Protein AF-0000000068684033 (afdb_homodimer)

Foldseek 3Di:
DEEECEEEEEEEEAADAEDEDHYECYEYEYHYEYHYAEYEYHYENYEYEYDDEYHYAEYHYHYECYEYEDEEEYEYAEYAAAYECYEYEYEYEYHYAEYHHHYECYEYEAYEEYEYAEYEAAYECYEYEYAYEYEYAEYEAHYECYEYEEHEEYEYAEYHEDYENYEYEYDYEYEYAEYEYAYECYEYEEEYEYHYAAYEYHYENYEYEYEYEYHYAEYEYHYENYEYEYAYEYHYAEYEAHYENYEYEYEEEYAYAEYEHHYECYEYEYEEEYHYAEYEHHYENYEYEYEYEYEYAEYEAHYENYEYEYYEEYEYAEYEHAYECYEYEAAEEYEYAEYEAAYECYEYEYAYEYAYAEYEAHYECYEYEYHDEYHYAEYEAHYENYEYEAEEEYEYAEYEHHYENYEYEYEYEYHYAEYEAAYECYEYEHYYEYEYAEYAHHYENYEYEYYEEYEYAEYAAHYECYEYEYYEEYEYAEYAHAYECYEYEYAYEYEYAEAHADYECYEYEYHEEYEYAYYEYAYECYEYEYEYEYEYAEYEYHYENYEYEYEYEYHYAEYEDHYECYEYEYEEEYHYAEYHHAYENYEYEYEEEYEYAEYEHQYECYEYEYEEEYEYEEYAARYECYEYEYAYEAEYEEYHHAYEQYEYEYYEEYEYEEYHEDYENYHYHDHYHYHYNHYHYDYDDDDDDQPPVLLVVLVVCVVVPDQLVRSCVVSVNDSVVSVVSNVCCVVVVDSDDDDDDDDDDDDDVVLLVVLQVVCVVPVADDQVVSCVVSVDPDDRVCCPVPSCVVVVWFWWFAAEDADDDPVNVVVVVVVVVCVPPDPLQQQQEKEKDKDWAADDDDPDGGTGTDHPPCRPPPSRYHHDDPDDDDIWIKMWIAGPLGTFDIDTDPDDDDPVNVVVCCVPTVVVRCVVSVRPVVRHHYD/DEEECEEEEEEEEAEEAEDEAHYECYEYEYEYEYHYAEYEYHYECYEYEYDDEYHYAEYEYHYECYEYEDEEEYEYAEYHAAYECYEYEYEYEYEYAEYAHAYENYEYEAYEEYEYAEYEAHYENYEYEYYYEYEYAEYAAAYECYEYEEHEEYEYAEYHEAYENYEYEEDYEYEYAEYEYAYENYEYEEEYEYAYAAYEYHYENYEYEYEYEYHYAEYEYHYENYEYEYAYEYHYAEYEAHYENYEYHYHEEYHYAEYEHHYECYEYEYEEEYHYAEYEAHYENYEYEYEYEYEYAEYHHHYENYEYEYYEEYEYAEYEAAYENYEYEAAEEYEYAEYEHHYECYEYEYAYEYAYAEYEAHYENYEYEYHDEYAYAEYEHAYECYEYEAEEEYEYAEYHHHYENYEYEYEYEYAYAEYEAAYECYEYEHYYEYEYAEYAAHYENYEYEYAEEYEYAEYHHAYECYEYEYYEEYEYAEYAAAYECYEYEYAYEYEYAEYHHHYECYEYEYHEEYEYAEYEEAYENYEYEEEYEYEYAEYEYHYENYEYEYEYEYHYAEYAHHYECYEYEYAEEYAYAEYHAAYENYEYHYAEEYEYAEYEHRYECYEYEAEEEAEYAEYHHQYECYEYEYAYEHEYEEYAANYENYEYEYHEEYEYEEYHAHYENYHYHDHYHYHYNHYHYDYDDDPDDQPVVLLVVLLVCVVVPDQLVRSCVVSVNDSVVSVVSNVCCVVVVDSDDDDDDDDDDDDDVVLLVVLQVVCVVPVPDDQVVSCVVSPDPDDRVCCPVPRCVVVPFFWWFAAADADDDPVNVVVVVVVVVCPPPDPLQQQQEKEKDKDWAADDDDDDGTTGGDDPPCRPPPVRHHHDDPDDDPTWIKMWIAGPQGTFDIDTDPDDDDPVNVVVCCVPGVVRRCVVSVRPVVDHHYD

Sequence (1846 aa):
MDQSKVVTVLFGIIVCTTLNMDQSKVVTVLFGIIVCTTLNMDQSKVVTVLFGVIVVTTLNMDQSKVVTGLFGIIVVTTLNMDQSKVVTVLFGIIVCTTLNMDQSKVVTGLFGIIVVTTLNMDQSKVVTVLFGIIVCTTLNMDQSKVVTVLFGIIVVTTLNMDQSKVVTVLFGIIVCTKRNMDQSKVVTVLFGIIVCTKRNMDQSKVVTVLFGIIVCTTLNMDQSKVVTVLFGIIVVTTLNMDQSKVVTGLFGIIVVTTLNMDQSKVVTGLFGIIVVTTLNMDQSKVVTVLFGVIVVTTLNMDQSKVVTGLFGIIVVTTLNMDQSKVVTGLFGIIVCTTLNMDQSKVVTVLFGIIVCTTLNMDQSKVVTVLFGIIVVTTLNMDQSKVVTGLFGIIVVTTLNMDQSKVVTVLFGIIVCTTLNMDQSKVVTGLFGIIVVTTLNMDQSKVVTGLFGIIVVTTLNMDQSKVVTGLFGIIVCTTLNMDQSKVVTVLFGIIVCTTLNMDQSKVVTVLFGIIVCTKRNMDQSKVVTVLFGIIVCTKRNMDQSKVVTVLFGIIVCTTLNMDQSKVVTVLFGIIVVTTLNMDQSKVVTGLFGIIVVTTLNMDQSKVVTGLFGIIVVTTLNMDQSKVVTVLFGIIVVTTLNMDQSKVVTVLFGIIVVTTLNMDQSKVVTVLFGIIVVTTLNMDQRKQRREMSEGIRKTIIDKHGKGKGYKTISKQLDVPVTTVANIIKKFKVHGTVANLPGHGHTRKINPRLNRRIVRMVEKKPKDNCQKYKLNSKVKVRQFLIARCFLSESGLHGRRPRRTPLVKEKHKKDGLEFGKHIDKPQSFWENVLWTAESKLELFGKSHQLYVHRGKKGAFKEKNTIPTVKHGGDSVLFWGCFAVPGTGCLESVLGTMKSQDYQGILEQNVLPSVRKLCLCLRSWVLQMDQSKVVTVLFGIIVCTTLNMDQSKVVTVLFGIIVCTTLNMDQSKVVTVLFGVIVVTTLNMDQSKVVTGLFGIIVVTTLNMDQSKVVTVLFGIIVCTTLNMDQSKVVTGLFGIIVVTTLNMDQSKVVTVLFGIIVCTTLNMDQSKVVTVLFGIIVVTTLNMDQSKVVTVLFGIIVCTKRNMDQSKVVTVLFGIIVCTKRNMDQSKVVTVLFGIIVCTTLNMDQSKVVTVLFGIIVVTTLNMDQSKVVTGLFGIIVVTTLNMDQSKVVTGLFGIIVVTTLNMDQSKVVTVLFGVIVVTTLNMDQSKVVTGLFGIIVVTTLNMDQSKVVTGLFGIIVCTTLNMDQSKVVTVLFGIIVCTTLNMDQSKVVTVLFGIIVVTTLNMDQSKVVTGLFGIIVVTTLNMDQSKVVTVLFGIIVCTTLNMDQSKVVTGLFGIIVVTTLNMDQSKVVTGLFGIIVVTTLNMDQSKVVTGLFGIIVCTTLNMDQSKVVTVLFGIIVCTTLNMDQSKVVTVLFGIIVCTKRNMDQSKVVTVLFGIIVCTKRNMDQSKVVTVLFGIIVCTTLNMDQSKVVTVLFGIIVVTTLNMDQSKVVTGLFGIIVVTTLNMDQSKVVTGLFGIIVVTTLNMDQSKVVTVLFGIIVVTTLNMDQSKVVTVLFGIIVVTTLNMDQSKVVTVLFGIIVVTTLNMDQRKQRREMSEGIRKTIIDKHGKGKGYKTISKQLDVPVTTVANIIKKFKVHGTVANLPGHGHTRKINPRLNRRIVRMVEKKPKDNCQKYKLNSKVKVRQFLIARCFLSESGLHGRRPRRTPLVKEKHKKDGLEFGKHIDKPQSFWENVLWTAESKLELFGKSHQLYVHRGKKGAFKEKNTIPTVKHGGDSVLFWGCFAVPGTGCLESVLGTMKSQDYQGILEQNVLPSVRKLCLCLRSWVLQ

Organism: Oncorhynchus mykiss (NCBI:txid8022)

Solvent-accessible surface area (backbone atoms only — not comparable to full-atom values): 83542 Å² total; per-residue (Å²): 91,80,46,66,72,43,80,46,79,47,82,50,77,48,80,49,56,70,48,57,40,41,36,36,48,25,43,39,41,39,41,40,39,40,41,32,46,35,39,40,40,41,37,36,48,26,43,38,42,39,39,39,41,39,42,30,42,35,39,41,38,42,35,35,47,24,43,38,37,45,38,37,43,38,41,33,41,36,37,40,38,43,37,35,47,26,42,40,40,39,39,36,42,38,41,32,45,35,38,40,38,43,37,34,47,25,43,39,38,43,37,37,43,38,41,30,42,35,36,39,38,41,36,34,46,26,41,38,39,38,41,38,42,38,41,32,43,35,38,40,38,41,35,34,45,26,41,39,39,40,39,38,41,37,40,32,40,34,38,40,38,41,37,33,45,28,41,37,41,38,40,38,40,38,40,34,42,35,35,41,37,40,38,34,46,28,41,38,40,38,41,38,39,38,39,33,42,36,36,41,38,39,38,33,45,27,41,38,40,39,39,38,39,39,38,31,42,35,38,40,38,40,36,34,46,26,41,38,41,39,39,37,40,38,40,32,41,36,37,40,39,42,36,34,46,27,42,40,38,42,38,37,40,38,40,32,43,36,36,40,38,42,37,35,48,26,42,40,37,42,37,36,42,38,40,30,44,36,36,40,37,42,36,36,47,27,42,40,39,39,39,36,44,37,40,33,42,36,36,40,39,41,37,35,47,26,42,38,39,41,38,38,42,36,39,32,42,36,37,40,3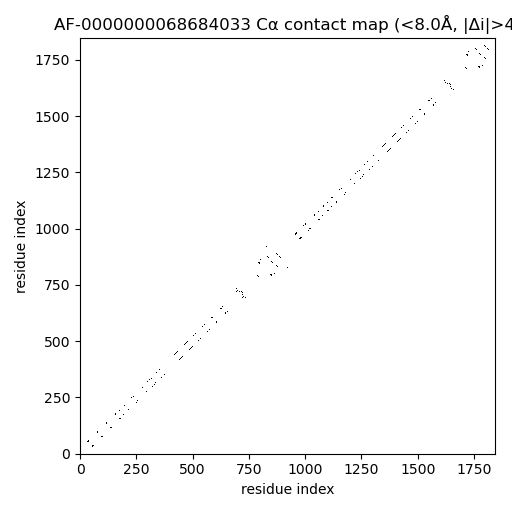8,42,36,36,48,26,43,39,38,41,40,36,40,39,40,34,43,35,39,40,37,42,35,34,47,26,43,39,42,37,42,36,39,39,40,32,43,34,38,39,38,42,36,35,46,26,41,38,40,39,37,37,41,37,39,31,43,35,37,40,38,44,34,35,47,25,42,39,37,44,36,38,42,36,39,32,42,36,37,40,37,44,36,34,48,25,42,38,40,38,40,34,41,38,39,33,44,34,37,40,38,44,36,35,48,25,42,39,39,41,36,37,41,37,40,31,42,34,38,41,37,42,35,35,48,26,42,40,37,41,37,36,43,36,41,31,43,36,38,39,38,42,36,36,48,26,41,40,36,42,36,36,40,37,40,33,43,35,39,40,39,41,36,35,47,26,41,39,40,39,40,37,38,39,40,32,43,34,39,40,38,42,35,35,47,27,40,38,39,38,40,37,39,40,39,32,43,34,36,42,35,41,36,35,45,27,39,37,40,39,39,38,39,39,40,35,43,36,34,42,37,41,37,35,46,28,41,38,41,39,40,38,39,40,38,32,42,36,38,40,39,41,36,36,47,27,40,39,40,39,37,38,41,37,40,33,43,36,37,40,39,42,37,37,48,28,42,39,38,40,38,36,42,38,40,34,42,36,37,40,39,42,36,37,47,27,41,39,36,42,37,35,43,36,40,34,42,37,36,40,39,41,35,36,47,28,42,39,40,38,37,36,41,37,40,34,41,37,36,38,40,42,35,37,46,27,40,36,40,40,38,38,41,36,39,33,39,36,38,40,38,40,40,38,70,62,51,75,48,80,47,73,50,73,47,70,75,43,80,49,79,57,78,73,84,86,85,74,77,80,50,70,66,52,54,48,48,49,50,51,41,42,72,73,67,45,50,54,63,56,49,14,66,74,66,75,37,61,41,68,57,51,49,49,54,50,49,41,34,73,72,66,72,44,100,84,100,105,109,112,115,124,127,112,106,106,91,55,80,65,59,56,57,47,54,56,49,47,40,72,72,44,55,83,59,57,53,64,56,53,38,64,70,63,71,49,97,62,72,50,69,54,48,49,66,48,53,33,44,70,72,63,55,51,86,29,58,37,38,78,42,75,72,64,51,72,67,56,53,50,52,51,52,60,57,58,64,57,67,79,53,56,67,75,53,55,52,23,30,39,39,55,52,73,50,68,57,69,82,88,86,86,78,85,88,70,79,28,43,47,53,93,85,38,45,78,39,71,89,27,30,45,65,50,66,87,78,75,74,82,50,57,39,35,36,36,31,37,34,69,78,41,73,43,52,72,46,78,43,85,73,85,80,43,72,66,56,49,50,48,49,45,70,62,36,46,59,56,26,38,62,72,54,62,37,55,82,88,69,54,42,86,77,91,81,46,67,73,43,83,45,79,45,80,49,76,48,79,50,58,71,48,55,40,42,34,36,45,26,43,38,41,40,42,37,40,40,40,33,45,34,39,40,40,42,35,36,48,27,42,40,40,40,39,40,42,39,41,31,43,35,37,40,38,43,35,35,48,26,42,39,37,44,38,38,43,37,41,31,42,35,37,41,38,42,35,34,46,24,42,38,39,38,39,37,42,38,40,33,44,35,39,40,38,41,34,35,46,25,42,40,37,42,36,38,44,37,41,32,41,35,38,39,38,40,35,36,46,26,41,38,39,38,40,36,40,38,39,31,43,34,38,38,38,40,35,35,45,26,43,37,40,38,40,39,40,38,41,32,40,34,36,40,38,40,37,35,44,28,41,38,41,38,40,38,39,38,39,34,42,33,35,42,37,40,38,34,43,30,41,38,40,39,40,37,38,38,38,33,41,36,36,40,37,40,37,34,45,28,41,38,40,39,40,36,39,40,39,31,42,33,38,38,39,40,36,35,46,28,42,38,40,38,38,38,40,37,40,31,40,35,37,39,38,42,36,36,48,27,42,40,38,40,37,38,40,38,40,31,42,36,36,40,38,42,35,36,47,26,41,39,36,43,38,37,42,36,40,31,42,36,37,41,38,42,35,35,47,26,42,39,40,39,39,35,44,37,40,32,42,37,37,40,38,42,36,36,49,26,42,39,39,42,37,37,41,38,39,32,42,35,37,40,38,42,37,36,49,27,43,38,39,40,40,37,41,38,40,34,42,36,38,40,38,42,34,34,47,26,41,38,43,36,42,35,38,39,39,32,42,35,39,40,37,42,35,35,48,25,40,39,40,38,38,37,41,39,39,32,42,35,37,40,37,42,36,35,48,25,41,39,37,44,36,37,41,37,39,30,43,35,36,40,37,42,36,35,47,25,42,39,41,38,40,36,41,37,39,32,44,35,37,40,38,42,36,34,47,26,42,38,39,42,38,36,41,36,39,32,41,36,37,39,37,43,36,36,48,24,41,38,36,41,36,37,43,35,41,32,43,35,37,39,39,42,37,36,48,25,43,39,36,44,37,36,40,36,40,34,43,35,38,39,39,40,36,35,48,27,41,39,39,38,39,36,40,37,39,32,42,34,39,40,38,40,36,36,47,28,41,38,41,39,40,37,39,39,39,33,43,35,37,42,36,42,36,35,47,28,41,37,41,38,39,37,39,40,38,34,43,37,36,41,37,41,36,36,47,29,41,39,41,40,40,37,38,40,39,33,42,35,39,40,40,42,36,36,46,27,40,39,40,39,38,37,40,38,40,31,41,35,36,40,40,42,36,37,47,27,41,41,38,41,38,38,40,36,40,35,42,37,37,41,38,43,35,37,47,27,42,40,36,43,39,37,44,36,40,34,41,37,37,39,37,43,36,37,46,27,41,38,39,39,38,36,44,36,39,34,40,36,37,39,38,42,35,37,45,27,42,38,40,39,38,37,42,36,40,33,40,35,38,39,38,39,38,33,71,62,51,76,48,81,50,72,49,72,48,69,74,42,79,48,80,56,76,68,84,84,83,72,75,77,48,72,65,50,52,47,47,48,50,51,43,43,71,70,66,45,51,53,63,56,51,14,66,73,68,74,39,60,42,67,56,50,46,46,53,50,49,42,32,72,70,68,71,44,99,82,97,96,102,103,106,112,120,106,106,105,92,56,80,68,56,57,59,49,52,55,51,47,42,74,71,44,61,83,60,57,57,65,55,53,42,65,70,60,69,50,96,64,71,53,67,54,49,49,66,50,53,33,46,70,70,70,60,63,88,27,60,36,34,72,42,72,74,66,52,72,66,55,53,50,52,50,51,60,56,59,62,57,67,78,53,55,68,74,53,58,49,24,30,39,40,54,50,73,50,67,56,65,81,89,88,85,80,87,90,75,78,25,49,53,62,90,84,38,47,80,38,69,91,25,32,46,62,54,69,89,78,75,67,82,43,57,39,33,36,37,32,38,35,68,81,40,73,43,51,71,43,75,45,86,71,84,79,42,72,66,55,48,49,47,49,44,68,61,38,45,59,55,23,34,62,73,58,63,38,57,85,89,68,54,42,85,75

Radius of gyration: 60.5 Å; Cα contacts (8 Å, |Δi|>4): 5310; chains: 2; bounding box: 88×209×149 Å

Structure (mmCIF, N/CA/C/O backbone):
data_AF-0000000068684033-model_v1
#
loop_
_entity.id
_entity.type
_entity.pdbx_description
1 polymer 'Transposase Tc1-like domain-containing protein'
#
loop_
_atom_site.group_PDB
_atom_site.id
_atom_site.type_symbol
_atom_site.label_atom_id
_atom_site.label_alt_id
_atom_site.label_comp_id
_atom_site.label_asym_id
_atom_site.label_entity_id
_atom_site.label_seq_id
_atom_site.pdbx_PDB_ins_code
_atom_site.Cartn_x
_atom_site.Cartn_y
_atom_site.Cartn_z
_atom_site.occupancy
_atom_site.B_iso_or_equiv
_atom_site.auth_seq_id
_atom_site.auth_comp_id
_atom_site.auth_asym_id
_atom_site.auth_atom_id
_atom_site.pdbx_PDB_model_num
ATOM 1 N N . MET A 1 1 ? 23.469 -57.688 -43.406 1 86.62 1 MET A N 1
ATOM 2 C CA . MET A 1 1 ? 22.297 -58.469 -43 1 86.62 1 MET A CA 1
ATOM 3 C C . MET A 1 1 ? 21.016 -57.75 -43.406 1 86.62 1 MET A C 1
ATOM 5 O O . MET A 1 1 ? 20.672 -56.719 -42.875 1 86.62 1 MET A O 1
ATOM 9 N N . ASP A 1 2 ? 20.297 -58.062 -44.438 1 87.44 2 ASP A N 1
ATOM 10 C CA . ASP A 1 2 ? 18.984 -57.594 -44.875 1 87.44 2 ASP A CA 1
ATOM 11 C C . ASP A 1 2 ? 17.906 -58.625 -44.5 1 87.44 2 ASP A C 1
ATOM 13 O O . ASP A 1 2 ? 17.875 -59.719 -45.031 1 87.44 2 ASP A O 1
ATOM 17 N N . GLN A 1 3 ? 17.125 -58.281 -43.562 1 90.94 3 GLN A N 1
ATOM 18 C CA . GLN A 1 3 ? 16.141 -59.219 -43.062 1 90.94 3 GLN A CA 1
ATOM 19 C C . GLN A 1 3 ? 14.742 -58.625 -43.094 1 90.94 3 GLN A C 1
ATOM 21 O O . GLN A 1 3 ? 14.555 -57.438 -42.781 1 90.94 3 GLN A O 1
ATOM 26 N N . SER A 1 4 ? 13.688 -59.375 -43.594 1 89.31 4 SER A N 1
ATOM 27 C CA . SER A 1 4 ? 12.273 -59 -43.531 1 89.31 4 SER A CA 1
ATOM 28 C C . SER A 1 4 ? 11.422 -60.156 -43.062 1 89.31 4 SER A C 1
ATOM 30 O O . SER A 1 4 ? 11.523 -61.281 -43.562 1 89.31 4 SER A O 1
ATOM 32 N N . LYS A 1 5 ? 10.664 -60.062 -42.031 1 86.31 5 LYS A N 1
ATOM 33 C CA . LYS A 1 5 ? 9.75 -61.031 -41.469 1 86.31 5 LYS A CA 1
ATOM 34 C C . LYS A 1 5 ? 10.508 -62.25 -40.906 1 86.31 5 LYS A C 1
ATOM 36 O O . LYS A 1 5 ? 10.18 -63.406 -41.219 1 86.31 5 LYS A O 1
ATOM 41 N N . VAL A 1 6 ? 11.609 -61.938 -40.156 1 86.5 6 VAL A N 1
ATOM 42 C CA . VAL A 1 6 ? 12.461 -62.969 -39.562 1 86.5 6 VAL A CA 1
ATOM 43 C C . VAL A 1 6 ? 12.547 -62.75 -38.031 1 86.5 6 VAL A C 1
ATOM 45 O O . VAL A 1 6 ? 12.375 -61.625 -37.562 1 86.5 6 VAL A O 1
ATOM 48 N N . VAL A 1 7 ? 12.516 -63.781 -37.219 1 86.06 7 VAL A N 1
ATOM 49 C CA . VAL A 1 7 ? 12.891 -63.719 -35.812 1 86.06 7 VAL A CA 1
ATOM 50 C C . VAL A 1 7 ? 14.352 -64.125 -35.656 1 86.06 7 VAL A C 1
ATOM 52 O O . VAL A 1 7 ? 14.727 -65.25 -36.031 1 86.06 7 VAL A O 1
ATOM 55 N N . THR A 1 8 ? 15.203 -63.188 -35.125 1 84.06 8 THR A N 1
ATOM 56 C CA . THR A 1 8 ? 16.625 -63.469 -34.969 1 84.06 8 THR A CA 1
ATOM 57 C C . THR A 1 8 ? 17.031 -63.5 -33.5 1 84.06 8 THR A C 1
ATOM 59 O O . THR A 1 8 ? 16.828 -62.5 -32.781 1 84.06 8 THR A O 1
ATOM 62 N N . VAL A 1 9 ? 17.547 -64.625 -33 1 82.69 9 VAL A N 1
ATOM 63 C CA . VAL A 1 9 ? 18.109 -64.75 -31.672 1 82.69 9 VAL A CA 1
ATOM 64 C C . VAL A 1 9 ? 19.594 -65.125 -31.766 1 82.69 9 VAL A C 1
ATOM 66 O O . VAL A 1 9 ? 19.938 -66.125 -32.344 1 82.69 9 VAL A O 1
ATOM 69 N N . LEU A 1 10 ? 20.453 -64.25 -31.188 1 79.44 10 LEU A N 1
ATOM 70 C CA . LEU A 1 10 ? 21.891 -64.5 -31.266 1 79.44 10 LEU A CA 1
ATOM 71 C C . LEU A 1 10 ? 22.5 -64.625 -29.875 1 79.44 10 LEU A C 1
ATOM 73 O O . LEU A 1 10 ? 22.312 -63.75 -29.047 1 79.44 10 LEU A O 1
ATOM 77 N N . PHE A 1 11 ? 23.297 -65.688 -29.656 1 81.19 11 PHE A N 1
ATOM 78 C CA . PHE A 1 11 ? 24.078 -65.875 -28.422 1 81.19 11 PHE A CA 1
ATOM 79 C C . PHE A 1 11 ? 25.547 -66.062 -28.75 1 81.19 11 PHE A C 1
ATOM 81 O O . PHE A 1 11 ? 25.953 -66.938 -29.484 1 81.19 11 PHE A O 1
ATOM 88 N N . GLY A 1 12 ? 26.344 -65.062 -28.406 1 81.25 12 GLY A N 1
ATOM 89 C CA . GLY A 1 12 ? 27.781 -65.188 -28.578 1 81.25 12 GLY A CA 1
ATOM 90 C C . GLY A 1 12 ? 28.516 -63.906 -28.812 1 81.25 12 GLY A C 1
ATOM 91 O O . GLY A 1 12 ? 28.062 -62.844 -28.344 1 81.25 12 GLY A O 1
ATOM 92 N N . ILE A 1 13 ? 29.875 -63.938 -29.234 1 89.38 13 ILE A N 1
ATOM 93 C CA . ILE A 1 13 ? 30.766 -62.812 -29.5 1 89.38 13 ILE A CA 1
ATOM 94 C C . ILE A 1 13 ? 30.812 -62.531 -31 1 89.38 13 ILE A C 1
ATOM 96 O O . ILE A 1 13 ? 31.047 -63.438 -31.812 1 89.38 13 ILE A O 1
ATOM 100 N N . ILE A 1 14 ? 30.484 -61.375 -31.359 1 89.62 14 ILE A N 1
ATOM 101 C CA . ILE A 1 14 ? 30.562 -60.938 -32.75 1 89.62 14 ILE A CA 1
ATOM 102 C C . ILE A 1 14 ? 31.703 -59.938 -32.906 1 89.62 14 ILE A C 1
ATOM 104 O O . ILE A 1 14 ? 31.703 -58.875 -32.281 1 89.62 14 ILE A O 1
ATOM 108 N N . VAL A 1 15 ? 32.719 -60.219 -33.625 1 90 15 VAL A N 1
ATOM 109 C CA . VAL A 1 15 ? 33.844 -59.312 -33.938 1 90 15 VAL A CA 1
ATOM 110 C C . VAL A 1 15 ? 33.844 -59.062 -35.438 1 90 15 VAL A C 1
ATOM 112 O O . VAL A 1 15 ? 33.969 -59.969 -36.25 1 90 15 VAL A O 1
ATOM 115 N N . CYS A 1 16 ? 33.562 -57.781 -35.812 1 89.75 16 CYS A N 1
ATOM 116 C CA . CYS A 1 16 ? 33.625 -57.406 -37.219 1 89.75 16 CYS A CA 1
ATOM 117 C C . CYS A 1 16 ? 34.094 -55.969 -37.375 1 89.75 16 CYS A C 1
ATOM 119 O O . CYS A 1 16 ? 34.25 -55.25 -36.406 1 89.75 16 CYS A O 1
ATOM 121 N N . THR A 1 17 ? 34.469 -55.531 -38.594 1 90 17 THR A N 1
ATOM 122 C CA . THR A 1 17 ? 34.844 -54.156 -38.875 1 90 17 THR A CA 1
ATOM 123 C C . THR A 1 17 ? 33.594 -53.281 -39.125 1 90 17 THR A C 1
ATOM 125 O O . THR A 1 17 ? 33.438 -52.219 -38.5 1 90 17 THR A O 1
ATOM 128 N N . THR A 1 18 ? 32.844 -53.719 -40.125 1 91.06 18 THR A N 1
ATOM 129 C CA . THR A 1 18 ? 31.594 -53.062 -40.406 1 91.06 18 THR A CA 1
ATOM 130 C C . THR A 1 18 ? 30.422 -54.031 -40.344 1 91.06 18 THR A C 1
ATOM 132 O O . THR A 1 18 ? 30.469 -55.094 -40.969 1 91.06 18 THR A O 1
ATOM 135 N N . LEU A 1 19 ? 29.531 -53.75 -39.562 1 91.06 19 LEU A N 1
ATOM 136 C CA . LEU A 1 19 ? 28.281 -54.531 -39.5 1 91.06 19 LEU A CA 1
ATOM 137 C C . LEU A 1 19 ? 27.094 -53.656 -39.844 1 91.06 19 LEU A C 1
ATOM 139 O O . LEU A 1 19 ? 26.75 -52.719 -39.125 1 91.06 19 LEU A O 1
ATOM 143 N N . ASN A 1 20 ? 26.469 -53.875 -41.094 1 91.31 20 ASN A N 1
ATOM 144 C CA . ASN A 1 20 ? 25.25 -53.219 -41.5 1 91.31 20 ASN A CA 1
ATOM 145 C C . ASN A 1 20 ? 24.016 -54.094 -41.344 1 91.31 20 ASN A C 1
ATOM 147 O O . ASN A 1 20 ? 23.922 -55.156 -41.938 1 91.31 20 ASN A O 1
ATOM 151 N N . MET A 1 21 ? 23.078 -53.594 -40.5 1 91.06 21 MET A N 1
ATOM 152 C CA . MET A 1 21 ? 21.828 -54.312 -40.281 1 91.06 21 MET A CA 1
ATOM 153 C C . MET A 1 21 ? 20.641 -53.562 -40.875 1 91.06 21 MET A C 1
ATOM 155 O O . MET A 1 21 ? 20.172 -52.562 -40.312 1 91.06 21 MET A O 1
ATOM 159 N N . ASP A 1 22 ? 20.062 -53.875 -41.969 1 92.06 22 ASP A N 1
ATOM 160 C CA . ASP A 1 22 ? 18.828 -53.375 -42.562 1 92.06 22 ASP A CA 1
ATOM 161 C C . ASP A 1 22 ? 17.656 -54.344 -42.312 1 92.06 22 ASP A C 1
ATOM 163 O O . ASP A 1 22 ? 17.562 -55.375 -42.969 1 92.06 22 ASP A O 1
ATOM 167 N N . GLN A 1 23 ? 16.812 -53.875 -41.406 1 92.56 23 GLN A N 1
ATOM 168 C CA . GLN A 1 23 ? 15.781 -54.812 -40.969 1 92.56 23 GLN A CA 1
ATOM 169 C C . GLN A 1 23 ? 14.398 -54.156 -41.031 1 92.56 23 GLN A C 1
ATOM 171 O O . GLN A 1 23 ? 14.234 -53 -40.719 1 92.56 23 GLN A O 1
ATOM 176 N N . SER A 1 24 ? 13.344 -54.906 -41.531 1 91.44 24 SER A N 1
ATOM 177 C CA . SER A 1 24 ? 11.938 -54.5 -41.562 1 91.44 24 SER A CA 1
ATOM 178 C C . SER A 1 24 ? 11.039 -55.625 -41.062 1 91.44 24 SER A C 1
ATOM 180 O O . SER A 1 24 ? 11.086 -56.75 -41.562 1 91.44 24 SER A O 1
ATOM 182 N N . LYS A 1 25 ? 10.266 -55.5 -40.094 1 89.62 25 LYS A N 1
ATOM 183 C CA . LYS A 1 25 ? 9.352 -56.469 -39.5 1 89.62 25 LYS A CA 1
ATOM 184 C C . LYS A 1 25 ? 10.117 -57.656 -38.906 1 89.62 25 LYS A C 1
ATOM 186 O O . LYS A 1 25 ? 9.82 -58.812 -39.219 1 89.62 25 LYS A O 1
ATOM 191 N N . VAL A 1 26 ? 11.109 -57.281 -38.094 1 91.69 26 VAL A N 1
ATOM 192 C CA . VAL A 1 26 ? 11.992 -58.312 -37.531 1 91.69 26 VAL A CA 1
ATOM 193 C C . VAL A 1 26 ? 11.992 -58.156 -36 1 91.69 26 VAL A C 1
ATOM 195 O O . VAL A 1 26 ? 11.781 -57.094 -35.469 1 91.69 26 VAL A O 1
ATOM 198 N N . VAL A 1 27 ? 11.992 -59.281 -35.25 1 90.06 27 VAL A N 1
ATOM 199 C CA . VAL A 1 27 ? 12.297 -59.312 -33.844 1 90.06 27 VAL A CA 1
ATOM 200 C C . VAL A 1 27 ? 13.734 -59.781 -33.625 1 90.06 27 VAL A C 1
ATOM 202 O O . VAL A 1 27 ? 14.094 -60.875 -34.031 1 90.06 27 VAL A O 1
ATOM 205 N N . THR A 1 28 ? 14.539 -58.875 -33.031 1 88.31 28 THR A N 1
ATOM 206 C CA . THR A 1 28 ? 15.945 -59.188 -32.844 1 88.31 28 THR A CA 1
ATOM 207 C C . THR A 1 28 ? 16.281 -59.188 -31.344 1 88.31 28 THR A C 1
ATOM 209 O O . THR A 1 28 ? 16.078 -58.188 -30.656 1 88.31 28 THR A O 1
ATOM 212 N N . VAL A 1 29 ? 16.766 -60.312 -30.812 1 86.5 29 VAL A N 1
ATOM 213 C CA . VAL A 1 29 ? 17.297 -60.406 -29.453 1 86.5 29 VAL A CA 1
ATOM 214 C C . VAL A 1 29 ? 18.75 -60.875 -29.5 1 86.5 29 VAL A C 1
ATOM 216 O O . VAL A 1 29 ? 19.062 -61.906 -30.062 1 86.5 29 VAL A O 1
ATOM 219 N N . LEU A 1 30 ? 19.641 -60.031 -28.891 1 83.44 30 LEU A N 1
ATOM 220 C CA . LEU A 1 30 ? 21.078 -60.344 -28.891 1 83.44 30 LEU A CA 1
ATOM 221 C C . LEU A 1 30 ? 21.609 -60.438 -27.469 1 83.44 30 LEU A C 1
ATOM 223 O O . LEU A 1 30 ? 21.438 -59.5 -26.672 1 83.44 30 LEU A O 1
ATOM 227 N N . PHE A 1 31 ? 22.359 -61.531 -27.188 1 83.75 31 PHE A N 1
ATOM 228 C CA . PHE A 1 31 ? 23.062 -61.75 -25.922 1 83.75 31 PHE A CA 1
ATOM 229 C C . PHE A 1 31 ? 24.547 -61.969 -26.156 1 83.75 31 PHE A C 1
ATOM 231 O O . PHE A 1 31 ? 24.953 -62.938 -26.797 1 83.75 31 PHE A O 1
ATOM 238 N N . GLY A 1 32 ? 25.344 -61 -25.797 1 86.31 32 GLY A N 1
ATOM 239 C CA . GLY A 1 32 ? 26.766 -61.219 -25.922 1 86.31 32 GLY A CA 1
ATOM 240 C C . GLY A 1 32 ? 27.547 -59.938 -26.109 1 86.31 32 GLY A C 1
ATOM 241 O O . GLY A 1 32 ? 27.188 -58.875 -25.547 1 86.31 32 GLY A O 1
ATOM 242 N N . ILE A 1 33 ? 28.875 -60.031 -26.625 1 91.81 33 ILE A N 1
ATOM 243 C CA . ILE A 1 33 ? 29.812 -58.969 -26.859 1 91.81 33 ILE A CA 1
ATOM 244 C C . ILE A 1 33 ? 29.875 -58.625 -28.344 1 91.81 33 ILE A C 1
ATOM 246 O O . ILE A 1 33 ? 30 -59.531 -29.172 1 91.81 33 ILE A O 1
ATOM 250 N N . ILE A 1 34 ? 29.719 -57.344 -28.625 1 91.25 34 ILE A N 1
ATOM 251 C CA . ILE A 1 34 ? 29.844 -56.875 -30 1 91.25 34 ILE A CA 1
ATOM 252 C C . ILE A 1 34 ? 31.031 -55.938 -30.109 1 91.25 34 ILE A C 1
ATOM 254 O O . ILE A 1 34 ? 31.078 -54.906 -29.438 1 91.25 34 ILE A O 1
ATOM 258 N N . VAL A 1 35 ? 32.031 -56.25 -30.828 1 92.31 35 VAL A N 1
ATOM 259 C CA . VAL A 1 35 ? 33.188 -55.406 -31.094 1 92.31 35 VAL A CA 1
ATOM 260 C C . VAL A 1 35 ? 33.25 -55.094 -32.594 1 92.31 35 VAL A C 1
ATOM 262 O O . VAL A 1 35 ? 33.469 -56 -33.406 1 92.31 35 VAL A O 1
ATOM 265 N N . CYS A 1 36 ? 32.938 -53.781 -32.938 1 91.88 36 CYS A N 1
ATOM 266 C CA . CYS A 1 36 ? 33 -53.344 -34.344 1 91.88 36 CYS A CA 1
ATOM 267 C C . CYS A 1 36 ? 33.594 -51.969 -34.469 1 91.88 36 CYS A C 1
ATOM 269 O O . CYS A 1 36 ? 33.688 -51.25 -33.469 1 91.88 36 CYS A O 1
ATOM 271 N N . THR A 1 37 ? 34.062 -51.531 -35.688 1 92.19 37 THR A N 1
ATOM 272 C CA . THR A 1 37 ? 34.438 -50.156 -35.938 1 92.19 37 THR A CA 1
ATOM 273 C C . THR A 1 37 ? 33.188 -49.281 -36.219 1 92.19 37 THR A C 1
ATOM 275 O O . THR A 1 37 ? 33.031 -48.219 -35.656 1 92.19 37 THR A O 1
ATOM 278 N N . THR A 1 38 ? 32.469 -49.844 -37.219 1 92.81 38 THR A N 1
ATOM 279 C CA . THR A 1 38 ? 31.219 -49.156 -37.562 1 92.81 38 THR A CA 1
ATOM 280 C C . THR A 1 38 ? 30.031 -50.094 -37.5 1 92.81 38 THR A C 1
ATOM 282 O O . THR A 1 38 ? 30.062 -51.188 -38.094 1 92.81 38 THR A O 1
ATOM 285 N N . LEU A 1 39 ? 29.125 -49.75 -36.75 1 92.75 39 LEU A N 1
ATOM 286 C CA . LEU A 1 39 ? 27.859 -50.469 -36.656 1 92.75 39 LEU A CA 1
ATOM 287 C C . LEU A 1 39 ? 26.688 -49.594 -37.062 1 92.75 39 LEU A C 1
ATOM 289 O O . LEU A 1 39 ? 26.391 -48.594 -36.406 1 92.75 39 LEU A O 1
ATOM 293 N N . ASN A 1 40 ? 26.047 -49.938 -38.219 1 92.69 40 ASN A N 1
ATOM 294 C CA . ASN A 1 40 ? 24.875 -49.219 -38.719 1 92.69 40 ASN A CA 1
ATOM 295 C C . ASN A 1 40 ? 23.609 -50.062 -38.562 1 92.69 40 ASN A C 1
ATOM 297 O O . ASN A 1 40 ? 23.516 -51.156 -39.094 1 92.69 40 ASN A O 1
ATOM 301 N N . MET A 1 41 ? 22.625 -49.438 -37.844 1 92.94 41 MET A N 1
ATOM 302 C CA . MET A 1 41 ? 21.328 -50.094 -37.656 1 92.94 41 MET A CA 1
ATOM 303 C C . MET A 1 41 ? 20.219 -49.312 -38.344 1 92.94 41 MET A C 1
ATOM 305 O O . MET A 1 41 ? 19.719 -48.312 -37.781 1 92.94 41 MET A O 1
ATOM 309 N N . ASP A 1 42 ? 19.75 -49.625 -39.469 1 93.12 42 ASP A N 1
ATOM 310 C CA . ASP A 1 42 ? 18.578 -49.094 -40.156 1 93.12 42 ASP A CA 1
ATOM 311 C C . ASP A 1 42 ? 17.375 -50 -40 1 93.12 42 ASP A C 1
ATOM 313 O O . ASP A 1 42 ? 17.25 -51 -40.719 1 93.12 42 ASP A O 1
ATOM 317 N N . GLN A 1 43 ? 16.484 -49.531 -39.156 1 93.81 43 GLN A N 1
ATOM 318 C CA . GLN A 1 43 ? 15.406 -50.438 -38.781 1 93.81 43 GLN A CA 1
ATOM 319 C C . GLN A 1 43 ? 14.047 -49.75 -38.875 1 93.81 43 GLN A C 1
ATOM 321 O O . GLN A 1 43 ? 13.906 -48.594 -38.531 1 93.81 43 GLN A O 1
ATOM 326 N N . SER A 1 44 ? 12.992 -50.469 -39.406 1 92.62 44 SER A N 1
ATOM 327 C CA . SER A 1 44 ? 11.602 -50.031 -39.469 1 92.62 44 SER A CA 1
ATOM 328 C C . SER A 1 44 ? 10.656 -51.156 -39 1 92.62 44 SER A C 1
ATOM 330 O O . SER A 1 44 ? 10.688 -52.25 -39.531 1 92.62 44 SER A O 1
ATOM 332 N N . LYS A 1 45 ? 9.859 -51 -38.031 1 90.75 45 LYS A N 1
ATOM 333 C CA . LYS A 1 45 ? 8.914 -51.969 -37.5 1 90.75 45 LYS A CA 1
ATOM 334 C C . LYS A 1 45 ? 9.648 -53.156 -36.906 1 90.75 45 LYS A C 1
ATOM 336 O O . LYS A 1 45 ? 9.32 -54.312 -37.219 1 90.75 45 LYS A O 1
ATOM 341 N N . VAL A 1 46 ? 10.617 -52.812 -36.031 1 93.06 46 VAL A N 1
ATOM 342 C CA . VAL A 1 46 ? 11.477 -53.844 -35.469 1 93.06 46 VAL A CA 1
ATOM 343 C C . VAL A 1 46 ? 11.438 -53.75 -33.938 1 93.06 46 VAL A C 1
ATOM 345 O O . VAL A 1 46 ? 11.211 -52.688 -33.375 1 93.06 46 VAL A O 1
ATOM 348 N N . VAL A 1 47 ? 11.43 -54.875 -33.219 1 91.38 47 VAL A N 1
ATOM 349 C CA . VAL A 1 47 ? 11.711 -54.938 -31.797 1 91.38 47 VAL A CA 1
ATOM 350 C C . VAL A 1 47 ? 13.125 -55.438 -31.562 1 91.38 47 VAL A C 1
ATOM 352 O O . VAL A 1 47 ? 13.469 -56.562 -31.984 1 91.38 47 VAL A O 1
ATOM 355 N N . THR A 1 48 ? 13.969 -54.5 -30.969 1 90.56 48 THR A N 1
ATOM 356 C CA . THR A 1 48 ? 15.359 -54.875 -30.75 1 90.56 48 THR A CA 1
ATOM 357 C C . THR A 1 48 ? 15.703 -54.844 -29.25 1 90.56 48 THR A C 1
ATOM 359 O O . THR A 1 48 ? 15.508 -53.812 -28.609 1 90.56 48 THR A O 1
ATOM 362 N N . VAL A 1 49 ? 16.172 -55.875 -28.703 1 87.62 49 VAL A N 1
ATOM 363 C CA . VAL A 1 49 ? 16.672 -55.969 -27.328 1 87.62 49 VAL A CA 1
ATOM 364 C C . VAL A 1 49 ? 18.094 -56.5 -27.312 1 87.62 49 VAL A C 1
ATOM 366 O O . VAL A 1 49 ? 18.359 -57.594 -27.766 1 87.62 49 VAL A O 1
ATOM 369 N N . LEU A 1 50 ? 19.062 -55.688 -26.766 1 87 50 LEU A N 1
ATOM 370 C CA . LEU A 1 50 ? 20.469 -56.031 -26.703 1 87 50 LEU A CA 1
ATOM 371 C C . LEU A 1 50 ? 20.953 -56.125 -25.266 1 87 50 LEU A C 1
ATOM 373 O O . LEU A 1 50 ? 20.828 -55.156 -24.5 1 87 50 LEU A O 1
ATOM 377 N N . PHE A 1 51 ? 21.594 -57.25 -24.969 1 86.81 51 PHE A N 1
ATOM 378 C CA . PHE A 1 51 ? 22.172 -57.469 -23.641 1 86.81 51 PHE A CA 1
ATOM 379 C C . PHE A 1 51 ? 23.656 -57.75 -23.75 1 86.81 51 PHE A C 1
ATOM 381 O O . PHE A 1 51 ? 24.062 -58.688 -24.469 1 86.81 51 PHE A O 1
ATOM 388 N N . GLY A 1 52 ? 24.438 -56.906 -23.109 1 88.31 52 GLY A N 1
ATOM 389 C CA . GLY A 1 52 ? 25.859 -57.219 -23.062 1 88.31 52 GLY A CA 1
ATOM 390 C C . GLY A 1 52 ? 26.734 -56 -23.234 1 88.31 52 GLY A C 1
ATOM 391 O O . GLY A 1 52 ? 26.438 -54.938 -22.688 1 88.31 52 GLY A O 1
ATOM 392 N N . VAL A 1 53 ? 28.031 -56.25 -23.719 1 92.25 53 VAL A N 1
ATOM 393 C CA . VAL A 1 53 ? 29.031 -55.219 -23.922 1 92.25 53 VAL A CA 1
ATOM 394 C C . VAL A 1 53 ? 29.141 -54.875 -25.406 1 92.25 53 VAL A C 1
ATOM 396 O O . VAL A 1 53 ? 29.297 -55.75 -26.25 1 92.25 53 VAL A O 1
ATOM 399 N N . ILE A 1 54 ? 28.969 -53.594 -25.625 1 91.44 54 ILE A N 1
ATOM 400 C CA . ILE A 1 54 ? 29.078 -53.094 -27 1 91.44 54 ILE A CA 1
ATOM 401 C C . ILE A 1 54 ? 30.266 -52.125 -27.094 1 91.44 54 ILE A C 1
ATOM 403 O O . ILE A 1 54 ? 30.266 -51.062 -26.484 1 91.44 54 ILE A O 1
ATOM 407 N N . VAL A 1 55 ? 31.297 -52.438 -27.781 1 93.69 55 VAL A N 1
ATOM 408 C CA . VAL A 1 55 ? 32.469 -51.594 -28.016 1 93.69 55 VAL A CA 1
ATOM 409 C C . VAL A 1 55 ? 32.562 -51.281 -29.5 1 93.69 55 VAL A C 1
ATOM 411 O O . VAL A 1 55 ? 32.938 -52.125 -30.297 1 93.69 55 VAL A O 1
ATOM 414 N N . VAL A 1 56 ? 32.188 -50.031 -29.844 1 92.31 56 VAL A N 1
ATOM 415 C CA . VAL A 1 56 ? 32.188 -49.625 -31.25 1 92.31 56 VAL A CA 1
ATOM 416 C C . VAL A 1 56 ? 32.75 -48.188 -31.359 1 92.31 56 VAL A C 1
ATOM 418 O O . VAL A 1 56 ? 32.656 -47.406 -30.406 1 92.31 56 VAL A O 1
ATOM 421 N N . THR A 1 57 ? 33.344 -47.781 -32.5 1 93.31 57 THR A N 1
ATOM 422 C CA . THR A 1 57 ? 33.781 -46.406 -32.719 1 93.31 57 THR A CA 1
ATOM 423 C C . THR A 1 57 ? 32.625 -45.5 -33.125 1 93.31 57 THR A C 1
ATOM 425 O O . THR A 1 57 ? 32.438 -44.438 -32.531 1 93.31 57 THR A O 1
ATOM 428 N N . THR A 1 58 ? 31.969 -45.969 -34.219 1 93.44 58 THR A N 1
ATOM 429 C CA . THR A 1 58 ? 30.797 -45.219 -34.656 1 93.44 58 THR A CA 1
ATOM 430 C C . THR A 1 58 ? 29.562 -46.125 -34.656 1 93.44 58 THR A C 1
ATOM 432 O O . THR A 1 58 ? 29.547 -47.156 -35.312 1 93.44 58 THR A O 1
ATOM 435 N N . LEU A 1 59 ? 28.656 -45.75 -33.906 1 93.44 59 LEU A N 1
ATOM 436 C CA . LEU A 1 59 ? 27.359 -46.406 -33.875 1 93.44 59 LEU A CA 1
ATOM 437 C C . LEU A 1 59 ? 26.25 -45.5 -34.375 1 93.44 59 LEU A C 1
ATOM 439 O O . LEU A 1 59 ? 25.969 -44.469 -33.75 1 93.44 59 LEU A O 1
ATOM 443 N N . ASN A 1 60 ? 25.656 -45.812 -35.531 1 93.19 60 ASN A N 1
ATOM 444 C CA . ASN A 1 60 ? 24.516 -45.094 -36.094 1 93.19 60 ASN A CA 1
ATOM 445 C C . ASN A 1 60 ? 23.219 -45.875 -35.969 1 93.19 60 ASN A C 1
ATOM 447 O O . ASN A 1 60 ? 23.109 -46.969 -36.531 1 93.19 60 ASN A O 1
ATOM 451 N N . MET A 1 61 ? 22.234 -45.25 -35.312 1 94.06 61 MET A N 1
ATOM 452 C CA . MET A 1 61 ? 20.922 -45.844 -35.188 1 94.06 61 MET A CA 1
ATOM 453 C C . MET A 1 61 ? 19.859 -45.031 -35.906 1 94.06 61 MET A C 1
ATOM 455 O O . MET A 1 61 ? 19.391 -44.031 -35.375 1 94.06 61 MET A O 1
ATOM 459 N N . ASP A 1 62 ? 19.438 -45.344 -37.062 1 93.94 62 ASP A N 1
ATOM 460 C CA . ASP A 1 62 ? 18.312 -44.781 -37.812 1 93.94 62 ASP A CA 1
ATOM 461 C C . ASP A 1 62 ? 17.078 -45.656 -37.688 1 93.94 62 ASP A C 1
ATOM 463 O O . ASP A 1 62 ? 16.953 -46.656 -38.406 1 93.94 62 ASP A O 1
ATOM 467 N N . GLN A 1 63 ? 16.188 -45.219 -36.875 1 94.75 63 GLN A N 1
ATOM 468 C CA . GLN A 1 63 ? 15.094 -46.094 -36.531 1 94.75 63 GLN A CA 1
ATOM 469 C C . GLN A 1 63 ? 13.75 -45.375 -36.656 1 94.75 63 GLN A C 1
ATOM 471 O O . GLN A 1 63 ? 13.625 -44.219 -36.312 1 94.75 63 GLN A O 1
ATOM 476 N N . SER A 1 64 ? 12.703 -46.062 -37.219 1 93.5 64 SER A N 1
ATOM 477 C CA . SER A 1 64 ? 11.32 -45.594 -37.281 1 93.5 64 SER A CA 1
ATOM 478 C C . SER A 1 64 ? 10.344 -46.688 -36.875 1 93.5 64 SER A C 1
ATOM 480 O O . SER A 1 64 ? 10.367 -47.812 -37.438 1 93.5 64 SER A O 1
ATOM 482 N N . LYS A 1 65 ? 9.523 -46.531 -35.969 1 91.5 65 LYS A N 1
ATOM 483 C CA . LYS A 1 65 ? 8.539 -47.5 -35.438 1 91.5 65 LYS A CA 1
ATOM 484 C C . LYS A 1 65 ? 9.234 -48.719 -34.812 1 91.5 65 LYS A C 1
ATOM 486 O O . LYS A 1 65 ? 8.898 -49.844 -35.156 1 91.5 65 LYS A O 1
ATOM 491 N N . VAL A 1 66 ? 10.18 -48.406 -33.938 1 93.62 66 VAL A N 1
ATOM 492 C CA . VAL A 1 66 ? 11 -49.438 -33.344 1 93.62 66 VAL A CA 1
ATOM 493 C C . VAL A 1 66 ? 10.914 -49.375 -31.828 1 93.62 66 VAL A C 1
ATOM 495 O O . VAL A 1 66 ? 10.688 -48.312 -31.25 1 93.62 66 VAL A O 1
ATOM 498 N N . VAL A 1 67 ? 10.875 -50.469 -31.141 1 91.88 67 VAL A N 1
ATOM 499 C CA . VAL A 1 67 ? 11.125 -50.562 -29.703 1 91.88 67 VAL A CA 1
ATOM 500 C C . VAL A 1 67 ? 12.547 -51.094 -29.469 1 91.88 67 VAL A C 1
ATOM 502 O O . VAL A 1 67 ? 12.883 -52.188 -29.875 1 91.88 67 VAL A O 1
ATOM 505 N N . THR A 1 68 ? 13.359 -50.188 -28.812 1 91.44 68 THR A N 1
ATOM 506 C CA . THR A 1 68 ? 14.758 -50.531 -28.625 1 91.44 68 THR A CA 1
ATOM 507 C C . THR A 1 68 ? 15.125 -50.531 -27.141 1 91.44 68 THR A C 1
ATOM 509 O O . THR A 1 68 ? 14.828 -49.562 -26.422 1 91.44 68 THR A O 1
ATOM 512 N N . GLY A 1 69 ? 15.688 -51.562 -26.656 1 88.5 69 GLY A N 1
ATOM 513 C CA . GLY A 1 69 ? 16.266 -51.688 -25.328 1 88.5 69 GLY A CA 1
ATOM 514 C C . GLY A 1 69 ? 17.719 -52.094 -25.344 1 88.5 69 GLY A C 1
ATOM 515 O O . GLY A 1 69 ? 18.078 -53.125 -25.906 1 88.5 69 GLY A O 1
ATOM 516 N N . LEU A 1 70 ? 18.609 -51.188 -24.734 1 89.19 70 LEU A N 1
ATOM 517 C CA . LEU A 1 70 ? 20.031 -51.5 -24.578 1 89.19 70 LEU A CA 1
ATOM 518 C C . LEU A 1 70 ? 20.391 -51.656 -23.109 1 89.19 70 LEU A C 1
ATOM 520 O O . LEU A 1 70 ? 20.344 -50.688 -22.344 1 89.19 70 LEU A O 1
ATOM 524 N N . PHE A 1 71 ? 20.859 -52.781 -22.781 1 87.62 71 PHE A N 1
ATOM 525 C CA . PHE A 1 71 ? 21.172 -53.062 -21.391 1 87.62 71 PHE A CA 1
ATOM 526 C C . PHE A 1 71 ? 22.625 -53.562 -21.25 1 87.62 71 PHE A C 1
ATOM 528 O O . PHE A 1 71 ? 23.031 -54.531 -21.891 1 87.62 71 PHE A O 1
ATOM 535 N N . GLY A 1 72 ? 23.438 -52.781 -20.578 1 90.31 72 GLY A N 1
ATOM 536 C CA . GLY A 1 72 ? 24.812 -53.188 -20.344 1 90.31 72 GLY A CA 1
ATOM 537 C C . GLY A 1 72 ? 25.797 -52.031 -20.438 1 90.31 72 GLY A C 1
ATOM 538 O O . GLY A 1 72 ? 25.5 -50.906 -19.984 1 90.31 72 GLY A O 1
ATOM 539 N N . ILE A 1 73 ? 27.094 -52.344 -20.828 1 93.44 73 ILE A N 1
ATOM 540 C CA . ILE A 1 73 ? 28.156 -51.375 -20.984 1 93.44 73 ILE A CA 1
ATOM 541 C C . ILE A 1 73 ? 28.328 -51.031 -22.453 1 93.44 73 ILE A C 1
ATOM 543 O O . ILE A 1 73 ? 28.562 -51.906 -23.297 1 93.44 73 ILE A O 1
ATOM 547 N N . ILE A 1 74 ? 28.188 -49.75 -22.672 1 92.12 74 ILE A N 1
ATOM 548 C CA . ILE A 1 74 ? 28.312 -49.281 -24.031 1 92.12 74 ILE A CA 1
ATOM 549 C C . ILE A 1 74 ? 29.469 -48.281 -24.141 1 92.12 74 ILE A C 1
ATOM 551 O O . ILE A 1 74 ? 29.438 -47.219 -23.531 1 92.12 74 ILE A O 1
ATOM 555 N N . VAL A 1 75 ? 30.5 -48.594 -24.812 1 93.56 75 VAL A N 1
ATOM 556 C CA . VAL A 1 75 ? 31.656 -47.719 -25.047 1 93.56 75 VAL A CA 1
ATOM 557 C C . VAL A 1 75 ? 31.75 -47.375 -26.531 1 93.56 75 VAL A C 1
ATOM 559 O O . VAL A 1 75 ? 32 -48.25 -27.359 1 93.56 75 VAL A O 1
ATOM 562 N N . VAL A 1 76 ? 31.438 -46.094 -26.812 1 90.81 76 VAL A N 1
ATOM 563 C CA . VAL A 1 76 ? 31.406 -45.656 -28.203 1 90.81 76 VAL A CA 1
ATOM 564 C C . VAL A 1 76 ? 32.094 -44.281 -28.312 1 90.81 76 VAL A C 1
ATOM 566 O O . VAL A 1 76 ? 32.062 -43.5 -27.375 1 90.81 76 VAL A O 1
ATOM 569 N N . THR A 1 77 ? 32.719 -43.938 -29.453 1 93.06 77 THR A N 1
ATOM 570 C CA . THR A 1 77 ? 33.25 -42.594 -29.672 1 93.06 77 THR A CA 1
ATOM 571 C C . THR A 1 77 ? 32.156 -41.656 -30.125 1 93.06 77 THR A C 1
ATOM 573 O O . THR A 1 77 ? 31.969 -40.562 -29.531 1 93.06 77 THR A O 1
ATOM 576 N N . THR A 1 78 ? 31.531 -42.094 -31.234 1 93.44 78 THR A N 1
ATOM 577 C CA . THR A 1 78 ? 30.406 -41.281 -31.703 1 93.44 78 THR A CA 1
ATOM 578 C C . THR A 1 78 ? 29.141 -42.125 -31.781 1 93.44 78 THR A C 1
ATOM 580 O O . THR A 1 78 ? 29.109 -43.188 -32.438 1 93.44 78 THR A O 1
ATOM 583 N N . LEU A 1 79 ? 28.234 -41.719 -31.047 1 93.56 79 LEU A N 1
ATOM 584 C CA . LEU A 1 79 ? 26.922 -42.375 -31.062 1 93.56 79 LEU A CA 1
ATOM 585 C C . LEU A 1 79 ? 25.859 -41.406 -31.625 1 93.56 79 LEU A C 1
ATOM 587 O O . LEU A 1 79 ? 25.578 -40.375 -31.016 1 93.56 79 LEU A O 1
ATOM 591 N N . ASN A 1 80 ? 25.297 -41.75 -32.812 1 93.62 80 ASN A N 1
ATOM 592 C CA . ASN A 1 80 ? 24.219 -40.969 -33.406 1 93.62 80 ASN A CA 1
ATOM 593 C C . ASN A 1 80 ? 22.891 -41.719 -33.344 1 93.62 80 ASN A C 1
ATOM 595 O O . ASN A 1 80 ? 22.766 -42.812 -33.906 1 93.62 80 ASN A O 1
ATOM 599 N N . MET A 1 81 ? 21.922 -41.094 -32.75 1 94.5 81 MET A N 1
ATOM 600 C CA . MET A 1 81 ? 20.578 -41.656 -32.656 1 94.5 81 MET A CA 1
ATOM 601 C C . MET A 1 81 ? 19.578 -40.812 -33.438 1 94.5 81 MET A C 1
ATOM 603 O O . MET A 1 81 ? 19.125 -39.781 -32.938 1 94.5 81 MET A O 1
ATOM 607 N N . ASP A 1 82 ? 19.172 -41.125 -34.594 1 94.5 82 ASP A N 1
ATOM 608 C CA . ASP A 1 82 ? 18.094 -40.531 -35.344 1 94.5 82 ASP A CA 1
ATOM 609 C C . ASP A 1 82 ? 16.828 -41.375 -35.281 1 94.5 82 ASP A C 1
ATOM 611 O O . ASP A 1 82 ? 16.719 -42.375 -36.031 1 94.5 82 ASP A O 1
ATOM 615 N N . GLN A 1 83 ? 15.945 -40.938 -34.531 1 95.31 83 GLN A N 1
ATOM 616 C CA . GLN A 1 83 ? 14.805 -41.812 -34.219 1 95.31 83 GLN A CA 1
ATOM 617 C C . GLN A 1 83 ? 13.484 -41.062 -34.406 1 95.31 83 GLN A C 1
ATOM 619 O O . GLN A 1 83 ? 13.367 -39.875 -34.031 1 95.31 83 GLN A O 1
ATOM 624 N N . SER A 1 84 ? 12.461 -41.719 -34.969 1 94.12 84 SER A N 1
ATOM 625 C CA . SER A 1 84 ? 11.102 -41.219 -35.094 1 94.12 84 SER A CA 1
ATOM 626 C C . SER A 1 84 ? 10.078 -42.312 -34.75 1 94.12 84 SER A C 1
ATOM 628 O O . SER A 1 84 ? 10.102 -43.406 -35.281 1 94.12 84 SER A O 1
ATOM 630 N N . LYS A 1 85 ? 9.234 -42.125 -33.844 1 92.25 85 LYS A N 1
ATOM 631 C CA . LYS A 1 85 ? 8.219 -43.062 -33.344 1 92.25 85 LYS A CA 1
ATOM 632 C C . LYS A 1 85 ? 8.867 -44.312 -32.719 1 92.25 85 LYS A C 1
ATOM 634 O O . LYS A 1 85 ? 8.531 -45.438 -33.094 1 92.25 85 LYS A O 1
ATOM 639 N N . VAL A 1 86 ? 9.781 -44.031 -31.812 1 94.19 86 VAL A N 1
ATOM 640 C CA . VAL A 1 86 ? 10.562 -45.094 -31.203 1 94.19 86 VAL A CA 1
ATOM 641 C C . VAL A 1 86 ? 10.422 -45.031 -29.672 1 94.19 86 VAL A C 1
ATOM 643 O O . VAL A 1 86 ? 10.195 -43.969 -29.109 1 94.19 86 VAL A O 1
ATOM 646 N N . VAL A 1 87 ? 10.32 -46.156 -29.031 1 92.75 87 VAL A N 1
ATOM 647 C CA . VAL A 1 87 ? 10.516 -46.25 -27.578 1 92.75 87 VAL A CA 1
ATOM 648 C C . VAL A 1 87 ? 11.914 -46.781 -27.297 1 92.75 87 VAL A C 1
ATOM 650 O O . VAL A 1 87 ? 12.258 -47.906 -27.703 1 92.75 87 VAL A O 1
ATOM 653 N N . THR A 1 88 ? 12.727 -45.906 -26.609 1 92.69 88 THR A N 1
ATOM 654 C CA . THR A 1 88 ? 14.109 -46.281 -26.344 1 92.69 88 THR A CA 1
ATOM 655 C C . THR A 1 88 ? 14.367 -46.312 -24.844 1 92.69 88 THR A C 1
ATOM 657 O O . THR A 1 88 ? 14.078 -45.375 -24.125 1 92.69 88 THR A O 1
ATOM 660 N N . VAL A 1 89 ? 14.914 -47.375 -24.375 1 90 89 VAL A N 1
ATOM 661 C CA . VAL A 1 89 ? 15.336 -47.531 -22.984 1 90 89 VAL A CA 1
ATOM 662 C C . VAL A 1 89 ? 16.812 -47.906 -22.922 1 90 89 VAL A C 1
ATOM 664 O O . VAL A 1 89 ? 17.203 -48.969 -23.453 1 90 89 VAL A O 1
ATOM 667 N N . LEU A 1 90 ? 17.609 -47.062 -22.281 1 89.12 90 LEU A N 1
ATOM 668 C CA . LEU A 1 90 ? 19.031 -47.344 -22.047 1 89.12 90 LEU A CA 1
ATOM 669 C C . LEU A 1 90 ? 19.297 -47.562 -20.562 1 89.12 90 LEU A C 1
ATOM 671 O O . LEU A 1 90 ? 19.047 -46.688 -19.75 1 89.12 90 LEU A O 1
ATOM 675 N N . PHE A 1 91 ? 19.922 -48.688 -20.281 1 88.12 91 PHE A N 1
ATOM 676 C CA . PHE A 1 91 ? 20.219 -49 -18.891 1 88.12 91 PHE A CA 1
ATOM 677 C C . PHE A 1 91 ? 21.625 -49.531 -18.75 1 88.12 91 PHE A C 1
ATOM 679 O O . PHE A 1 91 ? 21.969 -50.562 -19.344 1 88.12 91 PHE A O 1
ATOM 686 N N . GLY A 1 92 ? 22.438 -48.75 -18.062 1 89.88 92 GLY A N 1
ATOM 687 C CA . GLY A 1 92 ? 23.812 -49.156 -17.812 1 89.88 92 GLY A CA 1
ATOM 688 C C . GLY A 1 92 ? 24.797 -48.031 -17.859 1 89.88 92 GLY A C 1
ATOM 689 O O . GLY A 1 92 ? 24.5 -46.906 -17.391 1 89.88 92 GLY A O 1
ATOM 690 N N . ILE A 1 93 ? 26.109 -48.375 -18.141 1 93.56 93 ILE A N 1
ATOM 691 C CA . ILE A 1 93 ? 27.188 -47.375 -18.25 1 93.56 93 ILE A CA 1
ATOM 692 C C . ILE A 1 93 ? 27.422 -47.062 -19.719 1 93.56 93 ILE A C 1
ATOM 694 O O . ILE A 1 93 ? 27.688 -47.938 -20.531 1 93.56 93 ILE A O 1
ATOM 698 N N . ILE A 1 94 ? 27.297 -45.812 -19.953 1 92.25 94 ILE A N 1
ATOM 699 C CA . ILE A 1 94 ? 27.531 -45.344 -21.312 1 92.25 94 ILE A CA 1
ATOM 700 C C . ILE A 1 94 ? 28.719 -44.406 -21.344 1 92.25 94 ILE A C 1
ATOM 702 O O . ILE A 1 94 ? 28.688 -43.344 -20.688 1 92.25 94 ILE A O 1
ATOM 706 N N . VAL A 1 95 ? 29.719 -44.656 -22 1 93.31 95 VAL A N 1
ATOM 707 C CA . VAL A 1 95 ? 30.891 -43.812 -22.188 1 93.31 95 VAL A CA 1
ATOM 708 C C . VAL A 1 95 ? 31.062 -43.469 -23.656 1 93.31 95 VAL A C 1
ATOM 710 O O . VAL A 1 95 ? 31.188 -44.344 -24.5 1 93.31 95 VAL A O 1
ATOM 713 N N . CYS A 1 96 ? 30.891 -42.125 -23.906 1 91.56 96 CYS A N 1
ATOM 714 C CA . CYS A 1 96 ? 31.016 -41.625 -25.281 1 91.56 96 CYS A CA 1
ATOM 715 C C . CYS A 1 96 ? 31.719 -40.281 -25.328 1 91.56 96 CYS A C 1
ATOM 717 O O . CYS A 1 96 ? 31.781 -39.594 -24.328 1 91.56 96 CYS A O 1
ATOM 719 N N . THR A 1 97 ? 32.312 -39.938 -26.531 1 92.88 97 THR A N 1
ATOM 720 C CA . THR A 1 97 ? 32.844 -38.594 -26.719 1 92.88 97 THR A CA 1
ATOM 721 C C . THR A 1 97 ? 31.75 -37.656 -27.203 1 92.88 97 THR A C 1
ATOM 723 O O . THR A 1 97 ? 31.578 -36.562 -26.656 1 92.88 97 THR A O 1
ATOM 726 N N . THR A 1 98 ? 31.125 -38.156 -28.297 1 93.94 98 THR A N 1
ATOM 727 C CA . THR A 1 98 ? 30.016 -37.344 -28.797 1 93.94 98 THR A CA 1
ATOM 728 C C . THR A 1 98 ? 28.734 -38.188 -28.891 1 93.94 98 THR A C 1
ATOM 730 O O . THR A 1 98 ? 28.734 -39.281 -29.484 1 93.94 98 THR A O 1
ATOM 733 N N . LEU A 1 99 ? 27.797 -37.75 -28.25 1 93.75 99 LEU A N 1
ATOM 734 C CA . LEU A 1 99 ? 26.469 -38.375 -28.297 1 93.75 99 LEU A CA 1
ATOM 735 C C . LEU A 1 99 ? 25.453 -37.406 -28.875 1 93.75 99 LEU A C 1
ATOM 737 O O . LEU A 1 99 ? 25.156 -36.375 -28.266 1 93.75 99 LEU A O 1
ATOM 741 N N . ASN A 1 100 ? 24.922 -37.688 -30.062 1 93.94 100 ASN A N 1
ATOM 742 C CA . ASN A 1 100 ? 23.875 -36.906 -30.703 1 93.94 100 ASN A CA 1
ATOM 743 C C . ASN A 1 100 ? 22.531 -37.625 -30.672 1 93.94 100 ASN A C 1
ATOM 745 O O . ASN A 1 100 ? 22.391 -38.719 -31.266 1 93.94 100 ASN A O 1
ATOM 749 N N . MET A 1 101 ? 21.562 -37 -30.109 1 94.75 101 MET A N 1
ATOM 750 C CA . MET A 1 101 ? 20.203 -37.531 -30.078 1 94.75 101 MET A CA 1
ATOM 751 C C . MET A 1 101 ? 19.25 -36.656 -30.875 1 94.75 101 MET A C 1
ATOM 753 O O . MET A 1 101 ? 18.781 -35.625 -30.375 1 94.75 101 MET A O 1
ATOM 757 N N . ASP A 1 102 ? 18.906 -36.969 -32.031 1 94.81 102 ASP A N 1
ATOM 758 C CA . ASP A 1 102 ? 17.859 -36.344 -32.844 1 94.81 102 ASP A CA 1
ATOM 759 C C . ASP A 1 102 ? 16.578 -37.156 -32.844 1 94.81 102 ASP A C 1
ATOM 761 O O . ASP A 1 102 ? 16.469 -38.156 -33.562 1 94.81 102 ASP A O 1
ATOM 765 N N . GLN A 1 103 ? 15.688 -36.688 -32.094 1 95.81 103 GLN A N 1
ATOM 766 C CA . GLN A 1 103 ? 14.523 -37.531 -31.828 1 95.81 103 GLN A CA 1
ATOM 767 C C . GLN A 1 103 ? 13.227 -36.781 -32.062 1 95.81 103 GLN A C 1
ATOM 769 O O . GLN A 1 103 ? 13.117 -35.594 -31.719 1 95.81 103 GLN A O 1
ATOM 774 N N . SER A 1 104 ? 12.219 -37.438 -32.688 1 94.69 104 SER A N 1
ATOM 775 C CA . SER A 1 104 ? 10.875 -36.906 -32.906 1 94.69 104 SER A CA 1
ATOM 776 C C . SER A 1 104 ? 9.812 -37.938 -32.562 1 94.69 104 SER A C 1
ATOM 778 O O . SER A 1 104 ? 9.82 -39.062 -33.125 1 94.69 104 SER A O 1
ATOM 780 N N . LYS A 1 105 ? 8.922 -37.75 -31.703 1 92.81 105 LYS A N 1
ATOM 781 C CA . LYS A 1 105 ? 7.867 -38.656 -31.25 1 92.81 105 LYS A CA 1
ATOM 782 C C . LYS A 1 105 ? 8.461 -39.938 -30.609 1 92.81 105 LYS A C 1
ATOM 784 O O . LYS A 1 105 ? 8.117 -41.031 -31 1 92.81 105 LYS A O 1
ATOM 789 N N . VAL A 1 106 ? 9.336 -39.656 -29.641 1 94.69 106 VAL A N 1
ATOM 790 C CA . VAL A 1 106 ? 10.07 -40.75 -29.016 1 94.69 106 VAL A CA 1
ATOM 791 C C . VAL A 1 106 ? 9.867 -40.719 -27.5 1 94.69 106 VAL A C 1
ATOM 793 O O . VAL A 1 106 ? 9.633 -39.656 -26.938 1 94.69 106 VAL A O 1
ATOM 796 N N . VAL A 1 107 ? 9.727 -41.844 -26.875 1 93.19 107 VAL A N 1
ATOM 797 C CA . VAL A 1 107 ? 9.859 -41.969 -25.422 1 93.19 107 VAL A CA 1
ATOM 798 C C . VAL A 1 107 ? 11.242 -42.531 -25.078 1 93.19 107 VAL A C 1
ATOM 800 O O . VAL A 1 107 ? 11.586 -43.625 -25.484 1 93.19 107 VAL A O 1
ATOM 803 N N . THR A 1 108 ? 12.031 -41.656 -24.359 1 92.62 108 THR A N 1
ATOM 804 C CA . THR A 1 108 ? 13.414 -42.062 -24.062 1 92.62 108 THR A CA 1
ATOM 805 C C . THR A 1 108 ? 13.641 -42.156 -22.562 1 92.62 108 THR A C 1
ATOM 807 O O . THR A 1 108 ? 13.32 -41.25 -21.812 1 92.62 108 THR A O 1
ATOM 810 N N . GLY A 1 109 ? 14.109 -43.281 -22.141 1 88.69 109 GLY A N 1
ATOM 811 C CA . GLY A 1 109 ? 14.562 -43.5 -20.766 1 88.69 109 GLY A CA 1
ATOM 812 C C . GLY A 1 109 ? 16.047 -43.781 -20.672 1 88.69 109 GLY A C 1
ATOM 813 O O . GLY A 1 109 ? 16.531 -44.719 -21.297 1 88.69 109 GLY A O 1
ATOM 814 N N . LEU A 1 110 ? 16.781 -42.906 -19.875 1 89.38 110 LEU A N 1
ATOM 815 C CA . LEU A 1 110 ? 18.203 -43.094 -19.609 1 89.38 110 LEU A CA 1
ATOM 816 C C . LEU A 1 110 ? 18.438 -43.406 -18.141 1 89.38 110 LEU A C 1
ATOM 818 O O . LEU A 1 110 ? 18.297 -42.531 -17.281 1 89.38 110 LEU A O 1
ATOM 822 N N . PHE A 1 111 ? 18.953 -44.594 -17.922 1 88 111 PHE A N 1
ATOM 823 C CA . PHE A 1 111 ? 19.141 -45.031 -16.547 1 88 111 PHE A CA 1
ATOM 824 C C . PHE A 1 111 ? 20.578 -45.5 -16.328 1 88 111 PHE A C 1
ATOM 826 O O . PHE A 1 111 ? 21.109 -46.281 -17.125 1 88 111 PHE A O 1
ATOM 833 N N . GLY A 1 112 ? 21.297 -44.844 -15.43 1 90.44 112 GLY A N 1
ATOM 834 C CA . GLY A 1 112 ? 22.656 -45.25 -15.109 1 90.44 112 GLY A CA 1
ATOM 835 C C . GLY A 1 112 ? 23.625 -44.094 -15.117 1 90.44 112 GLY A C 1
ATOM 836 O O . GLY A 1 112 ? 23.312 -43 -14.68 1 90.44 112 GLY A O 1
ATOM 837 N N . ILE A 1 113 ? 24.953 -44.438 -15.375 1 93.69 113 ILE A N 1
ATOM 838 C CA . ILE A 1 113 ? 26.031 -43.469 -15.438 1 93.69 113 ILE A CA 1
ATOM 839 C C . ILE A 1 113 ? 26.359 -43.156 -16.891 1 93.69 113 ILE A C 1
ATOM 841 O O . ILE A 1 113 ? 26.672 -44.062 -17.672 1 93.69 113 ILE A O 1
ATOM 845 N N . ILE A 1 114 ? 26.281 -41.906 -17.156 1 92.56 114 ILE A N 1
ATOM 846 C CA . ILE A 1 114 ? 26.562 -41.469 -18.516 1 92.56 114 ILE A CA 1
ATOM 847 C C . ILE A 1 114 ? 27.75 -40.5 -18.5 1 92.56 114 ILE A C 1
ATOM 849 O O . ILE A 1 114 ? 27.656 -39.438 -17.906 1 92.56 114 ILE A O 1
ATOM 853 N N . VAL A 1 115 ? 28.797 -40.812 -19.031 1 94.12 115 VAL A N 1
ATOM 854 C CA . VAL A 1 115 ? 29.984 -39.969 -19.156 1 94.12 115 VAL A CA 1
ATOM 855 C C . VAL A 1 115 ? 30.234 -39.625 -20.609 1 94.12 115 VAL A C 1
ATOM 857 O O . VAL A 1 115 ? 30.531 -40.5 -21.422 1 94.12 115 VAL A O 1
ATOM 860 N N . VAL A 1 116 ? 29.984 -38.344 -20.922 1 92.06 116 VAL A N 1
ATOM 861 C CA . VAL A 1 116 ? 30.109 -37.906 -22.297 1 92.06 116 VAL A CA 1
ATOM 862 C C . VAL A 1 116 ? 30.844 -36.562 -22.359 1 92.06 116 VAL A C 1
ATOM 864 O O . VAL A 1 116 ? 30.719 -35.75 -21.422 1 92.06 116 VAL A O 1
ATOM 867 N N . THR A 1 117 ? 31.594 -36.25 -23.422 1 93.81 117 THR A N 1
ATOM 868 C CA . THR A 1 117 ? 32.219 -34.938 -23.578 1 93.81 117 THR A CA 1
ATOM 869 C C . THR A 1 117 ? 31.203 -33.906 -24.125 1 93.81 117 THR A C 1
ATOM 871 O O . THR A 1 117 ? 31 -32.844 -23.531 1 93.81 117 THR A O 1
ATOM 874 N N . THR A 1 118 ? 30.656 -34.312 -25.297 1 94.44 118 THR A N 1
ATOM 875 C CA . THR A 1 118 ? 29.625 -33.438 -25.859 1 94.44 118 THR A CA 1
ATOM 876 C C . THR A 1 118 ? 28.328 -34.219 -26.031 1 94.44 118 THR A C 1
ATOM 878 O O . THR A 1 118 ? 28.297 -35.25 -26.703 1 94.44 118 THR A O 1
ATOM 881 N N . LEU A 1 119 ? 27.375 -33.781 -25.391 1 94.12 119 LEU A N 1
ATOM 882 C CA . LEU A 1 119 ? 26.031 -34.344 -25.516 1 94.12 119 LEU A CA 1
ATOM 883 C C . LEU A 1 119 ? 25.078 -33.344 -26.156 1 94.12 119 LEU A C 1
ATOM 885 O O . LEU A 1 119 ? 24.812 -32.281 -25.594 1 94.12 119 LEU A O 1
ATOM 889 N N . ASN A 1 120 ? 24.578 -33.656 -27.328 1 94.19 120 ASN A N 1
ATOM 890 C CA . ASN A 1 120 ? 23.578 -32.844 -28.016 1 94.19 120 ASN A CA 1
ATOM 891 C C . ASN A 1 120 ? 22.219 -33.531 -28.047 1 94.19 120 ASN A C 1
ATOM 893 O O . ASN A 1 120 ? 22.078 -34.625 -28.625 1 94.19 120 ASN A O 1
ATOM 897 N N . MET A 1 121 ? 21.234 -32.875 -27.516 1 94.69 121 MET A N 1
ATOM 898 C CA . MET A 1 121 ? 19.875 -33.375 -27.516 1 94.69 121 MET A CA 1
ATOM 899 C C . MET A 1 121 ? 18.953 -32.469 -28.344 1 94.69 121 MET A C 1
ATOM 901 O O . MET A 1 121 ? 18.547 -31.422 -27.891 1 94.69 121 MET A O 1
ATOM 905 N N . ASP A 1 122 ? 18.609 -32.812 -29.5 1 94.94 122 ASP A N 1
ATOM 906 C CA . ASP A 1 122 ? 17.594 -32.156 -30.328 1 94.94 122 ASP A CA 1
ATOM 907 C C . ASP A 1 122 ? 16.297 -32.969 -30.359 1 94.94 122 ASP A C 1
ATOM 909 O O . ASP A 1 122 ? 16.203 -33.938 -31.094 1 94.94 122 ASP A O 1
ATOM 913 N N . GLN A 1 123 ? 15.391 -32.5 -29.656 1 96 123 GLN A N 1
ATOM 914 C CA . GLN A 1 123 ? 14.203 -33.281 -29.422 1 96 123 GLN A CA 1
ATOM 915 C C . GLN A 1 123 ? 12.93 -32.5 -29.734 1 96 123 GLN A C 1
ATOM 917 O O . GLN A 1 123 ? 12.82 -31.328 -29.375 1 96 123 GLN A O 1
ATOM 922 N N . SER A 1 124 ? 11.945 -33.156 -30.422 1 95.19 124 SER A N 1
ATOM 923 C CA . SER A 1 124 ? 10.625 -32.594 -30.672 1 95.19 124 SER A CA 1
ATOM 924 C C . SER A 1 124 ? 9.531 -33.625 -30.375 1 95.19 124 SER A C 1
ATOM 926 O O . SER A 1 124 ? 9.531 -34.719 -30.938 1 95.19 124 SER A O 1
ATOM 928 N N . LYS A 1 125 ? 8.609 -33.406 -29.531 1 93.69 125 LYS A N 1
ATOM 929 C CA . LYS A 1 125 ? 7.527 -34.312 -29.109 1 93.69 125 LYS A CA 1
ATOM 930 C C . LYS A 1 125 ? 8.078 -35.562 -28.453 1 93.69 125 LYS A C 1
ATOM 932 O O . LYS A 1 125 ? 7.758 -36.688 -28.875 1 93.69 125 LYS A O 1
ATOM 937 N N . VAL A 1 126 ? 8.922 -35.312 -27.438 1 95.44 126 VAL A N 1
ATOM 938 C CA . VAL A 1 126 ? 9.609 -36.406 -26.781 1 95.44 126 VAL A CA 1
ATOM 939 C C . VAL A 1 126 ? 9.328 -36.406 -25.281 1 95.44 126 VAL A C 1
ATOM 941 O O . VAL A 1 126 ? 9.086 -35.344 -24.703 1 95.44 126 VAL A O 1
ATOM 944 N N . VAL A 1 127 ? 9.156 -37.562 -24.688 1 94 127 VAL A N 1
ATOM 945 C CA . VAL A 1 127 ? 9.188 -37.688 -23.234 1 94 127 VAL A CA 1
ATOM 946 C C . VAL A 1 127 ? 10.531 -38.281 -22.797 1 94 127 VAL A C 1
ATOM 948 O O . VAL A 1 127 ? 10.891 -39.406 -23.219 1 94 127 VAL A O 1
ATOM 951 N N . THR A 1 128 ? 11.25 -37.469 -22.016 1 93.5 128 THR A N 1
ATOM 952 C CA . THR A 1 128 ? 12.578 -37.906 -21.594 1 93.5 128 THR A CA 1
ATOM 953 C C . THR A 1 128 ? 12.625 -38.125 -20.078 1 93.5 128 THR A C 1
ATOM 955 O O . THR A 1 128 ? 12.289 -37.219 -19.312 1 93.5 128 THR A O 1
ATOM 958 N N . VAL A 1 129 ? 13.016 -39.25 -19.719 1 90.56 129 VAL A N 1
ATOM 959 C CA . VAL A 1 129 ? 13.219 -39.562 -18.312 1 90.56 129 VAL A CA 1
ATOM 960 C C . VAL A 1 129 ? 14.688 -39.938 -18.062 1 90.56 129 VAL A C 1
ATOM 962 O O . VAL A 1 129 ? 15.219 -40.844 -18.672 1 90.56 129 VAL A O 1
ATOM 965 N N . LEU A 1 130 ? 15.328 -39.156 -17.141 1 88.94 130 LEU A N 1
ATOM 966 C CA . LEU A 1 130 ? 16.719 -39.406 -16.797 1 88.94 130 LEU A CA 1
ATOM 967 C C . LEU A 1 130 ? 16.859 -39.75 -15.32 1 88.94 130 LEU A C 1
ATOM 969 O O . LEU A 1 130 ? 16.422 -39 -14.445 1 88.94 130 LEU A O 1
ATOM 973 N N . PHE A 1 131 ? 17.547 -40.906 -15.086 1 87.75 131 PHE A N 1
ATOM 974 C CA . PHE A 1 131 ? 17.781 -41.344 -13.719 1 87.75 131 PHE A CA 1
ATOM 975 C C . PHE A 1 131 ? 19.219 -41.812 -13.555 1 87.75 131 PHE A C 1
ATOM 977 O O . PHE A 1 131 ? 19.594 -42.875 -14.094 1 87.75 131 PHE A O 1
ATOM 984 N N . GLY A 1 132 ? 19.984 -40.969 -12.875 1 90.31 132 GLY A N 1
ATOM 985 C CA . GLY A 1 132 ? 21.375 -41.344 -12.633 1 90.31 132 GLY A CA 1
ATOM 986 C C . GLY A 1 132 ? 22.312 -40.156 -12.648 1 90.31 132 GLY A C 1
ATOM 987 O O . GLY A 1 132 ? 21.969 -39.062 -12.195 1 90.31 132 GLY A O 1
ATOM 988 N N . ILE A 1 133 ? 23.656 -40.438 -12.891 1 93.75 133 ILE A N 1
ATOM 989 C CA . ILE A 1 133 ? 24.719 -39.438 -12.898 1 93.75 133 ILE A CA 1
ATOM 990 C C . ILE A 1 133 ? 25.125 -39.125 -14.344 1 93.75 133 ILE A C 1
ATOM 992 O O . ILE A 1 133 ? 25.406 -40.031 -15.117 1 93.75 133 ILE A O 1
ATOM 996 N N . ILE A 1 134 ? 25.109 -37.906 -14.625 1 92.62 134 ILE A N 1
ATOM 997 C CA . ILE A 1 134 ? 25.547 -37.469 -15.938 1 92.62 134 ILE A CA 1
ATOM 998 C C . ILE A 1 134 ? 26.766 -36.531 -15.797 1 92.62 134 ILE A C 1
ATOM 1000 O O . ILE A 1 134 ? 26.688 -35.5 -15.109 1 92.62 134 ILE A O 1
ATOM 1004 N N . VAL A 1 135 ? 27.812 -36.844 -16.359 1 93.75 135 VAL A N 1
ATOM 1005 C CA . VAL A 1 135 ? 29.016 -36.031 -16.375 1 93.75 135 VAL A CA 1
ATOM 1006 C C . VAL A 1 135 ? 29.375 -35.656 -17.812 1 93.75 135 VAL A C 1
ATOM 1008 O O . VAL A 1 135 ? 29.578 -36.562 -18.656 1 93.75 135 VAL A O 1
ATOM 1011 N N . CYS A 1 136 ? 29.281 -34.344 -18.078 1 92.5 136 CYS A N 1
ATOM 1012 C CA . CYS A 1 136 ? 29.578 -33.875 -19.438 1 92.5 136 CYS A CA 1
ATOM 1013 C C . CYS A 1 136 ? 30.359 -32.562 -19.406 1 92.5 136 CYS A C 1
ATOM 1015 O O . CYS A 1 136 ? 30.312 -31.844 -18.406 1 92.5 136 CYS A O 1
ATOM 1017 N N . THR A 1 137 ? 31.094 -32.25 -20.531 1 93.38 137 THR A N 1
ATOM 1018 C CA . THR A 1 137 ? 31.734 -30.922 -20.641 1 93.38 137 THR A CA 1
ATOM 1019 C C . THR A 1 137 ? 30.75 -29.906 -21.234 1 93.38 137 THR A C 1
ATOM 1021 O O . THR A 1 137 ? 30.594 -28.812 -20.688 1 93.38 137 THR A O 1
ATOM 1024 N N . THR A 1 138 ? 30.219 -30.375 -22.406 1 94.56 138 THR A N 1
ATOM 1025 C CA . THR A 1 138 ? 29.203 -29.516 -23.016 1 94.56 138 THR A CA 1
ATOM 1026 C C . THR A 1 138 ? 27.891 -30.266 -23.203 1 94.56 138 THR A C 1
ATOM 1028 O O . THR A 1 138 ? 27.875 -31.344 -23.781 1 94.56 138 THR A O 1
ATOM 1031 N N . LEU A 1 139 ? 26.922 -29.766 -22.672 1 94.25 139 LEU A N 1
ATOM 1032 C CA . LEU A 1 139 ? 25.578 -30.297 -22.844 1 94.25 139 LEU A CA 1
ATOM 1033 C C . LEU A 1 139 ? 24.672 -29.281 -23.531 1 94.25 139 LEU A C 1
ATOM 1035 O O . LEU A 1 139 ? 24.406 -28.219 -22.969 1 94.25 139 LEU A O 1
ATOM 1039 N N . ASN A 1 140 ? 24.234 -29.562 -24.734 1 94.31 140 ASN A N 1
ATOM 1040 C CA . ASN A 1 140 ? 23.281 -28.734 -25.469 1 94.31 140 ASN A CA 1
ATOM 1041 C C . ASN A 1 140 ? 21.906 -29.391 -25.547 1 94.31 140 ASN A C 1
ATOM 1043 O O . ASN A 1 140 ? 21.766 -30.484 -26.109 1 94.31 140 ASN A O 1
ATOM 1047 N N . MET A 1 141 ? 20.922 -28.703 -25.078 1 94.62 141 MET A N 1
ATOM 1048 C CA . MET A 1 141 ? 19.547 -29.188 -25.109 1 94.62 141 MET A CA 1
ATOM 1049 C C . MET A 1 141 ? 18.672 -28.266 -25.953 1 94.62 141 MET A C 1
ATOM 1051 O O . MET A 1 141 ? 18.344 -27.156 -25.531 1 94.62 141 MET A O 1
ATOM 1055 N N . ASP A 1 142 ? 18.266 -28.625 -27.078 1 94.88 142 ASP A N 1
ATOM 1056 C CA . ASP A 1 142 ? 17.266 -27.969 -27.922 1 94.88 142 ASP A CA 1
ATOM 1057 C C . ASP A 1 142 ? 15.969 -28.766 -27.938 1 94.88 142 ASP A C 1
ATOM 1059 O O . ASP A 1 142 ? 15.859 -29.75 -28.656 1 94.88 142 ASP A O 1
ATOM 1063 N N . GLN A 1 143 ? 15.062 -28.281 -27.25 1 96.12 143 GLN A N 1
ATOM 1064 C CA . GLN A 1 143 ? 13.852 -29.062 -27.047 1 96.12 143 GLN A CA 1
ATOM 1065 C C . GLN A 1 143 ? 12.602 -28.25 -27.406 1 96.12 143 GLN A C 1
ATOM 1067 O O . GLN A 1 143 ? 12.484 -27.078 -27.047 1 96.12 143 GLN A O 1
ATOM 1072 N N . SER A 1 144 ? 11.648 -28.906 -28.141 1 95.44 144 SER A N 1
ATOM 1073 C CA . SER A 1 144 ? 10.336 -28.344 -28.453 1 95.44 144 SER A CA 1
ATOM 1074 C C . SER A 1 144 ? 9.219 -29.344 -28.172 1 95.44 144 SER A C 1
ATOM 1076 O O . SER A 1 144 ? 9.227 -30.453 -28.719 1 95.44 144 SER A O 1
ATOM 1078 N N . LYS A 1 145 ? 8.289 -29.125 -27.359 1 94.31 145 LYS A N 1
ATOM 1079 C CA . LYS A 1 145 ? 7.18 -30 -26.969 1 94.31 145 LYS A CA 1
ATOM 1080 C C . LYS A 1 145 ? 7.688 -31.266 -26.297 1 94.31 145 LYS A C 1
ATOM 1082 O O . LYS A 1 145 ? 7.379 -32.375 -26.734 1 94.31 145 LYS A O 1
ATOM 1087 N N . VAL A 1 146 ? 8.477 -31.016 -25.234 1 95.81 146 VAL A N 1
ATOM 1088 C CA . VAL A 1 146 ? 9.125 -32.125 -24.547 1 95.81 146 VAL A CA 1
ATOM 1089 C C . VAL A 1 146 ? 8.758 -32.094 -23.062 1 95.81 146 VAL A C 1
ATOM 1091 O O . VAL A 1 146 ? 8.531 -31.047 -22.484 1 95.81 146 VAL A O 1
ATOM 1094 N N . VAL A 1 147 ? 8.516 -33.281 -22.516 1 94.38 147 VAL A N 1
ATOM 1095 C CA . VAL A 1 147 ? 8.43 -33.438 -21.062 1 94.38 147 VAL A CA 1
ATOM 1096 C C . VAL A 1 147 ? 9.703 -34.094 -20.531 1 94.38 147 VAL A C 1
ATOM 1098 O O . VAL A 1 147 ? 10.055 -35.188 -20.953 1 94.38 147 VAL A O 1
ATOM 1101 N N . THR A 1 148 ? 10.391 -33.344 -19.672 1 93.62 148 THR A N 1
ATOM 1102 C CA . THR A 1 148 ? 11.656 -33.844 -19.141 1 93.62 148 THR A CA 1
ATOM 1103 C C . THR A 1 148 ? 11.57 -34.062 -17.641 1 93.62 148 THR A C 1
ATOM 1105 O O . THR A 1 148 ? 11.242 -33.156 -16.891 1 93.62 148 THR A O 1
ATOM 1108 N N . VAL A 1 149 ? 11.836 -35.25 -17.234 1 90.81 149 VAL A N 1
ATOM 1109 C CA . VAL A 1 149 ? 11.922 -35.594 -15.82 1 90.81 149 VAL A CA 1
ATOM 1110 C C . VAL A 1 149 ? 13.336 -36.031 -15.484 1 90.81 149 VAL A C 1
ATOM 1112 O O . VAL A 1 149 ? 13.828 -37.031 -16.047 1 90.81 149 VAL A O 1
ATOM 1115 N N . LEU A 1 150 ? 13.984 -35.344 -14.531 1 89.19 150 LEU A N 1
ATOM 1116 C CA . LEU A 1 150 ? 15.367 -35.625 -14.172 1 89.19 150 LEU A CA 1
ATOM 1117 C C . LEU A 1 150 ? 15.484 -35.969 -12.695 1 89.19 150 LEU A C 1
ATOM 1119 O O . LEU A 1 150 ? 15.086 -35.188 -11.836 1 89.19 150 LEU A O 1
ATOM 1123 N N . PHE A 1 151 ? 16.125 -37.125 -12.453 1 88.25 151 PHE A N 1
ATOM 1124 C CA . PHE A 1 151 ? 16.438 -37.562 -11.102 1 88.25 151 PHE A CA 1
ATOM 1125 C C . PHE A 1 151 ? 17.906 -37.906 -10.961 1 88.25 151 PHE A C 1
ATOM 1127 O O . PHE A 1 151 ? 18.391 -38.875 -11.578 1 88.25 151 PHE A O 1
ATOM 1134 N N . GLY A 1 152 ? 18.688 -37.031 -10.305 1 90.5 152 GLY A N 1
ATOM 1135 C CA . GLY A 1 152 ? 20.078 -37.375 -10.078 1 90.5 152 GLY A CA 1
ATOM 1136 C C . GLY A 1 152 ? 21 -36.188 -10.078 1 90.5 152 GLY A C 1
ATOM 1137 O O . GLY A 1 152 ? 20.609 -35.094 -9.648 1 90.5 152 GLY A O 1
ATOM 1138 N N . ILE A 1 153 ? 22.375 -36.5 -10.312 1 93.75 153 ILE A N 1
ATOM 1139 C CA . ILE A 1 153 ? 23.438 -35.5 -10.273 1 93.75 153 ILE A CA 1
ATOM 1140 C C . ILE A 1 153 ? 23.922 -35.188 -11.695 1 93.75 153 ILE A C 1
ATOM 1142 O O . ILE A 1 153 ? 24.203 -36.125 -12.461 1 93.75 153 ILE A O 1
ATOM 1146 N N . ILE A 1 154 ? 23.953 -33.969 -11.977 1 93.06 154 ILE A N 1
ATOM 1147 C CA . ILE A 1 154 ? 24.453 -33.531 -13.273 1 93.06 154 ILE A CA 1
ATOM 1148 C C . ILE A 1 154 ? 25.672 -32.625 -13.086 1 93.06 154 ILE A C 1
ATOM 1150 O O . ILE A 1 154 ? 25.578 -31.562 -12.438 1 93.06 154 ILE A O 1
ATOM 1154 N N . VAL A 1 155 ? 26.75 -32.969 -13.531 1 94.56 155 VAL A N 1
ATOM 1155 C CA . VAL A 1 155 ? 27.984 -32.188 -13.5 1 94.56 155 VAL A CA 1
ATOM 1156 C C . VAL A 1 155 ? 28.391 -31.797 -14.922 1 94.56 155 VAL A C 1
ATOM 1158 O O . VAL A 1 155 ? 28.734 -32.688 -15.727 1 94.56 155 VAL A O 1
ATOM 1161 N N . VAL A 1 156 ? 28.281 -30.531 -15.211 1 93.44 156 VAL A N 1
ATOM 1162 C CA . VAL A 1 156 ? 28.562 -30.062 -16.562 1 93.44 156 VAL A CA 1
ATOM 1163 C C . VAL A 1 156 ? 29.375 -28.766 -16.516 1 93.44 156 VAL A C 1
ATOM 1165 O O . VAL A 1 156 ? 29.203 -27.969 -15.594 1 93.44 156 VAL A O 1
ATOM 1168 N N . THR A 1 157 ? 30.266 -28.5 -17.5 1 94.19 157 THR A N 1
ATOM 1169 C CA . THR A 1 157 ? 30.984 -27.234 -17.562 1 94.19 157 THR A CA 1
ATOM 1170 C C . THR A 1 157 ? 30.141 -26.156 -18.234 1 94.19 157 THR A C 1
ATOM 1172 O O . THR A 1 157 ? 29.922 -25.078 -17.656 1 94.19 157 THR A O 1
ATOM 1175 N N . THR A 1 158 ? 29.719 -26.516 -19.5 1 94.5 158 THR A N 1
ATOM 1176 C CA . THR A 1 158 ? 28.828 -25.594 -20.188 1 94.5 158 THR A CA 1
ATOM 1177 C C . THR A 1 158 ? 27.484 -26.234 -20.484 1 94.5 158 THR A C 1
ATOM 1179 O O . THR A 1 158 ? 27.422 -27.281 -21.141 1 94.5 158 THR A O 1
ATOM 1182 N N . LEU A 1 159 ? 26.484 -25.688 -19.969 1 94.31 159 LEU A N 1
ATOM 1183 C CA . LEU A 1 159 ? 25.125 -26.156 -20.203 1 94.31 159 LEU A CA 1
ATOM 1184 C C . LEU A 1 159 ? 24.328 -25.109 -20.984 1 94.31 159 LEU A C 1
ATOM 1186 O O . LEU A 1 159 ? 24.062 -24.016 -20.469 1 94.31 159 LEU A O 1
ATOM 1190 N N . ASN A 1 160 ? 23.953 -25.438 -22.203 1 93.75 160 ASN A N 1
ATOM 1191 C CA . ASN A 1 160 ? 23.078 -24.594 -23.016 1 93.75 160 ASN A CA 1
ATOM 1192 C C . ASN A 1 160 ? 21.703 -25.219 -23.172 1 93.75 160 ASN A C 1
ATOM 1194 O O . ASN A 1 160 ? 21.562 -26.312 -23.734 1 93.75 160 ASN A O 1
ATOM 1198 N N . MET A 1 161 ? 20.688 -24.469 -22.781 1 94.5 161 MET A N 1
ATOM 1199 C CA . MET A 1 161 ? 19.312 -24.953 -22.875 1 94.5 161 MET A CA 1
ATOM 1200 C C . MET A 1 161 ? 18.469 -24 -23.719 1 94.5 161 MET A C 1
ATOM 1202 O O . MET A 1 161 ? 18.281 -22.844 -23.344 1 94.5 161 MET A O 1
ATOM 1206 N N . ASP A 1 162 ? 17.984 -24.406 -24.812 1 94.62 162 ASP A N 1
ATOM 1207 C CA . ASP A 1 162 ? 16.969 -23.734 -25.609 1 94.62 162 ASP A CA 1
ATOM 1208 C C . ASP A 1 162 ? 15.664 -24.531 -25.625 1 94.62 162 ASP A C 1
ATOM 1210 O O . ASP A 1 162 ? 15.555 -25.531 -26.328 1 94.62 162 ASP A O 1
ATOM 1214 N N . GLN A 1 163 ? 14.75 -24.031 -24.953 1 96.12 163 GLN A N 1
ATOM 1215 C CA . GLN A 1 163 ? 13.531 -24.812 -24.75 1 96.12 163 GLN A CA 1
ATOM 1216 C C . GLN A 1 163 ? 12.297 -24 -25.141 1 96.12 163 GLN A C 1
ATOM 1218 O O . GLN A 1 163 ? 12.18 -22.828 -24.781 1 96.12 163 GLN A O 1
ATOM 1223 N N . SER A 1 164 ? 11.359 -24.688 -25.891 1 95.5 164 SER A N 1
ATOM 1224 C CA . SER A 1 164 ? 10.062 -24.109 -26.234 1 95.5 164 SER A CA 1
ATOM 1225 C C . SER A 1 164 ? 8.93 -25.094 -25.984 1 95.5 164 SER A C 1
ATOM 1227 O O . SER A 1 164 ? 8.938 -26.203 -26.516 1 95.5 164 SER A O 1
ATOM 1229 N N . LYS A 1 165 ? 7.965 -24.859 -25.203 1 94.69 165 LYS A N 1
ATOM 1230 C CA . LYS A 1 165 ? 6.836 -25.719 -24.844 1 94.69 165 LYS A CA 1
ATOM 1231 C C . LYS A 1 165 ? 7.305 -26.984 -24.141 1 94.69 165 LYS A C 1
ATOM 1233 O O . LYS A 1 165 ? 7.027 -28.094 -24.609 1 94.69 165 LYS A O 1
ATOM 1238 N N . VAL A 1 166 ? 8.039 -26.734 -23.047 1 96.12 166 VAL A N 1
ATOM 1239 C CA . VAL A 1 166 ? 8.648 -27.844 -22.328 1 96.12 166 VAL A CA 1
ATOM 1240 C C . VAL A 1 166 ? 8.188 -27.844 -20.875 1 96.12 166 VAL A C 1
ATOM 1242 O O . VAL A 1 166 ? 7.945 -26.766 -20.297 1 96.12 166 VAL A O 1
ATOM 1245 N N . VAL A 1 167 ? 7.898 -29.016 -20.328 1 94.75 167 VAL A N 1
ATOM 1246 C CA . VAL A 1 167 ? 7.699 -29.188 -18.891 1 94.75 167 VAL A CA 1
ATOM 1247 C C . VAL A 1 167 ? 8.898 -29.922 -18.297 1 94.75 167 VAL A C 1
ATOM 1249 O O . VAL A 1 167 ? 9.25 -31.016 -18.734 1 94.75 167 VAL A O 1
ATOM 1252 N N . THR A 1 168 ? 9.547 -29.219 -17.328 1 93.75 168 THR A N 1
ATOM 1253 C CA . THR A 1 168 ? 10.742 -29.812 -16.734 1 93.75 168 THR A CA 1
ATOM 1254 C C . THR A 1 168 ? 10.555 -29.984 -15.227 1 93.75 168 THR A C 1
ATOM 1256 O O . THR A 1 168 ? 10.211 -29.047 -14.516 1 93.75 168 THR A O 1
ATOM 1259 N N . VAL A 1 169 ? 10.734 -31.188 -14.797 1 91.19 169 VAL A N 1
ATOM 1260 C CA . VAL A 1 169 ? 10.766 -31.5 -13.375 1 91.19 169 VAL A CA 1
ATOM 1261 C C . VAL A 1 169 ? 12.141 -32.031 -12.992 1 91.19 169 VAL A C 1
ATOM 1263 O O . VAL A 1 169 ? 12.602 -33.031 -13.562 1 91.19 169 VAL A O 1
ATOM 1266 N N . LEU A 1 170 ? 12.82 -31.375 -12.023 1 89.62 170 LEU A N 1
ATOM 1267 C CA . LEU A 1 170 ? 14.172 -31.766 -11.641 1 89.62 170 LEU A CA 1
ATOM 1268 C C . LEU A 1 170 ? 14.25 -32.062 -10.148 1 89.62 170 LEU A C 1
ATOM 1270 O O . LEU A 1 170 ? 13.859 -31.25 -9.32 1 89.62 170 LEU A O 1
ATOM 1274 N N . PHE A 1 171 ? 14.82 -33.25 -9.883 1 90.06 171 PHE A N 1
ATOM 1275 C CA . PHE A 1 171 ? 15.148 -33.656 -8.516 1 90.06 171 PHE A CA 1
ATOM 1276 C C . PHE A 1 171 ? 16.625 -34 -8.391 1 90.06 171 PHE A C 1
ATOM 1278 O O . PHE A 1 171 ? 17.094 -35 -8.953 1 90.06 171 PHE A O 1
ATOM 1285 N N . GLY A 1 172 ? 17.422 -33.094 -7.82 1 91.31 172 GLY A N 1
ATOM 1286 C CA . GLY A 1 172 ? 18.812 -33.438 -7.617 1 91.31 172 GLY A CA 1
ATOM 1287 C C . GLY A 1 172 ? 19.75 -32.25 -7.598 1 91.31 172 GLY A C 1
ATOM 1288 O O . GLY A 1 172 ? 19.359 -31.172 -7.141 1 91.31 172 GLY A O 1
ATOM 1289 N N . ILE A 1 173 ? 21.094 -32.531 -7.879 1 93.75 173 ILE A N 1
ATOM 1290 C CA . ILE A 1 173 ? 22.156 -31.547 -7.805 1 93.75 173 ILE A CA 1
ATOM 1291 C C . ILE A 1 173 ? 22.688 -31.25 -9.211 1 93.75 173 ILE A C 1
ATOM 1293 O O . ILE A 1 173 ? 22.938 -32.156 -9.992 1 93.75 173 ILE A O 1
ATOM 1297 N N . ILE A 1 174 ? 22.781 -30.016 -9.484 1 93.25 174 ILE A N 1
ATOM 1298 C CA . ILE A 1 174 ? 23.375 -29.578 -10.742 1 93.25 174 ILE A CA 1
ATOM 1299 C C . ILE A 1 174 ? 24.609 -28.719 -10.469 1 93.25 174 ILE A C 1
ATOM 1301 O O . ILE A 1 174 ? 24.516 -27.703 -9.773 1 93.25 174 ILE A O 1
ATOM 1305 N N . VAL A 1 175 ? 25.688 -29.094 -10.953 1 93.81 175 VAL A N 1
ATOM 1306 C CA . VAL A 1 175 ? 26.922 -28.328 -10.852 1 93.81 175 VAL A CA 1
ATOM 1307 C C . VAL A 1 175 ? 27.391 -27.922 -12.242 1 93.81 175 VAL A C 1
ATOM 1309 O O . VAL A 1 175 ? 27.609 -28.781 -13.109 1 93.81 175 VAL A O 1
ATOM 1312 N N . CYS A 1 176 ? 27.406 -26.578 -12.438 1 93.12 176 CYS A N 1
ATOM 1313 C CA . CYS A 1 176 ? 27.828 -26.078 -13.734 1 93.12 176 CYS A CA 1
ATOM 1314 C C . CYS A 1 176 ? 28.734 -24.859 -13.586 1 93.12 176 CYS A C 1
ATOM 1316 O O . CYS A 1 176 ? 28.688 -24.156 -12.57 1 93.12 176 CYS A O 1
ATOM 1318 N N . THR A 1 177 ? 29.641 -24.594 -14.648 1 92.56 177 THR A N 1
ATOM 1319 C CA . THR A 1 177 ? 30.422 -23.375 -14.672 1 92.56 177 THR A CA 1
ATOM 1320 C C . THR A 1 177 ? 29.656 -22.266 -15.398 1 92.56 177 THR A C 1
ATOM 1322 O O . THR A 1 177 ? 29.484 -21.172 -14.852 1 92.56 177 THR A O 1
ATOM 1325 N N . LYS A 1 178 ? 29.328 -22.672 -16.609 1 93.69 178 LYS A N 1
ATOM 1326 C CA . LYS A 1 178 ? 28.516 -21.734 -17.375 1 93.69 178 LYS A CA 1
ATOM 1327 C C . LYS A 1 178 ? 27.172 -22.359 -17.75 1 93.69 178 LYS A C 1
ATOM 1329 O O . LYS A 1 178 ? 27.125 -23.469 -18.297 1 93.69 178 LYS A O 1
ATOM 1334 N N . ARG A 1 179 ? 26.156 -21.672 -17.453 1 92.56 179 ARG A N 1
ATOM 1335 C CA . ARG A 1 179 ? 24.797 -22.125 -17.75 1 92.56 179 ARG A CA 1
ATOM 1336 C C . ARG A 1 179 ? 24 -21.031 -18.484 1 92.56 179 ARG A C 1
ATOM 1338 O O . ARG A 1 179 ? 23.734 -19.969 -17.906 1 92.56 179 ARG A O 1
ATOM 1345 N N . ASN A 1 180 ? 23.641 -21.344 -19.734 1 92.31 180 ASN A N 1
ATOM 1346 C CA . ASN A 1 180 ? 22.812 -20.453 -20.531 1 92.31 180 ASN A CA 1
ATOM 1347 C C . ASN A 1 180 ? 21.438 -21.047 -20.797 1 92.31 180 ASN A C 1
ATOM 1349 O O . ASN A 1 180 ? 21.328 -22.125 -21.406 1 92.31 180 ASN A O 1
ATOM 1353 N N . MET A 1 181 ? 20.391 -20.312 -20.469 1 93.31 181 MET A N 1
ATOM 1354 C CA . MET A 1 181 ? 19.031 -20.812 -20.625 1 93.31 181 MET A CA 1
ATOM 1355 C C . MET A 1 181 ? 18.188 -19.828 -21.422 1 93.31 181 MET A C 1
ATOM 1357 O O . MET A 1 181 ? 18.047 -18.672 -21.047 1 93.31 181 MET A O 1
ATOM 1361 N N . ASP A 1 182 ? 17.672 -20.234 -22.516 1 94.25 182 ASP A N 1
ATOM 1362 C CA . ASP A 1 182 ? 16.656 -19.531 -23.281 1 94.25 182 ASP A CA 1
ATOM 1363 C C . ASP A 1 182 ? 15.344 -20.328 -23.297 1 94.25 182 ASP A C 1
ATOM 1365 O O . ASP A 1 182 ? 15.25 -21.359 -23.969 1 94.25 182 ASP A O 1
ATOM 1369 N N . GLN A 1 183 ? 14.43 -19.828 -22.641 1 95.81 183 GLN A N 1
ATOM 1370 C CA . GLN A 1 183 ? 13.203 -20.594 -22.469 1 95.81 183 GLN A CA 1
ATOM 1371 C C . GLN A 1 183 ? 11.984 -19.766 -22.875 1 95.81 183 GLN A C 1
ATOM 1373 O O . GLN A 1 183 ? 11.867 -18.594 -22.531 1 95.81 183 GLN A O 1
ATOM 1378 N N . SER A 1 184 ? 11.055 -20.453 -23.656 1 95.25 184 SER A N 1
ATOM 1379 C CA . SER A 1 184 ? 9.781 -19.844 -24.031 1 95.25 184 SER A CA 1
ATOM 1380 C C . SER A 1 184 ? 8.633 -20.828 -23.797 1 95.25 184 SER A C 1
ATOM 1382 O O . SER A 1 184 ? 8.648 -21.938 -24.328 1 95.25 184 SER A O 1
ATOM 1384 N N . LYS A 1 185 ? 7.648 -20.594 -23.062 1 94.56 185 LYS A N 1
ATOM 1385 C CA . LYS A 1 185 ? 6.492 -21.422 -22.734 1 94.56 185 LYS A CA 1
ATOM 1386 C C . LYS A 1 185 ? 6.918 -22.703 -22.016 1 94.56 185 LYS A C 1
ATOM 1388 O O . LYS A 1 185 ? 6.641 -23.812 -22.5 1 94.56 185 LYS A O 1
ATOM 1393 N N . VAL A 1 186 ? 7.621 -22.453 -20.891 1 96.12 186 VAL A N 1
ATOM 1394 C CA . VAL A 1 186 ? 8.18 -23.578 -20.156 1 96.12 186 VAL A CA 1
ATOM 1395 C C . VAL A 1 186 ? 7.656 -23.562 -18.719 1 96.12 186 VAL A C 1
ATOM 1397 O O . VAL A 1 186 ? 7.418 -22.5 -18.156 1 96.12 186 VAL A O 1
ATOM 1400 N N . VAL A 1 187 ? 7.32 -24.75 -18.219 1 94.75 187 VAL A N 1
ATOM 1401 C CA . VAL A 1 187 ? 7.031 -24.938 -16.797 1 94.75 187 VAL A CA 1
ATOM 1402 C C . VAL A 1 187 ? 8.164 -25.703 -16.141 1 94.75 187 VAL A C 1
ATOM 1404 O O . VAL A 1 187 ? 8.5 -26.812 -16.562 1 94.75 187 VAL A O 1
ATOM 1407 N N . THR A 1 188 ? 8.789 -25.047 -15.117 1 93.81 188 THR A N 1
ATOM 1408 C CA . THR A 1 188 ? 9.93 -25.672 -14.461 1 93.81 188 THR A CA 1
ATOM 1409 C C . THR A 1 188 ? 9.672 -25.828 -12.961 1 93.81 188 THR A C 1
ATOM 1411 O O . THR A 1 188 ? 9.336 -24.859 -12.281 1 93.81 188 THR A O 1
ATOM 1414 N N . VAL A 1 189 ? 9.781 -27.031 -12.5 1 91.44 189 VAL A N 1
ATOM 1415 C CA . VAL A 1 189 ? 9.75 -27.312 -11.07 1 91.44 189 VAL A CA 1
ATOM 1416 C C . VAL A 1 189 ? 11.07 -27.953 -10.641 1 91.44 189 VAL A C 1
ATOM 1418 O O . VAL A 1 189 ? 11.477 -28.984 -11.172 1 91.44 189 VAL A O 1
ATOM 1421 N N . LEU A 1 190 ? 11.773 -27.312 -9.656 1 90.62 190 LEU A N 1
ATOM 1422 C CA . LEU A 1 190 ? 13.094 -27.781 -9.25 1 90.62 190 LEU A CA 1
ATOM 1423 C C . LEU A 1 190 ? 13.125 -28.062 -7.754 1 90.62 190 LEU A C 1
ATOM 1425 O O . LEU A 1 190 ? 12.742 -27.219 -6.945 1 90.62 190 LEU A O 1
ATOM 1429 N N . PHE A 1 191 ? 13.656 -29.25 -7.465 1 90.56 191 PHE A N 1
ATOM 1430 C CA . PHE A 1 191 ? 13.945 -29.641 -6.09 1 90.56 191 PHE A CA 1
ATOM 1431 C C . PHE A 1 191 ? 15.414 -30.016 -5.93 1 90.56 191 PHE A C 1
ATOM 1433 O O . PHE A 1 191 ? 15.867 -31.016 -6.477 1 90.56 191 PHE A O 1
ATOM 1440 N N . GLY A 1 192 ? 16.203 -29.141 -5.336 1 91.81 192 GLY A N 1
ATOM 1441 C CA . GLY A 1 192 ? 17.594 -29.531 -5.102 1 91.81 192 GLY A CA 1
ATOM 1442 C C . GLY A 1 192 ? 18.547 -28.344 -5.051 1 91.81 192 GLY A C 1
ATOM 1443 O O . GLY A 1 192 ? 18.188 -27.266 -4.562 1 91.81 192 GLY A O 1
ATOM 1444 N N . ILE A 1 193 ? 19.875 -28.688 -5.352 1 93.56 193 ILE A N 1
ATOM 1445 C CA . ILE A 1 193 ? 20.969 -27.719 -5.219 1 93.56 193 ILE A CA 1
ATOM 1446 C C . ILE A 1 193 ? 21.531 -27.391 -6.598 1 93.56 193 ILE A C 1
ATOM 1448 O O . ILE A 1 193 ? 21.781 -28.281 -7.406 1 93.56 193 ILE A O 1
ATOM 1452 N N . ILE A 1 194 ? 21.688 -26.141 -6.828 1 93.06 194 ILE A N 1
ATOM 1453 C CA . ILE A 1 194 ? 22.312 -25.672 -8.062 1 93.06 194 ILE A CA 1
ATOM 1454 C C . ILE A 1 194 ? 23.578 -24.859 -7.73 1 93.06 194 ILE A C 1
ATOM 1456 O O . ILE A 1 194 ? 23.516 -23.875 -6.996 1 93.06 194 ILE A O 1
ATOM 1460 N N . VAL A 1 195 ? 24.656 -25.266 -8.219 1 93.69 195 VAL A N 1
ATOM 1461 C CA . VAL A 1 195 ? 25.922 -24.562 -8.07 1 93.69 195 VAL A CA 1
ATOM 1462 C C . VAL A 1 195 ? 26.453 -24.156 -9.438 1 93.69 195 VAL A C 1
ATOM 1464 O O . VAL A 1 195 ? 26.641 -25.016 -10.312 1 93.69 195 VAL A O 1
ATOM 1467 N N . CYS A 1 196 ? 26.547 -22.797 -9.594 1 92.62 196 CYS A N 1
ATOM 1468 C CA . CYS A 1 196 ? 27.031 -22.297 -10.875 1 92.62 196 CYS A CA 1
ATOM 1469 C C . CYS A 1 196 ? 27.938 -21.094 -10.695 1 92.62 196 CYS A C 1
ATOM 1471 O O . CYS A 1 196 ? 27.859 -20.406 -9.68 1 92.62 196 CYS A O 1
ATOM 1473 N N . THR A 1 197 ? 28.875 -20.844 -11.695 1 92.81 197 THR A N 1
ATOM 1474 C CA . THR A 1 197 ? 29.672 -19.625 -11.672 1 92.81 197 THR A CA 1
ATOM 1475 C C . THR A 1 197 ? 28.953 -18.5 -12.398 1 92.81 197 THR A C 1
ATOM 1477 O O . THR A 1 197 ? 28.75 -17.422 -11.828 1 92.81 197 THR A O 1
ATOM 1480 N N . LYS A 1 198 ? 28.672 -18.797 -13.641 1 93.56 198 LYS A N 1
ATOM 1481 C CA . LYS A 1 198 ? 27.906 -17.828 -14.398 1 93.56 198 LYS A CA 1
ATOM 1482 C C . LYS A 1 198 ? 26.609 -18.438 -14.945 1 93.56 198 LYS A C 1
ATOM 1484 O O . LYS A 1 198 ? 26.656 -19.453 -15.656 1 93.56 198 LYS A O 1
ATOM 1489 N N . ARG A 1 199 ? 25.594 -17.859 -14.633 1 91.38 199 ARG A N 1
ATOM 1490 C CA . ARG A 1 199 ? 24.281 -18.312 -15.062 1 91.38 199 ARG A CA 1
ATOM 1491 C C . ARG A 1 199 ? 23.5 -17.172 -15.727 1 91.38 199 ARG A C 1
ATOM 1493 O O . ARG A 1 199 ? 23.266 -16.125 -15.117 1 91.38 199 ARG A O 1
ATOM 1500 N N . ASN A 1 200 ? 23.141 -17.406 -17.031 1 92.19 200 ASN A N 1
ATOM 1501 C CA . ASN A 1 200 ? 22.312 -16.469 -17.781 1 92.19 200 ASN A CA 1
ATOM 1502 C C . ASN A 1 200 ? 20.938 -17.062 -18.109 1 92.19 200 ASN A C 1
ATOM 1504 O O . ASN A 1 200 ? 20.859 -18.125 -18.75 1 92.19 200 ASN A O 1
ATOM 1508 N N . MET A 1 201 ? 19.875 -16.359 -17.781 1 93 201 MET A N 1
ATOM 1509 C CA . MET A 1 201 ? 18.516 -16.828 -18.016 1 93 201 MET A CA 1
ATOM 1510 C C . MET A 1 201 ? 17.719 -15.82 -18.844 1 93 201 MET A C 1
ATOM 1512 O O . MET A 1 201 ? 17.5 -14.688 -18.391 1 93 201 MET A O 1
ATOM 1516 N N . ASP A 1 202 ? 17.344 -16.188 -19.984 1 94.25 202 ASP A N 1
ATOM 1517 C CA . ASP A 1 202 ? 16.359 -15.445 -20.797 1 94.25 202 ASP A CA 1
ATOM 1518 C C . ASP A 1 202 ? 15.047 -16.203 -20.891 1 94.25 202 ASP A C 1
ATOM 1520 O O . ASP A 1 202 ? 14.953 -17.219 -21.578 1 94.25 202 ASP A O 1
ATOM 1524 N N . GLN A 1 203 ? 14.117 -15.672 -20.266 1 95.62 203 GLN A N 1
ATOM 1525 C CA . GLN A 1 203 ? 12.859 -16.406 -20.141 1 95.62 203 GLN A CA 1
ATOM 1526 C C . GLN A 1 203 ? 11.68 -15.562 -20.609 1 95.62 203 GLN A C 1
ATOM 1528 O O . GLN A 1 203 ? 11.586 -14.383 -20.25 1 95.62 203 GLN A O 1
ATOM 1533 N N . SER A 1 204 ? 10.766 -16.203 -21.406 1 95.19 204 SER A N 1
ATOM 1534 C CA . SER A 1 204 ? 9.508 -15.586 -21.812 1 95.19 204 SER A CA 1
ATOM 1535 C C . SER A 1 204 ? 8.336 -16.547 -21.641 1 95.19 204 SER A C 1
ATOM 1537 O O . SER A 1 204 ? 8.352 -17.656 -22.172 1 95.19 204 SER A O 1
ATOM 1539 N N . LYS A 1 205 ? 7.312 -16.312 -20.953 1 94.62 205 LYS A N 1
ATOM 1540 C CA . LYS A 1 205 ? 6.129 -17.125 -20.672 1 94.62 205 LYS A CA 1
ATOM 1541 C C . LYS A 1 205 ? 6.504 -18.422 -19.953 1 94.62 205 LYS A C 1
ATOM 1543 O O . LYS A 1 205 ? 6.195 -19.516 -20.422 1 94.62 205 LYS A O 1
ATOM 1548 N N . VAL A 1 206 ? 7.199 -18.156 -18.812 1 96 206 VAL A N 1
ATOM 1549 C CA . VAL A 1 206 ? 7.715 -19.281 -18.062 1 96 206 VAL A CA 1
ATOM 1550 C C . VAL A 1 206 ? 7.16 -19.266 -16.641 1 96 206 VAL A C 1
ATOM 1552 O O . VAL A 1 206 ? 6.926 -18.188 -16.078 1 96 206 VAL A O 1
ATOM 1555 N N . VAL A 1 207 ? 6.793 -20.453 -16.141 1 94.5 207 VAL A N 1
ATOM 1556 C CA . VAL A 1 207 ? 6.461 -20.625 -14.727 1 94.5 207 VAL A CA 1
ATOM 1557 C C . VAL A 1 207 ? 7.555 -21.438 -14.039 1 94.5 207 VAL A C 1
ATOM 1559 O O . VAL A 1 207 ? 7.855 -22.562 -14.445 1 94.5 207 VAL A O 1
ATOM 1562 N N . THR A 1 208 ? 8.172 -20.781 -13.016 1 93.81 208 THR A N 1
ATOM 1563 C CA . THR A 1 208 ? 9.266 -21.453 -12.312 1 93.81 208 THR A CA 1
ATOM 1564 C C . THR A 1 208 ? 8.961 -21.562 -10.82 1 93.81 208 THR A C 1
ATOM 1566 O O . THR A 1 208 ? 8.672 -20.562 -10.172 1 93.81 208 THR A O 1
ATOM 1569 N N . VAL A 1 209 ? 8.977 -22.766 -10.344 1 91.56 209 VAL A N 1
ATOM 1570 C CA . VAL A 1 209 ? 8.883 -23.031 -8.906 1 91.56 209 VAL A CA 1
ATOM 1571 C C . VAL A 1 209 ? 10.133 -23.766 -8.43 1 91.56 209 VAL A C 1
ATOM 1573 O O . VAL A 1 209 ? 10.445 -24.844 -8.93 1 91.56 209 VAL A O 1
ATOM 1576 N N . LEU A 1 210 ? 10.883 -23.156 -7.461 1 91 210 LEU A N 1
ATOM 1577 C CA . LEU A 1 210 ? 12.148 -23.734 -7.004 1 91 210 LEU A CA 1
ATOM 1578 C C . LEU A 1 210 ? 12.125 -23.984 -5.5 1 91 210 LEU A C 1
ATOM 1580 O O . LEU A 1 210 ? 11.742 -23.094 -4.73 1 91 210 LEU A O 1
ATOM 1584 N N . PHE A 1 211 ? 12.602 -25.172 -5.172 1 90.31 211 PHE A N 1
ATOM 1585 C CA . PHE A 1 211 ? 12.805 -25.531 -3.777 1 90.31 211 PHE A CA 1
ATOM 1586 C C . PHE A 1 211 ? 14.242 -25.984 -3.543 1 90.31 211 PHE A C 1
ATOM 1588 O O . PHE A 1 211 ? 14.68 -27 -4.082 1 90.31 211 PHE A O 1
ATOM 1595 N N . GLY A 1 212 ? 15.031 -25.156 -2.91 1 92.19 212 GLY A N 1
ATOM 1596 C CA . GLY A 1 212 ? 16.375 -25.609 -2.602 1 92.19 212 GLY A CA 1
ATOM 1597 C C . GLY A 1 212 ? 17.375 -24.469 -2.488 1 92.19 212 GLY A C 1
ATOM 1598 O O . GLY A 1 212 ? 17.062 -23.406 -1.963 1 92.19 212 GLY A O 1
ATOM 1599 N N . ILE A 1 213 ? 18.703 -24.859 -2.789 1 93.94 213 ILE A N 1
ATOM 1600 C CA . ILE A 1 213 ? 19.812 -23.938 -2.598 1 93.94 213 ILE A CA 1
ATOM 1601 C C . ILE A 1 213 ? 20.422 -23.578 -3.951 1 93.94 213 ILE A C 1
ATOM 1603 O O . ILE A 1 213 ? 20.656 -24.438 -4.793 1 93.94 213 ILE A O 1
ATOM 1607 N N . ILE A 1 214 ? 20.641 -22.297 -4.121 1 93.5 214 ILE A N 1
ATOM 1608 C CA . ILE A 1 214 ? 21.297 -21.812 -5.324 1 93.5 214 ILE A CA 1
ATOM 1609 C C . ILE A 1 214 ? 22.578 -21.062 -4.938 1 93.5 214 ILE A C 1
ATOM 1611 O O . ILE A 1 214 ? 22.531 -20.094 -4.172 1 93.5 214 ILE A O 1
ATOM 1615 N N . VAL A 1 215 ? 23.672 -21.5 -5.406 1 94.31 215 VAL A N 1
ATOM 1616 C CA . VAL A 1 215 ? 24.953 -20.844 -5.199 1 94.31 215 VAL A CA 1
ATOM 1617 C C . VAL A 1 215 ? 25.562 -20.469 -6.547 1 94.31 215 VAL A C 1
ATOM 1619 O O . VAL A 1 215 ? 25.859 -21.344 -7.367 1 94.31 215 VAL A O 1
ATOM 1622 N N . CYS A 1 216 ? 25.641 -19.141 -6.75 1 94.19 216 CYS A N 1
ATOM 1623 C CA . CYS A 1 216 ? 26.188 -18.672 -8.016 1 94.19 216 CYS A CA 1
ATOM 1624 C C . CYS A 1 216 ? 27.062 -17.438 -7.801 1 94.19 216 CYS A C 1
ATOM 1626 O O . CYS A 1 216 ? 26.891 -16.719 -6.82 1 94.19 216 CYS A O 1
ATOM 1628 N N . THR A 1 217 ? 28.031 -17.172 -8.75 1 94.5 217 THR A N 1
ATOM 1629 C CA . THR A 1 217 ? 28.797 -15.93 -8.688 1 94.5 217 THR A CA 1
ATOM 1630 C C . THR A 1 217 ? 28.062 -14.805 -9.406 1 94.5 217 THR A C 1
ATOM 1632 O O . THR A 1 217 ? 27.828 -13.734 -8.836 1 94.5 217 THR A O 1
ATOM 1635 N N . THR A 1 218 ? 27.781 -15.148 -10.703 1 95 218 THR A N 1
ATOM 1636 C CA . THR A 1 218 ? 27 -14.172 -11.461 1 95 218 THR A CA 1
ATOM 1637 C C . THR A 1 218 ? 25.719 -14.797 -11.984 1 95 218 THR A C 1
ATOM 1639 O O . THR A 1 218 ? 25.734 -15.836 -12.641 1 95 218 THR A O 1
ATOM 1642 N N . LEU A 1 219 ? 24.656 -14.25 -11.625 1 94.56 219 LEU A N 1
ATOM 1643 C CA . LEU A 1 219 ? 23.344 -14.68 -12.102 1 94.56 219 LEU A CA 1
ATOM 1644 C C . LEU A 1 219 ? 22.609 -13.531 -12.789 1 94.56 219 LEU A C 1
ATOM 1646 O O . LEU A 1 219 ? 22.281 -12.523 -12.156 1 94.56 219 LEU A O 1
ATOM 1650 N N . ASN A 1 220 ? 22.422 -13.68 -14.109 1 94.44 220 ASN A N 1
ATOM 1651 C CA . ASN A 1 220 ? 21.656 -12.711 -14.891 1 94.44 220 ASN A CA 1
ATOM 1652 C C . ASN A 1 220 ? 20.281 -13.25 -15.281 1 94.44 220 ASN A C 1
ATOM 1654 O O . ASN A 1 220 ? 20.188 -14.266 -15.969 1 94.44 220 ASN A O 1
ATOM 1658 N N . MET A 1 221 ? 19.219 -12.523 -14.922 1 94.38 221 MET A N 1
ATOM 1659 C CA . MET A 1 221 ? 17.844 -12.93 -15.242 1 94.38 221 MET A CA 1
ATOM 1660 C C . MET A 1 221 ? 17.156 -11.883 -16.109 1 94.38 221 MET A C 1
ATOM 1662 O O . MET A 1 221 ? 16.875 -10.773 -15.648 1 94.38 221 MET A O 1
ATOM 1666 N N . ASP A 1 222 ? 16.922 -12.18 -17.312 1 95 222 ASP A N 1
ATOM 1667 C CA . ASP A 1 222 ? 16.062 -11.398 -18.203 1 95 222 ASP A CA 1
ATOM 1668 C C . ASP A 1 222 ? 14.719 -12.086 -18.406 1 95 222 ASP A C 1
ATOM 1670 O O . ASP A 1 222 ? 14.625 -13.07 -19.141 1 95 222 ASP A O 1
ATOM 1674 N N . GLN A 1 223 ? 13.773 -11.531 -17.828 1 96.12 223 GLN A N 1
ATOM 1675 C CA . GLN A 1 223 ? 12.492 -12.242 -17.797 1 96.12 223 GLN A CA 1
ATOM 1676 C C . GLN A 1 223 ? 11.359 -11.344 -18.281 1 96.12 223 GLN A C 1
ATOM 1678 O O . GLN A 1 223 ? 11.289 -10.172 -17.922 1 96.12 223 GLN A O 1
ATOM 1683 N N . SER A 1 224 ? 10.469 -11.945 -19.156 1 95.19 224 SER A N 1
ATOM 1684 C CA . SER A 1 224 ? 9.242 -11.281 -19.594 1 95.19 224 SER A CA 1
ATOM 1685 C C . SER A 1 224 ? 8.039 -12.211 -19.484 1 95.19 224 SER A C 1
ATOM 1687 O O . SER A 1 224 ? 8.062 -13.32 -20.031 1 95.19 224 SER A O 1
ATOM 1689 N N . LYS A 1 225 ? 6.996 -11.938 -18.812 1 94.19 225 LYS A N 1
ATOM 1690 C CA . LYS A 1 225 ? 5.789 -12.734 -18.609 1 94.19 225 LYS A CA 1
ATOM 1691 C C . LYS A 1 225 ? 6.109 -14.039 -17.891 1 94.19 225 LYS A C 1
ATOM 1693 O O . LYS A 1 225 ? 5.777 -15.125 -18.375 1 94.19 225 LYS A O 1
ATOM 1698 N N . VAL A 1 226 ? 6.777 -13.828 -16.734 1 95.94 226 VAL A N 1
ATOM 1699 C CA . VAL A 1 226 ? 7.254 -14.984 -15.977 1 95.94 226 VAL A CA 1
ATOM 1700 C C . VAL A 1 226 ? 6.68 -14.953 -14.562 1 95.94 226 VAL A C 1
ATOM 1702 O O . VAL A 1 226 ? 6.445 -13.875 -14.008 1 95.94 226 VAL A O 1
ATOM 1705 N N . VAL A 1 227 ? 6.289 -16.141 -14.07 1 94.12 227 VAL A N 1
ATOM 1706 C CA . VAL A 1 227 ? 5.949 -16.328 -12.664 1 94.12 227 VAL A CA 1
ATOM 1707 C C . VAL A 1 227 ? 7.035 -17.141 -11.969 1 94.12 227 VAL A C 1
ATOM 1709 O O . VAL A 1 227 ? 7.32 -18.266 -12.367 1 94.12 227 VAL A O 1
ATOM 1712 N N . THR A 1 228 ? 7.684 -16.484 -10.961 1 93.5 228 THR A N 1
ATOM 1713 C CA . THR A 1 228 ? 8.766 -17.156 -10.258 1 93.5 228 THR A CA 1
ATOM 1714 C C . THR A 1 228 ? 8.477 -17.234 -8.758 1 93.5 228 THR A C 1
ATOM 1716 O O . THR A 1 228 ? 8.25 -16.203 -8.117 1 93.5 228 THR A O 1
ATOM 1719 N N . VAL A 1 229 ? 8.445 -18.422 -8.258 1 91.19 229 VAL A N 1
ATOM 1720 C CA . VAL A 1 229 ? 8.32 -18.656 -6.824 1 91.19 229 VAL A CA 1
ATOM 1721 C C . VAL A 1 229 ? 9.516 -19.453 -6.32 1 91.19 229 VAL A C 1
ATOM 1723 O O . VAL A 1 229 ? 9.766 -20.562 -6.785 1 91.19 229 VAL A O 1
ATOM 1726 N N . LEU A 1 230 ? 10.312 -18.922 -5.348 1 91.44 230 LEU A N 1
ATOM 1727 C CA . LEU A 1 230 ? 11.516 -19.578 -4.844 1 91.44 230 LEU A CA 1
ATOM 1728 C C . LEU A 1 230 ? 11.43 -19.766 -3.334 1 91.44 230 LEU A C 1
ATOM 1730 O O . LEU A 1 230 ? 11.172 -18.812 -2.594 1 91.44 230 LEU A O 1
ATOM 1734 N N . PHE A 1 231 ? 11.742 -20.984 -2.969 1 90 231 PHE A N 1
ATOM 1735 C CA . PHE A 1 231 ? 11.836 -21.328 -1.556 1 90 231 PHE A CA 1
ATOM 1736 C C . PHE A 1 231 ? 13.234 -21.828 -1.214 1 90 231 PHE A C 1
ATOM 1738 O O . PHE A 1 231 ? 13.711 -22.797 -1.814 1 90 231 PHE A O 1
ATOM 1745 N N . GLY A 1 232 ? 13.969 -21.141 -0.429 1 92.38 232 GLY A N 1
ATOM 1746 C CA . GLY A 1 232 ? 15.25 -21.672 0.008 1 92.38 232 GLY A CA 1
ATOM 1747 C C . GLY A 1 232 ? 16.312 -20.609 0.194 1 92.38 232 GLY A C 1
ATOM 1748 O O . GLY A 1 232 ? 16.031 -19.547 0.751 1 92.38 232 GLY A O 1
ATOM 1749 N N . ILE A 1 233 ? 17.562 -21.094 -0.055 1 93.88 233 ILE A N 1
ATOM 1750 C CA . ILE A 1 233 ? 18.719 -20.234 0.177 1 93.88 233 ILE A CA 1
ATOM 1751 C C . ILE A 1 233 ? 19.344 -19.844 -1.159 1 93.88 233 ILE A C 1
ATOM 1753 O O . ILE A 1 233 ? 19.594 -20.688 -2.014 1 93.88 233 ILE A O 1
ATOM 1757 N N . ILE A 1 234 ? 19.547 -18.578 -1.279 1 93 234 ILE A N 1
ATOM 1758 C CA . ILE A 1 234 ? 20.203 -18.062 -2.479 1 93 234 ILE A CA 1
ATOM 1759 C C . ILE A 1 234 ? 21.469 -17.312 -2.092 1 93 234 ILE A C 1
ATOM 1761 O O . ILE A 1 234 ? 21.422 -16.328 -1.358 1 93 234 ILE A O 1
ATOM 1765 N N . VAL A 1 235 ? 22.562 -17.781 -2.521 1 95.19 235 VAL A N 1
ATOM 1766 C CA . VAL A 1 235 ? 23.859 -17.141 -2.293 1 95.19 235 VAL A CA 1
ATOM 1767 C C . VAL A 1 235 ? 24.5 -16.781 -3.631 1 95.19 235 VAL A C 1
ATOM 1769 O O . VAL A 1 235 ? 24.922 -17.656 -4.379 1 95.19 235 VAL A O 1
ATOM 1772 N N . VAL A 1 236 ? 24.469 -15.477 -3.902 1 94.06 236 VAL A N 1
ATOM 1773 C CA . VAL A 1 236 ? 25 -15.008 -5.18 1 94.06 236 VAL A CA 1
ATOM 1774 C C . VAL A 1 236 ? 25.859 -13.773 -4.957 1 94.06 236 VAL A C 1
ATOM 1776 O O . VAL A 1 236 ? 25.562 -12.953 -4.086 1 94.06 236 VAL A O 1
ATOM 1779 N N . THR A 1 237 ? 26.922 -13.531 -5.762 1 94.81 237 THR A N 1
ATOM 1780 C CA . THR A 1 237 ? 27.75 -12.328 -5.645 1 94.81 237 THR A CA 1
ATOM 1781 C C . THR A 1 237 ? 27.109 -11.164 -6.395 1 94.81 237 THR A C 1
ATOM 1783 O O . THR A 1 237 ? 26.891 -10.094 -5.82 1 94.81 237 THR A O 1
ATOM 1786 N N . THR A 1 238 ? 26.891 -11.469 -7.727 1 95.31 238 THR A N 1
ATOM 1787 C CA . THR A 1 238 ? 26.219 -10.453 -8.508 1 95.31 238 THR A CA 1
ATOM 1788 C C . THR A 1 238 ? 24.922 -11 -9.102 1 95.31 238 THR A C 1
ATOM 1790 O O . THR A 1 238 ? 24.938 -11.984 -9.836 1 95.31 238 THR A O 1
ATOM 1793 N N . LEU A 1 239 ? 23.875 -10.438 -8.711 1 94.75 239 LEU A N 1
ATOM 1794 C CA . LEU A 1 239 ? 22.562 -10.805 -9.227 1 94.75 239 LEU A CA 1
ATOM 1795 C C . LEU A 1 239 ? 21.938 -9.633 -9.977 1 94.75 239 LEU A C 1
ATOM 1797 O O . LEU A 1 239 ? 21.656 -8.594 -9.383 1 94.75 239 LEU A O 1
ATOM 1801 N N . ASN A 1 240 ? 21.75 -9.805 -11.289 1 94.69 240 ASN A N 1
ATOM 1802 C CA . ASN A 1 240 ? 21.062 -8.82 -12.109 1 94.69 240 ASN A CA 1
ATOM 1803 C C . ASN A 1 240 ? 19.688 -9.312 -12.547 1 94.69 240 ASN A C 1
ATOM 1805 O O . ASN A 1 240 ? 19.578 -10.32 -13.25 1 94.69 240 ASN A O 1
ATOM 1809 N N . MET A 1 241 ? 18.641 -8.547 -12.227 1 94.12 241 MET A N 1
ATOM 1810 C CA . MET A 1 241 ? 17.266 -8.898 -12.602 1 94.12 241 MET A CA 1
ATOM 1811 C C . MET A 1 241 ? 16.656 -7.828 -13.5 1 94.12 241 MET A C 1
ATOM 1813 O O . MET A 1 241 ? 16.375 -6.719 -13.055 1 94.12 241 MET A O 1
ATOM 1817 N N . ASP A 1 242 ? 16.516 -8.094 -14.734 1 95.06 242 ASP A N 1
ATOM 1818 C CA . ASP A 1 242 ? 15.75 -7.285 -15.672 1 95.06 242 ASP A CA 1
ATOM 1819 C C . ASP A 1 242 ? 14.391 -7.926 -15.961 1 95.06 242 ASP A C 1
ATOM 1821 O O . ASP A 1 242 ? 14.305 -8.883 -16.734 1 95.06 242 ASP A O 1
ATOM 1825 N N . GLN A 1 243 ? 13.414 -7.355 -15.406 1 95.94 243 GLN A N 1
ATOM 1826 C CA . GLN A 1 243 ? 12.117 -8.031 -15.438 1 95.94 243 GLN A CA 1
ATOM 1827 C C . GLN A 1 243 ? 11.023 -7.105 -15.953 1 95.94 243 GLN A C 1
ATOM 1829 O O . GLN A 1 243 ? 10.977 -5.93 -15.586 1 95.94 243 GLN A O 1
ATOM 1834 N N . SER A 1 244 ? 10.141 -7.664 -16.859 1 95.12 244 SER A N 1
ATOM 1835 C CA . SER A 1 244 ? 8.953 -6.965 -17.328 1 95.12 244 SER A CA 1
ATOM 1836 C C . SER A 1 244 ? 7.727 -7.871 -17.281 1 95.12 244 SER A C 1
ATOM 1838 O O . SER A 1 244 ? 7.738 -8.969 -17.844 1 95.12 244 SER A O 1
ATOM 1840 N N . LYS A 1 245 ? 6.672 -7.59 -16.641 1 93.94 245 LYS A N 1
ATOM 1841 C CA . LYS A 1 245 ? 5.441 -8.359 -16.5 1 93.94 245 LYS A CA 1
ATOM 1842 C C . LYS A 1 245 ? 5.703 -9.68 -15.773 1 93.94 245 LYS A C 1
ATOM 1844 O O . LYS A 1 245 ? 5.359 -10.75 -16.281 1 93.94 245 LYS A O 1
ATOM 1849 N N . VAL A 1 246 ? 6.348 -9.5 -14.602 1 95.62 246 VAL A N 1
ATOM 1850 C CA . VAL A 1 246 ? 6.777 -10.672 -13.852 1 95.62 246 VAL A CA 1
ATOM 1851 C C . VAL A 1 246 ? 6.172 -10.641 -12.453 1 95.62 246 VAL A C 1
ATOM 1853 O O . VAL A 1 246 ? 5.941 -9.562 -11.891 1 95.62 246 VAL A O 1
ATOM 1856 N N . VAL A 1 247 ? 5.754 -11.828 -11.977 1 93.56 247 VAL A N 1
ATOM 1857 C CA . VAL A 1 247 ? 5.398 -12.016 -10.578 1 93.56 247 VAL A CA 1
ATOM 1858 C C . VAL A 1 247 ? 6.469 -12.852 -9.875 1 93.56 247 VAL A C 1
ATOM 1860 O O . VAL A 1 247 ? 6.734 -13.992 -10.266 1 93.56 247 VAL A O 1
ATOM 1863 N N . THR A 1 248 ? 7.129 -12.195 -8.836 1 92.62 248 THR A N 1
ATOM 1864 C CA . THR A 1 248 ? 8.227 -12.891 -8.164 1 92.62 248 THR A CA 1
ATOM 1865 C C . THR A 1 248 ? 7.961 -12.984 -6.664 1 92.62 248 THR A C 1
ATOM 1867 O O . THR A 1 248 ? 7.637 -11.984 -6.02 1 92.62 248 THR A O 1
ATOM 1870 N N . GLY A 1 249 ? 8.016 -14.164 -6.164 1 88.69 249 GLY A N 1
ATOM 1871 C CA . GLY A 1 249 ? 7.992 -14.422 -4.734 1 88.69 249 GLY A CA 1
ATOM 1872 C C . GLY A 1 249 ? 9.211 -15.188 -4.238 1 88.69 249 GLY A C 1
ATOM 1873 O O . GLY A 1 249 ? 9.453 -16.312 -4.66 1 88.69 249 GLY A O 1
ATOM 1874 N N . LEU A 1 250 ? 10.023 -14.555 -3.338 1 90.31 250 LEU A N 1
ATOM 1875 C CA . LEU A 1 250 ? 11.195 -15.195 -2.752 1 90.31 250 LEU A CA 1
ATOM 1876 C C . LEU A 1 250 ? 10.992 -15.43 -1.258 1 90.31 250 LEU A C 1
ATOM 1878 O O . LEU A 1 250 ? 10.758 -14.484 -0.502 1 90.31 250 LEU A O 1
ATOM 1882 N N . PHE A 1 251 ? 11.195 -16.641 -0.911 1 88.06 251 PHE A N 1
ATOM 1883 C CA . PHE A 1 251 ? 11.016 -17.016 0.484 1 88.06 251 PHE A CA 1
ATOM 1884 C C . PHE A 1 251 ? 12.273 -17.672 1.036 1 88.06 251 PHE A C 1
ATOM 1886 O O . PHE A 1 251 ? 12.734 -18.688 0.496 1 88.06 251 PHE A O 1
ATOM 1893 N N . GLY A 1 252 ? 12.938 -17.047 1.908 1 92.25 252 GLY A N 1
ATOM 1894 C CA . GLY A 1 252 ? 14.086 -17.672 2.539 1 92.25 252 GLY A CA 1
ATOM 1895 C C . GLY A 1 252 ? 15.219 -16.688 2.803 1 92.25 252 GLY A C 1
ATOM 1896 O O . GLY A 1 252 ? 14.992 -15.586 3.297 1 92.25 252 GLY A O 1
ATOM 1897 N N . ILE A 1 253 ? 16.438 -17.281 2.689 1 93.75 253 ILE A N 1
ATOM 1898 C CA . ILE A 1 253 ? 17.641 -16.484 2.961 1 93.75 253 ILE A CA 1
ATOM 1899 C C . ILE A 1 253 ? 18.297 -16.078 1.644 1 93.75 253 ILE A C 1
ATOM 1901 O O . ILE A 1 253 ? 18.609 -16.938 0.809 1 93.75 253 ILE A O 1
ATOM 1905 N N . ILE A 1 254 ? 18.438 -14.844 1.545 1 92.44 254 ILE A N 1
ATOM 1906 C CA . ILE A 1 254 ? 19.062 -14.312 0.336 1 92.44 254 ILE A CA 1
ATOM 1907 C C . ILE A 1 254 ? 20.328 -13.547 0.7 1 92.44 254 ILE A C 1
ATOM 1909 O O . ILE A 1 254 ? 20.281 -12.531 1.397 1 92.44 254 ILE A O 1
ATOM 1913 N N . VAL A 1 255 ? 21.453 -14.016 0.272 1 94.62 255 VAL A N 1
ATOM 1914 C CA . VAL A 1 255 ? 22.734 -13.375 0.509 1 94.62 255 VAL A CA 1
ATOM 1915 C C . VAL A 1 255 ? 23.375 -12.984 -0.823 1 94.62 255 VAL A C 1
ATOM 1917 O O . VAL A 1 255 ? 23.75 -13.852 -1.618 1 94.62 255 VAL A O 1
ATOM 1920 N N . VAL A 1 256 ? 23.391 -11.68 -1.048 1 92.75 256 VAL A N 1
ATOM 1921 C CA . VAL A 1 256 ? 23.922 -11.172 -2.309 1 92.75 256 VAL A CA 1
ATOM 1922 C C . VAL A 1 256 ? 24.844 -10 -2.039 1 92.75 256 VAL A C 1
ATOM 1924 O O . VAL A 1 256 ? 24.594 -9.188 -1.143 1 92.75 256 VAL A O 1
ATOM 1927 N N . THR A 1 257 ? 25.938 -9.789 -2.811 1 94.19 257 THR A N 1
ATOM 1928 C CA . THR A 1 257 ? 26.812 -8.633 -2.662 1 94.19 257 THR A CA 1
ATOM 1929 C C . THR A 1 257 ? 26.25 -7.43 -3.422 1 94.19 257 THR A C 1
ATOM 1931 O O . THR A 1 257 ? 26.047 -6.359 -2.842 1 94.19 257 THR A O 1
ATOM 1934 N N . THR A 1 258 ? 26.062 -7.723 -4.758 1 94.88 258 THR A N 1
ATOM 1935 C CA . THR A 1 258 ? 25.453 -6.672 -5.555 1 94.88 258 THR A CA 1
ATOM 1936 C C . THR A 1 258 ? 24.156 -7.164 -6.191 1 94.88 258 THR A C 1
ATOM 1938 O O . THR A 1 258 ? 24.156 -8.148 -6.934 1 94.88 258 THR A O 1
ATOM 1941 N N . LEU A 1 259 ? 23.109 -6.566 -5.824 1 94.12 259 LEU A N 1
ATOM 1942 C CA . LEU A 1 259 ? 21.797 -6.883 -6.391 1 94.12 259 LEU A CA 1
ATOM 1943 C C . LEU A 1 259 ? 21.25 -5.695 -7.164 1 94.12 259 LEU A C 1
ATOM 1945 O O . LEU A 1 259 ? 20.969 -4.641 -6.586 1 94.12 259 LEU A O 1
ATOM 1949 N N . ASN A 1 260 ? 21.109 -5.875 -8.477 1 94.56 260 ASN A N 1
ATOM 1950 C CA . ASN A 1 260 ? 20.484 -4.867 -9.328 1 94.56 260 ASN A CA 1
ATOM 1951 C C . ASN A 1 260 ? 19.109 -5.316 -9.82 1 94.56 260 ASN A C 1
ATOM 1953 O O . ASN A 1 260 ? 19 -6.32 -10.523 1 94.56 260 ASN A O 1
ATOM 1957 N N . MET A 1 261 ? 18.078 -4.531 -9.516 1 93.5 261 MET A N 1
ATOM 1958 C CA . MET A 1 261 ? 16.719 -4.836 -9.953 1 93.5 261 MET A CA 1
ATOM 1959 C C . MET A 1 261 ? 16.188 -3.752 -10.883 1 93.5 261 MET A C 1
ATOM 1961 O O . MET A 1 261 ? 15.914 -2.635 -10.438 1 93.5 261 MET A O 1
ATOM 1965 N N . ASP A 1 262 ? 16.109 -3.994 -12.125 1 95.06 262 ASP A N 1
ATOM 1966 C CA . ASP A 1 262 ? 15.414 -3.158 -13.102 1 95.06 262 ASP A CA 1
ATOM 1967 C C . ASP A 1 262 ? 14.055 -3.758 -13.461 1 95.06 262 ASP A C 1
ATOM 1969 O O . ASP A 1 262 ? 13.977 -4.695 -14.258 1 95.06 262 ASP A O 1
ATOM 1973 N N . GLN A 1 263 ? 13.055 -3.182 -12.938 1 95.56 263 GLN A N 1
ATOM 1974 C CA . GLN A 1 263 ? 11.75 -3.83 -13.031 1 95.56 263 GLN A CA 1
ATOM 1975 C C . GLN A 1 263 ? 10.703 -2.863 -13.57 1 95.56 263 GLN A C 1
ATOM 1977 O O . GLN A 1 263 ? 10.672 -1.692 -13.188 1 95.56 263 GLN A O 1
ATOM 1982 N N . SER A 1 264 ? 9.852 -3.398 -14.516 1 94.94 264 SER A N 1
ATOM 1983 C CA . SER A 1 264 ? 8.703 -2.662 -15.023 1 94.94 264 SER A CA 1
ATOM 1984 C C . SER A 1 264 ? 7.449 -3.533 -15.047 1 94.94 264 SER A C 1
ATOM 1986 O O . SER A 1 264 ? 7.457 -4.625 -15.617 1 94.94 264 SER A O 1
ATOM 1988 N N . LYS A 1 265 ? 6.383 -3.213 -14.43 1 93.75 265 LYS A N 1
ATOM 1989 C CA . LYS A 1 265 ? 5.129 -3.957 -14.336 1 93.75 265 LYS A CA 1
ATOM 1990 C C . LYS A 1 265 ? 5.332 -5.293 -13.625 1 93.75 265 LYS A C 1
ATOM 1992 O O . LYS A 1 265 ? 4.992 -6.348 -14.172 1 93.75 265 LYS A O 1
ATOM 1997 N N . VAL A 1 266 ? 5.934 -5.16 -12.445 1 95.31 266 VAL A N 1
ATOM 1998 C CA . VAL A 1 266 ? 6.312 -6.359 -11.703 1 95.31 266 VAL A CA 1
ATOM 1999 C C . VAL A 1 266 ? 5.676 -6.332 -10.312 1 95.31 266 VAL A C 1
ATOM 2001 O O . VAL A 1 266 ? 5.449 -5.258 -9.75 1 95.31 266 VAL A O 1
ATOM 2004 N N . VAL A 1 267 ? 5.23 -7.516 -9.875 1 93 267 VAL A N 1
ATOM 2005 C CA . VAL A 1 267 ? 4.859 -7.715 -8.477 1 93 267 VAL A CA 1
ATOM 2006 C C . VAL A 1 267 ? 5.93 -8.547 -7.773 1 93 267 VAL A C 1
ATOM 2008 O O . VAL A 1 267 ? 6.188 -9.695 -8.164 1 93 267 VAL A O 1
ATOM 2011 N N . THR A 1 268 ? 6.586 -7.902 -6.746 1 92.56 268 THR A N 1
ATOM 2012 C CA . THR A 1 268 ? 7.691 -8.586 -6.082 1 92.56 268 THR A CA 1
ATOM 2013 C C . THR A 1 268 ? 7.434 -8.703 -4.582 1 92.56 268 THR A C 1
ATOM 2015 O O . THR A 1 268 ? 7.055 -7.727 -3.934 1 92.56 268 THR A O 1
ATOM 2018 N N . GLY A 1 269 ? 7.586 -9.883 -4.098 1 88.25 269 GLY A N 1
ATOM 2019 C CA . GLY A 1 269 ? 7.547 -10.148 -2.668 1 88.25 269 GLY A CA 1
ATOM 2020 C C . GLY A 1 269 ? 8.797 -10.852 -2.158 1 88.25 269 GLY A C 1
ATOM 2021 O O . GLY A 1 269 ? 9.172 -11.906 -2.672 1 88.25 269 GLY A O 1
ATOM 2022 N N . LEU A 1 270 ? 9.484 -10.242 -1.174 1 89.69 270 LEU A N 1
ATOM 2023 C CA . LEU A 1 270 ? 10.633 -10.844 -0.514 1 89.69 270 LEU A CA 1
ATOM 2024 C C . LEU A 1 270 ? 10.336 -11.125 0.955 1 89.69 270 LEU A C 1
ATOM 2026 O O . LEU A 1 270 ? 10.102 -10.203 1.734 1 89.69 270 LEU A O 1
ATOM 2030 N N . PHE A 1 271 ? 10.461 -12.328 1.299 1 86.44 271 PHE A N 1
ATOM 2031 C CA . PHE A 1 271 ? 10.117 -12.734 2.654 1 86.44 271 PHE A CA 1
ATOM 2032 C C . PHE A 1 271 ? 11.273 -13.484 3.303 1 86.44 271 PHE A C 1
ATOM 2034 O O . PHE A 1 271 ? 11.773 -14.469 2.746 1 86.44 271 PHE A O 1
ATOM 2041 N N . GLY A 1 272 ? 11.859 -12.961 4.25 1 91.38 272 GLY A N 1
ATOM 2042 C CA . GLY A 1 272 ? 12.922 -13.641 4.98 1 91.38 272 GLY A CA 1
ATOM 2043 C C . GLY A 1 272 ? 14.078 -12.727 5.34 1 91.38 272 GLY A C 1
ATOM 2044 O O . GLY A 1 272 ? 13.867 -11.594 5.777 1 91.38 272 GLY A O 1
ATOM 2045 N N . ILE A 1 273 ? 15.266 -13.383 5.348 1 93.44 273 ILE A N 1
ATOM 2046 C CA . ILE A 1 273 ? 16.484 -12.656 5.676 1 93.44 273 ILE A CA 1
ATOM 2047 C C . ILE A 1 273 ? 17.219 -12.266 4.391 1 93.44 273 ILE A C 1
ATOM 2049 O O . ILE A 1 273 ? 17.578 -13.125 3.594 1 93.44 273 ILE A O 1
ATOM 2053 N N . ILE A 1 274 ? 17.359 -11.039 4.281 1 91.62 274 ILE A N 1
ATOM 2054 C CA . ILE A 1 274 ? 18 -10.523 3.078 1 91.62 274 ILE A CA 1
ATOM 2055 C C . ILE A 1 274 ? 19.266 -9.766 3.461 1 91.62 274 ILE A C 1
ATOM 2057 O O . ILE A 1 274 ? 19.203 -8.742 4.148 1 91.62 274 ILE A O 1
ATOM 2061 N N . VAL A 1 275 ? 20.391 -10.242 3.068 1 94.19 275 VAL A N 1
ATOM 2062 C CA . VAL A 1 275 ? 21.672 -9.609 3.334 1 94.19 275 VAL A CA 1
ATOM 2063 C C . VAL A 1 275 ? 22.328 -9.195 2.018 1 94.19 275 VAL A C 1
ATOM 2065 O O . VAL A 1 275 ? 22.688 -10.055 1.204 1 94.19 275 VAL A O 1
ATOM 2068 N N . VAL A 1 276 ? 22.375 -7.898 1.828 1 91.56 276 VAL A N 1
ATOM 2069 C CA . VAL A 1 276 ? 22.938 -7.375 0.587 1 91.56 276 VAL A CA 1
ATOM 2070 C C . VAL A 1 276 ? 23.906 -6.23 0.897 1 91.56 276 VAL A C 1
ATOM 2072 O O . VAL A 1 276 ? 23.656 -5.434 1.808 1 91.56 276 VAL A O 1
ATOM 2075 N N . THR A 1 277 ? 25 -6.047 0.154 1 93.5 277 THR A N 1
ATOM 2076 C CA . THR A 1 277 ? 25.891 -4.914 0.339 1 93.5 277 THR A CA 1
ATOM 2077 C C . THR A 1 277 ? 25.391 -3.693 -0.425 1 93.5 277 THR A C 1
ATOM 2079 O O . THR A 1 277 ? 25.203 -2.623 0.159 1 93.5 277 THR A O 1
ATOM 2082 N N . THR A 1 278 ? 25.234 -3.965 -1.76 1 94.38 278 THR A N 1
ATOM 2083 C CA . THR A 1 278 ? 24.672 -2.887 -2.566 1 94.38 278 THR A CA 1
ATOM 2084 C C . THR A 1 278 ? 23.391 -3.338 -3.254 1 94.38 278 THR A C 1
ATOM 2086 O O . THR A 1 278 ? 23.375 -4.328 -3.986 1 94.38 278 THR A O 1
ATOM 2089 N N . LEU A 1 279 ? 22.344 -2.701 -2.918 1 93.5 279 LEU A N 1
ATOM 2090 C CA . LEU A 1 279 ? 21.062 -2.975 -3.531 1 93.5 279 LEU A CA 1
ATOM 2091 C C . LEU A 1 279 ? 20.562 -1.767 -4.32 1 93.5 279 LEU A C 1
ATOM 2093 O O . LEU A 1 279 ? 20.297 -0.707 -3.744 1 93.5 279 LEU A O 1
ATOM 2097 N N . ASN A 1 280 ? 20.469 -1.947 -5.629 1 94.38 280 ASN A N 1
ATOM 2098 C CA . ASN A 1 280 ? 19.906 -0.92 -6.5 1 94.38 280 ASN A CA 1
ATOM 2099 C C . ASN A 1 280 ? 18.547 -1.329 -7.047 1 94.38 280 ASN A C 1
ATOM 2101 O O . ASN A 1 280 ? 18.438 -2.314 -7.781 1 94.38 280 ASN A O 1
ATOM 2105 N N . MET A 1 281 ? 17.531 -0.511 -6.773 1 92.75 281 MET A N 1
ATOM 2106 C CA . MET A 1 281 ? 16.188 -0.778 -7.27 1 92.75 281 MET A CA 1
ATOM 2107 C C . MET A 1 281 ? 15.719 0.325 -8.211 1 92.75 281 MET A C 1
ATOM 2109 O O . MET A 1 281 ? 15.461 1.451 -7.781 1 92.75 281 MET A O 1
ATOM 2113 N N . ASP A 1 282 ? 15.688 0.09 -9.453 1 95.06 282 ASP A N 1
ATOM 2114 C CA . ASP A 1 282 ? 15.055 0.949 -10.445 1 95.06 282 ASP A CA 1
ATOM 2115 C C . ASP A 1 282 ? 13.695 0.387 -10.875 1 95.06 282 ASP A C 1
ATOM 2117 O O . ASP A 1 282 ? 13.633 -0.532 -11.695 1 95.06 282 ASP A O 1
ATOM 2121 N N . GLN A 1 283 ? 12.695 0.965 -10.375 1 95.19 283 GLN A N 1
ATOM 2122 C CA . GLN A 1 283 ? 11.383 0.349 -10.539 1 95.19 283 GLN A CA 1
ATOM 2123 C C . GLN A 1 283 ? 10.367 1.347 -11.102 1 95.19 283 GLN A C 1
ATOM 2125 O O . GLN A 1 283 ? 10.352 2.51 -10.695 1 95.19 283 GLN A O 1
ATOM 2130 N N . SER A 1 284 ? 9.555 0.839 -12.102 1 94.75 284 SER A N 1
ATOM 2131 C CA . SER A 1 284 ? 8.445 1.611 -12.648 1 94.75 284 SER A CA 1
ATOM 2132 C C . SER A 1 284 ? 7.176 0.773 -12.727 1 94.75 284 SER A C 1
ATOM 2134 O O . SER A 1 284 ? 7.172 -0.309 -13.312 1 94.75 284 SER A O 1
ATOM 2136 N N . LYS A 1 285 ? 6.07 1.096 -12.156 1 93.25 285 LYS A N 1
ATOM 2137 C CA . LYS A 1 285 ? 4.805 0.371 -12.125 1 93.25 285 LYS A CA 1
ATOM 2138 C C . LYS A 1 285 ? 4.961 -0.979 -11.43 1 93.25 285 LYS A C 1
ATOM 2140 O O . LYS A 1 285 ? 4.625 -2.02 -12 1 93.25 285 LYS A O 1
ATOM 2145 N N . VAL A 1 286 ? 5.535 -0.846 -10.219 1 95.06 286 VAL A N 1
ATOM 2146 C CA . VAL A 1 286 ? 5.855 -2.061 -9.477 1 95.06 286 VAL A CA 1
ATOM 2147 C C . VAL A 1 286 ? 5.168 -2.033 -8.117 1 95.06 286 VAL A C 1
ATOM 2149 O O . VAL A 1 286 ? 4.957 -0.961 -7.543 1 95.06 286 VAL A O 1
ATOM 2152 N N . VAL A 1 287 ? 4.688 -3.23 -7.703 1 93.25 287 VAL A N 1
ATOM 2153 C CA . VAL A 1 287 ? 4.258 -3.43 -6.32 1 93.25 287 VAL A CA 1
ATOM 2154 C C . VAL A 1 287 ? 5.285 -4.281 -5.578 1 93.25 287 VAL A C 1
ATOM 2156 O O . VAL A 1 287 ? 5.57 -5.414 -5.984 1 93.25 287 VAL A O 1
ATOM 2159 N N . THR A 1 288 ? 5.891 -3.654 -4.527 1 93.12 288 THR A N 1
ATOM 2160 C CA . THR A 1 288 ? 6.934 -4.355 -3.789 1 93.12 288 THR A CA 1
ATOM 2161 C C . THR A 1 288 ? 6.543 -4.516 -2.322 1 93.12 288 THR A C 1
ATOM 2163 O O . THR A 1 288 ? 6.168 -3.543 -1.664 1 93.12 288 THR A O 1
ATOM 2166 N N . VAL A 1 289 ? 6.66 -5.742 -1.862 1 89.31 289 VAL A N 1
ATOM 2167 C CA . VAL A 1 289 ? 6.449 -6.031 -0.447 1 89.31 289 VAL A CA 1
ATOM 2168 C C . VAL A 1 289 ? 7.684 -6.719 0.129 1 89.31 289 VAL A C 1
ATOM 2170 O O . VAL A 1 289 ? 8.117 -7.758 -0.372 1 89.31 289 VAL A O 1
ATOM 2173 N N . LEU A 1 290 ? 8.273 -6.148 1.128 1 88.62 290 LEU A N 1
ATOM 2174 C CA . LEU A 1 290 ? 9.406 -6.73 1.84 1 88.62 290 LEU A CA 1
ATOM 2175 C C . LEU A 1 290 ? 9.031 -7.059 3.281 1 88.62 290 LEU A C 1
ATOM 2177 O O . LEU A 1 290 ? 8.57 -6.188 4.02 1 88.62 290 LEU A O 1
ATOM 2181 N N . PHE A 1 291 ? 9.328 -8.32 3.727 1 84.81 291 PHE A N 1
ATOM 2182 C CA . PHE A 1 291 ? 9.008 -8.742 5.086 1 84.81 291 PHE A CA 1
ATOM 2183 C C . PHE A 1 291 ? 10.156 -9.539 5.691 1 84.81 291 PHE A C 1
ATOM 2185 O O . PHE A 1 291 ? 10.555 -10.57 5.148 1 84.81 291 PHE A O 1
ATOM 2192 N N . GLY A 1 292 ? 10.688 -8.938 6.668 1 90.12 292 GLY A N 1
ATOM 2193 C CA . GLY A 1 292 ? 11.734 -9.641 7.391 1 90.12 292 GLY A CA 1
ATOM 2194 C C . GLY A 1 292 ? 12.883 -8.742 7.809 1 90.12 292 GLY A C 1
ATOM 2195 O O . GLY A 1 292 ? 12.664 -7.598 8.219 1 90.12 292 GLY A O 1
ATOM 2196 N N . VAL A 1 293 ? 14.094 -9.43 7.938 1 92.69 293 VAL A N 1
ATOM 2197 C CA . VAL A 1 293 ? 15.305 -8.711 8.32 1 92.69 293 VAL A CA 1
ATOM 2198 C C . VAL A 1 293 ? 16.109 -8.367 7.066 1 92.69 293 VAL A C 1
ATOM 2200 O O . VAL A 1 293 ? 16.531 -9.258 6.328 1 92.69 293 VAL A O 1
ATOM 2203 N N . ILE A 1 294 ? 16.219 -7.121 6.91 1 90.38 294 ILE A N 1
ATOM 2204 C CA . ILE A 1 294 ? 16.938 -6.652 5.734 1 90.38 294 ILE A CA 1
ATOM 2205 C C . ILE A 1 294 ? 18.203 -5.914 6.16 1 90.38 294 ILE A C 1
ATOM 2207 O O . ILE A 1 294 ? 18.125 -4.883 6.832 1 90.38 294 ILE A O 1
ATOM 2211 N N . VAL A 1 295 ? 19.297 -6.422 5.824 1 93.44 295 VAL A N 1
ATOM 2212 C CA . VAL A 1 295 ? 20.578 -5.816 6.145 1 93.44 295 VAL A CA 1
ATOM 2213 C C . VAL A 1 295 ? 21.297 -5.406 4.855 1 93.44 295 VAL A C 1
ATOM 2215 O O . VAL A 1 295 ? 21.641 -6.258 4.035 1 93.44 295 VAL A O 1
ATOM 2218 N N . VAL A 1 296 ? 21.391 -4.105 4.695 1 90.44 296 VAL A N 1
ATOM 2219 C CA . VAL A 1 296 ? 22 -3.578 3.48 1 90.44 296 VAL A CA 1
ATOM 2220 C C . VAL A 1 296 ? 22.969 -2.459 3.836 1 90.44 296 VAL A C 1
ATOM 2222 O O . VAL A 1 296 ? 22.734 -1.687 4.766 1 90.44 296 VAL A O 1
ATOM 2225 N N . THR A 1 297 ? 24.094 -2.291 3.107 1 92.81 297 THR A N 1
ATOM 2226 C CA . THR A 1 297 ? 25 -1.173 3.328 1 92.81 297 THR A CA 1
ATOM 2227 C C . THR A 1 297 ? 24.531 0.065 2.568 1 92.81 297 THR A C 1
ATOM 2229 O O . THR A 1 297 ? 24.344 1.131 3.16 1 92.81 297 THR A O 1
ATOM 2232 N N . THR A 1 298 ? 24.391 -0.19 1.241 1 93.88 298 THR A N 1
ATOM 2233 C CA . THR A 1 298 ? 23.875 0.909 0.436 1 93.88 298 THR A CA 1
ATOM 2234 C C . THR A 1 298 ? 22.609 0.485 -0.298 1 93.88 298 THR A C 1
ATOM 2236 O O . THR A 1 298 ? 22.609 -0.505 -1.031 1 93.88 298 THR A O 1
ATOM 2239 N N . LEU A 1 299 ? 21.578 1.16 0.014 1 92.94 299 LEU A N 1
ATOM 2240 C CA . LEU A 1 299 ? 20.312 0.919 -0.647 1 92.94 299 LEU A CA 1
ATOM 2241 C C . LEU A 1 299 ? 19.859 2.145 -1.439 1 92.94 299 LEU A C 1
ATOM 2243 O O . LEU A 1 299 ? 19.609 3.205 -0.863 1 92.94 299 LEU A O 1
ATOM 2247 N N . ASN A 1 300 ? 19.797 1.975 -2.748 1 94 300 ASN A N 1
ATOM 2248 C CA . ASN A 1 300 ? 19.297 3.021 -3.629 1 94 300 ASN A CA 1
ATOM 2249 C C . ASN A 1 300 ? 17.938 2.641 -4.23 1 94 300 ASN A C 1
ATOM 2251 O O . ASN A 1 300 ? 17.844 1.658 -4.969 1 94 300 ASN A O 1
ATOM 2255 N N . MET A 1 301 ? 16.953 3.467 -3.988 1 92.12 301 MET A N 1
ATOM 2256 C CA . MET A 1 301 ? 15.609 3.234 -4.535 1 92.12 301 MET A CA 1
ATOM 2257 C C . MET A 1 301 ? 15.203 4.359 -5.48 1 92.12 301 MET A C 1
ATOM 2259 O O . MET A 1 301 ? 14.945 5.48 -5.043 1 92.12 301 MET A O 1
ATOM 2263 N N . ASP A 1 302 ? 15.227 4.129 -6.727 1 94.88 302 ASP A N 1
ATOM 2264 C CA . ASP A 1 302 ? 14.648 5.016 -7.734 1 94.88 302 ASP A CA 1
ATOM 2265 C C . ASP A 1 302 ? 13.305 4.484 -8.227 1 94.88 302 ASP A C 1
ATOM 2267 O O . ASP A 1 302 ? 13.258 3.584 -9.07 1 94.88 302 ASP A O 1
ATOM 2271 N N . GLN A 1 303 ? 12.289 5.086 -7.762 1 94.75 303 GLN A N 1
ATOM 2272 C CA . GLN A 1 303 ? 10.969 4.504 -7.988 1 94.75 303 GLN A CA 1
ATOM 2273 C C . GLN A 1 303 ? 10.008 5.531 -8.578 1 94.75 303 GLN A C 1
ATOM 2275 O O . GLN A 1 303 ? 10 6.691 -8.164 1 94.75 303 GLN A O 1
ATOM 2280 N N . SER A 1 304 ? 9.234 5.047 -9.617 1 94.81 304 SER A N 1
ATOM 2281 C CA . SER A 1 304 ? 8.172 5.855 -10.203 1 94.81 304 SER A CA 1
ATOM 2282 C C . SER A 1 304 ? 6.883 5.051 -10.344 1 94.81 304 SER A C 1
ATOM 2284 O O . SER A 1 304 ? 6.879 3.973 -10.945 1 94.81 304 SER A O 1
ATOM 2286 N N . LYS A 1 305 ? 5.754 5.426 -9.828 1 93.5 305 LYS A N 1
ATOM 2287 C CA . LYS A 1 305 ? 4.469 4.734 -9.867 1 93.5 305 LYS A CA 1
ATOM 2288 C C . LYS A 1 305 ? 4.559 3.373 -9.18 1 93.5 305 LYS A C 1
ATOM 2290 O O . LYS A 1 305 ? 4.207 2.35 -9.773 1 93.5 305 LYS A O 1
ATOM 2295 N N . VAL A 1 306 ? 5.09 3.475 -7.957 1 94.44 306 VAL A N 1
ATOM 2296 C CA . VAL A 1 306 ? 5.348 2.246 -7.215 1 94.44 306 VAL A CA 1
ATOM 2297 C C . VAL A 1 306 ? 4.598 2.277 -5.887 1 94.44 306 VAL A C 1
ATOM 2299 O O . VAL A 1 306 ? 4.371 3.348 -5.316 1 94.44 306 VAL A O 1
ATOM 2302 N N . VAL A 1 307 ? 4.078 1.08 -5.496 1 93 307 VAL A N 1
ATOM 2303 C CA . VAL A 1 307 ? 3.58 0.877 -4.137 1 93 307 VAL A CA 1
ATOM 2304 C C . VAL A 1 307 ? 4.543 -0.018 -3.363 1 93 307 VAL A C 1
ATOM 2306 O O . VAL A 1 307 ? 4.812 -1.151 -3.771 1 93 307 VAL A O 1
ATOM 2309 N N . THR A 1 308 ? 5.109 0.591 -2.252 1 91.81 308 THR A N 1
ATOM 2310 C CA . THR A 1 308 ? 6.109 -0.154 -1.498 1 91.81 308 THR A CA 1
ATOM 2311 C C . THR A 1 308 ? 5.672 -0.327 -0.045 1 91.81 308 THR A C 1
ATOM 2313 O O . THR A 1 308 ? 5.277 0.641 0.609 1 91.81 308 THR A O 1
ATOM 2316 N N . GLY A 1 309 ? 5.691 -1.585 0.374 1 87.38 309 GLY A N 1
ATOM 2317 C CA . GLY A 1 309 ? 5.492 -1.906 1.778 1 87.38 309 GLY A CA 1
ATOM 2318 C C . GLY A 1 309 ? 6.691 -2.592 2.406 1 87.38 309 GLY A C 1
ATOM 2319 O O . GLY A 1 309 ? 7.129 -3.645 1.936 1 87.38 309 GLY A O 1
ATOM 2320 N N . LEU A 1 310 ? 7.277 -1.962 3.459 1 88.38 310 LEU A N 1
ATOM 2321 C CA . LEU A 1 310 ? 8.398 -2.531 4.199 1 88.38 310 LEU A CA 1
ATOM 2322 C C . LEU A 1 310 ? 7.977 -2.904 5.617 1 88.38 310 LEU A C 1
ATOM 2324 O O . LEU A 1 310 ? 7.555 -2.043 6.391 1 88.38 310 LEU A O 1
ATOM 2328 N N . PHE A 1 311 ? 8.211 -4.176 5.883 1 85.69 311 PHE A N 1
ATOM 2329 C CA . PHE A 1 311 ? 7.82 -4.684 7.195 1 85.69 311 PHE A CA 1
ATOM 2330 C C . PHE A 1 311 ? 8.992 -5.383 7.871 1 85.69 311 PHE A C 1
ATOM 2332 O O . PHE A 1 311 ? 9.688 -6.188 7.25 1 85.69 311 PHE A O 1
ATOM 2339 N N . GLY A 1 312 ? 9.398 -4.957 8.992 1 89.44 312 GLY A N 1
ATOM 2340 C CA . GLY A 1 312 ? 10.43 -5.645 9.75 1 89.44 312 GLY A CA 1
ATOM 2341 C C . GLY A 1 312 ? 11.555 -4.727 10.188 1 89.44 312 GLY A C 1
ATOM 2342 O O . GLY A 1 312 ? 11.32 -3.578 10.57 1 89.44 312 GLY A O 1
ATOM 2343 N N . ILE A 1 313 ? 12.766 -5.406 10.305 1 92.81 313 ILE A N 1
ATOM 2344 C CA . ILE A 1 313 ? 13.961 -4.688 10.742 1 92.81 313 ILE A CA 1
ATOM 2345 C C . ILE A 1 313 ? 14.844 -4.383 9.531 1 92.81 313 ILE A C 1
ATOM 2347 O O . ILE A 1 313 ? 15.25 -5.293 8.812 1 92.81 313 ILE A O 1
ATOM 2351 N N . ILE A 1 314 ? 15.062 -3.15 9.398 1 90.5 314 ILE A N 1
ATOM 2352 C CA . ILE A 1 314 ? 15.883 -2.719 8.281 1 90.5 314 ILE A CA 1
ATOM 2353 C C . ILE A 1 314 ? 17.141 -2.029 8.805 1 90.5 314 ILE A C 1
ATOM 2355 O O . ILE A 1 314 ? 17.062 -1.001 9.477 1 90.5 314 ILE A O 1
ATOM 2359 N N . VAL A 1 315 ? 18.219 -2.592 8.539 1 93.62 315 VAL A N 1
ATOM 2360 C CA . VAL A 1 315 ? 19.516 -2.025 8.93 1 93.62 315 VAL A CA 1
ATOM 2361 C C . VAL A 1 315 ? 20.297 -1.613 7.684 1 93.62 315 VAL A C 1
ATOM 2363 O O . VAL A 1 315 ? 20.656 -2.459 6.859 1 93.62 315 VAL A O 1
ATOM 2366 N N . VAL A 1 316 ? 20.422 -0.315 7.566 1 90.56 316 VAL A N 1
ATOM 2367 C CA . VAL A 1 316 ? 21.094 0.209 6.375 1 90.56 316 VAL A CA 1
ATOM 2368 C C . VAL A 1 316 ? 22.062 1.313 6.773 1 90.56 316 VAL A C 1
ATOM 2370 O O . VAL A 1 316 ? 21.812 2.072 7.711 1 90.56 316 VAL A O 1
ATOM 2373 N N . THR A 1 317 ? 23.219 1.472 6.082 1 93 317 THR A N 1
ATOM 2374 C CA . THR A 1 317 ? 24.125 2.58 6.336 1 93 317 THR A CA 1
ATOM 2375 C C . THR A 1 317 ? 23.672 3.834 5.59 1 93 317 THR A C 1
ATOM 2377 O O . THR A 1 317 ? 23.484 4.891 6.195 1 93 317 THR A O 1
ATOM 2380 N N . THR A 1 318 ? 23.562 3.609 4.27 1 94.06 318 THR A N 1
ATOM 2381 C CA . THR A 1 318 ? 23.062 4.719 3.465 1 94.06 318 THR A CA 1
ATOM 2382 C C . THR A 1 318 ? 21.812 4.309 2.695 1 94.06 318 THR A C 1
ATOM 2384 O O . THR A 1 318 ? 21.828 3.322 1.957 1 94.06 318 THR A O 1
ATOM 2387 N N . LEU A 1 319 ? 20.797 4.992 2.975 1 92.75 319 LEU A N 1
ATOM 2388 C CA . LEU A 1 319 ? 19.531 4.777 2.277 1 92.75 319 LEU A CA 1
ATOM 2389 C C . LEU A 1 319 ? 19.125 6.016 1.479 1 92.75 319 LEU A C 1
ATOM 2391 O O . LEU A 1 319 ? 18.875 7.07 2.055 1 92.75 319 LEU A O 1
ATOM 2395 N N . ASN A 1 320 ? 19.094 5.859 0.167 1 93.94 320 ASN A N 1
ATOM 2396 C CA . ASN A 1 320 ? 18.641 6.926 -0.72 1 93.94 320 ASN A CA 1
ATOM 2397 C C . ASN A 1 320 ? 17.297 6.578 -1.371 1 93.94 320 ASN A C 1
ATOM 2399 O O . ASN A 1 320 ? 17.203 5.609 -2.125 1 93.94 320 ASN A O 1
ATOM 2403 N N . MET A 1 321 ? 16.312 7.406 -1.139 1 92.25 321 MET A N 1
ATOM 2404 C CA . MET A 1 321 ? 15 7.211 -1.737 1 92.25 321 MET A CA 1
ATOM 2405 C C . MET A 1 321 ? 14.664 8.352 -2.691 1 92.25 321 MET A C 1
ATOM 2407 O O . MET A 1 321 ? 14.383 9.469 -2.254 1 92.25 321 MET A O 1
ATOM 2411 N N . ASP A 1 322 ? 14.734 8.133 -3.922 1 94.94 322 ASP A N 1
ATOM 2412 C CA . ASP A 1 322 ? 14.227 9.047 -4.945 1 94.94 322 ASP A CA 1
ATOM 2413 C C . ASP A 1 322 ? 12.898 8.555 -5.508 1 94.94 322 ASP A C 1
ATOM 2415 O O . ASP A 1 322 ? 12.867 7.66 -6.359 1 94.94 322 ASP A O 1
ATOM 2419 N N . GLN A 1 323 ? 11.875 9.195 -5.07 1 94.94 323 GLN A N 1
ATOM 2420 C CA . GLN A 1 323 ? 10.555 8.648 -5.371 1 94.94 323 GLN A CA 1
ATOM 2421 C C . GLN A 1 323 ? 9.656 9.711 -6 1 94.94 323 GLN A C 1
ATOM 2423 O O . GLN A 1 323 ? 9.656 10.867 -5.57 1 94.94 323 GLN A O 1
ATOM 2428 N N . SER A 1 324 ? 8.93 9.258 -7.07 1 95 324 SER A N 1
ATOM 2429 C CA . SER A 1 324 ? 7.918 10.102 -7.695 1 95 324 SER A CA 1
ATOM 2430 C C . SER A 1 324 ? 6.613 9.336 -7.906 1 95 324 SER A C 1
ATOM 2432 O O . SER A 1 324 ? 6.605 8.266 -8.523 1 95 324 SER A O 1
ATOM 2434 N N . LYS A 1 325 ? 5.473 9.773 -7.418 1 93.5 325 LYS A N 1
ATOM 2435 C CA . LYS A 1 325 ? 4.172 9.125 -7.52 1 93.5 325 LYS A CA 1
ATOM 2436 C C . LYS A 1 325 ? 4.188 7.75 -6.855 1 93.5 325 LYS A C 1
ATOM 2438 O O . LYS A 1 325 ? 3.855 6.746 -7.488 1 93.5 325 LYS A O 1
ATOM 2443 N N . VAL A 1 326 ? 4.668 7.793 -5.633 1 94.56 326 VAL A N 1
ATOM 2444 C CA . VAL A 1 326 ? 4.855 6.543 -4.898 1 94.56 326 VAL A CA 1
ATOM 2445 C C . VAL A 1 326 ? 4.047 6.578 -3.602 1 94.56 326 VAL A C 1
ATOM 2447 O O . VAL A 1 326 ? 3.82 7.648 -3.033 1 94.56 326 VAL A O 1
ATOM 2450 N N . VAL A 1 327 ? 3.484 5.379 -3.252 1 93 327 VAL A N 1
ATOM 2451 C CA . VAL A 1 327 ? 2.934 5.176 -1.916 1 93 327 VAL A CA 1
ATOM 2452 C C . VAL A 1 327 ? 3.848 4.254 -1.113 1 93 327 VAL A C 1
ATOM 2454 O O . VAL A 1 327 ? 4.117 3.123 -1.524 1 93 327 VAL A O 1
ATOM 2457 N N . THR A 1 328 ? 4.359 4.852 0.029 1 91.81 328 THR A N 1
ATOM 2458 C CA . THR A 1 328 ? 5.316 4.078 0.812 1 91.81 328 THR A CA 1
ATOM 2459 C C . THR A 1 328 ? 4.812 3.873 2.236 1 91.81 328 THR A C 1
ATOM 2461 O O . THR A 1 328 ? 4.398 4.828 2.896 1 91.81 328 THR A O 1
ATOM 2464 N N . GLY A 1 329 ? 4.793 2.592 2.613 1 87.12 329 GLY A N 1
ATOM 2465 C CA . GLY A 1 329 ? 4.52 2.236 3.998 1 87.12 329 GLY A CA 1
ATOM 2466 C C . GLY A 1 329 ? 5.691 1.562 4.684 1 87.12 329 GLY A C 1
ATOM 2467 O O . GLY A 1 329 ? 6.25 0.593 4.164 1 87.12 329 GLY A O 1
ATOM 2468 N N . LEU A 1 330 ? 6.176 2.152 5.84 1 87.94 330 LEU A N 1
ATOM 2469 C CA . LEU A 1 330 ? 7.262 1.579 6.633 1 87.94 330 LEU A CA 1
ATOM 2470 C C . LEU A 1 330 ? 6.773 1.195 8.023 1 87.94 330 LEU A C 1
ATOM 2472 O O . LEU A 1 330 ? 6.375 2.061 8.805 1 87.94 330 LEU A O 1
ATOM 2476 N N . PHE A 1 331 ? 6.879 -0.082 8.305 1 85.12 331 PHE A N 1
ATOM 2477 C CA . PHE A 1 331 ? 6.418 -0.591 9.594 1 85.12 331 PHE A CA 1
ATOM 2478 C C . PHE A 1 331 ? 7.512 -1.397 10.281 1 85.12 331 PHE A C 1
ATOM 2480 O O . PHE A 1 331 ? 7.906 -2.461 9.797 1 85.12 331 PHE A O 1
ATOM 2487 N N . GLY A 1 332 ? 8.133 -0.828 11.203 1 88.88 332 GLY A N 1
ATOM 2488 C CA . GLY A 1 332 ? 9.164 -1.533 11.938 1 88.88 332 GLY A CA 1
ATOM 2489 C C . GLY A 1 332 ? 10.273 -0.621 12.43 1 88.88 332 GLY A C 1
ATOM 2490 O O . GLY A 1 332 ? 10.008 0.501 12.875 1 88.88 332 GLY A O 1
ATOM 2491 N N . ILE A 1 333 ? 11.477 -1.315 12.516 1 92.56 333 ILE A N 1
ATOM 2492 C CA . ILE A 1 333 ? 12.648 -0.602 13.016 1 92.56 333 ILE A CA 1
ATOM 2493 C C . ILE A 1 333 ? 13.609 -0.307 11.867 1 92.56 333 ILE A C 1
ATOM 2495 O O . ILE A 1 333 ? 13.969 -1.209 11.109 1 92.56 333 ILE A O 1
ATOM 2499 N N . ILE A 1 334 ? 13.93 0.916 11.781 1 90.69 334 ILE A N 1
ATOM 2500 C CA . ILE A 1 334 ? 14.891 1.32 10.766 1 90.69 334 ILE A CA 1
ATOM 2501 C C . ILE A 1 334 ? 16.125 1.916 11.43 1 90.69 334 ILE A C 1
ATOM 2503 O O . ILE A 1 334 ? 16.031 2.883 12.195 1 90.69 334 ILE A O 1
ATOM 2507 N N . VAL A 1 335 ? 17.188 1.326 11.195 1 93.69 335 VAL A N 1
ATOM 2508 C CA . VAL A 1 335 ? 18.469 1.829 11.688 1 93.69 335 VAL A CA 1
ATOM 2509 C C . VAL A 1 335 ? 19.359 2.209 10.516 1 93.69 335 VAL A C 1
ATOM 2511 O O . VAL A 1 335 ? 19.672 1.372 9.664 1 93.69 335 VAL A O 1
ATOM 2514 N N . CYS A 1 336 ? 19.609 3.547 10.477 1 91.31 336 CYS A N 1
ATOM 2515 C CA . CYS A 1 336 ? 20.453 4.004 9.375 1 91.31 336 CYS A CA 1
ATOM 2516 C C . CYS A 1 336 ? 21.406 5.102 9.844 1 91.31 336 CYS A C 1
ATOM 2518 O O . CYS A 1 336 ? 21.219 5.684 10.914 1 91.31 336 CYS A O 1
ATOM 2520 N N . THR A 1 337 ? 22.516 5.359 9.047 1 93.5 337 THR A N 1
ATOM 2521 C CA . THR A 1 337 ? 23.391 6.5 9.305 1 93.5 337 THR A CA 1
ATOM 2522 C C . THR A 1 337 ? 22.891 7.734 8.555 1 93.5 337 THR A C 1
ATOM 2524 O O . THR A 1 337 ? 22.703 8.789 9.156 1 93.5 337 THR A O 1
ATOM 2527 N N . THR A 1 338 ? 22.734 7.441 7.262 1 94.44 338 THR A N 1
ATOM 2528 C CA . THR A 1 338 ? 22.219 8.539 6.457 1 94.44 338 THR A CA 1
ATOM 2529 C C . THR A 1 338 ? 20.969 8.102 5.695 1 94.44 338 THR A C 1
ATOM 2531 O O . THR A 1 338 ? 20.969 7.07 5.023 1 94.44 338 THR A O 1
ATOM 2534 N N . LEU A 1 339 ? 19.938 8.797 5.922 1 93.44 339 LEU A N 1
ATOM 2535 C CA . LEU A 1 339 ? 18.688 8.594 5.195 1 93.44 339 LEU A CA 1
ATOM 2536 C C . LEU A 1 339 ? 18.312 9.844 4.406 1 93.44 339 LEU A C 1
ATOM 2538 O O . LEU A 1 339 ? 18.031 10.891 4.996 1 93.44 339 LEU A O 1
ATOM 2542 N N . ASN A 1 340 ? 18.328 9.719 3.09 1 94.69 340 ASN A N 1
ATOM 2543 C CA . ASN A 1 340 ? 17.906 10.805 2.207 1 94.69 340 ASN A CA 1
ATOM 2544 C C . ASN A 1 340 ? 16.578 10.484 1.521 1 94.69 340 ASN A C 1
ATOM 2546 O O . ASN A 1 340 ? 16.484 9.516 0.766 1 94.69 340 ASN A O 1
ATOM 2550 N N . MET A 1 341 ? 15.602 11.336 1.713 1 93.19 341 MET A N 1
ATOM 2551 C CA . MET A 1 341 ? 14.305 11.18 1.069 1 93.19 341 MET A CA 1
ATOM 2552 C C . MET A 1 341 ? 14.031 12.336 0.108 1 93.19 341 MET A C 1
ATOM 2554 O O . MET A 1 341 ? 13.711 13.445 0.537 1 93.19 341 MET A O 1
ATOM 2558 N N . ASP A 1 342 ? 14.195 12.141 -1.113 1 95.31 342 ASP A N 1
ATOM 2559 C CA . ASP A 1 342 ? 13.773 13.07 -2.156 1 95.31 342 ASP A CA 1
ATOM 2560 C C . ASP A 1 342 ? 12.453 12.617 -2.787 1 95.31 342 ASP A C 1
ATOM 2562 O O . ASP A 1 342 ? 12.445 11.734 -3.648 1 95.31 342 ASP A O 1
ATOM 2566 N N . GLN A 1 343 ? 11.438 13.273 -2.398 1 95.19 343 GLN A N 1
ATOM 2567 C CA . GLN A 1 343 ? 10.125 12.766 -2.762 1 95.19 343 GLN A CA 1
ATOM 2568 C C . GLN A 1 343 ? 9.273 13.852 -3.42 1 95.19 343 GLN A C 1
ATOM 2570 O O . GLN A 1 343 ? 9.289 15.008 -2.98 1 95.19 343 GLN A O 1
ATOM 2575 N N . SER A 1 344 ? 8.594 13.43 -4.527 1 95.31 344 SER A N 1
ATOM 2576 C CA . SER A 1 344 ? 7.629 14.297 -5.191 1 95.31 344 SER A CA 1
ATOM 2577 C C . SER A 1 344 ? 6.316 13.562 -5.457 1 95.31 344 SER A C 1
ATOM 2579 O O . SER A 1 344 ? 6.312 12.5 -6.086 1 95.31 344 SER A O 1
ATOM 2581 N N . LYS A 1 345 ? 5.176 14.031 -4.988 1 93.88 345 LYS A N 1
ATOM 2582 C CA . LYS A 1 345 ? 3.863 13.406 -5.141 1 93.88 345 LYS A CA 1
ATOM 2583 C C . LYS A 1 345 ? 3.83 12.031 -4.484 1 93.88 345 LYS A C 1
ATOM 2585 O O . LYS A 1 345 ? 3.502 11.031 -5.133 1 93.88 345 LYS A O 1
ATOM 2590 N N . VAL A 1 346 ? 4.27 12.047 -3.258 1 94.88 346 VAL A N 1
ATOM 2591 C CA . VAL A 1 346 ? 4.398 10.789 -2.527 1 94.88 346 VAL A CA 1
ATOM 2592 C C . VAL A 1 346 ? 3.543 10.836 -1.264 1 94.88 346 VAL A C 1
ATOM 2594 O O . VAL A 1 346 ? 3.342 11.898 -0.68 1 94.88 346 VAL A O 1
ATOM 2597 N N . VAL A 1 347 ? 2.938 9.648 -0.931 1 93.5 347 VAL A N 1
ATOM 2598 C CA . VAL A 1 347 ? 2.314 9.453 0.375 1 93.5 347 VAL A CA 1
ATOM 2599 C C . VAL A 1 347 ? 3.156 8.5 1.215 1 93.5 347 VAL A C 1
ATOM 2601 O O . VAL A 1 347 ? 3.408 7.359 0.808 1 93.5 347 VAL A O 1
ATOM 2604 N N . THR A 1 348 ? 3.635 9.047 2.332 1 92.94 348 THR A N 1
ATOM 2605 C CA . THR A 1 348 ? 4.488 8.234 3.195 1 92.94 348 THR A CA 1
ATOM 2606 C C . THR A 1 348 ? 3.84 8.039 4.562 1 92.94 348 THR A C 1
ATOM 2608 O O . THR A 1 348 ? 3.508 9.016 5.246 1 92.94 348 THR A O 1
ATOM 2611 N N . VAL A 1 349 ? 3.676 6.773 4.883 1 88.62 349 VAL A N 1
ATOM 2612 C CA . VAL A 1 349 ? 3.188 6.426 6.211 1 88.62 349 VAL A CA 1
ATOM 2613 C C . VAL A 1 349 ? 4.238 5.602 6.949 1 88.62 349 VAL A C 1
ATOM 2615 O O . VAL A 1 349 ? 4.652 4.539 6.477 1 88.62 349 VAL A O 1
ATOM 2618 N N . LEU A 1 350 ? 4.734 6.117 8.125 1 88.25 350 LEU A N 1
ATOM 2619 C CA . LEU A 1 350 ? 5.75 5.434 8.914 1 88.25 350 LEU A CA 1
ATOM 2620 C C . LEU A 1 350 ? 5.234 5.117 10.312 1 88.25 350 LEU A C 1
ATOM 2622 O O . LEU A 1 350 ? 4.75 6.008 11.016 1 88.25 350 LEU A O 1
ATOM 2626 N N . PHE A 1 351 ? 5.398 3.822 10.703 1 85.88 351 PHE A N 1
ATOM 2627 C CA . PHE A 1 351 ? 5.062 3.369 12.047 1 85.88 351 PHE A CA 1
ATOM 2628 C C . PHE A 1 351 ? 6.215 2.576 12.656 1 85.88 351 PHE A C 1
ATOM 2630 O O . PHE A 1 351 ? 6.543 1.486 12.188 1 85.88 351 PHE A O 1
ATOM 2637 N N . GLY A 1 352 ? 6.883 3.18 13.562 1 88.56 352 GLY A N 1
ATOM 2638 C CA . GLY A 1 352 ? 7.949 2.439 14.219 1 88.56 352 GLY A CA 1
ATOM 2639 C C . GLY A 1 352 ? 9.031 3.334 14.789 1 88.56 352 GLY A C 1
ATOM 2640 O O . GLY A 1 352 ? 8.75 4.418 15.305 1 88.56 352 GLY A O 1
ATOM 2641 N N . ILE A 1 353 ? 10.242 2.654 14.875 1 92.75 353 ILE A N 1
ATOM 2642 C CA . ILE A 1 353 ? 11.398 3.326 15.445 1 92.75 353 ILE A CA 1
ATOM 2643 C C . ILE A 1 353 ? 12.406 3.654 14.344 1 92.75 353 ILE A C 1
ATOM 2645 O O . ILE A 1 353 ? 12.758 2.787 13.547 1 92.75 353 ILE A O 1
ATOM 2649 N N . ILE A 1 354 ? 12.766 4.871 14.32 1 91.62 354 ILE A N 1
ATOM 2650 C CA . ILE A 1 354 ? 13.781 5.305 13.367 1 91.62 354 ILE A CA 1
ATOM 2651 C C . ILE A 1 354 ? 15 5.84 14.109 1 91.62 354 ILE A C 1
ATOM 2653 O O . ILE A 1 354 ? 14.891 6.785 14.898 1 91.62 354 ILE A O 1
ATOM 2657 N N . VAL A 1 355 ? 16.047 5.227 13.922 1 94.12 355 VAL A N 1
ATOM 2658 C CA . VAL A 1 355 ? 17.312 5.668 14.5 1 94.12 355 VAL A CA 1
ATOM 2659 C C . VAL A 1 355 ? 18.312 5.988 13.383 1 94.12 355 VAL A C 1
ATOM 2661 O O . VAL A 1 355 ? 18.703 5.102 12.617 1 94.12 355 VAL A O 1
ATOM 2664 N N . CYS A 1 356 ? 18.547 7.316 13.289 1 93.44 356 CYS A N 1
ATOM 2665 C CA . CYS A 1 356 ? 19.469 7.762 12.242 1 93.44 356 CYS A CA 1
ATOM 2666 C C . CYS A 1 356 ? 20.375 8.867 12.742 1 93.44 356 CYS A C 1
ATOM 2668 O O . CYS A 1 356 ? 20.078 9.523 13.75 1 93.44 356 CYS A O 1
ATOM 2670 N N . THR A 1 357 ? 21.562 9.07 12.016 1 94.12 357 THR A N 1
ATOM 2671 C CA . THR A 1 357 ? 22.422 10.211 12.328 1 94.12 357 THR A CA 1
ATOM 2672 C C . THR A 1 357 ? 21.953 11.453 11.57 1 94.12 357 THR A C 1
ATOM 2674 O O . THR A 1 357 ? 21.75 12.508 12.172 1 94.12 357 THR A O 1
ATOM 2677 N N . THR A 1 358 ? 21.844 11.18 10.266 1 95.31 358 THR A N 1
ATOM 2678 C CA . THR A 1 358 ? 21.375 12.289 9.453 1 95.31 358 THR A CA 1
ATOM 2679 C C . THR A 1 358 ? 20.141 11.883 8.656 1 95.31 358 THR A C 1
ATOM 2681 O O . THR A 1 358 ? 20.141 10.859 7.973 1 95.31 358 THR A O 1
ATOM 2684 N N . LEU A 1 359 ? 19.125 12.594 8.859 1 94.56 359 LEU A N 1
ATOM 2685 C CA . LEU A 1 359 ? 17.891 12.414 8.102 1 94.56 359 LEU A CA 1
ATOM 2686 C C . LEU A 1 359 ? 17.547 13.68 7.316 1 94.56 359 LEU A C 1
ATOM 2688 O O . LEU A 1 359 ? 17.266 14.727 7.906 1 94.56 359 LEU A O 1
ATOM 2692 N N . ASN A 1 360 ? 17.562 13.562 6 1 95.31 360 ASN A N 1
ATOM 2693 C CA . ASN A 1 360 ? 17.203 14.664 5.117 1 95.31 360 ASN A CA 1
ATOM 2694 C C . ASN A 1 360 ? 15.883 14.383 4.391 1 95.31 360 ASN A C 1
ATOM 2696 O O . ASN A 1 360 ? 15.773 13.406 3.65 1 95.31 360 ASN A O 1
ATOM 2700 N N . MET A 1 361 ? 14.945 15.273 4.527 1 94.25 361 MET A N 1
ATOM 2701 C CA . MET A 1 361 ? 13.664 15.164 3.842 1 94.25 361 MET A CA 1
ATOM 2702 C C . MET A 1 361 ? 13.461 16.328 2.877 1 94.25 361 MET A C 1
ATOM 2704 O O . MET A 1 361 ? 13.133 17.438 3.299 1 94.25 361 MET A O 1
ATOM 2708 N N . ASP A 1 362 ? 13.68 16.156 1.663 1 95.69 362 ASP A N 1
ATOM 2709 C CA . ASP A 1 362 ? 13.336 17.094 0.607 1 95.69 362 ASP A CA 1
ATOM 2710 C C . ASP A 1 362 ? 12.039 16.688 -0.092 1 95.69 362 ASP A C 1
ATOM 2712 O O . ASP A 1 362 ? 12.047 15.812 -0.962 1 95.69 362 ASP A O 1
ATOM 2716 N N . GLN A 1 363 ? 11.008 17.375 0.242 1 95.56 363 GLN A N 1
ATOM 2717 C CA . GLN A 1 363 ? 9.703 16.891 -0.183 1 95.56 363 GLN A CA 1
ATOM 2718 C C . GLN A 1 363 ? 8.898 18 -0.852 1 95.56 363 GLN A C 1
ATOM 2720 O O . GLN A 1 363 ? 8.914 19.141 -0.397 1 95.56 363 GLN A O 1
ATOM 2725 N N . SER A 1 364 ? 8.242 17.609 -1.989 1 95.62 364 SER A N 1
ATOM 2726 C CA . SER A 1 364 ? 7.316 18.5 -2.676 1 95.62 364 SER A CA 1
ATOM 2727 C C . SER A 1 364 ? 6.004 17.781 -3.002 1 95.62 364 SER A C 1
ATOM 2729 O O . SER A 1 364 ? 6.004 16.734 -3.645 1 95.62 364 SER A O 1
ATOM 2731 N N . LYS A 1 365 ? 4.848 18.281 -2.586 1 94.19 365 LYS A N 1
ATOM 2732 C CA . LYS A 1 365 ? 3.529 17.688 -2.803 1 94.19 365 LYS A CA 1
ATOM 2733 C C . LYS A 1 365 ? 3.441 16.312 -2.162 1 94.19 365 LYS A C 1
ATOM 2735 O O . LYS A 1 365 ? 3.115 15.328 -2.834 1 94.19 365 LYS A O 1
ATOM 2740 N N . VAL A 1 366 ? 3.836 16.297 -0.921 1 95.06 366 VAL A N 1
ATOM 2741 C CA . VAL A 1 366 ? 3.924 15.023 -0.203 1 95.06 366 VAL A CA 1
ATOM 2742 C C . VAL A 1 366 ? 3.037 15.07 1.039 1 95.06 366 VAL A C 1
ATOM 2744 O O . VAL A 1 366 ? 2.826 16.141 1.618 1 95.06 366 VAL A O 1
ATOM 2747 N N . VAL A 1 367 ? 2.418 13.867 1.364 1 94 367 VAL A N 1
ATOM 2748 C CA . VAL A 1 367 ? 1.764 13.672 2.652 1 94 367 VAL A CA 1
ATOM 2749 C C . VAL A 1 367 ? 2.574 12.688 3.498 1 94 367 VAL A C 1
ATOM 2751 O O . VAL A 1 367 ? 2.807 11.547 3.088 1 94 367 VAL A O 1
ATOM 2754 N N . THR A 1 368 ? 3.066 13.242 4.613 1 93.31 368 THR A N 1
ATOM 2755 C CA . THR A 1 368 ? 3.883 12.406 5.484 1 93.31 368 THR A CA 1
ATOM 2756 C C . THR A 1 368 ? 3.248 12.281 6.863 1 93.31 368 THR A C 1
ATOM 2758 O O . THR A 1 368 ? 2.984 13.289 7.527 1 93.31 368 THR A O 1
ATOM 2761 N N . VAL A 1 369 ? 3.01 11.031 7.234 1 89.62 369 VAL A N 1
ATOM 2762 C CA . VAL A 1 369 ? 2.521 10.75 8.578 1 89.62 369 VAL A CA 1
ATOM 2763 C C . VAL A 1 369 ? 3.492 9.812 9.297 1 89.62 369 VAL A C 1
ATOM 2765 O O . VAL A 1 369 ? 3.754 8.703 8.82 1 89.62 369 VAL A O 1
ATOM 2768 N N . LEU A 1 370 ? 4.082 10.266 10.445 1 89.5 370 LEU A N 1
ATOM 2769 C CA . LEU A 1 370 ? 5.043 9.477 11.211 1 89.5 370 LEU A CA 1
ATOM 2770 C C . LEU A 1 370 ? 4.523 9.211 12.625 1 89.5 370 LEU A C 1
ATOM 2772 O O . LEU A 1 370 ? 4.203 10.148 13.359 1 89.5 370 LEU A O 1
ATOM 2776 N N . PHE A 1 371 ? 4.574 7.898 12.984 1 86.94 371 PHE A N 1
ATOM 2777 C CA . PHE A 1 371 ? 4.18 7.477 14.32 1 86.94 371 PHE A CA 1
ATOM 2778 C C . PHE A 1 371 ? 5.293 6.688 14.992 1 86.94 371 PHE A C 1
ATOM 2780 O O . PHE A 1 371 ? 5.773 5.695 14.445 1 86.94 371 PHE A O 1
ATOM 2787 N N . GLY A 1 372 ? 5.766 7.18 16.062 1 89.25 372 GLY A N 1
ATOM 2788 C CA . GLY A 1 372 ? 6.723 6.383 16.812 1 89.25 372 GLY A CA 1
ATOM 2789 C C . GLY A 1 372 ? 7.836 7.211 17.422 1 89.25 372 GLY A C 1
ATOM 2790 O O . GLY A 1 372 ? 7.59 8.297 17.953 1 89.25 372 GLY A O 1
ATOM 2791 N N . ILE A 1 373 ? 8.984 6.461 17.531 1 93.06 373 ILE A N 1
ATOM 2792 C CA . ILE A 1 373 ? 10.156 7.066 18.141 1 93.06 373 ILE A CA 1
ATOM 2793 C C . ILE A 1 373 ? 11.18 7.418 17.062 1 93.06 373 ILE A C 1
ATOM 2795 O O . ILE A 1 373 ? 11.57 6.562 16.266 1 93.06 373 ILE A O 1
ATOM 2799 N N . ILE A 1 374 ? 11.508 8.641 17.078 1 91.94 374 ILE A N 1
ATOM 2800 C CA . ILE A 1 374 ? 12.5 9.109 16.125 1 91.94 374 ILE A CA 1
ATOM 2801 C C . ILE A 1 374 ? 13.727 9.641 16.875 1 91.94 374 ILE A C 1
ATOM 2803 O O . ILE A 1 374 ? 13.625 10.617 17.625 1 91.94 374 ILE A O 1
ATOM 2807 N N . VAL A 1 375 ? 14.781 9 16.719 1 94.62 375 VAL A N 1
ATOM 2808 C CA . VAL A 1 375 ? 16.047 9.422 17.312 1 94.62 375 VAL A CA 1
ATOM 2809 C C . VAL A 1 375 ? 17.062 9.75 16.219 1 94.62 375 VAL A C 1
ATOM 2811 O O . VAL A 1 375 ? 17.547 8.852 15.531 1 94.62 375 VAL A O 1
ATOM 2814 N N . VAL A 1 376 ? 17.25 11.039 16.062 1 92.88 376 VAL A N 1
ATOM 2815 C CA . VAL A 1 376 ? 18.141 11.484 15 1 92.88 376 VAL A CA 1
ATOM 2816 C C . VAL A 1 376 ? 19.062 12.594 15.523 1 92.88 376 VAL A C 1
ATOM 2818 O O . VAL A 1 376 ? 18.672 13.359 16.406 1 92.88 376 VAL A O 1
ATOM 2821 N N . THR A 1 377 ? 20.281 12.742 14.977 1 94.38 377 THR A N 1
ATOM 2822 C CA . THR A 1 377 ? 21.172 13.828 15.367 1 94.38 377 THR A CA 1
ATOM 2823 C C . THR A 1 377 ? 20.828 15.109 14.602 1 94.38 377 THR A C 1
ATOM 2825 O O . THR A 1 377 ? 20.594 16.156 15.211 1 94.38 377 THR A O 1
ATOM 2828 N N . THR A 1 378 ? 20.812 14.891 13.273 1 95.31 378 THR A N 1
ATOM 2829 C CA . THR A 1 378 ? 20.438 16.031 12.461 1 95.31 378 THR A CA 1
ATOM 2830 C C . THR A 1 378 ? 19.234 15.703 11.578 1 95.31 378 THR A C 1
ATOM 2832 O O . THR A 1 378 ? 19.266 14.727 10.82 1 95.31 378 THR A O 1
ATOM 2835 N N . LEU A 1 379 ? 18.219 16.422 11.781 1 94.81 379 LEU A N 1
ATOM 2836 C CA . LEU A 1 379 ? 17.016 16.297 10.961 1 94.81 379 LEU A CA 1
ATOM 2837 C C . LEU A 1 379 ? 16.766 17.562 10.172 1 94.81 379 LEU A C 1
ATOM 2839 O O . LEU A 1 379 ? 16.5 18.625 10.758 1 94.81 379 LEU A O 1
ATOM 2843 N N . ASN A 1 380 ? 16.844 17.453 8.859 1 95.44 380 ASN A N 1
ATOM 2844 C CA . ASN A 1 380 ? 16.547 18.578 7.969 1 95.44 380 ASN A CA 1
ATOM 2845 C C . ASN A 1 380 ? 15.25 18.328 7.188 1 95.44 380 ASN A C 1
ATOM 2847 O O . ASN A 1 380 ? 15.156 17.375 6.426 1 95.44 380 ASN A O 1
ATOM 2851 N N . MET A 1 381 ? 14.312 19.25 7.32 1 94.94 381 MET A N 1
ATOM 2852 C CA . MET A 1 381 ? 13.055 19.172 6.582 1 94.94 381 MET A CA 1
ATOM 2853 C C . MET A 1 381 ? 12.914 20.344 5.625 1 94.94 381 MET A C 1
ATOM 2855 O O . MET A 1 381 ? 12.617 21.469 6.047 1 94.94 381 MET A O 1
ATOM 2859 N N . ASP A 1 382 ? 13.172 20.188 4.402 1 95.88 382 ASP A N 1
ATOM 2860 C CA . ASP A 1 382 ? 12.883 21.141 3.34 1 95.88 382 ASP A CA 1
ATOM 2861 C C . ASP A 1 382 ? 11.602 20.766 2.592 1 95.88 382 ASP A C 1
ATOM 2863 O O . ASP A 1 382 ? 11.633 19.922 1.702 1 95.88 382 ASP A O 1
ATOM 2867 N N . GLN A 1 383 ? 10.57 21.469 2.893 1 95.75 383 GLN A N 1
ATOM 2868 C CA . GLN A 1 383 ? 9.266 21.016 2.416 1 95.75 383 GLN A CA 1
ATOM 2869 C C . GLN A 1 383 ? 8.508 22.141 1.739 1 95.75 383 GLN A C 1
ATOM 2871 O O . GLN A 1 383 ? 8.539 23.297 2.205 1 95.75 383 GLN A O 1
ATOM 2876 N N . SER A 1 384 ? 7.879 21.781 0.585 1 95.75 384 SER A N 1
ATOM 2877 C CA . SER A 1 384 ? 6.992 22.703 -0.118 1 95.75 384 SER A CA 1
ATOM 2878 C C . SER A 1 384 ? 5.68 22.016 -0.5 1 95.75 384 SER A C 1
ATOM 2880 O O . SER A 1 384 ? 5.688 20.969 -1.156 1 95.75 384 SER A O 1
ATOM 2882 N N . LYS A 1 385 ? 4.508 22.531 -0.127 1 94.31 385 LYS A N 1
ATOM 2883 C CA . LYS A 1 385 ? 3.191 21.953 -0.4 1 94.31 385 LYS A CA 1
ATOM 2884 C C . LYS A 1 385 ? 3.053 20.562 0.22 1 94.31 385 LYS A C 1
ATOM 2886 O O . LYS A 1 385 ? 2.723 19.609 -0.472 1 94.31 385 LYS A O 1
ATOM 2891 N N . VAL A 1 386 ? 3.424 20.531 1.484 1 95.19 386 VAL A N 1
ATOM 2892 C CA . VAL A 1 386 ? 3.467 19.25 2.186 1 95.19 386 VAL A CA 1
ATOM 2893 C C . VAL A 1 386 ? 2.539 19.297 3.398 1 95.19 386 VAL A C 1
ATOM 2895 O O . VAL A 1 386 ? 2.324 20.359 3.984 1 95.19 386 VAL A O 1
ATOM 2898 N N . VAL A 1 387 ? 1.893 18.109 3.68 1 94.19 387 VAL A N 1
ATOM 2899 C CA . VAL A 1 387 ? 1.201 17.906 4.949 1 94.19 387 VAL A CA 1
ATOM 2900 C C . VAL A 1 387 ? 1.987 16.906 5.801 1 94.19 387 VAL A C 1
ATOM 2902 O O . VAL A 1 387 ? 2.209 15.766 5.395 1 94.19 387 VAL A O 1
ATOM 2905 N N . THR A 1 388 ? 2.449 17.469 6.977 1 93.25 388 THR A N 1
ATOM 2906 C CA . THR A 1 388 ? 3.287 16.625 7.816 1 93.25 388 THR A CA 1
ATOM 2907 C C . THR A 1 388 ? 2.666 16.453 9.203 1 93.25 388 THR A C 1
ATOM 2909 O O . THR A 1 388 ? 2.291 17.438 9.844 1 93.25 388 THR A O 1
ATOM 2912 N N . GLY A 1 389 ? 2.5 15.18 9.602 1 89.5 389 GLY A N 1
ATOM 2913 C CA . GLY A 1 389 ? 2.105 14.828 10.953 1 89.5 389 GLY A CA 1
ATOM 2914 C C . GLY A 1 389 ? 3.121 13.961 11.672 1 89.5 389 GLY A C 1
ATOM 2915 O O . GLY A 1 389 ? 3.455 12.867 11.195 1 89.5 389 GLY A O 1
ATOM 2916 N N . LEU A 1 390 ? 3.701 14.484 12.805 1 90.81 390 LEU A N 1
ATOM 2917 C CA . LEU A 1 390 ? 4.633 13.719 13.633 1 90.81 390 LEU A CA 1
ATOM 2918 C C . LEU A 1 390 ? 4.023 13.43 15 1 90.81 390 LEU A C 1
ATOM 2920 O O . LEU A 1 390 ? 3.771 14.344 15.789 1 90.81 390 LEU A O 1
ATOM 2924 N N . PHE A 1 391 ? 3.93 12.148 15.305 1 88.31 391 PHE A N 1
ATOM 2925 C CA . PHE A 1 391 ? 3.299 11.742 16.547 1 88.31 391 PHE A CA 1
ATOM 2926 C C . PHE A 1 391 ? 4.215 10.82 17.344 1 88.31 391 PHE A C 1
ATOM 2928 O O . PHE A 1 391 ? 4.707 9.82 16.812 1 88.31 391 PHE A O 1
ATOM 2935 N N . GLY A 1 392 ? 4.625 11.227 18.469 1 90.94 392 GLY A N 1
ATOM 2936 C CA . GLY A 1 392 ? 5.438 10.375 19.328 1 90.94 392 GLY A CA 1
ATOM 2937 C C . GLY A 1 392 ? 6.566 11.117 20.016 1 90.94 392 GLY A C 1
ATOM 2938 O O . GLY A 1 392 ? 6.375 12.234 20.5 1 90.94 392 GLY A O 1
ATOM 2939 N N . ILE A 1 393 ? 7.664 10.289 20.172 1 93.81 393 ILE A N 1
ATOM 2940 C CA . ILE A 1 393 ? 8.844 10.836 20.828 1 93.81 393 ILE A CA 1
ATOM 2941 C C . ILE A 1 393 ? 9.906 11.18 19.781 1 93.81 393 ILE A C 1
ATOM 2943 O O . ILE A 1 393 ? 10.336 10.32 19.016 1 93.81 393 ILE A O 1
ATOM 2947 N N . ILE A 1 394 ? 10.234 12.383 19.812 1 92.81 394 ILE A N 1
ATOM 2948 C CA . ILE A 1 394 ? 11.234 12.859 18.859 1 92.81 394 ILE A CA 1
ATOM 2949 C C . ILE A 1 394 ? 12.445 13.398 19.609 1 92.81 394 ILE A C 1
ATOM 2951 O O . ILE A 1 394 ? 12.352 14.398 20.328 1 92.81 394 ILE A O 1
ATOM 2955 N N . VAL A 1 395 ? 13.516 12.75 19.453 1 94.56 395 VAL A N 1
ATOM 2956 C CA . VAL A 1 395 ? 14.766 13.172 20.078 1 94.56 395 VAL A CA 1
ATOM 2957 C C . VAL A 1 395 ? 15.781 13.539 18.984 1 94.56 395 VAL A C 1
ATOM 2959 O O . VAL A 1 395 ? 16.234 12.672 18.234 1 94.56 395 VAL A O 1
ATOM 2962 N N . VAL A 1 396 ? 16.031 14.836 18.906 1 92.31 396 VAL A N 1
ATOM 2963 C CA . VAL A 1 396 ? 16.922 15.328 17.859 1 92.31 396 VAL A CA 1
ATOM 2964 C C . VAL A 1 396 ? 17.891 16.344 18.453 1 92.31 396 VAL A C 1
ATOM 2966 O O . VAL A 1 396 ? 17.531 17.094 19.359 1 92.31 396 VAL A O 1
ATOM 2969 N N . THR A 1 397 ? 19.125 16.469 17.938 1 93.94 397 THR A N 1
ATOM 2970 C CA . THR A 1 397 ? 20.047 17.516 18.359 1 93.94 397 THR A CA 1
ATOM 2971 C C . THR A 1 397 ? 19.781 18.812 17.625 1 93.94 397 THR A C 1
ATOM 2973 O O . THR A 1 397 ? 19.578 19.859 18.25 1 93.94 397 THR A O 1
ATOM 2976 N N . THR A 1 398 ? 19.797 18.625 16.281 1 95.06 398 THR A N 1
ATOM 2977 C CA . THR A 1 398 ? 19.484 19.797 15.477 1 95.06 398 THR A CA 1
ATOM 2978 C C . THR A 1 398 ? 18.312 19.5 14.539 1 95.06 398 THR A C 1
ATOM 2980 O O . THR A 1 398 ? 18.344 18.547 13.773 1 95.06 398 THR A O 1
ATOM 2983 N N . LEU A 1 399 ? 17.312 20.25 14.734 1 94.81 399 LEU A N 1
ATOM 2984 C CA . LEU A 1 399 ? 16.141 20.156 13.875 1 94.81 399 LEU A CA 1
ATOM 2985 C C . LEU A 1 399 ? 15.953 21.453 13.078 1 94.81 399 LEU A C 1
ATOM 2987 O O . LEU A 1 399 ? 15.695 22.5 13.656 1 94.81 399 LEU A O 1
ATOM 2991 N N . ASN A 1 400 ? 16.078 21.344 11.766 1 95.44 400 ASN A N 1
ATOM 2992 C CA . ASN A 1 400 ? 15.836 22.469 10.875 1 95.44 400 ASN A CA 1
ATOM 2993 C C . ASN A 1 400 ? 14.57 22.266 10.039 1 95.44 400 ASN A C 1
ATOM 2995 O O . ASN A 1 400 ? 14.484 21.312 9.258 1 95.44 400 ASN A O 1
ATOM 2999 N N . MET A 1 401 ? 13.648 23.188 10.148 1 95.44 401 MET A N 1
ATOM 3000 C CA . MET A 1 401 ? 12.422 23.141 9.359 1 95.44 401 MET A CA 1
ATOM 3001 C C . MET A 1 401 ? 12.344 24.344 8.414 1 95.44 401 MET A C 1
ATOM 3003 O O . MET A 1 401 ? 12.062 25.453 8.836 1 95.44 401 MET A O 1
ATOM 3007 N N . ASP A 1 402 ? 12.633 24.203 7.195 1 96 402 ASP A N 1
ATOM 3008 C CA . ASP A 1 402 ? 12.398 25.172 6.137 1 96 402 ASP A CA 1
ATOM 3009 C C . ASP A 1 402 ? 11.148 24.828 5.332 1 96 402 ASP A C 1
ATOM 3011 O O . ASP A 1 402 ? 11.195 23.984 4.434 1 96 402 ASP A O 1
ATOM 3015 N N . GLN A 1 403 ? 10.109 25.531 5.613 1 95.88 403 GLN A N 1
ATOM 3016 C CA . GLN A 1 403 ? 8.82 25.109 5.078 1 95.88 403 GLN A CA 1
ATOM 3017 C C . GLN A 1 403 ? 8.102 26.266 4.391 1 95.88 403 GLN A C 1
ATOM 3019 O O . GLN A 1 403 ? 8.141 27.391 4.879 1 95.88 403 GLN A O 1
ATOM 3024 N N . SER A 1 404 ? 7.52 25.938 3.209 1 95.88 404 SER A N 1
ATOM 3025 C CA . SER A 1 404 ? 6.668 26.875 2.488 1 95.88 404 SER A CA 1
ATOM 3026 C C . SER A 1 404 ? 5.367 26.219 2.045 1 95.88 404 SER A C 1
ATOM 3028 O O . SER A 1 404 ? 5.387 25.188 1.37 1 95.88 404 SER A O 1
ATOM 3030 N N . LYS A 1 405 ? 4.176 26.719 2.393 1 94.25 405 LYS A N 1
ATOM 3031 C CA . LYS A 1 405 ? 2.863 26.172 2.061 1 94.25 405 LYS A CA 1
ATOM 3032 C C . LYS A 1 405 ? 2.684 24.781 2.658 1 94.25 405 LYS A C 1
ATOM 3034 O O . LYS A 1 405 ? 2.359 23.828 1.941 1 94.25 405 LYS A O 1
ATOM 3039 N N . VAL A 1 406 ? 3.025 24.734 3.939 1 95.38 406 VAL A N 1
ATOM 3040 C CA . VAL A 1 406 ? 3.018 23.438 4.625 1 95.38 406 VAL A CA 1
ATOM 3041 C C . VAL A 1 406 ? 2.053 23.5 5.809 1 95.38 406 VAL A C 1
ATOM 3043 O O . VAL A 1 406 ? 1.848 24.547 6.406 1 95.38 406 VAL A O 1
ATOM 3046 N N . VAL A 1 407 ? 1.38 22.312 6.035 1 94.56 407 VAL A N 1
ATOM 3047 C CA . VAL A 1 407 ? 0.642 22.109 7.277 1 94.56 407 VAL A CA 1
ATOM 3048 C C . VAL A 1 407 ? 1.379 21.094 8.148 1 94.56 407 VAL A C 1
ATOM 3050 O O . VAL A 1 407 ? 1.615 19.953 7.73 1 94.56 407 VAL A O 1
ATOM 3053 N N . THR A 1 408 ? 1.819 21.609 9.328 1 94.38 408 THR A N 1
ATOM 3054 C CA . THR A 1 408 ? 2.58 20.734 10.219 1 94.38 408 THR A CA 1
ATOM 3055 C C . THR A 1 408 ? 1.879 20.594 11.562 1 94.38 408 THR A C 1
ATOM 3057 O O . THR A 1 408 ? 1.563 21.594 12.211 1 94.38 408 THR A O 1
ATOM 3060 N N . VAL A 1 409 ? 1.677 19.344 11.922 1 91.69 409 VAL A N 1
ATOM 3061 C CA . VAL A 1 409 ? 1.143 19.047 13.242 1 91.69 409 VAL A CA 1
ATOM 3062 C C . VAL A 1 409 ? 2.104 18.125 13.992 1 91.69 409 VAL A C 1
ATOM 3064 O O . VAL A 1 409 ? 2.398 17.016 13.531 1 91.69 409 VAL A O 1
ATOM 3067 N N . LEU A 1 410 ? 2.621 18.609 15.133 1 91.56 410 LEU A N 1
ATOM 3068 C CA . LEU A 1 410 ? 3.49 17.812 15.992 1 91.56 410 LEU A CA 1
ATOM 3069 C C . LEU A 1 410 ? 2.805 17.5 17.328 1 91.56 410 LEU A C 1
ATOM 3071 O O . LEU A 1 410 ? 2.357 18.422 18.016 1 91.56 410 LEU A O 1
ATOM 3075 N N . PHE A 1 411 ? 2.803 16.219 17.703 1 87.62 411 PHE A N 1
ATOM 3076 C CA . PHE A 1 411 ? 2.178 15.805 18.969 1 87.62 411 PHE A CA 1
ATOM 3077 C C . PHE A 1 411 ? 3.061 14.812 19.703 1 87.62 411 PHE A C 1
ATOM 3079 O O . PHE A 1 411 ? 3.346 13.727 19.203 1 87.62 411 PHE A O 1
ATOM 3086 N N . GLY A 1 412 ? 3.498 15.227 20.859 1 90.62 412 GLY A N 1
ATOM 3087 C CA . GLY A 1 412 ? 4.281 14.336 21.703 1 90.62 412 GLY A CA 1
ATOM 3088 C C . GLY A 1 412 ? 5.379 15.047 22.469 1 90.62 412 GLY A C 1
ATOM 3089 O O . GLY A 1 412 ? 5.18 16.156 22.953 1 90.62 412 GLY A O 1
ATOM 3090 N N . ILE A 1 413 ? 6.453 14.195 22.688 1 94 413 ILE A N 1
ATOM 3091 C CA . ILE A 1 413 ? 7.613 14.727 23.391 1 94 413 ILE A CA 1
ATOM 3092 C C . ILE A 1 413 ? 8.719 15.055 22.406 1 94 413 ILE A C 1
ATOM 3094 O O . ILE A 1 413 ? 9.172 14.188 21.656 1 94 413 ILE A O 1
ATOM 3098 N N . ILE A 1 414 ? 9.055 16.266 22.438 1 93.12 414 ILE A N 1
ATOM 3099 C CA . ILE A 1 414 ? 10.109 16.703 21.531 1 93.12 414 ILE A CA 1
ATOM 3100 C C . ILE A 1 414 ? 11.305 17.219 22.344 1 93.12 414 ILE A C 1
ATOM 3102 O O . ILE A 1 414 ? 11.18 18.156 23.125 1 93.12 414 ILE A O 1
ATOM 3106 N N . VAL A 1 415 ? 12.383 16.609 22.188 1 94.44 415 VAL A N 1
ATOM 3107 C CA . VAL A 1 415 ? 13.617 17 22.844 1 94.44 415 VAL A CA 1
ATOM 3108 C C . VAL A 1 415 ? 14.672 17.375 21.812 1 94.44 415 VAL A C 1
ATOM 3110 O O . VAL A 1 415 ? 15.023 16.547 20.953 1 94.44 415 VAL A O 1
ATOM 3113 N N . CYS A 1 416 ? 15.016 18.656 21.859 1 93.56 416 CYS A N 1
ATOM 3114 C CA . CYS A 1 416 ? 15.992 19.156 20.891 1 93.56 416 CYS A CA 1
ATOM 3115 C C . CYS A 1 416 ? 16.953 20.141 21.547 1 93.56 416 CYS A C 1
ATOM 3117 O O . CYS A 1 416 ? 16.609 20.781 22.547 1 93.56 416 CYS A O 1
ATOM 3119 N N . THR A 1 417 ? 18.188 20.297 20.953 1 93.62 417 THR A N 1
ATOM 3120 C CA . THR A 1 417 ? 19.094 21.344 21.391 1 93.62 417 THR A CA 1
ATOM 3121 C C . THR A 1 417 ? 18.828 22.641 20.641 1 93.62 417 THR A C 1
ATOM 3123 O O . THR A 1 417 ? 18.672 23.703 21.266 1 93.62 417 THR A O 1
ATOM 3126 N N . THR A 1 418 ? 18.828 22.422 19.297 1 95.06 418 THR A N 1
ATOM 3127 C CA . THR A 1 418 ? 18.531 23.578 18.484 1 95.06 418 THR A CA 1
ATOM 3128 C C . THR A 1 418 ? 17.359 23.297 17.547 1 95.06 418 THR A C 1
ATOM 3130 O O . THR A 1 418 ? 17.375 22.297 16.812 1 95.06 418 THR A O 1
ATOM 3133 N N . LEU A 1 419 ? 16.391 24.047 17.672 1 95.12 419 LEU A N 1
ATOM 3134 C CA . LEU A 1 419 ? 15.234 23.969 16.781 1 95.12 419 LEU A CA 1
ATOM 3135 C C . LEU A 1 419 ? 15.062 25.266 16.016 1 95.12 419 LEU A C 1
ATOM 3137 O O . LEU A 1 419 ? 14.773 26.312 16.594 1 95.12 419 LEU A O 1
ATOM 3141 N N . ASN A 1 420 ? 15.234 25.203 14.703 1 95.62 420 ASN A N 1
ATOM 3142 C CA . ASN A 1 420 ? 15.039 26.344 13.812 1 95.62 420 ASN A CA 1
ATOM 3143 C C . ASN A 1 420 ? 13.797 26.172 12.945 1 95.62 420 ASN A C 1
ATOM 3145 O O . ASN A 1 420 ? 13.719 25.234 12.148 1 95.62 420 ASN A O 1
ATOM 3149 N N . MET A 1 421 ? 12.883 27.078 13.031 1 95.81 421 MET A N 1
ATOM 3150 C CA . MET A 1 421 ? 11.68 27.078 12.203 1 95.81 421 MET A CA 1
ATOM 3151 C C . MET A 1 421 ? 11.664 28.281 11.266 1 95.81 421 MET A C 1
ATOM 3153 O O . MET A 1 421 ? 11.367 29.391 11.688 1 95.81 421 MET A O 1
ATOM 3157 N N . ASP A 1 422 ? 12.023 28.156 10.055 1 96 422 ASP A N 1
ATOM 3158 C CA . ASP A 1 422 ? 11.852 29.156 9 1 96 422 ASP A CA 1
ATOM 3159 C C . ASP A 1 422 ? 10.633 28.844 8.141 1 96 422 ASP A C 1
ATOM 3161 O O . ASP A 1 422 ? 10.703 28.016 7.227 1 96 422 ASP A O 1
ATOM 3165 N N . GLN A 1 423 ? 9.594 29.562 8.383 1 96.06 423 GLN A N 1
ATOM 3166 C CA . GLN A 1 423 ? 8.312 29.172 7.789 1 96.06 423 GLN A CA 1
ATOM 3167 C C . GLN A 1 423 ? 7.652 30.359 7.094 1 96.06 423 GLN A C 1
ATOM 3169 O O . GLN A 1 423 ? 7.691 31.484 7.602 1 96.06 423 GLN A O 1
ATOM 3174 N N . SER A 1 424 ? 7.113 30.078 5.883 1 95.88 424 SER A N 1
ATOM 3175 C CA . SER A 1 424 ? 6.32 31.047 5.141 1 95.88 424 SER A CA 1
ATOM 3176 C C . SER A 1 424 ? 5.023 30.438 4.629 1 95.88 424 SER A C 1
ATOM 3178 O O . SER A 1 424 ? 5.047 29.406 3.939 1 95.88 424 SER A O 1
ATOM 3180 N N . LYS A 1 425 ? 3.83 30.938 4.938 1 94.12 425 LYS A N 1
ATOM 3181 C CA . LYS A 1 425 ? 2.521 30.438 4.539 1 94.12 425 LYS A CA 1
ATOM 3182 C C . LYS A 1 425 ? 2.281 29.031 5.109 1 94.12 425 LYS A C 1
ATOM 3184 O O . LYS A 1 425 ? 1.949 28.109 4.371 1 94.12 425 LYS A O 1
ATOM 3189 N N . VAL A 1 426 ? 2.564 28.938 6.414 1 95.44 426 VAL A N 1
ATOM 3190 C CA . VAL A 1 426 ? 2.51 27.641 7.078 1 95.44 426 VAL A CA 1
ATOM 3191 C C . VAL A 1 426 ? 1.51 27.688 8.227 1 95.44 426 VAL A C 1
ATOM 3193 O O . VAL A 1 426 ? 1.291 28.734 8.828 1 95.44 426 VAL A O 1
ATOM 3196 N N . VAL A 1 427 ? 0.821 26.531 8.43 1 94.69 427 VAL A N 1
ATOM 3197 C CA . VAL A 1 427 ? 0.052 26.297 9.648 1 94.69 427 VAL A CA 1
ATOM 3198 C C . VAL A 1 427 ? 0.76 25.266 10.516 1 94.69 427 VAL A C 1
ATOM 3200 O O . VAL A 1 427 ? 0.961 24.125 10.094 1 94.69 427 VAL A O 1
ATOM 3203 N N . THR A 1 428 ? 1.218 25.75 11.719 1 94.38 428 THR A N 1
ATOM 3204 C CA . THR A 1 428 ? 1.979 24.859 12.578 1 94.38 428 THR A CA 1
ATOM 3205 C C . THR A 1 428 ? 1.329 24.75 13.953 1 94.38 428 THR A C 1
ATOM 3207 O O . THR A 1 428 ? 0.979 25.766 14.562 1 94.38 428 THR A O 1
ATOM 3210 N N . GLY A 1 429 ? 1.098 23.484 14.391 1 90.94 429 GLY A N 1
ATOM 3211 C CA . GLY A 1 429 ? 0.639 23.188 15.734 1 90.94 429 GLY A CA 1
ATOM 3212 C C . GLY A 1 429 ? 1.56 22.25 16.484 1 90.94 429 GLY A C 1
ATOM 3213 O O . GLY A 1 429 ? 1.864 21.156 16.016 1 90.94 429 GLY A O 1
ATOM 3214 N N . LEU A 1 430 ? 2.082 22.688 17.656 1 92.38 430 LEU A N 1
ATOM 3215 C CA . LEU A 1 430 ? 2.895 21.859 18.547 1 92.38 430 LEU A CA 1
ATOM 3216 C C . LEU A 1 430 ? 2.129 21.516 19.812 1 92.38 430 LEU A C 1
ATOM 3218 O O . LEU A 1 430 ? 1.762 22.391 20.594 1 92.38 430 LEU A O 1
ATOM 3222 N N . PHE A 1 431 ? 2 20.234 20 1 90.06 431 PHE A N 1
ATOM 3223 C CA . PHE A 1 431 ? 1.242 19.766 21.141 1 90.06 431 PHE A CA 1
ATOM 3224 C C . PHE A 1 431 ? 2.092 18.828 22.016 1 90.06 431 PHE A C 1
ATOM 3226 O O . PHE A 1 431 ? 2.766 17.938 21.5 1 90.06 431 PHE A O 1
ATOM 3233 N N . GLY A 1 432 ? 2.24 19.094 23.266 1 90.88 432 GLY A N 1
ATOM 3234 C CA . GLY A 1 432 ? 2.934 18.188 24.172 1 90.88 432 GLY A CA 1
ATOM 3235 C C . GLY A 1 432 ? 4.012 18.875 24.984 1 90.88 432 GLY A C 1
ATOM 3236 O O . GLY A 1 432 ? 3.826 20.016 25.438 1 90.88 432 GLY A O 1
ATOM 3237 N N . ILE A 1 433 ? 5.078 18.031 25.266 1 94 433 ILE A N 1
ATOM 3238 C CA . ILE A 1 433 ? 6.211 18.531 26.031 1 94 433 ILE A CA 1
ATOM 3239 C C . ILE A 1 433 ? 7.375 18.844 25.094 1 94 433 ILE A C 1
ATOM 3241 O O . ILE A 1 433 ? 7.859 17.953 24.391 1 94 433 ILE A O 1
ATOM 3245 N N . ILE A 1 434 ? 7.715 20.031 25.141 1 93.38 434 ILE A N 1
ATOM 3246 C CA . ILE A 1 434 ? 8.797 20.469 24.266 1 93.38 434 ILE A CA 1
ATOM 3247 C C . ILE A 1 434 ? 9.969 20.969 25.109 1 93.38 434 ILE A C 1
ATOM 3249 O O . ILE A 1 434 ? 9.844 21.938 25.844 1 93.38 434 ILE A O 1
ATOM 3253 N N . VAL A 1 435 ? 11.023 20.312 25 1 94.75 435 VAL A N 1
ATOM 3254 C CA . VAL A 1 435 ? 12.242 20.703 25.719 1 94.75 435 VAL A CA 1
ATOM 3255 C C . VAL A 1 435 ? 13.344 21.047 24.719 1 94.75 435 VAL A C 1
ATOM 3257 O O . VAL A 1 435 ? 13.82 20.172 23.984 1 94.75 435 VAL A O 1
ATOM 3260 N N . VAL A 1 436 ? 13.641 22.312 24.641 1 93.5 436 VAL A N 1
ATOM 3261 C CA . VAL A 1 436 ? 14.641 22.781 23.688 1 93.5 436 VAL A CA 1
ATOM 3262 C C . VAL A 1 436 ? 15.578 23.781 24.344 1 93.5 436 VAL A C 1
ATOM 3264 O O . VAL A 1 436 ? 15.164 24.531 25.25 1 93.5 436 VAL A O 1
ATOM 3267 N N . THR A 1 437 ? 16.828 23.891 23.906 1 94.12 437 THR A N 1
ATOM 3268 C CA . THR A 1 437 ? 17.75 24.906 24.422 1 94.12 437 THR A CA 1
ATOM 3269 C C . THR A 1 437 ? 17.578 26.219 23.688 1 94.12 437 THR A C 1
ATOM 3271 O O . THR A 1 437 ? 17.391 27.266 24.312 1 94.12 437 THR A O 1
ATOM 3274 N N . THR A 1 438 ? 17.703 26.078 22.344 1 94.94 438 THR A N 1
ATOM 3275 C CA . THR A 1 438 ? 17.484 27.281 21.547 1 94.94 438 THR A CA 1
ATOM 3276 C C . THR A 1 438 ? 16.375 27.047 20.516 1 94.94 438 THR A C 1
ATOM 3278 O O . THR A 1 438 ? 16.438 26.109 19.719 1 94.94 438 THR A O 1
ATOM 3281 N N . LEU A 1 439 ? 15.383 27.812 20.688 1 95.12 439 LEU A N 1
ATOM 3282 C CA . LEU A 1 439 ? 14.273 27.781 19.734 1 95.12 439 LEU A CA 1
ATOM 3283 C C . LEU A 1 439 ? 14.188 29.094 18.969 1 95.12 439 LEU A C 1
ATOM 3285 O O . LEU A 1 439 ? 13.93 30.141 19.547 1 95.12 439 LEU A O 1
ATOM 3289 N N . ASN A 1 440 ? 14.391 29.016 17.656 1 95.38 440 ASN A N 1
ATOM 3290 C CA . ASN A 1 440 ? 14.258 30.172 16.766 1 95.38 440 ASN A CA 1
ATOM 3291 C C . ASN A 1 440 ? 13.047 30.031 15.844 1 95.38 440 ASN A C 1
ATOM 3293 O O . ASN A 1 440 ? 12.984 29.094 15.047 1 95.38 440 ASN A O 1
ATOM 3297 N N . MET A 1 441 ? 12.148 30.938 15.922 1 95.88 441 MET A N 1
ATOM 3298 C CA . MET A 1 441 ? 10.977 30.969 15.055 1 95.88 441 MET A CA 1
ATOM 3299 C C . MET A 1 441 ? 11.008 32.188 14.133 1 95.88 441 MET A C 1
ATOM 3301 O O . MET A 1 441 ? 10.75 33.312 14.578 1 95.88 441 MET A O 1
ATOM 3305 N N . ASP A 1 442 ? 11.383 32.094 12.914 1 95.88 442 ASP A N 1
ATOM 3306 C CA . ASP A 1 442 ? 11.266 33.094 11.875 1 95.88 442 ASP A CA 1
ATOM 3307 C C . ASP A 1 442 ? 10.062 32.844 10.977 1 95.88 442 ASP A C 1
ATOM 3309 O O . ASP A 1 442 ? 10.141 32 10.055 1 95.88 442 ASP A O 1
ATOM 3313 N N . GLN A 1 443 ? 9.023 33.531 11.188 1 96.06 443 GLN A N 1
ATOM 3314 C CA . GLN A 1 443 ? 7.762 33.188 10.547 1 96.06 443 GLN A CA 1
ATOM 3315 C C . GLN A 1 443 ? 7.152 34.406 9.844 1 96.06 443 GLN A C 1
ATOM 3317 O O . GLN A 1 443 ? 7.184 35.531 10.367 1 96.06 443 GLN A O 1
ATOM 3322 N N . SER A 1 444 ? 6.672 34.156 8.594 1 95.88 444 SER A N 1
ATOM 3323 C CA . SER A 1 444 ? 5.934 35.156 7.836 1 95.88 444 SER A CA 1
ATOM 3324 C C . SER A 1 444 ? 4.648 34.594 7.258 1 95.88 444 SER A C 1
ATOM 3326 O O . SER A 1 444 ? 4.676 33.594 6.547 1 95.88 444 SER A O 1
ATOM 3328 N N . LYS A 1 445 ? 3.459 35.125 7.512 1 94.12 445 LYS A N 1
ATOM 3329 C CA . LYS A 1 445 ? 2.156 34.656 7.051 1 94.12 445 LYS A CA 1
ATOM 3330 C C . LYS A 1 445 ? 1.86 33.25 7.586 1 94.12 445 LYS A C 1
ATOM 3332 O O . LYS A 1 445 ? 1.535 32.344 6.816 1 94.12 445 LYS A O 1
ATOM 3337 N N . VAL A 1 446 ? 2.08 33.125 8.906 1 95.5 446 VAL A N 1
ATOM 3338 C CA . VAL A 1 446 ? 1.973 31.812 9.547 1 95.5 446 VAL A CA 1
ATOM 3339 C C . VAL A 1 446 ? 0.927 31.859 10.656 1 95.5 446 VAL A C 1
ATOM 3341 O O . VAL A 1 446 ? 0.69 32.906 11.25 1 95.5 446 VAL A O 1
ATOM 3344 N N . VAL A 1 447 ? 0.208 30.703 10.828 1 94.81 447 VAL A N 1
ATOM 3345 C CA . VAL A 1 447 ? -0.592 30.469 12.023 1 94.81 447 VAL A CA 1
ATOM 3346 C C . VAL A 1 447 ? 0.09 29.406 12.891 1 94.81 447 VAL A C 1
ATOM 3348 O O . VAL A 1 447 ? 0.279 28.266 12.469 1 94.81 447 VAL A O 1
ATOM 3351 N N . THR A 1 448 ? 0.551 29.891 14.086 1 94.44 448 THR A N 1
ATOM 3352 C CA . THR A 1 448 ? 1.288 28.984 14.953 1 94.44 448 THR A CA 1
ATOM 3353 C C . THR A 1 448 ? 0.623 28.875 16.312 1 94.44 448 THR A C 1
ATOM 3355 O O . THR A 1 448 ? 0.174 29.875 16.875 1 94.44 448 THR A O 1
ATOM 3358 N N . GLY A 1 449 ? 0.451 27.609 16.766 1 90.94 449 GLY A N 1
ATOM 3359 C CA . GLY A 1 449 ? -0.054 27.328 18.094 1 90.94 449 GLY A CA 1
ATOM 3360 C C . GLY A 1 449 ? 0.844 26.406 18.891 1 90.94 449 GLY A C 1
ATOM 3361 O O . GLY A 1 449 ? 1.271 25.359 18.391 1 90.94 449 GLY A O 1
ATOM 3362 N N . LEU A 1 450 ? 1.243 26.812 20.141 1 92.25 450 LEU A N 1
ATOM 3363 C CA . LEU A 1 450 ? 1.985 25.969 21.094 1 92.25 450 LEU A CA 1
ATOM 3364 C C . LEU A 1 450 ? 1.107 25.578 22.266 1 92.25 450 LEU A C 1
ATOM 3366 O O . LEU A 1 450 ? 0.638 26.422 23.016 1 92.25 450 LEU A O 1
ATOM 3370 N N . PHE A 1 451 ? 0.986 24.266 22.375 1 89.88 451 PHE A N 1
ATOM 3371 C CA . PHE A 1 451 ? 0.116 23.75 23.422 1 89.88 451 PHE A CA 1
ATOM 3372 C C . PHE A 1 451 ? 0.879 22.797 24.344 1 89.88 451 PHE A C 1
ATOM 3374 O O . PHE A 1 451 ? 1.485 21.828 23.859 1 89.88 451 PHE A O 1
ATOM 3381 N N . GLY A 1 452 ? 1.021 23.094 25.578 1 90.88 452 GLY A N 1
ATOM 3382 C CA . GLY A 1 452 ? 1.651 22.203 26.531 1 90.88 452 GLY A CA 1
ATOM 3383 C C . GLY A 1 452 ? 2.717 22.859 27.375 1 90.88 452 GLY A C 1
ATOM 3384 O O . GLY A 1 452 ? 2.561 24.016 27.781 1 90.88 452 GLY A O 1
ATOM 3385 N N . ILE A 1 453 ? 3.715 21.969 27.719 1 94 453 ILE A N 1
ATOM 3386 C CA . ILE A 1 453 ? 4.824 22.453 28.547 1 94 453 ILE A CA 1
ATOM 3387 C C . ILE A 1 453 ? 6.043 22.719 27.656 1 94 453 ILE A C 1
ATOM 3389 O O . ILE A 1 453 ? 6.539 21.797 27 1 94 453 ILE A O 1
ATOM 3393 N N . ILE A 1 454 ? 6.418 23.922 27.688 1 93.62 454 ILE A N 1
ATOM 3394 C CA . ILE A 1 454 ? 7.562 24.297 26.875 1 93.62 454 ILE A CA 1
ATOM 3395 C C . ILE A 1 454 ? 8.703 24.766 27.766 1 93.62 454 ILE A C 1
ATOM 3397 O O . ILE A 1 454 ? 8.562 25.75 28.484 1 93.62 454 ILE A O 1
ATOM 3401 N N . VAL A 1 455 ? 9.742 24.094 27.719 1 94.75 455 VAL A N 1
ATOM 3402 C CA . VAL A 1 455 ? 10.938 24.453 28.469 1 94.75 455 VAL A CA 1
ATOM 3403 C C . VAL A 1 455 ? 12.07 24.812 27.516 1 94.75 455 VAL A C 1
ATOM 3405 O O . VAL A 1 455 ? 12.531 23.953 26.75 1 94.75 455 VAL A O 1
ATOM 3408 N N . VAL A 1 456 ? 12.398 26.062 27.516 1 93.25 456 VAL A N 1
ATOM 3409 C CA . VAL A 1 456 ? 13.422 26.531 26.594 1 93.25 456 VAL A CA 1
ATOM 3410 C C . VAL A 1 456 ? 14.375 27.484 27.312 1 93.25 456 VAL A C 1
ATOM 3412 O O . VAL A 1 456 ? 13.977 28.188 28.234 1 93.25 456 VAL A O 1
ATOM 3415 N N . THR A 1 457 ? 15.656 27.562 26.891 1 94.12 457 THR A N 1
ATOM 3416 C CA . THR A 1 457 ? 16.594 28.531 27.453 1 94.12 457 THR A CA 1
ATOM 3417 C C . THR A 1 457 ? 16.453 29.875 26.734 1 94.12 457 THR A C 1
ATOM 3419 O O . THR A 1 457 ? 16.266 30.922 27.375 1 94.12 457 THR A O 1
ATOM 3422 N N . THR A 1 458 ? 16.625 29.781 25.391 1 94.75 458 THR A N 1
ATOM 3423 C CA . THR A 1 458 ? 16.438 30.984 24.594 1 94.75 458 THR A CA 1
ATOM 3424 C C . THR A 1 458 ? 15.359 30.781 23.547 1 94.75 458 THR A C 1
ATOM 3426 O O . THR A 1 458 ? 15.422 29.844 22.75 1 94.75 458 THR A O 1
ATOM 3429 N N . LEU A 1 459 ? 14.375 31.562 23.688 1 94.81 459 LEU A N 1
ATOM 3430 C CA . LEU A 1 459 ? 13.297 31.578 22.703 1 94.81 459 LEU A CA 1
ATOM 3431 C C . LEU A 1 459 ? 13.273 32.875 21.938 1 94.81 459 LEU A C 1
ATOM 3433 O O . LEU A 1 459 ? 13.023 33.938 22.5 1 94.81 459 LEU A O 1
ATOM 3437 N N . ASN A 1 460 ? 13.523 32.812 20.625 1 95.12 460 ASN A N 1
ATOM 3438 C CA . ASN A 1 460 ? 13.445 33.969 19.734 1 95.12 460 ASN A CA 1
ATOM 3439 C C . ASN A 1 460 ? 12.258 33.875 18.766 1 95.12 460 ASN A C 1
ATOM 3441 O O . ASN A 1 460 ? 12.195 32.938 17.953 1 95.12 460 ASN A O 1
ATOM 3445 N N . MET A 1 461 ? 11.367 34.781 18.828 1 95.56 461 MET A N 1
ATOM 3446 C CA . MET A 1 461 ? 10.227 34.844 17.922 1 95.56 461 MET A CA 1
ATOM 3447 C C . MET A 1 461 ? 10.297 36.062 17.031 1 95.56 461 MET A C 1
ATOM 3449 O O . MET A 1 461 ? 10.062 37.188 17.484 1 95.56 461 MET A O 1
ATOM 3453 N N . ASP A 1 462 ? 10.68 35.969 15.812 1 95.5 462 ASP A N 1
ATOM 3454 C CA . ASP A 1 462 ? 10.594 37 14.781 1 95.5 462 ASP A CA 1
ATOM 3455 C C . ASP A 1 462 ? 9.406 36.75 13.852 1 95.5 462 ASP A C 1
ATOM 3457 O O . ASP A 1 462 ? 9.5 35.938 12.938 1 95.5 462 ASP A O 1
ATOM 3461 N N . GLN A 1 463 ? 8.398 37.5 14.039 1 96 463 GLN A N 1
ATOM 3462 C CA . GLN A 1 463 ? 7.145 37.188 13.352 1 96 463 GLN A CA 1
ATOM 3463 C C . GLN A 1 463 ? 6.602 38.406 12.625 1 96 463 GLN A C 1
ATOM 3465 O O . GLN A 1 463 ? 6.633 39.531 13.164 1 96 463 GLN A O 1
ATOM 3470 N N . SER A 1 464 ? 6.168 38.219 11.352 1 95.75 464 SER A N 1
ATOM 3471 C CA . SER A 1 464 ? 5.496 39.25 10.562 1 95.75 464 SER A CA 1
ATOM 3472 C C . SER A 1 464 ? 4.211 38.719 9.938 1 95.75 464 SER A C 1
ATOM 3474 O O . SER A 1 464 ? 4.242 37.719 9.203 1 95.75 464 SER A O 1
ATOM 3476 N N . LYS A 1 465 ? 3.002 39.25 10.172 1 94.12 465 LYS A N 1
ATOM 3477 C CA . LYS A 1 465 ? 1.705 38.812 9.664 1 94.12 465 LYS A CA 1
ATOM 3478 C C . LYS A 1 465 ? 1.36 37.406 10.156 1 94.12 465 LYS A C 1
ATOM 3480 O O . LYS A 1 465 ? 1.065 36.531 9.359 1 94.12 465 LYS A O 1
ATOM 3485 N N . VAL A 1 466 ? 1.51 37.25 11.5 1 95.38 466 VAL A N 1
ATOM 3486 C CA . VAL A 1 466 ? 1.354 35.938 12.109 1 95.38 466 VAL A CA 1
ATOM 3487 C C . VAL A 1 466 ? 0.257 36 13.172 1 95.38 466 VAL A C 1
ATOM 3489 O O . VAL A 1 466 ? 0 37.062 13.758 1 95.38 466 VAL A O 1
ATOM 3492 N N . VAL A 1 467 ? -0.46 34.844 13.273 1 94.5 467 VAL A N 1
ATOM 3493 C CA . VAL A 1 467 ? -1.312 34.625 14.438 1 94.5 467 VAL A CA 1
ATOM 3494 C C . VAL A 1 467 ? -0.669 33.562 15.344 1 94.5 467 VAL A C 1
ATOM 3496 O O . VAL A 1 467 ? -0.456 32.438 14.93 1 94.5 467 VAL A O 1
ATOM 3499 N N . THR A 1 468 ? -0.31 34.031 16.578 1 94.19 468 THR A N 1
ATOM 3500 C CA . THR A 1 468 ? 0.399 33.125 17.484 1 94.19 468 THR A CA 1
ATOM 3501 C C . THR A 1 468 ? -0.417 32.875 18.75 1 94.19 468 THR A C 1
ATOM 3503 O O . THR A 1 468 ? -0.93 33.812 19.359 1 94.19 468 THR A O 1
ATOM 3506 N N . GLY A 1 469 ? -0.575 31.562 19.031 1 89.94 469 GLY A N 1
ATOM 3507 C CA . GLY A 1 469 ? -1.204 31.156 20.281 1 89.94 469 GLY A CA 1
ATOM 3508 C C . GLY A 1 469 ? -0.283 30.359 21.172 1 89.94 469 GLY A C 1
ATOM 3509 O O . GLY A 1 469 ? 0.353 29.406 20.734 1 89.94 469 GLY A O 1
ATOM 3510 N N . LEU A 1 470 ? -0.095 30.766 22.484 1 91.88 470 LEU A N 1
ATOM 3511 C CA . LEU A 1 470 ? 0.663 30.047 23.5 1 91.88 470 LEU A CA 1
ATOM 3512 C C . LEU A 1 470 ? -0.248 29.578 24.625 1 91.88 470 LEU A C 1
ATOM 3514 O O . LEU A 1 470 ? -0.718 30.391 25.422 1 91.88 470 LEU A O 1
ATOM 3518 N N . PHE A 1 471 ? -0.389 28.281 24.688 1 89.25 471 PHE A N 1
ATOM 3519 C CA . PHE A 1 471 ? -1.309 27.719 25.656 1 89.25 471 PHE A CA 1
ATOM 3520 C C . PHE A 1 471 ? -0.591 26.734 26.578 1 89.25 471 PHE A C 1
ATOM 3522 O O . PHE A 1 471 ? -0.107 25.688 26.109 1 89.25 471 PHE A O 1
ATOM 3529 N N . GLY A 1 472 ? -0.36 27.078 27.781 1 90.44 472 GLY A N 1
ATOM 3530 C CA . GLY A 1 472 ? 0.283 26.188 28.734 1 90.44 472 GLY A CA 1
ATOM 3531 C C . GLY A 1 472 ? 1.312 26.891 29.594 1 90.44 472 GLY A C 1
ATOM 3532 O O . GLY A 1 472 ? 1.091 28.031 30.047 1 90.44 472 GLY A O 1
ATOM 3533 N N . ILE A 1 473 ? 2.377 26.031 29.922 1 94.19 473 ILE A N 1
ATOM 3534 C CA . ILE A 1 473 ? 3.441 26.531 30.766 1 94.19 473 ILE A CA 1
ATOM 3535 C C . ILE A 1 473 ? 4.711 26.75 29.938 1 94.19 473 ILE A C 1
ATOM 3537 O O . ILE A 1 473 ? 5.18 25.828 29.281 1 94.19 473 ILE A O 1
ATOM 3541 N N . ILE A 1 474 ? 5.145 27.953 30 1 93.94 474 ILE A N 1
ATOM 3542 C CA . ILE A 1 474 ? 6.391 28.266 29.297 1 93.94 474 ILE A CA 1
ATOM 3543 C C . ILE A 1 474 ? 7.453 28.688 30.312 1 93.94 474 ILE A C 1
ATOM 3545 O O . ILE A 1 474 ? 7.258 29.656 31.047 1 93.94 474 ILE A O 1
ATOM 3549 N N . VAL A 1 475 ? 8.484 28 30.328 1 94.88 475 VAL A N 1
ATOM 3550 C CA . VAL A 1 475 ? 9.609 28.328 31.188 1 94.88 475 VAL A CA 1
ATOM 3551 C C . VAL A 1 475 ? 10.844 28.625 30.328 1 94.88 475 VAL A C 1
ATOM 3553 O O . VAL A 1 475 ? 11.273 27.797 29.531 1 94.88 475 VAL A O 1
ATOM 3556 N N . CYS A 1 476 ? 11.273 29.891 30.422 1 93.5 476 CYS A N 1
ATOM 3557 C CA . CYS A 1 476 ? 12.453 30.25 29.641 1 93.5 476 CYS A CA 1
ATOM 3558 C C . CYS A 1 476 ? 13.352 31.219 30.422 1 93.5 476 CYS A C 1
ATOM 3560 O O . CYS A 1 476 ? 12.922 31.812 31.406 1 93.5 476 CYS A O 1
ATOM 3562 N N . THR A 1 477 ? 14.68 31.328 29.953 1 94.06 477 THR A N 1
ATOM 3563 C CA . THR A 1 477 ? 15.586 32.312 30.531 1 94.06 477 THR A CA 1
ATOM 3564 C C . THR A 1 477 ? 15.445 33.656 29.797 1 94.06 477 THR A C 1
ATOM 3566 O O . THR A 1 477 ? 15.266 34.688 30.438 1 94.06 477 THR A O 1
ATOM 3569 N N . THR A 1 478 ? 15.578 33.531 28.453 1 94.62 478 THR A N 1
ATOM 3570 C CA . THR A 1 478 ? 15.414 34.719 27.641 1 94.62 478 THR A CA 1
ATOM 3571 C C . THR A 1 478 ? 14.328 34.531 26.594 1 94.62 478 THR A C 1
ATOM 3573 O O . THR A 1 478 ? 14.344 33.531 25.859 1 94.62 478 THR A O 1
ATOM 3576 N N . LEU A 1 479 ? 13.391 35.344 26.672 1 94.75 479 LEU A N 1
ATOM 3577 C CA . LEU A 1 479 ? 12.336 35.375 25.672 1 94.75 479 LEU A CA 1
ATOM 3578 C C . LEU A 1 479 ? 12.352 36.688 24.891 1 94.75 479 LEU A C 1
ATOM 3580 O O . LEU A 1 479 ? 12.109 37.75 25.469 1 94.75 479 LEU A O 1
ATOM 3584 N N . ASN A 1 480 ? 12.648 36.625 23.594 1 94.81 480 ASN A N 1
ATOM 3585 C CA . ASN A 1 480 ? 12.617 37.75 22.703 1 94.81 480 ASN A CA 1
ATOM 3586 C C . ASN A 1 480 ? 11.453 37.688 21.703 1 94.81 480 ASN A C 1
ATOM 3588 O O . ASN A 1 480 ? 11.383 36.75 20.906 1 94.81 480 ASN A O 1
ATOM 3592 N N . MET A 1 481 ? 10.578 38.625 21.734 1 94.94 481 MET A N 1
ATOM 3593 C CA . MET A 1 481 ? 9.453 38.688 20.797 1 94.94 481 MET A CA 1
ATOM 3594 C C . MET A 1 481 ? 9.555 39.938 19.922 1 94.94 481 MET A C 1
ATOM 3596 O O . MET A 1 481 ? 9.336 41.031 20.406 1 94.94 481 MET A O 1
ATOM 3600 N N . ASP A 1 482 ? 9.945 39.812 18.719 1 94.94 482 ASP A N 1
ATOM 3601 C CA . ASP A 1 482 ? 9.883 40.875 17.703 1 94.94 482 ASP A CA 1
ATOM 3602 C C . ASP A 1 482 ? 8.711 40.656 16.75 1 94.94 482 ASP A C 1
ATOM 3604 O O . ASP A 1 482 ? 8.797 39.812 15.844 1 94.94 482 ASP A O 1
ATOM 3608 N N . GLN A 1 483 ? 7.703 41.375 16.906 1 95.69 483 GLN A N 1
ATOM 3609 C CA . GLN A 1 483 ? 6.465 41.125 16.188 1 95.69 483 GLN A CA 1
ATOM 3610 C C . GLN A 1 483 ? 5.992 42.375 15.445 1 95.69 483 GLN A C 1
ATOM 3612 O O . GLN A 1 483 ? 6.016 43.469 15.992 1 95.69 483 GLN A O 1
ATOM 3617 N N . SER A 1 484 ? 5.625 42.188 14.148 1 95.62 484 SER A N 1
ATOM 3618 C CA . SER A 1 484 ? 5.012 43.219 13.344 1 95.62 484 SER A CA 1
ATOM 3619 C C . SER A 1 484 ? 3.734 42.719 12.672 1 95.62 484 SER A C 1
ATOM 3621 O O . SER A 1 484 ? 3.762 41.75 11.914 1 95.62 484 SER A O 1
ATOM 3623 N N . LYS A 1 485 ? 2.557 43.312 12.883 1 93.69 485 LYS A N 1
ATOM 3624 C CA . LYS A 1 485 ? 1.263 42.906 12.336 1 93.69 485 LYS A CA 1
ATOM 3625 C C . LYS A 1 485 ? 0.872 41.5 12.805 1 93.69 485 LYS A C 1
ATOM 3627 O O . LYS A 1 485 ? 0.618 40.625 11.992 1 93.69 485 LYS A O 1
ATOM 3632 N N . VAL A 1 486 ? 0.932 41.312 14.141 1 95.38 486 VAL A N 1
ATOM 3633 C CA . VAL A 1 486 ? 0.717 40 14.742 1 95.38 486 VAL A CA 1
ATOM 3634 C C . VAL A 1 486 ? -0.438 40.062 15.734 1 95.38 486 VAL A C 1
ATOM 3636 O O . VAL A 1 486 ? -0.688 41.125 16.328 1 95.38 486 VAL A O 1
ATOM 3639 N N . VAL A 1 487 ? -1.181 38.938 15.781 1 94.12 487 VAL A N 1
ATOM 3640 C CA . VAL A 1 487 ? -2.133 38.719 16.875 1 94.12 487 VAL A CA 1
ATOM 3641 C C . VAL A 1 487 ? -1.614 37.656 17.812 1 94.12 487 VAL A C 1
ATOM 3643 O O . VAL A 1 487 ? -1.377 36.5 17.391 1 94.12 487 VAL A O 1
ATOM 3646 N N . THR A 1 488 ? -1.372 38.031 19.062 1 93.94 488 THR A N 1
ATOM 3647 C CA . THR A 1 488 ? -0.831 37.094 20.031 1 93.94 488 THR A CA 1
ATOM 3648 C C . THR A 1 488 ? -1.855 36.781 21.125 1 93.94 488 THR A C 1
ATOM 3650 O O . THR A 1 488 ? -2.352 37.719 21.781 1 93.94 488 THR A O 1
ATOM 3653 N N . VAL A 1 489 ? -2.082 35.531 21.219 1 90.44 489 VAL A N 1
ATOM 3654 C CA . VAL A 1 489 ? -2.959 35.062 22.297 1 90.44 489 VAL A CA 1
ATOM 3655 C C . VAL A 1 489 ? -2.178 34.188 23.266 1 90.44 489 VAL A C 1
ATOM 3657 O O . VAL A 1 489 ? -1.63 33.156 22.875 1 90.44 489 VAL A O 1
ATOM 3660 N N . LEU A 1 490 ? -2.086 34.594 24.578 1 90.94 490 LEU A N 1
ATOM 3661 C CA . LEU A 1 490 ? -1.38 33.844 25.609 1 90.94 490 LEU A CA 1
ATOM 3662 C C . LEU A 1 490 ? -2.342 33.375 26.703 1 90.94 490 LEU A C 1
ATOM 3664 O O . LEU A 1 490 ? -3.027 34.188 27.312 1 90.94 490 LEU A O 1
ATOM 3668 N N . PHE A 1 491 ? -2.324 32.094 26.953 1 88.69 491 PHE A N 1
ATOM 3669 C CA . PHE A 1 491 ? -3.127 31.5 28.016 1 88.69 491 PHE A CA 1
ATOM 3670 C C . PHE A 1 491 ? -2.297 30.531 28.844 1 88.69 491 PHE A C 1
ATOM 3672 O O . PHE A 1 491 ? -2.043 29.406 28.422 1 88.69 491 PHE A O 1
ATOM 3679 N N . GLY A 1 492 ? -1.92 30.938 29.984 1 89.88 492 GLY A N 1
ATOM 3680 C CA . GLY A 1 492 ? -1.134 30.078 30.859 1 89.88 492 GLY A CA 1
ATOM 3681 C C . GLY A 1 492 ? -0.153 30.844 31.719 1 89.88 492 GLY A C 1
ATOM 3682 O O . GLY A 1 492 ? -0.448 31.953 32.188 1 89.88 492 GLY A O 1
ATOM 3683 N N . ILE A 1 493 ? 0.972 30.031 32.062 1 94.06 493 ILE A N 1
ATOM 3684 C CA . ILE A 1 493 ? 1.989 30.578 32.969 1 94.06 493 ILE A CA 1
ATOM 3685 C C . ILE A 1 493 ? 3.299 30.766 32.188 1 94.06 493 ILE A C 1
ATOM 3687 O O . ILE A 1 493 ? 3.758 29.859 31.5 1 94.06 493 ILE A O 1
ATOM 3691 N N . ILE A 1 494 ? 3.777 31.953 32.281 1 94 494 ILE A N 1
ATOM 3692 C CA . ILE A 1 494 ? 5.078 32.25 31.672 1 94 494 ILE A CA 1
ATOM 3693 C C . ILE A 1 494 ? 6.074 32.625 32.781 1 94 494 ILE A C 1
ATOM 3695 O O . ILE A 1 494 ? 5.836 33.562 33.531 1 94 494 ILE A O 1
ATOM 3699 N N . VAL A 1 495 ? 7.086 31.906 32.875 1 94.81 495 VAL A N 1
ATOM 3700 C CA . VAL A 1 495 ? 8.164 32.188 33.812 1 94.81 495 VAL A CA 1
ATOM 3701 C C . VAL A 1 495 ? 9.469 32.406 33.031 1 94.81 495 VAL A C 1
ATOM 3703 O O . VAL A 1 495 ? 9.945 31.531 32.344 1 94.81 495 VAL A O 1
ATOM 3706 N N . CYS A 1 496 ? 9.922 33.656 33.125 1 94 496 CYS A N 1
ATOM 3707 C CA . CYS A 1 496 ? 11.18 33.969 32.438 1 94 496 CYS A CA 1
ATOM 3708 C C . CYS A 1 496 ? 12.031 34.938 33.25 1 94 496 CYS A C 1
ATOM 3710 O O . CYS A 1 496 ? 11.531 35.594 34.156 1 94 496 CYS A O 1
ATOM 3712 N N . THR A 1 497 ? 13.43 35 32.906 1 94.12 497 THR A N 1
ATOM 3713 C CA . THR A 1 497 ? 14.312 35.969 33.562 1 94.12 497 THR A CA 1
ATOM 3714 C C . THR A 1 497 ? 14.266 37.312 32.844 1 94.12 497 THR A C 1
ATOM 3716 O O . THR A 1 497 ? 14.055 38.344 33.469 1 94.12 497 THR A O 1
ATOM 3719 N N . THR A 1 498 ? 14.492 37.188 31.5 1 94.25 498 THR A N 1
ATOM 3720 C CA . THR A 1 498 ? 14.43 38.406 30.688 1 94.25 498 THR A CA 1
ATOM 3721 C C . THR A 1 498 ? 13.383 38.25 29.594 1 94.25 498 THR A C 1
ATOM 3723 O O . THR A 1 498 ? 13.391 37.281 28.828 1 94.25 498 THR A O 1
ATOM 3726 N N . LEU A 1 499 ? 12.453 39.156 29.625 1 94.69 499 LEU A N 1
ATOM 3727 C CA . LEU A 1 499 ? 11.422 39.25 28.594 1 94.69 499 LEU A CA 1
ATOM 3728 C C . LEU A 1 499 ? 11.531 40.531 27.812 1 94.69 499 LEU A C 1
ATOM 3730 O O . LEU A 1 499 ? 11.305 41.625 28.359 1 94.69 499 LEU A O 1
ATOM 3734 N N . ASN A 1 500 ? 11.883 40.438 26.531 1 93.88 500 ASN A N 1
ATOM 3735 C CA . ASN A 1 500 ? 11.938 41.562 25.625 1 93.88 500 ASN A CA 1
ATOM 3736 C C . ASN A 1 500 ? 10.828 41.531 24.594 1 93.88 500 ASN A C 1
ATOM 3738 O O . ASN A 1 500 ? 10.734 40.562 23.812 1 93.88 500 ASN A O 1
ATOM 3742 N N . MET A 1 501 ? 9.984 42.5 24.562 1 94.56 501 MET A N 1
ATOM 3743 C CA . MET A 1 501 ? 8.898 42.594 23.594 1 94.56 501 MET A CA 1
ATOM 3744 C C . MET A 1 501 ? 9.016 43.844 22.734 1 94.56 501 MET A C 1
ATOM 3746 O O . MET A 1 501 ? 8.93 44.969 23.266 1 94.56 501 MET A O 1
ATOM 3750 N N . ASP A 1 502 ? 9.328 43.719 21.5 1 93.94 502 ASP A N 1
ATOM 3751 C CA . ASP A 1 502 ? 9.25 44.781 20.516 1 93.94 502 ASP A CA 1
ATOM 3752 C C . ASP A 1 502 ? 8.07 44.562 19.562 1 93.94 502 ASP A C 1
ATOM 3754 O O . ASP A 1 502 ? 8.141 43.719 18.672 1 93.94 502 ASP A O 1
ATOM 3758 N N . GLN A 1 503 ? 7.062 45.312 19.734 1 95.12 503 GLN A N 1
ATOM 3759 C CA . GLN A 1 503 ? 5.824 45.062 19 1 95.12 503 GLN A CA 1
ATOM 3760 C C . GLN A 1 503 ? 5.387 46.312 18.25 1 95.12 503 GLN A C 1
ATOM 3762 O O . GLN A 1 503 ? 5.406 47.438 18.797 1 95.12 503 GLN A O 1
ATOM 3767 N N . SER A 1 504 ? 5.074 46.125 16.938 1 95.06 504 SER A N 1
ATOM 3768 C CA . SER A 1 504 ? 4.492 47.188 16.125 1 95.06 504 SER A CA 1
ATOM 3769 C C . SER A 1 504 ? 3.221 46.719 15.43 1 95.06 504 SER A C 1
ATOM 3771 O O . SER A 1 504 ? 3.242 45.719 14.688 1 95.06 504 SER A O 1
ATOM 3773 N N . LYS A 1 505 ? 2.041 47.312 15.617 1 93.38 505 LYS A N 1
ATOM 3774 C CA . LYS A 1 505 ? 0.755 46.938 15.031 1 93.38 505 LYS A CA 1
ATOM 3775 C C . LYS A 1 505 ? 0.325 45.531 15.492 1 93.38 505 LYS A C 1
ATOM 3777 O O . LYS A 1 505 ? 0.1 44.656 14.672 1 93.38 505 LYS A O 1
ATOM 3782 N N . VAL A 1 506 ? 0.322 45.344 16.828 1 95.12 506 VAL A N 1
ATOM 3783 C CA . VAL A 1 506 ? 0.048 44.031 17.422 1 95.12 506 VAL A CA 1
ATOM 3784 C C . VAL A 1 506 ? -1.166 44.125 18.344 1 95.12 506 VAL A C 1
ATOM 3786 O O . VAL A 1 506 ? -1.421 45.188 18.938 1 95.12 506 VAL A O 1
ATOM 3789 N N . VAL A 1 507 ? -1.938 43.031 18.328 1 93.5 507 VAL A N 1
ATOM 3790 C CA . VAL A 1 507 ? -2.982 42.844 19.328 1 93.5 507 VAL A CA 1
ATOM 3791 C C . VAL A 1 507 ? -2.598 41.719 20.281 1 93.5 507 VAL A C 1
ATOM 3793 O O . VAL A 1 507 ? -2.355 40.562 19.844 1 93.5 507 VAL A O 1
ATOM 3796 N N . THR A 1 508 ? -2.453 42 21.531 1 92.88 508 THR A N 1
ATOM 3797 C CA . THR A 1 508 ? -2.057 41 22.516 1 92.88 508 THR A CA 1
ATOM 3798 C C . THR A 1 508 ? -3.17 40.781 23.531 1 92.88 508 THR A C 1
ATOM 3800 O O . THR A 1 508 ? -3.629 41.719 24.188 1 92.88 508 THR A O 1
ATOM 3803 N N . VAL A 1 509 ? -3.525 39.531 23.578 1 88.81 509 VAL A N 1
ATOM 3804 C CA . VAL A 1 509 ? -4.484 39.125 24.594 1 88.81 509 VAL A CA 1
ATOM 3805 C C . VAL A 1 509 ? -3.828 38.125 25.547 1 88.81 509 VAL A C 1
ATOM 3807 O O . VAL A 1 509 ? -3.365 37.062 25.125 1 88.81 509 VAL A O 1
ATOM 3810 N N . LEU A 1 510 ? -3.771 38.438 26.875 1 89.44 510 LEU A N 1
ATOM 3811 C CA . LEU A 1 510 ? -3.098 37.594 27.844 1 89.44 510 LEU A CA 1
ATOM 3812 C C . LEU A 1 510 ? -4.059 37.156 28.953 1 89.44 510 LEU A C 1
ATOM 3814 O O . LEU A 1 510 ? -4.707 38 29.578 1 89.44 510 LEU A O 1
ATOM 3818 N N . PHE A 1 511 ? -4.059 35.812 29.188 1 87.62 511 PHE A N 1
ATOM 3819 C CA . PHE A 1 511 ? -4.773 35.219 30.297 1 87.62 511 PHE A CA 1
ATOM 3820 C C . PHE A 1 511 ? -3.834 34.375 31.141 1 87.62 511 PHE A C 1
ATOM 3822 O O . PHE A 1 511 ? -3.426 33.281 30.734 1 87.62 511 PHE A O 1
ATOM 3829 N N . GLY A 1 512 ? -3.443 34.875 32.312 1 89.62 512 GLY A N 1
ATOM 3830 C CA . GLY A 1 512 ? -2.617 34 33.156 1 89.62 512 GLY A CA 1
ATOM 3831 C C . GLY A 1 512 ? -1.646 34.781 34.031 1 89.62 512 GLY A C 1
ATOM 3832 O O . GLY A 1 512 ? -1.955 35.875 34.469 1 89.62 512 GLY A O 1
ATOM 3833 N N . ILE A 1 513 ? -0.505 33.969 34.344 1 93.38 513 ILE A N 1
ATOM 3834 C CA . ILE A 1 513 ? 0.488 34.5 35.25 1 93.38 513 ILE A CA 1
ATOM 3835 C C . ILE A 1 513 ? 1.818 34.719 34.531 1 93.38 513 ILE A C 1
ATOM 3837 O O . ILE A 1 513 ? 2.275 33.812 33.812 1 93.38 513 ILE A O 1
ATOM 3841 N N . ILE A 1 514 ? 2.336 35.875 34.656 1 93.75 514 ILE A N 1
ATOM 3842 C CA . ILE A 1 514 ? 3.668 36.156 34.125 1 93.75 514 ILE A CA 1
ATOM 3843 C C . ILE A 1 514 ? 4.617 36.5 35.281 1 93.75 514 ILE A C 1
ATOM 3845 O O . ILE A 1 514 ? 4.359 37.438 36.031 1 93.75 514 ILE A O 1
ATOM 3849 N N . VAL A 1 515 ? 5.641 35.75 35.375 1 94.12 515 VAL A N 1
ATOM 3850 C CA . VAL A 1 515 ? 6.684 36.031 36.375 1 94.12 515 VAL A CA 1
ATOM 3851 C C . VAL A 1 515 ? 8.016 36.25 35.656 1 94.12 515 VAL A C 1
ATOM 3853 O O . VAL A 1 515 ? 8.5 35.375 34.938 1 94.12 515 VAL A O 1
ATOM 3856 N N . CYS A 1 516 ? 8.508 37.438 35.781 1 93.69 516 CYS A N 1
ATOM 3857 C CA . CYS A 1 516 ? 9.797 37.75 35.156 1 93.69 516 CYS A CA 1
ATOM 3858 C C . CYS A 1 516 ? 10.641 38.656 36.031 1 93.69 516 CYS A C 1
ATOM 3860 O O . CYS A 1 516 ? 10.117 39.281 36.938 1 93.69 516 CYS A O 1
ATOM 3862 N N . THR A 1 517 ? 12.07 38.656 35.812 1 93.19 517 THR A N 1
ATOM 3863 C CA . THR A 1 517 ? 12.961 39.562 36.531 1 93.19 517 THR A CA 1
ATOM 3864 C C . THR A 1 517 ? 13.062 40.906 35.812 1 93.19 517 THR A C 1
ATOM 3866 O O . THR A 1 517 ? 12.852 41.969 36.438 1 93.19 517 THR A O 1
ATOM 3869 N N . LYS A 1 518 ? 13.391 40.75 34.594 1 93 518 LYS A N 1
ATOM 3870 C CA . LYS A 1 518 ? 13.469 41.969 33.75 1 93 518 LYS A CA 1
ATOM 3871 C C . LYS A 1 518 ? 12.5 41.875 32.562 1 93 518 LYS A C 1
ATOM 3873 O O . LYS A 1 518 ? 12.484 40.875 31.844 1 93 518 LYS A O 1
ATOM 3878 N N . ARG A 1 519 ? 11.664 42.875 32.5 1 94 519 ARG A N 1
ATOM 3879 C CA . ARG A 1 519 ? 10.695 42.969 31.406 1 94 519 ARG A CA 1
ATOM 3880 C C . ARG A 1 519 ? 10.812 44.312 30.672 1 94 519 ARG A C 1
ATOM 3882 O O . ARG A 1 519 ? 10.547 45.344 31.25 1 94 519 ARG A O 1
ATOM 3889 N N . ASN A 1 520 ? 11.227 44.25 29.375 1 92.06 520 ASN A N 1
ATOM 3890 C CA . ASN A 1 520 ? 11.32 45.406 28.516 1 92.06 520 ASN A CA 1
ATOM 3891 C C . ASN A 1 520 ? 10.273 45.375 27.406 1 92.06 520 ASN A C 1
ATOM 3893 O O . ASN A 1 520 ? 10.234 44.438 26.609 1 92.06 520 ASN A O 1
ATOM 3897 N N . MET A 1 521 ? 9.43 46.375 27.344 1 93.62 521 MET A N 1
ATOM 3898 C CA . MET A 1 521 ? 8.383 46.438 26.328 1 93.62 521 MET A CA 1
ATOM 3899 C C . MET A 1 521 ? 8.492 47.719 25.5 1 93.62 521 MET A C 1
ATOM 3901 O O . MET A 1 521 ? 8.469 48.812 26.062 1 93.62 521 MET A O 1
ATOM 3905 N N . ASP A 1 522 ? 8.75 47.594 24.266 1 92.75 522 ASP A N 1
ATOM 3906 C CA . ASP A 1 522 ? 8.648 48.688 23.297 1 92.75 522 ASP A CA 1
ATOM 3907 C C . ASP A 1 522 ? 7.465 48.469 22.359 1 92.75 522 ASP A C 1
ATOM 3909 O O . ASP A 1 522 ? 7.512 47.594 21.484 1 92.75 522 ASP A O 1
ATOM 3913 N N . GLN A 1 523 ? 6.449 49.219 22.531 1 94.62 523 GLN A N 1
ATOM 3914 C CA . GLN A 1 523 ? 5.215 49 21.781 1 94.62 523 GLN A CA 1
ATOM 3915 C C . GLN A 1 523 ? 4.797 50.25 21.031 1 94.62 523 GLN A C 1
ATOM 3917 O O . GLN A 1 523 ? 4.824 51.375 21.578 1 94.62 523 GLN A O 1
ATOM 3922 N N . SER A 1 524 ? 4.512 50.062 19.719 1 94.31 524 SER A N 1
ATOM 3923 C CA . SER A 1 524 ? 3.949 51.125 18.891 1 94.31 524 SER A CA 1
ATOM 3924 C C . SER A 1 524 ? 2.684 50.656 18.188 1 94.31 524 SER A C 1
ATOM 3926 O O . SER A 1 524 ? 2.707 49.656 17.438 1 94.31 524 SER A O 1
ATOM 3928 N N . LYS A 1 525 ? 1.503 51.25 18.359 1 92.75 525 LYS A N 1
ATOM 3929 C CA . LYS A 1 525 ? 0.225 50.906 17.75 1 92.75 525 LYS A CA 1
ATOM 3930 C C . LYS A 1 525 ? -0.239 49.531 18.188 1 92.75 525 LYS A C 1
ATOM 3932 O O . LYS A 1 525 ? -0.447 48.625 17.359 1 92.75 525 LYS A O 1
ATOM 3937 N N . VAL A 1 526 ? -0.293 49.312 19.5 1 94.62 526 VAL A N 1
ATOM 3938 C CA . VAL A 1 526 ? -0.617 48.031 20.078 1 94.62 526 VAL A CA 1
ATOM 3939 C C . VAL A 1 526 ? -1.87 48.125 20.953 1 94.62 526 VAL A C 1
ATOM 3941 O O . VAL A 1 526 ? -2.129 49.188 21.531 1 94.62 526 VAL A O 1
ATOM 3944 N N . VAL A 1 527 ? -2.652 47.062 20.891 1 92.94 527 VAL A N 1
ATOM 3945 C CA . VAL A 1 527 ? -3.766 46.906 21.828 1 92.94 527 VAL A CA 1
ATOM 3946 C C . VAL A 1 527 ? -3.498 45.719 22.75 1 92.94 527 VAL A C 1
ATOM 3948 O O . VAL A 1 527 ? -3.258 44.625 22.297 1 92.94 527 VAL A O 1
ATOM 3951 N N . THR A 1 528 ? -3.455 45.969 24.016 1 91.75 528 THR A N 1
ATOM 3952 C CA . THR A 1 528 ? -3.178 44.938 25 1 91.75 528 THR A CA 1
ATOM 3953 C C . THR A 1 528 ? -4.34 44.781 25.969 1 91.75 528 THR A C 1
ATOM 3955 O O . THR A 1 528 ? -4.746 45.719 26.625 1 91.75 528 THR A O 1
ATOM 3958 N N . VAL A 1 529 ? -4.801 43.594 25.984 1 86.88 529 VAL A N 1
ATOM 3959 C CA . VAL A 1 529 ? -5.797 43.219 26.984 1 86.88 529 VAL A CA 1
ATOM 3960 C C . VAL A 1 529 ? -5.246 42.125 27.906 1 86.88 529 VAL A C 1
ATOM 3962 O O . VAL A 1 529 ? -4.902 41.031 27.438 1 86.88 529 VAL A O 1
ATOM 3965 N N . LEU A 1 530 ? -5.137 42.375 29.266 1 88.44 530 LEU A N 1
ATOM 3966 C CA . LEU A 1 530 ? -4.512 41.438 30.188 1 88.44 530 LEU A CA 1
ATOM 3967 C C . LEU A 1 530 ? -5.48 41.062 31.312 1 88.44 530 LEU A C 1
ATOM 3969 O O . LEU A 1 530 ? -6.094 41.938 31.922 1 88.44 530 LEU A O 1
ATOM 3973 N N . PHE A 1 531 ? -5.523 39.719 31.531 1 86.5 531 PHE A N 1
ATOM 3974 C CA . PHE A 1 531 ? -6.242 39.156 32.656 1 86.5 531 PHE A CA 1
ATOM 3975 C C . PHE A 1 531 ? -5.324 38.281 33.5 1 86.5 531 PHE A C 1
ATOM 3977 O O . PHE A 1 531 ? -4.934 37.188 33.094 1 86.5 531 PHE A O 1
ATOM 3984 N N . GLY A 1 532 ? -4.934 38.781 34.656 1 88.94 532 GLY A N 1
ATOM 3985 C CA . GLY A 1 532 ? -4.129 37.875 35.469 1 88.94 532 GLY A CA 1
ATOM 3986 C C . GLY A 1 532 ? -3.174 38.625 36.406 1 88.94 532 GLY A C 1
ATOM 3987 O O . GLY A 1 532 ? -3.486 39.719 36.875 1 88.94 532 GLY A O 1
ATOM 3988 N N . ILE A 1 533 ? -2.01 37.812 36.719 1 93 533 ILE A N 1
ATOM 3989 C CA . ILE A 1 533 ? -1.044 38.281 37.688 1 93 533 ILE A CA 1
ATOM 3990 C C . ILE A 1 533 ? 0.306 38.531 37.031 1 93 533 ILE A C 1
ATOM 3992 O O . ILE A 1 533 ? 0.781 37.656 36.25 1 93 533 ILE A O 1
ATOM 3996 N N . ILE A 1 534 ? 0.847 39.688 37.188 1 93.19 534 ILE A N 1
ATOM 3997 C CA . ILE A 1 534 ? 2.186 40 36.719 1 93.19 534 ILE A CA 1
ATOM 3998 C C . ILE A 1 534 ? 3.113 40.281 37.875 1 93.19 534 ILE A C 1
ATOM 4000 O O . ILE A 1 534 ? 2.846 41.188 38.688 1 93.19 534 ILE A O 1
ATOM 4004 N N . VAL A 1 535 ? 4.156 39.531 37.969 1 93.5 535 VAL A N 1
ATOM 4005 C CA . VAL A 1 535 ? 5.18 39.75 39 1 93.5 535 VAL A CA 1
ATOM 4006 C C . VAL A 1 535 ? 6.527 40 38.344 1 93.5 535 VAL A C 1
ATOM 4008 O O . VAL A 1 535 ? 7.004 39.188 37.531 1 93.5 535 VAL A O 1
ATOM 4011 N N . CYS A 1 536 ? 7.055 41.188 38.531 1 93.06 536 CYS A N 1
ATOM 4012 C CA . CYS A 1 536 ? 8.352 41.531 37.969 1 93.06 536 CYS A CA 1
ATOM 4013 C C . CYS A 1 536 ? 9.188 42.344 38.906 1 93.06 536 CYS A C 1
ATOM 4015 O O . CYS A 1 536 ? 8.656 42.938 39.875 1 93.06 536 CYS A O 1
ATOM 4017 N N . THR A 1 537 ? 10.617 42.312 38.719 1 92.62 537 THR A N 1
ATOM 4018 C CA . THR A 1 537 ? 11.5 43.188 39.5 1 92.62 537 THR A CA 1
ATOM 4019 C C . THR A 1 537 ? 11.664 44.531 38.844 1 92.62 537 THR A C 1
ATOM 4021 O O . THR A 1 537 ? 11.438 45.562 39.469 1 92.62 537 THR A O 1
ATOM 4024 N N . LYS A 1 538 ? 12.078 44.438 37.594 1 92.31 538 LYS A N 1
ATOM 4025 C CA . LYS A 1 538 ? 12.211 45.656 36.812 1 92.31 538 LYS A CA 1
ATOM 4026 C C . LYS A 1 538 ? 11.391 45.562 35.531 1 92.31 538 LYS A C 1
ATOM 4028 O O . LYS A 1 538 ? 11.555 44.656 34.75 1 92.31 538 LYS A O 1
ATOM 4033 N N . ARG A 1 539 ? 10.492 46.531 35.438 1 92.75 539 ARG A N 1
ATOM 4034 C CA . ARG A 1 539 ? 9.641 46.625 34.25 1 92.75 539 ARG A CA 1
ATOM 4035 C C . ARG A 1 539 ? 9.758 47.969 33.594 1 92.75 539 ARG A C 1
ATOM 4037 O O . ARG A 1 539 ? 9.5 49 34.219 1 92.75 539 ARG A O 1
ATOM 4044 N N . ASN A 1 540 ? 10.227 47.969 32.281 1 90.75 540 ASN A N 1
ATOM 4045 C CA . ASN A 1 540 ? 10.297 49.188 31.469 1 90.75 540 ASN A CA 1
ATOM 4046 C C . ASN A 1 540 ? 9.289 49.156 30.328 1 90.75 540 ASN A C 1
ATOM 4048 O O . ASN A 1 540 ? 9.289 48.219 29.516 1 90.75 540 ASN A O 1
ATOM 4052 N N . MET A 1 541 ? 8.43 50.125 30.266 1 93 541 MET A N 1
ATOM 4053 C CA . MET A 1 541 ? 7.418 50.219 29.219 1 93 541 MET A CA 1
ATOM 4054 C C . MET A 1 541 ? 7.574 51.5 28.422 1 93 541 MET A C 1
ATOM 4056 O O . MET A 1 541 ? 7.445 52.594 28.969 1 93 541 MET A O 1
ATOM 4060 N N . ASP A 1 542 ? 7.965 51.375 27.203 1 91.88 542 ASP A N 1
ATOM 4061 C CA . ASP A 1 542 ? 7.926 52.469 26.234 1 91.88 542 ASP A CA 1
ATOM 4062 C C . ASP A 1 542 ? 6.777 52.312 25.25 1 91.88 542 ASP A C 1
ATOM 4064 O O . ASP A 1 542 ? 6.844 51.438 24.359 1 91.88 542 ASP A O 1
ATOM 4068 N N . GLN A 1 543 ? 5.766 53.094 25.391 1 94.12 543 GLN A N 1
ATOM 4069 C CA . GLN A 1 543 ? 4.559 52.906 24.594 1 94.12 543 GLN A CA 1
ATOM 4070 C C . GLN A 1 543 ? 4.188 54.188 23.828 1 94.12 543 GLN A C 1
ATOM 4072 O O . GLN A 1 543 ? 4.238 55.281 24.391 1 94.12 543 GLN A O 1
ATOM 4077 N N . SER A 1 544 ? 3.92 53.969 22.516 1 93.5 544 SER A N 1
ATOM 4078 C CA . SER A 1 544 ? 3.391 55.062 21.688 1 93.5 544 SER A CA 1
ATOM 4079 C C . SER A 1 544 ? 2.139 54.594 20.938 1 93.5 544 SER A C 1
ATOM 4081 O O . SER A 1 544 ? 2.168 53.625 20.203 1 93.5 544 SER A O 1
ATOM 4083 N N . LYS A 1 545 ? 0.955 55.25 21.078 1 91.94 545 LYS A N 1
ATOM 4084 C CA . LYS A 1 545 ? -0.308 54.906 20.422 1 91.94 545 LYS A CA 1
ATOM 4085 C C . LYS A 1 545 ? -0.805 53.531 20.844 1 91.94 545 LYS A C 1
ATOM 4087 O O . LYS A 1 545 ? -1.021 52.656 20 1 91.94 545 LYS A O 1
ATOM 4092 N N . VAL A 1 546 ? -0.888 53.312 22.156 1 94.25 546 VAL A N 1
ATOM 4093 C CA . VAL A 1 546 ? -1.245 52 22.719 1 94.25 546 VAL A CA 1
ATOM 4094 C C . VAL A 1 546 ? -2.516 52.125 23.562 1 94.25 546 VAL A C 1
ATOM 4096 O O . VAL A 1 546 ? -2.773 53.188 24.141 1 94.25 546 VAL A O 1
ATOM 4099 N N . VAL A 1 547 ? -3.312 51.062 23.484 1 92.5 547 VAL A N 1
ATOM 4100 C CA . VAL A 1 547 ? -4.453 50.938 24.375 1 92.5 547 VAL A CA 1
ATOM 4101 C C . VAL A 1 547 ? -4.246 49.75 25.297 1 92.5 547 VAL A C 1
ATOM 4103 O O . VAL A 1 547 ? -4.031 48.625 24.828 1 92.5 547 VAL A O 1
ATOM 4106 N N . THR A 1 548 ? -4.219 49.969 26.562 1 91.44 548 THR A N 1
ATOM 4107 C CA . THR A 1 548 ? -4 48.875 27.531 1 91.44 548 THR A CA 1
ATOM 4108 C C . THR A 1 548 ? -5.172 48.781 28.5 1 91.44 548 THR A C 1
ATOM 4110 O O . THR A 1 548 ? -5.52 49.75 29.172 1 91.44 548 THR A O 1
ATOM 4113 N N . VAL A 1 549 ? -5.723 47.625 28.5 1 87.5 549 VAL A N 1
ATOM 4114 C CA . VAL A 1 549 ? -6.746 47.312 29.5 1 87.5 549 VAL A CA 1
ATOM 4115 C C . VAL A 1 549 ? -6.289 46.156 30.359 1 87.5 549 VAL A C 1
ATOM 4117 O O . VAL A 1 549 ? -6.027 45.062 29.859 1 87.5 549 VAL A O 1
ATOM 4120 N N . LEU A 1 550 ? -6.168 46.344 31.703 1 88.75 550 LEU A N 1
ATOM 4121 C CA . LEU A 1 550 ? -5.648 45.312 32.594 1 88.75 550 LEU A CA 1
ATOM 4122 C C . LEU A 1 550 ? -6.641 45 33.719 1 88.75 550 LEU A C 1
ATOM 4124 O O . LEU A 1 550 ? -7.168 45.906 34.344 1 88.75 550 LEU A O 1
ATOM 4128 N N . PHE A 1 551 ? -6.805 43.656 33.906 1 86.81 551 PHE A N 1
ATOM 4129 C CA . PHE A 1 551 ? -7.582 43.125 35.031 1 86.81 551 PHE A CA 1
ATOM 4130 C C . PHE A 1 551 ? -6.73 42.219 35.875 1 86.81 551 PHE A C 1
ATOM 4132 O O . PHE A 1 551 ? -6.336 41.125 35.438 1 86.81 551 PHE A O 1
ATOM 4139 N N . GLY A 1 552 ? -6.352 42.656 37.094 1 89.62 552 GLY A N 1
ATOM 4140 C CA . GLY A 1 552 ? -5.625 41.719 37.938 1 89.62 552 GLY A CA 1
ATOM 4141 C C . GLY A 1 552 ? -4.684 42.406 38.906 1 89.62 552 GLY A C 1
ATOM 4142 O O . GLY A 1 552 ? -5 43.469 39.438 1 89.62 552 GLY A O 1
ATOM 4143 N N . ILE A 1 553 ? -3.527 41.562 39.219 1 93.06 553 ILE A N 1
ATOM 4144 C CA . ILE A 1 553 ? -2.584 42 40.219 1 93.06 553 ILE A CA 1
ATOM 4145 C C . ILE A 1 553 ? -1.222 42.25 39.594 1 93.06 553 ILE A C 1
ATOM 4147 O O . ILE A 1 553 ? -0.731 41.469 38.812 1 93.06 553 ILE A O 1
ATOM 4151 N N . ILE A 1 554 ? -0.664 43.406 39.844 1 92.94 554 ILE A N 1
ATOM 4152 C CA . ILE A 1 554 ? 0.69 43.75 39.406 1 92.94 554 ILE A CA 1
ATOM 4153 C C . ILE A 1 554 ? 1.583 43.969 40.625 1 92.94 554 ILE A C 1
ATOM 4155 O O . ILE A 1 554 ? 1.297 44.844 41.469 1 92.94 554 ILE A O 1
ATOM 4159 N N . VAL A 1 555 ? 2.598 43.219 40.75 1 93.69 555 VAL A N 1
ATOM 4160 C CA . VAL A 1 555 ? 3.594 43.375 41.781 1 93.69 555 VAL A CA 1
ATOM 4161 C C . VAL A 1 555 ? 4.973 43.594 41.188 1 93.69 555 VAL A C 1
ATOM 4163 O O . VAL A 1 555 ? 5.484 42.719 40.469 1 93.69 555 VAL A O 1
ATOM 4166 N N . CYS A 1 556 ? 5.504 44.75 41.344 1 93.62 556 CYS A N 1
ATOM 4167 C CA . CYS A 1 556 ? 6.812 45.094 40.812 1 93.62 556 CYS A CA 1
ATOM 4168 C C . CYS A 1 556 ? 7.625 45.938 41.781 1 93.62 556 CYS A C 1
ATOM 4170 O O . CYS A 1 556 ? 7.062 46.594 42.656 1 93.62 556 CYS A O 1
ATOM 4172 N N . THR A 1 557 ? 9.055 45.875 41.625 1 93.44 557 THR A N 1
ATOM 4173 C CA . THR A 1 557 ? 9.898 46.75 42.438 1 93.44 557 THR A CA 1
ATOM 4174 C C . THR A 1 557 ? 10.047 48.125 41.75 1 93.44 557 THR A C 1
ATOM 4176 O O . THR A 1 557 ? 9.805 49.156 42.375 1 93.44 557 THR A O 1
ATOM 4179 N N . THR A 1 558 ? 10.539 48.031 40.469 1 92.56 558 THR A N 1
ATOM 4180 C CA . THR A 1 558 ? 10.656 49.25 39.688 1 92.56 558 THR A CA 1
ATOM 4181 C C . THR A 1 558 ? 9.82 49.156 38.406 1 92.56 558 THR A C 1
ATOM 4183 O O . THR A 1 558 ? 9.953 48.219 37.656 1 92.56 558 THR A O 1
ATOM 4186 N N . LEU A 1 559 ? 8.898 50.062 38.312 1 93.56 559 LEU A N 1
ATOM 4187 C CA . LEU A 1 559 ? 8.078 50.188 37.125 1 93.56 559 LEU A CA 1
ATOM 4188 C C . LEU A 1 559 ? 8.258 51.562 36.469 1 93.56 559 LEU A C 1
ATOM 4190 O O . LEU A 1 559 ? 7.902 52.594 37.062 1 93.56 559 LEU A O 1
ATOM 4194 N N . ASN A 1 560 ? 8.852 51.562 35.25 1 91.44 560 ASN A N 1
ATOM 4195 C CA . ASN A 1 560 ? 9.016 52.781 34.469 1 91.44 560 ASN A CA 1
ATOM 4196 C C . ASN A 1 560 ? 8.047 52.812 33.281 1 91.44 560 ASN A C 1
ATOM 4198 O O . ASN A 1 560 ? 8.07 51.938 32.406 1 91.44 560 ASN A O 1
ATOM 4202 N N . MET A 1 561 ? 7.152 53.781 33.219 1 93.12 561 MET A N 1
ATOM 4203 C CA . MET A 1 561 ? 6.195 53.969 32.125 1 93.12 561 MET A CA 1
ATOM 4204 C C . MET A 1 561 ? 6.473 55.25 31.359 1 93.12 561 MET A C 1
ATOM 4206 O O . MET A 1 561 ? 6.289 56.344 31.891 1 93.12 561 MET A O 1
ATOM 4210 N N . ASP A 1 562 ? 7.016 55.125 30.188 1 91.38 562 ASP A N 1
ATOM 4211 C CA . ASP A 1 562 ? 7.109 56.219 29.234 1 91.38 562 ASP A CA 1
ATOM 4212 C C . ASP A 1 562 ? 6.027 56.125 28.172 1 91.38 562 ASP A C 1
ATOM 4214 O O . ASP A 1 562 ? 6.137 55.281 27.25 1 91.38 562 ASP A O 1
ATOM 4218 N N . GLN A 1 563 ? 5.035 56.969 28.297 1 93.62 563 GLN A N 1
ATOM 4219 C CA . GLN A 1 563 ? 3.865 56.812 27.438 1 93.62 563 GLN A CA 1
ATOM 4220 C C . GLN A 1 563 ? 3.551 58.094 26.688 1 93.62 563 GLN A C 1
ATOM 4222 O O . GLN A 1 563 ? 3.611 59.188 27.266 1 93.62 563 GLN A O 1
ATOM 4227 N N . SER A 1 564 ? 3.324 57.906 25.359 1 92.69 564 SER A N 1
ATOM 4228 C CA . SER A 1 564 ? 2.844 59.031 24.531 1 92.69 564 SER A CA 1
ATOM 4229 C C . SER A 1 564 ? 1.613 58.594 23.719 1 92.69 564 SER A C 1
ATOM 4231 O O . SER A 1 564 ? 1.651 57.625 22.984 1 92.69 564 SER A O 1
ATOM 4233 N N . LYS A 1 565 ? 0.417 59.25 23.828 1 90.94 565 LYS A N 1
ATOM 4234 C CA . LYS A 1 565 ? -0.827 58.969 23.125 1 90.94 565 LYS A CA 1
ATOM 4235 C C . LYS A 1 565 ? -1.361 57.594 23.5 1 90.94 565 LYS A C 1
ATOM 4237 O O . LYS A 1 565 ? -1.593 56.75 22.641 1 90.94 565 LYS A O 1
ATOM 4242 N N . VAL A 1 566 ? -1.479 57.344 24.812 1 93.5 566 VAL A N 1
ATOM 4243 C CA . VAL A 1 566 ? -1.861 56.031 25.344 1 93.5 566 VAL A CA 1
ATOM 4244 C C . VAL A 1 566 ? -3.139 56.156 26.172 1 93.5 566 VAL A C 1
ATOM 4246 O O . VAL A 1 566 ? -3.4 57.219 26.75 1 93.5 566 VAL A O 1
ATOM 4249 N N . VAL A 1 567 ? -3.934 55.125 26.062 1 91.62 567 VAL A N 1
ATOM 4250 C CA . VAL A 1 567 ? -5.074 54.969 26.953 1 91.62 567 VAL A CA 1
ATOM 4251 C C . VAL A 1 567 ? -4.863 53.781 27.875 1 91.62 567 VAL A C 1
ATOM 4253 O O . VAL A 1 567 ? -4.676 52.656 27.391 1 91.62 567 VAL A O 1
ATOM 4256 N N . THR A 1 568 ? -4.797 53.969 29.141 1 90.88 568 THR A N 1
ATOM 4257 C CA . THR A 1 568 ? -4.578 52.875 30.094 1 90.88 568 THR A CA 1
ATOM 4258 C C . THR A 1 568 ? -5.723 52.812 31.109 1 90.88 568 THR A C 1
ATOM 4260 O O . THR A 1 568 ? -6.008 53.812 31.797 1 90.88 568 THR A O 1
ATOM 4263 N N . VAL A 1 569 ? -6.34 51.719 31.141 1 87.44 569 VAL A N 1
ATOM 4264 C CA . VAL A 1 569 ? -7.359 51.438 32.156 1 87.44 569 VAL A CA 1
ATOM 4265 C C . VAL A 1 569 ? -6.977 50.219 32.969 1 87.44 569 VAL A C 1
ATOM 4267 O O . VAL A 1 569 ? -6.828 49.125 32.406 1 87.44 569 VAL A O 1
ATOM 4270 N N . LEU A 1 570 ? -6.797 50.281 34.312 1 88.94 570 LEU A N 1
ATOM 4271 C CA . LEU A 1 570 ? -6.371 49.188 35.188 1 88.94 570 LEU A CA 1
ATOM 4272 C C . LEU A 1 570 ? -7.406 48.938 36.281 1 88.94 570 LEU A C 1
ATOM 4274 O O . LEU A 1 570 ? -7.832 49.844 36.969 1 88.94 570 LEU A O 1
ATOM 4278 N N . PHE A 1 571 ? -7.676 47.625 36.375 1 86.25 571 PHE A N 1
ATOM 4279 C CA . PHE A 1 571 ? -8.57 47.156 37.438 1 86.25 571 PHE A CA 1
ATOM 4280 C C . PHE A 1 571 ? -7.871 46.156 38.344 1 86.25 571 PHE A C 1
ATOM 4282 O O . PHE A 1 571 ? -7.383 45.125 37.875 1 86.25 571 PHE A O 1
ATOM 4289 N N . GLY A 1 572 ? -7.73 46.5 39.625 1 89.69 572 GLY A N 1
ATOM 4290 C CA . GLY A 1 572 ? -7.195 45.531 40.531 1 89.69 572 GLY A CA 1
ATOM 4291 C C . GLY A 1 572 ? -6.254 46.125 41.562 1 89.69 572 GLY A C 1
ATOM 4292 O O . GLY A 1 572 ? -6.527 47.188 42.125 1 89.69 572 GLY A O 1
ATOM 4293 N N . ILE A 1 573 ? -5.18 45.156 41.906 1 92.94 573 ILE A N 1
ATOM 4294 C CA . ILE A 1 573 ? -4.238 45.531 42.938 1 92.94 573 ILE A CA 1
ATOM 4295 C C . ILE A 1 573 ? -2.871 45.844 42.344 1 92.94 573 ILE A C 1
ATOM 4297 O O . ILE A 1 573 ? -2.348 45.031 41.562 1 92.94 573 ILE A O 1
ATOM 4301 N N . ILE A 1 574 ? -2.371 46.969 42.594 1 92.25 574 ILE A N 1
ATOM 4302 C CA . ILE A 1 574 ? -1.037 47.344 42.125 1 92.25 574 ILE A CA 1
ATOM 4303 C C . ILE A 1 574 ? -0.135 47.594 43.344 1 92.25 574 ILE A C 1
ATOM 4305 O O . ILE A 1 574 ? -0.405 48.5 44.125 1 92.25 574 ILE A O 1
ATOM 4309 N N . VAL A 1 575 ? 0.865 46.844 43.469 1 94.25 575 VAL A N 1
ATOM 4310 C CA . VAL A 1 575 ? 1.855 47 44.531 1 94.25 575 VAL A CA 1
ATOM 4311 C C . VAL A 1 575 ? 3.234 47.219 43.938 1 94.25 575 VAL A C 1
ATOM 4313 O O . VAL A 1 575 ? 3.811 46.312 43.312 1 94.25 575 VAL A O 1
ATOM 4316 N N . VAL A 1 576 ? 3.742 48.438 44 1 93.38 576 VAL A N 1
ATOM 4317 C CA . VAL A 1 576 ? 5.031 48.781 43.406 1 93.38 576 VAL A CA 1
ATOM 4318 C C . VAL A 1 576 ? 5.844 49.625 44.406 1 93.38 576 VAL A C 1
ATOM 4320 O O . VAL A 1 576 ? 5.281 50.406 45.156 1 93.38 576 VAL A O 1
ATOM 4323 N N . THR A 1 577 ? 7.234 49.5 44.375 1 93.38 577 THR A N 1
ATOM 4324 C CA . THR A 1 577 ? 8.07 50.312 45.25 1 93.38 577 THR A CA 1
ATOM 4325 C C . THR A 1 577 ? 8.336 51.688 44.625 1 93.38 577 THR A C 1
ATOM 4327 O O . THR A 1 577 ? 8.094 52.719 45.25 1 93.38 577 THR A O 1
ATOM 4330 N N . THR A 1 578 ? 8.945 51.594 43.375 1 92.12 578 THR A N 1
ATOM 4331 C CA . THR A 1 578 ? 9.164 52.812 42.656 1 92.12 578 THR A CA 1
ATOM 4332 C C . THR A 1 578 ? 8.406 52.812 41.312 1 92.12 578 THR A C 1
ATOM 4334 O O . THR A 1 578 ? 8.586 51.906 40.5 1 92.12 578 THR A O 1
ATOM 4337 N N . LEU A 1 579 ? 7.496 53.75 41.25 1 93.06 579 LEU A N 1
ATOM 4338 C CA . LEU A 1 579 ? 6.727 53.906 40.031 1 93.06 579 LEU A CA 1
ATOM 4339 C C . LEU A 1 579 ? 7.02 55.25 39.375 1 93.06 579 LEU A C 1
ATOM 4341 O O . LEU A 1 579 ? 6.734 56.312 39.969 1 93.06 579 LEU A O 1
ATOM 4345 N N . ASN A 1 580 ? 7.609 55.25 38.188 1 90.38 580 ASN A N 1
ATOM 4346 C CA . ASN A 1 580 ? 7.863 56.438 37.406 1 90.38 580 ASN A CA 1
ATOM 4347 C C . ASN A 1 580 ? 6.934 56.531 36.188 1 90.38 580 ASN A C 1
ATOM 4349 O O . ASN A 1 580 ? 6.961 55.688 35.312 1 90.38 580 ASN A O 1
ATOM 4353 N N . MET A 1 581 ? 6.086 57.562 36.156 1 92.19 581 MET A N 1
ATOM 4354 C CA . MET A 1 581 ? 5.176 57.781 35.031 1 92.19 581 MET A CA 1
ATOM 4355 C C . MET A 1 581 ? 5.539 59.062 34.281 1 92.19 581 MET A C 1
ATOM 4357 O O . MET A 1 581 ? 5.367 60.156 34.812 1 92.19 581 MET A O 1
ATOM 4361 N N . ASP A 1 582 ? 6.145 58.938 33.156 1 90.12 582 ASP A N 1
ATOM 4362 C CA . ASP A 1 582 ? 6.328 60.031 32.219 1 90.12 582 ASP A CA 1
ATOM 4363 C C . ASP A 1 582 ? 5.293 59.969 31.078 1 90.12 582 ASP A C 1
ATOM 4365 O O . ASP A 1 582 ? 5.43 59.156 30.156 1 90.12 582 ASP A O 1
ATOM 4369 N N . GLN A 1 583 ? 4.301 60.812 31.172 1 92.69 583 GLN A N 1
ATOM 4370 C CA . GLN A 1 583 ? 3.16 60.688 30.266 1 92.69 583 GLN A CA 1
ATOM 4371 C C . GLN A 1 583 ? 2.891 62 29.531 1 92.69 583 GLN A C 1
ATOM 4373 O O . GLN A 1 583 ? 2.961 63.094 30.125 1 92.69 583 GLN A O 1
ATOM 4378 N N . SER A 1 584 ? 2.707 61.844 28.188 1 91.69 584 SER A N 1
ATOM 4379 C CA . SER A 1 584 ? 2.268 62.969 27.359 1 91.69 584 SER A CA 1
ATOM 4380 C C . SER A 1 584 ? 1.059 62.594 26.516 1 91.69 584 SER A C 1
ATOM 4382 O O . SER A 1 584 ? 1.108 61.625 25.75 1 91.69 584 SER A O 1
ATOM 4384 N N . LYS A 1 585 ? -0.146 63.25 26.594 1 89.94 585 LYS A N 1
ATOM 4385 C CA . LYS A 1 585 ? -1.372 63 25.844 1 89.94 585 LYS A CA 1
ATOM 4386 C C . LYS A 1 585 ? -1.94 61.625 26.188 1 89.94 585 LYS A C 1
ATOM 4388 O O . LYS A 1 585 ? -2.178 60.781 25.297 1 89.94 585 LYS A O 1
ATOM 4393 N N . VAL A 1 586 ? -2.098 61.344 27.516 1 92.81 586 VAL A N 1
ATOM 4394 C CA . VAL A 1 586 ? -2.508 60.031 28 1 92.81 586 VAL A CA 1
ATOM 4395 C C . VAL A 1 586 ? -3.799 60.188 28.812 1 92.81 586 VAL A C 1
ATOM 4397 O O . VAL A 1 586 ? -4.062 61.219 29.406 1 92.81 586 VAL A O 1
ATOM 4400 N N . VAL A 1 587 ? -4.609 59.156 28.672 1 90.44 587 VAL A N 1
ATOM 4401 C CA . VAL A 1 587 ? -5.758 59 29.547 1 90.44 587 VAL A CA 1
ATOM 4402 C C . VAL A 1 587 ? -5.551 57.781 30.453 1 90.44 587 VAL A C 1
ATOM 4404 O O . VAL A 1 587 ? -5.391 56.656 29.969 1 90.44 587 VAL A O 1
ATOM 4407 N N . THR A 1 588 ? -5.48 57.969 31.734 1 90.38 588 THR A N 1
ATOM 4408 C CA . THR A 1 588 ? -5.227 56.875 32.688 1 90.38 588 THR A CA 1
ATOM 4409 C C . THR A 1 588 ? -6.359 56.781 33.688 1 90.38 588 THR A C 1
ATOM 4411 O O . THR A 1 588 ? -6.754 57.781 34.312 1 90.38 588 THR A O 1
ATOM 4414 N N . GLY A 1 589 ? -6.934 55.562 33.781 1 85.69 589 GLY A N 1
ATOM 4415 C CA . GLY A 1 589 ? -7.898 55.219 34.812 1 85.69 589 GLY A CA 1
ATOM 4416 C C . GLY A 1 589 ? -7.457 54.031 35.688 1 85.69 589 GLY A C 1
ATOM 4417 O O . GLY A 1 589 ? -7.262 52.938 35.188 1 85.69 589 GLY A O 1
ATOM 4418 N N . LEU A 1 590 ? -7.27 54.219 37 1 88.75 590 LEU A N 1
ATOM 4419 C CA . LEU A 1 590 ? -6.906 53.156 37.938 1 88.75 590 LEU A CA 1
ATOM 4420 C C . LEU A 1 590 ? -8.039 52.906 38.938 1 88.75 590 LEU A C 1
ATOM 4422 O O . LEU A 1 590 ? -8.453 53.812 39.656 1 88.75 590 LEU A O 1
ATOM 4426 N N . PHE A 1 591 ? -8.406 51.656 38.906 1 84.06 591 PHE A N 1
ATOM 4427 C CA . PHE A 1 591 ? -9.508 51.25 39.781 1 84.06 591 PHE A CA 1
ATOM 4428 C C . PHE A 1 591 ? -9.07 50.156 40.75 1 84.06 591 PHE A C 1
ATOM 4430 O O . PHE A 1 591 ? -8.625 49.094 40.312 1 84.06 591 PHE A O 1
ATOM 4437 N N . GLY A 1 592 ? -9.039 50.406 42.031 1 89.56 592 GLY A N 1
ATOM 4438 C CA . GLY A 1 592 ? -8.719 49.375 43 1 89.56 592 GLY A CA 1
ATOM 4439 C C . GLY A 1 592 ? -7.812 49.875 44.125 1 89.56 592 GLY A C 1
ATOM 4440 O O . GLY A 1 592 ? -8.039 50.938 44.688 1 89.56 592 GLY A O 1
ATOM 4441 N N . ILE A 1 593 ? -6.863 48.844 44.5 1 92.75 593 ILE A N 1
ATOM 4442 C CA . ILE A 1 593 ? -5.934 49.156 45.594 1 92.75 593 ILE A CA 1
ATOM 4443 C C . ILE A 1 593 ? -4.547 49.438 45.031 1 92.75 593 ILE A C 1
ATOM 4445 O O . ILE A 1 593 ? -3.984 48.594 44.312 1 92.75 593 ILE A O 1
ATOM 4449 N N . ILE A 1 594 ? -4.074 50.562 45.281 1 91.88 594 ILE A N 1
ATOM 4450 C CA . ILE A 1 594 ? -2.75 50.969 44.812 1 91.88 594 ILE A CA 1
ATOM 4451 C C . ILE A 1 594 ? -1.84 51.25 45.969 1 91.88 594 ILE A C 1
ATOM 4453 O O . ILE A 1 594 ? -2.107 52.188 46.75 1 91.88 594 ILE A O 1
ATOM 4457 N N . VAL A 1 595 ? -0.808 50.5 46.125 1 93.56 595 VAL A N 1
ATOM 4458 C CA . VAL A 1 595 ? 0.179 50.688 47.188 1 93.56 595 VAL A CA 1
ATOM 4459 C C . VAL A 1 595 ? 1.549 50.969 46.562 1 93.56 595 VAL A C 1
ATOM 4461 O O . VAL A 1 595 ? 2.115 50.094 45.906 1 93.56 595 VAL A O 1
ATOM 4464 N N . VAL A 1 596 ? 2.072 52.156 46.719 1 92.44 596 VAL A N 1
ATOM 4465 C CA . VAL A 1 596 ? 3.361 52.531 46.125 1 92.44 596 VAL A CA 1
ATOM 4466 C C . VAL A 1 596 ? 4.184 53.281 47.188 1 92.44 596 VAL A C 1
ATOM 4468 O O . VAL A 1 596 ? 3.639 54.062 47.969 1 92.44 596 VAL A O 1
ATOM 4471 N N . THR A 1 597 ? 5.547 53.156 47.188 1 92.44 597 THR A N 1
ATOM 4472 C CA . THR A 1 597 ? 6.391 53.906 48.125 1 92.44 597 THR A CA 1
ATOM 4473 C C . THR A 1 597 ? 6.742 55.281 47.531 1 92.44 597 THR A C 1
ATOM 4475 O O . THR A 1 597 ? 6.512 56.312 48.156 1 92.44 597 THR A O 1
ATOM 4478 N N . THR A 1 598 ? 7.414 55.156 46.312 1 91.12 598 THR A N 1
ATOM 4479 C CA . THR A 1 598 ? 7.723 56.406 45.625 1 91.12 598 THR A CA 1
ATOM 4480 C C . THR A 1 598 ? 7.012 56.469 44.281 1 91.12 598 THR A C 1
ATOM 4482 O O . THR A 1 598 ? 7.188 55.594 43.438 1 91.12 598 THR A O 1
ATOM 4485 N N . LEU A 1 599 ? 6.148 57.438 44.188 1 92.12 599 LEU A N 1
ATOM 4486 C CA . LEU A 1 599 ? 5.43 57.656 42.938 1 92.12 599 LEU A CA 1
ATOM 4487 C C . LEU A 1 599 ? 5.816 59 42.312 1 92.12 599 LEU A C 1
ATOM 4489 O O . LEU A 1 599 ? 5.551 60.062 42.906 1 92.12 599 LEU A O 1
ATOM 4493 N N . ASN A 1 600 ? 6.445 58.938 41.156 1 89.19 600 ASN A N 1
ATOM 4494 C CA . ASN A 1 600 ? 6.777 60.156 40.375 1 89.19 600 ASN A CA 1
ATOM 4495 C C . ASN A 1 600 ? 5.891 60.312 39.156 1 89.19 600 ASN A C 1
ATOM 4497 O O . ASN A 1 600 ? 5.922 59.469 38.25 1 89.19 600 ASN A O 1
ATOM 4501 N N . MET A 1 601 ? 5.074 61.344 39.125 1 91.19 601 MET A N 1
ATOM 4502 C CA . MET A 1 601 ? 4.207 61.594 37.969 1 91.19 601 MET A CA 1
ATOM 4503 C C . MET A 1 601 ? 4.645 62.844 37.25 1 91.19 601 MET A C 1
ATOM 4505 O O . MET A 1 601 ? 4.5 63.969 37.75 1 91.19 601 MET A O 1
ATOM 4509 N N . ASP A 1 602 ? 5.277 62.719 36.125 1 88.69 602 ASP A N 1
ATOM 4510 C CA . ASP A 1 602 ? 5.535 63.812 35.188 1 88.69 602 ASP A CA 1
ATOM 4511 C C . ASP A 1 602 ? 4.543 63.781 34.031 1 88.69 602 ASP A C 1
ATOM 4513 O O . ASP A 1 602 ? 4.707 63 33.062 1 88.69 602 ASP A O 1
ATOM 4517 N N . GLN A 1 603 ? 3.543 64.688 34.094 1 91.75 603 GLN A N 1
ATOM 4518 C CA . GLN A 1 603 ? 2.434 64.562 33.156 1 91.75 603 GLN A CA 1
ATOM 4519 C C . GLN A 1 603 ? 2.207 65.875 32.438 1 91.75 603 GLN A C 1
ATOM 4521 O O . GLN A 1 603 ? 2.275 66.938 33.031 1 91.75 603 GLN A O 1
ATOM 4526 N N . SER A 1 604 ? 2.047 65.75 31.078 1 90.44 604 SER A N 1
ATOM 4527 C CA . SER A 1 604 ? 1.652 66.938 30.266 1 90.44 604 SER A CA 1
ATOM 4528 C C . SER A 1 604 ? 0.46 66.562 29.375 1 90.44 604 SER A C 1
ATOM 4530 O O . SER A 1 604 ? 0.513 65.625 28.594 1 90.44 604 SER A O 1
ATOM 4532 N N . LYS A 1 605 ? -0.746 67.188 29.422 1 89.06 605 LYS A N 1
ATOM 4533 C CA . LYS A 1 605 ? -1.958 67 28.625 1 89.06 605 LYS A CA 1
ATOM 4534 C C . LYS A 1 605 ? -2.553 65.625 28.922 1 89.06 605 LYS A C 1
ATOM 4536 O O . LYS A 1 605 ? -2.76 64.812 28 1 89.06 605 LYS A O 1
ATOM 4541 N N . VAL A 1 606 ? -2.74 65.375 30.234 1 92 606 VAL A N 1
ATOM 4542 C CA . VAL A 1 606 ? -3.176 64.062 30.688 1 92 606 VAL A CA 1
ATOM 4543 C C . VAL A 1 606 ? -4.484 64.188 31.469 1 92 606 VAL A C 1
ATOM 4545 O O . VAL A 1 606 ? -4.754 65.188 32.062 1 92 606 VAL A O 1
ATOM 4548 N N . VAL A 1 607 ? -5.305 63.156 31.297 1 89.25 607 VAL A N 1
ATOM 4549 C CA . VAL A 1 607 ? -6.473 63 32.156 1 89.25 607 VAL A CA 1
ATOM 4550 C C . VAL A 1 607 ? -6.277 61.781 33.062 1 89.25 607 VAL A C 1
ATOM 4552 O O . VAL A 1 607 ? -6.117 60.656 32.562 1 89.25 607 VAL A O 1
ATOM 4555 N N . THR A 1 608 ? -6.238 61.969 34.375 1 89.56 608 THR A N 1
ATOM 4556 C CA . THR A 1 608 ? -5.984 60.875 35.281 1 89.56 608 THR A CA 1
ATOM 4557 C C . THR A 1 608 ? -7.148 60.719 36.281 1 89.56 608 THR A C 1
ATOM 4559 O O . THR A 1 608 ? -7.602 61.688 36.875 1 89.56 608 THR A O 1
ATOM 4562 N N . GLY A 1 609 ? -7.641 59.469 36.344 1 84 609 GLY A N 1
ATOM 4563 C CA . GLY A 1 609 ? -8.633 59.125 37.344 1 84 609 GLY A CA 1
ATOM 4564 C C . GLY A 1 609 ? -8.164 58.031 38.281 1 84 609 GLY A C 1
ATOM 4565 O O . GLY A 1 609 ? -7.746 56.938 37.844 1 84 609 GLY A O 1
ATOM 4566 N N . LEU A 1 610 ? -8.156 58.219 39.625 1 87.5 610 LEU A N 1
ATOM 4567 C CA . LEU A 1 610 ? -7.84 57.219 40.656 1 87.5 610 LEU A CA 1
ATOM 4568 C C . LEU A 1 610 ? -9.055 56.938 41.5 1 87.5 610 LEU A C 1
ATOM 4570 O O . LEU A 1 610 ? -9.539 57.812 42.219 1 87.5 610 LEU A O 1
ATOM 4574 N N . PHE A 1 611 ? -9.422 55.688 41.438 1 83.44 611 PHE A N 1
ATOM 4575 C CA . PHE A 1 611 ? -10.633 55.312 42.156 1 83.44 611 PHE A CA 1
ATOM 4576 C C . PHE A 1 611 ? -10.344 54.156 43.094 1 83.44 611 PHE A C 1
ATOM 4578 O O . PHE A 1 611 ? -9.867 53.094 42.688 1 83.44 611 PHE A O 1
ATOM 4585 N N . GLY A 1 612 ? -10.445 54.344 44.406 1 88.69 612 GLY A N 1
ATOM 4586 C CA . GLY A 1 612 ? -10.25 53.281 45.375 1 88.69 612 GLY A CA 1
ATOM 4587 C C . GLY A 1 612 ? -9.398 53.719 46.562 1 88.69 612 GLY A C 1
ATOM 4588 O O . GLY A 1 612 ? -9.586 54.812 47.094 1 88.69 612 GLY A O 1
ATOM 4589 N N . ILE A 1 613 ? -8.555 52.625 47.031 1 92 613 ILE A N 1
ATOM 4590 C CA . ILE A 1 613 ? -7.656 52.906 48.156 1 92 613 ILE A CA 1
ATOM 4591 C C . ILE A 1 613 ? -6.238 53.125 47.625 1 92 613 ILE A C 1
ATOM 4593 O O . ILE A 1 613 ? -5.652 52.25 47 1 92 613 ILE A O 1
ATOM 4597 N N . ILE A 1 614 ? -5.742 54.25 47.875 1 91.25 614 ILE A N 1
ATOM 4598 C CA . ILE A 1 614 ? -4.406 54.594 47.406 1 91.25 614 ILE A CA 1
ATOM 4599 C C . ILE A 1 614 ? -3.512 54.938 48.594 1 91.25 614 ILE A C 1
ATOM 4601 O O . ILE A 1 614 ? -3.795 55.875 49.344 1 91.25 614 ILE A O 1
ATOM 4605 N N . VAL A 1 615 ? -2.463 54.188 48.75 1 92.94 615 VAL A N 1
ATOM 4606 C CA . VAL A 1 615 ? -1.496 54.406 49.812 1 92.94 615 VAL A CA 1
ATOM 4607 C C . VAL A 1 615 ? -0.12 54.688 49.219 1 92.94 615 VAL A C 1
ATOM 4609 O O . VAL A 1 615 ? 0.452 53.844 48.531 1 92.94 615 VAL A O 1
ATOM 4612 N N . VAL A 1 616 ? 0.411 55.906 49.375 1 91.62 616 VAL A N 1
ATOM 4613 C CA . VAL A 1 616 ? 1.713 56.281 48.844 1 91.62 616 VAL A CA 1
ATOM 4614 C C . VAL A 1 616 ? 2.527 56.969 49.938 1 91.62 616 VAL A C 1
ATOM 4616 O O . VAL A 1 616 ? 1.984 57.75 50.719 1 91.62 616 VAL A O 1
ATOM 4619 N N . THR A 1 617 ? 3.865 56.781 50 1 91.75 617 THR A N 1
ATOM 4620 C CA . THR A 1 617 ? 4.703 57.5 50.969 1 91.75 617 THR A CA 1
ATOM 4621 C C . THR A 1 617 ? 5.137 58.844 50.406 1 91.75 617 THR A C 1
ATOM 4623 O O . THR A 1 617 ? 4.918 59.875 51.062 1 91.75 617 THR A O 1
ATOM 4626 N N . THR A 1 618 ? 5.871 58.719 49.25 1 90.25 618 THR A N 1
ATOM 4627 C CA . THR A 1 618 ? 6.262 59.969 48.594 1 90.25 618 THR A CA 1
ATOM 4628 C C . THR A 1 618 ? 5.617 60.094 47.219 1 90.25 618 THR A C 1
ATOM 4630 O O . THR A 1 618 ? 5.781 59.219 46.375 1 90.25 618 THR A O 1
ATOM 4633 N N . LEU A 1 619 ? 4.805 61.094 47.094 1 90.88 619 LEU A N 1
ATOM 4634 C CA . LEU A 1 619 ? 4.148 61.375 45.844 1 90.88 619 LEU A CA 1
ATOM 4635 C C . LEU A 1 619 ? 4.625 62.719 45.25 1 90.88 619 LEU A C 1
ATOM 4637 O O . LEU A 1 619 ? 4.395 63.75 45.844 1 90.88 619 LEU A O 1
ATOM 4641 N N . ASN A 1 620 ? 5.281 62.625 44.094 1 87.44 620 ASN A N 1
ATOM 4642 C CA . ASN A 1 620 ? 5.703 63.812 43.375 1 87.44 620 ASN A CA 1
ATOM 4643 C C . ASN A 1 620 ? 4.863 64.062 42.125 1 87.44 620 ASN A C 1
ATOM 4645 O O . ASN A 1 620 ? 4.891 63.219 41.219 1 87.44 620 ASN A O 1
ATOM 4649 N N . MET A 1 621 ? 4.086 65.125 42.062 1 90.12 621 MET A N 1
ATOM 4650 C CA . MET A 1 621 ? 3.254 65.438 40.906 1 90.12 621 MET A CA 1
ATOM 4651 C C . MET A 1 621 ? 3.758 66.625 40.188 1 90.12 621 MET A C 1
ATOM 4653 O O . MET A 1 621 ? 3.648 67.75 40.719 1 90.12 621 MET A O 1
ATOM 4657 N N . ASP A 1 622 ? 4.41 66.5 39.094 1 86.56 622 ASP A N 1
ATOM 4658 C CA . ASP A 1 622 ? 4.723 67.562 38.156 1 86.56 622 ASP A CA 1
ATOM 4659 C C . ASP A 1 622 ? 3.766 67.562 36.969 1 86.56 622 ASP A C 1
ATOM 4661 O O . ASP A 1 622 ? 3.947 66.812 36 1 86.56 622 ASP A O 1
ATOM 4665 N N . GLN A 1 623 ? 2.773 68.438 37 1 90.06 623 GLN A N 1
ATOM 4666 C CA . GLN A 1 623 ? 1.69 68.375 36.031 1 90.06 623 GLN A CA 1
ATOM 4667 C C . GLN A 1 623 ? 1.51 69.75 35.312 1 90.06 623 GLN A C 1
ATOM 4669 O O . GLN A 1 623 ? 1.577 70.812 35.938 1 90.06 623 GLN A O 1
ATOM 4674 N N . SER A 1 624 ? 1.4 69.625 33.969 1 88.31 624 SER A N 1
ATOM 4675 C CA . SER A 1 624 ? 1.044 70.75 33.156 1 88.31 624 SER A CA 1
ATOM 4676 C C . SER A 1 624 ? -0.139 70.438 32.25 1 88.31 624 SER A C 1
ATOM 4678 O O . SER A 1 624 ? -0.084 69.5 31.438 1 88.31 624 SER A O 1
ATOM 4680 N N . LYS A 1 625 ? -1.344 71.125 32.281 1 88.06 625 LYS A N 1
ATOM 4681 C CA . LYS A 1 625 ? -2.551 70.938 31.484 1 88.06 625 LYS A CA 1
ATOM 4682 C C . LYS A 1 625 ? -3.17 69.562 31.734 1 88.06 625 LYS A C 1
ATOM 4684 O O . LYS A 1 625 ? -3.354 68.75 30.812 1 88.06 625 LYS A O 1
ATOM 4689 N N . VAL A 1 626 ? -3.443 69.25 33.062 1 90.88 626 VAL A N 1
ATOM 4690 C CA . VAL A 1 626 ? -3.914 67.938 33.5 1 90.88 626 VAL A CA 1
ATOM 4691 C C . VAL A 1 626 ? -5.25 68.062 34.219 1 90.88 626 VAL A C 1
ATOM 4693 O O . VAL A 1 626 ? -5.512 69.125 34.875 1 90.88 626 VAL A O 1
ATOM 4696 N N . VAL A 1 627 ? -6.098 67.125 33.969 1 88.31 627 VAL A N 1
ATOM 4697 C CA . VAL A 1 627 ? -7.312 67 34.781 1 88.31 627 VAL A CA 1
ATOM 4698 C C . VAL A 1 627 ? -7.199 65.75 35.656 1 88.31 627 VAL A C 1
ATOM 4700 O O . VAL A 1 627 ? -6.996 64.625 35.156 1 88.31 627 VAL A O 1
ATOM 4703 N N . THR A 1 628 ? -7.262 65.812 36.969 1 88.62 628 THR A N 1
ATOM 4704 C CA . THR A 1 628 ? -7.141 64.75 37.906 1 88.62 628 THR A CA 1
ATOM 4705 C C . THR A 1 628 ? -8.422 64.562 38.75 1 88.62 628 THR A C 1
ATOM 4707 O O . THR A 1 628 ? -8.883 65.562 39.375 1 88.62 628 THR A O 1
ATOM 4710 N N . VAL A 1 629 ? -8.883 63.406 38.656 1 84.38 629 VAL A N 1
ATOM 4711 C CA . VAL A 1 629 ? -10.055 63.062 39.469 1 84.38 629 VAL A CA 1
ATOM 4712 C C . VAL A 1 629 ? -9.688 62 40.469 1 84.38 629 VAL A C 1
ATOM 4714 O O . VAL A 1 629 ? -9.266 60.875 40.094 1 84.38 629 VAL A O 1
ATOM 4717 N N . LEU A 1 630 ? -9.82 62.188 41.812 1 86.56 630 LEU A N 1
ATOM 4718 C CA . LEU A 1 630 ? -9.555 61.25 42.906 1 86.56 630 LEU A CA 1
ATOM 4719 C C . LEU A 1 630 ? -10.836 60.906 43.656 1 86.56 630 LEU A C 1
ATOM 4721 O O . LEU A 1 630 ? -11.5 61.812 44.188 1 86.56 630 LEU A O 1
ATOM 4725 N N . PHE A 1 631 ? -11.07 59.625 43.719 1 83.12 631 PHE A N 1
ATOM 4726 C CA . PHE A 1 631 ? -12.266 59.188 44.438 1 83.12 631 PHE A CA 1
ATOM 4727 C C . PHE A 1 631 ? -11.938 58 45.344 1 83.12 631 PHE A C 1
ATOM 4729 O O . PHE A 1 631 ? -11.539 56.938 44.875 1 83.12 631 PHE A O 1
ATOM 4736 N N . GLY A 1 632 ? -12.023 58.188 46.688 1 87.12 632 GLY A N 1
ATOM 4737 C CA . GLY A 1 632 ? -11.82 57.125 47.656 1 87.12 632 GLY A CA 1
ATOM 4738 C C . GLY A 1 632 ? -10.992 57.562 48.844 1 87.12 632 GLY A C 1
ATOM 4739 O O . GLY A 1 632 ? -11.172 58.656 49.375 1 87.12 632 GLY A O 1
ATOM 4740 N N . ILE A 1 633 ? -10.195 56.469 49.406 1 90.81 633 ILE A N 1
ATOM 4741 C CA . ILE A 1 633 ? -9.328 56.75 50.531 1 90.81 633 ILE A CA 1
ATOM 4742 C C . ILE A 1 633 ? -7.887 56.938 50.062 1 90.81 633 ILE A C 1
ATOM 4744 O O . ILE A 1 633 ? -7.301 56 49.469 1 90.81 633 ILE A O 1
ATOM 4748 N N . ILE A 1 634 ? -7.371 58.062 50.25 1 89.62 634 ILE A N 1
ATOM 4749 C CA . ILE A 1 634 ? -6.012 58.375 49.812 1 89.62 634 ILE A CA 1
ATOM 4750 C C . ILE A 1 634 ? -5.148 58.719 51.031 1 89.62 634 ILE A C 1
ATOM 4752 O O . ILE A 1 634 ? -5.438 59.688 51.75 1 89.62 634 ILE A O 1
ATOM 4756 N N . VAL A 1 635 ? -4.133 57.938 51.25 1 91.88 635 VAL A N 1
ATOM 4757 C CA . VAL A 1 635 ? -3.205 58.156 52.344 1 91.88 635 VAL A CA 1
ATOM 4758 C C . VAL A 1 635 ? -1.809 58.438 51.781 1 91.88 635 VAL A C 1
ATOM 4760 O O . VAL A 1 635 ? -1.221 57.594 51.125 1 91.88 635 VAL A O 1
ATOM 4763 N N . VAL A 1 636 ? -1.255 59.656 51.969 1 90.81 636 VAL A N 1
ATOM 4764 C CA . VAL A 1 636 ? 0.069 60.031 51.5 1 90.81 636 VAL A CA 1
ATOM 4765 C C . VAL A 1 636 ? 0.865 60.688 52.625 1 90.81 636 VAL A C 1
ATOM 4767 O O . VAL A 1 636 ? 0.327 61.469 53.406 1 90.81 636 VAL A O 1
ATOM 4770 N N . THR A 1 637 ? 2.172 60.406 52.719 1 90.81 637 THR A N 1
ATOM 4771 C CA . THR A 1 637 ? 2.988 61.031 53.75 1 90.81 637 THR A CA 1
ATOM 4772 C C . THR A 1 637 ? 3.516 62.406 53.281 1 90.81 637 THR A C 1
ATOM 4774 O O . THR A 1 637 ? 3.311 63.406 53.938 1 90.81 637 THR A O 1
ATOM 4777 N N . THR A 1 638 ? 4.316 62.25 52.156 1 88.75 638 THR A N 1
ATOM 4778 C CA . THR A 1 638 ? 4.793 63.5 51.562 1 88.75 638 THR A CA 1
ATOM 4779 C C . THR A 1 638 ? 4.219 63.688 50.188 1 88.75 638 THR A C 1
ATOM 4781 O O . THR A 1 638 ? 4.375 62.844 49.312 1 88.75 638 THR A O 1
ATOM 4784 N N . LEU A 1 639 ? 3.482 64.688 50.031 1 89.38 639 LEU A N 1
ATOM 4785 C CA . LEU A 1 639 ? 2.891 65.062 48.75 1 89.38 639 LEU A CA 1
ATOM 4786 C C . LEU A 1 639 ? 3.48 66.375 48.188 1 89.38 639 LEU A C 1
ATOM 4788 O O . LEU A 1 639 ? 3.309 67.438 48.812 1 89.38 639 LEU A O 1
ATOM 4792 N N . ASN A 1 640 ? 4.18 66.312 47.094 1 85.19 640 ASN A N 1
ATOM 4793 C CA . ASN A 1 640 ? 4.699 67.438 46.406 1 85.19 640 ASN A CA 1
ATOM 4794 C C . ASN A 1 640 ? 3.932 67.75 45.125 1 85.19 640 ASN A C 1
ATOM 4796 O O . ASN A 1 640 ? 3.955 66.938 44.188 1 85.19 640 ASN A O 1
ATOM 4800 N N . MET A 1 641 ? 3.215 68.875 45.031 1 88 641 MET A N 1
ATOM 4801 C CA . MET A 1 641 ? 2.428 69.188 43.844 1 88 641 MET A CA 1
ATOM 4802 C C . MET A 1 641 ? 3.006 70.438 43.156 1 88 641 MET A C 1
ATOM 4804 O O . MET A 1 641 ? 3.004 71.5 43.719 1 88 641 MET A O 1
ATOM 4808 N N . ASP A 1 642 ? 3.629 70.25 42.031 1 82.81 642 ASP A N 1
ATOM 4809 C CA . ASP A 1 642 ? 3.982 71.312 41.125 1 82.81 642 ASP A CA 1
ATOM 4810 C C . ASP A 1 642 ? 3.051 71.375 39.906 1 82.81 642 ASP A C 1
ATOM 4812 O O . ASP A 1 642 ? 3.227 70.562 38.969 1 82.81 642 ASP A O 1
ATOM 4816 N N . GLN A 1 643 ? 2.059 72.25 39.906 1 87.56 643 GLN A N 1
ATOM 4817 C CA . GLN A 1 643 ? 0.998 72.188 38.906 1 87.56 643 GLN A CA 1
ATOM 4818 C C . GLN A 1 643 ? 0.843 73.5 38.188 1 87.56 643 GLN A C 1
ATOM 4820 O O . GLN A 1 643 ? 0.923 74.562 38.812 1 87.56 643 GLN A O 1
ATOM 4825 N N . SER A 1 644 ? 0.759 73.375 36.844 1 83.44 644 SER A N 1
ATOM 4826 C CA . SER A 1 644 ? 0.42 74.562 36.031 1 83.44 644 SER A CA 1
ATOM 4827 C C . SER A 1 644 ? -0.767 74.25 35.125 1 83.44 644 SER A C 1
ATOM 4829 O O . SER A 1 644 ? -0.725 73.312 34.312 1 83.44 644 SER A O 1
ATOM 4831 N N . LYS A 1 645 ? -2.006 74.938 35.156 1 86.75 645 LYS A N 1
ATOM 4832 C CA . LYS A 1 645 ? -3.215 74.75 34.375 1 86.75 645 LYS A CA 1
ATOM 4833 C C . LYS A 1 645 ? -3.85 73.375 34.625 1 86.75 645 LYS A C 1
ATOM 4835 O O . LYS A 1 645 ? -4.023 72.625 33.688 1 86.75 645 LYS A O 1
ATOM 4840 N N . VAL A 1 646 ? -4.133 73.125 35.938 1 89 646 VAL A N 1
ATOM 4841 C CA . VAL A 1 646 ? -4.621 71.812 36.344 1 89 646 VAL A CA 1
ATOM 4842 C C . VAL A 1 646 ? -5.98 71.938 37.031 1 89 646 VAL A C 1
ATOM 4844 O O . VAL A 1 646 ? -6.238 72.938 37.688 1 89 646 VAL A O 1
ATOM 4847 N N . VAL A 1 647 ? -6.867 71.062 36.75 1 86.69 647 VAL A N 1
ATOM 4848 C CA . VAL A 1 647 ? -8.125 70.938 37.469 1 86.69 647 VAL A CA 1
ATOM 4849 C C . VAL A 1 647 ? -8.109 69.625 38.312 1 86.69 647 VAL A C 1
ATOM 4851 O O . VAL A 1 647 ? -7.922 68.562 37.781 1 86.69 647 VAL A O 1
ATOM 4854 N N . THR A 1 648 ? -8.242 69.625 39.625 1 86.75 648 THR A N 1
ATOM 4855 C CA . THR A 1 648 ? -8.25 68.5 40.5 1 86.75 648 THR A CA 1
ATOM 4856 C C . THR A 1 648 ? -9.578 68.438 41.25 1 86.75 648 THR A C 1
ATOM 4858 O O . THR A 1 648 ? -9.984 69.375 41.938 1 86.75 648 THR A O 1
ATOM 4861 N N . VAL A 1 649 ? -10.188 67.312 41.094 1 82.81 649 VAL A N 1
ATOM 4862 C CA . VAL A 1 649 ? -11.414 67.062 41.844 1 82.81 649 VAL A CA 1
ATOM 4863 C C . VAL A 1 649 ? -11.188 65.938 42.844 1 82.81 649 VAL A C 1
ATOM 4865 O O . VAL A 1 649 ? -10.812 64.812 42.438 1 82.81 649 VAL A O 1
ATOM 4868 N N . LEU A 1 650 ? -11.414 66.125 44.156 1 83.81 650 LEU A N 1
ATOM 4869 C CA . LEU A 1 650 ? -11.211 65.125 45.219 1 83.81 650 LEU A CA 1
ATOM 4870 C C . LEU A 1 650 ? -12.531 64.812 45.906 1 83.81 650 LEU A C 1
ATOM 4872 O O . LEU A 1 650 ? -13.195 65.688 46.438 1 83.81 650 LEU A O 1
ATOM 4876 N N . PHE A 1 651 ? -12.789 63.531 45.875 1 81.19 651 PHE A N 1
ATOM 4877 C CA . PHE A 1 651 ? -13.969 63.031 46.562 1 81.19 651 PHE A CA 1
ATOM 4878 C C . PHE A 1 651 ? -13.602 61.906 47.531 1 81.19 651 PHE A C 1
ATOM 4880 O O . PHE A 1 651 ? -13.078 60.875 47.125 1 81.19 651 PHE A O 1
ATOM 4887 N N . GLY A 1 652 ? -13.734 62.125 48.906 1 84.81 652 GLY A N 1
ATOM 4888 C CA . GLY A 1 652 ? -13.516 61.094 49.875 1 84.81 652 GLY A CA 1
ATOM 4889 C C . GLY A 1 652 ? -12.656 61.562 51.062 1 84.81 652 GLY A C 1
ATOM 4890 O O . GLY A 1 652 ? -12.828 62.656 51.562 1 84.81 652 GLY A O 1
ATOM 4891 N N . ILE A 1 653 ? -11.852 60.438 51.594 1 89.25 653 ILE A N 1
ATOM 4892 C CA . ILE A 1 653 ? -11 60.719 52.75 1 89.25 653 ILE A CA 1
ATOM 4893 C C . ILE A 1 653 ? -9.547 60.844 52.312 1 89.25 653 ILE A C 1
ATOM 4895 O O . ILE A 1 653 ? -8.992 59.906 51.719 1 89.25 653 ILE A O 1
ATOM 4899 N N . ILE A 1 654 ? -8.977 61.938 52.5 1 87.69 654 ILE A N 1
ATOM 4900 C CA . ILE A 1 654 ? -7.586 62.188 52.125 1 87.69 654 ILE A CA 1
ATOM 4901 C C . ILE A 1 654 ? -6.77 62.5 53.375 1 87.69 654 ILE A C 1
ATOM 4903 O O . ILE A 1 654 ? -7.062 63.469 54.062 1 87.69 654 ILE A O 1
ATOM 4907 N N . VAL A 1 655 ? -5.797 61.688 53.625 1 90.19 655 VAL A N 1
ATOM 4908 C CA . VAL A 1 655 ? -4.91 61.906 54.75 1 90.19 655 VAL A CA 1
ATOM 4909 C C . VAL A 1 655 ? -3.494 62.188 54.281 1 90.19 655 VAL A C 1
ATOM 4911 O O . VAL A 1 655 ? -2.883 61.344 53.594 1 90.19 655 VAL A O 1
ATOM 4914 N N . VAL A 1 656 ? -2.945 63.375 54.469 1 89.38 656 VAL A N 1
ATOM 4915 C CA . VAL A 1 656 ? -1.601 63.781 54.062 1 89.38 656 VAL A CA 1
ATOM 4916 C C . VAL A 1 656 ? -0.834 64.312 55.25 1 89.38 656 VAL A C 1
ATOM 4918 O O . VAL A 1 656 ? -1.36 65.125 56.031 1 89.38 656 VAL A O 1
ATOM 4921 N N . THR A 1 657 ? 0.435 63.969 55.438 1 89.31 657 THR A N 1
ATOM 4922 C CA . THR A 1 657 ? 1.219 64.5 56.531 1 89.31 657 THR A CA 1
ATOM 4923 C C . THR A 1 657 ? 1.855 65.812 56.125 1 89.31 657 THR A C 1
ATOM 4925 O O . THR A 1 657 ? 1.673 66.875 56.812 1 89.31 657 THR A O 1
ATOM 4928 N N . THR A 1 658 ? 2.713 65.688 55.031 1 86.81 658 THR A N 1
ATOM 4929 C CA . THR A 1 658 ? 3.305 66.938 54.531 1 86.81 658 THR A CA 1
ATOM 4930 C C . THR A 1 658 ? 2.82 67.25 53.125 1 86.81 658 THR A C 1
ATOM 4932 O O . THR A 1 658 ? 2.961 66.438 52.219 1 86.81 658 THR A O 1
ATOM 4935 N N . LEU A 1 659 ? 2.229 68.312 52.969 1 87.88 659 LEU A N 1
ATOM 4936 C CA . LEU A 1 659 ? 1.72 68.75 51.688 1 87.88 659 LEU A CA 1
ATOM 4937 C C . LEU A 1 659 ? 2.434 70 51.188 1 87.88 659 LEU A C 1
ATOM 4939 O O . LEU A 1 659 ? 2.346 71.062 51.844 1 87.88 659 LEU A O 1
ATOM 4943 N N . ASN A 1 660 ? 3.158 69.938 50.125 1 81.94 660 ASN A N 1
ATOM 4944 C CA . ASN A 1 660 ? 3.783 71.062 49.469 1 81.94 660 ASN A CA 1
ATOM 4945 C C . ASN A 1 660 ? 3.092 71.438 48.156 1 81.94 660 ASN A C 1
ATOM 4947 O O . ASN A 1 660 ? 3.057 70.562 47.25 1 81.94 660 ASN A O 1
ATOM 4951 N N . MET A 1 661 ? 2.502 72.562 48 1 85 661 MET A N 1
ATOM 4952 C CA . MET A 1 661 ? 1.758 72.938 46.812 1 85 661 MET A CA 1
ATOM 4953 C C . MET A 1 661 ? 2.381 74.125 46.125 1 85 661 MET A C 1
ATOM 4955 O O . MET A 1 661 ? 2.533 75.188 46.781 1 85 661 MET A O 1
ATOM 4959 N N . ASP A 1 662 ? 2.898 74 44.969 1 78.81 662 ASP A N 1
ATOM 4960 C CA . ASP A 1 662 ? 3.266 75.062 44.062 1 78.81 662 ASP A CA 1
ATOM 4961 C C . ASP A 1 662 ? 2.334 75.125 42.844 1 78.81 662 ASP A C 1
ATOM 4963 O O . ASP A 1 662 ? 2.436 74.312 41.938 1 78.81 662 ASP A O 1
ATOM 4967 N N . GLN A 1 663 ? 1.354 76 42.781 1 80.38 663 GLN A N 1
ATOM 4968 C CA . GLN A 1 663 ? 0.293 76 41.781 1 80.38 663 GLN A CA 1
ATOM 4969 C C . GLN A 1 663 ? 0.188 77.312 41.031 1 80.38 663 GLN A C 1
ATOM 4971 O O . GLN A 1 663 ? 0.358 78.375 41.625 1 80.38 663 GLN A O 1
ATOM 4976 N N . SER A 1 664 ? 0.128 77.25 39.688 1 78.12 664 SER A N 1
ATOM 4977 C CA . SER A 1 664 ? -0.212 78.375 38.875 1 78.12 664 SER A CA 1
ATOM 4978 C C . SER A 1 664 ? -1.43 78.062 38 1 78.12 664 SER A C 1
ATOM 4980 O O . SER A 1 664 ? -1.421 77.125 37.188 1 78.12 664 SER A O 1
ATOM 4982 N N . LYS A 1 665 ? -2.734 78.688 37.969 1 82.44 665 LYS A N 1
ATOM 4983 C CA . LYS A 1 665 ? -3.975 78.5 37.219 1 82.44 665 LYS A CA 1
ATOM 4984 C C . LYS A 1 665 ? -4.609 77.188 37.5 1 82.44 665 LYS A C 1
ATOM 4986 O O . LYS A 1 665 ? -4.801 76.375 36.562 1 82.44 665 LYS A O 1
ATOM 4991 N N . VAL A 1 666 ? -4.852 76.875 38.781 1 85.38 666 VAL A N 1
ATOM 4992 C CA . VAL A 1 666 ? -5.348 75.562 39.219 1 85.38 666 VAL A CA 1
ATOM 4993 C C . VAL A 1 666 ? -6.723 75.688 39.875 1 85.38 666 VAL A C 1
ATOM 4995 O O . VAL A 1 666 ? -6.984 76.688 40.562 1 85.38 666 VAL A O 1
ATOM 4998 N N . VAL A 1 667 ? -7.664 74.875 39.531 1 81.75 667 VAL A N 1
ATOM 4999 C CA . VAL A 1 667 ? -8.953 74.75 40.219 1 81.75 667 VAL A CA 1
ATOM 5000 C C . VAL A 1 667 ? -9 73.438 41 1 81.75 667 VAL A C 1
ATOM 5002 O O . VAL A 1 667 ? -8.805 72.375 40.438 1 81.75 667 VAL A O 1
ATOM 5005 N N . THR A 1 668 ? -9.148 73.375 42.312 1 82.56 668 THR A N 1
ATOM 5006 C CA . THR A 1 668 ? -9.273 72.188 43.156 1 82.56 668 THR A CA 1
ATOM 5007 C C . THR A 1 668 ? -10.625 72.188 43.875 1 82.56 668 THR A C 1
ATOM 5009 O O . THR A 1 668 ? -10.969 73.125 44.594 1 82.56 668 THR A O 1
ATOM 5012 N N . VAL A 1 669 ? -11.352 71.25 43.594 1 80.12 669 VAL A N 1
ATOM 5013 C CA . VAL A 1 669 ? -12.633 71.062 44.25 1 80.12 669 VAL A CA 1
ATOM 5014 C C . VAL A 1 669 ? -12.516 69.875 45.281 1 80.12 669 VAL A C 1
ATOM 5016 O O . VAL A 1 669 ? -12.125 68.75 44.906 1 80.12 669 VAL A O 1
ATOM 5019 N N . LEU A 1 670 ? -12.852 70 46.562 1 79.31 670 LEU A N 1
ATOM 5020 C CA . LEU A 1 670 ? -12.742 69 47.625 1 79.31 670 LEU A CA 1
ATOM 5021 C C . LEU A 1 670 ? -14.109 68.688 48.219 1 79.31 670 LEU A C 1
ATOM 5023 O O . LEU A 1 670 ? -14.797 69.625 48.688 1 79.31 670 LEU A O 1
ATOM 5027 N N . PHE A 1 671 ? -14.453 67.5 48 1 79.88 671 PHE A N 1
ATOM 5028 C CA . PHE A 1 671 ? -15.656 67 48.656 1 79.88 671 PHE A CA 1
ATOM 5029 C C . PHE A 1 671 ? -15.328 65.812 49.594 1 79.88 671 PHE A C 1
ATOM 5031 O O . PHE A 1 671 ? -15.023 64.75 49.125 1 79.88 671 PHE A O 1
ATOM 5038 N N . GLY A 1 672 ? -15.188 66.062 50.938 1 81.44 672 GLY A N 1
ATOM 5039 C CA . GLY A 1 672 ? -14.953 65 51.906 1 81.44 672 GLY A CA 1
ATOM 5040 C C . GLY A 1 672 ? -14.117 65.438 53.094 1 81.44 672 GLY A C 1
ATOM 5041 O O . GLY A 1 672 ? -14.219 66.562 53.531 1 81.44 672 GLY A O 1
ATOM 5042 N N . ILE A 1 673 ? -13.383 64.375 53.719 1 85.44 673 ILE A N 1
ATOM 5043 C CA . ILE A 1 673 ? -12.578 64.625 54.906 1 85.44 673 ILE A CA 1
ATOM 5044 C C . ILE A 1 673 ? -11.102 64.688 54.531 1 85.44 673 ILE A C 1
ATOM 5046 O O . ILE A 1 673 ? -10.57 63.75 53.938 1 85.44 673 ILE A O 1
ATOM 5050 N N . ILE A 1 674 ? -10.547 65.812 54.688 1 84.12 674 ILE A N 1
ATOM 5051 C CA . ILE A 1 674 ? -9.125 66 54.406 1 84.12 674 ILE A CA 1
ATOM 5052 C C . ILE A 1 674 ? -8.375 66.25 55.719 1 84.12 674 ILE A C 1
ATOM 5054 O O . ILE A 1 674 ? -8.688 67.188 56.438 1 84.12 674 ILE A O 1
ATOM 5058 N N . VAL A 1 675 ? -7.465 65.438 56 1 86.5 675 VAL A N 1
ATOM 5059 C CA . VAL A 1 675 ? -6.629 65.562 57.188 1 86.5 675 VAL A CA 1
ATOM 5060 C C . VAL A 1 675 ? -5.191 65.875 56.781 1 86.5 675 VAL A C 1
ATOM 5062 O O . VAL A 1 675 ? -4.562 65.125 56.062 1 86.5 675 VAL A O 1
ATOM 5065 N N . VAL A 1 676 ? -4.605 67.062 57 1 86.44 676 VAL A N 1
ATOM 5066 C CA . VAL A 1 676 ? -3.242 67.5 56.688 1 86.44 676 VAL A CA 1
ATOM 5067 C C . VAL A 1 676 ? -2.514 67.938 57.969 1 86.44 676 VAL A C 1
ATOM 5069 O O . VAL A 1 676 ? -3.043 68.688 58.75 1 86.44 676 VAL A O 1
ATOM 5072 N N . THR A 1 677 ? -1.308 67.5 58.188 1 84.19 677 THR A N 1
ATOM 5073 C CA . THR A 1 677 ? -0.565 67.938 59.344 1 84.19 677 THR A CA 1
ATOM 5074 C C . THR A 1 677 ? 0.229 69.25 59.062 1 84.19 677 THR A C 1
ATOM 5076 O O . THR A 1 677 ? 0.168 70.188 59.812 1 84.19 677 THR A O 1
ATOM 5079 N N . THR A 1 678 ? 1.165 69.188 58 1 81.38 678 THR A N 1
ATOM 5080 C CA . THR A 1 678 ? 1.911 70.375 57.594 1 81.38 678 THR A CA 1
ATOM 5081 C C . THR A 1 678 ? 1.535 70.812 56.188 1 81.38 678 THR A C 1
ATOM 5083 O O . THR A 1 678 ? 1.575 70 55.25 1 81.38 678 THR A O 1
ATOM 5086 N N . LEU A 1 679 ? 1.136 72 55.938 1 80 679 LEU A N 1
ATOM 5087 C CA . LEU A 1 679 ? 0.728 72.5 54.625 1 80 679 LEU A CA 1
ATOM 5088 C C . LEU A 1 679 ? 1.606 73.688 54.219 1 80 679 LEU A C 1
ATOM 5090 O O . LEU A 1 679 ? 1.688 74.688 54.906 1 80 679 LEU A O 1
ATOM 5094 N N . ASN A 1 680 ? 2.328 73.625 53.219 1 71.44 680 ASN A N 1
ATOM 5095 C CA . ASN A 1 680 ? 3.084 74.75 52.625 1 71.44 680 ASN A CA 1
ATOM 5096 C C . ASN A 1 680 ? 2.516 75.125 51.281 1 71.44 680 ASN A C 1
ATOM 5098 O O . ASN A 1 680 ? 2.496 74.375 50.344 1 71.44 680 ASN A O 1
ATOM 5102 N N . MET A 1 681 ? 1.903 76.25 50.812 1 70.25 681 MET A N 1
ATOM 5103 C CA . MET A 1 681 ? 1.264 76.688 49.594 1 70.25 681 MET A CA 1
ATOM 5104 C C . MET A 1 681 ? 1.988 77.875 48.969 1 70.25 681 MET A C 1
ATOM 5106 O O . MET A 1 681 ? 2.199 78.875 49.656 1 70.25 681 MET A O 1
ATOM 5110 N N . ASP A 1 682 ? 2.732 77.938 47.812 1 58.31 682 ASP A N 1
ATOM 5111 C CA . ASP A 1 682 ? 3.26 79.125 47.094 1 58.31 682 ASP A CA 1
ATOM 5112 C C . ASP A 1 682 ? 2.432 79.375 45.844 1 58.31 682 ASP A C 1
ATOM 5114 O O . ASP A 1 682 ? 2.32 78.562 44.969 1 58.31 682 ASP A O 1
ATOM 5118 N N . GLN A 1 683 ? 1.354 80.312 45.375 1 50.69 683 GLN A N 1
ATOM 5119 C CA . GLN A 1 683 ? 0.502 80.688 44.25 1 50.69 683 GLN A CA 1
ATOM 5120 C C . GLN A 1 683 ? 1.125 81.812 43.438 1 50.69 683 GLN A C 1
ATOM 5122 O O . GLN A 1 683 ? 1.474 82.812 43.969 1 50.69 683 GLN A O 1
ATOM 5127 N N . ARG A 1 684 ? 1.739 81.812 42.031 1 45.59 684 ARG A N 1
ATOM 5128 C CA . ARG A 1 684 ? 2.449 82.75 41.25 1 45.59 684 ARG A CA 1
ATOM 5129 C C . ARG A 1 684 ? 1.473 83.75 40.562 1 45.59 684 ARG A C 1
ATOM 5131 O O . ARG A 1 684 ? 0.425 83.312 40.062 1 45.59 684 ARG A O 1
ATOM 5138 N N . LYS A 1 685 ? 1.414 85.125 40.531 1 41.38 685 LYS A N 1
ATOM 5139 C CA . LYS A 1 685 ? 0.796 86.312 39.938 1 41.38 685 LYS A CA 1
ATOM 5140 C C . LYS A 1 685 ? 1.112 86.375 38.438 1 41.38 685 LYS A C 1
ATOM 5142 O O . LYS A 1 685 ? 2.131 85.875 38 1 41.38 685 LYS A O 1
ATOM 5147 N N . GLN A 1 686 ? 0.146 86.812 37.406 1 38.03 686 GLN A N 1
ATOM 5148 C CA . GLN A 1 686 ? 0.045 87.188 36 1 38.03 686 GLN A CA 1
ATOM 5149 C C . GLN A 1 686 ? 1.244 88 35.531 1 38.03 686 GLN A C 1
ATOM 5151 O O . GLN A 1 686 ? 1.624 88.938 36.219 1 38.03 686 GLN A O 1
ATOM 5156 N N . ARG A 1 687 ? 1.874 87.5 34.406 1 41.69 687 ARG A N 1
ATOM 5157 C CA . ARG A 1 687 ? 3.023 88.125 33.75 1 41.69 687 ARG A CA 1
ATOM 5158 C C . ARG A 1 687 ? 2.596 89.312 32.875 1 41.69 687 ARG A C 1
ATOM 5160 O O . ARG A 1 687 ? 1.821 89.125 31.938 1 41.69 687 ARG A O 1
ATOM 5167 N N . ARG A 1 688 ? 2.184 90.438 33.219 1 45.72 688 ARG A N 1
ATOM 5168 C CA . ARG A 1 688 ? 1.82 91.688 32.5 1 45.72 688 ARG A CA 1
ATOM 5169 C C . ARG A 1 688 ? 2.859 92 31.438 1 45.72 688 ARG A C 1
ATOM 5171 O O . ARG A 1 688 ? 4.062 92 31.703 1 45.72 688 ARG A O 1
ATOM 5178 N N . GLU A 1 689 ? 2.477 91.812 30.141 1 48.97 689 GLU A N 1
ATOM 5179 C CA . GLU A 1 689 ? 3.248 92.375 29.031 1 48.97 689 GLU A CA 1
ATOM 5180 C C . GLU A 1 689 ? 3.625 93.812 29.312 1 48.97 689 GLU A C 1
ATOM 5182 O O . GLU A 1 689 ? 2.861 94.562 29.938 1 48.97 689 GLU A O 1
ATOM 5187 N N . MET A 1 690 ? 4.848 94.188 28.953 1 55.38 690 MET A N 1
ATOM 5188 C CA . MET A 1 690 ? 5.309 95.5 29.375 1 55.38 690 MET A CA 1
ATOM 5189 C C . MET A 1 690 ? 4.664 96.625 28.531 1 55.38 690 MET A C 1
ATOM 5191 O O . MET A 1 690 ? 4.594 96.5 27.312 1 55.38 690 MET A O 1
ATOM 5195 N N . SER A 1 691 ? 3.676 97.438 28.859 1 62 691 SER A N 1
ATOM 5196 C CA . SER A 1 691 ? 2.98 98.562 28.219 1 62 691 SER A CA 1
ATOM 5197 C C . SER A 1 691 ? 3.941 99.438 27.391 1 62 691 SER A C 1
ATOM 5199 O O . SER A 1 691 ? 5.145 99.438 27.656 1 62 691 SER A O 1
ATOM 5201 N N . GLU A 1 692 ? 3.477 100 26.234 1 71.38 692 GLU A N 1
ATOM 5202 C CA . GLU A 1 692 ? 4.258 100.875 25.391 1 71.38 692 GLU A CA 1
ATOM 5203 C C . GLU A 1 692 ? 4.945 101.938 26.219 1 71.38 692 GLU A C 1
ATOM 5205 O O . GLU A 1 692 ? 6.055 102.375 25.891 1 71.38 692 GLU A O 1
ATOM 5210 N N . GLY A 1 693 ? 4.191 102.312 27.266 1 73.56 693 GLY A N 1
ATOM 5211 C CA . GLY A 1 693 ? 4.754 103.312 28.203 1 73.56 693 GLY A CA 1
ATOM 5212 C C . GLY A 1 693 ? 6.027 102.812 28.875 1 73.56 693 GLY A C 1
ATOM 5213 O O . GLY A 1 693 ? 7.012 103.562 28.953 1 73.56 693 GLY A O 1
ATOM 5214 N N . ILE A 1 694 ? 5.988 101.5 29.125 1 75.62 694 ILE A N 1
ATOM 5215 C CA . ILE A 1 694 ? 7.172 100.938 29.797 1 75.62 694 ILE A CA 1
ATOM 5216 C C . ILE A 1 694 ? 8.312 100.812 28.781 1 75.62 694 ILE A C 1
ATOM 5218 O O . ILE A 1 694 ? 9.477 101.125 29.125 1 75.62 694 ILE A O 1
ATOM 5222 N N . ARG A 1 695 ? 8.039 100.625 27.5 1 79.38 695 ARG A N 1
ATOM 5223 C CA . ARG A 1 695 ? 9.062 100.5 26.453 1 79.38 695 ARG A CA 1
ATOM 5224 C C . ARG A 1 695 ? 9.656 101.875 26.156 1 79.38 695 ARG A C 1
ATOM 5226 O O . ARG A 1 695 ? 10.867 102 26 1 79.38 695 ARG A O 1
ATOM 5233 N N . LYS A 1 696 ? 8.719 102.875 26.219 1 79.69 696 LYS A N 1
ATOM 5234 C CA . LYS A 1 696 ? 9.18 104.25 26.078 1 79.69 696 LYS A CA 1
ATOM 5235 C C . LYS A 1 696 ? 10.039 104.688 27.266 1 79.69 696 LYS A C 1
ATOM 5237 O O . LYS A 1 696 ? 11.039 105.375 27.094 1 79.69 696 LYS A O 1
ATOM 5242 N N . THR A 1 697 ? 9.586 104.188 28.406 1 81.69 697 THR A N 1
ATOM 5243 C CA . THR A 1 697 ? 10.328 104.5 29.609 1 81.69 697 THR A CA 1
ATOM 5244 C C . THR A 1 697 ? 11.703 103.812 29.594 1 81.69 697 THR A C 1
ATOM 5246 O O . THR A 1 697 ? 12.695 104.438 30.031 1 81.69 697 THR A O 1
ATOM 5249 N N . ILE A 1 698 ? 11.773 102.688 28.938 1 82.25 698 ILE A N 1
ATOM 5250 C CA . ILE A 1 698 ? 13.062 102 28.797 1 82.25 698 ILE A CA 1
ATOM 5251 C C . ILE A 1 698 ? 13.961 102.812 27.859 1 82.25 698 ILE A C 1
ATOM 5253 O O . ILE A 1 698 ? 15.141 103 28.141 1 82.25 698 ILE A O 1
ATOM 5257 N N . ILE A 1 699 ? 13.438 103.312 26.781 1 84.44 699 ILE A N 1
ATOM 5258 C CA . ILE A 1 699 ? 14.195 104.125 25.828 1 84.44 699 ILE A CA 1
ATOM 5259 C C . ILE A 1 699 ? 14.602 105.438 26.438 1 84.44 699 ILE A C 1
ATOM 5261 O O . ILE A 1 699 ? 15.734 105.875 26.266 1 84.44 699 ILE A O 1
ATOM 5265 N N . ASP A 1 700 ? 13.664 106 27.266 1 82.94 700 ASP A N 1
ATOM 5266 C CA . ASP A 1 700 ? 13.969 107.25 27.938 1 82.94 700 ASP A CA 1
ATOM 5267 C C . ASP A 1 700 ? 15.062 107.062 28.984 1 82.94 700 ASP A C 1
ATOM 5269 O O . ASP A 1 700 ? 15.977 107.875 29.094 1 82.94 700 ASP A O 1
ATOM 5273 N N . LYS A 1 701 ? 15.055 105.938 29.672 1 82.44 701 LYS A N 1
ATOM 5274 C CA . LYS A 1 701 ? 16.062 105.688 30.688 1 82.44 701 LYS A CA 1
ATOM 5275 C C . LYS A 1 701 ? 17.406 105.312 30.047 1 82.44 701 LYS A C 1
ATOM 5277 O O . LYS A 1 701 ? 18.469 105.688 30.547 1 82.44 701 LYS A O 1
ATOM 5282 N N . HIS A 1 702 ? 17.328 104.688 28.922 1 84.44 702 HIS A N 1
ATOM 5283 C CA . HIS A 1 702 ? 18.562 104.438 28.188 1 84.44 702 HIS A CA 1
ATOM 5284 C C . HIS A 1 702 ? 19.125 105.688 27.562 1 84.44 702 HIS A C 1
ATOM 5286 O O . HIS A 1 702 ? 20.344 105.875 27.562 1 84.44 702 HIS A O 1
ATOM 5292 N N . GLY A 1 703 ? 18.312 106.5 27.141 1 82.38 703 GLY A N 1
ATOM 5293 C CA . GLY A 1 703 ? 18.75 107.75 26.625 1 82.38 703 GLY A CA 1
ATOM 5294 C C . GLY A 1 703 ? 19.391 108.625 27.688 1 82.38 703 GLY A C 1
ATOM 5295 O O . GLY A 1 703 ? 20.25 109.438 27.391 1 82.38 703 GLY A O 1
ATOM 5296 N N . LYS A 1 704 ? 19.016 108.438 29 1 80.25 704 LYS A N 1
ATOM 5297 C CA . LYS A 1 704 ? 19.594 109.188 30.109 1 80.25 704 LYS A CA 1
ATOM 5298 C C . LYS A 1 704 ? 20.844 108.562 30.656 1 80.25 704 LYS A C 1
ATOM 5300 O O . LYS A 1 704 ? 21.391 108.938 31.672 1 80.25 704 LYS A O 1
ATOM 5305 N N . GLY A 1 705 ? 21.297 107.5 30 1 80.94 705 GLY A N 1
ATOM 5306 C CA . GLY A 1 705 ? 22.609 106.938 30.281 1 80.94 705 GLY A CA 1
ATOM 5307 C C . GLY A 1 705 ? 22.562 105.75 31.219 1 80.94 705 GLY A C 1
ATOM 5308 O O . GLY A 1 705 ? 23.594 105.25 31.703 1 80.94 705 GLY A O 1
ATOM 5309 N N . LYS A 1 706 ? 21.359 105.375 31.469 1 79.31 706 LYS A N 1
ATOM 5310 C CA . LYS A 1 706 ? 21.297 104.25 32.375 1 79.31 706 LYS A CA 1
ATOM 5311 C C . LYS A 1 706 ? 21.625 102.938 31.656 1 79.31 706 LYS A C 1
ATOM 5313 O O . LYS A 1 706 ? 21.266 102.75 30.5 1 79.31 706 LYS A O 1
ATOM 5318 N N . GLY A 1 707 ? 22.516 102 32.25 1 81.19 707 GLY A N 1
ATOM 5319 C CA . GLY A 1 707 ? 22.922 100.75 31.672 1 81.19 707 GLY A CA 1
ATOM 5320 C C . GLY A 1 707 ? 21.781 99.75 31.594 1 81.19 707 GLY A C 1
ATOM 5321 O O . GLY A 1 707 ? 20.734 99.938 32.219 1 81.19 707 GLY A O 1
ATOM 5322 N N . TYR A 1 708 ? 21.828 98.812 30.766 1 80.38 708 TYR A N 1
ATOM 5323 C CA . TYR A 1 708 ? 20.797 97.812 30.5 1 80.38 708 TYR A CA 1
ATOM 5324 C C . TYR A 1 708 ? 20.375 97.125 31.781 1 80.38 708 TYR A C 1
ATOM 5326 O O . TYR A 1 708 ? 19.172 96.938 32 1 80.38 708 TYR A O 1
ATOM 5334 N N . LYS A 1 709 ? 21.266 96.812 32.656 1 79.44 709 LYS A N 1
ATOM 5335 C CA . LYS A 1 709 ? 21.016 96.125 33.906 1 79.44 709 LYS A CA 1
ATOM 5336 C C . LYS A 1 709 ? 20.266 97 34.906 1 79.44 709 LYS A C 1
ATOM 5338 O O . LYS A 1 709 ? 19.359 96.562 35.594 1 79.44 709 LYS A O 1
ATOM 5343 N N . THR A 1 710 ? 20.688 98.312 34.906 1 80.88 710 THR A N 1
ATOM 5344 C CA . THR A 1 710 ? 20.047 99.25 35.781 1 80.88 710 THR A CA 1
ATOM 5345 C C . THR A 1 710 ? 18.594 99.5 35.375 1 80.88 710 THR A C 1
ATOM 5347 O O . THR A 1 710 ? 17.703 99.625 36.219 1 80.88 710 THR A O 1
ATOM 5350 N N . ILE A 1 711 ? 18.359 99.688 34.125 1 82.06 711 ILE A N 1
ATOM 5351 C CA . ILE A 1 711 ? 17.016 99.875 33.594 1 82.06 711 ILE A CA 1
ATOM 5352 C C . ILE A 1 711 ? 16.172 98.625 33.844 1 82.06 711 ILE A C 1
ATOM 5354 O O . ILE A 1 711 ? 15.008 98.75 34.219 1 82.06 711 ILE A O 1
ATOM 5358 N N . SER A 1 712 ? 16.859 97.5 33.75 1 76.62 712 SER A N 1
ATOM 5359 C CA . SER A 1 712 ? 16.219 96.25 34 1 76.62 712 SER A CA 1
ATOM 5360 C C . SER A 1 712 ? 15.781 96.125 35.469 1 76.62 712 SER A C 1
ATOM 5362 O O . SER A 1 712 ? 14.648 95.688 35.75 1 76.62 712 SER A O 1
ATOM 5364 N N . LYS A 1 713 ? 16.516 96.5 36.344 1 78.25 713 LYS A N 1
ATOM 5365 C CA . LYS A 1 713 ? 16.203 96.438 37.781 1 78.25 713 LYS A CA 1
ATOM 5366 C C . LYS A 1 713 ? 15.109 97.438 38.156 1 78.25 713 LYS A C 1
ATOM 5368 O O . LYS A 1 713 ? 14.219 97.125 38.938 1 78.25 713 LYS A O 1
ATOM 5373 N N . GLN A 1 714 ? 15.203 98.625 37.5 1 80.19 714 GLN A N 1
ATOM 5374 C CA . GLN A 1 714 ? 14.266 99.688 37.844 1 80.19 714 GLN A CA 1
ATOM 5375 C C . GLN A 1 714 ? 12.875 99.375 37.312 1 80.19 714 GLN A C 1
ATOM 5377 O O . GLN A 1 714 ? 11.867 99.688 37.938 1 80.19 714 GLN A O 1
ATOM 5382 N N . LEU A 1 715 ? 12.852 98.875 36.156 1 78.19 715 LEU A N 1
ATOM 5383 C CA . LEU A 1 715 ? 11.562 98.688 35.5 1 78.19 715 LEU A CA 1
ATOM 5384 C C . LEU A 1 715 ? 11.102 97.25 35.594 1 78.19 715 LEU A C 1
ATOM 5386 O O . LEU A 1 715 ? 10 96.875 35.156 1 78.19 715 LEU A O 1
ATOM 5390 N N . ASP A 1 716 ? 11.781 96.375 36.312 1 77.44 716 ASP A N 1
ATOM 5391 C CA . ASP A 1 716 ? 11.547 94.938 36.531 1 77.44 716 ASP A CA 1
ATOM 5392 C C . ASP A 1 716 ? 11.289 94.25 35.188 1 77.44 716 ASP A C 1
ATOM 5394 O O . ASP A 1 716 ? 10.289 93.5 35.062 1 77.44 716 ASP A O 1
ATOM 5398 N N . VAL A 1 717 ? 12.156 94.688 34.281 1 75.56 717 VAL A N 1
ATOM 5399 C CA . VAL A 1 717 ? 12.141 94.125 32.969 1 75.56 717 VAL A CA 1
ATOM 5400 C C . VAL A 1 717 ? 13.461 93.375 32.719 1 75.56 717 VAL A C 1
ATOM 5402 O O . VAL A 1 717 ? 14.523 93.875 33.125 1 75.56 717 VAL A O 1
ATOM 5405 N N . PRO A 1 718 ? 13.43 92.125 32.281 1 77.69 718 PRO A N 1
ATOM 5406 C CA . PRO A 1 718 ? 14.695 91.438 32.031 1 77.69 718 PRO A CA 1
ATOM 5407 C C . PRO A 1 718 ? 15.617 92.188 31.094 1 77.69 718 PRO A C 1
ATOM 5409 O O . PRO A 1 718 ? 15.148 92.875 30.172 1 77.69 718 PRO A O 1
ATOM 5412 N N . VAL A 1 719 ? 16.891 92.062 31.281 1 81.75 719 VAL A N 1
ATOM 5413 C CA . VAL A 1 719 ? 17.938 92.812 30.609 1 81.75 719 VAL A CA 1
ATOM 5414 C C . VAL A 1 719 ? 17.906 92.562 29.109 1 81.75 719 VAL A C 1
ATOM 5416 O O . VAL A 1 719 ? 18.141 93.438 28.297 1 81.75 719 VAL A O 1
ATOM 5419 N N . THR A 1 720 ? 17.578 91.312 28.781 1 79.06 720 THR A N 1
ATOM 5420 C CA . THR A 1 720 ? 17.562 90.938 27.359 1 79.06 720 THR A CA 1
ATOM 5421 C C . THR A 1 720 ? 16.453 91.688 26.625 1 79.06 720 THR A C 1
ATOM 5423 O O . THR A 1 720 ? 16.641 92.125 25.5 1 79.06 720 THR A O 1
ATOM 5426 N N . THR A 1 721 ? 15.258 92 27.328 1 78.94 721 THR A N 1
ATOM 5427 C CA . THR A 1 721 ? 14.141 92.688 26.734 1 78.94 721 THR A CA 1
ATOM 5428 C C . THR A 1 721 ? 14.477 94.188 26.578 1 78.94 721 THR A C 1
ATOM 5430 O O . THR A 1 721 ? 14.133 94.812 25.578 1 78.94 721 THR A O 1
ATOM 5433 N N . VAL A 1 722 ? 15.156 94.75 27.578 1 82.62 722 VAL A N 1
ATOM 5434 C CA . VAL A 1 722 ? 15.609 96.125 27.5 1 82.62 722 VAL A CA 1
ATOM 5435 C C . VAL A 1 722 ? 16.562 96.312 26.312 1 82.62 722 VAL A C 1
ATOM 5437 O O . VAL A 1 722 ? 16.406 97.25 25.516 1 82.62 722 VAL A O 1
ATOM 5440 N N . ALA A 1 723 ? 17.438 95.188 26.047 1 82.62 723 ALA A N 1
ATOM 5441 C CA . ALA A 1 723 ? 18.422 95.25 24.953 1 82.62 723 ALA A CA 1
ATOM 5442 C C . ALA A 1 723 ? 17.719 95.188 23.594 1 82.62 723 ALA A C 1
ATOM 5444 O O . ALA A 1 723 ? 18.078 95.875 22.672 1 82.62 723 ALA A O 1
ATOM 5445 N N . ASN A 1 724 ? 16.766 94.375 23.609 1 78.69 724 ASN A N 1
ATOM 5446 C CA . ASN A 1 724 ? 16.078 94.125 22.328 1 78.69 724 ASN A CA 1
ATOM 5447 C C . ASN A 1 724 ? 15.242 95.375 21.938 1 78.69 724 ASN A C 1
ATOM 5449 O O . ASN A 1 724 ? 15.195 95.75 20.766 1 78.69 724 ASN A O 1
ATOM 5453 N N . ILE A 1 725 ? 14.562 96 22.938 1 80.31 725 ILE A N 1
ATOM 5454 C CA . ILE A 1 725 ? 13.758 97.188 22.672 1 80.31 725 ILE A CA 1
ATOM 5455 C C . ILE A 1 725 ? 14.656 98.312 22.203 1 80.31 725 ILE A C 1
ATOM 5457 O O . ILE A 1 725 ? 14.32 99.062 21.266 1 80.31 725 ILE A O 1
ATOM 5461 N N . ILE A 1 726 ? 15.898 98.438 22.812 1 83.88 726 ILE A N 1
ATOM 5462 C CA . ILE A 1 726 ? 16.844 99.438 22.453 1 83.88 726 ILE A CA 1
ATOM 5463 C C . ILE A 1 726 ? 17.438 99.188 21.078 1 83.88 726 ILE A C 1
ATOM 5465 O O . ILE A 1 726 ? 17.547 100.062 20.25 1 83.88 726 ILE A O 1
ATOM 5469 N N . LYS A 1 727 ? 17.672 97.875 20.734 1 84.25 727 LYS A N 1
ATOM 5470 C CA . LYS A 1 727 ? 18.172 97.5 19.422 1 84.25 727 LYS A CA 1
ATOM 5471 C C . LYS A 1 727 ? 17.125 97.75 18.344 1 84.25 727 LYS A C 1
ATOM 5473 O O . LYS A 1 727 ? 17.453 98.312 17.281 1 84.25 727 LYS A O 1
ATOM 5478 N N . LYS A 1 728 ? 15.969 97.375 18.703 1 76.5 728 LYS A N 1
ATOM 5479 C CA . LYS A 1 728 ? 14.875 97.625 17.766 1 76.5 728 LYS A CA 1
ATOM 5480 C C . LYS A 1 728 ? 14.703 99.125 17.516 1 76.5 728 LYS A C 1
ATOM 5482 O O . LYS A 1 728 ? 14.516 99.562 16.359 1 76.5 728 LYS A O 1
ATOM 5487 N N . PHE A 1 729 ? 14.781 99.938 18.453 1 78.69 729 PHE A N 1
ATOM 5488 C CA . PHE A 1 729 ? 14.641 101.375 18.328 1 78.69 729 PHE A CA 1
ATOM 5489 C C . PHE A 1 729 ? 15.805 101.938 17.531 1 78.69 729 PHE A C 1
ATOM 5491 O O . PHE A 1 729 ? 15.625 102.875 16.734 1 78.69 729 PHE A O 1
ATOM 5498 N N . LYS A 1 730 ? 16.984 101.375 17.734 1 78.88 730 LYS A N 1
ATOM 5499 C CA . LYS A 1 730 ? 18.156 101.875 17.016 1 78.88 730 LYS A CA 1
ATOM 5500 C C . LYS A 1 730 ? 18.047 101.562 15.523 1 78.88 730 LYS A C 1
ATOM 5502 O O . LYS A 1 730 ? 18.438 102.438 14.695 1 78.88 730 LYS A O 1
ATOM 5507 N N . VAL A 1 731 ? 17.312 100.438 15.234 1 77.25 731 VAL A N 1
ATOM 5508 C CA . VAL A 1 731 ? 17.297 100.062 13.836 1 77.25 731 VAL A CA 1
ATOM 5509 C C . VAL A 1 731 ? 16.047 100.625 13.156 1 77.25 731 VAL A C 1
ATOM 5511 O O . VAL A 1 731 ? 16.125 101.125 12.039 1 77.25 731 VAL A O 1
ATOM 5514 N N . HIS A 1 732 ? 14.914 100.562 13.766 1 74.81 732 HIS A N 1
ATOM 5515 C CA . HIS A 1 732 ? 13.672 100.875 13.062 1 74.81 732 HIS A CA 1
ATOM 5516 C C . HIS A 1 732 ? 13.047 102.188 13.562 1 74.81 732 HIS A C 1
ATOM 5518 O O . HIS A 1 732 ? 12.102 102.688 12.969 1 74.81 732 HIS A O 1
ATOM 5524 N N . GLY A 1 733 ? 13.633 102.812 14.461 1 75.94 733 GLY A N 1
ATOM 5525 C CA . GLY A 1 733 ? 13.203 104.062 15.016 1 75.94 733 GLY A CA 1
ATOM 5526 C C . GLY A 1 733 ? 11.797 104 15.594 1 75.94 733 GLY A C 1
ATOM 5527 O O . GLY A 1 733 ? 11.156 105.062 15.766 1 75.94 733 GLY A O 1
ATOM 5528 N N . THR A 1 734 ? 11.211 102.875 15.461 1 71.06 734 THR A N 1
ATOM 5529 C CA . THR A 1 734 ? 9.859 102.812 15.992 1 71.06 734 THR A CA 1
ATOM 5530 C C . THR A 1 734 ? 9.742 101.562 16.938 1 71.06 734 THR A C 1
ATOM 5532 O O . THR A 1 734 ? 10.516 100.625 16.812 1 71.06 734 THR A O 1
ATOM 5535 N N . VAL A 1 735 ? 8.82 101.625 17.938 1 72.12 735 VAL A N 1
ATOM 5536 C CA . VAL A 1 735 ? 8.539 100.562 18.859 1 72.12 735 VAL A CA 1
ATOM 5537 C C . VAL A 1 735 ? 7.336 99.75 18.375 1 72.12 735 VAL A C 1
ATOM 5539 O O . VAL A 1 735 ? 7.004 98.688 18.938 1 72.12 735 VAL A O 1
ATOM 5542 N N . ALA A 1 736 ? 6.574 100 16.828 1 72.62 736 ALA A N 1
ATOM 5543 C CA . ALA A 1 736 ? 5.352 99.375 16.328 1 72.62 736 ALA A CA 1
ATOM 5544 C C . ALA A 1 736 ? 5.676 98.188 15.398 1 72.62 736 ALA A C 1
ATOM 5546 O O . ALA A 1 736 ? 6.789 98.125 14.883 1 72.62 736 ALA A O 1
ATOM 5547 N N . ASN A 1 737 ? 4.574 97.188 14.453 1 62.19 737 ASN A N 1
ATOM 5548 C CA . ASN A 1 737 ? 4.711 96 13.617 1 62.19 737 ASN A CA 1
ATOM 5549 C C . ASN A 1 737 ? 4.754 96.375 12.133 1 62.19 737 ASN A C 1
ATOM 5551 O O . ASN A 1 737 ? 4.059 97.25 11.695 1 62.19 737 ASN A O 1
ATOM 5555 N N . LEU A 1 738 ? 5.227 95.438 10.445 1 66.31 738 LEU A N 1
ATOM 5556 C CA . LEU A 1 738 ? 5.461 95.688 9.023 1 66.31 738 LEU A CA 1
ATOM 5557 C C . LEU A 1 738 ? 4.422 94.938 8.172 1 66.31 738 LEU A C 1
ATOM 5559 O O . LEU A 1 738 ? 3.924 93.875 8.57 1 66.31 738 LEU A O 1
ATOM 5563 N N . PRO A 1 739 ? 3.709 95.125 6.066 1 54.09 739 PRO A N 1
ATOM 5564 C CA . PRO A 1 739 ? 2.623 94.688 5.188 1 54.09 739 PRO A CA 1
ATOM 5565 C C . PRO A 1 739 ? 3.02 93.5 4.309 1 54.09 739 PRO A C 1
ATOM 5567 O O . PRO A 1 739 ? 4.199 93.375 3.975 1 54.09 739 PRO A O 1
ATOM 5570 N N . GLY A 1 740 ? 1.784 92.25 2.734 1 39.84 740 GLY A N 1
ATOM 5571 C CA . GLY A 1 740 ? 1.975 91 2.021 1 39.84 740 GLY A CA 1
ATOM 5572 C C . GLY A 1 740 ? 1.691 91.125 0.535 1 39.84 740 GLY A C 1
ATOM 5573 O O . GLY A 1 740 ? 1.071 92.062 0.086 1 39.84 740 GLY A O 1
ATOM 5574 N N . HIS A 1 741 ? 1.753 89.812 -1.675 1 39.47 741 HIS A N 1
ATOM 5575 C CA . HIS A 1 741 ? 1.91 89.875 -3.125 1 39.47 741 HIS A CA 1
ATOM 5576 C C . HIS A 1 741 ? 0.718 89.188 -3.812 1 39.47 741 HIS A C 1
ATOM 5578 O O . HIS A 1 741 ? 0.133 88.25 -3.283 1 39.47 741 HIS A O 1
ATOM 5584 N N . GLY A 1 742 ? -0.259 89.062 -6.172 1 35.28 742 GLY A N 1
ATOM 5585 C CA . GLY A 1 742 ? -1.495 88.75 -6.883 1 35.28 742 GLY A CA 1
ATOM 5586 C C . GLY A 1 742 ? -1.378 87.562 -7.836 1 35.28 742 GLY A C 1
ATOM 5587 O O . GLY A 1 742 ? -0.292 87 -8.016 1 35.28 742 GLY A O 1
ATOM 5588 N N . HIS A 1 743 ? -2.881 86.688 -10.625 1 38.47 743 HIS A N 1
ATOM 5589 C CA . HIS A 1 743 ? -3.297 85.438 -11.188 1 38.47 743 HIS A CA 1
ATOM 5590 C C . HIS A 1 743 ? -2.926 85.312 -12.664 1 38.47 743 HIS A C 1
ATOM 5592 O O . HIS A 1 743 ? -3.217 86.25 -13.445 1 38.47 743 HIS A O 1
ATOM 5598 N N . THR A 1 744 ? -2.717 83.875 -15 1 49.66 744 THR A N 1
ATOM 5599 C CA . THR A 1 744 ? -2.01 83.625 -16.25 1 49.66 744 THR A CA 1
ATOM 5600 C C . THR A 1 744 ? -2.879 82.875 -17.234 1 49.66 744 THR A C 1
ATOM 5602 O O . THR A 1 744 ? -3.725 82.062 -16.812 1 49.66 744 THR A O 1
ATOM 5605 N N . ARG A 1 745 ? -3.027 82.562 -19.406 1 55.62 745 ARG A N 1
ATOM 5606 C CA . ARG A 1 745 ? -3.869 82.062 -20.5 1 55.62 745 ARG A CA 1
ATOM 5607 C C . ARG A 1 745 ? -3.705 80.562 -20.719 1 55.62 745 ARG A C 1
ATOM 5609 O O . ARG A 1 745 ? -2.629 80 -20.469 1 55.62 745 ARG A O 1
ATOM 5616 N N . LYS A 1 746 ? -4.953 79.688 -22.578 1 54.41 746 LYS A N 1
ATOM 5617 C CA . LYS A 1 746 ? -5.043 78.188 -22.391 1 54.41 746 LYS A CA 1
ATOM 5618 C C . LYS A 1 746 ? -4.414 77.438 -23.562 1 54.41 746 LYS A C 1
ATOM 5620 O O . LYS A 1 746 ? -3.824 76.375 -23.375 1 54.41 746 LYS A O 1
ATOM 5625 N N . ILE A 1 747 ? -4.711 77.75 -25.375 1 54.56 747 ILE A N 1
ATOM 5626 C CA . ILE A 1 747 ? -4.199 76.875 -26.422 1 54.56 747 ILE A CA 1
ATOM 5627 C C . ILE A 1 747 ? -3.014 77.562 -27.125 1 54.56 747 ILE A C 1
ATOM 5629 O O . ILE A 1 747 ? -3.162 78.625 -27.75 1 54.56 747 ILE A O 1
ATOM 5633 N N . ASN A 1 748 ? -1.992 77 -27.641 1 63.38 748 ASN A N 1
ATOM 5634 C CA . ASN A 1 748 ? -0.694 77.562 -28 1 63.38 748 ASN A CA 1
ATOM 5635 C C . ASN A 1 748 ? -0.233 77.062 -29.375 1 63.38 748 ASN A C 1
ATOM 5637 O O . ASN A 1 748 ? -0.68 76 -29.859 1 63.38 748 ASN A O 1
ATOM 5641 N N . PRO A 1 749 ? 0.166 77.812 -30.438 1 67.75 749 PRO A N 1
ATOM 5642 C CA . PRO A 1 749 ? 0.74 77.5 -31.734 1 67.75 749 PRO A CA 1
ATOM 5643 C C . PRO A 1 749 ? 1.444 76.125 -31.734 1 67.75 749 PRO A C 1
ATOM 5645 O O . PRO A 1 749 ? 1.448 75.438 -32.75 1 67.75 749 PRO A O 1
ATOM 5648 N N . ARG A 1 750 ? 1.721 75.688 -30.609 1 67.94 750 ARG A N 1
ATOM 5649 C CA . ARG A 1 750 ? 2.377 74.375 -30.516 1 67.94 750 ARG A CA 1
ATOM 5650 C C . ARG A 1 750 ? 1.384 73.25 -30.734 1 67.94 750 ARG A C 1
ATOM 5652 O O . ARG A 1 750 ? 1.689 72.312 -31.438 1 67.94 750 ARG A O 1
ATOM 5659 N N . LEU A 1 751 ? 0.2 73.5 -30.328 1 68.62 751 LEU A N 1
ATOM 5660 C CA . LEU A 1 751 ? -0.8 72.438 -30.422 1 68.62 751 LEU A CA 1
ATOM 5661 C C . LEU A 1 751 ? -1.299 72.312 -31.844 1 68.62 751 LEU A C 1
ATOM 5663 O O . LEU A 1 751 ? -1.541 71.188 -32.312 1 68.62 751 LEU A O 1
ATOM 5667 N N . ASN A 1 752 ? -1.334 73.25 -32.688 1 69.44 752 ASN A N 1
ATOM 5668 C CA . ASN A 1 752 ? -1.728 73.25 -34.094 1 69.44 752 ASN A CA 1
ATOM 5669 C C . ASN A 1 752 ? -0.748 72.438 -34.938 1 69.44 752 ASN A C 1
ATOM 5671 O O . ASN A 1 752 ? -1.161 71.625 -35.781 1 69.44 752 ASN A O 1
ATOM 5675 N N . ARG A 1 753 ? 0.47 72.688 -34.688 1 72.62 753 ARG A N 1
ATOM 5676 C CA . ARG A 1 753 ? 1.481 71.875 -35.406 1 72.62 753 ARG A CA 1
ATOM 5677 C C . ARG A 1 753 ? 1.36 70.375 -35.094 1 72.62 753 ARG A C 1
ATOM 5679 O O . ARG A 1 753 ? 1.539 69.562 -35.969 1 72.62 753 ARG A O 1
ATOM 5686 N N . ARG A 1 754 ? 0.809 70.188 -34 1 73.38 754 ARG A N 1
ATOM 5687 C CA . ARG A 1 754 ? 0.675 68.812 -33.594 1 73.38 754 ARG A CA 1
ATOM 5688 C C . ARG A 1 754 ? -0.464 68.125 -34.344 1 73.38 754 ARG A C 1
ATOM 5690 O O . ARG A 1 754 ? -0.33 67 -34.781 1 73.38 754 ARG A O 1
ATOM 5697 N N . ILE A 1 755 ? -1.476 68.812 -34.5 1 71.56 755 ILE A N 1
ATOM 5698 C CA . ILE A 1 755 ? -2.637 68.25 -35.156 1 71.56 755 ILE A CA 1
ATOM 5699 C C . ILE A 1 755 ? -2.322 68 -36.625 1 71.56 755 ILE A C 1
ATOM 5701 O O . ILE A 1 755 ? -2.67 66.938 -37.188 1 71.56 755 ILE A O 1
ATOM 5705 N N . VAL A 1 756 ? -1.598 68.875 -37.344 1 73.12 756 VAL A N 1
ATOM 5706 C CA . VAL A 1 756 ? -1.19 68.75 -38.75 1 73.12 756 VAL A CA 1
ATOM 5707 C C . VAL A 1 756 ? -0.258 67.562 -38.906 1 73.12 756 VAL A C 1
ATOM 5709 O O . VAL A 1 756 ? -0.378 66.812 -39.844 1 73.12 756 VAL A O 1
ATOM 5712 N N . ARG A 1 757 ? 0.507 67.375 -37.844 1 76.12 757 ARG A N 1
ATOM 5713 C CA . ARG A 1 757 ? 1.406 66.188 -37.844 1 76.12 757 ARG A CA 1
ATOM 5714 C C . ARG A 1 757 ? 0.629 64.875 -37.719 1 76.12 757 ARG A C 1
ATOM 5716 O O . ARG A 1 757 ? 0.955 63.906 -38.375 1 76.12 757 ARG A O 1
ATOM 5723 N N . MET A 1 758 ? -0.387 64.938 -37.062 1 74.38 758 MET A N 1
ATOM 5724 C CA . MET A 1 758 ? -1.182 63.75 -36.844 1 74.38 758 MET A CA 1
ATOM 5725 C C . MET A 1 758 ? -1.906 63.344 -38.125 1 74.38 758 MET A C 1
ATOM 5727 O O . MET A 1 758 ? -1.982 62.156 -38.438 1 74.38 758 MET A O 1
ATOM 5731 N N . VAL A 1 759 ? -2.305 64.312 -38.844 1 69.69 759 VAL A N 1
ATOM 5732 C CA . VAL A 1 759 ? -3.035 64.062 -40.062 1 69.69 759 VAL A CA 1
ATOM 5733 C C . VAL A 1 759 ? -2.074 63.562 -41.125 1 69.69 759 VAL A C 1
ATOM 5735 O O . VAL A 1 759 ? -2.418 62.688 -41.906 1 69.69 759 VAL A O 1
ATOM 5738 N N . GLU A 1 760 ? -0.894 64.188 -41.094 1 74 760 GLU A N 1
ATOM 5739 C CA . GLU A 1 760 ? 0.124 63.719 -42.031 1 74 760 GLU A CA 1
ATOM 5740 C C . GLU A 1 760 ? 0.582 62.281 -41.719 1 74 760 GLU A C 1
ATOM 5742 O O . GLU A 1 760 ? 0.901 61.531 -42.656 1 74 760 GLU A O 1
ATOM 5747 N N . LYS A 1 761 ? 0.363 61.812 -40.469 1 74.19 761 LYS A N 1
ATOM 5748 C CA . LYS A 1 761 ? 0.765 60.469 -40.094 1 74.19 761 LYS A CA 1
ATOM 5749 C C . LYS A 1 761 ? -0.335 59.469 -40.406 1 74.19 761 LYS A C 1
ATOM 5751 O O . LYS A 1 761 ? -0.054 58.344 -40.844 1 74.19 761 LYS A O 1
ATOM 5756 N N . LYS A 1 762 ? -1.525 59.938 -40.094 1 71.5 762 LYS A N 1
ATOM 5757 C CA . LYS A 1 762 ? -2.641 59.031 -40.344 1 71.5 762 LYS A CA 1
ATOM 5758 C C . LYS A 1 762 ? -3.744 59.75 -41.125 1 71.5 762 LYS A C 1
ATOM 5760 O O . LYS A 1 762 ? -4.789 60.062 -40.562 1 71.5 762 LYS A O 1
ATOM 5765 N N . PRO A 1 763 ? -3.486 59.844 -42.469 1 70.75 763 PRO A N 1
ATOM 5766 C CA . PRO A 1 763 ? -4.398 60.656 -43.281 1 70.75 763 PRO A CA 1
ATOM 5767 C C . PRO A 1 763 ? -5.75 59.969 -43.5 1 70.75 763 PRO A C 1
ATOM 5769 O O . PRO A 1 763 ? -6.719 60.625 -43.875 1 70.75 763 PRO A O 1
ATOM 5772 N N . LYS A 1 764 ? -5.898 58.719 -43.031 1 65.75 764 LYS A N 1
ATOM 5773 C CA . LYS A 1 764 ? -7.137 57.969 -43.25 1 65.75 764 LYS A CA 1
ATOM 5774 C C . LYS A 1 764 ? -8.109 58.156 -42.094 1 65.75 764 LYS A C 1
ATOM 5776 O O . LYS A 1 764 ? -9.266 57.75 -42.156 1 65.75 764 LYS A O 1
ATOM 5781 N N . ASP A 1 765 ? -7.621 58.719 -41.156 1 66.94 765 ASP A N 1
ATOM 5782 C CA . ASP A 1 765 ? -8.453 58.812 -39.938 1 66.94 765 ASP A CA 1
ATOM 5783 C C . ASP A 1 765 ? -9.438 59.969 -40.031 1 66.94 765 ASP A C 1
ATOM 5785 O O . ASP A 1 765 ? -9.172 60.969 -40.719 1 66.94 765 ASP A O 1
ATOM 5789 N N . ASN A 1 766 ? -10.672 59.75 -39.438 1 65.81 766 ASN A N 1
ATOM 5790 C CA . ASN A 1 766 ? -11.719 60.75 -39.406 1 65.81 766 ASN A CA 1
ATOM 5791 C C . ASN A 1 766 ? -11.375 61.906 -38.469 1 65.81 766 ASN A C 1
ATOM 5793 O O . ASN A 1 766 ? -10.594 61.75 -37.562 1 65.81 766 ASN A O 1
ATOM 5797 N N . CYS A 1 767 ? -11.82 63.094 -38.719 1 64.19 767 CYS A N 1
ATOM 5798 C CA . CYS A 1 767 ? -11.586 64.312 -37.938 1 64.19 767 CYS A CA 1
ATOM 5799 C C . CYS A 1 767 ? -11.891 64.125 -36.469 1 64.19 767 CYS A C 1
ATOM 5801 O O . CYS A 1 767 ? -11.25 64.75 -35.594 1 64.19 767 CYS A O 1
ATOM 5803 N N . GLN A 1 768 ? -12.875 63.375 -36.219 1 67.44 768 GLN A N 1
ATOM 5804 C CA . GLN A 1 768 ? -13.234 63.094 -34.844 1 67.44 768 GLN A CA 1
ATOM 5805 C C . GLN A 1 768 ? -12.078 62.438 -34.094 1 67.44 768 GLN A C 1
ATOM 5807 O O . GLN A 1 768 ? -11.844 62.719 -32.906 1 67.44 768 GLN A O 1
ATOM 5812 N N . LYS A 1 769 ? -11.32 61.719 -34.719 1 67.31 769 LYS A N 1
ATOM 5813 C CA . LYS A 1 769 ? -10.195 61.031 -34.094 1 67.31 769 LYS A CA 1
ATOM 5814 C C . LYS A 1 769 ? -9.008 61.969 -33.906 1 67.31 769 LYS A C 1
ATOM 5816 O O . LYS A 1 769 ? -8.266 61.844 -32.938 1 67.31 769 LYS A O 1
ATOM 5821 N N . TYR A 1 770 ? -8.898 62.906 -34.75 1 67.25 770 TYR A N 1
ATOM 5822 C CA . TYR A 1 770 ? -7.855 63.906 -34.531 1 67.25 770 TYR A CA 1
ATOM 5823 C C . TYR A 1 770 ? -8.133 64.688 -33.25 1 67.25 770 TYR A C 1
ATOM 5825 O O . TYR A 1 770 ? -7.215 65 -32.5 1 67.25 770 TYR A O 1
ATOM 5833 N N . LYS A 1 771 ? -9.359 65.062 -33.125 1 64.62 771 LYS A N 1
ATOM 5834 C CA . LYS A 1 771 ? -9.812 65.812 -31.938 1 64.62 771 LYS A CA 1
ATOM 5835 C C . LYS A 1 771 ? -9.523 65 -30.656 1 64.62 771 LYS A C 1
ATOM 5837 O O . LYS A 1 771 ? -9.016 65.562 -29.688 1 64.62 771 LYS A O 1
ATOM 5842 N N . LEU A 1 772 ? -9.812 63.875 -30.578 1 64.06 772 LEU A N 1
ATOM 5843 C CA . LEU A 1 772 ? -9.664 63.062 -29.406 1 64.06 772 LEU A CA 1
ATOM 5844 C C . LEU A 1 772 ? -8.195 62.875 -29.047 1 64.06 772 LEU A C 1
ATOM 5846 O O . LEU A 1 772 ? -7.832 62.906 -27.859 1 64.06 772 LEU A O 1
ATOM 5850 N N . ASN A 1 773 ? -7.516 62.875 -29.953 1 64.62 773 ASN A N 1
ATOM 5851 C CA . ASN A 1 773 ? -6.102 62.625 -29.688 1 64.62 773 ASN A CA 1
ATOM 5852 C C . ASN A 1 773 ? -5.371 63.938 -29.359 1 64.62 773 ASN A C 1
ATOM 5854 O O . ASN A 1 773 ? -4.32 63.906 -28.719 1 64.62 773 ASN A O 1
ATOM 5858 N N . SER A 1 774 ? -5.902 64.938 -29.781 1 62.84 774 SER A N 1
ATOM 5859 C CA . SER A 1 774 ? -5.238 66.188 -29.484 1 62.84 774 SER A CA 1
ATOM 5860 C C . SER A 1 774 ? -5.688 66.75 -28.125 1 62.84 774 SER A C 1
ATOM 5862 O O . SER A 1 774 ? -5.078 67.688 -27.594 1 62.84 774 SER A O 1
ATOM 5864 N N . LYS A 1 775 ? -6.508 66.188 -27.344 1 54.59 775 LYS A N 1
ATOM 5865 C CA . LYS A 1 775 ? -7.051 66.5 -26.031 1 54.59 775 LYS A CA 1
ATOM 5866 C C . LYS A 1 775 ? -7.469 68 -25.969 1 54.59 775 LYS A C 1
ATOM 5868 O O . LYS A 1 775 ? -7.348 68.625 -24.922 1 54.59 775 LYS A O 1
ATOM 5873 N N . VAL A 1 776 ? -7.688 68.438 -26.969 1 60.34 776 VAL A N 1
ATOM 5874 C CA . VAL A 1 776 ? -8.125 69.812 -26.938 1 60.34 776 VAL A CA 1
ATOM 5875 C C . VAL A 1 776 ? -9.648 69.875 -26.906 1 60.34 776 VAL A C 1
ATOM 5877 O O . VAL A 1 776 ? -10.328 69.062 -27.578 1 60.34 776 VAL A O 1
ATOM 5880 N N . LYS A 1 777 ? -10.125 70.438 -25.906 1 58.69 777 LYS A N 1
ATOM 5881 C CA . LYS A 1 777 ? -11.562 70.562 -25.719 1 58.69 777 LYS A CA 1
ATOM 5882 C C . LYS A 1 777 ? -12.141 71.562 -26.703 1 58.69 777 LYS A C 1
ATOM 5884 O O . LYS A 1 777 ? -12.422 72.75 -26.328 1 58.69 777 LYS A O 1
ATOM 5889 N N . VAL A 1 778 ? -11.922 71.312 -28.078 1 61.78 778 VAL A N 1
ATOM 5890 C CA . VAL A 1 778 ? -12.57 72.188 -29.094 1 61.78 778 VAL A CA 1
ATOM 5891 C C . VAL A 1 778 ? -13.539 71.312 -29.922 1 61.78 778 VAL A C 1
ATOM 5893 O O . VAL A 1 778 ? -13.43 70.125 -29.953 1 61.78 778 VAL A O 1
ATOM 5896 N N . ARG A 1 779 ? -14.492 72.062 -30.281 1 60.19 779 ARG A N 1
ATOM 5897 C CA . ARG A 1 779 ? -15.531 71.375 -31.062 1 60.19 779 ARG A CA 1
ATOM 5898 C C . ARG A 1 779 ? -14.945 70.812 -32.344 1 60.19 779 ARG A C 1
ATOM 5900 O O . ARG A 1 779 ? -14.07 71.438 -32.969 1 60.19 779 ARG A O 1
ATOM 5907 N N . GLN A 1 780 ? -15.266 69.688 -33 1 63 780 GLN A N 1
ATOM 5908 C CA . GLN A 1 780 ? -14.789 68.812 -34.062 1 63 780 GLN A CA 1
ATOM 5909 C C . GLN A 1 780 ? -14.773 69.562 -35.406 1 63 780 GLN A C 1
ATOM 5911 O O . GLN A 1 780 ? -13.836 69.375 -36.188 1 63 780 GLN A O 1
ATOM 5916 N N . PHE A 1 781 ? -15.938 70.125 -35.812 1 57.09 781 PHE A N 1
ATOM 5917 C CA . PHE A 1 781 ? -16.125 70.75 -37.125 1 57.09 781 PHE A CA 1
ATOM 5918 C C . PHE A 1 781 ? -15.031 71.812 -37.375 1 57.09 781 PHE A C 1
ATOM 5920 O O . PHE A 1 781 ? -14.617 72 -38.5 1 57.09 781 PHE A O 1
ATOM 5927 N N . LEU A 1 782 ? -14.672 72.438 -36.344 1 55.31 782 LEU A N 1
ATOM 5928 C CA . LEU A 1 782 ? -13.688 73.5 -36.531 1 55.31 782 LEU A CA 1
ATOM 5929 C C . LEU A 1 782 ? -12.344 72.938 -36.938 1 55.31 782 LEU A C 1
ATOM 5931 O O . LEU A 1 782 ? -11.578 73.625 -37.656 1 55.31 782 LEU A O 1
ATOM 5935 N N . ILE A 1 783 ? -12.008 71.75 -36.5 1 59.97 783 ILE A N 1
ATOM 5936 C CA . ILE A 1 783 ? -10.742 71.125 -36.875 1 59.97 783 ILE A CA 1
ATOM 5937 C C . ILE A 1 783 ? -10.719 70.812 -38.375 1 59.97 783 ILE A C 1
ATOM 5939 O O . ILE A 1 783 ? -9.727 71.125 -39.062 1 59.97 783 ILE A O 1
ATOM 5943 N N . ALA A 1 784 ? -11.758 70.188 -38.844 1 57.25 784 ALA A N 1
ATOM 5944 C CA . ALA A 1 784 ? -11.812 69.812 -40.25 1 57.25 784 ALA A CA 1
ATOM 5945 C C . ALA A 1 784 ? -11.859 71 -41.188 1 57.25 784 ALA A C 1
ATOM 5947 O O . ALA A 1 784 ? -11.125 71.062 -42.156 1 57.25 784 ALA A O 1
ATOM 5948 N N . ARG A 1 785 ? -12.961 71.875 -41.094 1 57.34 785 ARG A N 1
ATOM 5949 C CA . ARG A 1 785 ? -13.234 72.875 -42.062 1 57.34 785 ARG A CA 1
ATOM 5950 C C . ARG A 1 785 ? -12.203 74 -41.938 1 57.34 785 ARG A C 1
ATOM 5952 O O . ARG A 1 785 ? -11.805 74.625 -42.969 1 57.34 785 ARG A O 1
ATOM 5959 N N . CYS A 1 786 ? -11.867 74.25 -40.781 1 56.97 786 CYS A N 1
ATOM 5960 C CA . CYS A 1 786 ? -11.07 75.438 -40.75 1 56.97 786 CYS A CA 1
ATOM 5961 C C . CYS A 1 786 ? -9.586 75.125 -40.656 1 56.97 786 CYS A C 1
ATOM 5963 O O . CYS A 1 786 ? -8.797 75.625 -41.469 1 56.97 786 CYS A O 1
ATOM 5965 N N . PHE A 1 787 ? -9.195 74.188 -39.812 1 61.53 787 PHE A N 1
ATOM 5966 C CA . PHE A 1 787 ? -7.758 74.062 -39.531 1 61.53 787 PHE A CA 1
ATOM 5967 C C . PHE A 1 787 ? -7.074 73.25 -40.594 1 61.53 787 PHE A C 1
ATOM 5969 O O . PHE A 1 787 ? -6.02 73.625 -41.125 1 61.53 787 PHE A O 1
ATOM 5976 N N . LEU A 1 788 ? -7.699 72.312 -41 1 66.56 788 LEU A N 1
ATOM 5977 C CA . LEU A 1 788 ? -7.047 71.438 -41.969 1 66.56 788 LEU A CA 1
ATOM 5978 C C . LEU A 1 788 ? -7.109 72 -43.375 1 66.56 788 LEU A C 1
ATOM 5980 O O . LEU A 1 788 ? -6.133 71.938 -44.125 1 66.56 788 LEU A O 1
ATOM 5984 N N . SER A 1 789 ? -8.211 72.625 -43.719 1 66.88 789 SER A N 1
ATOM 5985 C CA . SER A 1 789 ? -8.336 73.25 -45 1 66.88 789 SER A CA 1
ATOM 5986 C C . SER A 1 789 ? -7.359 74.438 -45.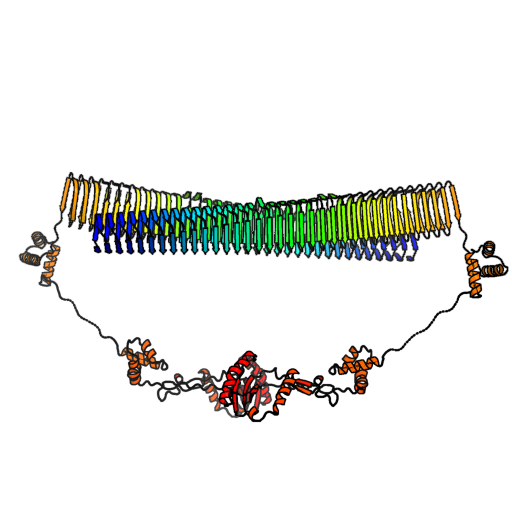125 1 66.88 789 SER A C 1
ATOM 5988 O O . SER A 1 789 ? -6.785 74.688 -46.188 1 66.88 789 SER A O 1
ATOM 5990 N N . GLU A 1 790 ? -7.223 75 -44.125 1 71.19 790 GLU A N 1
ATOM 5991 C CA . GLU A 1 790 ? -6.316 76.125 -44.156 1 71.19 790 GLU A CA 1
ATOM 5992 C C . GLU A 1 790 ? -4.863 75.688 -44.281 1 71.19 790 GLU A C 1
ATOM 5994 O O . GLU A 1 790 ? -4.039 76.438 -44.844 1 71.19 790 GLU A O 1
ATOM 5999 N N . SER A 1 791 ? -4.641 74.5 -43.844 1 70.94 791 SER A N 1
ATOM 6000 C CA . SER A 1 791 ? -3.281 73.938 -43.969 1 70.94 791 SER A CA 1
ATOM 6001 C C . SER A 1 791 ? -3.109 73.25 -45.312 1 70.94 791 SER A C 1
ATOM 6003 O O . SER A 1 791 ? -2.068 72.625 -45.531 1 70.94 791 SER A O 1
ATOM 6005 N N . GLY A 1 792 ? -4.23 73.188 -46.094 1 71.81 792 GLY A N 1
ATOM 6006 C CA . GLY A 1 792 ? -4.145 72.625 -47.469 1 71.81 792 GLY A CA 1
ATOM 6007 C C . GLY A 1 792 ? -4.41 71.125 -47.531 1 71.81 792 GLY A C 1
ATOM 6008 O O . GLY A 1 792 ? -4.059 70.5 -48.531 1 71.81 792 GLY A O 1
ATOM 6009 N N . LEU A 1 793 ? -4.891 70.625 -46.5 1 70 793 LEU A N 1
ATOM 6010 C CA . LEU A 1 793 ? -5.219 69.188 -46.5 1 70 793 LEU A CA 1
ATOM 6011 C C . LEU A 1 793 ? -6.711 69 -46.719 1 70 793 LEU A C 1
ATOM 6013 O O . LEU A 1 793 ? -7.547 69.5 -46.031 1 70 793 LEU A O 1
ATOM 6017 N N . HIS A 1 794 ? -7.082 68 -48.094 1 74.19 794 HIS A N 1
ATOM 6018 C CA . HIS A 1 794 ? -8.461 67.812 -48.5 1 74.19 794 HIS A CA 1
ATOM 6019 C C . HIS A 1 794 ? -8.758 66.312 -48.562 1 74.19 794 HIS A C 1
ATOM 6021 O O . HIS A 1 794 ? -7.859 65.5 -48.812 1 74.19 794 HIS A O 1
ATOM 6027 N N . GLY A 1 795 ? -9.891 65.75 -48.438 1 62.91 795 GLY A N 1
ATOM 6028 C CA . GLY A 1 795 ? -10.328 64.375 -48.562 1 62.91 795 GLY A CA 1
ATOM 6029 C C . GLY A 1 795 ? -10.438 63.906 -50.031 1 62.91 795 GLY A C 1
ATOM 6030 O O . GLY A 1 795 ? -11.164 64.5 -50.812 1 62.91 795 GLY A O 1
ATOM 6031 N N . ARG A 1 796 ? -9.5 62.844 -50.531 1 70.88 796 ARG A N 1
ATOM 6032 C CA . ARG A 1 796 ? -9.484 62.312 -51.906 1 70.88 796 ARG A CA 1
ATOM 6033 C C . ARG A 1 796 ? -9.453 60.781 -51.906 1 70.88 796 ARG A C 1
ATOM 6035 O O . ARG A 1 796 ? -9.031 60.156 -50.906 1 70.88 796 ARG A O 1
ATOM 6042 N N . ARG A 1 797 ? -9.945 60.156 -53 1 59.31 797 ARG A N 1
ATOM 6043 C CA . ARG A 1 797 ? -9.984 58.719 -53.156 1 59.31 797 ARG A CA 1
ATOM 6044 C C . ARG A 1 797 ? -8.578 58.156 -53.375 1 59.31 797 ARG A C 1
ATOM 6046 O O . ARG A 1 797 ? -7.816 58.688 -54.188 1 59.31 797 ARG A O 1
ATOM 6053 N N . PRO A 1 798 ? -8.203 56.938 -52.781 1 64.44 798 PRO A N 1
ATOM 6054 C CA . PRO A 1 798 ? -6.859 56.344 -52.906 1 64.44 798 PRO A CA 1
ATOM 6055 C C . PRO A 1 798 ? -6.676 55.562 -54.188 1 64.44 798 PRO A C 1
ATOM 6057 O O . PRO A 1 798 ? -7.613 54.906 -54.656 1 64.44 798 PRO A O 1
ATOM 6060 N N . ARG A 1 799 ? -5.551 55.531 -54.938 1 65.62 799 ARG A N 1
ATOM 6061 C CA . ARG A 1 799 ? -5.23 54.844 -56.188 1 65.62 799 ARG A CA 1
ATOM 6062 C C . ARG A 1 799 ? -4.828 53.375 -55.906 1 65.62 799 ARG A C 1
ATOM 6064 O O . ARG A 1 799 ? -4.094 53.125 -54.938 1 65.62 799 ARG A O 1
ATOM 6071 N N . ARG A 1 800 ? -5.312 52.281 -56.812 1 50.59 800 ARG A N 1
ATOM 6072 C CA . ARG A 1 800 ? -5.023 50.875 -56.688 1 50.59 800 ARG A CA 1
ATOM 6073 C C . ARG A 1 800 ? -3.732 50.5 -57.406 1 50.59 800 ARG A C 1
ATOM 6075 O O . ARG A 1 800 ? -3.578 50.781 -58.594 1 50.59 800 ARG A O 1
ATOM 6082 N N . THR A 1 801 ? -2.738 50.125 -56.688 1 64.62 801 THR A N 1
ATOM 6083 C CA . THR A 1 801 ? -1.459 49.719 -57.25 1 64.62 801 THR A CA 1
ATOM 6084 C C . THR A 1 801 ? -1.086 48.312 -56.812 1 64.62 801 THR A C 1
ATOM 6086 O O . THR A 1 801 ? -1.438 47.906 -55.688 1 64.62 801 THR A O 1
ATOM 6089 N N . PRO A 1 802 ? -0.555 47.344 -57.656 1 53.28 802 PRO A N 1
ATOM 6090 C CA . PRO A 1 802 ? -0.094 46.031 -57.219 1 53.28 802 PRO A CA 1
ATOM 6091 C C . PRO A 1 802 ? 0.827 46.094 -56 1 53.28 802 PRO A C 1
ATOM 6093 O O . PRO A 1 802 ? 1.595 47.062 -55.844 1 53.28 802 PRO A O 1
ATOM 6096 N N . LEU A 1 803 ? 0.569 44.906 -55.219 1 59.88 803 LEU A N 1
ATOM 6097 C CA . LEU A 1 803 ? 1.392 44.875 -54.031 1 59.88 803 LEU A CA 1
ATOM 6098 C C . LEU A 1 803 ? 2.828 44.469 -54.344 1 59.88 803 LEU A C 1
ATOM 6100 O O . LEU A 1 803 ? 3.088 43.344 -54.781 1 59.88 803 LEU A O 1
ATOM 6104 N N . VAL A 1 804 ? 3.723 45.188 -54.531 1 58.88 804 VAL A N 1
ATOM 6105 C CA . VAL A 1 804 ? 5.137 44.969 -54.812 1 58.88 804 VAL A CA 1
ATOM 6106 C C . VAL A 1 804 ? 5.977 45.406 -53.625 1 58.88 804 VAL A C 1
ATOM 6108 O O . VAL A 1 804 ? 5.91 46.531 -53.188 1 58.88 804 VAL A O 1
ATOM 6111 N N . LYS A 1 805 ? 6.559 44.344 -53.156 1 58.75 805 LYS A N 1
ATOM 6112 C CA . LYS A 1 805 ? 7.461 44.625 -52.031 1 58.75 805 LYS A CA 1
ATOM 6113 C C . LYS A 1 805 ? 8.719 45.344 -52.5 1 58.75 805 LYS A C 1
ATOM 6115 O O . LYS A 1 805 ? 9.031 45.344 -53.688 1 58.75 805 LYS A O 1
ATOM 6120 N N . GLU A 1 806 ? 9.211 45.969 -51.594 1 66.69 806 GLU A N 1
ATOM 6121 C CA . GLU A 1 806 ? 10.383 46.781 -51.906 1 66.69 806 GLU A CA 1
ATOM 6122 C C . GLU A 1 806 ? 11.461 45.938 -52.594 1 66.69 806 GLU A C 1
ATOM 6124 O O . GLU A 1 806 ? 12.125 46.438 -53.5 1 66.69 806 GLU A O 1
ATOM 6129 N N . LYS A 1 807 ? 11.602 44.688 -52.156 1 66.81 807 LYS A N 1
ATOM 6130 C CA . LYS A 1 807 ? 12.609 43.812 -52.75 1 66.81 807 LYS A CA 1
ATOM 6131 C C . LYS A 1 807 ? 12.266 43.531 -54.219 1 66.81 807 LYS A C 1
ATOM 6133 O O . LYS A 1 807 ? 13.148 43.5 -55.062 1 66.81 807 LYS A O 1
ATOM 6138 N N . HIS A 1 808 ? 11.094 43.312 -54.5 1 63.84 808 HIS A N 1
ATOM 6139 C CA . HIS A 1 808 ? 10.664 43.031 -55.844 1 63.84 808 HIS A CA 1
ATOM 6140 C C . HIS A 1 808 ? 10.844 44.25 -56.781 1 63.84 808 HIS A C 1
ATOM 6142 O O . HIS A 1 808 ? 11.164 44.094 -57.938 1 63.84 808 HIS A O 1
ATOM 6148 N N . LYS A 1 809 ? 10.672 45.344 -56.188 1 67.25 809 LYS A N 1
ATOM 6149 C CA . LYS A 1 809 ? 10.898 46.562 -56.969 1 67.25 809 LYS A CA 1
ATOM 6150 C C . LYS A 1 809 ? 12.375 46.688 -57.344 1 67.25 809 LYS A C 1
ATOM 6152 O O . LYS A 1 809 ? 12.695 47.062 -58.469 1 67.25 809 LYS A O 1
ATOM 6157 N N . LYS A 1 810 ? 13.211 46.344 -56.438 1 70.69 810 LYS A N 1
ATOM 6158 C CA . LYS A 1 810 ? 14.648 46.406 -56.688 1 70.69 810 LYS A CA 1
ATOM 6159 C C . LYS A 1 810 ? 15.062 45.344 -57.688 1 70.69 810 LYS A C 1
ATOM 6161 O O . LYS A 1 810 ? 15.867 45.625 -58.594 1 70.69 810 LYS A O 1
ATOM 6166 N N . ASP A 1 811 ? 14.594 44.188 -57.562 1 67.94 811 ASP A N 1
ATOM 6167 C CA . ASP A 1 811 ? 14.953 43.125 -58.469 1 67.94 811 ASP A CA 1
ATOM 6168 C C . ASP A 1 811 ? 14.461 43.438 -59.906 1 67.94 811 ASP A C 1
ATOM 6170 O O . ASP A 1 811 ? 15.156 43.156 -60.875 1 67.94 811 ASP A O 1
ATOM 6174 N N . GLY A 1 812 ? 13.445 44 -60.062 1 63.19 812 GLY A N 1
ATOM 6175 C CA . GLY A 1 812 ? 12.898 44.375 -61.344 1 63.19 812 GLY A CA 1
ATOM 6176 C C . GLY A 1 812 ? 13.711 45.5 -62.031 1 63.19 812 GLY A C 1
ATOM 6177 O O . GLY A 1 812 ? 13.961 45.438 -63.219 1 63.19 812 GLY A O 1
ATOM 6178 N N . LEU A 1 813 ? 14.07 46.312 -61.156 1 71.94 813 LEU A N 1
ATOM 6179 C CA . LEU A 1 813 ? 14.906 47.375 -61.719 1 71.94 813 LEU A CA 1
ATOM 6180 C C . LEU A 1 813 ? 16.266 46.844 -62.125 1 71.94 813 LEU A C 1
ATOM 6182 O O . LEU A 1 813 ? 16.828 47.25 -63.125 1 71.94 813 LEU A O 1
ATOM 6186 N N . GLU A 1 814 ? 16.844 45.906 -61.375 1 71.19 814 GLU A N 1
ATOM 6187 C CA . GLU A 1 814 ? 18.141 45.312 -61.719 1 71.19 814 GLU A CA 1
ATOM 6188 C C . GLU A 1 814 ? 18.047 44.531 -63.062 1 71.19 814 GLU A C 1
ATOM 6190 O O . GLU A 1 814 ? 18.969 44.562 -63.875 1 71.19 814 GLU A O 1
ATOM 6195 N N . PHE A 1 815 ? 16.922 43.938 -63.312 1 65.25 815 PHE A N 1
ATOM 6196 C CA . PHE A 1 815 ? 16.75 43.188 -64.562 1 65.25 815 PHE A CA 1
ATOM 6197 C C . PHE A 1 815 ? 16.531 44.156 -65.75 1 65.25 815 PHE A C 1
ATOM 6199 O O . PHE A 1 815 ? 16.969 43.906 -66.875 1 65.25 815 PHE A O 1
ATOM 6206 N N . GLY A 1 816 ? 16.016 45.125 -65.562 1 65.5 816 GLY A N 1
ATOM 6207 C CA . GLY A 1 816 ? 15.812 46.156 -66.562 1 65.5 816 GLY A CA 1
ATOM 6208 C C . GLY A 1 816 ? 17.125 46.75 -67.062 1 65.5 816 GLY A C 1
ATOM 6209 O O . GLY A 1 816 ? 17.172 47.281 -68.188 1 65.5 816 GLY A O 1
ATOM 6210 N N . LYS A 1 817 ? 18.156 46.594 -66.312 1 67.44 817 LYS A N 1
ATOM 6211 C CA . LYS A 1 817 ? 19.453 47.125 -66.688 1 67.44 817 LYS A CA 1
ATOM 6212 C C . LYS A 1 817 ? 20.062 46.281 -67.812 1 67.44 817 LYS A C 1
ATOM 6214 O O . LYS A 1 817 ? 20.969 46.75 -68.5 1 67.44 817 LYS A O 1
ATOM 6219 N N . HIS A 1 818 ? 19.672 45.125 -68 1 68.56 818 HIS A N 1
ATOM 6220 C CA . HIS A 1 818 ? 20.281 44.281 -69 1 68.56 818 HIS A CA 1
ATOM 6221 C C . HIS A 1 818 ? 19.688 44.594 -70.375 1 68.56 818 HIS A C 1
ATOM 6223 O O . HIS A 1 818 ? 19.875 43.812 -71.312 1 68.56 818 HIS A O 1
ATOM 6229 N N . ILE A 1 819 ? 19 45.562 -70.5 1 65.5 819 ILE A N 1
ATOM 6230 C CA . ILE A 1 819 ? 18.328 45.938 -71.688 1 65.5 819 ILE A CA 1
ATOM 6231 C C . ILE A 1 819 ? 19.359 46.188 -72.812 1 65.5 819 ILE A C 1
ATOM 6233 O O . ILE A 1 819 ? 19.078 45.938 -74 1 65.5 819 ILE A O 1
ATOM 6237 N N . ASP A 1 820 ? 20.5 46.625 -72.312 1 69.56 820 ASP A N 1
ATOM 6238 C CA . ASP A 1 820 ? 21.516 46.969 -73.312 1 69.56 820 ASP A CA 1
ATOM 6239 C C . ASP A 1 820 ? 22.203 45.719 -73.812 1 69.56 820 ASP A C 1
ATOM 6241 O O . ASP A 1 820 ? 23.141 45.781 -74.625 1 69.56 820 ASP A O 1
ATOM 6245 N N . LYS A 1 821 ? 21.891 44.562 -73.438 1 74.5 821 LYS A N 1
ATOM 6246 C CA . LYS A 1 821 ? 22.562 43.344 -73.938 1 74.5 821 LYS A CA 1
ATOM 6247 C C . LYS A 1 821 ? 22.172 43.062 -75.375 1 74.5 821 LYS A C 1
ATOM 6249 O O . LYS A 1 821 ? 21.078 43.406 -75.812 1 74.5 821 LYS A O 1
ATOM 6254 N N . PRO A 1 822 ? 23.141 42.75 -76.125 1 77.06 822 PRO A N 1
ATOM 6255 C CA . PRO A 1 822 ? 22.875 42.562 -77.562 1 77.06 822 PRO A CA 1
ATOM 6256 C C . PRO A 1 822 ? 21.781 41.531 -77.812 1 77.06 822 PRO A C 1
ATOM 6258 O O . PRO A 1 822 ? 21.422 40.75 -76.938 1 77.06 822 PRO A O 1
ATOM 6261 N N . GLN A 1 823 ? 21.203 41.594 -78.938 1 73.31 823 GLN A N 1
ATOM 6262 C CA . GLN A 1 823 ? 20.062 40.781 -79.312 1 73.31 823 GLN A CA 1
ATOM 6263 C C . GLN A 1 823 ? 20.375 39.281 -79.188 1 73.31 823 GLN A C 1
ATOM 6265 O O . GLN A 1 823 ? 19.5 38.5 -78.938 1 73.31 823 GLN A O 1
ATOM 6270 N N . SER A 1 824 ? 21.719 38.969 -79.5 1 73.75 824 SER A N 1
ATOM 6271 C CA . SER A 1 824 ? 22.094 37.562 -79.375 1 73.75 824 SER A CA 1
ATOM 6272 C C . SER A 1 824 ? 21.859 37.062 -77.938 1 73.75 824 SER A C 1
ATOM 6274 O O . SER A 1 824 ? 21.594 35.875 -77.75 1 73.75 824 SER A O 1
ATOM 6276 N N . PHE A 1 825 ? 21.891 37.844 -77 1 72.12 825 PHE A N 1
ATOM 6277 C CA . PHE A 1 825 ? 21.656 37.5 -75.625 1 72.12 825 PHE A CA 1
ATOM 6278 C C . PHE A 1 825 ? 20.172 37.188 -75.375 1 72.12 825 PHE A C 1
ATOM 6280 O O . PHE A 1 825 ? 19.844 36.188 -74.75 1 72.12 825 PHE A O 1
ATOM 6287 N N . TRP A 1 826 ? 19.422 38.062 -75.938 1 70.69 826 TRP A N 1
ATOM 6288 C CA . TRP A 1 826 ? 17.984 37.906 -75.688 1 70.69 826 TRP A CA 1
ATOM 6289 C C . TRP A 1 826 ? 17.469 36.656 -76.438 1 70.69 826 TRP A C 1
ATOM 6291 O O . TRP A 1 826 ? 16.484 36.062 -76 1 70.69 826 TRP A O 1
ATOM 6301 N N . GLU A 1 827 ? 18.125 36.344 -77.375 1 75.88 827 GLU A N 1
ATOM 6302 C CA . GLU A 1 827 ? 17.703 35.156 -78.188 1 75.88 827 GLU A CA 1
ATOM 6303 C C . GLU A 1 827 ? 18 33.875 -77.375 1 75.88 827 GLU A C 1
ATOM 6305 O O . GLU A 1 827 ? 17.391 32.844 -77.688 1 75.88 827 GLU A O 1
ATOM 6310 N N . ASN A 1 828 ? 18.953 34.031 -76.438 1 77.06 828 ASN A N 1
ATOM 6311 C CA . ASN A 1 828 ? 19.328 32.875 -75.625 1 77.06 828 ASN A CA 1
ATOM 6312 C C . ASN A 1 828 ? 18.734 32.938 -74.25 1 77.06 828 ASN A C 1
ATOM 6314 O O . ASN A 1 828 ? 19.25 32.281 -73.312 1 77.06 828 ASN A O 1
ATOM 6318 N N . VAL A 1 829 ? 17.734 33.625 -74 1 77.06 829 VAL A N 1
ATOM 6319 C CA . VAL A 1 829 ? 17.109 33.75 -72.688 1 77.06 829 VAL A CA 1
ATOM 6320 C C . VAL A 1 829 ? 15.781 32.969 -72.688 1 77.06 829 VAL A C 1
ATOM 6322 O O . VAL A 1 829 ? 14.945 33.188 -73.562 1 77.06 829 VAL A O 1
ATOM 6325 N N . LEU A 1 830 ? 15.711 32.188 -71.688 1 76.62 830 LEU A N 1
ATOM 6326 C CA . LEU A 1 830 ? 14.469 31.438 -71.438 1 76.62 830 LEU A CA 1
ATOM 6327 C C . LEU A 1 830 ? 13.617 32.125 -70.375 1 76.62 830 LEU A C 1
ATOM 6329 O O . LEU A 1 830 ? 14.008 32.188 -69.25 1 76.62 830 LEU A O 1
ATOM 6333 N N . TRP A 1 831 ? 12.422 32.656 -70.938 1 78.44 831 TRP A N 1
ATOM 6334 C CA . TRP A 1 831 ? 11.484 33.375 -70.062 1 78.44 831 TRP A CA 1
ATOM 6335 C C . TRP A 1 831 ? 10.445 32.406 -69.5 1 78.44 831 TRP A C 1
ATOM 6337 O O . TRP A 1 831 ? 9.82 31.641 -70.188 1 78.44 831 TRP A O 1
ATOM 6347 N N . THR A 1 832 ? 10.469 32.344 -68.062 1 74.44 832 THR A N 1
ATOM 6348 C CA . THR A 1 832 ? 9.484 31.484 -67.438 1 74.44 832 THR A CA 1
ATOM 6349 C C . THR A 1 832 ? 8.438 32.344 -66.688 1 74.44 832 THR A C 1
ATOM 6351 O O . THR A 1 832 ? 8.727 33.438 -66.25 1 74.44 832 THR A O 1
ATOM 6354 N N . ALA A 1 833 ? 7.066 32.125 -66.812 1 72.94 833 ALA A N 1
ATOM 6355 C CA . ALA A 1 833 ? 6.031 32.844 -66.062 1 72.94 833 ALA A CA 1
ATOM 6356 C C . ALA A 1 833 ? 4.953 31.875 -65.625 1 72.94 833 ALA A C 1
ATOM 6358 O O . ALA A 1 833 ? 4.773 30.797 -66.188 1 72.94 833 ALA A O 1
ATOM 6359 N N . GLU A 1 834 ? 4.449 32.281 -64.438 1 66.25 834 GLU A N 1
ATOM 6360 C CA . GLU A 1 834 ? 3.279 31.578 -63.906 1 66.25 834 GLU A CA 1
ATOM 6361 C C . GLU A 1 834 ? 2.016 32.406 -64.062 1 66.25 834 GLU A C 1
ATOM 6363 O O . GLU A 1 834 ? 2.059 33.656 -64 1 66.25 834 GLU A O 1
ATOM 6368 N N . SER A 1 835 ? 0.969 32 -64.688 1 61.78 835 SER A N 1
ATOM 6369 C CA . SER A 1 835 ? -0.281 32.75 -64.875 1 61.78 835 SER A CA 1
ATOM 6370 C C . SER A 1 835 ? -1.422 32.062 -64.125 1 61.78 835 SER A C 1
ATOM 6372 O O . SER A 1 835 ? -1.578 30.859 -64.188 1 61.78 835 SER A O 1
ATOM 6374 N N . LYS A 1 836 ? -2.029 32.875 -63.125 1 53.56 836 LYS A N 1
ATOM 6375 C CA . LYS A 1 836 ? -3.213 32.438 -62.406 1 53.56 836 LYS A CA 1
ATOM 6376 C C . LYS A 1 836 ? -4.488 32.938 -63.062 1 53.56 836 LYS A C 1
ATOM 6378 O O . LYS A 1 836 ? -4.602 34.125 -63.406 1 53.56 836 LYS A O 1
ATOM 6383 N N . LEU A 1 837 ? -5.531 32.219 -63.438 1 49.19 837 LEU A N 1
ATOM 6384 C CA . L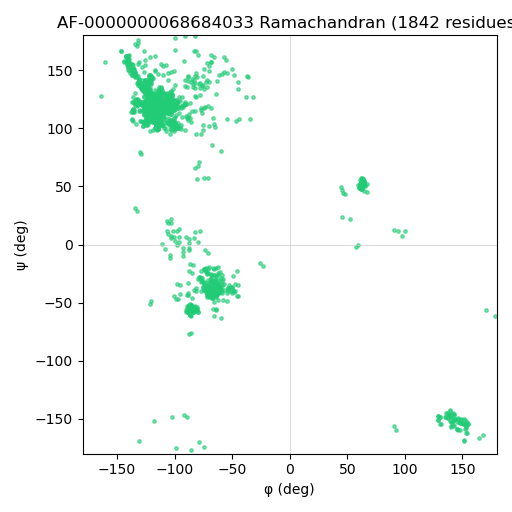EU A 1 837 ? -6.82 32.562 -64.062 1 49.19 837 LEU A CA 1
ATOM 6385 C C . LEU A 1 837 ? -7.91 32.594 -62.969 1 49.19 837 LEU A C 1
ATOM 6387 O O . LEU A 1 837 ? -8.18 31.562 -62.312 1 49.19 837 LEU A O 1
ATOM 6391 N N . GLU A 1 838 ? -8.297 33.906 -62.375 1 45 838 GLU A N 1
ATOM 6392 C CA . GLU A 1 838 ? -9.328 34.062 -61.344 1 45 838 GLU A CA 1
ATOM 6393 C C . GLU A 1 838 ? -10.703 34.25 -62 1 45 838 GLU A C 1
ATOM 6395 O O . GLU A 1 838 ? -10.852 34.969 -62.969 1 45 838 GLU A O 1
ATOM 6400 N N . LEU A 1 839 ? -11.875 33.719 -61.562 1 38.22 839 LEU A N 1
ATOM 6401 C CA . LEU A 1 839 ? -13.211 33.75 -62.125 1 38.22 839 LEU A CA 1
ATOM 6402 C C . LEU A 1 839 ? -13.969 35 -61.719 1 38.22 839 LEU A C 1
ATOM 6404 O O . LEU A 1 839 ? -14.664 35.625 -62.531 1 38.22 839 LEU A O 1
ATOM 6408 N N . PHE A 1 840 ? -14.664 35.438 -60.438 1 35.75 840 PHE A N 1
ATOM 6409 C CA . PHE A 1 840 ? -15.719 36.406 -60.125 1 35.75 840 PHE A CA 1
ATOM 6410 C C . PHE A 1 840 ? -15.133 37.625 -59.406 1 35.75 840 PHE A C 1
ATOM 6412 O O . PHE A 1 840 ? -14.422 37.5 -58.406 1 35.75 840 PHE A O 1
ATOM 6419 N N . GLY A 1 841 ? -14.758 38.844 -59.844 1 36.66 841 GLY A N 1
ATOM 6420 C CA . GLY A 1 841 ? -14.039 40 -59.344 1 36.66 841 GLY A CA 1
ATOM 6421 C C . GLY A 1 841 ? -14.938 41 -58.625 1 36.66 841 GLY A C 1
ATOM 6422 O O . GLY A 1 841 ? -16.047 41.281 -59.094 1 36.66 841 GLY A O 1
ATOM 6423 N N . LYS A 1 842 ? -14.961 41.281 -57.219 1 37.72 842 LYS A N 1
ATOM 6424 C CA . LYS A 1 842 ? -15.641 42.219 -56.312 1 37.72 842 LYS A CA 1
ATOM 6425 C C . LYS A 1 842 ? -15.227 43.656 -56.594 1 37.72 842 LYS A C 1
ATOM 6427 O O . LYS A 1 842 ? -14.039 43.969 -56.625 1 37.72 842 LYS A O 1
ATOM 6432 N N . SER A 1 843 ? -15.82 44.562 -57.219 1 35.09 843 SER A N 1
ATOM 6433 C CA . SER A 1 843 ? -15.508 45.938 -57.531 1 35.09 843 SER A CA 1
ATOM 6434 C C . SER A 1 843 ? -15.805 46.875 -56.344 1 35.09 843 SER A C 1
ATOM 6436 O O . SER A 1 843 ? -15.75 48.094 -56.469 1 35.09 843 SER A O 1
ATOM 6438 N N . HIS A 1 844 ? -15.367 46.844 -55.094 1 33.78 844 HIS A N 1
ATOM 6439 C CA . HIS A 1 844 ? -15.781 47.812 -54.094 1 33.78 844 HIS A CA 1
ATOM 6440 C C . HIS A 1 844 ? -15.047 49.156 -54.25 1 33.78 844 HIS A C 1
ATOM 6442 O O . HIS A 1 844 ? -13.852 49.156 -54.562 1 33.78 844 HIS A O 1
ATOM 6448 N N . GLN A 1 845 ? -15.625 50.375 -54.312 1 35.62 845 GLN A N 1
ATOM 6449 C CA . GLN A 1 845 ? -15.18 51.719 -54.594 1 35.62 845 GLN A CA 1
ATOM 6450 C C . GLN A 1 845 ? -14.758 52.406 -53.281 1 35.62 845 GLN A C 1
ATOM 6452 O O . GLN A 1 845 ? -15.516 52.469 -52.312 1 35.62 845 GLN A O 1
ATOM 6457 N N . LEU A 1 846 ? -13.547 52.562 -52.781 1 46.81 846 LEU A N 1
ATOM 6458 C CA . LEU A 1 846 ? -13 53.219 -51.625 1 46.81 846 LEU A CA 1
ATOM 6459 C C . LEU A 1 846 ? -12.406 54.594 -51.969 1 46.81 846 LEU A C 1
ATOM 6461 O O . LEU A 1 846 ? -11.906 54.781 -53.062 1 46.81 846 LEU A O 1
ATOM 6465 N N . TYR A 1 847 ? -12.672 55.75 -51.031 1 55.69 847 TYR A N 1
ATOM 6466 C CA . TYR A 1 847 ? -12.18 57.094 -51.281 1 55.69 847 TYR A CA 1
ATOM 6467 C C . TYR A 1 847 ? -11.078 57.438 -50.281 1 55.69 847 TYR A C 1
ATOM 6469 O O . TYR A 1 847 ? -11.078 56.969 -49.125 1 55.69 847 TYR A O 1
ATOM 6477 N N . VAL A 1 848 ? -9.82 58.312 -50.531 1 63.22 848 VAL A N 1
ATOM 6478 C CA . VAL A 1 848 ? -8.711 58.75 -49.688 1 63.22 848 VAL A CA 1
ATOM 6479 C C . VAL A 1 848 ? -8.547 60.25 -49.781 1 63.22 848 VAL A C 1
ATOM 6481 O O . VAL A 1 848 ? -8.82 60.844 -50.844 1 63.22 848 VAL A O 1
ATOM 6484 N N . HIS A 1 849 ? -8.219 61 -48.688 1 65.69 849 HIS A N 1
ATOM 6485 C CA . HIS A 1 849 ? -7.93 62.406 -48.656 1 65.69 849 HIS A CA 1
ATOM 6486 C C . HIS A 1 849 ? -6.461 62.688 -48.969 1 65.69 849 HIS A C 1
ATOM 6488 O O . HIS A 1 849 ? -5.578 62.281 -48.219 1 65.69 849 HIS A O 1
ATOM 6494 N N . ARG A 1 850 ? -6.125 63.219 -50.219 1 61.53 850 ARG A N 1
ATOM 6495 C CA . ARG A 1 850 ? -4.762 63.438 -50.656 1 61.53 850 ARG A CA 1
ATOM 6496 C C . ARG A 1 850 ? -4.652 64.75 -51.438 1 61.53 850 ARG A C 1
ATOM 6498 O O . ARG A 1 850 ? -5.66 65.312 -51.906 1 61.53 850 ARG A O 1
ATOM 6505 N N . GLY A 1 851 ? -3.467 65.438 -51.469 1 63.34 851 GLY A N 1
ATOM 6506 C CA . GLY A 1 851 ? -3.186 66.562 -52.281 1 63.34 851 GLY A CA 1
ATOM 6507 C C . GLY A 1 851 ? -3.168 66.25 -53.781 1 63.34 851 GLY A C 1
ATOM 6508 O O . GLY A 1 851 ? -3.209 65.062 -54.156 1 63.34 851 GLY A O 1
ATOM 6509 N N . LYS A 1 852 ? -3.268 67.062 -54.656 1 62.19 852 LYS A N 1
ATOM 6510 C CA . LYS A 1 852 ? -3.346 66.938 -56.125 1 62.19 852 LYS A CA 1
ATOM 6511 C C . LYS A 1 852 ? -2.254 66 -56.625 1 62.19 852 LYS A C 1
ATOM 6513 O O . LYS A 1 852 ? -2.5 65.188 -57.531 1 62.19 852 LYS A O 1
ATOM 6518 N N . LYS A 1 853 ? -1.139 66.062 -56.125 1 61.44 853 LYS A N 1
ATOM 6519 C CA . LYS A 1 853 ? -0.023 65.312 -56.688 1 61.44 853 LYS A CA 1
ATOM 6520 C C . LYS A 1 853 ? 0.285 64.062 -55.844 1 61.44 853 LYS A C 1
ATOM 6522 O O . LYS A 1 853 ? 1.271 63.406 -56.094 1 61.44 853 LYS A O 1
ATOM 6527 N N . GLY A 1 854 ? -0.562 63.844 -54.938 1 58.34 854 GLY A N 1
ATOM 6528 C CA . GLY A 1 854 ? -0.186 62.75 -54.031 1 58.34 854 GLY A CA 1
ATOM 6529 C C . GLY A 1 854 ? -0.947 61.469 -54.312 1 58.34 854 GLY A C 1
ATOM 6530 O O . GLY A 1 854 ? -1.029 60.594 -53.438 1 58.34 854 GLY A O 1
ATOM 6531 N N . ALA A 1 855 ? -1.533 61.25 -55.406 1 65.56 855 ALA A N 1
ATOM 6532 C CA . ALA A 1 855 ? -2.453 60.156 -55.719 1 65.56 855 ALA A CA 1
ATOM 6533 C C . ALA A 1 855 ? -1.748 58.812 -55.656 1 65.56 855 ALA A C 1
ATOM 6535 O O . ALA A 1 855 ? -2.355 57.781 -55.281 1 65.56 855 ALA A O 1
ATOM 6536 N N . PHE A 1 856 ? -0.445 58.781 -55.969 1 66.62 856 PHE A N 1
ATOM 6537 C CA . PHE A 1 856 ? 0.22 57.5 -56.125 1 66.62 856 PHE A CA 1
ATOM 6538 C C . PHE A 1 856 ? 1.125 57.188 -54.938 1 66.62 856 PHE A C 1
ATOM 6540 O O . PHE A 1 856 ? 1.891 56.219 -54.969 1 66.62 856 PHE A O 1
ATOM 6547 N N . LYS A 1 857 ? 0.965 58.031 -53.969 1 68 857 LYS A N 1
ATOM 6548 C CA . LYS A 1 857 ? 1.677 57.656 -52.75 1 68 857 LYS A CA 1
ATOM 6549 C C . LYS A 1 857 ? 1.054 56.438 -52.062 1 68 857 LYS A C 1
ATOM 6551 O O . LYS A 1 857 ? -0.166 56.25 -52.094 1 68 857 LYS A O 1
ATOM 6556 N N . GLU A 1 858 ? 1.863 55.562 -51.562 1 65.12 858 GLU A N 1
ATOM 6557 C CA . GLU A 1 858 ? 1.503 54.25 -51.062 1 65.12 858 GLU A CA 1
ATOM 6558 C C . GLU A 1 858 ? 0.325 54.344 -50.094 1 65.12 858 GLU A C 1
ATOM 6560 O O . GLU A 1 858 ? -0.587 53.5 -50.125 1 65.12 858 GLU A O 1
ATOM 6565 N N . LYS A 1 859 ? 0.439 55.406 -49.344 1 67.38 859 LYS A N 1
ATOM 6566 C CA . LYS A 1 859 ? -0.586 55.531 -48.312 1 67.38 859 LYS A CA 1
ATOM 6567 C C . LYS A 1 859 ? -1.932 55.906 -48.906 1 67.38 859 LYS A C 1
ATOM 6569 O O . LYS A 1 859 ? -2.98 55.688 -48.312 1 67.38 859 LYS A O 1
ATOM 6574 N N . ASN A 1 860 ? -1.823 56.438 -50.094 1 67.25 860 ASN A N 1
ATOM 6575 C CA . ASN A 1 860 ? -3.047 56.875 -50.781 1 67.25 860 ASN A CA 1
ATOM 6576 C C . ASN A 1 860 ? -3.535 55.812 -51.781 1 67.25 860 ASN A C 1
ATOM 6578 O O . ASN A 1 860 ? -4.473 56.062 -52.531 1 67.25 860 ASN A O 1
ATOM 6582 N N . THR A 1 861 ? -2.818 54.625 -51.938 1 66.56 861 THR A N 1
ATOM 6583 C CA . THR A 1 861 ? -3.195 53.594 -52.906 1 66.56 861 THR A CA 1
ATOM 6584 C C . THR A 1 861 ? -3.725 52.375 -52.188 1 66.56 861 THR A C 1
ATOM 6586 O O . THR A 1 861 ? -3.455 52.156 -51 1 66.56 861 THR A O 1
ATOM 6589 N N . ILE A 1 862 ? -4.637 51.5 -52.844 1 58.44 862 ILE A N 1
ATOM 6590 C CA . ILE A 1 862 ? -5.102 50.219 -52.375 1 58.44 862 ILE A CA 1
ATOM 6591 C C . ILE A 1 862 ? -4.32 49.094 -53.062 1 58.44 862 ILE A C 1
ATOM 6593 O O . ILE A 1 862 ? -4.426 48.938 -54.281 1 58.44 862 ILE A O 1
ATOM 6597 N N . PRO A 1 863 ? -3.514 48.438 -52.344 1 57.03 863 PRO A N 1
ATOM 6598 C CA . PRO A 1 863 ? -2.785 47.312 -52.938 1 57.03 863 PRO A CA 1
ATOM 6599 C C . PRO A 1 863 ? -3.697 46.125 -53.281 1 57.03 863 PRO A C 1
ATOM 6601 O O . PRO A 1 863 ? -4.594 45.781 -52.5 1 57.03 863 PRO A O 1
ATOM 6604 N N . THR A 1 864 ? -3.814 45.75 -54.5 1 49.16 864 THR A N 1
ATOM 6605 C CA . THR A 1 864 ? -4.609 44.594 -54.969 1 49.16 864 THR A CA 1
ATOM 6606 C C . THR A 1 864 ? -3.754 43.344 -55.031 1 49.16 864 THR A C 1
ATOM 6608 O O . THR A 1 864 ? -2.564 43.406 -55.344 1 49.16 864 THR A O 1
ATOM 6611 N N . VAL A 1 865 ? -4.051 42.219 -54.312 1 45.78 865 VAL A N 1
ATOM 6612 C CA . VAL A 1 865 ? -3.357 40.938 -54.375 1 45.78 865 VAL A CA 1
ATOM 6613 C C . VAL A 1 865 ? -4.059 40 -55.344 1 45.78 865 VAL A C 1
ATOM 6615 O O . VAL A 1 865 ? -5.281 40.062 -55.5 1 45.78 865 VAL A O 1
ATOM 6618 N N . LYS A 1 866 ? -3.412 39.812 -56.062 1 39.12 866 LYS A N 1
ATOM 6619 C CA . LYS A 1 866 ? -3.912 38.875 -57.031 1 39.12 866 LYS A CA 1
ATOM 6620 C C . LYS A 1 866 ? -4.508 37.625 -56.375 1 39.12 866 LYS A C 1
ATOM 6622 O O . LYS A 1 866 ? -5.203 36.844 -57 1 39.12 866 LYS A O 1
ATOM 6627 N N . HIS A 1 867 ? -4 37.312 -55.188 1 36.09 867 HIS A N 1
ATOM 6628 C CA . HIS A 1 867 ? -4.367 36.094 -54.5 1 36.09 867 HIS A CA 1
ATOM 6629 C C . HIS A 1 867 ? -5.578 36.312 -53.594 1 36.09 867 HIS A C 1
ATOM 6631 O O . HIS A 1 867 ? -5.754 37.406 -53.031 1 36.09 867 HIS A O 1
ATOM 6637 N N . GLY A 1 868 ? -6.637 35.5 -53.906 1 40.62 868 GLY A N 1
ATOM 6638 C CA . GLY A 1 868 ? -7.781 35.188 -53.062 1 40.62 868 GLY A CA 1
ATOM 6639 C C . GLY A 1 868 ? -8.789 34.281 -53.75 1 40.62 868 GLY A C 1
ATOM 6640 O O . GLY A 1 868 ? -9.461 33.469 -53.062 1 40.62 868 GLY A O 1
ATOM 6641 N N . GLY A 1 869 ? -9.422 34.656 -54.875 1 39.84 869 GLY A N 1
ATOM 6642 C CA . GLY A 1 869 ? -10.578 33.812 -55.125 1 39.84 869 GLY A CA 1
ATOM 6643 C C . GLY A 1 869 ? -10.203 32.469 -55.719 1 39.84 869 GLY A C 1
ATOM 6644 O O . GLY A 1 869 ? -9.023 32.156 -55.875 1 39.84 869 GLY A O 1
ATOM 6645 N N . ASP A 1 870 ? -10.828 31.391 -56.281 1 42.47 870 ASP A N 1
ATOM 6646 C CA . ASP A 1 870 ? -10.547 30.078 -56.875 1 42.47 870 ASP A CA 1
ATOM 6647 C C . ASP A 1 870 ? -9.82 30.219 -58.188 1 42.47 870 ASP A C 1
ATOM 6649 O O . ASP A 1 870 ? -10.398 30.672 -59.188 1 42.47 870 ASP A O 1
ATOM 6653 N N . SER A 1 871 ? -8.555 30.344 -58.406 1 48.91 871 SER A N 1
ATOM 6654 C CA . SER A 1 871 ? -7.754 30.578 -59.594 1 48.91 871 SER A CA 1
ATOM 6655 C C . SER A 1 871 ? -6.77 29.453 -59.844 1 48.91 871 SER A C 1
ATOM 6657 O O . SER A 1 871 ? -6.359 28.766 -58.906 1 48.91 871 SER A O 1
ATOM 6659 N N . VAL A 1 872 ? -6.531 28.734 -61.062 1 58 872 VAL A N 1
ATOM 6660 C CA . VAL A 1 872 ? -5.535 27.766 -61.531 1 58 872 VAL A CA 1
ATOM 6661 C C . VAL A 1 872 ? -4.293 28.5 -62.031 1 58 872 VAL A C 1
ATOM 6663 O O . VAL A 1 872 ? -4.398 29.438 -62.812 1 58 872 VAL A O 1
ATOM 6666 N N . LEU A 1 873 ? -3.115 27.703 -61.5 1 60.41 873 LEU A N 1
ATOM 6667 C CA . LEU A 1 873 ? -1.814 28.312 -61.812 1 60.41 873 LEU A CA 1
ATOM 6668 C C . LEU A 1 873 ? -1.09 27.531 -62.906 1 60.41 873 LEU A C 1
ATOM 6670 O O . LEU A 1 873 ? -1.015 26.312 -62.844 1 60.41 873 LEU A O 1
ATOM 6674 N N . PHE A 1 874 ? -0.821 28.062 -64 1 70.19 874 PHE A N 1
ATOM 6675 C CA . PHE A 1 874 ? -0.029 27.5 -65.125 1 70.19 874 PHE A CA 1
ATOM 6676 C C . PHE A 1 874 ? 1.383 28.078 -65.125 1 70.19 874 PHE A C 1
ATOM 6678 O O . PHE A 1 874 ? 1.572 29.266 -64.812 1 70.19 874 PHE A O 1
ATOM 6685 N N . TRP A 1 875 ? 2.355 27.016 -65.312 1 75.56 875 TRP A N 1
ATOM 6686 C CA . TRP A 1 875 ? 3.736 27.406 -65.562 1 75.56 875 TRP A CA 1
ATOM 6687 C C . TRP A 1 875 ? 4.082 27.25 -67 1 75.56 875 TRP A C 1
ATOM 6689 O O . TRP A 1 875 ? 3.729 26.25 -67.625 1 75.56 875 TRP A O 1
ATOM 6699 N N . GLY A 1 876 ? 4.645 28.234 -67.625 1 77.19 876 GLY A N 1
ATOM 6700 C CA . GLY A 1 876 ? 5.082 28.188 -69 1 77.19 876 GLY A CA 1
ATOM 6701 C C . GLY A 1 876 ? 6.359 28.969 -69.25 1 77.19 876 GLY A C 1
ATOM 6702 O O . GLY A 1 876 ? 6.836 29.688 -68.375 1 77.19 876 GLY A O 1
ATOM 6703 N N . CYS A 1 877 ? 7.027 28.531 -70.375 1 77.38 877 CYS A N 1
ATOM 6704 C CA . CYS A 1 877 ? 8.242 29.25 -70.75 1 77.38 877 CYS A CA 1
ATOM 6705 C C . CYS A 1 877 ? 8.266 29.547 -72.25 1 77.38 877 CYS A C 1
ATOM 6707 O O . CYS A 1 877 ? 7.602 28.875 -73 1 77.38 877 CYS A O 1
ATOM 6709 N N . PHE A 1 878 ? 8.867 30.688 -72.625 1 79.12 878 PHE A N 1
ATOM 6710 C CA . PHE A 1 878 ? 9.039 31.016 -74.062 1 79.12 878 PHE A CA 1
ATOM 6711 C C . PHE A 1 878 ? 10.398 31.656 -74.312 1 79.12 878 PHE A C 1
ATOM 6713 O O . PHE A 1 878 ? 11.023 32.188 -73.375 1 79.12 878 PHE A O 1
ATOM 6720 N N . ALA A 1 879 ? 10.914 31.469 -75.438 1 79.12 879 ALA A N 1
ATOM 6721 C CA . ALA A 1 879 ? 12.117 32.125 -75.938 1 79.12 879 ALA A CA 1
ATOM 6722 C C . ALA A 1 879 ? 11.906 32.656 -77.375 1 79.12 879 ALA A C 1
ATOM 6724 O O . ALA A 1 879 ? 10.852 32.438 -77.938 1 79.12 879 ALA A O 1
ATOM 6725 N N . VAL A 1 880 ? 12.852 33.375 -77.75 1 78.25 880 VAL A N 1
ATOM 6726 C CA . VAL A 1 880 ? 12.742 34 -79.062 1 78.25 880 VAL A CA 1
ATOM 6727 C C . VAL A 1 880 ? 12.367 32.969 -80.125 1 78.25 880 VAL A C 1
ATOM 6729 O O . VAL A 1 880 ? 11.5 33.188 -80.938 1 78.25 880 VAL A O 1
ATOM 6732 N N . PRO A 1 881 ? 13.008 31.797 -80 1 76.56 881 PRO A N 1
ATOM 6733 C CA . PRO A 1 881 ? 12.648 30.875 -81.062 1 76.56 881 PRO A CA 1
ATOM 6734 C C . PRO A 1 881 ? 11.234 30.328 -80.938 1 76.56 881 PRO A C 1
ATOM 6736 O O . PRO A 1 881 ? 10.672 29.812 -81.875 1 76.56 881 PRO A O 1
ATOM 6739 N N . GLY A 1 882 ? 10.688 30.297 -79.625 1 79.69 882 GLY A N 1
ATOM 6740 C CA . GLY A 1 882 ? 9.32 29.828 -79.5 1 79.69 882 GLY A CA 1
ATOM 6741 C C . GLY A 1 882 ? 8.945 29.547 -78.062 1 79.69 882 GLY A C 1
ATOM 6742 O O . GLY A 1 882 ? 9.57 30.078 -77.125 1 79.69 882 GLY A O 1
ATOM 6743 N N . THR A 1 883 ? 7.816 28.781 -77.875 1 78.75 883 THR A N 1
ATOM 6744 C CA . THR A 1 883 ? 7.312 28.406 -76.562 1 78.75 883 THR A CA 1
ATOM 6745 C C . THR A 1 883 ? 7.891 27.078 -76.125 1 78.75 883 THR A C 1
ATOM 6747 O O . THR A 1 883 ? 8.055 26.156 -76.938 1 78.75 883 THR A O 1
ATOM 6750 N N . GLY A 1 884 ? 8.281 27.078 -74.875 1 76.69 884 GLY A N 1
ATOM 6751 C CA . GLY A 1 884 ? 8.781 25.828 -74.312 1 76.69 884 GLY A CA 1
ATOM 6752 C C . GLY A 1 884 ? 7.703 24.969 -73.688 1 76.69 884 GLY A C 1
ATOM 6753 O O . GLY A 1 884 ? 6.543 25.016 -74.125 1 76.69 884 GLY A O 1
ATOM 6754 N N . CYS A 1 885 ? 8.148 24.234 -72.625 1 76.25 885 CYS A N 1
ATOM 6755 C CA . CYS A 1 885 ? 7.246 23.297 -72 1 76.25 885 CYS A CA 1
ATOM 6756 C C . CYS A 1 885 ? 6.242 24.031 -71.125 1 76.25 885 CYS A C 1
ATOM 6758 O O . CYS A 1 885 ? 6.547 25.109 -70.562 1 76.25 885 CYS A O 1
ATOM 6760 N N . LEU A 1 886 ? 4.832 23.75 -71.062 1 73.94 886 LEU A N 1
ATOM 6761 C CA . LEU A 1 886 ? 3.748 24.266 -70.25 1 73.94 886 LEU A CA 1
ATOM 6762 C C . LEU A 1 886 ? 3.338 23.234 -69.188 1 73.94 886 LEU A C 1
ATOM 6764 O O . LEU A 1 886 ? 3.139 22.062 -69.5 1 73.94 886 LEU A O 1
ATOM 6768 N N . GLU A 1 887 ? 3.471 23.656 -67.938 1 75.19 887 GLU A N 1
ATOM 6769 C CA . GLU A 1 887 ? 3.113 22.75 -66.875 1 75.19 887 GLU A CA 1
ATOM 6770 C C . GLU A 1 887 ? 2.008 23.344 -66 1 75.19 887 GLU A C 1
ATOM 6772 O O . GLU A 1 887 ? 2.09 24.5 -65.562 1 75.19 887 GLU A O 1
ATOM 6777 N N . SER A 1 888 ? 0.812 22.672 -65.812 1 71.06 888 SER A N 1
ATOM 6778 C CA . SER A 1 888 ? -0.28 23.047 -64.938 1 71.06 888 SER A CA 1
ATOM 6779 C C . SER A 1 888 ? 0.047 22.719 -63.469 1 71.06 888 SER A C 1
ATOM 6781 O O . SER A 1 888 ? 0.49 21.594 -63.188 1 71.06 888 SER A O 1
ATOM 6783 N N . VAL A 1 889 ? 0.1 23.672 -62.719 1 62.81 889 VAL A N 1
ATOM 6784 C CA . VAL A 1 889 ? 0.41 23.422 -61.312 1 62.81 889 VAL A CA 1
ATOM 6785 C C . VAL A 1 889 ? -0.883 23.312 -60.5 1 62.81 889 VAL A C 1
ATOM 6787 O O . VAL A 1 889 ? -1.682 24.25 -60.469 1 62.81 889 VAL A O 1
ATOM 6790 N N . LEU A 1 890 ? -1.193 22.094 -60.25 1 60.97 890 LEU A N 1
ATOM 6791 C CA . LEU A 1 890 ? -2.359 21.797 -59.406 1 60.97 890 LEU A CA 1
ATOM 6792 C C . LEU A 1 890 ? -2.072 22.109 -57.938 1 60.97 890 LEU A C 1
ATOM 6794 O O . LEU A 1 890 ? -1.121 21.578 -57.375 1 60.97 890 LEU A O 1
ATOM 6798 N N . GLY A 1 891 ? -2.768 22.984 -57.344 1 63.69 891 GLY A N 1
ATOM 6799 C CA . GLY A 1 891 ? -2.693 23.375 -55.938 1 63.69 891 GLY A CA 1
ATOM 6800 C C . GLY A 1 891 ? -1.723 24.516 -55.688 1 63.69 891 GLY A C 1
ATOM 6801 O O . GLY A 1 891 ? -1.401 25.266 -56.594 1 63.69 891 GLY A O 1
ATOM 6802 N N . THR A 1 892 ? -1.255 24.562 -54.438 1 61.31 892 THR A N 1
ATOM 6803 C CA . THR A 1 892 ? -0.381 25.656 -54.031 1 61.31 892 THR A CA 1
ATOM 6804 C C . THR A 1 892 ? 1.08 25.312 -54.312 1 61.31 892 THR A C 1
ATOM 6806 O O . THR A 1 892 ? 1.561 24.25 -53.875 1 61.31 892 THR A O 1
ATOM 6809 N N . MET A 1 893 ? 1.742 25.828 -55.219 1 59.56 893 MET A N 1
ATOM 6810 C CA . MET A 1 893 ? 3.115 25.562 -55.625 1 59.56 893 MET A CA 1
ATOM 6811 C C . MET A 1 893 ? 4.105 25.984 -54.562 1 59.56 893 MET A C 1
ATOM 6813 O O . MET A 1 893 ? 4.207 27.172 -54.219 1 59.56 893 MET A O 1
ATOM 6817 N N . LYS A 1 894 ? 4.574 25 -54.062 1 62.94 894 LYS A N 1
ATOM 6818 C CA . LYS A 1 894 ? 5.668 25.234 -53.125 1 62.94 894 LYS A CA 1
ATOM 6819 C C . LYS A 1 894 ? 7 25.391 -53.875 1 62.94 894 LYS A C 1
ATOM 6821 O O . LYS A 1 894 ? 7.105 25.047 -55.031 1 62.94 894 LYS A O 1
ATOM 6826 N N . SER A 1 895 ? 7.961 25.875 -53.156 1 70.88 895 SER A N 1
ATOM 6827 C CA . SER A 1 895 ? 9.273 26.156 -53.719 1 70.88 895 SER A CA 1
ATOM 6828 C C . SER A 1 895 ? 9.898 24.891 -54.312 1 70.88 895 SER A C 1
ATOM 6830 O O . SER A 1 895 ? 10.516 24.938 -55.375 1 70.88 895 SER A O 1
ATOM 6832 N N . GLN A 1 896 ? 9.766 23.797 -53.688 1 71.31 896 GLN A N 1
ATOM 6833 C CA . GLN A 1 896 ? 10.375 22.547 -54.156 1 71.31 896 GLN A CA 1
ATOM 6834 C C . GLN A 1 896 ? 9.711 22.062 -55.438 1 71.31 896 GLN A C 1
ATOM 6836 O O . GLN A 1 896 ? 10.375 21.5 -56.312 1 71.31 896 GLN A O 1
ATOM 6841 N N . ASP A 1 897 ? 8.273 22.25 -55.438 1 71.56 897 ASP A N 1
ATOM 6842 C CA . ASP A 1 897 ? 7.527 21.875 -56.625 1 71.56 897 ASP A CA 1
ATOM 6843 C C . ASP A 1 897 ? 7.938 22.734 -57.812 1 71.56 897 ASP A C 1
ATOM 6845 O O . ASP A 1 897 ? 8.062 22.219 -58.938 1 71.56 897 ASP A O 1
ATOM 6849 N N . TYR A 1 898 ? 8.102 23.906 -57.5 1 71.44 898 TYR A N 1
ATOM 6850 C CA . TYR A 1 898 ? 8.562 24.797 -58.562 1 71.44 898 TYR A CA 1
ATOM 6851 C C . TYR A 1 898 ? 9.961 24.391 -59.031 1 71.44 898 TYR A C 1
ATOM 6853 O O . TYR A 1 898 ? 10.242 24.391 -60.219 1 71.44 898 TYR A O 1
ATOM 6861 N N . GLN A 1 899 ? 10.883 24.078 -58.125 1 74.12 899 GLN A N 1
ATOM 6862 C CA . GLN A 1 899 ? 12.219 23.594 -58.5 1 74.12 899 GLN A CA 1
ATOM 6863 C C . GLN A 1 899 ? 12.141 22.312 -59.312 1 74.12 899 GLN A C 1
ATOM 6865 O O . GLN A 1 899 ? 12.898 22.141 -60.281 1 74.12 899 GLN A O 1
ATOM 6870 N N . GLY A 1 900 ? 11.289 21.469 -59 1 74.94 900 GLY A N 1
ATOM 6871 C CA . GLY A 1 900 ? 11.07 20.281 -59.781 1 74.94 900 GLY A CA 1
ATOM 6872 C C . GLY A 1 900 ? 10.539 20.562 -61.188 1 74.94 900 GLY A C 1
ATOM 6873 O O . GLY A 1 900 ? 10.938 19.922 -62.156 1 74.94 900 GLY A O 1
ATOM 6874 N N . ILE A 1 901 ? 9.617 21.438 -61.156 1 72.25 901 ILE A N 1
ATOM 6875 C CA . ILE A 1 901 ? 9.07 21.828 -62.469 1 72.25 901 ILE A CA 1
ATOM 6876 C C . ILE A 1 901 ? 10.18 22.422 -63.312 1 72.25 901 ILE A C 1
ATOM 6878 O O . ILE A 1 901 ? 10.273 22.109 -64.5 1 72.25 901 ILE A O 1
ATOM 6882 N N . LEU A 1 902 ? 11.094 23.188 -62.75 1 75.12 902 LEU A N 1
ATOM 6883 C CA . LEU A 1 902 ? 12.195 23.781 -63.5 1 75.12 902 LEU A CA 1
ATOM 6884 C C . LEU A 1 902 ? 13.211 22.719 -63.906 1 75.12 902 LEU A C 1
ATOM 6886 O O . LEU A 1 902 ? 13.711 22.75 -65.062 1 75.12 902 LEU A O 1
ATOM 6890 N N . GLU A 1 903 ? 13.508 21.797 -63.031 1 74.88 903 GLU A N 1
ATOM 6891 C CA . GLU A 1 903 ? 14.492 20.75 -63.281 1 74.88 903 GLU A CA 1
ATOM 6892 C C . GLU A 1 903 ? 14.039 19.844 -64.438 1 74.88 903 GLU A C 1
ATOM 6894 O O . GLU A 1 903 ? 14.859 19.406 -65.25 1 74.88 903 GLU A O 1
ATOM 6899 N N . GLN A 1 904 ? 12.672 19.75 -64.562 1 76.06 904 GLN A N 1
ATOM 6900 C CA . GLN A 1 904 ? 12.133 18.812 -65.562 1 76.06 904 GLN A CA 1
ATOM 6901 C C . GLN A 1 904 ? 11.828 19.516 -66.875 1 76.06 904 GLN A C 1
ATOM 6903 O O . GLN A 1 904 ? 11.852 18.906 -67.938 1 76.06 904 GLN A O 1
ATOM 6908 N N . ASN A 1 905 ? 11.422 20.672 -66.688 1 76.94 905 ASN A N 1
ATOM 6909 C CA . ASN A 1 905 ? 10.883 21.25 -67.875 1 76.94 905 ASN A CA 1
ATOM 6910 C C . ASN A 1 905 ? 11.844 22.266 -68.5 1 76.94 905 ASN A C 1
ATOM 6912 O O . ASN A 1 905 ? 11.766 22.562 -69.688 1 76.94 905 ASN A O 1
ATOM 6916 N N . VAL A 1 906 ? 13.016 22.719 -67.875 1 79.5 906 VAL A N 1
ATOM 6917 C CA . VAL A 1 906 ? 13.781 23.844 -68.375 1 79.5 906 VAL A CA 1
ATOM 6918 C C . VAL A 1 906 ? 14.812 23.344 -69.375 1 79.5 906 VAL A C 1
ATOM 6920 O O . VAL A 1 906 ? 14.898 23.875 -70.5 1 79.5 906 VAL A O 1
ATOM 6923 N N . LEU A 1 907 ? 15.5 22.234 -69.062 1 75.94 907 LEU A N 1
ATOM 6924 C CA . LEU A 1 907 ? 16.531 21.766 -70 1 75.94 907 LEU A CA 1
ATOM 6925 C C . LEU A 1 907 ? 15.914 21.188 -71.25 1 75.94 907 LEU A C 1
ATOM 6927 O O . LEU A 1 907 ? 16.391 21.453 -72.375 1 75.94 907 LEU A O 1
ATOM 6931 N N . PRO A 1 908 ? 14.883 20.469 -71.062 1 78.19 908 PRO A N 1
ATOM 6932 C CA . PRO A 1 908 ? 14.25 20.031 -72.312 1 78.19 908 PRO A CA 1
ATOM 6933 C C . PRO A 1 908 ? 13.75 21.203 -73.188 1 78.19 908 PRO A C 1
ATOM 6935 O O . PRO A 1 908 ? 13.773 21.125 -74.438 1 78.19 908 PRO A O 1
ATOM 6938 N N . SER A 1 909 ? 13.203 22.109 -72.5 1 76.25 909 SER A N 1
ATOM 6939 C CA . SER A 1 909 ? 12.766 23.25 -73.312 1 76.25 909 SER A CA 1
ATOM 6940 C C . SER A 1 909 ? 13.938 23.938 -73.938 1 76.25 909 SER A C 1
ATOM 6942 O O . SER A 1 909 ? 13.82 24.422 -75.125 1 76.25 909 SER A O 1
ATOM 6944 N N . VAL A 1 910 ? 15.164 23.938 -73.438 1 79.56 910 VAL A N 1
ATOM 6945 C CA . VAL A 1 910 ? 16.359 24.562 -74 1 79.56 910 VAL A CA 1
ATOM 6946 C C . VAL A 1 910 ? 16.812 23.766 -75.25 1 79.56 910 VAL A C 1
ATOM 6948 O O . VAL A 1 910 ? 17.188 24.359 -76.25 1 79.56 910 VAL A O 1
ATOM 6951 N N . ARG A 1 911 ? 16.828 22.469 -75.25 1 75.25 911 ARG A N 1
ATOM 6952 C CA . ARG A 1 911 ? 17.203 21.641 -76.375 1 75.25 911 ARG A CA 1
ATOM 6953 C C . ARG A 1 911 ? 16.188 21.766 -77.5 1 75.25 911 ARG A C 1
ATOM 6955 O O . ARG A 1 911 ? 16.562 21.859 -78.688 1 75.25 911 ARG A O 1
ATOM 6962 N N . LYS A 1 912 ? 14.789 21.781 -77 1 78.25 912 LYS A N 1
ATOM 6963 C CA . LYS A 1 912 ? 13.734 21.906 -78 1 78.25 912 LYS A CA 1
ATOM 6964 C C . LYS A 1 912 ? 13.836 23.219 -78.75 1 78.25 912 LYS A C 1
ATOM 6966 O O . LYS A 1 912 ? 13.641 23.266 -79.938 1 78.25 912 LYS A O 1
ATOM 6971 N N . LEU A 1 913 ? 14.227 24.234 -78.062 1 76.19 913 LEU A N 1
ATOM 6972 C CA . LEU A 1 913 ? 14.227 25.547 -78.688 1 76.19 913 LEU A CA 1
ATOM 6973 C C . LEU A 1 913 ? 15.625 25.906 -79.188 1 76.19 913 LEU A C 1
ATOM 6975 O O . LEU A 1 913 ? 15.828 27 -79.688 1 76.19 913 LEU A O 1
ATOM 6979 N N . CYS A 1 914 ? 16.594 24.75 -79.188 1 74.5 914 CYS A N 1
ATOM 6980 C CA . CYS A 1 914 ? 17.953 24.812 -79.688 1 74.5 914 CYS A CA 1
ATOM 6981 C C . CYS A 1 914 ? 18.656 26.078 -79.188 1 74.5 914 CYS A C 1
ATOM 6983 O O . CYS A 1 914 ? 19.25 26.812 -80 1 74.5 914 CYS A O 1
ATOM 6985 N N . LEU A 1 915 ? 18.531 26.297 -78.062 1 74.62 915 LEU A N 1
ATOM 6986 C CA . LEU A 1 915 ? 19.25 27.453 -77.5 1 74.62 915 LEU A CA 1
ATOM 6987 C C . LEU A 1 915 ? 20.719 27.125 -77.25 1 74.62 915 LEU A C 1
ATOM 6989 O O . LEU A 1 915 ? 21.062 25.969 -77.062 1 74.62 915 LEU A O 1
ATOM 6993 N N . CYS A 1 916 ? 21.609 28 -77.562 1 67.88 916 CYS A N 1
ATOM 6994 C CA . CYS A 1 916 ? 23.031 27.75 -77.438 1 67.88 916 CYS A CA 1
ATOM 6995 C C . CYS A 1 916 ? 23.422 27.141 -76.125 1 67.88 916 CYS A C 1
ATOM 6997 O O . CYS A 1 916 ? 23.078 27.703 -75.062 1 67.88 916 CYS A O 1
ATOM 6999 N N . LEU A 1 917 ? 23.781 25.812 -76.062 1 58.5 917 LEU A N 1
ATOM 7000 C CA . LEU A 1 917 ? 24 24.984 -74.938 1 58.5 917 LEU A CA 1
ATOM 7001 C C . LEU A 1 917 ? 24.875 25.703 -73.875 1 58.5 917 LEU A C 1
ATOM 7003 O O . LEU A 1 917 ? 24.703 25.516 -72.688 1 58.5 917 LEU A O 1
ATOM 7007 N N . ARG A 1 918 ? 25.797 26.266 -74.312 1 60.84 918 ARG A N 1
ATOM 7008 C CA . ARG A 1 918 ? 26.797 26.703 -73.375 1 60.84 918 ARG A CA 1
ATOM 7009 C C . ARG A 1 918 ? 26.422 28.031 -72.75 1 60.84 918 ARG A C 1
ATOM 7011 O O . ARG A 1 918 ? 26.984 28.438 -71.75 1 60.84 918 ARG A O 1
ATOM 7018 N N . SER A 1 919 ? 25.422 28.859 -73.375 1 74.12 919 SER A N 1
ATOM 7019 C CA . SER A 1 919 ? 25.25 30.203 -72.875 1 74.12 919 SER A CA 1
ATOM 7020 C C . SER A 1 919 ? 23.781 30.547 -72.688 1 74.12 919 SER A C 1
ATOM 7022 O O . SER A 1 919 ? 23.391 31.719 -72.812 1 74.12 919 SER A O 1
ATOM 7024 N N . TRP A 1 920 ? 22.812 29.766 -72.375 1 74.88 920 TRP A N 1
ATOM 7025 C CA . TRP A 1 920 ? 21.438 30.219 -72.25 1 74.88 920 TRP A CA 1
ATOM 7026 C C . TRP A 1 920 ? 21.141 30.656 -70.812 1 74.88 920 TRP A C 1
ATOM 7028 O O . TRP A 1 920 ? 21.797 30.203 -69.875 1 74.88 920 TRP A O 1
ATOM 7038 N N . VAL A 1 921 ? 20.422 31.656 -70.688 1 77.56 921 VAL A N 1
ATOM 7039 C CA . VAL A 1 921 ? 20.078 32.281 -69.375 1 77.56 921 VAL A CA 1
ATOM 7040 C C . VAL A 1 921 ? 18.594 32.062 -69.125 1 77.56 921 VAL A C 1
ATOM 7042 O O . VAL A 1 921 ? 17.75 32.219 -70 1 77.56 921 VAL A O 1
ATOM 7045 N N . LEU A 1 922 ? 18.281 31.625 -67.812 1 77.5 922 LEU A N 1
ATOM 7046 C CA . LEU A 1 922 ? 16.922 31.422 -67.312 1 77.5 922 LEU A CA 1
ATOM 7047 C C . LEU A 1 922 ? 16.422 32.656 -66.562 1 77.5 922 LEU A C 1
ATOM 7049 O O . LEU A 1 922 ? 17.078 33.125 -65.688 1 77.5 922 LEU A O 1
ATOM 7053 N N . GLN A 1 923 ? 15.195 33.156 -67.125 1 73.56 923 GLN A N 1
ATOM 7054 C CA . GLN A 1 923 ? 14.492 34.219 -66.438 1 73.56 923 GLN A CA 1
ATOM 7055 C C . GLN A 1 923 ? 13.117 33.781 -65.938 1 73.56 923 GLN A C 1
ATOM 7057 O O . GLN A 1 923 ? 12.32 33.25 -66.75 1 73.56 923 GLN A O 1
ATOM 7062 N N . MET B 1 1 ? -27.094 66.062 23.781 1 86.75 1 MET B N 1
ATOM 7063 C CA . MET B 1 1 ? -25.766 66.438 24.25 1 86.75 1 MET B CA 1
ATOM 7064 C C . MET B 1 1 ? -24.781 66.438 23.094 1 86.75 1 MET B C 1
ATOM 7066 O O . MET B 1 1 ? -24.453 65.375 22.516 1 86.75 1 MET B O 1
ATOM 7070 N N . ASP B 1 2 ? -24.328 67.5 22.531 1 87.75 2 ASP B N 1
ATOM 7071 C CA . ASP B 1 2 ? -23.266 67.75 21.562 1 87.75 2 ASP B CA 1
ATOM 7072 C C . ASP B 1 2 ? -22 68.312 22.234 1 87.75 2 ASP B C 1
ATOM 7074 O O . ASP B 1 2 ? -22 69.438 22.719 1 87.75 2 ASP B O 1
ATOM 7078 N N . GLN B 1 3 ? -21.047 67.438 22.312 1 91.19 3 GLN B N 1
ATOM 7079 C CA . GLN B 1 3 ? -19.844 67.812 23.047 1 91.19 3 GLN B CA 1
ATOM 7080 C C . GLN B 1 3 ? -18.594 67.688 22.188 1 91.19 3 GLN B C 1
ATOM 7082 O O . GLN B 1 3 ? -18.484 66.688 21.422 1 91.19 3 GLN B O 1
ATOM 7087 N N . SER B 1 4 ? -17.641 68.688 22.141 1 89.75 4 SER B N 1
ATOM 7088 C CA . SER B 1 4 ? -16.328 68.625 21.5 1 89.75 4 SER B CA 1
ATOM 7089 C C . SER B 1 4 ? -15.234 69.125 22.422 1 89.75 4 SER B C 1
ATOM 7091 O O . SER B 1 4 ? -15.344 70.25 22.969 1 89.75 4 SER B O 1
ATOM 7093 N N . LYS B 1 5 ? -14.242 68.438 22.734 1 86.31 5 LYS B N 1
ATOM 7094 C CA . LYS B 1 5 ? -13.094 68.75 23.547 1 86.31 5 LYS B CA 1
ATOM 7095 C C . LYS B 1 5 ? -13.508 69 25 1 86.31 5 LYS B C 1
ATOM 7097 O O . LYS B 1 5 ? -13.156 70.062 25.578 1 86.31 5 LYS B O 1
ATOM 7102 N N . VAL B 1 6 ? -14.359 68.125 25.531 1 86.44 6 VAL B N 1
ATOM 7103 C CA . VAL B 1 6 ? -14.867 68.188 26.891 1 86.44 6 VAL B CA 1
ATOM 7104 C C . VAL B 1 6 ? -14.539 66.875 27.641 1 86.44 6 VAL B C 1
ATOM 7106 O O . VAL B 1 6 ? -14.352 65.812 27.031 1 86.44 6 VAL B O 1
ATOM 7109 N N . VAL B 1 7 ? -14.156 67 28.938 1 86.12 7 VAL B N 1
ATOM 7110 C CA . VAL B 1 7 ? -14.109 65.812 29.828 1 86.12 7 VAL B CA 1
ATOM 7111 C C . VAL B 1 7 ? -15.398 65.75 30.656 1 86.12 7 VAL B C 1
ATOM 7113 O O . VAL B 1 7 ? -15.727 66.688 31.375 1 86.12 7 VAL B O 1
ATOM 7116 N N . THR B 1 8 ? -16.172 64.625 30.469 1 84 8 THR B N 1
ATOM 7117 C CA . THR B 1 8 ? -17.438 64.5 31.172 1 84 8 THR B CA 1
ATOM 7118 C C . THR B 1 8 ? -17.375 63.375 32.188 1 84 8 THR B C 1
ATOM 7120 O O . THR B 1 8 ? -17.109 62.219 31.812 1 84 8 THR B O 1
ATOM 7123 N N . VAL B 1 9 ? -17.594 63.625 33.469 1 82.62 9 VAL B N 1
ATOM 7124 C CA . VAL B 1 9 ? -17.719 62.656 34.5 1 82.62 9 VAL B CA 1
ATOM 7125 C C . VAL B 1 9 ? -19.094 62.719 35.156 1 82.62 9 VAL B C 1
ATOM 7127 O O . VAL B 1 9 ? -19.469 63.781 35.688 1 82.62 9 VAL B O 1
ATOM 7130 N N . LEU B 1 10 ? -19.828 61.625 35.125 1 79.12 10 LEU B N 1
ATOM 7131 C CA . LEU B 1 10 ? -21.188 61.625 35.656 1 79.12 10 LEU B CA 1
ATOM 7132 C C . LEU B 1 10 ? -21.328 60.562 36.75 1 79.12 10 LEU B C 1
ATOM 7134 O O . LEU B 1 10 ? -21.016 59.375 36.531 1 79.12 10 LEU B O 1
ATOM 7138 N N . PHE B 1 11 ? -21.891 61 37.938 1 81 11 PHE B N 1
ATOM 7139 C CA . PHE B 1 11 ? -22.234 60.094 39.031 1 81 11 PHE B CA 1
ATOM 7140 C C . PHE B 1 11 ? -23.703 60.188 39.375 1 81 11 PHE B C 1
ATOM 7142 O O . PHE B 1 11 ? -24.203 61.281 39.688 1 81 11 PHE B O 1
ATOM 7149 N N . GLY B 1 12 ? -24.484 59.156 39.094 1 80.94 12 GLY B N 1
ATOM 7150 C CA . GLY B 1 12 ? -25.859 59.188 39.531 1 80.94 12 GLY B CA 1
ATOM 7151 C C . GLY B 1 12 ? -26.781 58.375 38.594 1 80.94 12 GLY B C 1
ATOM 7152 O O . GLY B 1 12 ? -26.359 57.406 37.969 1 80.94 12 GLY B O 1
ATOM 7153 N N . ILE B 1 13 ? -28.188 58.531 38.781 1 89.56 13 ILE B N 1
ATOM 7154 C CA . ILE B 1 13 ? -29.25 57.875 38.031 1 89.56 13 ILE B CA 1
ATOM 7155 C C . ILE B 1 13 ? -29.766 58.812 36.938 1 89.56 13 ILE B C 1
ATOM 7157 O O . ILE B 1 13 ? -30.125 59.969 37.219 1 89.56 13 ILE B O 1
ATOM 7161 N N . ILE B 1 14 ? -29.688 58.375 35.75 1 89.81 14 ILE B N 1
ATOM 7162 C CA . ILE B 1 14 ? -30.234 59.125 34.625 1 89.81 14 ILE B CA 1
ATOM 7163 C C . ILE B 1 14 ? -31.484 58.438 34.094 1 89.81 14 ILE B C 1
ATOM 7165 O O . ILE B 1 14 ? -31.438 57.281 33.688 1 89.81 14 ILE B O 1
ATOM 7169 N N . VAL B 1 15 ? -32.625 58.969 34.188 1 90.12 15 VAL B N 1
ATOM 7170 C CA . VAL B 1 15 ? -33.875 58.469 33.656 1 90.12 15 VAL B CA 1
ATOM 7171 C C . VAL B 1 15 ? -34.375 59.438 32.562 1 90.12 15 VAL B C 1
ATOM 7173 O O . VAL B 1 15 ? -34.594 60.625 32.812 1 90.12 15 VAL B O 1
ATOM 7176 N N . CYS B 1 16 ? -34.375 58.906 31.281 1 89.75 16 CYS B N 1
ATOM 7177 C CA . CYS B 1 16 ? -34.875 59.719 30.172 1 89.75 16 CYS B CA 1
ATOM 7178 C C . CYS B 1 16 ? -35.562 58.844 29.125 1 89.75 16 CYS B C 1
ATOM 7180 O O . CYS B 1 16 ? -35.5 57.594 29.219 1 89.75 16 CYS B O 1
ATOM 7182 N N . THR B 1 17 ? -36.312 59.406 28.172 1 89.94 17 THR B N 1
ATOM 7183 C CA . THR B 1 17 ? -36.938 58.656 27.062 1 89.94 17 THR B CA 1
ATOM 7184 C C . THR B 1 17 ? -35.938 58.469 25.938 1 89.94 17 THR B C 1
ATOM 7186 O O . THR B 1 17 ? -35.719 57.344 25.469 1 89.94 17 THR B O 1
ATOM 7189 N N . THR B 1 18 ? -35.469 59.625 25.469 1 91.5 18 THR B N 1
ATOM 7190 C CA . THR B 1 18 ? -34.438 59.562 24.422 1 91.5 18 THR B CA 1
ATOM 7191 C C . THR B 1 18 ? -33.188 60.344 24.875 1 91.5 18 THR B C 1
ATOM 7193 O O . THR B 1 18 ? -33.281 61.469 25.312 1 91.5 18 THR B O 1
ATOM 7196 N N . LEU B 1 19 ? -32.156 59.688 24.859 1 91.31 19 LEU B N 1
ATOM 7197 C CA . LEU B 1 19 ? -30.859 60.312 25.125 1 91.31 19 LEU B CA 1
ATOM 7198 C C . LEU B 1 19 ? -29.938 60.219 23.922 1 91.31 19 LEU B C 1
ATOM 7200 O O . LEU B 1 19 ? -29.516 59.094 23.547 1 91.31 19 LEU B O 1
ATOM 7204 N N . ASN B 1 20 ? -29.703 61.375 23.188 1 91.56 20 ASN B N 1
ATOM 7205 C CA . ASN B 1 20 ? -28.766 61.438 22.078 1 91.56 20 ASN B CA 1
ATOM 7206 C C . ASN B 1 20 ? -27.438 62.062 22.484 1 91.56 20 ASN B C 1
ATOM 7208 O O . ASN B 1 20 ? -27.391 63.219 22.891 1 91.56 20 ASN B O 1
ATOM 7212 N N . MET B 1 21 ? -26.359 61.25 22.328 1 91.25 21 MET B N 1
ATOM 7213 C CA . MET B 1 21 ? -25.016 61.719 22.656 1 91.25 21 MET B CA 1
ATOM 7214 C C . MET B 1 21 ? -24.172 61.875 21.391 1 91.25 21 MET B C 1
ATOM 7216 O O . MET B 1 21 ? -23.688 60.875 20.859 1 91.25 21 MET B O 1
ATOM 7220 N N . ASP B 1 22 ? -23.891 62.969 20.812 1 92.06 22 ASP B N 1
ATOM 7221 C CA . ASP B 1 22 ? -22.969 63.281 19.719 1 92.06 22 ASP B CA 1
ATOM 7222 C C . ASP B 1 22 ? -21.672 63.875 20.25 1 92.06 22 ASP B C 1
ATOM 7224 O O . ASP B 1 22 ? -21.625 65.062 20.609 1 92.06 22 ASP B O 1
ATOM 7228 N N . GLN B 1 23 ? -20.672 63.031 20.219 1 92.62 23 GLN B N 1
ATOM 7229 C CA . GLN B 1 23 ? -19.438 63.469 20.891 1 92.62 23 GLN B CA 1
ATOM 7230 C C . GLN B 1 23 ? -18.234 63.312 19.969 1 92.62 23 GLN B C 1
ATOM 7232 O O . GLN B 1 23 ? -18.141 62.312 19.219 1 92.62 23 GLN B O 1
ATOM 7237 N N . SER B 1 24 ? -17.297 64.312 19.906 1 91.62 24 SER B N 1
ATOM 7238 C CA . SER B 1 24 ? -16.016 64.25 19.203 1 91.62 24 SER B CA 1
ATOM 7239 C C . SER B 1 24 ? -14.875 64.75 20.094 1 91.62 24 SER B C 1
ATOM 7241 O O . SER B 1 24 ? -14.938 65.875 20.625 1 91.62 24 SER B O 1
ATOM 7243 N N . LYS B 1 25 ? -13.859 64.062 20.359 1 89.75 25 LYS B N 1
ATOM 7244 C CA . LYS B 1 25 ? -12.711 64.375 21.188 1 89.75 25 LYS B CA 1
ATOM 7245 C C . LYS B 1 25 ? -13.117 64.625 22.641 1 89.75 25 LYS B C 1
ATOM 7247 O O . LYS B 1 25 ? -12.789 65.625 23.234 1 89.75 25 LYS B O 1
ATOM 7252 N N . VAL B 1 26 ? -13.859 63.625 23.125 1 91.81 26 VAL B N 1
ATOM 7253 C CA . VAL B 1 26 ? -14.398 63.719 24.484 1 91.81 26 VAL B CA 1
ATOM 7254 C C . VAL B 1 26 ? -13.969 62.5 25.297 1 91.81 26 VAL B C 1
ATOM 7256 O O . VAL B 1 26 ? -13.719 61.406 24.734 1 91.81 26 VAL B O 1
ATOM 7259 N N . VAL B 1 27 ? -13.633 62.656 26.562 1 90.25 27 VAL B N 1
ATOM 7260 C CA . VAL B 1 27 ? -13.5 61.562 27.531 1 90.25 27 VAL B CA 1
ATOM 7261 C C . VAL B 1 27 ? -14.742 61.5 28.406 1 90.25 27 VAL B C 1
ATOM 7263 O O . VAL B 1 27 ? -15.062 62.5 29.094 1 90.25 27 VAL B O 1
ATOM 7266 N N . THR B 1 28 ? -15.445 60.375 28.281 1 88.38 28 THR B N 1
ATOM 7267 C CA . THR B 1 28 ? -16.672 60.219 29.047 1 88.38 28 THR B CA 1
ATOM 7268 C C . THR B 1 28 ? -16.562 59.062 30.047 1 88.38 28 THR B C 1
ATOM 7270 O O . THR B 1 28 ? -16.297 57.938 29.656 1 88.38 28 THR B O 1
ATOM 7273 N N . VAL B 1 29 ? -16.734 59.312 31.328 1 86.31 29 VAL B N 1
ATOM 7274 C CA . VAL B 1 29 ? -16.812 58.312 32.375 1 86.31 29 VAL B CA 1
ATOM 7275 C C . VAL B 1 29 ? -18.156 58.406 33.094 1 86.31 29 VAL B C 1
ATOM 7277 O O . VAL B 1 29 ? -18.5 59.469 33.625 1 86.31 29 VAL B O 1
ATOM 7280 N N . LEU B 1 30 ? -18.906 57.281 33.094 1 83.25 30 LEU B N 1
ATOM 7281 C CA . LEU B 1 30 ? -20.219 57.281 33.719 1 83.25 30 LEU B CA 1
ATOM 7282 C C . LEU B 1 30 ? -20.281 56.188 34.812 1 83.25 30 LEU B C 1
ATOM 7284 O O . LEU B 1 30 ? -20.016 55.031 34.531 1 83.25 30 LEU B O 1
ATOM 7288 N N . PHE B 1 31 ? -20.781 56.594 36 1 83.38 31 PHE B N 1
ATOM 7289 C CA . PHE B 1 31 ? -21.031 55.688 37.125 1 83.38 31 PHE B CA 1
ATOM 7290 C C . PHE B 1 31 ? -22.484 55.781 37.594 1 83.38 31 PHE B C 1
ATOM 7292 O O . PHE B 1 31 ? -22.906 56.844 38.062 1 83.38 31 PHE B O 1
ATOM 7299 N N . GLY B 1 32 ? -23.234 54.75 37.281 1 85.88 32 GLY B N 1
ATOM 7300 C CA . GLY B 1 32 ? -24.594 54.781 37.781 1 85.88 32 GLY B CA 1
ATOM 7301 C C . GLY B 1 32 ? -25.562 53.969 36.938 1 85.88 32 GLY B C 1
ATOM 7302 O O . GLY B 1 32 ? -25.188 52.906 36.406 1 85.88 32 GLY B O 1
ATOM 7303 N N . ILE B 1 33 ? -26.922 54.25 37.125 1 91.75 33 ILE B N 1
ATOM 7304 C CA . ILE B 1 33 ? -28.016 53.562 36.438 1 91.75 33 ILE B CA 1
ATOM 7305 C C . ILE B 1 33 ? -28.562 54.438 35.312 1 91.75 33 ILE B C 1
ATOM 7307 O O . ILE B 1 33 ? -28.828 55.625 35.531 1 91.75 33 ILE B O 1
ATOM 7311 N N . ILE B 1 34 ? -28.656 53.844 34.156 1 91.31 34 ILE B N 1
ATOM 7312 C CA . ILE B 1 34 ? -29.25 54.562 33 1 91.31 34 ILE B CA 1
ATOM 7313 C C . ILE B 1 34 ? -30.516 53.844 32.562 1 91.31 34 ILE B C 1
ATOM 7315 O O . ILE B 1 34 ? -30.484 52.688 32.219 1 91.31 34 ILE B O 1
ATOM 7319 N N . VAL B 1 35 ? -31.625 54.438 32.656 1 92.44 35 VAL B N 1
ATOM 7320 C CA . VAL B 1 35 ? -32.906 53.906 32.188 1 92.44 35 VAL B CA 1
ATOM 7321 C C . VAL B 1 35 ? -33.469 54.844 31.109 1 92.44 35 VAL B C 1
ATOM 7323 O O . VAL B 1 35 ? -33.781 56 31.375 1 92.44 35 VAL B O 1
ATOM 7326 N N . CYS B 1 36 ? -33.438 54.281 29.812 1 91.94 36 CYS B N 1
ATOM 7327 C CA . CYS B 1 36 ? -33.938 55.031 28.688 1 91.94 36 CYS B CA 1
ATOM 7328 C C . CYS B 1 36 ? -34.719 54.125 27.719 1 91.94 36 CYS B C 1
ATOM 7330 O O . CYS B 1 36 ? -34.594 52.906 27.797 1 91.94 36 CYS B O 1
ATOM 7332 N N . THR B 1 37 ? -35.562 54.719 26.812 1 92.38 37 THR B N 1
ATOM 7333 C CA . THR B 1 37 ? -36.156 53.938 25.734 1 92.38 37 THR B CA 1
ATOM 7334 C C . THR B 1 37 ? -35.188 53.781 24.562 1 92.38 37 THR B C 1
ATOM 7336 O O . THR B 1 37 ? -35 52.688 24.047 1 92.38 37 THR B O 1
ATOM 7339 N N . THR B 1 38 ? -34.719 55 24.156 1 93.12 38 THR B N 1
ATOM 7340 C CA . THR B 1 38 ? -33.719 54.969 23.094 1 93.12 38 THR B CA 1
ATOM 7341 C C . THR B 1 38 ? -32.469 55.719 23.5 1 93.12 38 THR B C 1
ATOM 7343 O O . THR B 1 38 ? -32.531 56.875 23.969 1 93.12 38 THR B O 1
ATOM 7346 N N . LEU B 1 39 ? -31.438 55.062 23.453 1 93.06 39 LEU B N 1
ATOM 7347 C CA . LEU B 1 39 ? -30.125 55.656 23.688 1 93.06 39 LEU B CA 1
ATOM 7348 C C . LEU B 1 39 ? -29.25 55.562 22.438 1 93.06 39 LEU B C 1
ATOM 7350 O O . LEU B 1 39 ? -28.906 54.469 22 1 93.06 39 LEU B O 1
ATOM 7354 N N . ASN B 1 40 ? -28.953 56.719 21.812 1 92.94 40 ASN B N 1
ATOM 7355 C CA . ASN B 1 40 ? -28.062 56.812 20.656 1 92.94 40 ASN B CA 1
ATOM 7356 C C . ASN B 1 40 ? -26.719 57.406 21.016 1 92.94 40 ASN B C 1
ATOM 7358 O O . ASN B 1 40 ? -26.656 58.562 21.469 1 92.94 40 ASN B O 1
ATOM 7362 N N . MET B 1 41 ? -25.641 56.625 20.703 1 93.12 41 MET B N 1
ATOM 7363 C CA . MET B 1 41 ? -24.281 57.125 20.938 1 93.12 41 MET B CA 1
ATOM 7364 C C . MET B 1 41 ? -23.531 57.281 19.609 1 93.12 41 MET B C 1
ATOM 7366 O O . MET B 1 41 ? -23.016 56.281 19.078 1 93.12 41 MET B O 1
ATOM 7370 N N . ASP B 1 42 ? -23.406 58.406 19.031 1 93.19 42 ASP B N 1
ATOM 7371 C CA . ASP B 1 42 ? -22.578 58.75 17.875 1 93.19 42 ASP B CA 1
ATOM 7372 C C . ASP B 1 42 ? -21.266 59.375 18.312 1 93.19 42 ASP B C 1
ATOM 7374 O O . ASP B 1 42 ? -21.234 60.594 18.594 1 93.19 42 ASP B O 1
ATOM 7378 N N . GLN B 1 43 ? -20.234 58.594 18.219 1 93.94 43 GLN B N 1
ATOM 7379 C CA . GLN B 1 43 ? -18.984 59.031 18.828 1 93.94 43 GLN B CA 1
ATOM 7380 C C . GLN B 1 43 ? -17.812 58.875 17.859 1 93.94 43 GLN B C 1
ATOM 7382 O O . GLN B 1 43 ? -17.734 57.875 17.141 1 93.94 43 GLN B O 1
ATOM 7387 N N . SER B 1 44 ? -16.875 59.875 17.766 1 92.88 44 SER B N 1
ATOM 7388 C CA . SER B 1 44 ? -15.641 59.844 17.016 1 92.88 44 SER B CA 1
ATOM 7389 C C . SER B 1 44 ? -14.469 60.375 17.844 1 92.88 44 SER B C 1
ATOM 7391 O O . SER B 1 44 ? -14.508 61.5 18.344 1 92.88 44 SER B O 1
ATOM 7393 N N . LYS B 1 45 ? -13.453 59.688 18.078 1 91.12 45 LYS B N 1
ATOM 7394 C CA . LYS B 1 45 ? -12.273 60.031 18.875 1 91.12 45 LYS B CA 1
ATOM 7395 C C . LYS B 1 45 ? -12.641 60.25 20.328 1 91.12 45 LYS B C 1
ATOM 7397 O O . LYS B 1 45 ? -12.297 61.312 20.906 1 91.12 45 LYS B O 1
ATOM 7402 N N . VAL B 1 46 ? -13.352 59.25 20.859 1 93.12 46 VAL B N 1
ATOM 7403 C CA . VAL B 1 46 ? -13.867 59.375 22.219 1 93.12 46 VAL B CA 1
ATOM 7404 C C . VAL B 1 46 ? -13.391 58.156 23.047 1 93.12 46 VAL B C 1
ATOM 7406 O O . VAL B 1 46 ? -13.117 57.094 22.5 1 93.12 46 VAL B O 1
ATOM 7409 N N . VAL B 1 47 ? -13.047 58.375 24.312 1 91.56 47 VAL B N 1
ATOM 7410 C CA . VAL B 1 47 ? -12.883 57.312 25.281 1 91.56 47 VAL B CA 1
ATOM 7411 C C . VAL B 1 47 ? -14.102 57.25 26.203 1 91.56 47 VAL B C 1
ATOM 7413 O O . VAL B 1 47 ? -14.406 58.25 26.891 1 91.56 47 VAL B O 1
ATOM 7416 N N . THR B 1 48 ? -14.812 56.094 26.109 1 90.75 48 THR B N 1
ATOM 7417 C CA . THR B 1 48 ? -16.031 55.938 26.906 1 90.75 48 THR B CA 1
ATOM 7418 C C . THR B 1 48 ? -15.914 54.75 27.859 1 90.75 48 THR B C 1
ATOM 7420 O O . THR B 1 48 ? -15.664 53.625 27.438 1 90.75 48 THR B O 1
ATOM 7423 N N . VAL B 1 49 ? -16.078 54.969 29.125 1 87.62 49 VAL B N 1
ATOM 7424 C CA . VAL B 1 49 ? -16.125 53.938 30.141 1 87.62 49 VAL B CA 1
ATOM 7425 C C . VAL B 1 49 ? -17.422 54.062 30.953 1 87.62 49 VAL B C 1
ATOM 7427 O O . VAL B 1 49 ? -17.656 55.094 31.594 1 87.62 49 VAL B O 1
ATOM 7430 N N . LEU B 1 50 ? -18.234 52.969 30.922 1 86.88 50 LEU B N 1
ATOM 7431 C CA . LEU B 1 50 ? -19.516 52.969 31.641 1 86.88 50 LEU B CA 1
ATOM 7432 C C . LEU B 1 50 ? -19.531 51.875 32.688 1 86.88 50 LEU B C 1
ATOM 7434 O O . LEU B 1 50 ? -19.312 50.688 32.375 1 86.88 50 LEU B O 1
ATOM 7438 N N . PHE B 1 51 ? -19.906 52.281 33.906 1 86.56 51 PHE B N 1
ATOM 7439 C CA . PHE B 1 51 ? -20.031 51.344 35 1 86.56 51 PHE B CA 1
ATOM 7440 C C . PHE B 1 51 ? -21.438 51.406 35.625 1 86.56 51 PHE B C 1
ATOM 7442 O O . PHE B 1 51 ? -21.922 52.469 36 1 86.56 51 PHE B O 1
ATOM 7449 N N . GLY B 1 52 ? -22.078 50.25 35.594 1 88.19 52 GLY B N 1
ATOM 7450 C CA . GLY B 1 52 ? -23.375 50.219 36.25 1 88.19 52 GLY B CA 1
ATOM 7451 C C . GLY B 1 52 ? -24.406 49.406 35.469 1 88.19 52 GLY B C 1
ATOM 7452 O O . GLY B 1 52 ? -24.094 48.344 34.938 1 88.19 52 GLY B O 1
ATOM 7453 N N . VAL B 1 53 ? -25.75 49.75 35.75 1 92.25 53 VAL B N 1
ATOM 7454 C CA . VAL B 1 53 ? -26.891 49.094 35.156 1 92.25 53 VAL B CA 1
ATOM 7455 C C . VAL B 1 53 ? -27.469 49.938 34.031 1 92.25 53 VAL B C 1
ATOM 7457 O O . VAL B 1 53 ? -27.766 51.125 34.25 1 92.25 53 VAL B O 1
ATOM 7460 N N . ILE B 1 54 ? -27.516 49.312 32.875 1 91.5 54 ILE B N 1
ATOM 7461 C CA . ILE B 1 54 ? -28.094 50 31.734 1 91.5 54 ILE B CA 1
ATOM 7462 C C . ILE B 1 54 ? -29.359 49.281 31.281 1 91.5 54 ILE B C 1
ATOM 7464 O O . ILE B 1 54 ? -29.312 48.125 30.859 1 91.5 54 ILE B O 1
ATOM 7468 N N . VAL B 1 55 ? -30.484 49.812 31.406 1 93.81 55 VAL B N 1
ATOM 7469 C CA . VAL B 1 55 ? -31.766 49.281 30.969 1 93.81 55 VAL B CA 1
ATOM 7470 C C . VAL B 1 55 ? -32.344 50.156 29.875 1 93.81 55 VAL B C 1
ATOM 7472 O O . VAL B 1 55 ? -32.844 51.281 30.172 1 93.81 55 VAL B O 1
ATOM 7475 N N . VAL B 1 56 ? -32.219 49.688 2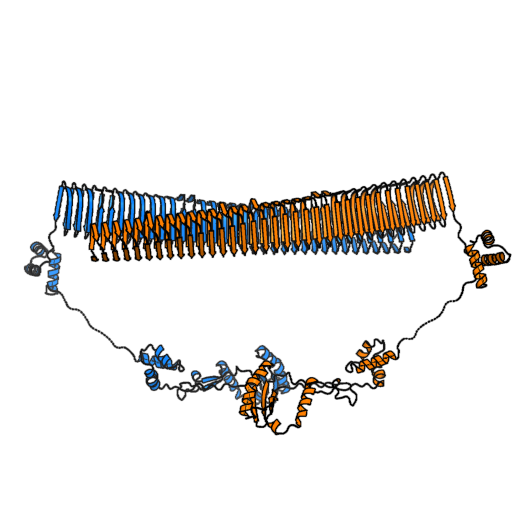8.625 1 92.38 56 VAL B N 1
ATOM 7476 C CA . VAL B 1 56 ? -32.719 50.438 27.484 1 92.38 56 VAL B CA 1
ATOM 7477 C C . VAL B 1 56 ? -33.438 49.531 26.516 1 92.38 56 VAL B C 1
ATOM 7479 O O . VAL B 1 56 ? -33.188 48.312 26.469 1 92.38 56 VAL B O 1
ATOM 7482 N N . THR B 1 57 ? -34.406 50.031 25.672 1 93.5 57 THR B N 1
ATOM 7483 C CA . THR B 1 57 ? -35.062 49.25 24.656 1 93.5 57 THR B CA 1
ATOM 7484 C C . THR B 1 57 ? -34.188 49.125 23.406 1 93.5 57 THR B C 1
ATOM 7486 O O . THR B 1 57 ? -33.969 48 22.906 1 93.5 57 THR B O 1
ATOM 7489 N N . THR B 1 58 ? -33.844 50.344 22.938 1 93.69 58 THR B N 1
ATOM 7490 C CA . THR B 1 58 ? -32.969 50.344 21.781 1 93.69 58 THR B CA 1
ATOM 7491 C C . THR B 1 58 ? -31.672 51.094 22.078 1 93.69 58 THR B C 1
ATOM 7493 O O . THR B 1 58 ? -31.719 52.281 22.484 1 93.69 58 THR B O 1
ATOM 7496 N N . LEU B 1 59 ? -30.656 50.438 22 1 93.69 59 LEU B N 1
ATOM 7497 C CA . LEU B 1 59 ? -29.328 51.031 22.156 1 93.69 59 LEU B CA 1
ATOM 7498 C C . LEU B 1 59 ? -28.547 50.969 20.859 1 93.69 59 LEU B C 1
ATOM 7500 O O . LEU B 1 59 ? -28.219 49.906 20.375 1 93.69 59 LEU B O 1
ATOM 7504 N N . ASN B 1 60 ? -28.281 52.156 20.234 1 93.31 60 ASN B N 1
ATOM 7505 C CA . ASN B 1 60 ? -27.469 52.25 19.031 1 93.31 60 ASN B CA 1
ATOM 7506 C C . ASN B 1 60 ? -26.109 52.875 19.312 1 93.31 60 ASN B C 1
ATOM 7508 O O . ASN B 1 60 ? -26.031 54 19.766 1 93.31 60 ASN B O 1
ATOM 7512 N N . MET B 1 61 ? -25.062 52.094 18.953 1 94.12 61 MET B N 1
ATOM 7513 C CA . MET B 1 61 ? -23.703 52.594 19.109 1 94.12 61 MET B CA 1
ATOM 7514 C C . MET B 1 61 ? -23.016 52.75 17.75 1 94.12 61 MET B C 1
ATOM 7516 O O . MET B 1 61 ? -22.547 51.781 17.172 1 94.12 61 MET B O 1
ATOM 7520 N N . ASP B 1 62 ? -22.938 53.906 17.172 1 94.06 62 ASP B N 1
ATOM 7521 C CA . ASP B 1 62 ? -22.172 54.25 15.984 1 94.06 62 ASP B CA 1
ATOM 7522 C C . ASP B 1 62 ? -20.844 54.906 16.344 1 94.06 62 ASP B C 1
ATOM 7524 O O . ASP B 1 62 ? -20.812 56.125 16.609 1 94.06 62 ASP B O 1
ATOM 7528 N N . GLN B 1 63 ? -19.828 54.125 16.25 1 94.94 63 GLN B N 1
ATOM 7529 C CA . GLN B 1 63 ? -18.578 54.594 16.812 1 94.94 63 GLN B CA 1
ATOM 7530 C C . GLN B 1 63 ? -17.438 54.438 15.805 1 94.94 63 GLN B C 1
ATOM 7532 O O . GLN B 1 63 ? -17.359 53.438 15.094 1 94.94 63 GLN B O 1
ATOM 7537 N N . SER B 1 64 ? -16.516 55.438 15.695 1 93.62 64 SER B N 1
ATOM 7538 C CA . SER B 1 64 ? -15.297 55.406 14.891 1 93.62 64 SER B CA 1
ATOM 7539 C C . SER B 1 64 ? -14.109 55.969 15.672 1 93.62 64 SER B C 1
ATOM 7541 O O . SER B 1 64 ? -14.156 57.062 16.188 1 93.62 64 SER B O 1
ATOM 7543 N N . LYS B 1 65 ? -13.07 55.281 15.867 1 91.62 65 LYS B N 1
ATOM 7544 C CA . LYS B 1 65 ? -11.875 55.656 16.609 1 91.62 65 LYS B CA 1
ATOM 7545 C C . LYS B 1 65 ? -12.195 55.875 18.078 1 91.62 65 LYS B C 1
ATOM 7547 O O . LYS B 1 65 ? -11.836 56.938 18.641 1 91.62 65 LYS B O 1
ATOM 7552 N N . VAL B 1 66 ? -12.867 54.875 18.656 1 93.81 66 VAL B N 1
ATOM 7553 C CA . VAL B 1 66 ? -13.336 55 20.031 1 93.81 66 VAL B CA 1
ATOM 7554 C C . VAL B 1 66 ? -12.812 53.812 20.859 1 93.81 66 VAL B C 1
ATOM 7556 O O . VAL B 1 66 ? -12.547 52.75 20.328 1 93.81 66 VAL B O 1
ATOM 7559 N N . VAL B 1 67 ? -12.438 54.062 22.094 1 92.06 67 VAL B N 1
ATOM 7560 C CA . VAL B 1 67 ? -12.234 53 23.078 1 92.06 67 VAL B CA 1
ATOM 7561 C C . VAL B 1 67 ? -13.438 52.938 24.031 1 92.06 67 VAL B C 1
ATOM 7563 O O . VAL B 1 67 ? -13.734 53.938 24.719 1 92.06 67 VAL B O 1
ATOM 7566 N N . THR B 1 68 ? -14.125 51.781 23.969 1 91.88 68 THR B N 1
ATOM 7567 C CA . THR B 1 68 ? -15.352 51.656 24.75 1 91.88 68 THR B CA 1
ATOM 7568 C C . THR B 1 68 ? -15.266 50.5 25.734 1 91.88 68 THR B C 1
ATOM 7570 O O . THR B 1 68 ? -14.891 49.375 25.344 1 91.88 68 THR B O 1
ATOM 7573 N N . GLY B 1 69 ? -15.516 50.719 26.969 1 88.75 69 GLY B N 1
ATOM 7574 C CA . GLY B 1 69 ? -15.656 49.719 28 1 88.75 69 GLY B CA 1
ATOM 7575 C C . GLY B 1 69 ? -16.984 49.781 28.719 1 88.75 69 GLY B C 1
ATOM 7576 O O . GLY B 1 69 ? -17.359 50.812 29.266 1 88.75 69 GLY B O 1
ATOM 7577 N N . LEU B 1 70 ? -17.75 48.625 28.672 1 89.19 70 LEU B N 1
ATOM 7578 C CA . LEU B 1 70 ? -19.016 48.5 29.391 1 89.19 70 LEU B CA 1
ATOM 7579 C C . LEU B 1 70 ? -18.891 47.438 30.484 1 89.19 70 LEU B C 1
ATOM 7581 O O . LEU B 1 70 ? -18.75 46.25 30.203 1 89.19 70 LEU B O 1
ATOM 7585 N N . PHE B 1 71 ? -19.109 47.875 31.641 1 87.75 71 PHE B N 1
ATOM 7586 C CA . PHE B 1 71 ? -18.953 46.969 32.781 1 87.75 71 PHE B CA 1
ATOM 7587 C C . PHE B 1 71 ? -20.219 46.969 33.625 1 87.75 71 PHE B C 1
ATOM 7589 O O . PHE B 1 71 ? -20.672 48.031 34.094 1 87.75 71 PHE B O 1
ATOM 7596 N N . GLY B 1 72 ? -20.875 45.844 33.719 1 90.38 72 GLY B N 1
ATOM 7597 C CA . GLY B 1 72 ? -22.062 45.719 34.531 1 90.38 72 GLY B CA 1
ATOM 7598 C C . GLY B 1 72 ? -23.156 44.906 33.906 1 90.38 72 GLY B C 1
ATOM 7599 O O . GLY B 1 72 ? -22.891 43.875 33.25 1 90.38 72 GLY B O 1
ATOM 7600 N N . ILE B 1 73 ? -24.469 45.219 34.281 1 93.38 73 ILE B N 1
ATOM 7601 C CA . ILE B 1 73 ? -25.641 44.562 33.75 1 93.38 73 ILE B CA 1
ATOM 7602 C C . ILE B 1 73 ? -26.281 45.406 32.656 1 93.38 73 ILE B C 1
ATOM 7604 O O . ILE B 1 73 ? -26.625 46.562 32.906 1 93.38 73 ILE B O 1
ATOM 7608 N N . ILE B 1 74 ? -26.359 44.75 31.562 1 92.25 74 ILE B N 1
ATOM 7609 C CA . ILE B 1 74 ? -26.938 45.438 30.406 1 92.25 74 ILE B CA 1
ATOM 7610 C C . ILE B 1 74 ? -28.203 44.719 29.953 1 92.25 74 ILE B C 1
ATOM 7612 O O . ILE B 1 74 ? -28.125 43.562 29.484 1 92.25 74 ILE B O 1
ATOM 7616 N N . VAL B 1 75 ? -29.312 45.25 30.062 1 93.75 75 VAL B N 1
ATOM 7617 C CA . VAL B 1 75 ? -30.594 44.688 29.609 1 93.75 75 VAL B CA 1
ATOM 7618 C C . VAL B 1 75 ? -31.172 45.562 28.5 1 93.75 75 VAL B C 1
ATOM 7620 O O . VAL B 1 75 ? -31.547 46.719 28.734 1 93.75 75 VAL B O 1
ATOM 7623 N N . VAL B 1 76 ? -31.125 45 27.266 1 91.19 76 VAL B N 1
ATOM 7624 C CA . VAL B 1 76 ? -31.562 45.719 26.109 1 91.19 76 VAL B CA 1
ATOM 7625 C C . VAL B 1 76 ? -32.406 44.844 25.203 1 91.19 76 VAL B C 1
ATOM 7627 O O . VAL B 1 76 ? -32.219 43.625 25.172 1 91.19 76 VAL B O 1
ATOM 7630 N N . THR B 1 77 ? -33.406 45.375 24.453 1 93.25 77 THR B N 1
ATOM 7631 C CA . THR B 1 77 ? -34.156 44.594 23.469 1 93.25 77 THR B CA 1
ATOM 7632 C C . THR B 1 77 ? -33.344 44.469 22.172 1 93.25 77 THR B C 1
ATOM 7634 O O . THR B 1 77 ? -33.156 43.375 21.656 1 93.25 77 THR B O 1
ATOM 7637 N N . THR B 1 78 ? -33.031 45.688 21.656 1 93.75 78 THR B N 1
ATOM 7638 C CA . THR B 1 78 ? -32.219 45.688 20.453 1 93.75 78 THR B CA 1
ATOM 7639 C C . THR B 1 78 ? -30.922 46.469 20.688 1 93.75 78 THR B C 1
ATOM 7641 O O . THR B 1 78 ? -30.969 47.625 21.078 1 93.75 78 THR B O 1
ATOM 7644 N N . LEU B 1 79 ? -29.906 45.812 20.578 1 93.81 79 LEU B N 1
ATOM 7645 C CA . LEU B 1 79 ? -28.578 46.406 20.656 1 93.81 79 LEU B CA 1
ATOM 7646 C C . LEU B 1 79 ? -27.875 46.375 19.312 1 93.81 79 LEU B C 1
ATOM 7648 O O . LEU B 1 79 ? -27.547 45.281 18.812 1 93.81 79 LEU B O 1
ATOM 7652 N N . ASN B 1 80 ? -27.656 47.531 18.688 1 93.81 80 ASN B N 1
ATOM 7653 C CA . ASN B 1 80 ? -26.906 47.656 17.438 1 93.81 80 ASN B CA 1
ATOM 7654 C C . ASN B 1 80 ? -25.531 48.281 17.656 1 93.81 80 ASN B C 1
ATOM 7656 O O . ASN B 1 80 ? -25.438 49.438 18.078 1 93.81 80 ASN B O 1
ATOM 7660 N N . MET B 1 81 ? -24.516 47.562 17.266 1 94.56 81 MET B N 1
ATOM 7661 C CA . MET B 1 81 ? -23.141 48.062 17.359 1 94.56 81 MET B CA 1
ATOM 7662 C C . MET B 1 81 ? -22.531 48.219 15.977 1 94.56 81 MET B C 1
ATOM 7664 O O . MET B 1 81 ? -22.078 47.25 15.367 1 94.56 81 MET B O 1
ATOM 7668 N N . ASP B 1 82 ? -22.484 49.344 15.398 1 94.56 82 ASP B N 1
ATOM 7669 C CA . ASP B 1 82 ? -21.766 49.688 14.18 1 94.56 82 ASP B CA 1
ATOM 7670 C C . ASP B 1 82 ? -20.438 50.406 14.492 1 94.56 82 ASP B C 1
ATOM 7672 O O . ASP B 1 82 ? -20.422 51.594 14.742 1 94.56 82 ASP B O 1
ATOM 7676 N N . GLN B 1 83 ? -19.438 49.656 14.383 1 95.38 83 GLN B N 1
ATOM 7677 C CA . GLN B 1 83 ? -18.156 50.156 14.891 1 95.38 83 GLN B CA 1
ATOM 7678 C C . GLN B 1 83 ? -17.062 50 13.844 1 95.38 83 GLN B C 1
ATOM 7680 O O . GLN B 1 83 ? -17 49 13.141 1 95.38 83 GLN B O 1
ATOM 7685 N N . SER B 1 84 ? -16.188 51 13.688 1 94.25 84 SER B N 1
ATOM 7686 C CA . SER B 1 84 ? -14.992 51 12.844 1 94.25 84 SER B CA 1
ATOM 7687 C C . SER B 1 84 ? -13.781 51.562 13.57 1 94.25 84 SER B C 1
ATOM 7689 O O . SER B 1 84 ? -13.828 52.688 14.078 1 94.25 84 SER B O 1
ATOM 7691 N N . LYS B 1 85 ? -12.727 50.906 13.734 1 92.25 85 LYS B N 1
ATOM 7692 C CA . LYS B 1 85 ? -11.508 51.281 14.43 1 92.25 85 LYS B CA 1
ATOM 7693 C C . LYS B 1 85 ? -11.781 51.531 15.914 1 92.25 85 LYS B C 1
ATOM 7695 O O . LYS B 1 85 ? -11.422 52.594 16.438 1 92.25 85 LYS B O 1
ATOM 7700 N N . VAL B 1 86 ? -12.422 50.531 16.516 1 94.25 86 VAL B N 1
ATOM 7701 C CA . VAL B 1 86 ? -12.844 50.656 17.906 1 94.25 86 VAL B CA 1
ATOM 7702 C C . VAL B 1 86 ? -12.266 49.5 18.734 1 94.25 86 VAL B C 1
ATOM 7704 O O . VAL B 1 86 ? -12.008 48.406 18.203 1 94.25 86 VAL B O 1
ATOM 7707 N N . VAL B 1 87 ? -11.836 49.75 19.922 1 92.75 87 VAL B N 1
ATOM 7708 C CA . VAL B 1 87 ? -11.578 48.719 20.922 1 92.75 87 VAL B CA 1
ATOM 7709 C C . VAL B 1 87 ? -12.75 48.656 21.906 1 92.75 87 VAL B C 1
ATOM 7711 O O . VAL B 1 87 ? -13.055 49.625 22.594 1 92.75 87 VAL B O 1
ATOM 7714 N N . THR B 1 88 ? -13.422 47.469 21.891 1 92.94 88 THR B N 1
ATOM 7715 C CA . THR B 1 88 ? -14.602 47.312 22.734 1 92.94 88 THR B CA 1
ATOM 7716 C C . THR B 1 88 ? -14.398 46.188 23.734 1 92.94 88 THR B C 1
ATOM 7718 O O . THR B 1 88 ? -14.047 45.062 23.344 1 92.94 88 THR B O 1
ATOM 7721 N N . VAL B 1 89 ? -14.633 46.438 24.953 1 90.12 89 VAL B N 1
ATOM 7722 C CA . VAL B 1 89 ? -14.602 45.438 26 1 90.12 89 VAL B CA 1
ATOM 7723 C C . VAL B 1 89 ? -15.93 45.438 26.766 1 90.12 89 VAL B C 1
ATOM 7725 O O . VAL B 1 89 ? -16.328 46.469 27.328 1 90.12 89 VAL B O 1
ATOM 7728 N N . LEU B 1 90 ? -16.594 44.281 26.734 1 89.25 90 LEU B N 1
ATOM 7729 C CA . LEU B 1 90 ? -17.828 44.094 27.484 1 89.25 90 LEU B CA 1
ATOM 7730 C C . LEU B 1 90 ? -17.625 43.094 28.609 1 89.25 90 LEU B C 1
ATOM 7732 O O . LEU B 1 90 ? -17.25 41.938 28.375 1 89.25 90 LEU B O 1
ATOM 7736 N N . PHE B 1 91 ? -17.969 43.531 29.781 1 88.25 91 PHE B N 1
ATOM 7737 C CA . PHE B 1 91 ? -17.812 42.656 30.922 1 88.25 91 PHE B CA 1
ATOM 7738 C C . PHE B 1 91 ? -19.031 42.688 31.828 1 88.25 91 PHE B C 1
ATOM 7740 O O . PHE B 1 91 ? -19.391 43.75 32.344 1 88.25 91 PHE B O 1
ATOM 7747 N N . GLY B 1 92 ? -19.672 41.531 31.891 1 90.19 92 GLY B N 1
ATOM 7748 C CA . GLY B 1 92 ? -20.844 41.406 32.75 1 90.19 92 GLY B CA 1
ATOM 7749 C C . GLY B 1 92 ? -21.938 40.562 32.156 1 90.19 92 GLY B C 1
ATOM 7750 O O . GLY B 1 92 ? -21.672 39.531 31.531 1 90.19 92 GLY B O 1
ATOM 7751 N N . ILE B 1 93 ? -23.219 40.812 32.625 1 93.69 93 ILE B N 1
ATOM 7752 C CA . ILE B 1 93 ? -24.406 40.094 32.125 1 93.69 93 ILE B CA 1
ATOM 7753 C C . ILE B 1 93 ? -25.109 40.938 31.078 1 93.69 93 ILE B C 1
ATOM 7755 O O . ILE B 1 93 ? -25.484 42.094 31.328 1 93.69 93 ILE B O 1
ATOM 7759 N N . ILE B 1 94 ? -25.203 40.312 29.969 1 92.44 94 ILE B N 1
ATOM 7760 C CA . ILE B 1 94 ? -25.891 41 28.875 1 92.44 94 ILE B CA 1
ATOM 7761 C C . ILE B 1 94 ? -27.141 40.219 28.484 1 92.44 94 ILE B C 1
ATOM 7763 O O . ILE B 1 94 ? -27.047 39.062 28.078 1 92.44 94 ILE B O 1
ATOM 7767 N N . VAL B 1 95 ? -28.25 40.75 28.578 1 93.5 95 VAL B N 1
ATOM 7768 C CA . VAL B 1 95 ? -29.516 40.156 28.172 1 93.5 95 VAL B CA 1
ATOM 7769 C C . VAL B 1 95 ? -30.156 41 27.078 1 93.5 95 VAL B C 1
ATOM 7771 O O . VAL B 1 95 ? -30.422 42.188 27.266 1 93.5 95 VAL B O 1
ATOM 7774 N N . CYS B 1 96 ? -30.234 40.344 25.875 1 91.88 96 CYS B N 1
ATOM 7775 C CA . CYS B 1 96 ? -30.812 41.031 24.719 1 91.88 96 CYS B CA 1
ATOM 7776 C C . CYS B 1 96 ? -31.672 40.094 23.891 1 91.88 96 CYS B C 1
ATOM 7778 O O . CYS B 1 96 ? -31.531 38.875 23.969 1 91.88 96 CYS B O 1
ATOM 7780 N N . THR B 1 97 ? -32.625 40.688 23.109 1 93 97 THR B N 1
ATOM 7781 C CA . THR B 1 97 ? -33.375 39.875 22.141 1 93 97 THR B CA 1
ATOM 7782 C C . THR B 1 97 ? -32.625 39.781 20.812 1 93 97 THR B C 1
ATOM 7784 O O . THR B 1 97 ? -32.438 38.688 20.281 1 93 97 THR B O 1
ATOM 7787 N N . THR B 1 98 ? -32.281 41.031 20.359 1 94.19 98 THR B N 1
ATOM 7788 C CA . THR B 1 98 ? -31.469 41.031 19.141 1 94.19 98 THR B CA 1
ATOM 7789 C C . THR B 1 98 ? -30.188 41.844 19.344 1 94.19 98 THR B C 1
ATOM 7791 O O . THR B 1 98 ? -30.219 42.969 19.797 1 94.19 98 THR B O 1
ATOM 7794 N N . LEU B 1 99 ? -29.156 41.219 19.141 1 94 99 LEU B N 1
ATOM 7795 C CA . LEU B 1 99 ? -27.844 41.844 19.188 1 94 99 LEU B CA 1
ATOM 7796 C C . LEU B 1 99 ? -27.172 41.812 17.828 1 94 99 LEU B C 1
ATOM 7798 O O . LEU B 1 99 ? -26.844 40.719 17.328 1 94 99 LEU B O 1
ATOM 7802 N N . ASN B 1 100 ? -27 42.938 17.188 1 94.19 100 ASN B N 1
ATOM 7803 C CA . ASN B 1 100 ? -26.312 43.062 15.906 1 94.19 100 ASN B CA 1
ATOM 7804 C C . ASN B 1 100 ? -24.938 43.719 16.078 1 94.19 100 ASN B C 1
ATOM 7806 O O . ASN B 1 100 ? -24.844 44.875 16.484 1 94.19 100 ASN B O 1
ATOM 7810 N N . MET B 1 101 ? -23.922 43 15.648 1 94.88 101 MET B N 1
ATOM 7811 C CA . MET B 1 101 ? -22.562 43.531 15.688 1 94.88 101 MET B CA 1
ATOM 7812 C C . MET B 1 101 ? -22.016 43.688 14.273 1 94.88 101 MET B C 1
ATOM 7814 O O . MET B 1 101 ? -21.562 42.719 13.664 1 94.88 101 MET B O 1
ATOM 7818 N N . ASP B 1 102 ? -22 44.812 13.711 1 94.88 102 ASP B N 1
ATOM 7819 C CA . ASP B 1 102 ? -21.344 45.156 12.453 1 94.88 102 ASP B CA 1
ATOM 7820 C C . ASP B 1 102 ? -20.016 45.875 12.719 1 94.88 102 ASP B C 1
ATOM 7822 O O . ASP B 1 102 ? -20 47.094 12.969 1 94.88 102 ASP B O 1
ATOM 7826 N N . GLN B 1 103 ? -19.016 45.156 12.562 1 95.81 103 GLN B N 1
ATOM 7827 C CA . GLN B 1 103 ? -17.734 45.688 13.008 1 95.81 103 GLN B CA 1
ATOM 7828 C C . GLN B 1 103 ? -16.672 45.562 11.914 1 95.81 103 GLN B C 1
ATOM 7830 O O . GLN B 1 103 ? -16.625 44.531 11.211 1 95.81 103 GLN B O 1
ATOM 7835 N N . SER B 1 104 ? -15.828 46.594 11.734 1 94.81 104 SER B N 1
ATOM 7836 C CA . SER B 1 104 ? -14.68 46.594 10.828 1 94.81 104 SER B CA 1
ATOM 7837 C C . SER B 1 104 ? -13.445 47.188 11.5 1 94.81 104 SER B C 1
ATOM 7839 O O . SER B 1 104 ? -13.477 48.312 11.992 1 94.81 104 SER B O 1
ATOM 7841 N N . LYS B 1 105 ? -12.367 46.562 11.633 1 92.94 105 LYS B N 1
ATOM 7842 C CA . LYS B 1 105 ? -11.125 46.969 12.281 1 92.94 105 LYS B CA 1
ATOM 7843 C C . LYS B 1 105 ? -11.344 47.219 13.766 1 92.94 105 LYS B C 1
ATOM 7845 O O . LYS B 1 105 ? -10.984 48.281 14.281 1 92.94 105 LYS B O 1
ATOM 7850 N N . VAL B 1 106 ? -11.906 46.188 14.398 1 94.69 106 VAL B N 1
ATOM 7851 C CA . VAL B 1 106 ? -12.281 46.312 15.805 1 94.69 106 VAL B CA 1
ATOM 7852 C C . VAL B 1 106 ? -11.648 45.188 16.609 1 94.69 106 VAL B C 1
ATOM 7854 O O . VAL B 1 106 ? -11.391 44.094 16.094 1 94.69 106 VAL B O 1
ATOM 7857 N N . VAL B 1 107 ? -11.188 45.469 17.781 1 93.19 107 VAL B N 1
ATOM 7858 C CA . VAL B 1 107 ? -10.867 44.438 18.797 1 93.19 107 VAL B CA 1
ATOM 7859 C C . VAL B 1 107 ? -12 44.344 19.812 1 93.19 107 VAL B C 1
ATOM 7861 O O . VAL B 1 107 ? -12.297 45.312 20.5 1 93.19 107 VAL B O 1
ATOM 7864 N N . THR B 1 108 ? -12.641 43.156 19.828 1 92.75 108 THR B N 1
ATOM 7865 C CA . THR B 1 108 ? -13.805 42.969 20.703 1 92.75 108 THR B CA 1
ATOM 7866 C C . THR B 1 108 ? -13.562 41.906 21.75 1 92.75 108 THR B C 1
ATOM 7868 O O . THR B 1 108 ? -13.164 40.781 21.406 1 92.75 108 THR B O 1
ATOM 7871 N N . GLY B 1 109 ? -13.734 42.25 22.953 1 88.94 109 GLY B N 1
ATOM 7872 C CA . GLY B 1 109 ? -13.727 41.312 24.062 1 88.94 109 GLY B CA 1
ATOM 7873 C C . GLY B 1 109 ? -15.062 41.219 24.766 1 88.94 109 GLY B C 1
ATOM 7874 O O . GLY B 1 109 ? -15.602 42.219 25.234 1 88.94 109 GLY B O 1
ATOM 7875 N N . LEU B 1 110 ? -15.625 39.906 24.797 1 89.5 110 LEU B N 1
ATOM 7876 C CA . LEU B 1 110 ? -16.859 39.625 25.516 1 89.5 110 LEU B CA 1
ATOM 7877 C C . LEU B 1 110 ? -16.609 38.719 26.703 1 89.5 110 LEU B C 1
ATOM 7879 O O . LEU B 1 110 ? -16.344 37.531 26.516 1 89.5 110 LEU B O 1
ATOM 7883 N N . PHE B 1 111 ? -16.875 39.25 27.828 1 88.12 111 PHE B N 1
ATOM 7884 C CA . PHE B 1 111 ? -16.594 38.469 29.031 1 88.12 111 PHE B CA 1
ATOM 7885 C C . PHE B 1 111 ? -17.812 38.406 29.938 1 88.12 111 PHE B C 1
ATOM 7887 O O . PHE B 1 111 ? -18.453 39.438 30.203 1 88.12 111 PHE B O 1
ATOM 7894 N N . GLY B 1 112 ? -18.297 37.219 30.203 1 90.44 112 GLY B N 1
ATOM 7895 C CA . GLY B 1 112 ? -19.438 37.031 31.094 1 90.44 112 GLY B CA 1
ATOM 7896 C C . GLY B 1 112 ? -20.516 36.156 30.5 1 90.44 112 GLY B C 1
ATOM 7897 O O . GLY B 1 112 ? -20.219 35.156 29.844 1 90.44 112 GLY B O 1
ATOM 7898 N N . ILE B 1 113 ? -21.781 36.375 31 1 93.75 113 ILE B N 1
ATOM 7899 C CA . ILE B 1 113 ? -22.953 35.625 30.547 1 93.75 113 ILE B CA 1
ATOM 7900 C C . ILE B 1 113 ? -23.75 36.469 29.531 1 93.75 113 ILE B C 1
ATOM 7902 O O . ILE B 1 113 ? -24.156 37.594 29.828 1 93.75 113 ILE B O 1
ATOM 7906 N N . ILE B 1 114 ? -23.891 35.875 28.438 1 92.62 114 ILE B N 1
ATOM 7907 C CA . ILE B 1 114 ? -24.625 36.562 27.359 1 92.62 114 ILE B CA 1
ATOM 7908 C C . ILE B 1 114 ? -25.859 35.75 26.984 1 92.62 114 ILE B C 1
ATOM 7910 O O . ILE B 1 114 ? -25.734 34.594 26.516 1 92.62 114 ILE B O 1
ATOM 7914 N N . VAL B 1 115 ? -26.969 36.188 27.188 1 94.25 115 VAL B N 1
ATOM 7915 C CA . VAL B 1 115 ? -28.234 35.562 26.828 1 94.25 115 VAL B CA 1
ATOM 7916 C C . VAL B 1 115 ? -28.953 36.375 25.766 1 94.25 115 VAL B C 1
ATOM 7918 O O . VAL B 1 115 ? -29.359 37.531 26.031 1 94.25 115 VAL B O 1
ATOM 7921 N N . VAL B 1 116 ? -28.969 35.844 24.562 1 92.38 116 VAL B N 1
ATOM 7922 C CA . VAL B 1 116 ? -29.547 36.562 23.438 1 92.38 116 VAL B CA 1
ATOM 7923 C C . VAL B 1 116 ? -30.422 35.625 22.625 1 92.38 116 VAL B C 1
ATOM 7925 O O . VAL B 1 116 ? -30.156 34.406 22.531 1 92.38 116 VAL B O 1
ATOM 7928 N N . THR B 1 117 ? -31.5 36.094 21.969 1 94.06 117 THR B N 1
ATOM 7929 C CA . THR B 1 117 ? -32.312 35.281 21.078 1 94.06 117 THR B CA 1
ATOM 7930 C C . THR B 1 117 ? -31.641 35.156 19.703 1 94.06 117 THR B C 1
ATOM 7932 O O . THR B 1 117 ? -31.422 34.062 19.188 1 94.06 117 THR B O 1
ATOM 7935 N N . THR B 1 118 ? -31.438 36.375 19.141 1 94.56 118 THR B N 1
ATOM 7936 C CA . THR B 1 118 ? -30.734 36.406 17.859 1 94.56 118 THR B CA 1
ATOM 7937 C C . THR B 1 118 ? -29.453 37.219 17.953 1 94.56 118 THR B C 1
ATOM 7939 O O . THR B 1 118 ? -29.484 38.406 18.312 1 94.56 118 THR B O 1
ATOM 7942 N N . LEU B 1 119 ? -28.422 36.594 17.75 1 94.31 119 LEU B N 1
ATOM 7943 C CA . LEU B 1 119 ? -27.109 37.25 17.719 1 94.31 119 LEU B CA 1
ATOM 7944 C C . LEU B 1 119 ? -26.531 37.219 16.312 1 94.31 119 LEU B C 1
ATOM 7946 O O . LEU B 1 119 ? -26.25 36.156 15.773 1 94.31 119 LEU B O 1
ATOM 7950 N N . ASN B 1 120 ? -26.391 38.375 15.68 1 94.38 120 ASN B N 1
ATOM 7951 C CA . ASN B 1 120 ? -25.75 38.5 14.367 1 94.38 120 ASN B CA 1
ATOM 7952 C C . ASN B 1 120 ? -24.375 39.156 14.477 1 94.38 120 ASN B C 1
ATOM 7954 O O . ASN B 1 120 ? -24.266 40.312 14.898 1 94.38 120 ASN B O 1
ATOM 7958 N N . MET B 1 121 ? -23.375 38.469 14.016 1 94.75 121 MET B N 1
ATOM 7959 C CA . MET B 1 121 ? -22.016 39 14 1 94.75 121 MET B CA 1
ATOM 7960 C C . MET B 1 121 ? -21.516 39.188 12.57 1 94.75 121 MET B C 1
ATOM 7962 O O . MET B 1 121 ? -21.125 38.219 11.922 1 94.75 121 MET B O 1
ATOM 7966 N N . ASP B 1 122 ? -21.5 40.281 12.016 1 95 122 ASP B N 1
ATOM 7967 C CA . ASP B 1 122 ? -20.875 40.656 10.742 1 95 122 ASP B CA 1
ATOM 7968 C C . ASP B 1 122 ? -19.547 41.375 10.961 1 95 122 ASP B C 1
ATOM 7970 O O . ASP B 1 122 ? -19.547 42.594 11.219 1 95 122 ASP B O 1
ATOM 7974 N N . GLN B 1 123 ? -18.547 40.656 10.766 1 96 123 GLN B N 1
ATOM 7975 C CA . GLN B 1 123 ? -17.25 41.188 11.164 1 96 123 GLN B CA 1
ATOM 7976 C C . GLN B 1 123 ? -16.25 41.094 10.023 1 96 123 GLN B C 1
ATOM 7978 O O . GLN B 1 123 ? -16.188 40.062 9.328 1 96 123 GLN B O 1
ATOM 7983 N N . SER B 1 124 ? -15.43 42.188 9.805 1 95.19 124 SER B N 1
ATOM 7984 C CA . SER B 1 124 ? -14.328 42.188 8.859 1 95.19 124 SER B CA 1
ATOM 7985 C C . SER B 1 124 ? -13.07 42.812 9.477 1 95.19 124 SER B C 1
ATOM 7987 O O . SER B 1 124 ? -13.102 43.938 9.969 1 95.19 124 SER B O 1
ATOM 7989 N N . LYS B 1 125 ? -11.984 42.156 9.586 1 93.69 125 LYS B N 1
ATOM 7990 C CA . LYS B 1 125 ? -10.727 42.594 10.188 1 93.69 125 LYS B CA 1
ATOM 7991 C C . LYS B 1 125 ? -10.891 42.844 11.688 1 93.69 125 LYS B C 1
ATOM 7993 O O . LYS B 1 125 ? -10.562 43.906 12.18 1 93.69 125 LYS B O 1
ATOM 7998 N N . VAL B 1 126 ? -11.414 41.781 12.344 1 95.44 126 VAL B N 1
ATOM 7999 C CA . VAL B 1 126 ? -11.734 41.906 13.758 1 95.44 126 VAL B CA 1
ATOM 8000 C C . VAL B 1 126 ? -11.031 40.812 14.555 1 95.44 126 VAL B C 1
ATOM 8002 O O . VAL B 1 126 ? -10.758 39.75 14.023 1 95.44 126 VAL B O 1
ATOM 8005 N N . VAL B 1 127 ? -10.547 41.156 15.711 1 93.88 127 VAL B N 1
ATOM 8006 C CA . VAL B 1 127 ? -10.125 40.156 16.703 1 93.88 127 VAL B CA 1
ATOM 8007 C C . VAL B 1 127 ? -11.195 40.031 17.781 1 93.88 127 VAL B C 1
ATOM 8009 O O . VAL B 1 127 ? -11.516 41 18.469 1 93.88 127 VAL B O 1
ATOM 8012 N N . THR B 1 128 ? -11.758 38.812 17.859 1 93.38 128 THR B N 1
ATOM 8013 C CA . THR B 1 128 ? -12.828 38.594 18.812 1 93.38 128 THR B CA 1
ATOM 8014 C C . THR B 1 128 ? -12.391 37.594 19.891 1 93.38 128 THR B C 1
ATOM 8016 O O . THR B 1 128 ? -11.969 36.469 19.578 1 93.38 128 THR B O 1
ATOM 8019 N N . VAL B 1 129 ? -12.5 38 21.062 1 90.5 129 VAL B N 1
ATOM 8020 C CA . VAL B 1 129 ? -12.234 37.125 22.203 1 90.5 129 VAL B CA 1
ATOM 8021 C C . VAL B 1 129 ? -13.5 36.969 23.047 1 90.5 129 VAL B C 1
ATOM 8023 O O . VAL B 1 129 ? -14.062 37.938 23.531 1 90.5 129 VAL B O 1
ATOM 8026 N N . LEU B 1 130 ? -13.93 35.688 23.188 1 88.94 130 LEU B N 1
ATOM 8027 C CA . LEU B 1 130 ? -15.109 35.375 23.984 1 88.94 130 LEU B CA 1
ATOM 8028 C C . LEU B 1 130 ? -14.75 34.5 25.172 1 88.94 130 LEU B C 1
ATOM 8030 O O . LEU B 1 130 ? -14.188 33.406 25.016 1 88.94 130 LEU B O 1
ATOM 8034 N N . PHE B 1 131 ? -15.195 35 26.359 1 87.31 131 PHE B N 1
ATOM 8035 C CA . PHE B 1 131 ? -14.961 34.219 27.562 1 87.31 131 PHE B CA 1
ATOM 8036 C C . PHE B 1 131 ? -16.203 34.219 28.453 1 87.31 131 PHE B C 1
ATOM 8038 O O . PHE B 1 131 ? -16.594 35.25 29.016 1 87.31 131 PHE B O 1
ATOM 8045 N N . GLY B 1 132 ? -16.812 33.031 28.438 1 90.38 132 GLY B N 1
ATOM 8046 C CA . GLY B 1 132 ? -18 32.875 29.266 1 90.38 132 GLY B CA 1
ATOM 8047 C C . GLY B 1 132 ? -19.047 31.969 28.641 1 90.38 132 GLY B C 1
ATOM 8048 O O . GLY B 1 132 ? -18.719 30.969 28 1 90.38 132 GLY B O 1
ATOM 8049 N N . ILE B 1 133 ? -20.344 32.125 29.109 1 93.81 133 ILE B N 1
ATOM 8050 C CA . ILE B 1 133 ? -21.484 31.344 28.656 1 93.81 133 ILE B CA 1
ATOM 8051 C C . ILE B 1 133 ? -22.328 32.156 27.688 1 93.81 133 ILE B C 1
ATOM 8053 O O . ILE B 1 133 ? -22.703 33.312 28 1 93.81 133 ILE B O 1
ATOM 8057 N N . ILE B 1 134 ? -22.547 31.578 26.594 1 92.69 134 ILE B N 1
ATOM 8058 C CA . ILE B 1 134 ? -23.422 32.219 25.609 1 92.69 134 ILE B CA 1
ATOM 8059 C C . ILE B 1 134 ? -24.641 31.344 25.344 1 92.69 134 ILE B C 1
ATOM 8061 O O . ILE B 1 134 ? -24.5 30.172 24.969 1 92.69 134 ILE B O 1
ATOM 8065 N N . VAL B 1 135 ? -25.766 31.797 25.547 1 93.81 135 VAL B N 1
ATOM 8066 C CA . VAL B 1 135 ? -27.016 31.109 25.266 1 93.81 135 VAL B CA 1
ATOM 8067 C C . VAL B 1 135 ? -27.812 31.906 24.25 1 93.81 135 VAL B C 1
ATOM 8069 O O . VAL B 1 135 ? -28.141 33.062 24.469 1 93.81 135 VAL B O 1
ATOM 8072 N N . CYS B 1 136 ? -27.969 31.266 23.078 1 92.75 136 CYS B N 1
ATOM 8073 C CA . CYS B 1 136 ? -28.719 31.922 22.016 1 92.75 136 CYS B CA 1
ATOM 8074 C C . CYS B 1 136 ? -29.594 30.938 21.266 1 92.75 136 CYS B C 1
ATOM 8076 O O . CYS B 1 136 ? -29.359 29.719 21.312 1 92.75 136 CYS B O 1
ATOM 8078 N N . THR B 1 137 ? -30.688 31.453 20.562 1 93.56 137 THR B N 1
ATOM 8079 C CA . THR B 1 137 ? -31.484 30.594 19.688 1 93.56 137 THR B CA 1
ATOM 8080 C C . THR B 1 137 ? -30.875 30.516 18.297 1 93.56 137 THR B C 1
ATOM 8082 O O . THR B 1 137 ? -30.688 29.422 17.766 1 93.56 137 THR B O 1
ATOM 8085 N N . THR B 1 138 ? -30.641 31.766 17.797 1 94.75 138 THR B N 1
ATOM 8086 C CA . THR B 1 138 ? -30 31.797 16.484 1 94.75 138 THR B CA 1
ATOM 8087 C C . THR B 1 138 ? -28.703 32.625 16.562 1 94.75 138 THR B C 1
ATOM 8089 O O . THR B 1 138 ? -28.719 33.781 17.016 1 94.75 138 THR B O 1
ATOM 8092 N N . LEU B 1 139 ? -27.688 32.062 16.25 1 94.44 139 LEU B N 1
ATOM 8093 C CA . LEU B 1 139 ? -26.406 32.719 16.156 1 94.44 139 LEU B CA 1
ATOM 8094 C C . LEU B 1 139 ? -25.891 32.688 14.719 1 94.44 139 LEU B C 1
ATOM 8096 O O . LEU B 1 139 ? -25.594 31.625 14.172 1 94.44 139 LEU B O 1
ATOM 8100 N N . ASN B 1 140 ? -25.797 33.844 14.078 1 94.5 140 ASN B N 1
ATOM 8101 C CA . ASN B 1 140 ? -25.234 34 12.742 1 94.5 140 ASN B CA 1
ATOM 8102 C C . ASN B 1 140 ? -23.875 34.656 12.781 1 94.5 140 ASN B C 1
ATOM 8104 O O . ASN B 1 140 ? -23.75 35.812 13.211 1 94.5 140 ASN B O 1
ATOM 8108 N N . MET B 1 141 ? -22.875 34 12.266 1 94.69 141 MET B N 1
ATOM 8109 C CA . MET B 1 141 ? -21.531 34.562 12.203 1 94.69 141 MET B CA 1
ATOM 8110 C C . MET B 1 141 ? -21.078 34.719 10.758 1 94.69 141 MET B C 1
ATOM 8112 O O . MET B 1 141 ? -20.781 33.719 10.078 1 94.69 141 MET B O 1
ATOM 8116 N N . ASP B 1 142 ? -21.016 35.844 10.234 1 95 142 ASP B N 1
ATOM 8117 C CA . ASP B 1 142 ? -20.406 36.188 8.953 1 95 142 ASP B CA 1
ATOM 8118 C C . ASP B 1 142 ? -19.078 36.906 9.156 1 95 142 ASP B C 1
ATOM 8120 O O . ASP B 1 142 ? -19.062 38.125 9.422 1 95 142 ASP B O 1
ATOM 8124 N N . GLN B 1 143 ? -18.078 36.219 8.938 1 96.12 143 GLN B N 1
ATOM 8125 C CA . GLN B 1 143 ? -16.781 36.75 9.297 1 96.12 143 GLN B CA 1
ATOM 8126 C C . GLN B 1 143 ? -15.805 36.688 8.125 1 96.12 143 GLN B C 1
ATOM 8128 O O . GLN B 1 143 ? -15.742 35.656 7.426 1 96.12 143 GLN B O 1
ATOM 8133 N N . SER B 1 144 ? -15.031 37.781 7.891 1 95.38 144 SER B N 1
ATOM 8134 C CA . SER B 1 144 ? -13.961 37.844 6.902 1 95.38 144 SER B CA 1
ATOM 8135 C C . SER B 1 144 ? -12.695 38.438 7.488 1 95.38 144 SER B C 1
ATOM 8137 O O . SER B 1 144 ? -12.719 39.562 7.988 1 95.38 144 SER B O 1
ATOM 8139 N N . LYS B 1 145 ? -11.594 37.812 7.551 1 94.19 145 LYS B N 1
ATOM 8140 C CA . LYS B 1 145 ? -10.32 38.25 8.117 1 94.19 145 LYS B CA 1
ATOM 8141 C C . LYS B 1 145 ? -10.438 38.5 9.617 1 94.19 145 LYS B C 1
ATOM 8143 O O . LYS B 1 145 ? -10.125 39.594 10.102 1 94.19 145 LYS B O 1
ATOM 8148 N N . VAL B 1 146 ? -10.891 37.438 10.289 1 95.75 146 VAL B N 1
ATOM 8149 C CA . VAL B 1 146 ? -11.164 37.531 11.719 1 95.75 146 VAL B CA 1
ATOM 8150 C C . VAL B 1 146 ? -10.375 36.469 12.484 1 95.75 146 VAL B C 1
ATOM 8152 O O . VAL B 1 146 ? -10.117 35.406 11.961 1 95.75 146 VAL B O 1
ATOM 8155 N N . VAL B 1 147 ? -9.836 36.844 13.609 1 94.19 147 VAL B N 1
ATOM 8156 C CA . VAL B 1 147 ? -9.312 35.906 14.578 1 94.19 147 VAL B CA 1
ATOM 8157 C C . VAL B 1 147 ? -10.281 35.75 15.742 1 94.19 147 VAL B C 1
ATOM 8159 O O . VAL B 1 147 ? -10.594 36.719 16.422 1 94.19 147 VAL B O 1
ATOM 8162 N N . THR B 1 148 ? -10.781 34.531 15.914 1 93.5 148 THR B N 1
ATOM 8163 C CA . THR B 1 148 ? -11.758 34.281 16.969 1 93.5 148 THR B CA 1
ATOM 8164 C C . THR B 1 148 ? -11.203 33.312 18 1 93.5 148 THR B C 1
ATOM 8166 O O . THR B 1 148 ? -10.797 32.188 17.672 1 93.5 148 THR B O 1
ATOM 8169 N N . VAL B 1 149 ? -11.18 33.75 19.203 1 90.38 149 VAL B N 1
ATOM 8170 C CA . VAL B 1 149 ? -10.789 32.906 20.312 1 90.38 149 VAL B CA 1
ATOM 8171 C C . VAL B 1 149 ? -11.969 32.75 21.281 1 90.38 149 VAL B C 1
ATOM 8173 O O . VAL B 1 149 ? -12.492 33.719 21.797 1 90.38 149 VAL B O 1
ATOM 8176 N N . LEU B 1 150 ? -12.383 31.469 21.5 1 88.88 150 LEU B N 1
ATOM 8177 C CA . LEU B 1 150 ? -13.547 31.188 22.328 1 88.88 150 LEU B CA 1
ATOM 8178 C C . LEU B 1 150 ? -13.164 30.297 23.516 1 88.88 150 LEU B C 1
ATOM 8180 O O . LEU B 1 150 ? -12.633 29.203 23.328 1 88.88 150 LEU B O 1
ATOM 8184 N N . PHE B 1 151 ? -13.547 30.797 24.703 1 88 151 PHE B N 1
ATOM 8185 C CA . PHE B 1 151 ? -13.375 30.031 25.938 1 88 151 PHE B CA 1
ATOM 8186 C C . PHE B 1 151 ? -14.68 29.938 26.703 1 88 151 PHE B C 1
ATOM 8188 O O . PHE B 1 151 ? -15.203 30.953 27.188 1 88 151 PHE B O 1
ATOM 8195 N N . GLY B 1 152 ? -15.312 28.766 26.672 1 90.38 152 GLY B N 1
ATOM 8196 C CA . GLY B 1 152 ? -16.516 28.609 27.469 1 90.38 152 GLY B CA 1
ATOM 8197 C C . GLY B 1 152 ? -17.547 27.703 26.844 1 90.38 152 GLY B C 1
ATOM 8198 O O . GLY B 1 152 ? -17.203 26.734 26.172 1 90.38 152 GLY B O 1
ATOM 8199 N N . ILE B 1 153 ? -18.875 27.875 27.328 1 93.81 153 ILE B N 1
ATOM 8200 C CA . ILE B 1 153 ? -20 27.047 26.891 1 93.81 153 ILE B CA 1
ATOM 8201 C C . ILE B 1 153 ? -20.906 27.844 25.969 1 93.81 153 ILE B C 1
ATOM 8203 O O . ILE B 1 153 ? -21.297 28.969 26.297 1 93.81 153 ILE B O 1
ATOM 8207 N N . ILE B 1 154 ? -21.188 27.25 24.891 1 93.25 154 ILE B N 1
ATOM 8208 C CA . ILE B 1 154 ? -22.109 27.875 23.938 1 93.25 154 ILE B CA 1
ATOM 8209 C C . ILE B 1 154 ? -23.312 26.969 23.719 1 93.25 154 ILE B C 1
ATOM 8211 O O . ILE B 1 154 ? -23.156 25.812 23.281 1 93.25 154 ILE B O 1
ATOM 8215 N N . VAL B 1 155 ? -24.422 27.375 24.031 1 94.62 155 VAL B N 1
ATOM 8216 C CA . VAL B 1 155 ? -25.672 26.656 23.812 1 94.62 155 VAL B CA 1
ATOM 8217 C C . VAL B 1 155 ? -26.547 27.406 22.797 1 94.62 155 VAL B C 1
ATOM 8219 O O . VAL B 1 155 ? -26.984 28.531 23.078 1 94.62 155 VAL B O 1
ATOM 8222 N N . VAL B 1 156 ? -26.672 26.812 21.641 1 93.69 156 VAL B N 1
ATOM 8223 C CA . VAL B 1 156 ? -27.391 27.469 20.562 1 93.69 156 VAL B CA 1
ATOM 8224 C C . VAL B 1 156 ? -28.312 26.484 19.859 1 93.69 156 VAL B C 1
ATOM 8226 O O . VAL B 1 156 ? -28 25.297 19.75 1 93.69 156 VAL B O 1
ATOM 8229 N N . THR B 1 157 ? -29.5 26.922 19.328 1 94.38 157 THR B N 1
ATOM 8230 C CA . THR B 1 157 ? -30.375 26.047 18.547 1 94.38 157 THR B CA 1
ATOM 8231 C C . THR B 1 157 ? -29.906 25.969 17.094 1 94.38 157 THR B C 1
ATOM 8233 O O . THR B 1 157 ? -29.688 24.859 16.578 1 94.38 157 THR B O 1
ATOM 8236 N N . THR B 1 158 ? -29.844 27.203 16.5 1 94.62 158 THR B N 1
ATOM 8237 C CA . THR B 1 158 ? -29.328 27.234 15.133 1 94.62 158 THR B CA 1
ATOM 8238 C C . THR B 1 158 ? -28.062 28.078 15.055 1 94.62 158 THR B C 1
ATOM 8240 O O . THR B 1 158 ? -28.062 29.25 15.414 1 94.62 158 THR B O 1
ATOM 8243 N N . LEU B 1 159 ? -27.031 27.469 14.672 1 94.5 159 LEU B N 1
ATOM 8244 C CA . LEU B 1 159 ? -25.75 28.141 14.492 1 94.5 159 LEU B CA 1
ATOM 8245 C C . LEU B 1 159 ? -25.359 28.172 13.016 1 94.5 159 LEU B C 1
ATOM 8247 O O . LEU B 1 159 ? -25.109 27.125 12.422 1 94.5 159 LEU B O 1
ATOM 8251 N N . ASN B 1 160 ? -25.328 29.344 12.414 1 93.81 160 ASN B N 1
ATOM 8252 C CA . ASN B 1 160 ? -24.859 29.531 11.047 1 93.81 160 ASN B CA 1
ATOM 8253 C C . ASN B 1 160 ? -23.516 30.25 11.008 1 93.81 160 ASN B C 1
ATOM 8255 O O . ASN B 1 160 ? -23.406 31.391 11.461 1 93.81 160 ASN B O 1
ATOM 8259 N N . MET B 1 161 ? -22.531 29.625 10.414 1 94.62 161 MET B N 1
ATOM 8260 C CA . MET B 1 161 ? -21.203 30.203 10.312 1 94.62 161 MET B CA 1
ATOM 8261 C C . MET B 1 161 ? -20.781 30.344 8.852 1 94.62 161 MET B C 1
ATOM 8263 O O . MET B 1 161 ? -20.641 29.328 8.148 1 94.62 161 MET B O 1
ATOM 8267 N N . ASP B 1 162 ? -20.609 31.469 8.344 1 94.69 162 ASP B N 1
ATOM 8268 C CA . ASP B 1 162 ? -19.984 31.781 7.062 1 94.69 162 ASP B CA 1
ATOM 8269 C C . ASP B 1 162 ? -18.641 32.5 7.27 1 94.69 162 ASP B C 1
ATOM 8271 O O . ASP B 1 162 ? -18.625 33.688 7.562 1 94.69 162 ASP B O 1
ATOM 8275 N N . GLN B 1 163 ? -17.656 31.812 7.055 1 96.06 163 GLN B N 1
ATOM 8276 C CA . GLN B 1 163 ? -16.344 32.344 7.398 1 96.06 163 GLN B CA 1
ATOM 8277 C C . GLN B 1 163 ? -15.398 32.281 6.203 1 96.06 163 GLN B C 1
ATOM 8279 O O . GLN B 1 163 ? -15.328 31.266 5.508 1 96.06 163 GLN B O 1
ATOM 8284 N N . SER B 1 164 ? -14.633 33.406 5.973 1 95.44 164 SER B N 1
ATOM 8285 C CA . SER B 1 164 ? -13.578 33.469 4.961 1 95.44 164 SER B CA 1
ATOM 8286 C C . SER B 1 164 ? -12.305 34.094 5.523 1 95.44 164 SER B C 1
ATOM 8288 O O . SER B 1 164 ? -12.328 35.219 6.027 1 95.44 164 SER B O 1
ATOM 8290 N N . LYS B 1 165 ? -11.195 33.5 5.543 1 94.69 165 LYS B N 1
ATOM 8291 C CA . LYS B 1 165 ? -9.914 33.969 6.07 1 94.69 165 LYS B CA 1
ATOM 8292 C C . LYS B 1 165 ? -9.992 34.188 7.574 1 94.69 165 LYS B C 1
ATOM 8294 O O . LYS B 1 165 ? -9.719 35.312 8.047 1 94.69 165 LYS B O 1
ATOM 8299 N N . VAL B 1 166 ? -10.383 33.094 8.258 1 96.06 166 VAL B N 1
ATOM 8300 C CA . VAL B 1 166 ? -10.602 33.188 9.703 1 96.06 166 VAL B CA 1
ATOM 8301 C C . VAL B 1 166 ? -9.734 32.156 10.43 1 96.06 166 VAL B C 1
ATOM 8303 O O . VAL B 1 166 ? -9.477 31.078 9.906 1 96.06 166 VAL B O 1
ATOM 8306 N N . VAL B 1 167 ? -9.156 32.562 11.539 1 94.5 167 VAL B N 1
ATOM 8307 C CA . VAL B 1 167 ? -8.523 31.641 12.469 1 94.5 167 VAL B CA 1
ATOM 8308 C C . VAL B 1 167 ? -9.391 31.5 13.719 1 94.5 167 VAL B C 1
ATOM 8310 O O . VAL B 1 167 ? -9.711 32.469 14.383 1 94.5 167 VAL B O 1
ATOM 8313 N N . THR B 1 168 ? -9.812 30.234 13.961 1 93.5 168 THR B N 1
ATOM 8314 C CA . THR B 1 168 ? -10.688 30 15.102 1 93.5 168 THR B CA 1
ATOM 8315 C C . THR B 1 168 ? -10.039 29.031 16.078 1 93.5 168 THR B C 1
ATOM 8317 O O . THR B 1 168 ? -9.633 27.922 15.703 1 93.5 168 THR B O 1
ATOM 8320 N N . VAL B 1 169 ? -9.922 29.469 17.281 1 90.56 169 VAL B N 1
ATOM 8321 C CA . VAL B 1 169 ? -9.484 28.609 18.375 1 90.56 169 VAL B CA 1
ATOM 8322 C C . VAL B 1 169 ? -10.594 28.484 19.422 1 90.56 169 VAL B C 1
ATOM 8324 O O . VAL B 1 169 ? -11.078 29.484 19.953 1 90.56 169 VAL B O 1
ATOM 8327 N N . LEU B 1 170 ? -11.031 27.219 19.688 1 89.06 170 LEU B N 1
ATOM 8328 C CA . LEU B 1 170 ? -12.148 26.984 20.594 1 89.06 170 LEU B CA 1
ATOM 8329 C C . LEU B 1 170 ? -11.727 26.062 21.75 1 89.06 170 LEU B C 1
ATOM 8331 O O . LEU B 1 170 ? -11.219 24.969 21.516 1 89.06 170 LEU B O 1
ATOM 8335 N N . PHE B 1 171 ? -12.062 26.547 22.938 1 89.38 171 PHE B N 1
ATOM 8336 C CA . PHE B 1 171 ? -11.906 25.75 24.156 1 89.38 171 PHE B CA 1
ATOM 8337 C C . PHE B 1 171 ? -13.227 25.656 24.922 1 89.38 171 PHE B C 1
ATOM 8339 O O . PHE B 1 171 ? -13.695 26.656 25.469 1 89.38 171 PHE B O 1
ATOM 8346 N N . GLY B 1 172 ? -13.898 24.531 24.812 1 90.94 172 GLY B N 1
ATOM 8347 C CA . GLY B 1 172 ? -15.109 24.406 25.609 1 90.94 172 GLY B CA 1
ATOM 8348 C C . GLY B 1 172 ? -16.141 23.484 24.984 1 90.94 172 GLY B C 1
ATOM 8349 O O . GLY B 1 172 ? -15.789 22.5 24.344 1 90.94 172 GLY B O 1
ATOM 8350 N N . ILE B 1 173 ? -17.453 23.703 25.438 1 93.75 173 ILE B N 1
ATOM 8351 C CA . ILE B 1 173 ? -18.578 22.844 25.047 1 93.75 173 ILE B CA 1
ATOM 8352 C C . ILE B 1 173 ? -19.516 23.625 24.141 1 93.75 173 ILE B C 1
ATOM 8354 O O . ILE B 1 173 ? -19.875 24.766 24.438 1 93.75 173 ILE B O 1
ATOM 8358 N N . ILE B 1 174 ? -19.859 23.031 23.078 1 93.38 174 ILE B N 1
ATOM 8359 C CA . ILE B 1 174 ? -20.844 23.609 22.172 1 93.38 174 ILE B CA 1
ATOM 8360 C C . ILE B 1 174 ? -22.047 22.656 22.047 1 93.38 174 ILE B C 1
ATOM 8362 O O . ILE B 1 174 ? -21.891 21.5 21.688 1 93.38 174 ILE B O 1
ATOM 8366 N N . VAL B 1 175 ? -23.156 23.109 22.359 1 93.94 175 VAL B N 1
ATOM 8367 C CA . VAL B 1 175 ? -24.406 22.359 22.203 1 93.94 175 VAL B CA 1
ATOM 8368 C C . VAL B 1 175 ? -25.312 23.062 21.203 1 93.94 175 VAL B C 1
ATOM 8370 O O . VAL B 1 175 ? -25.656 24.234 21.406 1 93.94 175 VAL B O 1
ATOM 8373 N N . CYS B 1 176 ? -25.547 22.344 20.094 1 93.31 176 CYS B N 1
ATOM 8374 C CA . CYS B 1 176 ? -26.406 22.922 19.062 1 93.31 176 CYS B CA 1
ATOM 8375 C C . CYS B 1 176 ? -27.375 21.891 18.516 1 93.31 176 CYS B C 1
ATOM 8377 O O . CYS B 1 176 ? -27.125 20.688 18.594 1 93.31 176 CYS B O 1
ATOM 8379 N N . THR B 1 177 ? -28.578 22.391 17.938 1 92.75 177 THR B N 1
ATOM 8380 C CA . THR B 1 177 ? -29.484 21.5 17.234 1 92.75 177 THR B CA 1
ATOM 8381 C C . THR B 1 177 ? -29.125 21.422 15.758 1 92.75 177 THR B C 1
ATOM 8383 O O . THR B 1 177 ? -28.922 20.328 15.219 1 92.75 177 THR B O 1
ATOM 8386 N N . LYS B 1 178 ? -29.125 22.641 15.234 1 93.69 178 LYS B N 1
ATOM 8387 C CA . LYS B 1 178 ? -28.703 22.719 13.844 1 93.69 178 LYS B CA 1
ATOM 8388 C C . LYS B 1 178 ? -27.453 23.594 13.695 1 93.69 178 LYS B C 1
ATOM 8390 O O . LYS B 1 178 ? -27.438 24.719 14.188 1 93.69 178 LYS B O 1
ATOM 8395 N N . ARG B 1 179 ? -26.5 23.062 13.055 1 92.69 179 ARG B N 1
ATOM 8396 C CA . ARG B 1 179 ? -25.25 23.781 12.82 1 92.69 179 ARG B CA 1
ATOM 8397 C C . ARG B 1 179 ? -24.859 23.719 11.352 1 92.69 179 ARG B C 1
ATOM 8399 O O . ARG B 1 179 ? -24.578 22.641 10.812 1 92.69 179 ARG B O 1
ATOM 8406 N N . ASN B 1 180 ? -24.844 24.906 10.727 1 92.44 180 ASN B N 1
ATOM 8407 C CA . ASN B 1 180 ? -24.406 25.047 9.344 1 92.44 180 ASN B CA 1
ATOM 8408 C C . ASN B 1 180 ? -23.109 25.828 9.227 1 92.44 180 ASN B C 1
ATOM 8410 O O . ASN B 1 180 ? -23.047 27 9.633 1 92.44 180 ASN B O 1
ATOM 8414 N N . MET B 1 181 ? -22.125 25.25 8.586 1 93.44 181 MET B N 1
ATOM 8415 C CA . MET B 1 181 ? -20.828 25.891 8.461 1 93.44 181 MET B CA 1
ATOM 8416 C C . MET B 1 181 ? -20.391 25.969 7 1 93.44 181 MET B C 1
ATOM 8418 O O . MET B 1 181 ? -20.312 24.953 6.316 1 93.44 181 MET B O 1
ATOM 8422 N N . ASP B 1 182 ? -20.188 27.109 6.504 1 94.31 182 ASP B N 1
ATOM 8423 C CA . ASP B 1 182 ? -19.547 27.375 5.227 1 94.31 182 ASP B CA 1
ATOM 8424 C C . ASP B 1 182 ? -18.203 28.094 5.43 1 94.31 182 ASP B C 1
ATOM 8426 O O . ASP B 1 182 ? -18.188 29.281 5.773 1 94.31 182 ASP B O 1
ATOM 8430 N N . GLN B 1 183 ? -17.219 27.406 5.191 1 95.75 183 GLN B N 1
ATOM 8431 C CA . GLN B 1 183 ? -15.898 27.953 5.508 1 95.75 183 GLN B CA 1
ATOM 8432 C C . GLN B 1 183 ? -14.977 27.906 4.293 1 95.75 183 GLN B C 1
ATOM 8434 O O . GLN B 1 183 ? -14.922 26.891 3.59 1 95.75 183 GLN B O 1
ATOM 8439 N N . SER B 1 184 ? -14.234 29.047 4.043 1 95.31 184 SER B N 1
ATOM 8440 C CA . SER B 1 184 ? -13.211 29.125 3.006 1 95.31 184 SER B CA 1
ATOM 8441 C C . SER B 1 184 ? -11.93 29.75 3.533 1 95.31 184 SER B C 1
ATOM 8443 O O . SER B 1 184 ? -11.961 30.875 4.051 1 95.31 184 SER B O 1
ATOM 8445 N N . LYS B 1 185 ? -10.812 29.203 3.537 1 94.69 185 LYS B N 1
ATOM 8446 C CA . LYS B 1 185 ? -9.516 29.672 4.02 1 94.69 185 LYS B CA 1
ATOM 8447 C C . LYS B 1 185 ? -9.547 29.906 5.527 1 94.69 185 LYS B C 1
ATOM 8449 O O . LYS B 1 185 ? -9.273 31.016 5.992 1 94.69 185 LYS B O 1
ATOM 8454 N N . VAL B 1 186 ? -9.906 28.781 6.211 1 96.06 186 VAL B N 1
ATOM 8455 C CA . VAL B 1 186 ? -10.07 28.875 7.656 1 96.06 186 VAL B CA 1
ATOM 8456 C C . VAL B 1 186 ? -9.156 27.875 8.352 1 96.06 186 VAL B C 1
ATOM 8458 O O . VAL B 1 186 ? -8.906 26.781 7.82 1 96.06 186 VAL B O 1
ATOM 8461 N N . VAL B 1 187 ? -8.531 28.312 9.438 1 94.5 187 VAL B N 1
ATOM 8462 C CA . VAL B 1 187 ? -7.82 27.406 10.336 1 94.5 187 VAL B CA 1
ATOM 8463 C C . VAL B 1 187 ? -8.602 27.266 11.641 1 94.5 187 VAL B C 1
ATOM 8465 O O . VAL B 1 187 ? -8.891 28.25 12.312 1 94.5 187 VAL B O 1
ATOM 8468 N N . THR B 1 188 ? -8.977 25.984 11.93 1 93.56 188 THR B N 1
ATOM 8469 C CA . THR B 1 188 ? -9.773 25.75 13.133 1 93.56 188 THR B CA 1
ATOM 8470 C C . THR B 1 188 ? -9.07 24.766 14.062 1 93.56 188 THR B C 1
ATOM 8472 O O . THR B 1 188 ? -8.68 23.672 13.648 1 93.56 188 THR B O 1
ATOM 8475 N N . VAL B 1 189 ? -8.875 25.203 15.258 1 90.94 189 VAL B N 1
ATOM 8476 C CA . VAL B 1 189 ? -8.375 24.328 16.312 1 90.94 189 VAL B CA 1
ATOM 8477 C C . VAL B 1 189 ? -9.414 24.219 17.438 1 90.94 189 VAL B C 1
ATOM 8479 O O . VAL B 1 189 ? -9.812 25.234 18 1 90.94 189 VAL B O 1
ATOM 8482 N N . LEU B 1 190 ? -9.859 22.969 17.75 1 90.06 190 LEU B N 1
ATOM 8483 C CA . LEU B 1 190 ? -10.93 22.781 18.719 1 90.06 190 LEU B CA 1
ATOM 8484 C C . LEU B 1 190 ? -10.484 21.844 19.844 1 90.06 190 LEU B C 1
ATOM 8486 O O . LEU B 1 190 ? -9.984 20.75 19.578 1 90.06 190 LEU B O 1
ATOM 8490 N N . PHE B 1 191 ? -10.758 22.328 21.047 1 89.94 191 PHE B N 1
ATOM 8491 C CA . PHE B 1 191 ? -10.57 21.516 22.234 1 89.94 191 PHE B CA 1
ATOM 8492 C C . PHE B 1 191 ? -11.859 21.438 23.047 1 89.94 191 PHE B C 1
ATOM 8494 O O . PHE B 1 191 ? -12.305 22.422 23.609 1 89.94 191 PHE B O 1
ATOM 8501 N N . GLY B 1 192 ? -12.539 20.312 22.969 1 91.38 192 GLY B N 1
ATOM 8502 C CA . GLY B 1 192 ? -13.727 20.188 23.797 1 91.38 192 GLY B CA 1
ATOM 8503 C C . GLY B 1 192 ? -14.766 19.25 23.234 1 91.38 192 GLY B C 1
ATOM 8504 O O . GLY B 1 192 ? -14.43 18.234 22.625 1 91.38 192 GLY B O 1
ATOM 8505 N N . ILE B 1 193 ? -16.062 19.516 23.688 1 93.62 193 ILE B N 1
ATOM 8506 C CA . ILE B 1 193 ? -17.188 18.641 23.359 1 93.62 193 ILE B CA 1
ATOM 8507 C C . ILE B 1 193 ? -18.172 19.375 22.453 1 93.62 193 ILE B C 1
ATOM 8509 O O . ILE B 1 193 ? -18.531 20.516 22.719 1 93.62 193 ILE B O 1
ATOM 8513 N N . ILE B 1 194 ? -18.562 18.703 21.438 1 93.06 194 ILE B N 1
ATOM 8514 C CA . ILE B 1 194 ? -19.578 19.234 20.547 1 93.06 194 ILE B CA 1
ATOM 8515 C C . ILE B 1 194 ? -20.766 18.297 20.5 1 93.06 194 ILE B C 1
ATOM 8517 O O . ILE B 1 194 ? -20.625 17.109 20.188 1 93.06 194 ILE B O 1
ATOM 8521 N N . VAL B 1 195 ? -21.891 18.766 20.812 1 93.75 195 VAL B N 1
ATOM 8522 C CA . VAL B 1 195 ? -23.125 18.016 20.75 1 93.75 195 VAL B CA 1
ATOM 8523 C C . VAL B 1 195 ? -24.094 18.688 19.781 1 93.75 195 VAL B C 1
ATOM 8525 O O . VAL B 1 195 ? -24.422 19.875 19.953 1 93.75 195 VAL B O 1
ATOM 8528 N N . CYS B 1 196 ? -24.406 17.922 18.703 1 92.75 196 CYS B N 1
ATOM 8529 C CA . CYS B 1 196 ? -25.297 18.484 17.703 1 92.75 196 CYS B CA 1
ATOM 8530 C C . CYS B 1 196 ? -26.266 17.438 17.188 1 92.75 196 CYS B C 1
ATOM 8532 O O . CYS B 1 196 ? -25.984 16.234 17.25 1 92.75 196 CYS B O 1
ATOM 8534 N N . THR B 1 197 ? -27.484 17.891 16.656 1 92.88 197 THR B N 1
ATOM 8535 C CA . THR B 1 197 ? -28.406 16.969 16 1 92.88 197 THR B CA 1
ATOM 8536 C C . THR B 1 197 ? -28.094 16.859 14.508 1 92.88 197 THR B C 1
ATOM 8538 O O . THR B 1 197 ? -27.859 15.773 13.984 1 92.88 197 THR B O 1
ATOM 8541 N N . LYS B 1 198 ? -28.141 18.031 13.922 1 93.38 198 LYS B N 1
ATOM 8542 C CA . LYS B 1 198 ? -27.766 18.078 12.516 1 93.38 198 LYS B CA 1
ATOM 8543 C C . LYS B 1 198 ? -26.625 19.062 12.273 1 93.38 198 LYS B C 1
ATOM 8545 O O . LYS B 1 198 ? -26.734 20.234 12.625 1 93.38 198 LYS B O 1
ATOM 8550 N N . ARG B 1 199 ? -25.641 18.594 11.734 1 91.38 199 ARG B N 1
ATOM 8551 C CA . ARG B 1 199 ? -24.453 19.391 11.43 1 91.38 199 ARG B CA 1
ATOM 8552 C C . ARG B 1 199 ? -24.062 19.266 9.961 1 91.38 199 ARG B C 1
ATOM 8554 O O . ARG B 1 199 ? -23.797 18.172 9.477 1 91.38 199 ARG B O 1
ATOM 8561 N N . ASN B 1 200 ? -24.109 20.438 9.25 1 92.25 200 ASN B N 1
ATOM 8562 C CA . ASN B 1 200 ? -23.656 20.516 7.867 1 92.25 200 ASN B CA 1
ATOM 8563 C C . ASN B 1 200 ? -22.391 21.344 7.723 1 92.25 200 ASN B C 1
ATOM 8565 O O . ASN B 1 200 ? -22.359 22.516 8.102 1 92.25 200 ASN B O 1
ATOM 8569 N N . MET B 1 201 ? -21.375 20.781 7.078 1 93 201 MET B N 1
ATOM 8570 C CA . MET B 1 201 ? -20.094 21.453 6.895 1 93 201 MET B CA 1
ATOM 8571 C C . MET B 1 201 ? -19.719 21.531 5.418 1 93 201 MET B C 1
ATOM 8573 O O . MET B 1 201 ? -19.547 20.5 4.773 1 93 201 MET B O 1
ATOM 8577 N N . ASP B 1 202 ? -19.656 22.672 4.887 1 94.31 202 ASP B N 1
ATOM 8578 C CA . ASP B 1 202 ? -19.062 22.938 3.572 1 94.31 202 ASP B CA 1
ATOM 8579 C C . ASP B 1 202 ? -17.75 23.688 3.697 1 94.31 202 ASP B C 1
ATOM 8581 O O . ASP B 1 202 ? -17.719 24.875 4.023 1 94.31 202 ASP B O 1
ATOM 8585 N N . GLN B 1 203 ? -16.75 23 3.398 1 95.62 203 GLN B N 1
ATOM 8586 C CA . GLN B 1 203 ? -15.438 23.578 3.65 1 95.62 203 GLN B CA 1
ATOM 8587 C C . GLN B 1 203 ? -14.57 23.531 2.396 1 95.62 203 GLN B C 1
ATOM 8589 O O . GLN B 1 203 ? -14.531 22.516 1.691 1 95.62 203 GLN B O 1
ATOM 8594 N N . SER B 1 204 ? -13.844 24.672 2.131 1 95.12 204 SER B N 1
ATOM 8595 C CA . SER B 1 204 ? -12.859 24.75 1.058 1 95.12 204 SER B CA 1
ATOM 8596 C C . SER B 1 204 ? -11.57 25.422 1.537 1 95.12 204 SER B C 1
ATOM 8598 O O . SER B 1 204 ? -11.602 26.531 2.061 1 95.12 204 SER B O 1
ATOM 8600 N N . LYS B 1 205 ? -10.445 24.859 1.473 1 94.44 205 LYS B N 1
ATOM 8601 C CA . LYS B 1 205 ? -9.141 25.359 1.9 1 94.44 205 LYS B CA 1
ATOM 8602 C C . LYS B 1 205 ? -9.117 25.594 3.406 1 94.44 205 LYS B C 1
ATOM 8604 O O . LYS B 1 205 ? -8.82 26.703 3.859 1 94.44 205 LYS B O 1
ATOM 8609 N N . VAL B 1 206 ? -9.469 24.484 4.113 1 96 206 VAL B N 1
ATOM 8610 C CA . VAL B 1 206 ? -9.578 24.594 5.562 1 96 206 VAL B CA 1
ATOM 8611 C C . VAL B 1 206 ? -8.641 23.594 6.23 1 96 206 VAL B C 1
ATOM 8613 O O . VAL B 1 206 ? -8.391 22.516 5.695 1 96 206 VAL B O 1
ATOM 8616 N N . VAL B 1 207 ? -7.992 24.062 7.297 1 94.38 207 VAL B N 1
ATOM 8617 C CA . VAL B 1 207 ? -7.242 23.172 8.172 1 94.38 207 VAL B CA 1
ATOM 8618 C C . VAL B 1 207 ? -7.965 23.031 9.508 1 94.38 207 VAL B C 1
ATOM 8620 O O . VAL B 1 207 ? -8.219 24.016 10.195 1 94.38 207 VAL B O 1
ATOM 8623 N N . THR B 1 208 ? -8.336 21.75 9.812 1 93.62 208 THR B N 1
ATOM 8624 C CA . THR B 1 208 ? -9.07 21.516 11.047 1 93.62 208 THR B CA 1
ATOM 8625 C C . THR B 1 208 ? -8.328 20.516 11.93 1 93.62 208 THR B C 1
ATOM 8627 O O . THR B 1 208 ? -8.008 19.406 11.492 1 93.62 208 THR B O 1
ATOM 8630 N N . VAL B 1 209 ? -8.039 20.953 13.117 1 91 209 VAL B N 1
ATOM 8631 C CA . VAL B 1 209 ? -7.492 20.062 14.133 1 91 209 VAL B CA 1
ATOM 8632 C C . VAL B 1 209 ? -8.438 20 15.336 1 91 209 VAL B C 1
ATOM 8634 O O . VAL B 1 209 ? -8.734 21.031 15.945 1 91 209 VAL B O 1
ATOM 8637 N N . LEU B 1 210 ? -8.93 18.766 15.68 1 90.69 210 LEU B N 1
ATOM 8638 C CA . LEU B 1 210 ? -9.906 18.625 16.75 1 90.69 210 LEU B CA 1
ATOM 8639 C C . LEU B 1 210 ? -9.406 17.656 17.812 1 90.69 210 LEU B C 1
ATOM 8641 O O . LEU B 1 210 ? -8.945 16.562 17.5 1 90.69 210 LEU B O 1
ATOM 8645 N N . PHE B 1 211 ? -9.609 18.125 19.047 1 89.81 211 PHE B N 1
ATOM 8646 C CA . PHE B 1 211 ? -9.344 17.281 20.203 1 89.81 211 PHE B CA 1
ATOM 8647 C C . PHE B 1 211 ? -10.57 17.203 21.109 1 89.81 211 PHE B C 1
ATOM 8649 O O . PHE B 1 211 ? -11.008 18.203 21.672 1 89.81 211 PHE B O 1
ATOM 8656 N N . GLY B 1 212 ? -11.234 16.094 21.078 1 91.88 212 GLY B N 1
ATOM 8657 C CA . GLY B 1 212 ? -12.359 15.969 22 1 91.88 212 GLY B CA 1
ATOM 8658 C C . GLY B 1 212 ? -13.422 15 21.516 1 91.88 212 GLY B C 1
ATOM 8659 O O . GLY B 1 212 ? -13.102 13.961 20.938 1 91.88 212 GLY B O 1
ATOM 8660 N N . ILE B 1 213 ? -14.703 15.305 22.016 1 94 213 ILE B N 1
ATOM 8661 C CA . ILE B 1 213 ? -15.828 14.406 21.766 1 94 213 ILE B CA 1
ATOM 8662 C C . ILE B 1 213 ? -16.844 15.086 20.859 1 94 213 ILE B C 1
ATOM 8664 O O . ILE B 1 213 ? -17.203 16.25 21.078 1 94 213 ILE B O 1
ATOM 8668 N N . ILE B 1 214 ? -17.281 14.367 19.859 1 93.62 214 ILE B N 1
ATOM 8669 C CA . ILE B 1 214 ? -18.328 14.852 18.969 1 93.62 214 ILE B CA 1
ATOM 8670 C C . ILE B 1 214 ? -19.516 13.898 19.016 1 93.62 214 ILE B C 1
ATOM 8672 O O . ILE B 1 214 ? -19.375 12.703 18.734 1 93.62 214 ILE B O 1
ATOM 8676 N N . VAL B 1 215 ? -20.625 14.375 19.391 1 94.38 215 VAL B N 1
ATOM 8677 C CA . VAL B 1 215 ? -21.875 13.617 19.391 1 94.38 215 VAL B CA 1
ATOM 8678 C C . VAL B 1 215 ? -22.906 14.289 18.5 1 94.38 215 VAL B C 1
ATOM 8680 O O . VAL B 1 215 ? -23.297 15.438 18.75 1 94.38 215 VAL B O 1
ATOM 8683 N N . CYS B 1 216 ? -23.203 13.586 17.406 1 94.31 216 CYS B N 1
ATOM 8684 C CA . CYS B 1 216 ? -24.156 14.141 16.453 1 94.31 216 CYS B CA 1
ATOM 8685 C C . CYS B 1 216 ? -25.094 13.055 15.914 1 94.31 216 CYS B C 1
ATOM 8687 O O . CYS B 1 216 ? -24.734 11.875 15.906 1 94.31 216 CYS B O 1
ATOM 8689 N N . THR B 1 217 ? -26.328 13.445 15.43 1 94.69 217 THR B N 1
ATOM 8690 C CA . THR B 1 217 ? -27.188 12.484 14.766 1 94.69 217 THR B CA 1
ATOM 8691 C C . THR B 1 217 ? -26.859 12.391 13.273 1 94.69 217 THR B C 1
ATOM 8693 O O . THR B 1 217 ? -26.625 11.297 12.758 1 94.69 217 THR B O 1
ATOM 8696 N N . THR B 1 218 ? -26.938 13.633 12.688 1 95.06 218 THR B N 1
ATOM 8697 C CA . THR B 1 218 ? -26.547 13.664 11.281 1 95.06 218 THR B CA 1
ATOM 8698 C C . THR B 1 218 ? -25.406 14.641 11.055 1 95.06 218 THR B C 1
ATOM 8700 O O . THR B 1 218 ? -25.484 15.805 11.445 1 95.06 218 THR B O 1
ATOM 8703 N N . LEU B 1 219 ? -24.359 14.164 10.562 1 94.69 219 LEU B N 1
ATOM 8704 C CA . LEU B 1 219 ? -23.203 14.984 10.219 1 94.69 219 LEU B CA 1
ATOM 8705 C C . LEU B 1 219 ? -22.875 14.859 8.734 1 94.69 219 LEU B C 1
ATOM 8707 O O . LEU B 1 219 ? -22.516 13.781 8.266 1 94.69 219 LEU B O 1
ATOM 8711 N N . ASN B 1 220 ? -23.062 15.969 7.996 1 94.5 220 ASN B N 1
ATOM 8712 C CA . ASN B 1 220 ? -22.703 16.031 6.582 1 94.5 220 ASN B CA 1
ATOM 8713 C C . ASN B 1 220 ? -21.453 16.859 6.355 1 94.5 220 ASN B C 1
ATOM 8715 O O . ASN B 1 220 ? -21.422 18.047 6.68 1 94.5 220 ASN B O 1
ATOM 8719 N N . MET B 1 221 ? -20.438 16.266 5.715 1 94.56 221 MET B N 1
ATOM 8720 C CA . MET B 1 221 ? -19.172 16.969 5.434 1 94.56 221 MET B CA 1
ATOM 8721 C C . MET B 1 221 ? -18.922 17.031 3.932 1 94.56 221 MET B C 1
ATOM 8723 O O . MET B 1 221 ? -18.672 16 3.293 1 94.56 221 MET B O 1
ATOM 8727 N N . ASP B 1 222 ? -19.031 18.156 3.355 1 95.12 222 ASP B N 1
ATOM 8728 C CA . ASP B 1 222 ? -18.578 18.438 1.993 1 95.12 222 ASP B CA 1
ATOM 8729 C C . ASP B 1 222 ? -17.266 19.219 1.993 1 95.12 222 ASP B C 1
ATOM 8731 O O . ASP B 1 222 ? -17.266 20.422 2.27 1 95.12 222 ASP B O 1
ATOM 8735 N N . GLN B 1 223 ? -16.281 18.562 1.646 1 96.19 223 GLN B N 1
ATOM 8736 C CA . GLN B 1 223 ? -14.961 19.172 1.824 1 96.19 223 GLN B CA 1
ATOM 8737 C C . GLN B 1 223 ? -14.148 19.125 0.533 1 96.19 223 GLN B C 1
ATOM 8739 O O . GLN B 1 223 ? -14.133 18.094 -0.153 1 96.19 223 GLN B O 1
ATOM 8744 N N . SER B 1 224 ? -13.469 20.281 0.2 1 95.25 224 SER B N 1
ATOM 8745 C CA . SER B 1 224 ? -12.539 20.359 -0.918 1 95.25 224 SER B CA 1
ATOM 8746 C C . SER B 1 224 ? -11.242 21.047 -0.509 1 95.25 224 SER B C 1
ATOM 8748 O O . SER B 1 224 ? -11.273 22.172 -0.002 1 95.25 224 SER B O 1
ATOM 8750 N N . LYS B 1 225 ? -10.094 20.516 -0.612 1 94.25 225 LYS B N 1
ATOM 8751 C CA . LYS B 1 225 ? -8.789 21.047 -0.245 1 94.25 225 LYS B CA 1
ATOM 8752 C C . LYS B 1 225 ? -8.703 21.297 1.257 1 94.25 225 LYS B C 1
ATOM 8754 O O . LYS B 1 225 ? -8.391 22.422 1.684 1 94.25 225 LYS B O 1
ATOM 8759 N N . VAL B 1 226 ? -9.023 20.203 1.989 1 95.88 226 VAL B N 1
ATOM 8760 C CA . VAL B 1 226 ? -9.102 20.328 3.441 1 95.88 226 VAL B CA 1
ATOM 8761 C C . VAL B 1 226 ? -8.141 19.328 4.094 1 95.88 226 VAL B C 1
ATOM 8763 O O . VAL B 1 226 ? -7.902 18.25 3.555 1 95.88 226 VAL B O 1
ATOM 8766 N N . VAL B 1 227 ? -7.473 19.812 5.164 1 94.06 227 VAL B N 1
ATOM 8767 C CA . VAL B 1 227 ? -6.715 18.922 6.035 1 94.06 227 VAL B CA 1
ATOM 8768 C C . VAL B 1 227 ? -7.434 18.766 7.375 1 94.06 227 VAL B C 1
ATOM 8770 O O . VAL B 1 227 ? -7.664 19.766 8.07 1 94.06 227 VAL B O 1
ATOM 8773 N N . THR B 1 228 ? -7.832 17.5 7.676 1 93.44 228 THR B N 1
ATOM 8774 C CA . THR B 1 228 ? -8.562 17.25 8.914 1 93.44 228 THR B CA 1
ATOM 8775 C C . THR B 1 228 ? -7.836 16.234 9.781 1 93.44 228 THR B C 1
ATOM 8777 O O . THR B 1 228 ? -7.57 15.109 9.328 1 93.44 228 THR B O 1
ATOM 8780 N N . VAL B 1 229 ? -7.508 16.641 10.953 1 91 229 VAL B N 1
ATOM 8781 C CA . VAL B 1 229 ? -6.93 15.742 11.945 1 91 229 VAL B CA 1
ATOM 8782 C C . VAL B 1 229 ? -7.809 15.719 13.195 1 91 229 VAL B C 1
ATOM 8784 O O . VAL B 1 229 ? -8.023 16.766 13.82 1 91 229 VAL B O 1
ATOM 8787 N N . LEU B 1 230 ? -8.344 14.531 13.602 1 91.31 230 LEU B N 1
ATOM 8788 C CA . LEU B 1 230 ? -9.242 14.414 14.75 1 91.31 230 LEU B CA 1
ATOM 8789 C C . LEU B 1 230 ? -8.695 13.422 15.766 1 91.31 230 LEU B C 1
ATOM 8791 O O . LEU B 1 230 ? -8.375 12.289 15.422 1 91.31 230 LEU B O 1
ATOM 8795 N N . PHE B 1 231 ? -8.719 13.906 16.984 1 89.75 231 PHE B N 1
ATOM 8796 C CA . PHE B 1 231 ? -8.344 13.055 18.109 1 89.75 231 PHE B CA 1
ATOM 8797 C C . PHE B 1 231 ? -9.492 12.938 19.094 1 89.75 231 PHE B C 1
ATOM 8799 O O . PHE B 1 231 ? -9.984 13.945 19.609 1 89.75 231 PHE B O 1
ATOM 8806 N N . GLY B 1 232 ? -10.047 11.781 19.25 1 92.25 232 GLY B N 1
ATOM 8807 C CA . GLY B 1 232 ? -11.047 11.625 20.297 1 92.25 232 GLY B CA 1
ATOM 8808 C C . GLY B 1 232 ? -12.148 10.648 19.906 1 92.25 232 GLY B C 1
ATOM 8809 O O . GLY B 1 232 ? -11.867 9.578 19.359 1 92.25 232 GLY B O 1
ATOM 8810 N N . ILE B 1 233 ? -13.336 10.977 20.5 1 93.88 233 ILE B N 1
ATOM 8811 C CA . ILE B 1 233 ? -14.477 10.086 20.328 1 93.88 233 ILE B CA 1
ATOM 8812 C C . ILE B 1 233 ? -15.516 10.742 19.422 1 93.88 233 ILE B C 1
ATOM 8814 O O . ILE B 1 233 ? -15.891 11.898 19.625 1 93.88 233 ILE B O 1
ATOM 8818 N N . ILE B 1 234 ? -15.914 9.992 18.469 1 93.06 234 ILE B N 1
ATOM 8819 C CA . ILE B 1 234 ? -16.953 10.453 17.562 1 93.06 234 ILE B CA 1
ATOM 8820 C C . ILE B 1 234 ? -18.141 9.508 17.609 1 93.06 234 ILE B C 1
ATOM 8822 O O . ILE B 1 234 ? -18.016 8.32 17.281 1 93.06 234 ILE B O 1
ATOM 8826 N N . VAL B 1 235 ? -19.234 9.977 18.016 1 95.25 235 VAL B N 1
ATOM 8827 C CA . VAL B 1 235 ? -20.484 9.211 18.047 1 95.25 235 VAL B CA 1
ATOM 8828 C C . VAL B 1 235 ? -21.531 9.883 17.172 1 95.25 235 VAL B C 1
ATOM 8830 O O . VAL B 1 235 ? -22.047 10.945 17.516 1 95.25 235 VAL B O 1
ATOM 8833 N N . VAL B 1 236 ? -21.75 9.258 16.031 1 94.19 236 VAL B N 1
ATOM 8834 C CA . VAL B 1 236 ? -22.688 9.828 15.07 1 94.19 236 VAL B CA 1
ATOM 8835 C C . VAL B 1 236 ? -23.609 8.734 14.531 1 94.19 236 VAL B C 1
ATOM 8837 O O . VAL B 1 236 ? -23.188 7.59 14.352 1 94.19 236 VAL B O 1
ATOM 8840 N N . THR B 1 237 ? -24.906 9.039 14.18 1 94.94 237 THR B N 1
ATOM 8841 C CA . THR B 1 237 ? -25.797 8.055 13.594 1 94.94 237 THR B CA 1
ATOM 8842 C C . THR B 1 237 ? -25.578 7.941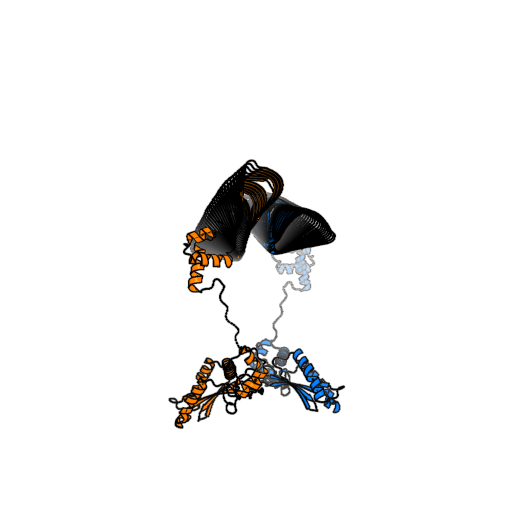 12.086 1 94.94 237 THR B C 1
ATOM 8844 O O . THR B 1 237 ? -25.344 6.848 11.57 1 94.94 237 THR B O 1
ATOM 8847 N N . THR B 1 238 ? -25.719 9.156 11.461 1 95.5 238 THR B N 1
ATOM 8848 C CA . THR B 1 238 ? -25.453 9.172 10.031 1 95.5 238 THR B CA 1
ATOM 8849 C C . THR B 1 238 ? -24.312 10.148 9.703 1 95.5 238 THR B C 1
ATOM 8851 O O . THR B 1 238 ? -24.406 11.336 10.008 1 95.5 238 THR B O 1
ATOM 8854 N N . LEU B 1 239 ? -23.297 9.641 9.211 1 94.88 239 LEU B N 1
ATOM 8855 C CA . LEU B 1 239 ? -22.156 10.453 8.789 1 94.88 239 LEU B CA 1
ATOM 8856 C C . LEU B 1 239 ? -21.938 10.344 7.289 1 94.88 239 LEU B C 1
ATOM 8858 O O . LEU B 1 239 ? -21.641 9.258 6.777 1 94.88 239 LEU B O 1
ATOM 8862 N N . ASN B 1 240 ? -22.125 11.445 6.582 1 94.75 240 ASN B N 1
ATOM 8863 C CA . ASN B 1 240 ? -21.859 11.516 5.152 1 94.75 240 ASN B CA 1
ATOM 8864 C C . ASN B 1 240 ? -20.609 12.359 4.859 1 94.75 240 ASN B C 1
ATOM 8866 O O . ASN B 1 240 ? -20.578 13.547 5.168 1 94.75 240 ASN B O 1
ATOM 8870 N N . MET B 1 241 ? -19.625 11.766 4.176 1 94.19 241 MET B N 1
ATOM 8871 C CA . MET B 1 241 ? -18.406 12.469 3.814 1 94.19 241 MET B CA 1
ATOM 8872 C C . MET B 1 241 ? -18.234 12.539 2.301 1 94.19 241 MET B C 1
ATOM 8874 O O . MET B 1 241 ? -17.984 11.523 1.651 1 94.19 241 MET B O 1
ATOM 8878 N N . ASP B 1 242 ? -18.438 13.656 1.724 1 95.19 242 ASP B N 1
ATOM 8879 C CA . ASP B 1 242 ? -18.078 13.938 0.334 1 95.19 242 ASP B CA 1
ATOM 8880 C C . ASP B 1 242 ? -16.797 14.758 0.246 1 95.19 242 ASP B C 1
ATOM 8882 O O . ASP B 1 242 ? -16.812 15.969 0.477 1 95.19 242 ASP B O 1
ATOM 8886 N N . GLN B 1 243 ? -15.781 14.109 -0.129 1 95.94 243 GLN B N 1
ATOM 8887 C CA . GLN B 1 243 ? -14.477 14.75 -0.016 1 95.94 243 GLN B CA 1
ATOM 8888 C C . GLN B 1 243 ? -13.711 14.68 -1.335 1 95.94 243 GLN B C 1
ATOM 8890 O O . GLN B 1 243 ? -13.711 13.648 -2.004 1 95.94 243 GLN B O 1
ATOM 8895 N N . SER B 1 244 ? -13.078 15.836 -1.719 1 95.19 244 SER B N 1
ATOM 8896 C CA . SER B 1 244 ? -12.188 15.906 -2.873 1 95.19 244 SER B CA 1
ATOM 8897 C C . SER B 1 244 ? -10.891 16.625 -2.527 1 95.19 244 SER B C 1
ATOM 8899 O O . SER B 1 244 ? -10.922 17.766 -2.041 1 95.19 244 SER B O 1
ATOM 8901 N N . LYS B 1 245 ? -9.734 16.109 -2.672 1 94 245 LYS B N 1
ATOM 8902 C CA . LYS B 1 245 ? -8.422 16.672 -2.365 1 94 245 LYS B CA 1
ATOM 8903 C C . LYS B 1 245 ? -8.281 16.953 -0.872 1 94 245 LYS B C 1
ATOM 8905 O O . LYS B 1 245 ? -7.961 18.078 -0.475 1 94 245 LYS B O 1
ATOM 8910 N N . VAL B 1 246 ? -8.57 15.867 -0.11 1 95.69 246 VAL B N 1
ATOM 8911 C CA . VAL B 1 246 ? -8.602 16.016 1.342 1 95.69 246 VAL B CA 1
ATOM 8912 C C . VAL B 1 246 ? -7.621 15.031 1.979 1 95.69 246 VAL B C 1
ATOM 8914 O O . VAL B 1 246 ? -7.387 13.945 1.445 1 95.69 246 VAL B O 1
ATOM 8917 N N . VAL B 1 247 ? -6.934 15.508 3.021 1 93.69 247 VAL B N 1
ATOM 8918 C CA . VAL B 1 247 ? -6.16 14.633 3.898 1 93.69 247 VAL B CA 1
ATOM 8919 C C . VAL B 1 247 ? -6.863 14.508 5.246 1 93.69 247 VAL B C 1
ATOM 8921 O O . VAL B 1 247 ? -7.082 15.5 5.938 1 93.69 247 VAL B O 1
ATOM 8924 N N . THR B 1 248 ? -7.266 13.219 5.57 1 92.69 248 THR B N 1
ATOM 8925 C CA . THR B 1 248 ? -8.016 13.008 6.805 1 92.69 248 THR B CA 1
ATOM 8926 C C . THR B 1 248 ? -7.312 11.992 7.699 1 92.69 248 THR B C 1
ATOM 8928 O O . THR B 1 248 ? -6.957 10.898 7.246 1 92.69 248 THR B O 1
ATOM 8931 N N . GLY B 1 249 ? -7.062 12.375 8.898 1 88.81 249 GLY B N 1
ATOM 8932 C CA . GLY B 1 249 ? -6.578 11.484 9.938 1 88.81 249 GLY B CA 1
ATOM 8933 C C . GLY B 1 249 ? -7.48 11.445 11.156 1 88.81 249 GLY B C 1
ATOM 8934 O O . GLY B 1 249 ? -7.684 12.461 11.828 1 88.81 249 GLY B O 1
ATOM 8935 N N . LEU B 1 250 ? -8.062 10.25 11.469 1 90.44 250 LEU B N 1
ATOM 8936 C CA . LEU B 1 250 ? -8.906 10.062 12.641 1 90.44 250 LEU B CA 1
ATOM 8937 C C . LEU B 1 250 ? -8.25 9.125 13.648 1 90.44 250 LEU B C 1
ATOM 8939 O O . LEU B 1 250 ? -7.941 7.977 13.32 1 90.44 250 LEU B O 1
ATOM 8943 N N . PHE B 1 251 ? -8.172 9.625 14.805 1 88.06 251 PHE B N 1
ATOM 8944 C CA . PHE B 1 251 ? -7.535 8.852 15.867 1 88.06 251 PHE B CA 1
ATOM 8945 C C . PHE B 1 251 ? -8.469 8.695 17.062 1 88.06 251 PHE B C 1
ATOM 8947 O O . PHE B 1 251 ? -8.945 9.688 17.609 1 88.06 251 PHE B O 1
ATOM 8954 N N . GLY B 1 252 ? -8.914 7.543 17.297 1 92.19 252 GLY B N 1
ATOM 8955 C CA . GLY B 1 252 ? -9.742 7.312 18.469 1 92.19 252 GLY B CA 1
ATOM 8956 C C . GLY B 1 252 ? -10.867 6.324 18.234 1 92.19 252 GLY B C 1
ATOM 8957 O O . GLY B 1 252 ? -10.648 5.27 17.625 1 92.19 252 GLY B O 1
ATOM 8958 N N . ILE B 1 253 ? -11.984 6.621 18.938 1 93.81 253 ILE B N 1
ATOM 8959 C CA . ILE B 1 253 ? -13.141 5.742 18.859 1 93.81 253 ILE B CA 1
ATOM 8960 C C . ILE B 1 253 ? -14.203 6.371 17.969 1 93.81 253 ILE B C 1
ATOM 8962 O O . ILE B 1 253 ? -14.633 7.504 18.203 1 93.81 253 ILE B O 1
ATOM 8966 N N . ILE B 1 254 ? -14.555 5.617 17.031 1 92.56 254 ILE B N 1
ATOM 8967 C CA . ILE B 1 254 ? -15.57 6.09 16.094 1 92.56 254 ILE B CA 1
ATOM 8968 C C . ILE B 1 254 ? -16.766 5.148 16.109 1 92.56 254 ILE B C 1
ATOM 8970 O O . ILE B 1 254 ? -16.656 3.973 15.758 1 92.56 254 ILE B O 1
ATOM 8974 N N . VAL B 1 255 ? -17.891 5.625 16.547 1 94.75 255 VAL B N 1
ATOM 8975 C CA . VAL B 1 255 ? -19.125 4.852 16.578 1 94.75 255 VAL B CA 1
ATOM 8976 C C . VAL B 1 255 ? -20.172 5.5 15.68 1 94.75 255 VAL B C 1
ATOM 8978 O O . VAL B 1 255 ? -20.641 6.602 15.961 1 94.75 255 VAL B O 1
ATOM 8981 N N . VAL B 1 256 ? -20.422 4.828 14.586 1 93 256 VAL B N 1
ATOM 8982 C CA . VAL B 1 256 ? -21.359 5.363 13.609 1 93 256 VAL B CA 1
ATOM 8983 C C . VAL B 1 256 ? -22.328 4.266 13.164 1 93 256 VAL B C 1
ATOM 8985 O O . VAL B 1 256 ? -21.922 3.107 13.016 1 93 256 VAL B O 1
ATOM 8988 N N . THR B 1 257 ? -23.609 4.555 12.867 1 94.38 257 THR B N 1
ATOM 8989 C CA . THR B 1 257 ? -24.547 3.568 12.344 1 94.38 257 THR B CA 1
ATOM 8990 C C . THR B 1 257 ? -24.406 3.438 10.828 1 94.38 257 THR B C 1
ATOM 8992 O O . THR B 1 257 ? -24.188 2.338 10.312 1 94.38 257 THR B O 1
ATOM 8995 N N . THR B 1 258 ? -24.578 4.648 10.195 1 95 258 THR B N 1
ATOM 8996 C CA . THR B 1 258 ? -24.375 4.648 8.75 1 95 258 THR B CA 1
ATOM 8997 C C . THR B 1 258 ? -23.266 5.621 8.359 1 95 258 THR B C 1
ATOM 8999 O O . THR B 1 258 ? -23.344 6.816 8.664 1 95 258 THR B O 1
ATOM 9002 N N . LEU B 1 259 ? -22.25 5.105 7.828 1 94.38 259 LEU B N 1
ATOM 9003 C CA . LEU B 1 259 ? -21.141 5.914 7.344 1 94.38 259 LEU B CA 1
ATOM 9004 C C . LEU B 1 259 ? -21 5.797 5.832 1 94.38 259 LEU B C 1
ATOM 9006 O O . LEU B 1 259 ? -20.719 4.719 5.309 1 94.38 259 LEU B O 1
ATOM 9010 N N . ASN B 1 260 ? -21.25 6.91 5.141 1 94.62 260 ASN B N 1
ATOM 9011 C CA . ASN B 1 260 ? -21.047 6.98 3.697 1 94.62 260 ASN B CA 1
ATOM 9012 C C . ASN B 1 260 ? -19.828 7.828 3.342 1 94.62 260 ASN B C 1
ATOM 9014 O O . ASN B 1 260 ? -19.797 9.023 3.633 1 94.62 260 ASN B O 1
ATOM 9018 N N . MET B 1 261 ? -18.875 7.234 2.625 1 93.62 261 MET B N 1
ATOM 9019 C CA . MET B 1 261 ? -17.672 7.945 2.201 1 93.62 261 MET B CA 1
ATOM 9020 C C . MET B 1 261 ? -17.594 8.008 0.679 1 93.62 261 MET B C 1
ATOM 9022 O O . MET B 1 261 ? -17.359 6.992 0.024 1 93.62 261 MET B O 1
ATOM 9026 N N . ASP B 1 262 ? -17.844 9.109 0.095 1 95.12 262 ASP B N 1
ATOM 9027 C CA . ASP B 1 262 ? -17.578 9.391 -1.312 1 95.12 262 ASP B CA 1
ATOM 9028 C C . ASP B 1 262 ? -16.312 10.242 -1.475 1 95.12 262 ASP B C 1
ATOM 9030 O O . ASP B 1 262 ? -16.344 11.453 -1.273 1 95.12 262 ASP B O 1
ATOM 9034 N N . GLN B 1 263 ? -15.297 9.602 -1.872 1 95.69 263 GLN B N 1
ATOM 9035 C CA . GLN B 1 263 ? -14 10.281 -1.826 1 95.69 263 GLN B CA 1
ATOM 9036 C C . GLN B 1 263 ? -13.289 10.195 -3.174 1 95.69 263 GLN B C 1
ATOM 9038 O O . GLN B 1 263 ? -13.305 9.148 -3.826 1 95.69 263 GLN B O 1
ATOM 9043 N N . SER B 1 264 ? -12.695 11.367 -3.592 1 95 264 SER B N 1
ATOM 9044 C CA . SER B 1 264 ? -11.852 11.43 -4.785 1 95 264 SER B CA 1
ATOM 9045 C C . SER B 1 264 ? -10.555 12.18 -4.504 1 95 264 SER B C 1
ATOM 9047 O O . SER B 1 264 ? -10.578 13.312 -4.031 1 95 264 SER B O 1
ATOM 9049 N N . LYS B 1 265 ? -9.391 11.656 -4.699 1 93.81 265 LYS B N 1
ATOM 9050 C CA . LYS B 1 265 ? -8.078 12.242 -4.453 1 93.81 265 LYS B CA 1
ATOM 9051 C C . LYS B 1 265 ? -7.887 12.555 -2.971 1 93.81 265 LYS B C 1
ATOM 9053 O O . LYS B 1 265 ? -7.582 13.695 -2.607 1 93.81 265 LYS B O 1
ATOM 9058 N N . VAL B 1 266 ? -8.125 11.492 -2.18 1 95.38 266 VAL B N 1
ATOM 9059 C CA . VAL B 1 266 ? -8.109 11.672 -0.73 1 95.38 266 VAL B CA 1
ATOM 9060 C C . VAL B 1 266 ? -7.102 10.703 -0.107 1 95.38 266 VAL B C 1
ATOM 9062 O O . VAL B 1 266 ? -6.867 9.617 -0.634 1 95.38 266 VAL B O 1
ATOM 9065 N N . VAL B 1 267 ? -6.391 11.219 0.897 1 93.25 267 VAL B N 1
ATOM 9066 C CA . VAL B 1 267 ? -5.605 10.359 1.776 1 93.25 267 VAL B CA 1
ATOM 9067 C C . VAL B 1 267 ? -6.305 10.227 3.129 1 93.25 267 VAL B C 1
ATOM 9069 O O . VAL B 1 267 ? -6.508 11.227 3.828 1 93.25 267 VAL B O 1
ATOM 9072 N N . THR B 1 268 ? -6.711 8.938 3.455 1 92.69 268 THR B N 1
ATOM 9073 C CA . THR B 1 268 ? -7.473 8.734 4.684 1 92.69 268 THR B CA 1
ATOM 9074 C C . THR B 1 268 ? -6.773 7.73 5.594 1 92.69 268 THR B C 1
ATOM 9076 O O . THR B 1 268 ? -6.355 6.66 5.141 1 92.69 268 THR B O 1
ATOM 9079 N N . GLY B 1 269 ? -6.617 8.117 6.809 1 88.44 269 GLY B N 1
ATOM 9080 C CA . GLY B 1 269 ? -6.125 7.234 7.852 1 88.44 269 GLY B CA 1
ATOM 9081 C C . GLY B 1 269 ? -7.062 7.133 9.039 1 88.44 269 GLY B C 1
ATOM 9082 O O . GLY B 1 269 ? -7.434 8.148 9.633 1 88.44 269 GLY B O 1
ATOM 9083 N N . LEU B 1 270 ? -7.5 5.898 9.383 1 89.88 270 LEU B N 1
ATOM 9084 C CA . LEU B 1 270 ? -8.305 5.637 10.562 1 89.88 270 LEU B CA 1
ATOM 9085 C C . LEU B 1 270 ? -7.551 4.766 11.562 1 89.88 270 LEU B C 1
ATOM 9087 O O . LEU B 1 270 ? -7.227 3.613 11.266 1 89.88 270 LEU B O 1
ATOM 9091 N N . PHE B 1 271 ? -7.402 5.273 12.695 1 86.56 271 PHE B N 1
ATOM 9092 C CA . PHE B 1 271 ? -6.621 4.57 13.703 1 86.56 271 PHE B CA 1
ATOM 9093 C C . PHE B 1 271 ? -7.418 4.414 14.992 1 86.56 271 PHE B C 1
ATOM 9095 O O . PHE B 1 271 ? -7.918 5.398 15.539 1 86.56 271 PHE B O 1
ATOM 9102 N N . GLY B 1 272 ? -7.781 3.289 15.328 1 91.44 272 GLY B N 1
ATOM 9103 C CA . GLY B 1 272 ? -8.477 3.039 16.578 1 91.44 272 GLY B CA 1
ATOM 9104 C C . GLY B 1 272 ? -9.594 2.018 16.438 1 91.44 272 GLY B C 1
ATOM 9105 O O . GLY B 1 272 ? -9.422 0.98 15.805 1 91.44 272 GLY B O 1
ATOM 9106 N N . ILE B 1 273 ? -10.633 2.277 17.297 1 93.38 273 ILE B N 1
ATOM 9107 C CA . ILE B 1 273 ? -11.789 1.388 17.297 1 93.38 273 ILE B CA 1
ATOM 9108 C C . ILE B 1 273 ? -12.906 1.992 16.453 1 93.38 273 ILE B C 1
ATOM 9110 O O . ILE B 1 273 ? -13.375 3.1 16.734 1 93.38 273 ILE B O 1
ATOM 9114 N N . ILE B 1 274 ? -13.234 1.262 15.508 1 91.69 274 ILE B N 1
ATOM 9115 C CA . ILE B 1 274 ? -14.273 1.738 14.602 1 91.69 274 ILE B CA 1
ATOM 9116 C C . ILE B 1 274 ? -15.469 0.785 14.633 1 91.69 274 ILE B C 1
ATOM 9118 O O . ILE B 1 274 ? -15.344 -0.385 14.258 1 91.69 274 ILE B O 1
ATOM 9122 N N . VAL B 1 275 ? -16.578 1.242 15.078 1 94.19 275 VAL B N 1
ATOM 9123 C CA . VAL B 1 275 ? -17.797 0.457 15.141 1 94.19 275 VAL B CA 1
ATOM 9124 C C . VAL B 1 275 ? -18.859 1.085 14.242 1 94.19 275 VAL B C 1
ATOM 9126 O O . VAL B 1 275 ? -19.328 2.199 14.5 1 94.19 275 VAL B O 1
ATOM 9129 N N . VAL B 1 276 ? -19.141 0.378 13.172 1 91.69 276 VAL B N 1
ATOM 9130 C CA . VAL B 1 276 ? -20.109 0.888 12.203 1 91.69 276 VAL B CA 1
ATOM 9131 C C . VAL B 1 276 ? -21.078 -0.22 11.812 1 91.69 276 VAL B C 1
ATOM 9133 O O . VAL B 1 276 ? -20.688 -1.383 11.688 1 91.69 276 VAL B O 1
ATOM 9136 N N . THR B 1 277 ? -22.375 0.069 11.562 1 93.62 277 THR B N 1
ATOM 9137 C CA . THR B 1 277 ? -23.328 -0.929 11.086 1 93.62 277 THR B CA 1
ATOM 9138 C C . THR B 1 277 ? -23.234 -1.084 9.578 1 93.62 277 THR B C 1
ATOM 9140 O O . THR B 1 277 ? -23.031 -2.191 9.07 1 93.62 277 THR B O 1
ATOM 9143 N N . THR B 1 278 ? -23.438 0.113 8.93 1 94.38 278 THR B N 1
ATOM 9144 C CA . THR B 1 278 ? -23.281 0.091 7.48 1 94.38 278 THR B CA 1
ATOM 9145 C C . THR B 1 278 ? -22.203 1.074 7.031 1 94.38 278 THR B C 1
ATOM 9147 O O . THR B 1 278 ? -22.281 2.266 7.336 1 94.38 278 THR B O 1
ATOM 9150 N N . LEU B 1 279 ? -21.219 0.543 6.449 1 93.56 279 LEU B N 1
ATOM 9151 C CA . LEU B 1 279 ? -20.141 1.357 5.91 1 93.56 279 LEU B CA 1
ATOM 9152 C C . LEU B 1 279 ? -20.062 1.229 4.395 1 93.56 279 LEU B C 1
ATOM 9154 O O . LEU B 1 279 ? -19.797 0.146 3.869 1 93.56 279 LEU B O 1
ATOM 9158 N N . ASN B 1 280 ? -20.344 2.338 3.715 1 94.38 280 ASN B N 1
ATOM 9159 C CA . ASN B 1 280 ? -20.219 2.4 2.264 1 94.38 280 ASN B CA 1
ATOM 9160 C C . ASN B 1 280 ? -19.016 3.26 1.847 1 94.38 280 ASN B C 1
ATOM 9162 O O . ASN B 1 280 ? -19 4.461 2.121 1 94.38 280 ASN B O 1
ATOM 9166 N N . MET B 1 281 ? -18.078 2.678 1.103 1 92.88 281 MET B N 1
ATOM 9167 C CA . MET B 1 281 ? -16.906 3.402 0.615 1 92.88 281 MET B CA 1
ATOM 9168 C C . MET B 1 281 ? -16.906 3.455 -0.909 1 92.88 281 MET B C 1
ATOM 9170 O O . MET B 1 281 ? -16.688 2.436 -1.567 1 92.88 281 MET B O 1
ATOM 9174 N N . ASP B 1 282 ? -17.203 4.543 -1.482 1 95.06 282 ASP B N 1
ATOM 9175 C CA . ASP B 1 282 ? -17.016 4.816 -2.904 1 95.06 282 ASP B CA 1
ATOM 9176 C C . ASP B 1 282 ? -15.781 5.691 -3.133 1 95.06 282 ASP B C 1
ATOM 9178 O O . ASP B 1 282 ? -15.836 6.906 -2.953 1 95.06 282 ASP B O 1
ATOM 9182 N N . GLN B 1 283 ? -14.758 5.07 -3.549 1 95.25 283 GLN B N 1
ATOM 9183 C CA . GLN B 1 283 ? -13.484 5.773 -3.568 1 95.25 283 GLN B CA 1
ATOM 9184 C C . GLN B 1 283 ? -12.828 5.688 -4.945 1 95.25 283 GLN B C 1
ATOM 9186 O O . GLN B 1 283 ? -12.852 4.633 -5.582 1 95.25 283 GLN B O 1
ATOM 9191 N N . SER B 1 284 ? -12.289 6.863 -5.402 1 94.81 284 SER B N 1
ATOM 9192 C CA . SER B 1 284 ? -11.5 6.926 -6.633 1 94.81 284 SER B CA 1
ATOM 9193 C C . SER B 1 284 ? -10.203 7.699 -6.418 1 94.81 284 SER B C 1
ATOM 9195 O O . SER B 1 284 ? -10.227 8.852 -5.965 1 94.81 284 SER B O 1
ATOM 9197 N N . LYS B 1 285 ? -9.031 7.203 -6.652 1 93.38 285 LYS B N 1
ATOM 9198 C CA . LYS B 1 285 ? -7.719 7.82 -6.461 1 93.38 285 LYS B CA 1
ATOM 9199 C C . LYS B 1 285 ? -7.48 8.156 -4.992 1 93.38 285 LYS B C 1
ATOM 9201 O O . LYS B 1 285 ? -7.188 9.305 -4.652 1 93.38 285 LYS B O 1
ATOM 9206 N N . VAL B 1 286 ? -7.695 7.094 -4.18 1 95.06 286 VAL B N 1
ATOM 9207 C CA . VAL B 1 286 ? -7.617 7.285 -2.736 1 95.06 286 VAL B CA 1
ATOM 9208 C C . VAL B 1 286 ? -6.57 6.344 -2.146 1 95.06 286 VAL B C 1
ATOM 9210 O O . VAL B 1 286 ? -6.352 5.246 -2.662 1 95.06 286 VAL B O 1
ATOM 9213 N N . VAL B 1 287 ? -5.828 6.891 -1.157 1 93.31 287 VAL B N 1
ATOM 9214 C CA . VAL B 1 287 ? -4.992 6.047 -0.309 1 93.31 287 VAL B CA 1
ATOM 9215 C C . VAL B 1 287 ? -5.633 5.906 1.069 1 93.31 287 VAL B C 1
ATOM 9217 O O . VAL B 1 287 ? -5.871 6.898 1.757 1 93.31 287 VAL B O 1
ATOM 9220 N N . THR B 1 288 ? -5.98 4.621 1.412 1 93.19 288 THR B N 1
ATOM 9221 C CA . THR B 1 288 ? -6.656 4.379 2.682 1 93.19 288 THR B CA 1
ATOM 9222 C C . THR B 1 288 ? -5.836 3.443 3.564 1 93.19 288 THR B C 1
ATOM 9224 O O . THR B 1 288 ? -5.422 2.369 3.123 1 93.19 288 THR B O 1
ATOM 9227 N N . VAL B 1 289 ? -5.645 3.896 4.777 1 89.5 289 VAL B N 1
ATOM 9228 C CA . VAL B 1 289 ? -4.988 3.059 5.777 1 89.5 289 VAL B CA 1
ATOM 9229 C C . VAL B 1 289 ? -5.895 2.9 6.996 1 89.5 289 VAL B C 1
ATOM 9231 O O . VAL B 1 289 ? -6.309 3.893 7.602 1 89.5 289 VAL B O 1
ATOM 9234 N N . LEU B 1 290 ? -6.234 1.695 7.348 1 88.88 290 LEU B N 1
ATOM 9235 C CA . LEU B 1 290 ? -7.016 1.386 8.539 1 88.88 290 LEU B CA 1
ATOM 9236 C C . LEU B 1 290 ? -6.191 0.571 9.531 1 88.88 290 LEU B C 1
ATOM 9238 O O . LEU B 1 290 ? -5.656 -0.483 9.188 1 88.88 290 LEU B O 1
ATOM 9242 N N . PHE B 1 291 ? -6.168 1.023 10.828 1 84.62 291 PHE B N 1
ATOM 9243 C CA . PHE B 1 291 ? -5.41 0.329 11.859 1 84.62 291 PHE B CA 1
ATOM 9244 C C . PHE B 1 291 ? -6.211 0.237 13.148 1 84.62 291 PHE B C 1
ATOM 9246 O O . PHE B 1 291 ? -6.605 1.26 13.719 1 84.62 291 PHE B O 1
ATOM 9253 N N . GLY B 1 292 ? -6.5 -0.956 13.43 1 90.12 292 GLY B N 1
ATOM 9254 C CA . GLY B 1 292 ? -7.184 -1.18 14.688 1 90.12 292 GLY B CA 1
ATOM 9255 C C . GLY B 1 292 ? -8.273 -2.234 14.602 1 90.12 292 GLY B C 1
ATOM 9256 O O . GLY B 1 292 ? -8.102 -3.254 13.93 1 90.12 292 GLY B O 1
ATOM 9257 N N . VAL B 1 293 ? -9.297 -2.049 15.555 1 92.75 293 VAL B N 1
ATOM 9258 C CA . VAL B 1 293 ? -10.438 -2.965 15.594 1 92.75 293 VAL B CA 1
ATOM 9259 C C . VAL B 1 293 ? -11.609 -2.363 14.828 1 92.75 293 VAL B C 1
ATOM 9261 O O . VAL B 1 293 ? -12.102 -1.286 15.18 1 92.75 293 VAL B O 1
ATOM 9264 N N . ILE B 1 294 ? -11.938 -3.076 13.836 1 90.62 294 ILE B N 1
ATOM 9265 C CA . ILE B 1 294 ? -13.031 -2.596 12.992 1 90.62 294 ILE B CA 1
ATOM 9266 C C . ILE B 1 294 ? -14.203 -3.572 13.055 1 90.62 294 ILE B C 1
ATOM 9268 O O . ILE B 1 294 ? -14.07 -4.734 12.672 1 90.62 294 ILE B O 1
ATOM 9272 N N . VAL B 1 295 ? -15.266 -3.135 13.555 1 93.56 295 VAL B N 1
ATOM 9273 C CA . VAL B 1 295 ? -16.469 -3.945 13.664 1 93.56 295 VAL B CA 1
ATOM 9274 C C . VAL B 1 295 ? -17.578 -3.348 12.797 1 93.56 295 VAL B C 1
ATOM 9276 O O . VAL B 1 295 ? -18.031 -2.23 13.047 1 93.56 295 VAL B O 1
ATOM 9279 N N . VAL B 1 296 ? -17.891 -4.086 11.758 1 90.62 296 VAL B N 1
ATOM 9280 C CA . VAL B 1 296 ? -18.906 -3.605 10.82 1 90.62 296 VAL B CA 1
ATOM 9281 C C . VAL B 1 296 ? -19.875 -4.734 10.484 1 90.62 296 VAL B C 1
ATOM 9283 O O . VAL B 1 296 ? -19.469 -5.895 10.391 1 90.62 296 VAL B O 1
ATOM 9286 N N . THR B 1 297 ? -21.172 -4.449 10.25 1 92.94 297 THR B N 1
ATOM 9287 C CA . THR B 1 297 ? -22.125 -5.465 9.812 1 92.94 297 THR B CA 1
ATOM 9288 C C . THR B 1 297 ? -22.078 -5.641 8.297 1 92.94 297 THR B C 1
ATOM 9290 O O . THR B 1 297 ? -21.875 -6.75 7.801 1 92.94 297 THR B O 1
ATOM 9293 N N . THR B 1 298 ? -22.297 -4.465 7.648 1 94 298 THR B N 1
ATOM 9294 C CA . THR B 1 298 ? -22.188 -4.508 6.195 1 94 298 THR B CA 1
ATOM 9295 C C . THR B 1 298 ? -21.141 -3.51 5.707 1 94 298 THR B C 1
ATOM 9297 O O . THR B 1 298 ? -21.219 -2.318 6.012 1 94 298 THR B O 1
ATOM 9300 N N . LEU B 1 299 ? -20.172 -4.043 5.086 1 93 299 LEU B N 1
ATOM 9301 C CA . LEU B 1 299 ? -19.125 -3.217 4.5 1 93 299 LEU B CA 1
ATOM 9302 C C . LEU B 1 299 ? -19.109 -3.361 2.98 1 93 299 LEU B C 1
ATOM 9304 O O . LEU B 1 299 ? -18.844 -4.449 2.459 1 93 299 LEU B O 1
ATOM 9308 N N . ASN B 1 300 ? -19.406 -2.258 2.311 1 94.06 300 ASN B N 1
ATOM 9309 C CA . ASN B 1 300 ? -19.328 -2.209 0.854 1 94.06 300 ASN B CA 1
ATOM 9310 C C . ASN B 1 300 ? -18.172 -1.329 0.386 1 94.06 300 ASN B C 1
ATOM 9312 O O . ASN B 1 300 ? -18.156 -0.126 0.652 1 94.06 300 ASN B O 1
ATOM 9316 N N . MET B 1 301 ? -17.266 -1.901 -0.375 1 92.19 301 MET B N 1
ATOM 9317 C CA . MET B 1 301 ? -16.141 -1.161 -0.915 1 92.19 301 MET B CA 1
ATOM 9318 C C . MET B 1 301 ? -16.188 -1.128 -2.439 1 92.19 301 MET B C 1
ATOM 9320 O O . MET B 1 301 ? -15.961 -2.148 -3.094 1 92.19 301 MET B O 1
ATOM 9324 N N . ASP B 1 302 ? -16.531 -0.053 -3.008 1 94.81 302 ASP B N 1
ATOM 9325 C CA . ASP B 1 302 ? -16.406 0.205 -4.438 1 94.81 302 ASP B CA 1
ATOM 9326 C C . ASP B 1 302 ? -15.203 1.099 -4.727 1 94.81 302 ASP B C 1
ATOM 9328 O O . ASP B 1 302 ? -15.273 2.318 -4.562 1 94.81 302 ASP B O 1
ATOM 9332 N N . GLN B 1 303 ? -14.188 0.495 -5.191 1 94.75 303 GLN B N 1
ATOM 9333 C CA . GLN B 1 303 ? -12.922 1.22 -5.273 1 94.75 303 GLN B CA 1
ATOM 9334 C C . GLN B 1 303 ? -12.328 1.124 -6.672 1 94.75 303 GLN B C 1
ATOM 9336 O O . GLN B 1 303 ? -12.352 0.061 -7.297 1 94.75 303 GLN B O 1
ATOM 9341 N N . SER B 1 304 ? -11.82 2.318 -7.164 1 94.81 304 SER B N 1
ATOM 9342 C CA . SER B 1 304 ? -11.086 2.375 -8.43 1 94.81 304 SER B CA 1
ATOM 9343 C C . SER B 1 304 ? -9.805 3.18 -8.281 1 94.81 304 SER B C 1
ATOM 9345 O O . SER B 1 304 ? -9.828 4.328 -7.836 1 94.81 304 SER B O 1
ATOM 9347 N N . LYS B 1 305 ? -8.617 2.703 -8.586 1 93.44 305 LYS B N 1
ATOM 9348 C CA . LYS B 1 305 ? -7.312 3.354 -8.461 1 93.44 305 LYS B CA 1
ATOM 9349 C C . LYS B 1 305 ? -7.016 3.717 -7.012 1 93.44 305 LYS B C 1
ATOM 9351 O O . LYS B 1 305 ? -6.711 4.871 -6.707 1 93.44 305 LYS B O 1
ATOM 9356 N N . VAL B 1 306 ? -7.195 2.666 -6.203 1 94.44 306 VAL B N 1
ATOM 9357 C CA . VAL B 1 306 ? -7.059 2.875 -4.766 1 94.44 306 VAL B CA 1
ATOM 9358 C C . VAL B 1 306 ? -5.965 1.964 -4.211 1 94.44 306 VAL B C 1
ATOM 9360 O O . VAL B 1 306 ? -5.734 0.874 -4.738 1 94.44 306 VAL B O 1
ATOM 9363 N N . VAL B 1 307 ? -5.203 2.527 -3.236 1 93.06 307 VAL B N 1
ATOM 9364 C CA . VAL B 1 307 ? -4.309 1.712 -2.42 1 93.06 307 VAL B CA 1
ATOM 9365 C C . VAL B 1 307 ? -4.875 1.581 -1.008 1 93.06 307 VAL B C 1
ATOM 9367 O O . VAL B 1 307 ? -5.098 2.584 -0.325 1 93.06 307 VAL B O 1
ATOM 9370 N N . THR B 1 308 ? -5.16 0.271 -0.628 1 91.88 308 THR B N 1
ATOM 9371 C CA . THR B 1 308 ? -5.781 0.055 0.673 1 91.88 308 THR B CA 1
ATOM 9372 C C . THR B 1 308 ? -4.922 -0.858 1.541 1 91.88 308 THR B C 1
ATOM 9374 O O . THR B 1 308 ? -4.488 -1.922 1.094 1 91.88 308 THR B O 1
ATOM 9377 N N . GLY B 1 309 ? -4.637 -0.35 2.736 1 87.31 309 GLY B N 1
ATOM 9378 C CA . GLY B 1 309 ? -3.994 -1.161 3.756 1 87.31 309 GLY B CA 1
ATOM 9379 C C . GLY B 1 309 ? -4.848 -1.349 4.996 1 87.31 309 GLY B C 1
ATOM 9380 O O . GLY B 1 309 ? -5.258 -0.372 5.629 1 87.31 309 GLY B O 1
ATOM 9381 N N . LEU B 1 310 ? -5.176 -2.629 5.324 1 88.25 310 LEU B N 1
ATOM 9382 C CA . LEU B 1 310 ? -5.941 -2.965 6.52 1 88.25 310 LEU B CA 1
ATOM 9383 C C . LEU B 1 310 ? -5.078 -3.725 7.52 1 88.25 310 LEU B C 1
ATOM 9385 O O . LEU B 1 310 ? -4.566 -4.805 7.215 1 88.25 310 LEU B O 1
ATOM 9389 N N . PHE B 1 311 ? -5.051 -3.123 8.688 1 85.81 311 PHE B N 1
ATOM 9390 C CA . PHE B 1 311 ? -4.23 -3.721 9.742 1 85.81 311 PHE B CA 1
ATOM 9391 C C . PHE B 1 311 ? -5.051 -3.934 11.008 1 85.81 311 PHE B C 1
ATOM 9393 O O . PHE B 1 311 ? -5.777 -3.039 11.438 1 85.81 311 PHE B O 1
ATOM 9400 N N . GLY B 1 312 ? -5.16 -5.102 11.469 1 89.38 312 GLY B N 1
ATOM 9401 C CA . GLY B 1 312 ? -5.824 -5.359 12.734 1 89.38 312 GLY B CA 1
ATOM 9402 C C . GLY B 1 312 ? -6.891 -6.438 12.641 1 89.38 312 GLY B C 1
ATOM 9403 O O . GLY B 1 312 ? -6.707 -7.441 11.945 1 89.38 312 GLY B O 1
ATOM 9404 N N . ILE B 1 313 ? -7.902 -6.242 13.562 1 92.81 313 ILE B N 1
ATOM 9405 C CA . ILE B 1 313 ? -9.008 -7.195 13.633 1 92.81 313 ILE B CA 1
ATOM 9406 C C . ILE B 1 313 ? -10.234 -6.617 12.938 1 92.81 313 ILE B C 1
ATOM 9408 O O . ILE B 1 313 ? -10.711 -5.539 13.305 1 92.81 313 ILE B O 1
ATOM 9412 N N . ILE B 1 314 ? -10.656 -7.348 12.016 1 90.56 314 ILE B N 1
ATOM 9413 C CA . ILE B 1 314 ? -11.828 -6.906 11.266 1 90.56 314 ILE B CA 1
ATOM 9414 C C . ILE B 1 314 ? -12.961 -7.918 11.43 1 90.56 314 ILE B C 1
ATOM 9416 O O . ILE B 1 314 ? -12.82 -9.078 11.039 1 90.56 314 ILE B O 1
ATOM 9420 N N . VAL B 1 315 ? -13.977 -7.504 12.008 1 93.69 315 VAL B N 1
ATOM 9421 C CA . VAL B 1 315 ? -15.156 -8.336 12.188 1 93.69 315 VAL B CA 1
ATOM 9422 C C . VAL B 1 315 ? -16.312 -7.781 11.367 1 93.69 315 VAL B C 1
ATOM 9424 O O . VAL B 1 315 ? -16.781 -6.668 11.617 1 93.69 315 VAL B O 1
ATOM 9427 N N . VAL B 1 316 ? -16.672 -8.562 10.367 1 90.81 316 VAL B N 1
ATOM 9428 C CA . VAL B 1 316 ? -17.719 -8.102 9.461 1 90.81 316 VAL B CA 1
ATOM 9429 C C . VAL B 1 316 ? -18.672 -9.25 9.156 1 90.81 316 VAL B C 1
ATOM 9431 O O . VAL B 1 316 ? -18.266 -10.406 9.07 1 90.81 316 VAL B O 1
ATOM 9434 N N . THR B 1 317 ? -19.984 -8.992 8.969 1 93.12 317 THR B N 1
ATOM 9435 C CA . THR B 1 317 ? -20.922 -10.031 8.555 1 93.12 317 THR B CA 1
ATOM 9436 C C . THR B 1 317 ? -20.891 -10.227 7.043 1 93.12 317 THR B C 1
ATOM 9438 O O . THR B 1 317 ? -20.688 -11.336 6.562 1 93.12 317 THR B O 1
ATOM 9441 N N . THR B 1 318 ? -21.141 -9.07 6.383 1 94.12 318 THR B N 1
ATOM 9442 C CA . THR B 1 318 ? -21.062 -9.125 4.93 1 94.12 318 THR B CA 1
ATOM 9443 C C . THR B 1 318 ? -20.031 -8.117 4.41 1 94.12 318 THR B C 1
ATOM 9445 O O . THR B 1 318 ? -20.125 -6.922 4.711 1 94.12 318 THR B O 1
ATOM 9448 N N . LEU B 1 319 ? -19.094 -8.633 3.779 1 92.88 319 LEU B N 1
ATOM 9449 C CA . LEU B 1 319 ? -18.062 -7.801 3.154 1 92.88 319 LEU B CA 1
ATOM 9450 C C . LEU B 1 319 ? -18.094 -7.953 1.638 1 92.88 319 LEU B C 1
ATOM 9452 O O . LEU B 1 319 ? -17.812 -9.039 1.114 1 92.88 319 LEU B O 1
ATOM 9456 N N . ASN B 1 320 ? -18.422 -6.859 0.955 1 94.06 320 ASN B N 1
ATOM 9457 C CA . ASN B 1 320 ? -18.391 -6.824 -0.504 1 94.06 320 ASN B CA 1
ATOM 9458 C C . ASN B 1 320 ? -17.266 -5.934 -1.021 1 94.06 320 ASN B C 1
ATOM 9460 O O . ASN B 1 320 ? -17.266 -4.727 -0.774 1 94.06 320 ASN B O 1
ATOM 9464 N N . MET B 1 321 ? -16.391 -6.508 -1.798 1 92.25 321 MET B N 1
ATOM 9465 C CA . MET B 1 321 ? -15.281 -5.754 -2.391 1 92.25 321 MET B CA 1
ATOM 9466 C C . MET B 1 321 ? -15.391 -5.734 -3.912 1 92.25 321 MET B C 1
ATOM 9468 O O . MET B 1 321 ? -15.148 -6.746 -4.57 1 92.25 321 MET B O 1
ATOM 9472 N N . ASP B 1 322 ? -15.812 -4.688 -4.461 1 94.94 322 ASP B N 1
ATOM 9473 C CA . ASP B 1 322 ? -15.758 -4.441 -5.898 1 94.94 322 ASP B CA 1
ATOM 9474 C C . ASP B 1 322 ? -14.586 -3.523 -6.254 1 94.94 322 ASP B C 1
ATOM 9476 O O . ASP B 1 322 ? -14.688 -2.305 -6.102 1 94.94 322 ASP B O 1
ATOM 9480 N N . GLN B 1 323 ? -13.578 -4.121 -6.766 1 94.88 323 GLN B N 1
ATOM 9481 C CA . GLN B 1 323 ? -12.344 -3.367 -6.922 1 94.88 323 GLN B CA 1
ATOM 9482 C C . GLN B 1 323 ? -11.812 -3.467 -8.352 1 94.88 323 GLN B C 1
ATOM 9484 O O . GLN B 1 323 ? -11.844 -4.543 -8.953 1 94.88 323 GLN B O 1
ATOM 9489 N N . SER B 1 324 ? -11.367 -2.268 -8.867 1 95.06 324 SER B N 1
ATOM 9490 C CA . SER B 1 324 ? -10.703 -2.207 -10.172 1 95.06 324 SER B CA 1
ATOM 9491 C C . SER B 1 324 ? -9.422 -1.383 -10.102 1 95.06 324 SER B C 1
ATOM 9493 O O . SER B 1 324 ? -9.445 -0.229 -9.664 1 95.06 324 SER B O 1
ATOM 9495 N N . LYS B 1 325 ? -8.234 -1.823 -10.469 1 93.56 325 LYS B N 1
ATOM 9496 C CA . LYS B 1 325 ? -6.938 -1.15 -10.414 1 93.56 325 LYS B CA 1
ATOM 9497 C C . LYS B 1 325 ? -6.582 -0.758 -8.984 1 93.56 325 LYS B C 1
ATOM 9499 O O . LYS B 1 325 ? -6.301 0.41 -8.711 1 93.56 325 LYS B O 1
ATOM 9504 N N . VAL B 1 326 ? -6.703 -1.803 -8.148 1 94.62 326 VAL B N 1
ATOM 9505 C CA . VAL B 1 326 ? -6.5 -1.566 -6.723 1 94.62 326 VAL B CA 1
ATOM 9506 C C . VAL B 1 326 ? -5.367 -2.451 -6.207 1 94.62 326 VAL B C 1
ATOM 9508 O O . VAL B 1 326 ? -5.141 -3.545 -6.73 1 94.62 326 VAL B O 1
ATOM 9511 N N . VAL B 1 327 ? -4.574 -1.856 -5.277 1 93.06 327 VAL B N 1
ATOM 9512 C CA . VAL B 1 327 ? -3.635 -2.648 -4.488 1 93.06 327 VAL B CA 1
ATOM 9513 C C . VAL B 1 327 ? -4.145 -2.779 -3.055 1 93.06 327 VAL B C 1
ATOM 9515 O O . VAL B 1 327 ? -4.359 -1.774 -2.373 1 93.06 327 VAL B O 1
ATOM 9518 N N . THR B 1 328 ? -4.375 -4.094 -2.672 1 91.94 328 THR B N 1
ATOM 9519 C CA . THR B 1 328 ? -4.949 -4.312 -1.348 1 91.94 328 THR B CA 1
ATOM 9520 C C . THR B 1 328 ? -4.023 -5.172 -0.492 1 91.94 328 THR B C 1
ATOM 9522 O O . THR B 1 328 ? -3.57 -6.23 -0.932 1 91.94 328 THR B O 1
ATOM 9525 N N . GLY B 1 329 ? -3.717 -4.617 0.677 1 87.31 329 GLY B N 1
ATOM 9526 C CA . GLY B 1 329 ? -3.004 -5.379 1.688 1 87.31 329 GLY B CA 1
ATOM 9527 C C . GLY B 1 329 ? -3.82 -5.613 2.945 1 87.31 329 GLY B C 1
ATOM 9528 O O . GLY B 1 329 ? -4.359 -4.672 3.527 1 87.31 329 GLY B O 1
ATOM 9529 N N . LEU B 1 330 ? -4.012 -6.938 3.332 1 88 330 LEU B N 1
ATOM 9530 C CA . LEU B 1 330 ? -4.727 -7.305 4.551 1 88 330 LEU B CA 1
ATOM 9531 C C . LEU B 1 330 ? -3.801 -8.023 5.523 1 88 330 LEU B C 1
ATOM 9533 O O . LEU B 1 330 ? -3.318 -9.125 5.234 1 88 330 LEU B O 1
ATOM 9537 N N . PHE B 1 331 ? -3.648 -7.402 6.668 1 85.25 331 PHE B N 1
ATOM 9538 C CA . PHE B 1 331 ? -2.764 -7.965 7.68 1 85.25 331 PHE B CA 1
ATOM 9539 C C . PHE B 1 331 ? -3.486 -8.102 9.016 1 85.25 331 PHE B C 1
ATOM 9541 O O . PHE B 1 331 ? -3.854 -7.102 9.633 1 85.25 331 PHE B O 1
ATOM 9548 N N . GLY B 1 332 ? -3.883 -9.258 9.32 1 88.81 332 GLY B N 1
ATOM 9549 C CA . GLY B 1 332 ? -4.551 -9.484 10.594 1 88.81 332 GLY B CA 1
ATOM 9550 C C . GLY B 1 332 ? -5.578 -10.602 10.531 1 88.81 332 GLY B C 1
ATOM 9551 O O . GLY B 1 332 ? -5.352 -11.625 9.883 1 88.81 332 GLY B O 1
ATOM 9552 N N . ILE B 1 333 ? -6.602 -10.375 11.438 1 92.62 333 ILE B N 1
ATOM 9553 C CA . ILE B 1 333 ? -7.66 -11.375 11.555 1 92.62 333 ILE B CA 1
ATOM 9554 C C . ILE B 1 333 ? -8.945 -10.836 10.93 1 92.62 333 ILE B C 1
ATOM 9556 O O . ILE B 1 333 ? -9.391 -9.734 11.258 1 92.62 333 ILE B O 1
ATOM 9560 N N . ILE B 1 334 ? -9.445 -11.609 10.062 1 90.88 334 ILE B N 1
ATOM 9561 C CA . ILE B 1 334 ? -10.719 -11.242 9.438 1 90.88 334 ILE B CA 1
ATOM 9562 C C . ILE B 1 334 ? -11.773 -12.305 9.758 1 90.88 334 ILE B C 1
ATOM 9564 O O . ILE B 1 334 ? -11.586 -13.484 9.453 1 90.88 334 ILE B O 1
ATOM 9568 N N . VAL B 1 335 ? -12.758 -11.883 10.359 1 93.75 335 VAL B N 1
ATOM 9569 C CA . VAL B 1 335 ? -13.891 -12.758 10.656 1 93.75 335 VAL B CA 1
ATOM 9570 C C . VAL B 1 335 ? -15.141 -12.25 9.938 1 93.75 335 VAL B C 1
ATOM 9572 O O . VAL B 1 335 ? -15.562 -11.109 10.141 1 93.75 335 VAL B O 1
ATOM 9575 N N . CYS B 1 336 ? -15.586 -13.117 8.992 1 91.62 336 CYS B N 1
ATOM 9576 C CA . CYS B 1 336 ? -16.766 -12.703 8.242 1 91.62 336 CYS B CA 1
ATOM 9577 C C . CYS B 1 336 ? -17.688 -13.898 7.977 1 91.62 336 CYS B C 1
ATOM 9579 O O . CYS B 1 336 ? -17.266 -15.047 8.125 1 91.62 336 CYS B O 1
ATOM 9581 N N . THR B 1 337 ? -19.016 -13.625 7.637 1 93.62 337 THR B N 1
ATOM 9582 C CA . THR B 1 337 ? -19.938 -14.68 7.191 1 93.62 337 THR B CA 1
ATOM 9583 C C . THR B 1 337 ? -19.844 -14.859 5.68 1 93.62 337 THR B C 1
ATOM 9585 O O . THR B 1 337 ? -19.625 -15.969 5.191 1 93.62 337 THR B O 1
ATOM 9588 N N . THR B 1 338 ? -20.031 -13.672 5.074 1 94.56 338 THR B N 1
ATOM 9589 C CA . THR B 1 338 ? -19.922 -13.711 3.623 1 94.56 338 THR B CA 1
ATOM 9590 C C . THR B 1 338 ? -18.891 -12.695 3.131 1 94.56 338 THR B C 1
ATOM 9592 O O . THR B 1 338 ? -18.953 -11.523 3.502 1 94.56 338 THR B O 1
ATOM 9595 N N . LEU B 1 339 ? -17.953 -13.172 2.451 1 93.62 339 LEU B N 1
ATOM 9596 C CA . LEU B 1 339 ? -16.953 -12.328 1.808 1 93.62 339 LEU B CA 1
ATOM 9597 C C . LEU B 1 339 ? -17 -12.5 0.293 1 93.62 339 LEU B C 1
ATOM 9599 O O . LEU B 1 339 ? -16.688 -13.586 -0.22 1 93.62 339 LEU B O 1
ATOM 9603 N N . ASN B 1 340 ? -17.375 -11.422 -0.397 1 94.75 340 ASN B N 1
ATOM 9604 C CA . ASN B 1 340 ? -17.391 -11.414 -1.855 1 94.75 340 ASN B CA 1
ATOM 9605 C C . ASN B 1 340 ? -16.297 -10.516 -2.416 1 94.75 340 ASN B C 1
ATOM 9607 O O . ASN B 1 340 ? -16.281 -9.312 -2.172 1 94.75 340 ASN B O 1
ATOM 9611 N N . MET B 1 341 ? -15.438 -11.078 -3.221 1 93.25 341 MET B N 1
ATOM 9612 C CA . MET B 1 341 ? -14.367 -10.32 -3.871 1 93.25 341 MET B CA 1
ATOM 9613 C C . MET B 1 341 ? -14.555 -10.32 -5.383 1 93.25 341 MET B C 1
ATOM 9615 O O . MET B 1 341 ? -14.273 -11.312 -6.051 1 93.25 341 MET B O 1
ATOM 9619 N N . ASP B 1 342 ? -15.039 -9.312 -5.922 1 95.44 342 ASP B N 1
ATOM 9620 C CA . ASP B 1 342 ? -15.07 -9.07 -7.363 1 95.44 342 ASP B CA 1
ATOM 9621 C C . ASP B 1 342 ? -13.945 -8.133 -7.789 1 95.44 342 ASP B C 1
ATOM 9623 O O . ASP B 1 342 ? -14.062 -6.914 -7.641 1 95.44 342 ASP B O 1
ATOM 9627 N N . GLN B 1 343 ? -12.961 -8.711 -8.344 1 95.25 343 GLN B N 1
ATOM 9628 C CA . GLN B 1 343 ? -11.75 -7.934 -8.57 1 95.25 343 GLN B CA 1
ATOM 9629 C C . GLN B 1 343 ? -11.289 -8.039 -10.023 1 95.25 343 GLN B C 1
ATOM 9631 O O . GLN B 1 343 ? -11.328 -9.117 -10.617 1 95.25 343 GLN B O 1
ATOM 9636 N N . SER B 1 344 ? -10.898 -6.836 -10.578 1 95.44 344 SER B N 1
ATOM 9637 C CA . SER B 1 344 ? -10.289 -6.773 -11.906 1 95.44 344 SER B CA 1
ATOM 9638 C C . SER B 1 344 ? -9.031 -5.922 -11.898 1 95.44 344 SER B C 1
ATOM 9640 O O . SER B 1 344 ? -9.062 -4.762 -11.477 1 95.44 344 SER B O 1
ATOM 9642 N N . LYS B 1 345 ? -7.875 -6.414 -12.305 1 93.94 345 LYS B N 1
ATOM 9643 C CA . LYS B 1 345 ? -6.59 -5.719 -12.32 1 93.94 345 LYS B CA 1
ATOM 9644 C C . LYS B 1 345 ? -6.176 -5.309 -10.906 1 93.94 345 LYS B C 1
ATOM 9646 O O . LYS B 1 345 ? -5.914 -4.133 -10.648 1 93.94 345 LYS B O 1
ATOM 9651 N N . VAL B 1 346 ? -6.25 -6.293 -10.039 1 94.88 346 VAL B N 1
ATOM 9652 C CA . VAL B 1 346 ? -5.988 -6.039 -8.625 1 94.88 346 VAL B CA 1
ATOM 9653 C C . VAL B 1 346 ? -4.82 -6.902 -8.156 1 94.88 346 VAL B C 1
ATOM 9655 O O . VAL B 1 346 ? -4.613 -8.008 -8.664 1 94.88 346 VAL B O 1
ATOM 9658 N N . VAL B 1 347 ? -3.975 -6.297 -7.254 1 93.56 347 VAL B N 1
ATOM 9659 C CA . VAL B 1 347 ? -2.98 -7.066 -6.516 1 93.56 347 VAL B CA 1
ATOM 9660 C C . VAL B 1 347 ? -3.404 -7.188 -5.051 1 93.56 347 VAL B C 1
ATOM 9662 O O . VAL B 1 347 ? -3.605 -6.18 -4.375 1 93.56 347 VAL B O 1
ATOM 9665 N N . THR B 1 348 ? -3.604 -8.453 -4.652 1 93 348 THR B N 1
ATOM 9666 C CA . THR B 1 348 ? -4.043 -8.688 -3.283 1 93 348 THR B CA 1
ATOM 9667 C C . THR B 1 348 ? -3.004 -9.492 -2.512 1 93 348 THR B C 1
ATOM 9669 O O . THR B 1 348 ? -2.629 -10.594 -2.928 1 93 348 THR B O 1
ATOM 9672 N N . VAL B 1 349 ? -2.574 -8.883 -1.422 1 88.75 349 VAL B N 1
ATOM 9673 C CA . VAL B 1 349 ? -1.674 -9.578 -0.513 1 88.75 349 VAL B CA 1
ATOM 9674 C C . VAL B 1 349 ? -2.34 -9.742 0.853 1 88.75 349 VAL B C 1
ATOM 9676 O O . VAL B 1 349 ? -2.723 -8.75 1.482 1 88.75 349 VAL B O 1
ATOM 9679 N N . LEU B 1 350 ? -2.525 -11.023 1.315 1 88.19 350 LEU B N 1
ATOM 9680 C CA . LEU B 1 350 ? -3.164 -11.297 2.598 1 88.19 350 LEU B CA 1
ATOM 9681 C C . LEU B 1 350 ? -2.223 -12.07 3.516 1 88.19 350 LEU B C 1
ATOM 9683 O O . LEU B 1 350 ? -1.683 -13.109 3.127 1 88.19 350 LEU B O 1
ATOM 9687 N N . PHE B 1 351 ? -2.086 -11.539 4.754 1 85.88 351 PHE B N 1
ATOM 9688 C CA . PHE B 1 351 ? -1.315 -12.203 5.801 1 85.88 351 PHE B CA 1
ATOM 9689 C C . PHE B 1 351 ? -2.123 -12.305 7.09 1 85.88 351 PHE B C 1
ATOM 9691 O O . PHE B 1 351 ? -2.416 -11.281 7.719 1 85.88 351 PHE B O 1
ATOM 9698 N N . GLY B 1 352 ? -2.572 -13.469 7.367 1 88.38 352 GLY B N 1
ATOM 9699 C CA . GLY B 1 352 ? -3.289 -13.617 8.625 1 88.38 352 GLY B CA 1
ATOM 9700 C C . GLY B 1 352 ? -4.273 -14.773 8.617 1 88.38 352 GLY B C 1
ATOM 9701 O O . GLY B 1 352 ? -4.004 -15.82 8.023 1 88.38 352 GLY B O 1
ATOM 9702 N N . ILE B 1 353 ? -5.297 -14.555 9.523 1 92.75 353 ILE B N 1
ATOM 9703 C CA . ILE B 1 353 ? -6.32 -15.578 9.711 1 92.75 353 ILE B CA 1
ATOM 9704 C C . ILE B 1 353 ? -7.641 -15.102 9.102 1 92.75 353 ILE B C 1
ATOM 9706 O O . ILE B 1 353 ? -8.094 -13.992 9.383 1 92.75 353 ILE B O 1
ATOM 9710 N N . ILE B 1 354 ? -8.172 -15.922 8.281 1 91.75 354 ILE B N 1
ATOM 9711 C CA . ILE B 1 354 ? -9.469 -15.625 7.691 1 91.75 354 ILE B CA 1
ATOM 9712 C C . ILE B 1 354 ? -10.477 -16.703 8.102 1 91.75 354 ILE B C 1
ATOM 9714 O O . ILE B 1 354 ? -10.273 -17.891 7.832 1 91.75 354 ILE B O 1
ATOM 9718 N N . VAL B 1 355 ? -11.438 -16.297 8.742 1 94.19 355 VAL B N 1
ATOM 9719 C CA . VAL B 1 355 ? -12.531 -17.188 9.125 1 94.19 355 VAL B CA 1
ATOM 9720 C C . VAL B 1 355 ? -13.836 -16.703 8.516 1 94.19 355 VAL B C 1
ATOM 9722 O O . VAL B 1 355 ? -14.312 -15.602 8.844 1 94.19 355 VAL B O 1
ATOM 9725 N N . CYS B 1 356 ? -14.297 -17.516 7.543 1 93.56 356 CYS B N 1
ATOM 9726 C CA . CYS B 1 356 ? -15.531 -17.141 6.859 1 93.56 356 CYS B CA 1
ATOM 9727 C C . CYS B 1 356 ? -16.406 -18.375 6.598 1 93.56 356 CYS B C 1
ATOM 9729 O O . CYS B 1 356 ? -15.906 -19.5 6.617 1 93.56 356 CYS B O 1
ATOM 9731 N N . THR B 1 357 ? -17.766 -18.125 6.371 1 94.12 357 THR B N 1
ATOM 9732 C CA . THR B 1 357 ? -18.625 -19.219 5.953 1 94.12 357 THR B CA 1
ATOM 9733 C C . THR B 1 357 ? -18.594 -19.391 4.438 1 94.12 357 THR B C 1
ATOM 9735 O O . THR B 1 357 ? -18.359 -20.5 3.947 1 94.12 357 THR B O 1
ATOM 9738 N N . THR B 1 358 ? -18.828 -18.219 3.828 1 95.44 358 THR B N 1
ATOM 9739 C CA . THR B 1 358 ? -18.766 -18.266 2.371 1 95.44 358 THR B CA 1
ATOM 9740 C C . THR B 1 358 ? -17.766 -17.234 1.839 1 95.44 358 THR B C 1
ATOM 9742 O O . THR B 1 358 ? -17.828 -16.062 2.199 1 95.44 358 THR B O 1
ATOM 9745 N N . LEU B 1 359 ? -16.859 -17.703 1.137 1 94.69 359 LEU B N 1
ATOM 9746 C CA . LEU B 1 359 ? -15.883 -16.859 0.456 1 94.69 359 LEU B CA 1
ATOM 9747 C C . LEU B 1 359 ? -15.961 -17.047 -1.055 1 94.69 359 LEU B C 1
ATOM 9749 O O . LEU B 1 359 ? -15.664 -18.125 -1.563 1 94.69 359 LEU B O 1
ATOM 9753 N N . ASN B 1 360 ? -16.359 -15.984 -1.75 1 95.44 360 ASN B N 1
ATOM 9754 C CA . ASN B 1 360 ? -16.422 -15.992 -3.209 1 95.44 360 ASN B CA 1
ATOM 9755 C C . ASN B 1 360 ? -15.344 -15.094 -3.818 1 95.44 360 ASN B C 1
ATOM 9757 O O . ASN B 1 360 ? -15.32 -13.891 -3.561 1 95.44 360 ASN B O 1
ATOM 9761 N N . MET B 1 361 ? -14.539 -15.648 -4.676 1 94.25 361 MET B N 1
ATOM 9762 C CA . MET B 1 361 ? -13.516 -14.891 -5.383 1 94.25 361 MET B CA 1
ATOM 9763 C C . MET B 1 361 ? -13.766 -14.898 -6.887 1 94.25 361 MET B C 1
ATOM 9765 O O . MET B 1 361 ? -13.484 -15.891 -7.559 1 94.25 361 MET B O 1
ATOM 9769 N N . ASP B 1 362 ? -14.305 -13.906 -7.418 1 95.88 362 ASP B N 1
ATOM 9770 C CA . ASP B 1 362 ? -14.414 -13.68 -8.859 1 95.88 362 ASP B CA 1
ATOM 9771 C C . ASP B 1 362 ? -13.336 -12.719 -9.344 1 95.88 362 ASP B C 1
ATOM 9773 O O . ASP B 1 362 ? -13.477 -11.5 -9.203 1 95.88 362 ASP B O 1
ATOM 9777 N N . GLN B 1 363 ? -12.359 -13.266 -9.953 1 95.62 363 GLN B N 1
ATOM 9778 C CA . GLN B 1 363 ? -11.18 -12.461 -10.234 1 95.62 363 GLN B CA 1
ATOM 9779 C C . GLN B 1 363 ? -10.766 -12.578 -11.695 1 95.62 363 GLN B C 1
ATOM 9781 O O . GLN B 1 363 ? -10.812 -13.672 -12.273 1 95.62 363 GLN B O 1
ATOM 9786 N N . SER B 1 364 ? -10.414 -11.391 -12.281 1 95.75 364 SER B N 1
ATOM 9787 C CA . SER B 1 364 ? -9.859 -11.336 -13.633 1 95.75 364 SER B CA 1
ATOM 9788 C C . SER B 1 364 ? -8.617 -10.453 -13.68 1 95.75 364 SER B C 1
ATOM 9790 O O . SER B 1 364 ? -8.656 -9.289 -13.273 1 95.75 364 SER B O 1
ATOM 9792 N N . LYS B 1 365 ? -7.461 -10.922 -14.156 1 94.19 365 LYS B N 1
ATOM 9793 C CA . LYS B 1 365 ? -6.195 -10.195 -14.219 1 94.19 365 LYS B CA 1
ATOM 9794 C C . LYS B 1 365 ? -5.734 -9.766 -12.836 1 94.19 365 LYS B C 1
ATOM 9796 O O . LYS B 1 365 ? -5.484 -8.586 -12.594 1 94.19 365 LYS B O 1
ATOM 9801 N N . VAL B 1 366 ? -5.75 -10.734 -11.945 1 95.12 366 VAL B N 1
ATOM 9802 C CA . VAL B 1 366 ? -5.449 -10.461 -10.547 1 95.12 366 VAL B CA 1
ATOM 9803 C C . VAL B 1 366 ? -4.258 -11.305 -10.102 1 95.12 366 VAL B C 1
ATOM 9805 O O . VAL B 1 366 ? -4.043 -12.406 -10.617 1 95.12 366 VAL B O 1
ATOM 9808 N N . VAL B 1 367 ? -3.4 -10.688 -9.203 1 94.12 367 VAL B N 1
ATOM 9809 C CA . VAL B 1 367 ? -2.383 -11.438 -8.469 1 94.12 367 VAL B CA 1
ATOM 9810 C C . VAL B 1 367 ? -2.773 -11.539 -7 1 94.12 367 VAL B C 1
ATOM 9812 O O . VAL B 1 367 ? -2.959 -10.523 -6.324 1 94.12 367 VAL B O 1
ATOM 9815 N N . THR B 1 368 ? -2.994 -12.805 -6.598 1 93.31 368 THR B N 1
ATOM 9816 C CA . THR B 1 368 ? -3.396 -13.023 -5.215 1 93.31 368 THR B CA 1
ATOM 9817 C C . THR B 1 368 ? -2.375 -13.883 -4.48 1 93.31 368 THR B C 1
ATOM 9819 O O . THR B 1 368 ? -2.07 -15 -4.914 1 93.31 368 THR B O 1
ATOM 9822 N N . VAL B 1 369 ? -1.868 -13.312 -3.41 1 89.62 369 VAL B N 1
ATOM 9823 C CA . VAL B 1 369 ? -0.972 -14.07 -2.537 1 89.62 369 VAL B CA 1
ATOM 9824 C C . VAL B 1 369 ? -1.552 -14.125 -1.126 1 89.62 369 VAL B C 1
ATOM 9826 O O . VAL B 1 369 ? -1.776 -13.086 -0.499 1 89.62 369 VAL B O 1
ATOM 9829 N N . LEU B 1 370 ? -1.843 -15.359 -0.607 1 89.31 370 LEU B N 1
ATOM 9830 C CA . LEU B 1 370 ? -2.416 -15.547 0.721 1 89.31 370 LEU B CA 1
ATOM 9831 C C . LEU B 1 370 ? -1.479 -16.359 1.607 1 89.31 370 LEU B C 1
ATOM 9833 O O . LEU B 1 370 ? -1.091 -17.484 1.251 1 89.31 370 LEU B O 1
ATOM 9837 N N . PHE B 1 371 ? -1.223 -15.781 2.812 1 86.81 371 PHE B N 1
ATOM 9838 C CA . PHE B 1 371 ? -0.396 -16.453 3.805 1 86.81 371 PHE B CA 1
ATOM 9839 C C . PHE B 1 371 ? -1.14 -16.594 5.129 1 86.81 371 PHE B C 1
ATOM 9841 O O . PHE B 1 371 ? -1.606 -15.594 5.688 1 86.81 371 PHE B O 1
ATOM 9848 N N . GLY B 1 372 ? -1.345 -17.781 5.539 1 89 372 GLY B N 1
ATOM 9849 C CA . GLY B 1 372 ? -1.918 -17.953 6.867 1 89 372 GLY B CA 1
ATOM 9850 C C . GLY B 1 372 ? -2.908 -19.094 6.949 1 89 372 GLY B C 1
ATOM 9851 O O . GLY B 1 372 ? -2.68 -20.156 6.375 1 89 372 GLY B O 1
ATOM 9852 N N . ILE B 1 373 ? -3.857 -18.844 7.898 1 92.94 373 ILE B N 1
ATOM 9853 C CA . ILE B 1 373 ? -4.875 -19.859 8.164 1 92.94 373 ILE B CA 1
ATOM 9854 C C . ILE B 1 373 ? -6.207 -19.422 7.559 1 92.94 373 ILE B C 1
ATOM 9856 O O . ILE B 1 373 ? -6.688 -18.312 7.836 1 92.94 373 ILE B O 1
ATOM 9860 N N . ILE B 1 374 ? -6.691 -20.25 6.754 1 92 374 ILE B N 1
ATOM 9861 C CA . ILE B 1 374 ? -7.98 -19.984 6.125 1 92 374 ILE B CA 1
ATOM 9862 C C . ILE B 1 374 ? -8.992 -21.047 6.531 1 92 374 ILE B C 1
ATOM 9864 O O . ILE B 1 374 ? -8.82 -22.234 6.223 1 92 374 ILE B O 1
ATOM 9868 N N . VAL B 1 375 ? -9.953 -20.656 7.23 1 94.62 375 VAL B N 1
ATOM 9869 C CA . VAL B 1 375 ? -11.031 -21.547 7.641 1 94.62 375 VAL B CA 1
ATOM 9870 C C . VAL B 1 375 ? -12.352 -21.078 7.043 1 94.62 375 VAL B C 1
ATOM 9872 O O . VAL B 1 375 ? -12.898 -20.047 7.453 1 94.62 375 VAL B O 1
ATOM 9875 N N . VAL B 1 376 ? -12.766 -21.828 6.043 1 93.06 376 VAL B N 1
ATOM 9876 C CA . VAL B 1 376 ? -13.984 -21.438 5.344 1 93.06 376 VAL B CA 1
ATOM 9877 C C . VAL B 1 376 ? -14.852 -22.672 5.094 1 93.06 376 VAL B C 1
ATOM 9879 O O . VAL B 1 376 ? -14.328 -23.781 4.918 1 93.06 376 VAL B O 1
ATOM 9882 N N . THR B 1 377 ? -16.188 -22.531 5.016 1 94.44 377 THR B N 1
ATOM 9883 C CA . THR B 1 377 ? -17.078 -23.656 4.695 1 94.44 377 THR B CA 1
ATOM 9884 C C . THR B 1 377 ? -17.141 -23.859 3.184 1 94.44 377 THR B C 1
ATOM 9886 O O . THR B 1 377 ? -16.891 -24.969 2.695 1 94.44 377 THR B O 1
ATOM 9889 N N . THR B 1 378 ? -17.484 -22.719 2.557 1 95.44 378 THR B N 1
ATOM 9890 C CA . THR B 1 378 ? -17.531 -22.797 1.101 1 95.44 378 THR B CA 1
ATOM 9891 C C . THR B 1 378 ? -16.609 -21.766 0.473 1 95.44 378 THR B C 1
ATOM 9893 O O . THR B 1 378 ? -16.734 -20.562 0.757 1 95.44 378 THR B O 1
ATOM 9896 N N . LEU B 1 379 ? -15.68 -22.25 -0.241 1 94.88 379 LEU B N 1
ATOM 9897 C CA . LEU B 1 379 ? -14.773 -21.391 -0.985 1 94.88 379 LEU B CA 1
ATOM 9898 C C . LEU B 1 379 ? -14.938 -21.594 -2.488 1 94.88 379 LEU B C 1
ATOM 9900 O O . LEU B 1 379 ? -14.664 -22.672 -3.006 1 94.88 379 LEU B O 1
ATOM 9904 N N . ASN B 1 380 ? -15.383 -20.531 -3.166 1 95.5 380 ASN B N 1
ATOM 9905 C CA . ASN B 1 380 ? -15.508 -20.562 -4.621 1 95.5 380 ASN B CA 1
ATOM 9906 C C . ASN B 1 380 ? -14.484 -19.641 -5.285 1 95.5 380 ASN B C 1
ATOM 9908 O O . ASN B 1 380 ? -14.469 -18.438 -5.047 1 95.5 380 ASN B O 1
ATOM 9912 N N . MET B 1 381 ? -13.695 -20.203 -6.145 1 95 381 MET B N 1
ATOM 9913 C CA . MET B 1 381 ? -12.703 -19.438 -6.898 1 95 381 MET B CA 1
ATOM 9914 C C . MET B 1 381 ? -13.016 -19.469 -8.391 1 95 381 MET B C 1
ATOM 9916 O O . MET B 1 381 ? -12.766 -20.469 -9.062 1 95 381 MET B O 1
ATOM 9920 N N . ASP B 1 382 ? -13.594 -18.484 -8.93 1 96 382 ASP B N 1
ATOM 9921 C CA . ASP B 1 382 ? -13.766 -18.281 -10.367 1 96 382 ASP B CA 1
ATOM 9922 C C . ASP B 1 382 ? -12.727 -17.312 -10.906 1 96 382 ASP B C 1
ATOM 9924 O O . ASP B 1 382 ? -12.883 -16.094 -10.781 1 96 382 ASP B O 1
ATOM 9928 N N . GLN B 1 383 ? -11.758 -17.844 -11.539 1 95.81 383 GLN B N 1
ATOM 9929 C CA . GLN B 1 383 ? -10.602 -17.016 -11.875 1 95.81 383 GLN B CA 1
ATOM 9930 C C . GLN B 1 383 ? -10.234 -17.156 -13.352 1 95.81 383 GLN B C 1
ATOM 9932 O O . GLN B 1 383 ? -10.289 -18.25 -13.906 1 95.81 383 GLN B O 1
ATOM 9937 N N . SER B 1 384 ? -9.922 -15.977 -13.953 1 95.94 384 SER B N 1
ATOM 9938 C CA . SER B 1 384 ? -9.414 -15.93 -15.32 1 95.94 384 SER B CA 1
ATOM 9939 C C . SER B 1 384 ? -8.195 -15.023 -15.43 1 95.94 384 SER B C 1
ATOM 9941 O O . SER B 1 384 ? -8.242 -13.852 -15.031 1 95.94 384 SER B O 1
ATOM 9943 N N . LYS B 1 385 ? -7.023 -15.477 -15.938 1 94.38 385 LYS B N 1
ATOM 9944 C CA . LYS B 1 385 ? -5.777 -14.719 -16.062 1 94.38 385 LYS B CA 1
ATOM 9945 C C . LYS B 1 385 ? -5.277 -14.266 -14.695 1 94.38 385 LYS B C 1
ATOM 9947 O O . LYS B 1 385 ? -5.031 -13.078 -14.484 1 94.38 385 LYS B O 1
ATOM 9952 N N . VAL B 1 386 ? -5.262 -15.234 -13.805 1 95.25 386 VAL B N 1
ATOM 9953 C CA . VAL B 1 386 ? -4.918 -14.93 -12.414 1 95.25 386 VAL B CA 1
ATOM 9954 C C . VAL B 1 386 ? -3.699 -15.75 -12 1 95.25 386 VAL B C 1
ATOM 9956 O O . VAL B 1 386 ? -3.479 -16.844 -12.5 1 95.25 386 VAL B O 1
ATOM 9959 N N . VAL B 1 387 ? -2.834 -15.102 -11.148 1 94.25 387 VAL B N 1
ATOM 9960 C CA . VAL B 1 387 ? -1.783 -15.82 -10.43 1 94.25 387 VAL B CA 1
ATOM 9961 C C . VAL B 1 387 ? -2.143 -15.922 -8.953 1 94.25 387 VAL B C 1
ATOM 9963 O O . VAL B 1 387 ? -2.316 -14.906 -8.273 1 94.25 387 VAL B O 1
ATOM 9966 N N . THR B 1 388 ? -2.316 -17.219 -8.539 1 93.38 388 THR B N 1
ATOM 9967 C CA . THR B 1 388 ? -2.746 -17.422 -7.156 1 93.38 388 THR B CA 1
ATOM 9968 C C . THR B 1 388 ? -1.729 -18.25 -6.387 1 93.38 388 THR B C 1
ATOM 9970 O O . THR B 1 388 ? -1.321 -19.328 -6.848 1 93.38 388 THR B O 1
ATOM 9973 N N . GLY B 1 389 ? -1.275 -17.703 -5.25 1 89.75 389 GLY B N 1
ATOM 9974 C CA . GLY B 1 389 ? -0.455 -18.438 -4.297 1 89.75 389 GLY B CA 1
ATOM 9975 C C . GLY B 1 389 ? -1.087 -18.547 -2.924 1 89.75 389 GLY B C 1
ATOM 9976 O O . GLY B 1 389 ? -1.393 -17.531 -2.295 1 89.75 389 GLY B O 1
ATOM 9977 N N . LEU B 1 390 ? -1.375 -19.812 -2.457 1 90.88 390 LEU B N 1
ATOM 9978 C CA . LEU B 1 390 ? -1.905 -20.062 -1.12 1 90.88 390 LEU B CA 1
ATOM 9979 C C . LEU B 1 390 ? -0.891 -20.812 -0.264 1 90.88 390 LEU B C 1
ATOM 9981 O O . LEU B 1 390 ? -0.55 -21.969 -0.559 1 90.88 390 LEU B O 1
ATOM 9985 N N . PHE B 1 391 ? -0.535 -20.188 0.83 1 88.5 391 PHE B N 1
ATOM 9986 C CA . PHE B 1 391 ? 0.483 -20.781 1.696 1 88.5 391 PHE B CA 1
ATOM 9987 C C . PHE B 1 391 ? -0.024 -20.891 3.129 1 88.5 391 PHE B C 1
ATOM 9989 O O . PHE B 1 391 ? -0.504 -19.906 3.701 1 88.5 391 PHE B O 1
ATOM 9996 N N . GLY B 1 392 ? -0.13 -22.062 3.615 1 90.94 392 GLY B N 1
ATOM 9997 C CA . GLY B 1 392 ? -0.53 -22.25 5 1 90.94 392 GLY B CA 1
ATOM 9998 C C . GLY B 1 392 ? -1.504 -23.391 5.191 1 90.94 392 GLY B C 1
ATOM 9999 O O . GLY B 1 392 ? -1.341 -24.453 4.594 1 90.94 392 GLY B O 1
ATOM 10000 N N . ILE B 1 393 ? -2.383 -23.125 6.223 1 93.94 393 ILE B N 1
ATOM 10001 C CA . ILE B 1 393 ? -3.385 -24.125 6.555 1 93.94 393 ILE B CA 1
ATOM 10002 C C . ILE B 1 393 ? -4.742 -23.703 5.988 1 93.94 393 ILE B C 1
ATOM 10004 O O . ILE B 1 393 ? -5.25 -22.625 6.305 1 93.94 393 ILE B O 1
ATOM 10008 N N . ILE B 1 394 ? -5.223 -24.562 5.215 1 92.81 394 ILE B N 1
ATOM 10009 C CA . ILE B 1 394 ? -6.512 -24.281 4.586 1 92.81 394 ILE B CA 1
ATOM 10010 C C . ILE B 1 394 ? -7.523 -25.359 4.984 1 92.81 394 ILE B C 1
ATOM 10012 O O . ILE B 1 394 ? -7.359 -26.531 4.641 1 92.81 394 ILE B O 1
ATOM 10016 N N . VAL B 1 395 ? -8.484 -24.969 5.688 1 94.56 395 VAL B N 1
ATOM 10017 C CA . VAL B 1 395 ? -9.555 -25.859 6.105 1 94.56 395 VAL B CA 1
ATOM 10018 C C . VAL B 1 395 ? -10.875 -25.422 5.484 1 94.56 395 VAL B C 1
ATOM 10020 O O . VAL B 1 395 ? -11.398 -24.359 5.816 1 94.56 395 VAL B O 1
ATOM 10023 N N . VAL B 1 396 ? -11.32 -26.234 4.543 1 92.5 396 VAL B N 1
ATOM 10024 C CA . VAL B 1 396 ? -12.539 -25.891 3.816 1 92.5 396 VAL B CA 1
ATOM 10025 C C . VAL B 1 396 ? -13.43 -27.125 3.686 1 92.5 396 VAL B C 1
ATOM 10027 O O . VAL B 1 396 ? -12.938 -28.234 3.561 1 92.5 396 VAL B O 1
ATOM 10030 N N . THR B 1 397 ? -14.766 -26.984 3.654 1 94 397 THR B N 1
ATOM 10031 C CA . THR B 1 397 ? -15.664 -28.109 3.406 1 94 397 THR B CA 1
ATOM 10032 C C . THR B 1 397 ? -15.812 -28.359 1.909 1 94 397 THR B C 1
ATOM 10034 O O . THR B 1 397 ? -15.594 -29.484 1.441 1 94 397 THR B O 1
ATOM 10037 N N . THR B 1 398 ? -16.188 -27.234 1.263 1 95.12 398 THR B N 1
ATOM 10038 C CA . THR B 1 398 ? -16.297 -27.344 -0.189 1 95.12 398 THR B CA 1
ATOM 10039 C C . THR B 1 398 ? -15.414 -26.297 -0.872 1 95.12 398 THR B C 1
ATOM 10041 O O . THR B 1 398 ? -15.539 -25.109 -0.599 1 95.12 398 THR B O 1
ATOM 10044 N N . LEU B 1 399 ? -14.516 -26.797 -1.596 1 94.88 399 LEU B N 1
ATOM 10045 C CA . LEU B 1 399 ? -13.641 -25.938 -2.389 1 94.88 399 LEU B CA 1
ATOM 10046 C C . LEU B 1 399 ? -13.875 -26.156 -3.881 1 94.88 399 LEU B C 1
ATOM 10048 O O . LEU B 1 399 ? -13.609 -27.234 -4.402 1 94.88 399 LEU B O 1
ATOM 10052 N N . ASN B 1 400 ? -14.359 -25.125 -4.555 1 95.44 400 ASN B N 1
ATOM 10053 C CA . ASN B 1 400 ? -14.555 -25.156 -6.004 1 95.44 400 ASN B CA 1
ATOM 10054 C C . ASN B 1 400 ? -13.578 -24.234 -6.719 1 95.44 400 ASN B C 1
ATOM 10056 O O . ASN B 1 400 ? -13.586 -23.016 -6.5 1 95.44 400 ASN B O 1
ATOM 10060 N N . MET B 1 401 ? -12.805 -24.781 -7.598 1 95.38 401 MET B N 1
ATOM 10061 C CA . MET B 1 401 ? -11.859 -24 -8.398 1 95.38 401 MET B CA 1
ATOM 10062 C C . MET B 1 401 ? -12.234 -24.062 -9.875 1 95.38 401 MET B C 1
ATOM 10064 O O . MET B 1 401 ? -12 -25.062 -10.547 1 95.38 401 MET B O 1
ATOM 10068 N N . ASP B 1 402 ? -12.844 -23.094 -10.414 1 96.12 402 ASP B N 1
ATOM 10069 C CA . ASP B 1 402 ? -13.078 -22.906 -11.844 1 96.12 402 ASP B CA 1
ATOM 10070 C C . ASP B 1 402 ? -12.078 -21.922 -12.438 1 96.12 402 ASP B C 1
ATOM 10072 O O . ASP B 1 402 ? -12.25 -20.703 -12.32 1 96.12 402 ASP B O 1
ATOM 10076 N N . GLN B 1 403 ? -11.109 -22.438 -13.102 1 95.94 403 GLN B N 1
ATOM 10077 C CA . GLN B 1 403 ? -9.984 -21.594 -13.484 1 95.94 403 GLN B CA 1
ATOM 10078 C C . GLN B 1 403 ? -9.664 -21.734 -14.969 1 95.94 403 GLN B C 1
ATOM 10080 O O . GLN B 1 403 ? -9.719 -22.844 -15.516 1 95.94 403 GLN B O 1
ATOM 10085 N N . SER B 1 404 ? -9.406 -20.578 -15.617 1 96 404 SER B N 1
ATOM 10086 C CA . SER B 1 404 ? -8.945 -20.531 -17 1 96 404 SER B CA 1
ATOM 10087 C C . SER B 1 404 ? -7.75 -19.594 -17.156 1 96 404 SER B C 1
ATOM 10089 O O . SER B 1 404 ? -7.816 -18.422 -16.781 1 96 404 SER B O 1
ATOM 10091 N N . LYS B 1 405 ? -6.59 -20.031 -17.672 1 94.38 405 LYS B N 1
ATOM 10092 C CA . LYS B 1 405 ? -5.367 -19.25 -17.844 1 94.38 405 LYS B CA 1
ATOM 10093 C C . LYS B 1 405 ? -4.828 -18.766 -16.5 1 94.38 405 LYS B C 1
ATOM 10095 O O . LYS B 1 405 ? -4.602 -17.578 -16.312 1 94.38 405 LYS B O 1
ATOM 10100 N N . VAL B 1 406 ? -4.777 -19.734 -15.586 1 95.44 406 VAL B N 1
ATOM 10101 C CA . VAL B 1 406 ? -4.387 -19.406 -14.219 1 95.44 406 VAL B CA 1
ATOM 10102 C C . VAL B 1 406 ? -3.139 -20.203 -13.836 1 95.44 406 VAL B C 1
ATOM 10104 O O . VAL B 1 406 ? -2.926 -21.312 -14.328 1 95.44 406 VAL B O 1
ATOM 10107 N N . VAL B 1 407 ? -2.26 -19.516 -13.023 1 94.81 407 VAL B N 1
ATOM 10108 C CA . VAL B 1 407 ? -1.173 -20.219 -12.344 1 94.81 407 VAL B CA 1
ATOM 10109 C C . VAL B 1 407 ? -1.473 -20.312 -10.852 1 94.81 407 VAL B C 1
ATOM 10111 O O . VAL B 1 407 ? -1.651 -19.297 -10.18 1 94.81 407 VAL B O 1
ATOM 10114 N N . THR B 1 408 ? -1.62 -21.578 -10.406 1 94.56 408 THR B N 1
ATOM 10115 C CA . THR B 1 408 ? -1.957 -21.781 -9.008 1 94.56 408 THR B CA 1
ATOM 10116 C C . THR B 1 408 ? -0.877 -22.609 -8.305 1 94.56 408 THR B C 1
ATOM 10118 O O . THR B 1 408 ? -0.523 -23.688 -8.758 1 94.56 408 THR B O 1
ATOM 10121 N N . VAL B 1 409 ? -0.403 -22.031 -7.234 1 91.81 409 VAL B N 1
ATOM 10122 C CA . VAL B 1 409 ? 0.535 -22.75 -6.379 1 91.81 409 VAL B CA 1
ATOM 10123 C C . VAL B 1 409 ? -0.024 -22.844 -4.961 1 91.81 409 VAL B C 1
ATOM 10125 O O . VAL B 1 409 ? -0.273 -21.812 -4.32 1 91.81 409 VAL B O 1
ATOM 10128 N N . LEU B 1 410 ? -0.25 -24.078 -4.477 1 91.62 410 LEU B N 1
ATOM 10129 C CA . LEU B 1 410 ? -0.708 -24.312 -3.111 1 91.62 410 LEU B CA 1
ATOM 10130 C C . LEU B 1 410 ? 0.367 -25.031 -2.295 1 91.62 410 LEU B C 1
ATOM 10132 O O . LEU B 1 410 ? 0.861 -26.078 -2.693 1 91.62 410 LEU B O 1
ATOM 10136 N N . PHE B 1 411 ? 0.66 -24.469 -1.11 1 87.75 411 PHE B N 1
ATOM 10137 C CA . PHE B 1 411 ? 1.668 -25.062 -0.239 1 87.75 411 PHE B CA 1
ATOM 10138 C C . PHE B 1 411 ? 1.187 -25.094 1.207 1 87.75 411 PHE B C 1
ATOM 10140 O O . PHE B 1 411 ? 0.928 -24.047 1.801 1 87.75 411 PHE B O 1
ATOM 10147 N N . GLY B 1 412 ? 1.055 -26.297 1.71 1 90.69 412 GLY B N 1
ATOM 10148 C CA . GLY B 1 412 ? 0.682 -26.453 3.107 1 90.69 412 GLY B CA 1
ATOM 10149 C C . GLY B 1 412 ? -0.245 -27.625 3.352 1 90.69 412 GLY B C 1
ATOM 10150 O O . GLY B 1 412 ? -0.074 -28.703 2.756 1 90.69 412 GLY B O 1
ATOM 10151 N N . ILE B 1 413 ? -1.066 -27.375 4.43 1 94.06 413 ILE B N 1
ATOM 10152 C CA . ILE B 1 413 ? -2.037 -28.406 4.801 1 94.06 413 ILE B CA 1
ATOM 10153 C C . ILE B 1 413 ? -3.42 -28.016 4.285 1 94.06 413 ILE B C 1
ATOM 10155 O O . ILE B 1 413 ? -3.938 -26.953 4.617 1 94.06 413 ILE B O 1
ATOM 10159 N N . ILE B 1 414 ? -3.91 -28.859 3.516 1 93.12 414 ILE B N 1
ATOM 10160 C CA . ILE B 1 414 ? -5.234 -28.625 2.961 1 93.12 414 ILE B CA 1
ATOM 10161 C C . ILE B 1 414 ? -6.199 -29.719 3.418 1 93.12 414 ILE B C 1
ATOM 10163 O O . ILE B 1 414 ? -5.992 -30.891 3.133 1 93.12 414 ILE B O 1
ATOM 10167 N N . VAL B 1 415 ? -7.172 -29.344 4.105 1 94.44 415 VAL B N 1
ATOM 10168 C CA . VAL B 1 415 ? -8.203 -30.266 4.566 1 94.44 415 VAL B CA 1
ATOM 10169 C C . VAL B 1 415 ? -9.555 -29.859 3.98 1 94.44 415 VAL B C 1
ATOM 10171 O O . VAL B 1 415 ? -10.023 -28.734 4.191 1 94.44 415 VAL B O 1
ATOM 10174 N N . CYS B 1 416 ? -10.055 -30.781 3.146 1 93.56 416 CYS B N 1
ATOM 10175 C CA . CYS B 1 416 ? -11.32 -30.5 2.486 1 93.56 416 CYS B CA 1
ATOM 10176 C C . CYS B 1 416 ? -12.188 -31.766 2.422 1 93.56 416 CYS B C 1
ATOM 10178 O O . CYS B 1 416 ? -11.664 -32.875 2.441 1 93.56 416 CYS B O 1
ATOM 10180 N N . THR B 1 417 ? -13.547 -31.578 2.32 1 93.69 417 THR B N 1
ATOM 10181 C CA . THR B 1 417 ? -14.43 -32.719 2.072 1 93.69 417 THR B CA 1
ATOM 10182 C C . THR B 1 417 ? -14.578 -32.969 0.573 1 93.69 417 THR B C 1
ATOM 10184 O O . THR B 1 417 ? -14.383 -34.094 0.101 1 93.69 417 THR B O 1
ATOM 10187 N N . THR B 1 418 ? -14.953 -31.812 -0.053 1 95.12 418 THR B N 1
ATOM 10188 C CA . THR B 1 418 ? -15.062 -31.906 -1.504 1 95.12 418 THR B CA 1
ATOM 10189 C C . THR B 1 418 ? -14.188 -30.875 -2.189 1 95.12 418 THR B C 1
ATOM 10191 O O . THR B 1 418 ? -14.273 -29.672 -1.879 1 95.12 418 THR B O 1
ATOM 10194 N N . LEU B 1 419 ? -13.328 -31.328 -2.947 1 95.19 419 LEU B N 1
ATOM 10195 C CA . LEU B 1 419 ? -12.484 -30.469 -3.766 1 95.19 419 LEU B CA 1
ATOM 10196 C C . LEU B 1 419 ? -12.734 -30.703 -5.25 1 95.19 419 LEU B C 1
ATOM 10198 O O . LEU B 1 419 ? -12.438 -31.781 -5.766 1 95.19 419 LEU B O 1
ATOM 10202 N N . ASN B 1 420 ? -13.273 -29.703 -5.926 1 95.69 420 ASN B N 1
ATOM 10203 C CA . ASN B 1 420 ? -13.516 -29.75 -7.367 1 95.69 420 ASN B CA 1
ATOM 10204 C C . ASN B 1 420 ? -12.57 -28.828 -8.125 1 95.69 420 ASN B C 1
ATOM 10206 O O . ASN B 1 420 ? -12.586 -27.609 -7.91 1 95.69 420 ASN B O 1
ATOM 10210 N N . MET B 1 421 ? -11.805 -29.359 -9.016 1 95.81 421 MET B N 1
ATOM 10211 C CA . MET B 1 421 ? -10.906 -28.578 -9.867 1 95.81 421 MET B CA 1
ATOM 10212 C C . MET B 1 421 ? -11.336 -28.656 -11.328 1 95.81 421 MET B C 1
ATOM 10214 O O . MET B 1 421 ? -11.094 -29.656 -12 1 95.81 421 MET B O 1
ATOM 10218 N N . ASP B 1 422 ? -12.016 -27.719 -11.867 1 96.12 422 ASP B N 1
ATOM 10219 C CA . ASP B 1 422 ? -12.312 -27.562 -13.281 1 96.12 422 ASP B CA 1
ATOM 10220 C C . ASP B 1 422 ? -11.359 -26.547 -13.93 1 96.12 422 ASP B C 1
ATOM 10222 O O . ASP B 1 422 ? -11.562 -25.344 -13.82 1 96.12 422 ASP B O 1
ATOM 10226 N N . GLN B 1 423 ? -10.406 -27.047 -14.617 1 96.19 423 GLN B N 1
ATOM 10227 C CA . GLN B 1 423 ? -9.312 -26.188 -15.062 1 96.19 423 GLN B CA 1
ATOM 10228 C C . GLN B 1 423 ? -9.062 -26.344 -16.562 1 96.19 423 GLN B C 1
ATOM 10230 O O . GLN B 1 423 ? -9.109 -27.469 -17.078 1 96.19 423 GLN B O 1
ATOM 10235 N N . SER B 1 424 ? -8.852 -25.188 -17.219 1 96 424 SER B N 1
ATOM 10236 C CA . SER B 1 424 ? -8.453 -25.156 -18.625 1 96 424 SER B CA 1
ATOM 10237 C C . SER B 1 424 ? -7.289 -24.203 -18.859 1 96 424 SER B C 1
ATOM 10239 O O . SER B 1 424 ? -7.367 -23.031 -18.5 1 96 424 SER B O 1
ATOM 10241 N N . LYS B 1 425 ? -6.141 -24.609 -19.422 1 94.31 425 LYS B N 1
ATOM 10242 C CA . LYS B 1 425 ? -4.941 -23.812 -19.656 1 94.31 425 LYS B CA 1
ATOM 10243 C C . LYS B 1 425 ? -4.352 -23.297 -18.344 1 94.31 425 LYS B C 1
ATOM 10245 O O . LYS B 1 425 ? -4.121 -22.094 -18.188 1 94.31 425 LYS B O 1
ATOM 10250 N N . VAL B 1 426 ? -4.238 -24.25 -17.406 1 95.62 426 VAL B N 1
ATOM 10251 C CA . VAL B 1 426 ? -3.809 -23.906 -16.062 1 95.62 426 VAL B CA 1
ATOM 10252 C C . VAL B 1 426 ? -2.539 -24.672 -15.703 1 95.62 426 VAL B C 1
ATOM 10254 O O . VAL B 1 426 ? -2.312 -25.766 -16.203 1 95.62 426 VAL B O 1
ATOM 10257 N N . VAL B 1 427 ? -1.655 -23.969 -14.93 1 95.06 427 VAL B N 1
ATOM 10258 C CA . VAL B 1 427 ? -0.544 -24.625 -14.258 1 95.06 427 VAL B CA 1
ATOM 10259 C C . VAL B 1 427 ? -0.816 -24.703 -12.758 1 95.06 427 VAL B C 1
ATOM 10261 O O . VAL B 1 427 ? -0.967 -23.672 -12.102 1 95.06 427 VAL B O 1
ATOM 10264 N N . THR B 1 428 ? -0.965 -25.984 -12.281 1 94.69 428 THR B N 1
ATOM 10265 C CA . THR B 1 428 ? -1.306 -26.156 -10.867 1 94.69 428 THR B CA 1
ATOM 10266 C C . THR B 1 428 ? -0.271 -27.031 -10.164 1 94.69 428 THR B C 1
ATOM 10268 O O . THR B 1 428 ? 0.091 -28.094 -10.656 1 94.69 428 THR B O 1
ATOM 10271 N N . GLY B 1 429 ? 0.258 -26.484 -9.039 1 91.44 429 GLY B N 1
ATOM 10272 C CA . GLY B 1 429 ? 1.129 -27.25 -8.156 1 91.44 429 GLY B CA 1
ATOM 10273 C C . GLY B 1 429 ? 0.615 -27.312 -6.727 1 91.44 429 GLY B C 1
ATOM 10274 O O . GLY B 1 429 ? 0.354 -26.281 -6.105 1 91.44 429 GLY B O 1
ATOM 10275 N N . LEU B 1 430 ? 0.395 -28.562 -6.195 1 92.56 430 LEU B N 1
ATOM 10276 C CA . LEU B 1 430 ? 0.004 -28.797 -4.809 1 92.56 430 LEU B CA 1
ATOM 10277 C C . LEU B 1 430 ? 1.148 -29.406 -4.016 1 92.56 430 LEU B C 1
ATOM 10279 O O . LEU B 1 430 ? 1.59 -30.516 -4.328 1 92.56 430 LEU B O 1
ATOM 10283 N N . PHE B 1 431 ? 1.5 -28.703 -2.994 1 90.69 431 PHE B N 1
ATOM 10284 C CA . PHE B 1 431 ? 2.619 -29.156 -2.176 1 90.69 431 PHE B CA 1
ATOM 10285 C C . PHE B 1 431 ? 2.197 -29.312 -0.72 1 90.69 431 PHE B C 1
ATOM 10287 O O . PHE B 1 431 ? 1.534 -28.438 -0.163 1 90.69 431 PHE B O 1
ATOM 10294 N N . GLY B 1 432 ? 2.379 -30.438 -0.128 1 91.19 432 GLY B N 1
ATOM 10295 C CA . GLY B 1 432 ? 2.117 -30.625 1.29 1 91.19 432 GLY B CA 1
ATOM 10296 C C . GLY B 1 432 ? 1.227 -31.828 1.581 1 91.19 432 GLY B C 1
ATOM 10297 O O . GLY B 1 432 ? 1.372 -32.875 0.959 1 91.19 432 GLY B O 1
ATOM 10298 N N . ILE B 1 433 ? 0.433 -31.609 2.691 1 94.12 433 ILE B N 1
ATOM 10299 C CA . ILE B 1 433 ? -0.491 -32.656 3.111 1 94.12 433 ILE B CA 1
ATOM 10300 C C . ILE B 1 433 ? -1.908 -32.312 2.666 1 94.12 433 ILE B C 1
ATOM 10302 O O . ILE B 1 433 ? -2.445 -31.266 3.051 1 94.12 433 ILE B O 1
ATOM 10306 N N . ILE B 1 434 ? -2.404 -33.156 1.907 1 93.5 434 ILE B N 1
ATOM 10307 C CA . ILE B 1 434 ? -3.746 -32.938 1.385 1 93.5 434 ILE B CA 1
ATOM 10308 C C . ILE B 1 434 ? -4.684 -34.031 1.862 1 93.5 434 ILE B C 1
ATOM 10310 O O . ILE B 1 434 ? -4.484 -35.219 1.54 1 93.5 434 ILE B O 1
ATOM 10314 N N . VAL B 1 435 ? -5.621 -33.688 2.596 1 94.81 435 VAL B N 1
ATOM 10315 C CA . VAL B 1 435 ? -6.617 -34.625 3.098 1 94.81 435 VAL B CA 1
ATOM 10316 C C . VAL B 1 435 ? -8 -34.25 2.574 1 94.81 435 VAL B C 1
ATOM 10318 O O . VAL B 1 435 ? -8.539 -33.188 2.939 1 94.81 435 VAL B O 1
ATOM 10321 N N . VAL B 1 436 ? -8.484 -35.062 1.666 1 93.69 436 VAL B N 1
ATOM 10322 C CA . VAL B 1 436 ? -9.773 -34.75 1.049 1 93.69 436 VAL B CA 1
ATOM 10323 C C . VAL B 1 436 ? -10.609 -36.031 0.969 1 93.69 436 VAL B C 1
ATOM 10325 O O . VAL B 1 436 ? -10.07 -37.125 0.824 1 93.69 436 VAL B O 1
ATOM 10328 N N . THR B 1 437 ? -11.945 -35.938 0.995 1 94.12 437 THR B N 1
ATOM 10329 C CA . THR B 1 437 ? -12.805 -37.125 0.827 1 94.12 437 THR B CA 1
ATOM 10330 C C . THR B 1 437 ? -13.047 -37.406 -0.653 1 94.12 437 THR B C 1
ATOM 10332 O O . THR B 1 437 ? -12.812 -38.531 -1.119 1 94.12 437 THR B O 1
ATOM 10335 N N . THR B 1 438 ? -13.531 -36.312 -1.312 1 95.06 438 THR B N 1
ATOM 10336 C CA . THR B 1 438 ? -13.734 -36.469 -2.748 1 95.06 438 THR B CA 1
ATOM 10337 C C . THR B 1 438 ? -12.945 -35.406 -3.516 1 95.06 438 THR B C 1
ATOM 10339 O O . THR B 1 438 ? -13.102 -34.219 -3.273 1 95.06 438 THR B O 1
ATOM 10342 N N . LEU B 1 439 ? -12.07 -35.875 -4.27 1 95.25 439 LEU B N 1
ATOM 10343 C CA . LEU B 1 439 ? -11.281 -35 -5.141 1 95.25 439 LEU B CA 1
ATOM 10344 C C . LEU B 1 439 ? -11.609 -35.281 -6.605 1 95.25 439 LEU B C 1
ATOM 10346 O O . LEU B 1 439 ? -11.352 -36.344 -7.125 1 95.25 439 LEU B O 1
ATOM 10350 N N . ASN B 1 440 ? -12.18 -34.281 -7.277 1 95.44 440 ASN B N 1
ATOM 10351 C CA . ASN B 1 440 ? -12.477 -34.344 -8.703 1 95.44 440 ASN B CA 1
ATOM 10352 C C . ASN B 1 440 ? -11.578 -33.406 -9.508 1 95.44 440 ASN B C 1
ATOM 10354 O O . ASN B 1 440 ? -11.609 -32.188 -9.312 1 95.44 440 ASN B O 1
ATOM 10358 N N . MET B 1 441 ? -10.836 -33.938 -10.414 1 95.94 441 MET B N 1
ATOM 10359 C CA . MET B 1 441 ? -9.984 -33.156 -11.297 1 95.94 441 MET B CA 1
ATOM 10360 C C . MET B 1 441 ? -10.453 -33.25 -12.742 1 95.94 441 MET B C 1
ATOM 10362 O O . MET B 1 441 ? -10.227 -34.281 -13.406 1 95.94 441 MET B O 1
ATOM 10366 N N . ASP B 1 442 ? -11.156 -32.344 -13.281 1 95.94 442 ASP B N 1
ATOM 10367 C CA . ASP B 1 442 ? -11.5 -32.188 -14.695 1 95.94 442 ASP B CA 1
ATOM 10368 C C . ASP B 1 442 ? -10.586 -31.188 -15.383 1 95.94 442 ASP B C 1
ATOM 10370 O O . ASP B 1 442 ? -10.797 -29.969 -15.281 1 95.94 442 ASP B O 1
ATOM 10374 N N . GLN B 1 443 ? -9.648 -31.672 -16.094 1 96.19 443 GLN B N 1
ATOM 10375 C CA . GLN B 1 443 ? -8.586 -30.812 -16.594 1 96.19 443 GLN B CA 1
ATOM 10376 C C . GLN B 1 443 ? -8.391 -30.984 -18.094 1 96.19 443 GLN B C 1
ATOM 10378 O O . GLN B 1 443 ? -8.43 -32.094 -18.609 1 96.19 443 GLN B O 1
ATOM 10383 N N . SER B 1 444 ? -8.258 -29.828 -18.812 1 96 444 SER B N 1
ATOM 10384 C CA . SER B 1 444 ? -7.93 -29.812 -20.234 1 96 444 SER B CA 1
ATOM 10385 C C . SER B 1 444 ? -6.793 -28.844 -20.531 1 96 444 SER B C 1
ATOM 10387 O O . SER B 1 444 ? -6.883 -27.656 -20.188 1 96 444 SER B O 1
ATOM 10389 N N . LYS B 1 445 ? -5.668 -29.219 -21.125 1 94.31 445 LYS B N 1
ATOM 10390 C CA . LYS B 1 445 ? -4.504 -28.391 -21.438 1 94.31 445 LYS B CA 1
ATOM 10391 C C . LYS B 1 445 ? -3.867 -27.844 -20.156 1 94.31 445 LYS B C 1
ATOM 10393 O O . LYS B 1 445 ? -3.664 -26.641 -20.031 1 94.31 445 LYS B O 1
ATOM 10398 N N . VAL B 1 446 ? -3.678 -28.766 -19.203 1 95.69 446 VAL B N 1
ATOM 10399 C CA . VAL B 1 446 ? -3.203 -28.391 -17.875 1 95.69 446 VAL B CA 1
ATOM 10400 C C . VAL B 1 446 ? -1.9 -29.125 -17.562 1 95.69 446 VAL B C 1
ATOM 10402 O O . VAL B 1 446 ? -1.663 -30.219 -18.062 1 95.69 446 VAL B O 1
ATOM 10405 N N . VAL B 1 447 ? -1.008 -28.406 -16.828 1 95.12 447 VAL B N 1
ATOM 10406 C CA . VAL B 1 447 ? 0.126 -29.031 -16.156 1 95.12 447 VAL B CA 1
ATOM 10407 C C . VAL B 1 447 ? -0.12 -29.094 -14.656 1 95.12 447 VAL B C 1
ATOM 10409 O O . VAL B 1 447 ? -0.26 -28.062 -14 1 95.12 447 VAL B O 1
ATOM 10412 N N . THR B 1 448 ? -0.27 -30.375 -14.164 1 94.81 448 THR B N 1
ATOM 10413 C CA . THR B 1 448 ? -0.584 -30.516 -12.75 1 94.81 448 THR B CA 1
ATOM 10414 C C . THR B 1 448 ? 0.458 -31.391 -12.055 1 94.81 448 THR B C 1
ATOM 10416 O O . THR B 1 448 ? 0.893 -32.406 -12.602 1 94.81 448 THR B O 1
ATOM 10419 N N . GLY B 1 449 ? 0.927 -30.875 -10.883 1 91.56 449 GLY B N 1
ATOM 10420 C CA . GLY B 1 449 ? 1.835 -31.625 -10.031 1 91.56 449 GLY B CA 1
ATOM 10421 C C . GLY B 1 449 ? 1.354 -31.734 -8.602 1 91.56 449 GLY B C 1
ATOM 10422 O O . GLY B 1 449 ? 0.958 -30.734 -7.992 1 91.56 449 GLY B O 1
ATOM 10423 N N . LEU B 1 450 ? 1.284 -33 -8.039 1 92.62 450 LEU B N 1
ATOM 10424 C CA . LEU B 1 450 ? 0.98 -33.25 -6.637 1 92.62 450 LEU B CA 1
ATOM 10425 C C . LEU B 1 450 ? 2.215 -33.75 -5.898 1 92.62 450 LEU B C 1
ATOM 10427 O O . LEU B 1 450 ? 2.752 -34.812 -6.23 1 92.62 450 LEU B O 1
ATOM 10431 N N . PHE B 1 451 ? 2.551 -32.969 -4.891 1 90.69 451 PHE B N 1
ATOM 10432 C CA . PHE B 1 451 ? 3.754 -33.312 -4.137 1 90.69 451 PHE B CA 1
ATOM 10433 C C . PHE B 1 451 ? 3.438 -33.469 -2.656 1 90.69 451 PHE B C 1
ATOM 10435 O O . PHE B 1 451 ? 2.865 -32.562 -2.035 1 90.69 451 PHE B O 1
ATOM 10442 N N . GLY B 1 452 ? 3.619 -34.625 -2.111 1 91.19 452 GLY B N 1
ATOM 10443 C CA . GLY B 1 452 ? 3.434 -34.844 -0.684 1 91.19 452 GLY B CA 1
ATOM 10444 C C . GLY B 1 452 ? 2.564 -36.031 -0.362 1 91.19 452 GLY B C 1
ATOM 10445 O O . GLY B 1 452 ? 2.666 -37.062 -1.018 1 91.19 452 GLY B O 1
ATOM 10446 N N . ILE B 1 453 ? 1.853 -35.844 0.803 1 94.25 453 ILE B N 1
ATOM 10447 C CA . ILE B 1 453 ? 0.967 -36.906 1.254 1 94.25 453 ILE B CA 1
ATOM 10448 C C . ILE B 1 453 ? -0.478 -36.562 0.902 1 94.25 453 ILE B C 1
ATOM 10450 O O . ILE B 1 453 ? -1.003 -35.531 1.341 1 94.25 453 ILE B O 1
ATOM 10454 N N . ILE B 1 454 ? -1.004 -37.438 0.144 1 93.81 454 ILE B N 1
ATOM 10455 C CA . ILE B 1 454 ? -2.381 -37.188 -0.286 1 93.81 454 ILE B CA 1
ATOM 10456 C C . ILE B 1 454 ? -3.271 -38.344 0.229 1 93.81 454 ILE B C 1
ATOM 10458 O O . ILE B 1 454 ? -3.072 -39.5 -0.118 1 93.81 454 ILE B O 1
ATOM 10462 N N . VAL B 1 455 ? -4.18 -38 1.017 1 94.75 455 VAL B N 1
ATOM 10463 C CA . VAL B 1 455 ? -5.141 -38.938 1.55 1 94.75 455 VAL B CA 1
ATOM 10464 C C . VAL B 1 455 ? -6.543 -38.625 1.05 1 94.75 455 VAL B C 1
ATOM 10466 O O . VAL B 1 455 ? -7.082 -37.562 1.372 1 94.75 455 VAL B O 1
ATOM 10469 N N . VAL B 1 456 ? -7.039 -39.469 0.204 1 93.31 456 VAL B N 1
ATOM 10470 C CA . VAL B 1 456 ? -8.344 -39.219 -0.393 1 93.31 456 VAL B CA 1
ATOM 10471 C C . VAL B 1 456 ? -9.18 -40.5 -0.392 1 93.31 456 VAL B C 1
ATOM 10473 O O . VAL B 1 456 ? -8.633 -41.594 -0.503 1 93.31 456 VAL B O 1
ATOM 10476 N N . THR B 1 457 ? -10.516 -40.406 -0.32 1 94 457 THR B N 1
ATOM 10477 C CA . THR B 1 457 ? -11.375 -41.562 -0.437 1 94 457 THR B CA 1
ATOM 10478 C C . THR B 1 457 ? -11.648 -41.906 -1.902 1 94 457 THR B C 1
ATOM 10480 O O . THR B 1 457 ? -11.414 -43.031 -2.352 1 94 457 THR B O 1
ATOM 10483 N N . THR B 1 458 ? -12.172 -40.844 -2.578 1 94.81 458 THR B N 1
ATOM 10484 C CA . THR B 1 458 ? -12.414 -41.031 -4.008 1 94.81 458 THR B CA 1
ATOM 10485 C C . THR B 1 458 ? -11.656 -39.969 -4.805 1 94.81 458 THR B C 1
ATOM 10487 O O . THR B 1 458 ? -11.82 -38.75 -4.559 1 94.81 458 THR B O 1
ATOM 10490 N N . LEU B 1 459 ? -10.805 -40.438 -5.594 1 95 459 LEU B N 1
ATOM 10491 C CA . LEU B 1 459 ? -10.07 -39.562 -6.496 1 95 459 LEU B CA 1
ATOM 10492 C C . LEU B 1 459 ? -10.453 -39.844 -7.945 1 95 459 LEU B C 1
ATOM 10494 O O . LEU B 1 459 ? -10.211 -40.906 -8.469 1 95 459 LEU B O 1
ATOM 10498 N N . ASN B 1 460 ? -11.062 -38.844 -8.602 1 95.19 460 ASN B N 1
ATOM 10499 C CA . ASN B 1 460 ? -11.414 -38.906 -10.016 1 95.19 460 ASN B CA 1
ATOM 10500 C C . ASN B 1 460 ? -10.555 -37.969 -10.859 1 95.19 460 ASN B C 1
ATOM 10502 O O . ASN B 1 460 ? -10.594 -36.75 -10.664 1 95.19 460 ASN B O 1
ATOM 10506 N N . MET B 1 461 ? -9.836 -38.469 -11.766 1 95.69 461 MET B N 1
ATOM 10507 C CA . MET B 1 461 ? -9.023 -37.688 -12.688 1 95.69 461 MET B CA 1
ATOM 10508 C C . MET B 1 461 ? -9.539 -37.844 -14.117 1 95.69 461 MET B C 1
ATOM 10510 O O . MET B 1 461 ? -9.344 -38.875 -14.758 1 95.69 461 MET B O 1
ATOM 10514 N N . ASP B 1 462 ? -10.227 -36.906 -14.672 1 95.62 462 ASP B N 1
ATOM 10515 C CA . ASP B 1 462 ? -10.602 -36.812 -16.078 1 95.62 462 ASP B CA 1
ATOM 10516 C C . ASP B 1 462 ? -9.727 -35.781 -16.797 1 95.62 462 ASP B C 1
ATOM 10518 O O . ASP B 1 462 ? -9.938 -34.594 -16.688 1 95.62 462 ASP B O 1
ATOM 10522 N N . GLN B 1 463 ? -8.82 -36.281 -17.531 1 96.12 463 GLN B N 1
ATOM 10523 C CA . GLN B 1 463 ? -7.793 -35.406 -18.094 1 96.12 463 GLN B CA 1
ATOM 10524 C C . GLN B 1 463 ? -7.668 -35.594 -19.594 1 96.12 463 GLN B C 1
ATOM 10526 O O . GLN B 1 463 ? -7.703 -36.719 -20.094 1 96.12 463 GLN B O 1
ATOM 10531 N N . SER B 1 464 ? -7.586 -34.438 -20.344 1 95.81 464 SER B N 1
ATOM 10532 C CA . SER B 1 464 ? -7.324 -34.438 -21.781 1 95.81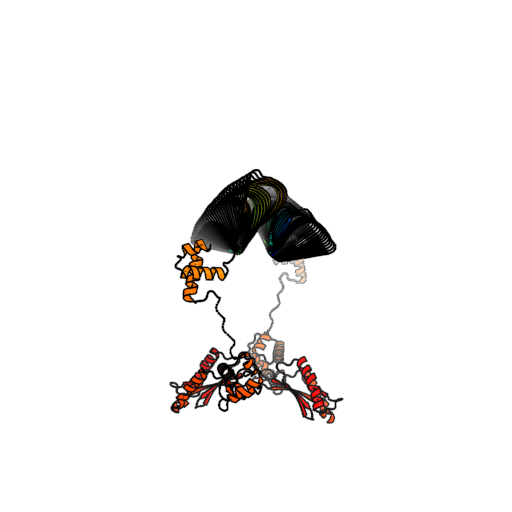 464 SER B CA 1
ATOM 10533 C C . SER B 1 464 ? -6.211 -33.469 -22.125 1 95.81 464 SER B C 1
ATOM 10535 O O . SER B 1 464 ? -6.305 -32.281 -21.812 1 95.81 464 SER B O 1
ATOM 10537 N N . LYS B 1 465 ? -5.086 -33.812 -22.766 1 94.38 465 LYS B N 1
ATOM 10538 C CA . LYS B 1 465 ? -3.941 -33 -23.125 1 94.38 465 LYS B CA 1
ATOM 10539 C C . LYS B 1 465 ? -3.266 -32.406 -21.891 1 94.38 465 LYS B C 1
ATOM 10541 O O . LYS B 1 465 ? -3.102 -31.203 -21.766 1 94.38 465 LYS B O 1
ATOM 10546 N N . VAL B 1 466 ? -3.004 -33.312 -20.922 1 95.56 466 VAL B N 1
ATOM 10547 C CA . VAL B 1 466 ? -2.488 -32.906 -19.609 1 95.56 466 VAL B CA 1
ATOM 10548 C C . VAL B 1 466 ? -1.154 -33.594 -19.344 1 95.56 466 VAL B C 1
ATOM 10550 O O . VAL B 1 466 ? -0.905 -34.688 -19.844 1 95.56 466 VAL B O 1
ATOM 10553 N N . VAL B 1 467 ? -0.275 -32.844 -18.656 1 94.88 467 VAL B N 1
ATOM 10554 C CA . VAL B 1 467 ? 0.898 -33.438 -18.031 1 94.88 467 VAL B CA 1
ATOM 10555 C C . VAL B 1 467 ? 0.698 -33.531 -16.531 1 94.88 467 VAL B C 1
ATOM 10557 O O . VAL B 1 467 ? 0.542 -32.5 -15.852 1 94.88 467 VAL B O 1
ATOM 10560 N N . THR B 1 468 ? 0.657 -34.812 -16.031 1 94.5 468 THR B N 1
ATOM 10561 C CA . THR B 1 468 ? 0.378 -35 -14.609 1 94.5 468 THR B CA 1
ATOM 10562 C C . THR B 1 468 ? 1.552 -35.688 -13.914 1 94.5 468 THR B C 1
ATOM 10564 O O . THR B 1 468 ? 2.07 -36.688 -14.406 1 94.5 468 THR B O 1
ATOM 10567 N N . GLY B 1 469 ? 1.973 -35.031 -12.805 1 90.69 469 GLY B N 1
ATOM 10568 C CA . GLY B 1 469 ? 2.99 -35.594 -11.953 1 90.69 469 GLY B CA 1
ATOM 10569 C C . GLY B 1 469 ? 2.498 -35.875 -10.539 1 90.69 469 GLY B C 1
ATOM 10570 O O . GLY B 1 469 ? 1.909 -35 -9.906 1 90.69 469 GLY B O 1
ATOM 10571 N N . LEU B 1 470 ? 2.627 -37.156 -10.023 1 92.31 470 LEU B N 1
ATOM 10572 C CA . LEU B 1 470 ? 2.311 -37.531 -8.648 1 92.31 470 LEU B CA 1
ATOM 10573 C C . LEU B 1 470 ? 3.568 -37.969 -7.902 1 92.31 470 LEU B C 1
ATOM 10575 O O . LEU B 1 470 ? 4.121 -39.031 -8.164 1 92.31 470 LEU B O 1
ATOM 10579 N N . PHE B 1 471 ? 3.91 -37.125 -6.961 1 90.12 471 PHE B N 1
ATOM 10580 C CA . PHE B 1 471 ? 5.148 -37.375 -6.23 1 90.12 471 PHE B CA 1
ATOM 10581 C C . PHE B 1 471 ? 4.883 -37.5 -4.734 1 90.12 471 PHE B C 1
ATOM 10583 O O . PHE B 1 471 ? 4.438 -36.562 -4.098 1 90.12 471 PHE B O 1
ATOM 10590 N N . GLY B 1 472 ? 4.941 -38.656 -4.207 1 90.81 472 GLY B N 1
ATOM 10591 C CA . GLY B 1 472 ? 4.742 -38.875 -2.785 1 90.81 472 GLY B CA 1
ATOM 10592 C C . GLY B 1 472 ? 3.916 -40.125 -2.482 1 90.81 472 GLY B C 1
ATOM 10593 O O . GLY B 1 472 ? 4.086 -41.156 -3.123 1 90.81 472 GLY B O 1
ATOM 10594 N N . ILE B 1 473 ? 3.135 -39.938 -1.33 1 94.44 473 ILE B N 1
ATOM 10595 C CA . ILE B 1 473 ? 2.297 -41.031 -0.885 1 94.44 473 ILE B CA 1
ATOM 10596 C C . ILE B 1 473 ? 0.829 -40.719 -1.154 1 94.44 473 ILE B C 1
ATOM 10598 O O . ILE B 1 473 ? 0.327 -39.656 -0.729 1 94.44 473 ILE B O 1
ATOM 10602 N N . ILE B 1 474 ? 0.265 -41.594 -1.882 1 94.12 474 ILE B N 1
ATOM 10603 C CA . ILE B 1 474 ? -1.157 -41.438 -2.158 1 94.12 474 ILE B CA 1
ATOM 10604 C C . ILE B 1 474 ? -1.937 -42.594 -1.564 1 94.12 474 ILE B C 1
ATOM 10606 O O . ILE B 1 474 ? -1.679 -43.75 -1.9 1 94.12 474 ILE B O 1
ATOM 10610 N N . VAL B 1 475 ? -2.799 -42.312 -0.73 1 94.94 475 VAL B N 1
ATOM 10611 C CA . VAL B 1 475 ? -3.668 -43.312 -0.126 1 94.94 475 VAL B CA 1
ATOM 10612 C C . VAL B 1 475 ? -5.121 -43.031 -0.494 1 94.94 475 VAL B C 1
ATOM 10614 O O . VAL B 1 475 ? -5.637 -41.938 -0.217 1 94.94 475 VAL B O 1
ATOM 10617 N N . CYS B 1 476 ? -5.699 -43.969 -1.244 1 93.62 476 CYS B N 1
ATOM 10618 C CA . CYS B 1 476 ? -7.094 -43.781 -1.621 1 93.62 476 CYS B CA 1
ATOM 10619 C C . CYS B 1 476 ? -7.859 -45.094 -1.612 1 93.62 476 CYS B C 1
ATOM 10621 O O . CYS B 1 476 ? -7.254 -46.156 -1.578 1 93.62 476 CYS B O 1
ATOM 10623 N N . THR B 1 477 ? -9.258 -45 -1.585 1 94.12 477 THR B N 1
ATOM 10624 C CA . THR B 1 477 ? -10.094 -46.188 -1.717 1 94.12 477 THR B CA 1
ATOM 10625 C C . THR B 1 477 ? -10.367 -46.5 -3.188 1 94.12 477 THR B C 1
ATOM 10627 O O . THR B 1 477 ? -10.141 -47.625 -3.643 1 94.12 477 THR B O 1
ATOM 10630 N N . THR B 1 478 ? -10.867 -45.406 -3.842 1 94.75 478 THR B N 1
ATOM 10631 C CA . THR B 1 478 ? -11.125 -45.562 -5.27 1 94.75 478 THR B CA 1
ATOM 10632 C C . THR B 1 478 ? -10.367 -44.5 -6.07 1 94.75 478 THR B C 1
ATOM 10634 O O . THR B 1 478 ? -10.453 -43.312 -5.766 1 94.75 478 THR B O 1
ATOM 10637 N N . LEU B 1 479 ? -9.57 -44.969 -6.918 1 94.88 479 LEU B N 1
ATOM 10638 C CA . LEU B 1 479 ? -8.867 -44.094 -7.852 1 94.88 479 LEU B CA 1
ATOM 10639 C C . LEU B 1 479 ? -9.305 -44.375 -9.289 1 94.88 479 LEU B C 1
ATOM 10641 O O . LEU B 1 479 ? -9.062 -45.469 -9.812 1 94.88 479 LEU B O 1
ATOM 10645 N N . ASN B 1 480 ? -9.938 -43.406 -9.93 1 94.88 480 ASN B N 1
ATOM 10646 C CA . ASN B 1 480 ? -10.336 -43.469 -11.328 1 94.88 480 ASN B CA 1
ATOM 10647 C C . ASN B 1 480 ? -9.516 -42.531 -12.195 1 94.88 480 ASN B C 1
ATOM 10649 O O . ASN B 1 480 ? -9.539 -41.312 -12 1 94.88 480 ASN B O 1
ATOM 10653 N N . MET B 1 481 ? -8.812 -43.031 -13.133 1 95 481 MET B N 1
ATOM 10654 C CA . MET B 1 481 ? -8.031 -42.25 -14.078 1 95 481 MET B CA 1
ATOM 10655 C C . MET B 1 481 ? -8.57 -42.406 -15.5 1 95 481 MET B C 1
ATOM 10657 O O . MET B 1 481 ? -8.398 -43.469 -16.125 1 95 481 MET B O 1
ATOM 10661 N N . ASP B 1 482 ? -9.273 -41.5 -16.031 1 95.12 482 ASP B N 1
ATOM 10662 C CA . ASP B 1 482 ? -9.672 -41.406 -17.438 1 95.12 482 ASP B CA 1
ATOM 10663 C C . ASP B 1 482 ? -8.812 -40.375 -18.172 1 95.12 482 ASP B C 1
ATOM 10665 O O . ASP B 1 482 ? -9.023 -39.188 -18.062 1 95.12 482 ASP B O 1
ATOM 10669 N N . GLN B 1 483 ? -7.926 -40.844 -18.938 1 95.69 483 GLN B N 1
ATOM 10670 C CA . GLN B 1 483 ? -6.926 -40 -19.547 1 95.69 483 GLN B CA 1
ATOM 10671 C C . GLN B 1 483 ? -6.875 -40.188 -21.062 1 95.69 483 GLN B C 1
ATOM 10673 O O . GLN B 1 483 ? -6.906 -41.312 -21.547 1 95.69 483 GLN B O 1
ATOM 10678 N N . SER B 1 484 ? -6.875 -39.031 -21.797 1 95.56 484 SER B N 1
ATOM 10679 C CA . SER B 1 484 ? -6.68 -39.031 -23.25 1 95.56 484 SER B CA 1
ATOM 10680 C C . SER B 1 484 ? -5.594 -38.031 -23.656 1 95.56 484 SER B C 1
ATOM 10682 O O . SER B 1 484 ? -5.691 -36.844 -23.359 1 95.56 484 SER B O 1
ATOM 10684 N N . LYS B 1 485 ? -4.5 -38.438 -24.312 1 93.75 485 LYS B N 1
ATOM 10685 C CA . LYS B 1 485 ? -3.379 -37.594 -24.734 1 93.75 485 LYS B CA 1
ATOM 10686 C C . LYS B 1 485 ? -2.668 -36.969 -23.516 1 93.75 485 LYS B C 1
ATOM 10688 O O . LYS B 1 485 ? -2.545 -35.75 -23.406 1 93.75 485 LYS B O 1
ATOM 10693 N N . VAL B 1 486 ? -2.312 -37.875 -22.562 1 95.5 486 VAL B N 1
ATOM 10694 C CA . VAL B 1 486 ? -1.743 -37.438 -21.281 1 95.5 486 VAL B CA 1
ATOM 10695 C C . VAL B 1 486 ? -0.374 -38.062 -21.094 1 95.5 486 VAL B C 1
ATOM 10697 O O . VAL B 1 486 ? -0.12 -39.188 -21.594 1 95.5 486 VAL B O 1
ATOM 10700 N N . VAL B 1 487 ? 0.507 -37.281 -20.438 1 94.44 487 VAL B N 1
ATOM 10701 C CA . VAL B 1 487 ? 1.751 -37.844 -19.922 1 94.44 487 VAL B CA 1
ATOM 10702 C C . VAL B 1 487 ? 1.687 -37.906 -18.406 1 94.44 487 VAL B C 1
ATOM 10704 O O . VAL B 1 487 ? 1.502 -36.906 -17.734 1 94.44 487 VAL B O 1
ATOM 10707 N N . THR B 1 488 ? 1.76 -39.125 -17.875 1 94.19 488 THR B N 1
ATOM 10708 C CA . THR B 1 488 ? 1.67 -39.312 -16.422 1 94.19 488 THR B CA 1
ATOM 10709 C C . THR B 1 488 ? 2.998 -39.812 -15.859 1 94.19 488 THR B C 1
ATOM 10711 O O . THR B 1 488 ? 3.52 -40.844 -16.312 1 94.19 488 THR B O 1
ATOM 10714 N N . VAL B 1 489 ? 3.418 -39.031 -14.938 1 90.88 489 VAL B N 1
ATOM 10715 C CA . VAL B 1 489 ? 4.625 -39.438 -14.227 1 90.88 489 VAL B CA 1
ATOM 10716 C C . VAL B 1 489 ? 4.293 -39.688 -12.758 1 90.88 489 VAL B C 1
ATOM 10718 O O . VAL B 1 489 ? 3.812 -38.812 -12.055 1 90.88 489 VAL B O 1
ATOM 10721 N N . LEU B 1 490 ? 4.531 -40.938 -12.266 1 91.12 490 LEU B N 1
ATOM 10722 C CA . LEU B 1 490 ? 4.277 -41.312 -10.875 1 91.12 490 LEU B CA 1
ATOM 10723 C C . LEU B 1 490 ? 5.574 -41.719 -10.172 1 91.12 490 LEU B C 1
ATOM 10725 O O . LEU B 1 490 ? 6.277 -42.625 -10.633 1 91.12 490 LEU B O 1
ATOM 10729 N N . PHE B 1 491 ? 5.789 -41.156 -9.078 1 87.31 491 PHE B N 1
ATOM 10730 C CA . PHE B 1 491 ? 6.941 -41.469 -8.242 1 87.31 491 PHE B CA 1
ATOM 10731 C C . PHE B 1 491 ? 6.539 -41.562 -6.773 1 87.31 491 PHE B C 1
ATOM 10733 O O . PHE B 1 491 ? 6.348 -40.531 -6.109 1 87.31 491 PHE B O 1
ATOM 10740 N N . GLY B 1 492 ? 6.496 -42.656 -6.262 1 90.19 492 GLY B N 1
ATOM 10741 C CA . GLY B 1 492 ? 6.133 -42.844 -4.863 1 90.19 492 GLY B CA 1
ATOM 10742 C C . GLY B 1 492 ? 5.34 -44.125 -4.621 1 90.19 492 GLY B C 1
ATOM 10743 O O . GLY B 1 492 ? 5.578 -45.156 -5.27 1 90.19 492 GLY B O 1
ATOM 10744 N N . ILE B 1 493 ? 4.496 -43.969 -3.455 1 94.25 493 ILE B N 1
ATOM 10745 C CA . ILE B 1 493 ? 3.709 -45.125 -3.02 1 94.25 493 ILE B CA 1
ATOM 10746 C C . ILE B 1 493 ? 2.223 -44.844 -3.227 1 94.25 493 ILE B C 1
ATOM 10748 O O . ILE B 1 493 ? 1.723 -43.781 -2.826 1 94.25 493 ILE B O 1
ATOM 10752 N N . ILE B 1 494 ? 1.61 -45.719 -3.92 1 94.19 494 ILE B N 1
ATOM 10753 C CA . ILE B 1 494 ? 0.165 -45.625 -4.09 1 94.19 494 ILE B CA 1
ATOM 10754 C C . ILE B 1 494 ? -0.512 -46.844 -3.424 1 94.19 494 ILE B C 1
ATOM 10756 O O . ILE B 1 494 ? -0.208 -47.969 -3.744 1 94.19 494 ILE B O 1
ATOM 10760 N N . VAL B 1 495 ? -1.335 -46.562 -2.541 1 94.81 495 VAL B N 1
ATOM 10761 C CA . VAL B 1 495 ? -2.121 -47.594 -1.87 1 94.81 495 VAL B CA 1
ATOM 10762 C C . VAL B 1 495 ? -3.609 -47.344 -2.104 1 94.81 495 VAL B C 1
ATOM 10764 O O . VAL B 1 495 ? -4.137 -46.312 -1.711 1 94.81 495 VAL B O 1
ATOM 10767 N N . CYS B 1 496 ? -4.219 -48.25 -2.859 1 94 496 CYS B N 1
ATOM 10768 C CA . CYS B 1 496 ? -5.645 -48.094 -3.105 1 94 496 CYS B CA 1
ATOM 10769 C C . CYS B 1 496 ? -6.359 -49.438 -3.1 1 94 496 CYS B C 1
ATOM 10771 O O . CYS B 1 496 ? -5.715 -50.469 -3.199 1 94 496 CYS B O 1
ATOM 10773 N N . THR B 1 497 ? -7.773 -49.406 -2.934 1 94.25 497 THR B N 1
ATOM 10774 C CA . THR B 1 497 ? -8.562 -50.656 -3.008 1 94.25 497 THR B CA 1
ATOM 10775 C C . THR B 1 497 ? -8.922 -50.969 -4.453 1 94.25 497 THR B C 1
ATOM 10777 O O . THR B 1 497 ? -8.68 -52.094 -4.922 1 94.25 497 THR B O 1
ATOM 10780 N N . THR B 1 498 ? -9.508 -49.938 -5.098 1 94.44 498 THR B N 1
ATOM 10781 C CA . THR B 1 498 ? -9.859 -50.094 -6.5 1 94.44 498 THR B CA 1
ATOM 10782 C C . THR B 1 498 ? -9.164 -49.062 -7.371 1 94.44 498 THR B C 1
ATOM 10784 O O . THR B 1 498 ? -9.25 -47.875 -7.098 1 94.44 498 THR B O 1
ATOM 10787 N N . LEU B 1 499 ? -8.414 -49.531 -8.281 1 94.81 499 LEU B N 1
ATOM 10788 C CA . LEU B 1 499 ? -7.754 -48.688 -9.25 1 94.81 499 LEU B CA 1
ATOM 10789 C C . LEU B 1 499 ? -8.273 -48.938 -10.664 1 94.81 499 LEU B C 1
ATOM 10791 O O . LEU B 1 499 ? -8.055 -50.031 -11.211 1 94.81 499 LEU B O 1
ATOM 10795 N N . ASN B 1 500 ? -8.953 -47.969 -11.242 1 94 500 ASN B N 1
ATOM 10796 C CA . ASN B 1 500 ? -9.438 -48.031 -12.617 1 94 500 ASN B CA 1
ATOM 10797 C C . ASN B 1 500 ? -8.672 -47.094 -13.531 1 94 500 ASN B C 1
ATOM 10799 O O . ASN B 1 500 ? -8.656 -45.875 -13.305 1 94 500 ASN B O 1
ATOM 10803 N N . MET B 1 501 ? -8.031 -47.594 -14.531 1 94.56 501 MET B N 1
ATOM 10804 C CA . MET B 1 501 ? -7.293 -46.781 -15.5 1 94.56 501 MET B CA 1
ATOM 10805 C C . MET B 1 501 ? -7.848 -46.969 -16.906 1 94.56 501 MET B C 1
ATOM 10807 O O . MET B 1 501 ? -7.781 -48.062 -17.453 1 94.56 501 MET B O 1
ATOM 10811 N N . ASP B 1 502 ? -8.484 -46.031 -17.453 1 94 502 ASP B N 1
ATOM 10812 C CA . ASP B 1 502 ? -8.867 -45.938 -18.875 1 94 502 ASP B CA 1
ATOM 10813 C C . ASP B 1 502 ? -8 -44.938 -19.625 1 94 502 ASP B C 1
ATOM 10815 O O . ASP B 1 502 ? -8.203 -43.75 -19.5 1 94 502 ASP B O 1
ATOM 10819 N N . GLN B 1 503 ? -7.113 -45.406 -20.375 1 95.12 503 GLN B N 1
ATOM 10820 C CA . GLN B 1 503 ? -6.121 -44.562 -21.016 1 95.12 503 GLN B CA 1
ATOM 10821 C C . GLN B 1 503 ? -6.105 -44.75 -22.516 1 95.12 503 GLN B C 1
ATOM 10823 O O . GLN B 1 503 ? -6.129 -45.875 -23.016 1 95.12 503 GLN B O 1
ATOM 10828 N N . SER B 1 504 ? -6.148 -43.594 -23.25 1 95.06 504 SER B N 1
ATOM 10829 C CA . SER B 1 504 ? -5.984 -43.594 -24.703 1 95.06 504 SER B CA 1
ATOM 10830 C C . SER B 1 504 ? -4.914 -42.625 -25.141 1 95.06 504 SER B C 1
ATOM 10832 O O . SER B 1 504 ? -5.008 -41.406 -24.844 1 95.06 504 SER B O 1
ATOM 10834 N N . LYS B 1 505 ? -3.834 -43 -25.828 1 93.38 505 LYS B N 1
ATOM 10835 C CA . LYS B 1 505 ? -2.73 -42.156 -26.281 1 93.38 505 LYS B CA 1
ATOM 10836 C C . LYS B 1 505 ? -1.983 -41.531 -25.109 1 93.38 505 LYS B C 1
ATOM 10838 O O . LYS B 1 505 ? -1.889 -40.312 -24.984 1 93.38 505 LYS B O 1
ATOM 10843 N N . VAL B 1 506 ? -1.56 -42.406 -24.156 1 95.19 506 VAL B N 1
ATOM 10844 C CA . VAL B 1 506 ? -0.937 -41.969 -22.906 1 95.19 506 VAL B CA 1
ATOM 10845 C C . VAL B 1 506 ? 0.461 -42.562 -22.797 1 95.19 506 VAL B C 1
ATOM 10847 O O . VAL B 1 506 ? 0.712 -43.688 -23.281 1 95.19 506 VAL B O 1
ATOM 10850 N N . VAL B 1 507 ? 1.345 -41.75 -22.219 1 93.62 507 VAL B N 1
ATOM 10851 C CA . VAL B 1 507 ? 2.646 -42.25 -21.797 1 93.62 507 VAL B CA 1
ATOM 10852 C C . VAL B 1 507 ? 2.721 -42.281 -20.266 1 93.62 507 VAL B C 1
ATOM 10854 O O . VAL B 1 507 ? 2.523 -41.25 -19.625 1 93.62 507 VAL B O 1
ATOM 10857 N N . THR B 1 508 ? 2.906 -43.406 -19.688 1 93 508 THR B N 1
ATOM 10858 C CA . THR B 1 508 ? 2.963 -43.562 -18.234 1 93 508 THR B CA 1
ATOM 10859 C C . THR B 1 508 ? 4.344 -44.031 -17.797 1 93 508 THR B C 1
ATOM 10861 O O . THR B 1 508 ? 4.828 -45.062 -18.25 1 93 508 THR B O 1
ATOM 10864 N N . VAL B 1 509 ? 4.871 -43.219 -16.953 1 89.06 509 VAL B N 1
ATOM 10865 C CA . VAL B 1 509 ? 6.133 -43.594 -16.328 1 89.06 509 VAL B CA 1
ATOM 10866 C C . VAL B 1 509 ? 5.938 -43.75 -14.82 1 89.06 509 VAL B C 1
ATOM 10868 O O . VAL B 1 509 ? 5.535 -42.812 -14.141 1 89.06 509 VAL B O 1
ATOM 10871 N N . LEU B 1 510 ? 6.219 -44.969 -14.242 1 89.75 510 LEU B N 1
ATOM 10872 C CA . LEU B 1 510 ? 5.984 -45.219 -12.828 1 89.75 510 LEU B CA 1
ATOM 10873 C C . LEU B 1 510 ? 7.273 -45.656 -12.133 1 89.75 510 LEU B C 1
ATOM 10875 O O . LEU B 1 510 ? 7.938 -46.594 -12.578 1 89.75 510 LEU B O 1
ATOM 10879 N N . PHE B 1 511 ? 7.527 -44.969 -11 1 87.94 511 PHE B N 1
ATOM 10880 C CA . PHE B 1 511 ? 8.617 -45.312 -10.102 1 87.94 511 PHE B CA 1
ATOM 10881 C C . PHE B 1 511 ? 8.094 -45.5 -8.68 1 87.94 511 PHE B C 1
ATOM 10883 O O . PHE B 1 511 ? 7.738 -44.562 -8 1 87.94 511 PHE B O 1
ATOM 10890 N N . GLY B 1 512 ? 8.008 -46.75 -8.234 1 89.69 512 GLY B N 1
ATOM 10891 C CA . GLY B 1 512 ? 7.602 -46.938 -6.852 1 89.69 512 GLY B CA 1
ATOM 10892 C C . GLY B 1 512 ? 6.812 -48.188 -6.617 1 89.69 512 GLY B C 1
ATOM 10893 O O . GLY B 1 512 ? 7.07 -49.219 -7.262 1 89.69 512 GLY B O 1
ATOM 10894 N N . ILE B 1 513 ? 5.945 -48.062 -5.48 1 93.56 513 ILE B N 1
ATOM 10895 C CA . ILE B 1 513 ? 5.191 -49.219 -5.023 1 93.56 513 ILE B CA 1
ATOM 10896 C C . ILE B 1 513 ? 3.697 -48.969 -5.207 1 93.56 513 ILE B C 1
ATOM 10898 O O . ILE B 1 513 ? 3.188 -47.906 -4.844 1 93.56 513 ILE B O 1
ATOM 10902 N N . ILE B 1 514 ? 3.066 -49.875 -5.859 1 93.88 514 ILE B N 1
ATOM 10903 C CA . ILE B 1 514 ? 1.614 -49.812 -5.98 1 93.88 514 ILE B CA 1
ATOM 10904 C C . ILE B 1 514 ? 0.992 -51.031 -5.277 1 93.88 514 ILE B C 1
ATOM 10906 O O . ILE B 1 514 ? 1.314 -52.188 -5.598 1 93.88 514 ILE B O 1
ATOM 10910 N N . VAL B 1 515 ? 0.17 -50.781 -4.363 1 94.19 515 VAL B N 1
ATOM 10911 C CA . VAL B 1 515 ? -0.567 -51.812 -3.652 1 94.19 515 VAL B CA 1
ATOM 10912 C C . VAL B 1 515 ? -2.068 -51.594 -3.846 1 94.19 515 VAL B C 1
ATOM 10914 O O . VAL B 1 515 ? -2.607 -50.562 -3.486 1 94.19 515 VAL B O 1
ATOM 10917 N N . CYS B 1 516 ? -2.684 -52.531 -4.535 1 93.69 516 CYS B N 1
ATOM 10918 C CA . CYS B 1 516 ? -4.125 -52.406 -4.738 1 93.69 516 CYS B CA 1
ATOM 10919 C C . CYS B 1 516 ? -4.797 -53.781 -4.621 1 93.69 516 CYS B C 1
ATOM 10921 O O . CYS B 1 516 ? -4.133 -54.812 -4.727 1 93.69 516 CYS B O 1
ATOM 10923 N N . THR B 1 517 ? -6.211 -53.812 -4.348 1 93.19 517 THR B N 1
ATOM 10924 C CA . THR B 1 517 ? -6.973 -55.031 -4.324 1 93.19 517 THR B CA 1
ATOM 10925 C C . THR B 1 517 ? -7.477 -55.406 -5.723 1 93.19 517 THR B C 1
ATOM 10927 O O . THR B 1 517 ? -7.246 -56.5 -6.211 1 93.19 517 THR B O 1
ATOM 10930 N N . LYS B 1 518 ? -8.117 -54.406 -6.25 1 93.06 518 LYS B N 1
ATOM 10931 C CA . LYS B 1 518 ? -8.602 -54.562 -7.617 1 93.06 518 LYS B CA 1
ATOM 10932 C C . LYS B 1 518 ? -8.008 -53.5 -8.547 1 93.06 518 LYS B C 1
ATOM 10934 O O . LYS B 1 518 ? -8.062 -52.312 -8.242 1 93.06 518 LYS B O 1
ATOM 10939 N N . ARG B 1 519 ? -7.406 -54 -9.578 1 93.94 519 ARG B N 1
ATOM 10940 C CA . ARG B 1 519 ? -6.816 -53.125 -10.586 1 93.94 519 ARG B CA 1
ATOM 10941 C C . ARG B 1 519 ? -7.332 -53.438 -11.977 1 93.94 519 ARG B C 1
ATOM 10943 O O . ARG B 1 519 ? -7.07 -54.531 -12.5 1 93.94 519 ARG B O 1
ATOM 10950 N N . ASN B 1 520 ? -8.094 -52.469 -12.594 1 92 520 ASN B N 1
ATOM 10951 C CA . ASN B 1 520 ? -8.602 -52.625 -13.953 1 92 520 ASN B CA 1
ATOM 10952 C C . ASN B 1 520 ? -7.926 -51.625 -14.906 1 92 520 ASN B C 1
ATOM 10954 O O . ASN B 1 520 ? -7.973 -50.406 -14.688 1 92 520 ASN B O 1
ATOM 10958 N N . MET B 1 521 ? -7.301 -52.094 -15.93 1 93.62 521 MET B N 1
ATOM 10959 C CA . MET B 1 521 ? -6.605 -51.281 -16.906 1 93.62 521 MET B CA 1
ATOM 10960 C C . MET B 1 521 ? -7.145 -51.5 -18.312 1 93.62 521 MET B C 1
ATOM 10962 O O . MET B 1 521 ? -7.117 -52.625 -18.812 1 93.62 521 MET B O 1
ATOM 10966 N N . ASP B 1 522 ? -7.73 -50.531 -18.891 1 92.75 522 ASP B N 1
ATOM 10967 C CA . ASP B 1 522 ? -8.078 -50.5 -20.312 1 92.75 522 ASP B CA 1
ATOM 10968 C C . ASP B 1 522 ? -7.199 -49.5 -21.062 1 92.75 522 ASP B C 1
ATOM 10970 O O . ASP B 1 522 ? -7.367 -48.281 -20.922 1 92.75 522 ASP B O 1
ATOM 10974 N N . GLN B 1 523 ? -6.312 -49.969 -21.828 1 94.56 523 GLN B N 1
ATOM 10975 C CA . GLN B 1 523 ? -5.324 -49.125 -22.469 1 94.56 523 GLN B CA 1
ATOM 10976 C C . GLN B 1 523 ? -5.328 -49.312 -23.984 1 94.56 523 GLN B C 1
ATOM 10978 O O . GLN B 1 523 ? -5.352 -50.438 -24.469 1 94.56 523 GLN B O 1
ATOM 10983 N N . SER B 1 524 ? -5.402 -48.156 -24.703 1 94.25 524 SER B N 1
ATOM 10984 C CA . SER B 1 524 ? -5.262 -48.156 -26.156 1 94.25 524 SER B CA 1
ATOM 10985 C C . SER B 1 524 ? -4.203 -47.156 -26.609 1 94.25 524 SER B C 1
ATOM 10987 O O . SER B 1 524 ? -4.289 -45.969 -26.297 1 94.25 524 SER B O 1
ATOM 10989 N N . LYS B 1 525 ? -3.127 -47.562 -27.328 1 92.75 525 LYS B N 1
ATOM 10990 C CA . LYS B 1 525 ? -2.047 -46.688 -27.812 1 92.75 525 LYS B CA 1
ATOM 10991 C C . LYS B 1 525 ? -1.272 -46.094 -26.656 1 92.75 525 LYS B C 1
ATOM 10993 O O . LYS B 1 525 ? -1.188 -44.844 -26.547 1 92.75 525 LYS B O 1
ATOM 10998 N N . VAL B 1 526 ? -0.818 -46.906 -25.719 1 94.62 526 VAL B N 1
ATOM 10999 C CA . VAL B 1 526 ? -0.152 -46.469 -24.5 1 94.62 526 VAL B CA 1
ATOM 11000 C C . VAL B 1 526 ? 1.264 -47.031 -24.438 1 94.62 526 VAL B C 1
ATOM 11002 O O . VAL B 1 526 ? 1.516 -48.125 -24.938 1 94.62 526 VAL B O 1
ATOM 11005 N N . VAL B 1 527 ? 2.148 -46.219 -23.938 1 92.88 527 VAL B N 1
ATOM 11006 C CA . VAL B 1 527 ? 3.49 -46.656 -23.594 1 92.88 527 VAL B CA 1
ATOM 11007 C C . VAL B 1 527 ? 3.68 -46.625 -22.078 1 92.88 527 VAL B C 1
ATOM 11009 O O . VAL B 1 527 ? 3.484 -45.594 -21.438 1 92.88 527 VAL B O 1
ATOM 11012 N N . THR B 1 528 ? 3.959 -47.75 -21.484 1 91.81 528 THR B N 1
ATOM 11013 C CA . THR B 1 528 ? 4.133 -47.844 -20.031 1 91.81 528 THR B CA 1
ATOM 11014 C C . THR B 1 528 ? 5.539 -48.312 -19.688 1 91.81 528 THR B C 1
ATOM 11016 O O . THR B 1 528 ? 5.965 -49.375 -20.141 1 91.81 528 THR B O 1
ATOM 11019 N N . VAL B 1 529 ? 6.16 -47.5 -18.938 1 87 529 VAL B N 1
ATOM 11020 C CA . VAL B 1 529 ? 7.445 -47.906 -18.375 1 87 529 VAL B CA 1
ATOM 11021 C C . VAL B 1 529 ? 7.348 -47.938 -16.859 1 87 529 VAL B C 1
ATOM 11023 O O . VAL B 1 529 ? 7.047 -46.938 -16.219 1 87 529 VAL B O 1
ATOM 11026 N N . LEU B 1 530 ? 7.598 -49.156 -16.188 1 88.31 530 LEU B N 1
ATOM 11027 C CA . LEU B 1 530 ? 7.418 -49.312 -14.75 1 88.31 530 LEU B CA 1
ATOM 11028 C C . LEU B 1 530 ? 8.711 -49.781 -14.094 1 88.31 530 LEU B C 1
ATOM 11030 O O . LEU B 1 530 ? 9.328 -50.75 -14.562 1 88.31 530 LEU B O 1
ATOM 11034 N N . PHE B 1 531 ? 9.023 -49.094 -12.969 1 86.38 531 PHE B N 1
ATOM 11035 C CA . PHE B 1 531 ? 10.117 -49.5 -12.086 1 86.38 531 PHE B CA 1
ATOM 11036 C C . PHE B 1 531 ? 9.617 -49.656 -10.656 1 86.38 531 PHE B C 1
ATOM 11038 O O . PHE B 1 531 ? 9.281 -48.688 -9.992 1 86.38 531 PHE B O 1
ATOM 11045 N N . GLY B 1 532 ? 9.508 -50.875 -10.211 1 88.94 532 GLY B N 1
ATOM 11046 C CA . GLY B 1 532 ? 9.117 -51 -8.812 1 88.94 532 GLY B CA 1
ATOM 11047 C C . GLY B 1 532 ? 8.367 -52.281 -8.531 1 88.94 532 GLY B C 1
ATOM 11048 O O . GLY B 1 532 ? 8.633 -53.312 -9.156 1 88.94 532 GLY B O 1
ATOM 11049 N N . ILE B 1 533 ? 7.484 -52.156 -7.371 1 93 533 ILE B N 1
ATOM 11050 C CA . ILE B 1 533 ? 6.777 -53.312 -6.863 1 93 533 ILE B CA 1
ATOM 11051 C C . ILE B 1 533 ? 5.273 -53.125 -7.035 1 93 533 ILE B C 1
ATOM 11053 O O . ILE B 1 533 ? 4.734 -52.062 -6.703 1 93 533 ILE B O 1
ATOM 11057 N N . ILE B 1 534 ? 4.641 -54.062 -7.629 1 93.19 534 ILE B N 1
ATOM 11058 C CA . ILE B 1 534 ? 3.186 -54.062 -7.746 1 93.19 534 ILE B CA 1
ATOM 11059 C C . ILE B 1 534 ? 2.604 -55.25 -6.988 1 93.19 534 ILE B C 1
ATOM 11061 O O . ILE B 1 534 ? 2.953 -56.406 -7.266 1 93.19 534 ILE B O 1
ATOM 11065 N N . VAL B 1 535 ? 1.761 -55 -6.074 1 93.44 535 VAL B N 1
ATOM 11066 C CA . VAL B 1 535 ? 1.056 -56 -5.316 1 93.44 535 VAL B CA 1
ATOM 11067 C C . VAL B 1 535 ? -0.451 -55.844 -5.508 1 93.44 535 VAL B C 1
ATOM 11069 O O . VAL B 1 535 ? -1.009 -54.781 -5.238 1 93.44 535 VAL B O 1
ATOM 11072 N N . CYS B 1 536 ? -1.079 -56.844 -6.105 1 93.12 536 CYS B N 1
ATOM 11073 C CA . CYS B 1 536 ? -2.521 -56.781 -6.312 1 93.12 536 CYS B CA 1
ATOM 11074 C C . CYS B 1 536 ? -3.162 -58.156 -6.105 1 93.12 536 CYS B C 1
ATOM 11076 O O . CYS B 1 536 ? -2.479 -59.188 -6.141 1 93.12 536 CYS B O 1
ATOM 11078 N N . THR B 1 537 ? -4.562 -58.156 -5.773 1 92.69 537 THR B N 1
ATOM 11079 C CA . THR B 1 537 ? -5.297 -59.438 -5.688 1 92.69 537 THR B CA 1
ATOM 11080 C C . THR B 1 537 ? -5.848 -59.812 -7.055 1 92.69 537 THR B C 1
ATOM 11082 O O . THR B 1 537 ? -5.59 -60.938 -7.531 1 92.69 537 THR B O 1
ATOM 11085 N N . LYS B 1 538 ? -6.586 -58.875 -7.59 1 92.38 538 LYS B N 1
ATOM 11086 C CA . LYS B 1 538 ? -7.113 -59.094 -8.93 1 92.38 538 LYS B CA 1
ATOM 11087 C C . LYS B 1 538 ? -6.695 -58 -9.875 1 92.38 538 LYS B C 1
ATOM 11089 O O . LYS B 1 538 ? -6.945 -56.812 -9.602 1 92.38 538 LYS B O 1
ATOM 11094 N N . ARG B 1 539 ? -6.023 -58.406 -10.906 1 92.75 539 ARG B N 1
ATOM 11095 C CA . ARG B 1 539 ? -5.562 -57.469 -11.922 1 92.75 539 ARG B CA 1
ATOM 11096 C C . ARG B 1 539 ? -6.066 -57.875 -13.305 1 92.75 539 ARG B C 1
ATOM 11098 O O . ARG B 1 539 ? -5.793 -59 -13.773 1 92.75 539 ARG B O 1
ATOM 11105 N N . ASN B 1 540 ? -6.875 -56.969 -13.945 1 90.88 540 ASN B N 1
ATOM 11106 C CA . ASN B 1 540 ? -7.363 -57.156 -15.312 1 90.88 540 ASN B CA 1
ATOM 11107 C C . ASN B 1 540 ? -6.73 -56.125 -16.281 1 90.88 540 ASN B C 1
ATOM 11109 O O . ASN B 1 540 ? -6.82 -54.938 -16.062 1 90.88 540 ASN B O 1
ATOM 11113 N N . MET B 1 541 ? -6.082 -56.625 -17.297 1 93.12 541 MET B N 1
ATOM 11114 C CA . MET B 1 541 ? -5.441 -55.75 -18.297 1 93.12 541 MET B CA 1
ATOM 11115 C C . MET B 1 541 ? -6.02 -56 -19.672 1 93.12 541 MET B C 1
ATOM 11117 O O . MET B 1 541 ? -5.902 -57.125 -20.219 1 93.12 541 MET B O 1
ATOM 11121 N N . ASP B 1 542 ? -6.723 -55.062 -20.203 1 91.94 542 ASP B N 1
ATOM 11122 C CA . ASP B 1 542 ? -7.133 -55.062 -21.609 1 91.94 542 ASP B CA 1
ATOM 11123 C C . ASP B 1 542 ? -6.309 -54.031 -22.406 1 91.94 542 ASP B C 1
ATOM 11125 O O . ASP B 1 542 ? -6.492 -52.844 -22.266 1 91.94 542 ASP B O 1
ATOM 11129 N N . GLN B 1 543 ? -5.441 -54.562 -23.234 1 94.06 543 GLN B N 1
ATOM 11130 C CA . GLN B 1 543 ? -4.5 -53.688 -23.922 1 94.06 543 GLN B CA 1
ATOM 11131 C C . GLN B 1 543 ? -4.551 -53.875 -25.422 1 94.06 543 GLN B C 1
ATOM 11133 O O . GLN B 1 543 ? -4.598 -55.031 -25.906 1 94.06 543 GLN B O 1
ATOM 11138 N N . SER B 1 544 ? -4.648 -52.75 -26.141 1 93.44 544 SER B N 1
ATOM 11139 C CA . SER B 1 544 ? -4.543 -52.75 -27.594 1 93.44 544 SER B CA 1
ATOM 11140 C C . SER B 1 544 ? -3.508 -51.75 -28.094 1 93.44 544 SER B C 1
ATOM 11142 O O . SER B 1 544 ? -3.598 -50.562 -27.781 1 93.44 544 SER B O 1
ATOM 11144 N N . LYS B 1 545 ? -2.436 -52.125 -28.844 1 92 545 LYS B N 1
ATOM 11145 C CA . LYS B 1 545 ? -1.379 -51.25 -29.359 1 92 545 LYS B CA 1
ATOM 11146 C C . LYS B 1 545 ? -0.583 -50.625 -28.234 1 92 545 LYS B C 1
ATOM 11148 O O . LYS B 1 545 ? -0.5 -49.375 -28.141 1 92 545 LYS B O 1
ATOM 11153 N N . VAL B 1 546 ? -0.105 -51.438 -27.297 1 94.19 546 VAL B N 1
ATOM 11154 C CA . VAL B 1 546 ? 0.587 -50.969 -26.094 1 94.19 546 VAL B CA 1
ATOM 11155 C C . VAL B 1 546 ? 2.01 -51.531 -26.078 1 94.19 546 VAL B C 1
ATOM 11157 O O . VAL B 1 546 ? 2.26 -52.625 -26.578 1 94.19 546 VAL B O 1
ATOM 11160 N N . VAL B 1 547 ? 2.9 -50.688 -25.594 1 92.44 547 VAL B N 1
ATOM 11161 C CA . VAL B 1 547 ? 4.254 -51.125 -25.297 1 92.44 547 VAL B CA 1
ATOM 11162 C C . VAL B 1 547 ? 4.496 -51.062 -23.781 1 92.44 547 VAL B C 1
ATOM 11164 O O . VAL B 1 547 ? 4.332 -50 -23.156 1 92.44 547 VAL B O 1
ATOM 11167 N N . THR B 1 548 ? 4.801 -52.156 -23.172 1 91.5 548 THR B N 1
ATOM 11168 C CA . THR B 1 548 ? 5.031 -52.219 -21.734 1 91.5 548 THR B CA 1
ATOM 11169 C C . THR B 1 548 ? 6.434 -52.719 -21.422 1 91.5 548 THR B C 1
ATOM 11171 O O . THR B 1 548 ? 6.809 -53.812 -21.859 1 91.5 548 THR B O 1
ATOM 11174 N N . VAL B 1 549 ? 7.125 -51.906 -20.75 1 87.38 549 VAL B N 1
ATOM 11175 C CA . VAL B 1 549 ? 8.43 -52.344 -20.219 1 87.38 549 VAL B CA 1
ATOM 11176 C C . VAL B 1 549 ? 8.414 -52.281 -18.703 1 87.38 549 VAL B C 1
ATOM 11178 O O . VAL B 1 549 ? 8.18 -51.219 -18.109 1 87.38 549 VAL B O 1
ATOM 11181 N N . LEU B 1 550 ? 8.664 -53.438 -17.984 1 88.5 550 LEU B N 1
ATOM 11182 C CA . LEU B 1 550 ? 8.586 -53.5 -16.516 1 88.5 550 LEU B CA 1
ATOM 11183 C C . LEU B 1 550 ? 9.891 -54 -15.93 1 88.5 550 LEU B C 1
ATOM 11185 O O . LEU B 1 550 ? 10.438 -55 -16.391 1 88.5 550 LEU B O 1
ATOM 11189 N N . PHE B 1 551 ? 10.305 -53.25 -14.859 1 86.81 551 PHE B N 1
ATOM 11190 C CA . PHE B 1 551 ? 11.438 -53.656 -14.039 1 86.81 551 PHE B CA 1
ATOM 11191 C C . PHE B 1 551 ? 11.023 -53.812 -12.578 1 86.81 551 PHE B C 1
ATOM 11193 O O . PHE B 1 551 ? 10.672 -52.844 -11.922 1 86.81 551 PHE B O 1
ATOM 11200 N N . GLY B 1 552 ? 10.953 -55.031 -12.078 1 89.69 552 GLY B N 1
ATOM 11201 C CA . GLY B 1 552 ? 10.648 -55.156 -10.656 1 89.69 552 GLY B CA 1
ATOM 11202 C C . GLY B 1 552 ? 9.93 -56.469 -10.312 1 89.69 552 GLY B C 1
ATOM 11203 O O . GLY B 1 552 ? 10.227 -57.5 -10.883 1 89.69 552 GLY B O 1
ATOM 11204 N N . ILE B 1 553 ? 9.062 -56.281 -9.141 1 93.06 553 ILE B N 1
ATOM 11205 C CA . ILE B 1 553 ? 8.391 -57.438 -8.578 1 93.06 553 ILE B CA 1
ATOM 11206 C C . ILE B 1 553 ? 6.883 -57.312 -8.75 1 93.06 553 ILE B C 1
ATOM 11208 O O . ILE B 1 553 ? 6.312 -56.25 -8.477 1 93.06 553 ILE B O 1
ATOM 11212 N N . ILE B 1 554 ? 6.254 -58.312 -9.297 1 93 554 ILE B N 1
ATOM 11213 C CA . ILE B 1 554 ? 4.797 -58.344 -9.391 1 93 554 ILE B CA 1
ATOM 11214 C C . ILE B 1 554 ? 4.266 -59.531 -8.578 1 93 554 ILE B C 1
ATOM 11216 O O . ILE B 1 554 ? 4.641 -60.688 -8.82 1 93 554 ILE B O 1
ATOM 11220 N N . VAL B 1 555 ? 3.455 -59.25 -7.637 1 93.75 555 VAL B N 1
ATOM 11221 C CA . VAL B 1 555 ? 2.791 -60.25 -6.828 1 93.75 555 VAL B CA 1
ATOM 11222 C C . VAL B 1 555 ? 1.277 -60.125 -6.949 1 93.75 555 VAL B C 1
ATOM 11224 O O . VAL B 1 555 ? 0.718 -59.062 -6.582 1 93.75 555 VAL B O 1
ATOM 11227 N N . CYS B 1 556 ? 0.648 -61.062 -7.562 1 93.69 556 CYS B N 1
ATOM 11228 C CA . CYS B 1 556 ? -0.799 -61.031 -7.738 1 93.69 556 CYS B CA 1
ATOM 11229 C C . CYS B 1 556 ? -1.415 -62.406 -7.539 1 93.69 556 CYS B C 1
ATOM 11231 O O . CYS B 1 556 ? -0.734 -63.438 -7.691 1 93.69 556 CYS B O 1
ATOM 11233 N N . THR B 1 557 ? -2.803 -62.469 -7.176 1 93.56 557 THR B N 1
ATOM 11234 C CA . THR B 1 557 ? -3.5 -63.75 -7.105 1 93.56 557 THR B CA 1
ATOM 11235 C C . THR B 1 557 ? -4.039 -64.125 -8.477 1 93.56 557 THR B C 1
ATOM 11237 O O . THR B 1 557 ? -3.766 -65.25 -8.961 1 93.56 557 THR B O 1
ATOM 11240 N N . THR B 1 558 ? -4.848 -63.156 -9.008 1 92.75 558 THR B N 1
ATOM 11241 C CA . THR B 1 558 ? -5.355 -63.375 -10.359 1 92.75 558 THR B CA 1
ATOM 11242 C C . THR B 1 558 ? -4.922 -62.281 -11.297 1 92.75 558 THR B C 1
ATOM 11244 O O . THR B 1 558 ? -5.121 -61.094 -11 1 92.75 558 THR B O 1
ATOM 11247 N N . LEU B 1 559 ? -4.223 -62.656 -12.32 1 93.69 559 LEU B N 1
ATOM 11248 C CA . LEU B 1 559 ? -3.803 -61.75 -13.367 1 93.69 559 LEU B CA 1
ATOM 11249 C C . LEU B 1 559 ? -4.359 -62.156 -14.727 1 93.69 559 LEU B C 1
ATOM 11251 O O . LEU B 1 559 ? -4.004 -63.219 -15.242 1 93.69 559 LEU B O 1
ATOM 11255 N N . ASN B 1 560 ? -5.27 -61.344 -15.281 1 91.62 560 ASN B N 1
ATOM 11256 C CA . ASN B 1 560 ? -5.828 -61.562 -16.609 1 91.62 560 ASN B CA 1
ATOM 11257 C C . ASN B 1 560 ? -5.258 -60.562 -17.625 1 91.62 560 ASN B C 1
ATOM 11259 O O . ASN B 1 560 ? -5.395 -59.375 -17.484 1 91.62 560 ASN B O 1
ATOM 11263 N N . MET B 1 561 ? -4.578 -61.062 -18.641 1 93.19 561 MET B N 1
ATOM 11264 C CA . MET B 1 561 ? -4.012 -60.219 -19.703 1 93.19 561 MET B CA 1
ATOM 11265 C C . MET B 1 561 ? -4.695 -60.5 -21.031 1 93.19 561 MET B C 1
ATOM 11267 O O . MET B 1 561 ? -4.527 -61.594 -21.609 1 93.19 561 MET B O 1
ATOM 11271 N N . ASP B 1 562 ? -5.531 -59.625 -21.484 1 91.5 562 ASP B N 1
ATOM 11272 C CA . ASP B 1 562 ? -6.062 -59.656 -22.844 1 91.5 562 ASP B CA 1
ATOM 11273 C C . ASP B 1 562 ? -5.34 -58.625 -23.719 1 91.5 562 ASP B C 1
ATOM 11275 O O . ASP B 1 562 ? -5.574 -57.438 -23.609 1 91.5 562 ASP B O 1
ATOM 11279 N N . GLN B 1 563 ? -4.504 -59.156 -24.594 1 93.56 563 GLN B N 1
ATOM 11280 C CA . GLN B 1 563 ? -3.619 -58.25 -25.328 1 93.56 563 GLN B CA 1
ATOM 11281 C C . GLN B 1 563 ? -3.727 -58.5 -26.844 1 93.56 563 GLN B C 1
ATOM 11283 O O . GLN B 1 563 ? -3.777 -59.625 -27.281 1 93.56 563 GLN B O 1
ATOM 11288 N N . SER B 1 564 ? -3.871 -57.375 -27.578 1 92.69 564 SER B N 1
ATOM 11289 C CA . SER B 1 564 ? -3.816 -57.406 -29.031 1 92.69 564 SER B CA 1
ATOM 11290 C C . SER B 1 564 ? -2.82 -56.375 -29.562 1 92.69 564 SER B C 1
ATOM 11292 O O . SER B 1 564 ? -2.924 -55.188 -29.266 1 92.69 564 SER B O 1
ATOM 11294 N N . LYS B 1 565 ? -1.76 -56.719 -30.359 1 91 565 LYS B N 1
ATOM 11295 C CA . LYS B 1 565 ? -0.741 -55.844 -30.938 1 91 565 LYS B CA 1
ATOM 11296 C C . LYS B 1 565 ? 0.077 -55.188 -29.844 1 91 565 LYS B C 1
ATOM 11298 O O . LYS B 1 565 ? 0.162 -53.938 -29.797 1 91 565 LYS B O 1
ATOM 11303 N N . VAL B 1 566 ? 0.598 -55.969 -28.906 1 93.44 566 VAL B N 1
ATOM 11304 C CA . VAL B 1 566 ? 1.306 -55.469 -27.734 1 93.44 566 VAL B CA 1
ATOM 11305 C C . VAL B 1 566 ? 2.73 -56.031 -27.703 1 93.44 566 VAL B C 1
ATOM 11307 O O . VAL B 1 566 ? 2.984 -57.125 -28.203 1 93.44 566 VAL B O 1
ATOM 11310 N N . VAL B 1 567 ? 3.615 -55.156 -27.25 1 91.5 567 VAL B N 1
ATOM 11311 C CA . VAL B 1 567 ? 4.973 -55.625 -26.938 1 91.5 567 VAL B CA 1
ATOM 11312 C C . VAL B 1 567 ? 5.211 -55.531 -25.438 1 91.5 567 VAL B C 1
ATOM 11314 O O . VAL B 1 567 ? 5.066 -54.469 -24.828 1 91.5 567 VAL B O 1
ATOM 11317 N N . THR B 1 568 ? 5.473 -56.625 -24.797 1 90.94 568 THR B N 1
ATOM 11318 C CA . THR B 1 568 ? 5.703 -56.656 -23.359 1 90.94 568 THR B CA 1
ATOM 11319 C C . THR B 1 568 ? 7.078 -57.25 -23.047 1 90.94 568 THR B C 1
ATOM 11321 O O . THR B 1 568 ? 7.395 -58.375 -23.453 1 90.94 568 THR B O 1
ATOM 11324 N N . VAL B 1 569 ? 7.84 -56.469 -22.391 1 87.38 569 VAL B N 1
ATOM 11325 C CA . VAL B 1 569 ? 9.133 -56.938 -21.906 1 87.38 569 VAL B CA 1
ATOM 11326 C C . VAL B 1 569 ? 9.188 -56.781 -20.375 1 87.38 569 VAL B C 1
ATOM 11328 O O . VAL B 1 569 ? 9.055 -55.688 -19.844 1 87.38 569 VAL B O 1
ATOM 11331 N N . LEU B 1 570 ? 9.391 -57.875 -19.562 1 88.94 570 LEU B N 1
ATOM 11332 C CA . LEU B 1 570 ? 9.398 -57.875 -18.109 1 88.94 570 LEU B CA 1
ATOM 11333 C C . LEU B 1 570 ? 10.734 -58.406 -17.578 1 88.94 570 LEU B C 1
ATOM 11335 O O . LEU B 1 570 ? 11.195 -59.469 -17.969 1 88.94 570 LEU B O 1
ATOM 11339 N N . PHE B 1 571 ? 11.219 -57.594 -16.609 1 86.31 571 PHE B N 1
ATOM 11340 C CA . PHE B 1 571 ? 12.445 -57.969 -15.906 1 86.31 571 PHE B CA 1
ATOM 11341 C C . PHE B 1 571 ? 12.195 -58.094 -14.406 1 86.31 571 PHE B C 1
ATOM 11343 O O . PHE B 1 571 ? 11.742 -57.156 -13.766 1 86.31 571 PHE B O 1
ATOM 11350 N N . GLY B 1 572 ? 12.375 -59.281 -13.867 1 89.81 572 GLY B N 1
ATOM 11351 C CA . GLY B 1 572 ? 12.297 -59.406 -12.414 1 89.81 572 GLY B CA 1
ATOM 11352 C C . GLY B 1 572 ? 11.609 -60.688 -11.961 1 89.81 572 GLY B C 1
ATOM 11353 O O . GLY B 1 572 ? 11.867 -61.75 -12.5 1 89.81 572 GLY B O 1
ATOM 11354 N N . ILE B 1 573 ? 10.836 -60.438 -10.727 1 93 573 ILE B N 1
ATOM 11355 C CA . ILE B 1 573 ? 10.195 -61.562 -10.102 1 93 573 ILE B CA 1
ATOM 11356 C C . ILE B 1 573 ? 8.68 -61.469 -10.273 1 93 573 ILE B C 1
ATOM 11358 O O . ILE B 1 573 ? 8.078 -60.438 -9.984 1 93 573 ILE B O 1
ATOM 11362 N N . ILE B 1 574 ? 8.109 -62.469 -10.828 1 92.25 574 ILE B N 1
ATOM 11363 C CA . ILE B 1 574 ? 6.656 -62.531 -10.984 1 92.25 574 ILE B CA 1
ATOM 11364 C C . ILE B 1 574 ? 6.105 -63.719 -10.195 1 92.25 574 ILE B C 1
ATOM 11366 O O . ILE B 1 574 ? 6.449 -64.875 -10.469 1 92.25 574 ILE B O 1
ATOM 11370 N N . VAL B 1 575 ? 5.316 -63.438 -9.227 1 94.31 575 VAL B N 1
ATOM 11371 C CA . VAL B 1 575 ? 4.656 -64.5 -8.43 1 94.31 575 VAL B CA 1
ATOM 11372 C C . VAL B 1 575 ? 3.141 -64.312 -8.547 1 94.31 575 VAL B C 1
ATOM 11374 O O . VAL B 1 575 ? 2.561 -63.375 -8.047 1 94.31 575 VAL B O 1
ATOM 11377 N N . VAL B 1 576 ? 2.51 -65.188 -9.258 1 93.44 576 VAL B N 1
ATOM 11378 C CA . VAL B 1 576 ? 1.069 -65.125 -9.477 1 93.44 576 VAL B CA 1
ATOM 11379 C C . VAL B 1 576 ? 0.454 -66.562 -9.281 1 93.44 576 VAL B C 1
ATOM 11381 O O . VAL B 1 576 ? 1.074 -67.562 -9.602 1 93.44 576 VAL B O 1
ATOM 11384 N N . THR B 1 577 ? -0.838 -66.625 -8.781 1 93.5 577 THR B N 1
ATOM 11385 C CA . THR B 1 577 ? -1.505 -67.938 -8.625 1 93.5 577 THR B CA 1
ATOM 11386 C C . THR B 1 577 ? -2.137 -68.375 -9.945 1 93.5 577 THR B C 1
ATOM 11388 O O . THR B 1 577 ? -1.859 -69.5 -10.43 1 93.5 577 THR B O 1
ATOM 11391 N N . THR B 1 578 ? -3.049 -67.438 -10.422 1 92.25 578 THR B N 1
ATOM 11392 C CA . THR B 1 578 ? -3.656 -67.75 -11.719 1 92.25 578 THR B CA 1
ATOM 11393 C C . THR B 1 578 ? -3.309 -66.688 -12.727 1 92.25 578 THR B C 1
ATOM 11395 O O . THR B 1 578 ? -3.58 -65.5 -12.492 1 92.25 578 THR B O 1
ATOM 11398 N N . LEU B 1 579 ? -2.605 -67.062 -13.734 1 93.19 579 LEU B N 1
ATOM 11399 C CA . LEU B 1 579 ? -2.254 -66.188 -14.82 1 93.19 579 LEU B CA 1
ATOM 11400 C C . LEU B 1 579 ? -2.92 -66.625 -16.125 1 93.19 579 LEU B C 1
ATOM 11402 O O . LEU B 1 579 ? -2.635 -67.688 -16.641 1 93.19 579 LEU B O 1
ATOM 11406 N N . ASN B 1 580 ? -3.812 -65.812 -16.641 1 90.5 580 ASN B N 1
ATOM 11407 C CA . ASN B 1 580 ? -4.457 -66 -17.938 1 90.5 580 ASN B CA 1
ATOM 11408 C C . ASN B 1 580 ? -3.939 -65.062 -19 1 90.5 580 ASN B C 1
ATOM 11410 O O . ASN B 1 580 ? -4.086 -63.844 -18.875 1 90.5 580 ASN B O 1
ATOM 11414 N N . MET B 1 581 ? -3.316 -65.562 -20.031 1 92.44 581 MET B N 1
ATOM 11415 C CA . MET B 1 581 ? -2.812 -64.75 -21.141 1 92.44 581 MET B CA 1
ATOM 11416 C C . MET B 1 581 ? -3.574 -65.062 -22.422 1 92.44 581 MET B C 1
ATOM 11418 O O . MET B 1 581 ? -3.43 -66.125 -23 1 92.44 581 MET B O 1
ATOM 11422 N N . ASP B 1 582 ? -4.453 -64.188 -22.828 1 90.31 582 ASP B N 1
ATOM 11423 C CA . ASP B 1 582 ? -5.074 -64.25 -24.156 1 90.31 582 ASP B CA 1
ATOM 11424 C C . ASP B 1 582 ? -4.418 -63.219 -25.078 1 90.31 582 ASP B C 1
ATOM 11426 O O . ASP B 1 582 ? -4.684 -62 -25 1 90.31 582 ASP B O 1
ATOM 11430 N N . GLN B 1 583 ? -3.592 -63.719 -25.984 1 92.69 583 GLN B N 1
ATOM 11431 C CA . GLN B 1 583 ? -2.752 -62.812 -26.766 1 92.69 583 GLN B CA 1
ATOM 11432 C C . GLN B 1 583 ? -2.898 -63.094 -28.266 1 92.69 583 GLN B C 1
ATOM 11434 O O . GLN B 1 583 ? -2.949 -64.25 -28.688 1 92.69 583 GLN B O 1
ATOM 11439 N N . SER B 1 584 ? -3.074 -61.969 -29.016 1 91.69 584 SER B N 1
ATOM 11440 C CA . SER B 1 584 ? -3.062 -62.031 -30.469 1 91.69 584 SER B CA 1
ATOM 11441 C C . SER B 1 584 ? -2.104 -61 -31.062 1 91.69 584 SER B C 1
ATOM 11443 O O . SER B 1 584 ? -2.225 -59.812 -30.781 1 91.69 584 SER B O 1
ATOM 11445 N N . LYS B 1 585 ? -1.048 -61.344 -31.859 1 90 585 LYS B N 1
ATOM 11446 C CA . LYS B 1 585 ? -0.061 -60.438 -32.469 1 90 585 LYS B CA 1
ATOM 11447 C C . LYS B 1 585 ? 0.779 -59.75 -31.422 1 90 585 LYS B C 1
ATOM 11449 O O . LYS B 1 585 ? 0.859 -58.5 -31.406 1 90 585 LYS B O 1
ATOM 11454 N N . VAL B 1 586 ? 1.341 -60.531 -30.484 1 92.88 586 VAL B N 1
ATOM 11455 C CA . VAL B 1 586 ? 2.064 -60 -29.328 1 92.88 586 VAL B CA 1
ATOM 11456 C C . VAL B 1 586 ? 3.496 -60.531 -29.328 1 92.88 586 VAL B C 1
ATOM 11458 O O . VAL B 1 586 ? 3.756 -61.656 -29.828 1 92.88 586 VAL B O 1
ATOM 11461 N N . VAL B 1 587 ? 4.383 -59.656 -28.906 1 90.5 587 VAL B N 1
ATOM 11462 C CA . VAL B 1 587 ? 5.746 -60.094 -28.594 1 90.5 587 VAL B CA 1
ATOM 11463 C C . VAL B 1 587 ? 5.984 -60 -27.094 1 90.5 587 VAL B C 1
ATOM 11465 O O . VAL B 1 587 ? 5.863 -58.938 -26.5 1 90.5 587 VAL B O 1
ATOM 11468 N N . THR B 1 588 ? 6.254 -61.094 -26.438 1 90.38 588 THR B N 1
ATOM 11469 C CA . THR B 1 588 ? 6.445 -61.125 -25 1 90.38 588 THR B CA 1
ATOM 11470 C C . THR B 1 588 ? 7.824 -61.688 -24.641 1 90.38 588 THR B C 1
ATOM 11472 O O . THR B 1 588 ? 8.211 -62.75 -25.125 1 90.38 588 THR B O 1
ATOM 11475 N N . GLY B 1 589 ? 8.586 -60.906 -23.859 1 86.06 589 GLY B N 1
ATOM 11476 C CA . GLY B 1 589 ? 9.844 -61.344 -23.266 1 86.06 589 GLY B CA 1
ATOM 11477 C C . GLY B 1 589 ? 9.852 -61.281 -21.75 1 86.06 589 GLY B C 1
ATOM 11478 O O . GLY B 1 589 ? 9.695 -60.188 -21.172 1 86.06 589 GLY B O 1
ATOM 11479 N N . LEU B 1 590 ? 10.008 -62.406 -21.016 1 88.75 590 LEU B N 1
ATOM 11480 C CA . LEU B 1 590 ? 10.094 -62.469 -19.562 1 88.75 590 LEU B CA 1
ATOM 11481 C C . LEU B 1 590 ? 11.484 -62.906 -19.125 1 88.75 590 LEU B C 1
ATOM 11483 O O . LEU B 1 590 ? 11.945 -64 -19.484 1 88.75 590 LEU B O 1
ATOM 11487 N N . PHE B 1 591 ? 12.023 -62.031 -18.328 1 84.31 591 PHE B N 1
ATOM 11488 C CA . PHE B 1 591 ? 13.375 -62.281 -17.844 1 84.31 591 PHE B CA 1
ATOM 11489 C C . PHE B 1 591 ? 13.398 -62.344 -16.328 1 84.31 591 PHE B C 1
ATOM 11491 O O . PHE B 1 591 ? 13.008 -61.375 -15.656 1 84.31 591 PHE B O 1
ATOM 11498 N N . GLY B 1 592 ? 13.711 -63.5 -15.734 1 89.69 592 GLY B N 1
ATOM 11499 C CA . GLY B 1 592 ? 13.852 -63.594 -14.297 1 89.69 592 GLY B CA 1
ATOM 11500 C C . GLY B 1 592 ? 13.234 -64.875 -13.727 1 89.69 592 GLY B C 1
ATOM 11501 O O . GLY B 1 592 ? 13.422 -65.938 -14.266 1 89.69 592 GLY B O 1
ATOM 11502 N N . ILE B 1 593 ? 12.625 -64.562 -12.43 1 92.81 593 ILE B N 1
ATOM 11503 C CA . ILE B 1 593 ? 12.008 -65.688 -11.734 1 92.81 593 ILE B CA 1
ATOM 11504 C C . ILE B 1 593 ? 10.484 -65.625 -11.875 1 92.81 593 ILE B C 1
ATOM 11506 O O . ILE B 1 593 ? 9.875 -64.625 -11.5 1 92.81 593 ILE B O 1
ATOM 11510 N N . ILE B 1 594 ? 9.938 -66.625 -12.43 1 92 594 ILE B N 1
ATOM 11511 C CA . ILE B 1 594 ? 8.492 -66.688 -12.609 1 92 594 ILE B CA 1
ATOM 11512 C C . ILE B 1 594 ? 7.922 -67.875 -11.867 1 92 594 ILE B C 1
ATOM 11514 O O . ILE B 1 594 ? 8.25 -69 -12.18 1 92 594 ILE B O 1
ATOM 11518 N N . VAL B 1 595 ? 7.098 -67.625 -10.891 1 93.62 595 VAL B N 1
ATOM 11519 C CA . VAL B 1 595 ? 6.438 -68.688 -10.117 1 93.62 595 VAL B CA 1
ATOM 11520 C C . VAL B 1 595 ? 4.922 -68.562 -10.273 1 93.62 595 VAL B C 1
ATOM 11522 O O . VAL B 1 595 ? 4.328 -67.562 -9.852 1 93.62 595 VAL B O 1
ATOM 11525 N N . VAL B 1 596 ? 4.285 -69.5 -10.938 1 92.69 596 VAL B N 1
ATOM 11526 C CA . VAL B 1 596 ? 2.846 -69.438 -11.18 1 92.69 596 VAL B CA 1
ATOM 11527 C C . VAL B 1 596 ? 2.25 -70.812 -10.875 1 92.69 596 VAL B C 1
ATOM 11529 O O . VAL B 1 596 ? 2.869 -71.875 -11.164 1 92.69 596 VAL B O 1
ATOM 11532 N N . THR B 1 597 ? 0.99 -70.938 -10.359 1 92.62 597 THR B N 1
ATOM 11533 C CA . THR B 1 597 ? 0.338 -72.25 -10.117 1 92.62 597 THR B CA 1
ATOM 11534 C C . THR B 1 597 ? -0.368 -72.688 -11.383 1 92.62 597 THR B C 1
ATOM 11536 O O . THR B 1 597 ? -0.113 -73.812 -11.852 1 92.62 597 THR B O 1
ATOM 11539 N N . THR B 1 598 ? -1.324 -71.812 -11.82 1 91.44 598 THR B N 1
ATOM 11540 C CA . THR B 1 598 ? -2 -72.125 -13.07 1 91.44 598 THR B CA 1
ATOM 11541 C C . THR B 1 598 ? -1.72 -71.062 -14.125 1 91.44 598 THR B C 1
ATOM 11543 O O . THR B 1 598 ? -1.986 -69.875 -13.906 1 91.44 598 THR B O 1
ATOM 11546 N N . LEU B 1 599 ? -1.073 -71.5 -15.164 1 92.19 599 LEU B N 1
ATOM 11547 C CA . LEU B 1 599 ? -0.784 -70.625 -16.297 1 92.19 599 LEU B CA 1
ATOM 11548 C C . LEU B 1 599 ? -1.523 -71.125 -17.547 1 92.19 599 LEU B C 1
ATOM 11550 O O . LEU B 1 599 ? -1.259 -72.188 -18.062 1 92.19 599 LEU B O 1
ATOM 11554 N N . ASN B 1 600 ? -2.438 -70.25 -18.016 1 89.38 600 ASN B N 1
ATOM 11555 C CA . ASN B 1 600 ? -3.154 -70.5 -19.266 1 89.38 600 ASN B CA 1
ATOM 11556 C C . ASN B 1 600 ? -2.689 -69.562 -20.375 1 89.38 600 ASN B C 1
ATOM 11558 O O . ASN B 1 600 ? -2.846 -68.375 -20.266 1 89.38 600 ASN B O 1
ATOM 11562 N N . MET B 1 601 ? -2.096 -70.125 -21.406 1 91.38 601 MET B N 1
ATOM 11563 C CA . MET B 1 601 ? -1.644 -69.312 -22.547 1 91.38 601 MET B CA 1
ATOM 11564 C C . MET B 1 601 ? -2.467 -69.625 -23.797 1 91.38 601 MET B C 1
ATOM 11566 O O . MET B 1 601 ? -2.344 -70.75 -24.359 1 91.38 601 MET B O 1
ATOM 11570 N N . ASP B 1 602 ? -3.377 -68.812 -24.156 1 89.06 602 ASP B N 1
ATOM 11571 C CA . ASP B 1 602 ? -4.062 -68.812 -25.453 1 89.06 602 ASP B CA 1
ATOM 11572 C C . ASP B 1 602 ? -3.457 -67.812 -26.422 1 89.06 602 ASP B C 1
ATOM 11574 O O . ASP B 1 602 ? -3.752 -66.625 -26.344 1 89.06 602 ASP B O 1
ATOM 11578 N N . GLN B 1 603 ? -2.633 -68.312 -27.328 1 91.81 603 GLN B N 1
ATOM 11579 C CA . GLN B 1 603 ? -1.838 -67.438 -28.141 1 91.81 603 GLN B CA 1
ATOM 11580 C C . GLN B 1 603 ? -2.02 -67.688 -29.625 1 91.81 603 GLN B C 1
ATOM 11582 O O . GLN B 1 603 ? -2.059 -68.875 -30.031 1 91.81 603 GLN B O 1
ATOM 11587 N N . SER B 1 604 ? -2.24 -66.625 -30.406 1 90.56 604 SER B N 1
ATOM 11588 C CA . SER B 1 604 ? -2.268 -66.688 -31.859 1 90.56 604 SER B CA 1
ATOM 11589 C C . SER B 1 604 ? -1.344 -65.688 -32.5 1 90.56 604 SER B C 1
ATOM 11591 O O . SER B 1 604 ? -1.479 -64.438 -32.219 1 90.56 604 SER B O 1
ATOM 11593 N N . LYS B 1 605 ? -0.294 -65.938 -33.312 1 89.31 605 LYS B N 1
ATOM 11594 C CA . LYS B 1 605 ? 0.665 -65.062 -33.969 1 89.31 605 LYS B CA 1
ATOM 11595 C C . LYS B 1 605 ? 1.516 -64.312 -32.938 1 89.31 605 LYS B C 1
ATOM 11597 O O . LYS B 1 605 ? 1.558 -63.094 -32.938 1 89.31 605 LYS B O 1
ATOM 11602 N N . VAL B 1 606 ? 2.102 -65.125 -32 1 92.06 606 VAL B N 1
ATOM 11603 C CA . VAL B 1 606 ? 2.844 -64.562 -30.891 1 92.06 606 VAL B CA 1
ATOM 11604 C C . VAL B 1 606 ? 4.285 -65.062 -30.922 1 92.06 606 VAL B C 1
ATOM 11606 O O . VAL B 1 606 ? 4.551 -66.188 -31.391 1 92.06 606 VAL B O 1
ATOM 11609 N N . VAL B 1 607 ? 5.184 -64.188 -30.531 1 89.5 607 VAL B N 1
ATOM 11610 C CA . VAL B 1 607 ? 6.555 -64.562 -30.234 1 89.5 607 VAL B CA 1
ATOM 11611 C C . VAL B 1 607 ? 6.809 -64.5 -28.734 1 89.5 607 VAL B C 1
ATOM 11613 O O . VAL B 1 607 ? 6.691 -63.406 -28.141 1 89.5 607 VAL B O 1
ATOM 11616 N N . THR B 1 608 ? 7.105 -65.562 -28.062 1 89.75 608 THR B N 1
ATOM 11617 C CA . THR B 1 608 ? 7.297 -65.625 -26.625 1 89.75 608 THR B CA 1
ATOM 11618 C C . THR B 1 608 ? 8.695 -66.125 -26.266 1 89.75 608 THR B C 1
ATOM 11620 O O . THR B 1 608 ? 9.148 -67.125 -26.781 1 89.75 608 THR B O 1
ATOM 11623 N N . GLY B 1 609 ? 9.375 -65.312 -25.453 1 84.81 609 GLY B N 1
ATOM 11624 C CA . GLY B 1 609 ? 10.648 -65.688 -24.891 1 84.81 609 GLY B CA 1
ATOM 11625 C C . GLY B 1 609 ? 10.633 -65.75 -23.375 1 84.81 609 GLY B C 1
ATOM 11626 O O . GLY B 1 609 ? 10.273 -64.75 -22.703 1 84.81 609 GLY B O 1
ATOM 11627 N N . LEU B 1 610 ? 10.969 -66.875 -22.719 1 87.75 610 LEU B N 1
ATOM 11628 C CA . LEU B 1 610 ? 11.109 -67.062 -21.281 1 87.75 610 LEU B CA 1
ATOM 11629 C C . LEU B 1 610 ? 12.555 -67.375 -20.906 1 87.75 610 LEU B C 1
ATOM 11631 O O . LEU B 1 610 ? 13.078 -68.438 -21.266 1 87.75 610 LEU B O 1
ATOM 11635 N N . PHE B 1 611 ? 13.086 -66.438 -20.141 1 83.62 611 PHE B N 1
ATOM 11636 C CA . PHE B 1 611 ? 14.5 -66.562 -19.797 1 83.62 611 PHE B CA 1
ATOM 11637 C C . PHE B 1 611 ? 14.68 -66.562 -18.281 1 83.62 611 PHE B C 1
ATOM 11639 O O . PHE B 1 611 ? 14.266 -65.625 -17.594 1 83.62 611 PHE B O 1
ATOM 11646 N N . GLY B 1 612 ? 15.109 -67.688 -17.672 1 88.88 612 GLY B N 1
ATOM 11647 C CA . GLY B 1 612 ? 15.375 -67.75 -16.234 1 88.88 612 GLY B CA 1
ATOM 11648 C C . GLY B 1 612 ? 14.844 -69 -15.602 1 88.88 612 GLY B C 1
ATOM 11649 O O . GLY B 1 612 ? 15 -70.125 -16.156 1 88.88 612 GLY B O 1
ATOM 11650 N N . ILE B 1 613 ? 14.352 -68.75 -14.25 1 92.19 613 ILE B N 1
ATOM 11651 C CA . ILE B 1 613 ? 13.789 -69.875 -13.516 1 92.19 613 ILE B CA 1
ATOM 11652 C C . ILE B 1 613 ? 12.266 -69.812 -13.57 1 92.19 613 ILE B C 1
ATOM 11654 O O . ILE B 1 613 ? 11.656 -68.812 -13.109 1 92.19 613 ILE B O 1
ATOM 11658 N N . ILE B 1 614 ? 11.68 -70.75 -14.141 1 91.25 614 ILE B N 1
ATOM 11659 C CA . ILE B 1 614 ? 10.227 -70.812 -14.289 1 91.25 614 ILE B CA 1
ATOM 11660 C C . ILE B 1 614 ? 9.672 -72 -13.562 1 91.25 614 ILE B C 1
ATOM 11662 O O . ILE B 1 614 ? 10.008 -73.188 -13.898 1 91.25 614 ILE B O 1
ATOM 11666 N N . VAL B 1 615 ? 8.844 -71.812 -12.578 1 92.94 615 VAL B N 1
ATOM 11667 C CA . VAL B 1 615 ? 8.203 -72.875 -11.82 1 92.94 615 VAL B CA 1
ATOM 11668 C C . VAL B 1 615 ? 6.684 -72.75 -11.977 1 92.94 615 VAL B C 1
ATOM 11670 O O . VAL B 1 615 ? 6.078 -71.75 -11.57 1 92.94 615 VAL B O 1
ATOM 11673 N N . VAL B 1 616 ? 6.043 -73.75 -12.633 1 91.75 616 VAL B N 1
ATOM 11674 C CA . VAL B 1 616 ? 4.598 -73.75 -12.844 1 91.75 616 VAL B CA 1
ATOM 11675 C C . VAL B 1 616 ? 4.027 -75.125 -12.484 1 91.75 616 VAL B C 1
ATOM 11677 O O . VAL B 1 616 ? 4.645 -76.125 -12.758 1 91.75 616 VAL B O 1
ATOM 11680 N N . THR B 1 617 ? 2.826 -75.188 -11.906 1 91.88 617 THR B N 1
ATOM 11681 C CA . THR B 1 617 ? 2.205 -76.5 -11.602 1 91.88 617 THR B CA 1
ATOM 11682 C C . THR B 1 617 ? 1.437 -77 -12.805 1 91.88 617 THR B C 1
ATOM 11684 O O . THR B 1 617 ? 1.686 -78.125 -13.266 1 91.88 617 THR B O 1
ATOM 11687 N N . THR B 1 618 ? 0.422 -76.125 -13.195 1 90.5 618 THR B N 1
ATOM 11688 C CA . THR B 1 618 ? -0.316 -76.5 -14.398 1 90.5 618 THR B CA 1
ATOM 11689 C C . THR B 1 618 ? -0.117 -75.5 -15.5 1 90.5 618 THR B C 1
ATOM 11691 O O . THR B 1 618 ? -0.382 -74.312 -15.297 1 90.5 618 THR B O 1
ATOM 11694 N N . LEU B 1 619 ? 0.467 -75.938 -16.562 1 91.19 619 LEU B N 1
ATOM 11695 C CA . LEU B 1 619 ? 0.683 -75.062 -17.719 1 91.19 619 LEU B CA 1
ATOM 11696 C C . LEU B 1 619 ? -0.133 -75.562 -18.922 1 91.19 619 LEU B C 1
ATOM 11698 O O . LEU B 1 619 ? 0.098 -76.688 -19.422 1 91.19 619 LEU B O 1
ATOM 11702 N N . ASN B 1 620 ? -1.068 -74.75 -19.344 1 87.81 620 ASN B N 1
ATOM 11703 C CA . ASN B 1 620 ? -1.855 -75 -20.547 1 87.81 620 ASN B CA 1
ATOM 11704 C C . ASN B 1 620 ? -1.45 -74.125 -21.703 1 87.81 620 ASN B C 1
ATOM 11706 O O . ASN B 1 620 ? -1.61 -72.875 -21.625 1 87.81 620 ASN B O 1
ATOM 11710 N N . MET B 1 621 ? -0.894 -74.688 -22.75 1 90.25 621 MET B N 1
ATOM 11711 C CA . MET B 1 621 ? -0.485 -73.875 -23.922 1 90.25 621 MET B CA 1
ATOM 11712 C C . MET B 1 621 ? -1.364 -74.25 -25.125 1 90.25 621 MET B C 1
ATOM 11714 O O . MET B 1 621 ? -1.271 -75.312 -25.688 1 90.25 621 MET B O 1
ATOM 11718 N N . ASP B 1 622 ? -2.291 -73.375 -25.453 1 86.75 622 ASP B N 1
ATOM 11719 C CA . ASP B 1 622 ? -3.029 -73.438 -26.719 1 86.75 622 ASP B CA 1
ATOM 11720 C C . ASP B 1 622 ? -2.471 -72.438 -27.719 1 86.75 622 ASP B C 1
ATOM 11722 O O . ASP B 1 622 ? -2.789 -71.25 -27.641 1 86.75 622 ASP B O 1
ATOM 11726 N N . GLN B 1 623 ? -1.65 -72.875 -28.641 1 90.19 623 GLN B N 1
ATOM 11727 C CA . GLN B 1 623 ? -0.896 -72 -29.484 1 90.19 623 GLN B CA 1
ATOM 11728 C C . GLN B 1 623 ? -1.123 -72.312 -30.969 1 90.19 623 GLN B C 1
ATOM 11730 O O . GLN B 1 623 ? -1.166 -73.438 -31.359 1 90.19 623 GLN B O 1
ATOM 11735 N N . SER B 1 624 ? -1.388 -71.188 -31.734 1 88.56 624 SER B N 1
ATOM 11736 C CA . SER B 1 624 ? -1.453 -71.312 -33.188 1 88.56 624 SER B CA 1
ATOM 11737 C C . SER B 1 624 ? -0.55 -70.25 -33.844 1 88.56 624 SER B C 1
ATOM 11739 O O . SER B 1 624 ? -0.699 -69.062 -33.625 1 88.56 624 SER B O 1
ATOM 11741 N N . LYS B 1 625 ? 0.506 -70.562 -34.688 1 88.31 625 LYS B N 1
ATOM 11742 C CA . LYS B 1 625 ? 1.452 -69.688 -35.375 1 88.31 625 LYS B CA 1
ATOM 11743 C C . LYS B 1 625 ? 2.316 -68.938 -34.375 1 88.31 625 LYS B C 1
ATOM 11745 O O . LYS B 1 625 ? 2.338 -67.688 -34.375 1 88.31 625 LYS B O 1
ATOM 11750 N N . VAL B 1 626 ? 2.977 -69.688 -33.438 1 90.88 626 VAL B N 1
ATOM 11751 C CA . VAL B 1 626 ? 3.742 -69.125 -32.344 1 90.88 626 VAL B CA 1
ATOM 11752 C C . VAL B 1 626 ? 5.191 -69.562 -32.406 1 90.88 626 VAL B C 1
ATOM 11754 O O . VAL B 1 626 ? 5.465 -70.688 -32.844 1 90.88 626 VAL B O 1
ATOM 11757 N N . VAL B 1 627 ? 6.07 -68.688 -32.125 1 88.56 627 VAL B N 1
ATOM 11758 C CA . VAL B 1 627 ? 7.469 -69.062 -31.891 1 88.56 627 VAL B CA 1
ATOM 11759 C C . VAL B 1 627 ? 7.793 -68.938 -30.406 1 88.56 627 VAL B C 1
ATOM 11761 O O . VAL B 1 627 ? 7.633 -67.812 -29.812 1 88.56 627 VAL B O 1
ATOM 11764 N N . THR B 1 628 ? 8.203 -69.938 -29.703 1 88.81 628 THR B N 1
ATOM 11765 C CA . THR B 1 628 ? 8.523 -69.938 -28.281 1 88.81 628 THR B CA 1
ATOM 11766 C C . THR B 1 628 ? 9.984 -70.312 -28.047 1 88.81 628 THR B C 1
ATOM 11768 O O . THR B 1 628 ? 10.461 -71.375 -28.531 1 88.81 628 THR B O 1
ATOM 11771 N N . VAL B 1 629 ? 10.586 -69.438 -27.375 1 84.75 629 VAL B N 1
ATOM 11772 C CA . VAL B 1 629 ? 11.977 -69.688 -26.984 1 84.75 629 VAL B CA 1
ATOM 11773 C C . VAL B 1 629 ? 12.078 -69.812 -25.469 1 84.75 629 VAL B C 1
ATOM 11775 O O . VAL B 1 629 ? 11.734 -68.875 -24.75 1 84.75 629 VAL B O 1
ATOM 11778 N N . LEU B 1 630 ? 12.547 -70.938 -24.859 1 86.75 630 LEU B N 1
ATOM 11779 C CA . LEU B 1 630 ? 12.75 -71.125 -23.438 1 86.75 630 LEU B CA 1
ATOM 11780 C C . LEU B 1 630 ? 14.227 -71.375 -23.125 1 86.75 630 LEU B C 1
ATOM 11782 O O . LEU B 1 630 ? 14.867 -72.25 -23.672 1 86.75 630 LEU B O 1
ATOM 11786 N N . PHE B 1 631 ? 14.695 -70.5 -22.203 1 83.5 631 PHE B N 1
ATOM 11787 C CA . PHE B 1 631 ? 16.094 -70.625 -21.812 1 83.5 631 PHE B CA 1
ATOM 11788 C C . PHE B 1 631 ? 16.234 -70.625 -20.297 1 83.5 631 PHE B C 1
ATOM 11790 O O . PHE B 1 631 ? 15.906 -69.625 -19.656 1 83.5 631 PHE B O 1
ATOM 11797 N N . GLY B 1 632 ? 16.672 -71.688 -19.656 1 87.38 632 GLY B N 1
ATOM 11798 C CA . GLY B 1 632 ? 16.922 -71.75 -18.219 1 87.38 632 GLY B CA 1
ATOM 11799 C C . GLY B 1 632 ? 16.406 -73.062 -17.594 1 87.38 632 GLY B C 1
ATOM 11800 O O . GLY B 1 632 ? 16.547 -74.125 -18.156 1 87.38 632 GLY B O 1
ATOM 11801 N N . ILE B 1 633 ? 15.992 -72.812 -16.203 1 91 633 ILE B N 1
ATOM 11802 C CA . ILE B 1 633 ? 15.445 -74 -15.477 1 91 633 ILE B CA 1
ATOM 11803 C C . ILE B 1 633 ? 13.922 -73.875 -15.461 1 91 633 ILE B C 1
ATOM 11805 O O . ILE B 1 633 ? 13.344 -72.938 -14.938 1 91 633 ILE B O 1
ATOM 11809 N N . ILE B 1 634 ? 13.312 -74.875 -16.062 1 89.69 634 ILE B N 1
ATOM 11810 C CA . ILE B 1 634 ? 11.859 -74.875 -16.141 1 89.69 634 ILE B CA 1
ATOM 11811 C C . ILE B 1 634 ? 11.328 -76.125 -15.43 1 89.69 634 ILE B C 1
ATOM 11813 O O . ILE B 1 634 ? 11.664 -77.25 -15.805 1 89.69 634 ILE B O 1
ATOM 11817 N N . VAL B 1 635 ? 10.555 -75.875 -14.406 1 92 635 VAL B N 1
ATOM 11818 C CA . VAL B 1 635 ? 9.953 -77 -13.648 1 92 635 VAL B CA 1
ATOM 11819 C C . VAL B 1 635 ? 8.438 -76.938 -13.766 1 92 635 VAL B C 1
ATOM 11821 O O . VAL B 1 635 ? 7.816 -75.938 -13.352 1 92 635 VAL B O 1
ATOM 11824 N N . VAL B 1 636 ? 7.777 -77.938 -14.398 1 90.81 636 VAL B N 1
ATOM 11825 C CA . VAL B 1 636 ? 6.328 -77.938 -14.57 1 90.81 636 VAL B CA 1
ATOM 11826 C C . VAL B 1 636 ? 5.805 -79.312 -14.133 1 90.81 636 VAL B C 1
ATOM 11828 O O . VAL B 1 636 ? 6.402 -80.375 -14.445 1 90.81 636 VAL B O 1
ATOM 11831 N N . THR B 1 637 ? 4.652 -79.375 -13.484 1 91 637 THR B N 1
ATOM 11832 C CA . THR B 1 637 ? 4.078 -80.688 -13.102 1 91 637 THR B CA 1
ATOM 11833 C C . THR B 1 637 ? 3.238 -81.25 -14.242 1 91 637 THR B C 1
ATOM 11835 O O . THR B 1 637 ? 3.479 -82.375 -14.688 1 91 637 THR B O 1
ATOM 11838 N N . THR B 1 638 ? 2.184 -80.438 -14.57 1 89.12 638 THR B N 1
ATOM 11839 C CA . THR B 1 638 ? 1.376 -80.875 -15.711 1 89.12 638 THR B CA 1
ATOM 11840 C C . THR B 1 638 ? 1.49 -79.875 -16.859 1 89.12 638 THR B C 1
ATOM 11842 O O . THR B 1 638 ? 1.217 -78.688 -16.688 1 89.12 638 THR B O 1
ATOM 11845 N N . LEU B 1 639 ? 1.985 -80.312 -17.922 1 89.62 639 LEU B N 1
ATOM 11846 C CA . LEU B 1 639 ? 2.127 -79.5 -19.125 1 89.62 639 LEU B CA 1
ATOM 11847 C C . LEU B 1 639 ? 1.222 -80 -20.234 1 89.62 639 LEU B C 1
ATOM 11849 O O . LEU B 1 639 ? 1.398 -81.125 -20.719 1 89.62 639 LEU B O 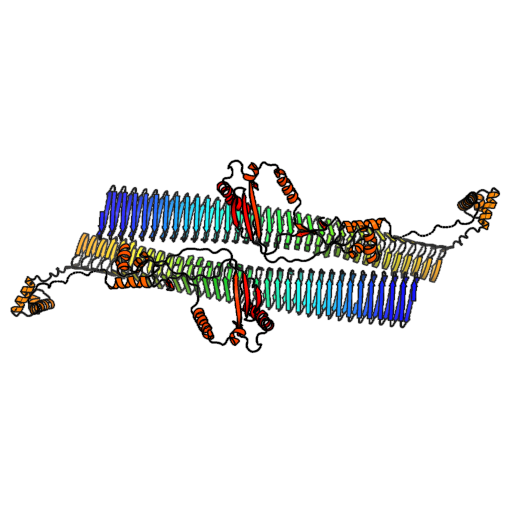1
ATOM 11853 N N . ASN B 1 640 ? 0.261 -79.25 -20.641 1 85.62 640 ASN B N 1
ATOM 11854 C CA . ASN B 1 640 ? -0.607 -79.562 -21.766 1 85.62 640 ASN B CA 1
ATOM 11855 C C . ASN B 1 640 ? -0.287 -78.625 -22.969 1 85.62 640 ASN B C 1
ATOM 11857 O O . ASN B 1 640 ? -0.444 -77.438 -22.906 1 85.62 640 ASN B O 1
ATOM 11861 N N . MET B 1 641 ? 0.191 -79.25 -24.047 1 88.19 641 MET B N 1
ATOM 11862 C CA . MET B 1 641 ? 0.55 -78.5 -25.25 1 88.19 641 MET B CA 1
ATOM 11863 C C . MET B 1 641 ? -0.384 -78.812 -26.406 1 88.19 641 MET B C 1
ATOM 11865 O O . MET B 1 641 ? -0.376 -79.938 -26.906 1 88.19 641 MET B O 1
ATOM 11869 N N . ASP B 1 642 ? -1.275 -77.938 -26.75 1 83.5 642 ASP B N 1
ATOM 11870 C CA . ASP B 1 642 ? -2.045 -78 -27.984 1 83.5 642 ASP B CA 1
ATOM 11871 C C . ASP B 1 642 ? -1.521 -77 -29 1 83.5 642 ASP B C 1
ATOM 11873 O O . ASP B 1 642 ? -1.832 -75.812 -28.906 1 83.5 642 ASP B O 1
ATOM 11877 N N . GLN B 1 643 ? -0.727 -77.438 -29.938 1 87.69 643 GLN B N 1
ATOM 11878 C CA . GLN B 1 643 ? -0.002 -76.5 -30.812 1 87.69 643 GLN B CA 1
ATOM 11879 C C . GLN B 1 643 ? -0.258 -76.812 -32.281 1 87.69 643 GLN B C 1
ATOM 11881 O O . GLN B 1 643 ? -0.311 -78 -32.656 1 87.69 643 GLN B O 1
ATOM 11886 N N . SER B 1 644 ? -0.554 -75.75 -33.031 1 83.44 644 SER B N 1
ATOM 11887 C CA . SER B 1 644 ? -0.64 -75.875 -34.5 1 83.44 644 SER B CA 1
ATOM 11888 C C . SER B 1 644 ? 0.261 -74.875 -35.188 1 83.44 644 SER B C 1
ATOM 11890 O O . SER B 1 644 ? 0.123 -73.688 -34.938 1 83.44 644 SER B O 1
ATOM 11892 N N . LYS B 1 645 ? 1.343 -75.188 -36.031 1 86.62 645 LYS B N 1
ATOM 11893 C CA . LYS B 1 645 ? 2.285 -74.312 -36.719 1 86.62 645 LYS B CA 1
ATOM 11894 C C . LYS B 1 645 ? 3.16 -73.5 -35.75 1 86.62 645 LYS B C 1
ATOM 11896 O O . LYS B 1 645 ? 3.168 -72.312 -35.781 1 86.62 645 LYS B O 1
ATOM 11901 N N . VAL B 1 646 ? 3.84 -74.25 -34.844 1 88.81 646 VAL B N 1
ATOM 11902 C CA . VAL B 1 646 ? 4.621 -73.688 -33.75 1 88.81 646 VAL B CA 1
ATOM 11903 C C . VAL B 1 646 ? 6.078 -74.125 -33.875 1 88.81 646 VAL B C 1
ATOM 11905 O O . VAL B 1 646 ? 6.359 -75.25 -34.25 1 88.81 646 VAL B O 1
ATOM 11908 N N . VAL B 1 647 ? 6.977 -73.188 -33.625 1 86.94 647 VAL B N 1
ATOM 11909 C CA . VAL B 1 647 ? 8.391 -73.5 -33.469 1 86.94 647 VAL B CA 1
ATOM 11910 C C . VAL B 1 647 ? 8.805 -73.312 -32 1 86.94 647 VAL B C 1
ATOM 11912 O O . VAL B 1 647 ? 8.648 -72.25 -31.453 1 86.94 647 VAL B O 1
ATOM 11915 N N . THR B 1 648 ? 9.289 -74.312 -31.281 1 87.06 648 THR B N 1
ATOM 11916 C CA . THR B 1 648 ? 9.727 -74.25 -29.891 1 87.06 648 THR B CA 1
ATOM 11917 C C . THR B 1 648 ? 11.203 -74.562 -29.766 1 87.06 648 THR B C 1
ATOM 11919 O O . THR B 1 648 ? 11.633 -75.625 -30.203 1 87.06 648 THR B O 1
ATOM 11922 N N . VAL B 1 649 ? 11.898 -73.688 -29.266 1 83.19 649 VAL B N 1
ATOM 11923 C CA . VAL B 1 649 ? 13.312 -73.938 -28.984 1 83.19 649 VAL B CA 1
ATOM 11924 C C . VAL B 1 649 ? 13.555 -74 -27.484 1 83.19 649 VAL B C 1
ATOM 11926 O O . VAL B 1 649 ? 13.258 -73 -26.766 1 83.19 649 VAL B O 1
ATOM 11929 N N . LEU B 1 650 ? 14.117 -75.062 -26.891 1 84.25 650 LEU B N 1
ATOM 11930 C CA . LEU B 1 650 ? 14.375 -75.25 -25.469 1 84.25 650 LEU B CA 1
ATOM 11931 C C . LEU B 1 650 ? 15.867 -75.375 -25.203 1 84.25 650 LEU B C 1
ATOM 11933 O O . LEU B 1 650 ? 16.516 -76.312 -25.75 1 84.25 650 LEU B O 1
ATOM 11937 N N . PHE B 1 651 ? 16.312 -74.5 -24.375 1 81.62 651 PHE B N 1
ATOM 11938 C CA . PHE B 1 651 ? 17.703 -74.5 -23.953 1 81.62 651 PHE B CA 1
ATOM 11939 C C . PHE B 1 651 ? 17.812 -74.562 -22.422 1 81.62 651 PHE B C 1
ATOM 11941 O O . PHE B 1 651 ? 17.375 -73.688 -21.734 1 81.62 651 PHE B O 1
ATOM 11948 N N . GLY B 1 652 ? 18.281 -75.75 -21.828 1 85 652 GLY B N 1
ATOM 11949 C CA . GLY B 1 652 ? 18.531 -75.812 -20.391 1 85 652 GLY B CA 1
ATOM 11950 C C . GLY B 1 652 ? 17.984 -77.125 -19.766 1 85 652 GLY B C 1
ATOM 11951 O O . GLY B 1 652 ? 18.109 -78.188 -20.344 1 85 652 GLY B O 1
ATOM 11952 N N . ILE B 1 653 ? 17.562 -76.875 -18.375 1 89.5 653 ILE B N 1
ATOM 11953 C CA . ILE B 1 653 ? 17.031 -78.062 -17.641 1 89.5 653 ILE B CA 1
ATOM 11954 C C . ILE B 1 653 ? 15.516 -77.938 -17.562 1 89.5 653 ILE B C 1
ATOM 11956 O O . ILE B 1 653 ? 14.969 -77 -17.047 1 89.5 653 ILE B O 1
ATOM 11960 N N . ILE B 1 654 ? 14.852 -78.875 -18.109 1 87.75 654 ILE B N 1
ATOM 11961 C CA . ILE B 1 654 ? 13.391 -78.875 -18.094 1 87.75 654 ILE B CA 1
ATOM 11962 C C . ILE B 1 654 ? 12.922 -80.125 -17.359 1 87.75 654 ILE B C 1
ATOM 11964 O O . ILE B 1 654 ? 13.25 -81.25 -17.75 1 87.75 654 ILE B O 1
ATOM 11968 N N . VAL B 1 655 ? 12.219 -79.938 -16.297 1 90.44 655 VAL B N 1
ATOM 11969 C CA . VAL B 1 655 ? 11.672 -81.062 -15.508 1 90.44 655 VAL B CA 1
ATOM 11970 C C . VAL B 1 655 ? 10.141 -81 -15.594 1 90.44 655 VAL B C 1
ATOM 11972 O O . VAL B 1 655 ? 9.508 -80.062 -15.172 1 90.44 655 VAL B O 1
ATOM 11975 N N . VAL B 1 656 ? 9.508 -82 -16.219 1 89.44 656 VAL B N 1
ATOM 11976 C CA . VAL B 1 656 ? 8.055 -82.125 -16.344 1 89.44 656 VAL B CA 1
ATOM 11977 C C . VAL B 1 656 ? 7.586 -83.438 -15.812 1 89.44 656 VAL B C 1
ATOM 11979 O O . VAL B 1 656 ? 8.164 -84.5 -16.141 1 89.44 656 VAL B O 1
ATOM 11982 N N . THR B 1 657 ? 6.492 -83.5 -15.062 1 89.62 657 THR B N 1
ATOM 11983 C CA . THR B 1 657 ? 5.98 -84.812 -14.586 1 89.62 657 THR B CA 1
ATOM 11984 C C . THR B 1 657 ? 5.062 -85.438 -15.625 1 89.62 657 THR B C 1
ATOM 11986 O O . THR B 1 657 ? 5.281 -86.562 -16.031 1 89.62 657 THR B O 1
ATOM 11989 N N . THR B 1 658 ? 3.971 -84.625 -15.914 1 86.94 658 THR B N 1
ATOM 11990 C CA . THR B 1 658 ? 3.082 -85.125 -16.953 1 86.94 658 THR B CA 1
ATOM 11991 C C . THR B 1 658 ? 3.092 -84.188 -18.156 1 86.94 658 THR B C 1
ATOM 11993 O O . THR B 1 658 ? 2.828 -83 -18.031 1 86.94 658 THR B O 1
ATOM 11996 N N . LEU B 1 659 ? 3.449 -84.688 -19.219 1 88.25 659 LEU B N 1
ATOM 11997 C CA . LEU B 1 659 ? 3.494 -83.938 -20.469 1 88.25 659 LEU B CA 1
ATOM 11998 C C . LEU B 1 659 ? 2.49 -84.5 -21.469 1 88.25 659 LEU B C 1
ATOM 12000 O O . LEU B 1 659 ? 2.6 -85.625 -21.906 1 88.25 659 LEU B O 1
ATOM 12004 N N . ASN B 1 660 ? 1.509 -83.75 -21.844 1 82.31 660 ASN B N 1
ATOM 12005 C CA . ASN B 1 660 ? 0.555 -84.062 -22.891 1 82.31 660 ASN B CA 1
ATOM 12006 C C . ASN B 1 660 ? 0.777 -83.188 -24.141 1 82.31 660 ASN B C 1
ATOM 12008 O O . ASN B 1 660 ? 0.669 -82 -24.094 1 82.31 660 ASN B O 1
ATOM 12012 N N . MET B 1 661 ? 1.122 -83.75 -25.234 1 85.38 661 MET B N 1
ATOM 12013 C CA . MET B 1 661 ? 1.425 -83 -26.453 1 85.38 661 MET B CA 1
ATOM 12014 C C . MET B 1 661 ? 0.455 -83.375 -27.578 1 85.38 661 MET B C 1
ATOM 12016 O O . MET B 1 661 ? 0.327 -84.562 -27.938 1 85.38 661 MET B O 1
ATOM 12020 N N . ASP B 1 662 ? -0.358 -82.5 -28 1 79.12 662 ASP B N 1
ATOM 12021 C CA . ASP B 1 662 ? -1.134 -82.562 -29.234 1 79.12 662 ASP B CA 1
ATOM 12022 C C . ASP B 1 662 ? -0.617 -81.562 -30.281 1 79.12 662 ASP B C 1
ATOM 12024 O O . ASP B 1 662 ? -0.879 -80.375 -30.188 1 79.12 662 ASP B O 1
ATOM 12028 N N . GLN B 1 663 ? 0.161 -82 -31.266 1 80.12 663 GLN B N 1
ATOM 12029 C CA . GLN B 1 663 ? 0.881 -81.062 -32.156 1 80.12 663 GLN B CA 1
ATOM 12030 C C . GLN B 1 663 ? 0.581 -81.375 -33.625 1 80.12 663 GLN B C 1
ATOM 12032 O O . GLN B 1 663 ? 0.446 -82.5 -34 1 80.12 663 GLN B O 1
ATOM 12037 N N . SER B 1 664 ? 0.262 -80.312 -34.375 1 78.31 664 SER B N 1
ATOM 12038 C CA . SER B 1 664 ? 0.18 -80.375 -35.812 1 78.31 664 SER B CA 1
ATOM 12039 C C . SER B 1 664 ? 1.121 -79.375 -36.5 1 78.31 664 SER B C 1
ATOM 12041 O O . SER B 1 664 ? 1.027 -78.188 -36.25 1 78.31 664 SER B O 1
ATOM 12043 N N . LYS B 1 665 ? 2.238 -79.625 -37.344 1 82.31 665 LYS B N 1
ATOM 12044 C CA . LYS B 1 665 ? 3.215 -78.812 -38.062 1 82.31 665 LYS B CA 1
ATOM 12045 C C . LYS B 1 665 ? 4.098 -78 -37.094 1 82.31 665 LYS B C 1
ATOM 12047 O O . LYS B 1 665 ? 4.133 -76.812 -37.094 1 82.31 665 LYS B O 1
ATOM 12052 N N . VAL B 1 666 ? 4.746 -78.75 -36.125 1 85.31 666 VAL B N 1
ATOM 12053 C CA . VAL B 1 666 ? 5.539 -78.188 -35.062 1 85.31 666 VAL B CA 1
ATOM 12054 C C . VAL B 1 666 ? 7 -78.562 -35.219 1 85.31 666 VAL B C 1
ATOM 12056 O O . VAL B 1 666 ? 7.293 -79.688 -35.625 1 85.31 666 VAL B O 1
ATOM 12059 N N . VAL B 1 667 ? 7.93 -77.688 -35.062 1 82.38 667 VAL B N 1
ATOM 12060 C CA . VAL B 1 667 ? 9.359 -77.938 -34.969 1 82.38 667 VAL B CA 1
ATOM 12061 C C . VAL B 1 667 ? 9.82 -77.688 -33.531 1 82.38 667 VAL B C 1
ATOM 12063 O O . VAL B 1 667 ? 9.641 -76.562 -33 1 82.38 667 VAL B O 1
ATOM 12066 N N . THR B 1 668 ? 10.336 -78.625 -32.75 1 82.81 668 THR B N 1
ATOM 12067 C CA . THR B 1 668 ? 10.875 -78.5 -31.391 1 82.81 668 THR B CA 1
ATOM 12068 C C . THR B 1 668 ? 12.359 -78.875 -31.359 1 82.81 668 THR B C 1
ATOM 12070 O O . THR B 1 668 ? 12.75 -79.938 -31.734 1 82.81 668 THR B O 1
ATOM 12073 N N . VAL B 1 669 ? 13.125 -77.938 -31.047 1 80.75 669 VAL B N 1
ATOM 12074 C CA . VAL B 1 669 ? 14.555 -78.188 -30.875 1 80.75 669 VAL B CA 1
ATOM 12075 C C . VAL B 1 669 ? 14.906 -78.188 -29.391 1 80.75 669 VAL B C 1
ATOM 12077 O O . VAL B 1 669 ? 14.602 -77.25 -28.656 1 80.75 669 VAL B O 1
ATOM 12080 N N . LEU B 1 670 ? 15.562 -79.188 -28.828 1 79.88 670 LEU B N 1
ATOM 12081 C CA . LEU B 1 670 ? 15.914 -79.375 -27.422 1 79.88 670 LEU B CA 1
ATOM 12082 C C . LEU B 1 670 ? 17.422 -79.438 -27.25 1 79.88 670 LEU B C 1
ATOM 12084 O O . LEU B 1 670 ? 18.078 -80.312 -27.828 1 79.88 670 LEU B O 1
ATOM 12088 N N . PHE B 1 671 ? 17.891 -78.5 -26.578 1 80.5 671 PHE B N 1
ATOM 12089 C CA . PHE B 1 671 ? 19.297 -78.5 -26.172 1 80.5 671 PHE B CA 1
ATOM 12090 C C . PHE B 1 671 ? 19.422 -78.438 -24.656 1 80.5 671 PHE B C 1
ATOM 12092 O O . PHE B 1 671 ? 19.203 -77.438 -24.031 1 80.5 671 PHE B O 1
ATOM 12099 N N . GLY B 1 672 ? 19.625 -79.625 -23.969 1 81.75 672 GLY B N 1
ATOM 12100 C CA . GLY B 1 672 ? 19.844 -79.688 -22.531 1 81.75 672 GLY B CA 1
ATOM 12101 C C . GLY B 1 672 ? 19.328 -81 -21.906 1 81.75 672 GLY B C 1
ATOM 12102 O O . GLY B 1 672 ? 19.359 -82.062 -22.531 1 81.75 672 GLY B O 1
ATOM 12103 N N . ILE B 1 673 ? 19 -80.812 -20.5 1 86.25 673 ILE B N 1
ATOM 12104 C CA . ILE B 1 673 ? 18.531 -82 -19.766 1 86.25 673 ILE B CA 1
ATOM 12105 C C . ILE B 1 673 ? 17.016 -81.938 -19.594 1 86.25 673 ILE B C 1
ATOM 12107 O O . ILE B 1 673 ? 16.484 -80.938 -19.078 1 86.25 673 ILE B O 1
ATOM 12111 N N . ILE B 1 674 ? 16.359 -82.812 -20.172 1 84.25 674 ILE B N 1
ATOM 12112 C CA . ILE B 1 674 ? 14.906 -82.875 -20.031 1 84.25 674 ILE B CA 1
ATOM 12113 C C . ILE B 1 674 ? 14.531 -84.125 -19.219 1 84.25 674 ILE B C 1
ATOM 12115 O O . ILE B 1 674 ? 14.883 -85.25 -19.609 1 84.25 674 ILE B O 1
ATOM 12119 N N . VAL B 1 675 ? 13.898 -83.938 -18.156 1 87.12 675 VAL B N 1
ATOM 12120 C CA . VAL B 1 675 ? 13.422 -85.062 -17.328 1 87.12 675 VAL B CA 1
ATOM 12121 C C . VAL B 1 675 ? 11.891 -85.125 -17.375 1 87.12 675 VAL B C 1
ATOM 12123 O O . VAL B 1 675 ? 11.219 -84.125 -17.016 1 87.12 675 VAL B O 1
ATOM 12126 N N . VAL B 1 676 ? 11.219 -86.125 -17.953 1 86.88 676 VAL B N 1
ATOM 12127 C CA . VAL B 1 676 ? 9.773 -86.312 -18.031 1 86.88 676 VAL B CA 1
ATOM 12128 C C . VAL B 1 676 ? 9.383 -87.625 -17.391 1 86.88 676 VAL B C 1
ATOM 12130 O O . VAL B 1 676 ? 9.984 -88.688 -17.672 1 86.88 676 VAL B O 1
ATOM 12133 N N . THR B 1 677 ? 8.391 -87.688 -16.594 1 84.75 677 THR B N 1
ATOM 12134 C CA . THR B 1 677 ? 7.961 -88.938 -16 1 84.75 677 THR B CA 1
ATOM 12135 C C . THR B 1 677 ? 6.926 -89.625 -16.875 1 84.75 677 THR B C 1
ATOM 12137 O O . THR B 1 677 ? 7.055 -90.812 -17.188 1 84.75 677 THR B O 1
ATOM 12140 N N . THR B 1 678 ? 5.738 -88.938 -17.188 1 82.38 678 THR B N 1
ATOM 12141 C CA . THR B 1 678 ? 4.738 -89.5 -18.094 1 82.38 678 THR B CA 1
ATOM 12142 C C . THR B 1 678 ? 4.621 -88.625 -19.359 1 82.38 678 THR B C 1
ATOM 12144 O O . THR B 1 678 ? 4.438 -87.438 -19.297 1 82.38 678 THR B O 1
ATOM 12147 N N . LEU B 1 679 ? 4.738 -89.188 -20.516 1 80.94 679 LEU B N 1
ATOM 12148 C CA . LEU B 1 679 ? 4.672 -88.5 -21.797 1 80.94 679 LEU B CA 1
ATOM 12149 C C . LEU B 1 679 ? 3.539 -89.062 -22.656 1 80.94 679 LEU B C 1
ATOM 12151 O O . LEU B 1 679 ? 3.508 -90.25 -22.953 1 80.94 679 LEU B O 1
ATOM 12155 N N . ASN B 1 680 ? 2.574 -88.375 -23 1 72.88 680 ASN B N 1
ATOM 12156 C CA . ASN B 1 680 ? 1.522 -88.688 -23.938 1 72.88 680 ASN B CA 1
ATOM 12157 C C . ASN B 1 680 ? 1.613 -87.875 -25.219 1 72.88 680 ASN B C 1
ATOM 12159 O O . ASN B 1 680 ? 1.486 -86.625 -25.188 1 72.88 680 ASN B O 1
ATOM 12163 N N . MET B 1 681 ? 1.919 -88.188 -26.5 1 70.88 681 MET B N 1
ATOM 12164 C CA . MET B 1 681 ? 2.115 -87.438 -27.734 1 70.88 681 MET B CA 1
ATOM 12165 C C . MET B 1 681 ? 1.078 -87.812 -28.781 1 70.88 681 MET B C 1
ATOM 12167 O O . MET B 1 681 ? 0.917 -89 -29.078 1 70.88 681 MET B O 1
ATOM 12171 N N . ASP B 1 682 ? 0.043 -87.062 -29.297 1 59 682 ASP B N 1
ATOM 12172 C CA . ASP B 1 682 ? -0.826 -87.312 -30.438 1 59 682 ASP B CA 1
ATOM 12173 C C . ASP B 1 682 ? -0.428 -86.438 -31.641 1 59 682 ASP B C 1
ATOM 12175 O O . ASP B 1 682 ? -0.461 -85.188 -31.547 1 59 682 ASP B O 1
ATOM 12179 N N . GLN B 1 683 ? 0.357 -86.438 -32.875 1 51.03 683 GLN B N 1
ATOM 12180 C CA . GLN B 1 683 ? 0.808 -85.688 -34.062 1 51.03 683 GLN B CA 1
ATOM 12181 C C . GLN B 1 683 ? -0.15 -85.875 -35.219 1 51.03 683 GLN B C 1
ATOM 12183 O O . GLN B 1 683 ? -0.44 -87 -35.625 1 51.03 683 GLN B O 1
ATOM 12188 N N . ARG B 1 684 ? -1.125 -84.875 -35.875 1 45.44 684 ARG B N 1
ATOM 12189 C CA . ARG B 1 684 ? -2.127 -85 -36.906 1 45.44 684 ARG B CA 1
ATOM 12190 C C . ARG B 1 684 ? -1.493 -84.938 -38.312 1 45.44 684 ARG B C 1
ATOM 12192 O O . ARG B 1 684 ? -0.617 -84.062 -38.531 1 45.44 684 ARG B O 1
ATOM 12199 N N . LYS B 1 685 ? -1.525 -85.688 -39.438 1 41.56 685 LYS B N 1
ATOM 12200 C CA . LYS B 1 685 ? -1.223 -85.875 -40.844 1 41.56 685 LYS B CA 1
ATOM 12201 C C . LYS B 1 685 ? -1.98 -84.875 -41.688 1 41.56 685 LYS B C 1
ATOM 12203 O O . LYS B 1 685 ? -3.068 -84.438 -41.312 1 41.56 685 LYS B O 1
ATOM 12208 N N . GLN B 1 686 ? -1.358 -84 -42.75 1 38.44 686 GLN B N 1
ATOM 12209 C CA . GLN B 1 686 ? -1.779 -83.188 -43.875 1 38.44 686 GLN B CA 1
ATOM 12210 C C . GLN B 1 686 ? -3.021 -83.75 -44.562 1 38.44 686 GLN B C 1
ATOM 12212 O O . GLN B 1 686 ? -3.068 -84.938 -44.875 1 38.44 686 GLN B O 1
ATOM 12217 N N . ARG B 1 687 ? -4.016 -82.875 -44.688 1 41.88 687 ARG B N 1
ATOM 12218 C CA . ARG B 1 687 ? -5.285 -83.188 -45.344 1 41.88 687 ARG B CA 1
ATOM 12219 C C . ARG B 1 687 ? -5.152 -83.125 -46.875 1 41.88 687 ARG B C 1
ATOM 12221 O O . ARG B 1 687 ? -4.824 -82.062 -47.406 1 41.88 687 ARG B O 1
ATOM 12228 N N . ARG B 1 688 ? -4.496 -83.875 -47.688 1 45.44 688 ARG B N 1
ATOM 12229 C CA . ARG B 1 688 ? -4.355 -84.062 -49.156 1 45.44 688 ARG B CA 1
ATOM 12230 C C . ARG B 1 688 ? -5.684 -83.812 -49.844 1 45.44 688 ARG B C 1
ATOM 12232 O O . ARG B 1 688 ? -6.723 -84.312 -49.438 1 45.44 688 ARG B O 1
ATOM 12239 N N . GLU B 1 689 ? -5.73 -82.688 -50.531 1 48.78 689 GLU B N 1
ATOM 12240 C CA . GLU B 1 689 ? -6.816 -82.5 -51.5 1 48.78 689 GLU B CA 1
ATOM 12241 C C . GLU B 1 689 ? -7.008 -83.75 -52.344 1 48.78 689 GLU B C 1
ATOM 12243 O O . GLU B 1 689 ? -6.039 -84.438 -52.688 1 48.78 689 GLU B O 1
ATOM 12248 N N . MET B 1 690 ? -8.203 -84.25 -52.562 1 54.03 690 MET B N 1
ATOM 12249 C CA . MET B 1 690 ? -8.398 -85.562 -53.125 1 54.03 690 MET B CA 1
ATOM 12250 C C . MET B 1 690 ? -8.008 -85.625 -54.594 1 54.03 690 MET B C 1
ATOM 12252 O O . MET B 1 690 ? -8.398 -84.75 -55.375 1 54.03 690 MET B O 1
ATOM 12256 N N . SER B 1 691 ? -6.883 -86.125 -55.156 1 61.25 691 SER B N 1
ATOM 12257 C CA . SER B 1 691 ? -6.387 -86.25 -56.531 1 61.25 691 SER B CA 1
ATOM 12258 C C . SER B 1 691 ? -7.523 -86.562 -57.5 1 61.25 691 SER B C 1
ATOM 12260 O O . SER B 1 691 ? -8.547 -87.125 -57.094 1 61.25 691 SER B O 1
ATOM 12262 N N . GLU B 1 692 ? -7.438 -86 -58.75 1 71.06 692 GLU B N 1
ATOM 12263 C CA . GLU B 1 692 ? -8.438 -86.312 -59.781 1 71.06 692 GLU B CA 1
ATOM 12264 C C . GLU B 1 692 ? -8.734 -87.812 -59.844 1 71.06 692 GLU B C 1
ATOM 12266 O O . GLU B 1 692 ? -9.859 -88.25 -60.156 1 71.06 692 GLU B O 1
ATOM 12271 N N . GLY B 1 693 ? -7.637 -88.562 -59.594 1 73 693 GLY B N 1
ATOM 12272 C CA . GLY B 1 693 ? -7.801 -90 -59.531 1 73 693 GLY B CA 1
ATOM 12273 C C . GLY B 1 693 ? -8.742 -90.438 -58.438 1 73 693 GLY B C 1
ATOM 12274 O O . GLY B 1 693 ? -9.617 -91.25 -58.688 1 73 693 GLY B O 1
ATOM 12275 N N . ILE B 1 694 ? -8.617 -89.75 -57.375 1 74.38 694 ILE B N 1
ATOM 12276 C CA . ILE B 1 694 ? -9.492 -90.125 -56.25 1 74.38 694 ILE B CA 1
ATOM 12277 C C . ILE B 1 694 ? -10.922 -89.688 -56.531 1 74.38 694 ILE B C 1
ATOM 12279 O O . ILE B 1 694 ? -11.883 -90.375 -56.25 1 74.38 694 ILE B O 1
ATOM 12283 N N . ARG B 1 695 ? -11.078 -88.625 -57.219 1 78.38 695 ARG B N 1
ATOM 12284 C CA . ARG B 1 695 ? -12.398 -88.125 -57.594 1 78.38 695 ARG B CA 1
ATOM 12285 C C . ARG B 1 695 ? -13.039 -89 -58.625 1 78.38 695 ARG B C 1
ATOM 12287 O O . ARG B 1 695 ? -14.227 -89.312 -58.562 1 78.38 695 ARG B O 1
ATOM 12294 N N . LYS B 1 696 ? -12.141 -89.5 -59.5 1 79.12 696 LYS B N 1
ATOM 12295 C CA . LYS B 1 696 ? -12.602 -90.438 -60.469 1 79.12 696 LYS B CA 1
ATOM 12296 C C . LYS B 1 696 ? -12.969 -91.75 -59.781 1 79.12 696 LYS B C 1
ATOM 12298 O O . LYS B 1 696 ? -13.938 -92.438 -60.188 1 79.12 696 LYS B O 1
ATOM 12303 N N . THR B 1 697 ? -12.141 -92.062 -58.844 1 80.88 697 THR B N 1
ATOM 12304 C CA . THR B 1 697 ? -12.406 -93.312 -58.094 1 80.88 697 THR B CA 1
ATOM 12305 C C . THR B 1 697 ? -13.703 -93.188 -57.281 1 80.88 697 THR B C 1
ATOM 12307 O O . THR B 1 697 ? -14.461 -94.125 -57.188 1 80.88 697 THR B O 1
ATOM 12310 N N . ILE B 1 698 ? -13.953 -92 -56.875 1 81.25 698 ILE B N 1
ATOM 12311 C CA . ILE B 1 698 ? -15.211 -91.812 -56.188 1 81.25 698 ILE B CA 1
ATOM 12312 C C . ILE B 1 698 ? -16.375 -91.938 -57.156 1 81.25 698 ILE B C 1
ATOM 12314 O O . ILE B 1 698 ? -17.375 -92.562 -56.844 1 81.25 698 ILE B O 1
ATOM 12318 N N . ILE B 1 699 ? -16.266 -91.438 -58.312 1 83.31 699 ILE B N 1
ATOM 12319 C CA . ILE B 1 699 ? -17.312 -91.5 -59.344 1 83.31 699 ILE B CA 1
ATOM 12320 C C . ILE B 1 699 ? -17.438 -93 -59.781 1 83.31 699 ILE B C 1
ATOM 12322 O O . ILE B 1 699 ? -18.562 -93.5 -59.938 1 83.31 699 ILE B O 1
ATOM 12326 N N . ASP B 1 700 ? -16.328 -93.625 -59.875 1 82.62 700 ASP B N 1
ATOM 12327 C CA . ASP B 1 700 ? -16.359 -95.062 -60.25 1 82.62 700 ASP B CA 1
ATOM 12328 C C . ASP B 1 700 ? -17 -95.938 -59.156 1 82.62 700 ASP B C 1
ATOM 12330 O O . ASP B 1 700 ? -17.812 -96.812 -59.438 1 82.62 700 ASP B O 1
ATOM 12334 N N . LYS B 1 701 ? -16.734 -95.625 -57.969 1 81.81 701 LYS B N 1
ATOM 12335 C CA . LYS B 1 701 ? -17.312 -96.375 -56.844 1 81.81 701 LYS B CA 1
ATOM 12336 C C . LYS B 1 701 ? -18.797 -96 -56.688 1 81.81 701 LYS B C 1
ATOM 12338 O O . LYS B 1 701 ? -19.609 -96.875 -56.375 1 81.81 701 LYS B O 1
ATOM 12343 N N . HIS B 1 702 ? -19.047 -94.875 -56.969 1 83.69 702 HIS B N 1
ATOM 12344 C CA . HIS B 1 702 ? -20.453 -94.5 -56.938 1 83.69 702 HIS B CA 1
ATOM 12345 C C . HIS B 1 702 ? -21.203 -95.125 -58.125 1 83.69 702 HIS B C 1
ATOM 12347 O O . HIS B 1 702 ? -22.328 -95.625 -57.969 1 83.69 702 HIS B O 1
ATOM 12353 N N . GLY B 1 703 ? -20.656 -95.188 -59.156 1 81.75 703 GLY B N 1
ATOM 12354 C CA . GLY B 1 703 ? -21.219 -95.875 -60.312 1 81.75 703 GLY B CA 1
ATOM 12355 C C . GLY B 1 703 ? -21.422 -97.312 -60.094 1 81.75 703 GLY B C 1
ATOM 12356 O O . GLY B 1 703 ? -22.328 -97.938 -60.688 1 81.75 703 GLY B O 1
ATOM 12357 N N . LYS B 1 704 ? -20.672 -97.938 -59.219 1 79.69 704 LYS B N 1
ATOM 12358 C CA . LYS B 1 704 ? -20.812 -99.375 -58.906 1 79.69 704 LYS B CA 1
ATOM 12359 C C . LYS B 1 704 ? -21.797 -99.562 -57.75 1 79.69 704 LYS B C 1
ATOM 12361 O O . LYS B 1 704 ? -21.938 -100.688 -57.25 1 79.69 704 LYS B O 1
ATOM 12366 N N . GLY B 1 705 ? -22.391 -98.625 -57.344 1 80.19 705 GLY B N 1
ATOM 12367 C CA . GLY B 1 705 ? -23.531 -98.75 -56.438 1 80.19 705 GLY B CA 1
ATOM 12368 C C . GLY B 1 705 ? -23.188 -98.5 -55 1 80.19 705 GLY B C 1
ATOM 12369 O O . GLY B 1 705 ? -24 -98.75 -54.094 1 80.19 705 GLY B O 1
ATOM 12370 N N . LYS B 1 706 ? -22.047 -98 -54.844 1 78.31 706 LYS B N 1
ATOM 12371 C CA . LYS B 1 706 ? -21.688 -97.812 -53.438 1 78.31 706 LYS B CA 1
ATOM 12372 C C . LYS B 1 706 ? -22.25 -96.5 -52.906 1 78.31 706 LYS B C 1
ATOM 12374 O O . LYS B 1 706 ? -22.297 -95.5 -53.625 1 78.31 706 LYS B O 1
ATOM 12379 N N . GLY B 1 707 ? -22.844 -96.5 -51.688 1 80.94 707 GLY B N 1
ATOM 12380 C CA . GLY B 1 707 ? -23.438 -95.312 -51.062 1 80.94 707 GLY B CA 1
ATOM 12381 C C . GLY B 1 707 ? -22.422 -94.25 -50.656 1 80.94 707 GLY B C 1
ATOM 12382 O O . GLY B 1 707 ? -21.219 -94.562 -50.625 1 80.94 707 GLY B O 1
ATOM 12383 N N . TYR B 1 708 ? -22.812 -93.062 -50.531 1 79.56 708 TYR B N 1
ATOM 12384 C CA . TYR B 1 708 ? -21.938 -91.875 -50.25 1 79.56 708 TYR B CA 1
ATOM 12385 C C . TYR B 1 708 ? -21.109 -92.125 -49 1 79.56 708 TYR B C 1
ATOM 12387 O O . TYR B 1 708 ? -19.922 -91.875 -48.969 1 79.56 708 TYR B O 1
ATOM 12395 N N . LYS B 1 709 ? -21.656 -92.688 -47.969 1 78.44 709 LYS B N 1
ATOM 12396 C CA . LYS B 1 709 ? -20.984 -93 -46.688 1 78.44 709 LYS B CA 1
ATOM 12397 C C . LYS B 1 709 ? -19.938 -94.062 -46.844 1 78.44 709 LYS B C 1
ATOM 12399 O O . LYS B 1 709 ? -18.844 -94 -46.281 1 78.44 709 LYS B O 1
ATOM 12404 N N . THR B 1 710 ? -20.266 -95.125 -47.656 1 80.44 710 THR B N 1
ATOM 12405 C CA . THR B 1 710 ? -19.328 -96.25 -47.906 1 80.44 710 THR B CA 1
ATOM 12406 C C . THR B 1 710 ? -18.125 -95.75 -48.719 1 80.44 710 THR B C 1
ATOM 12408 O O . THR B 1 710 ? -16.984 -96.125 -48.438 1 80.44 710 THR B O 1
ATOM 12411 N N . ILE B 1 711 ? -18.344 -95 -49.75 1 80.44 711 ILE B N 1
ATOM 12412 C CA . ILE B 1 711 ? -17.266 -94.438 -50.531 1 80.44 711 ILE B CA 1
ATOM 12413 C C . ILE B 1 711 ? -16.406 -93.5 -49.688 1 80.44 711 ILE B C 1
ATOM 12415 O O . ILE B 1 711 ? -15.188 -93.5 -49.781 1 80.44 711 ILE B O 1
ATOM 12419 N N . SER B 1 712 ? -17.125 -92.812 -48.812 1 75.69 712 SER B N 1
ATOM 12420 C CA . SER B 1 712 ? -16.469 -91.875 -47.875 1 75.69 712 SER B CA 1
ATOM 12421 C C . SER B 1 712 ? -15.562 -92.625 -46.938 1 75.69 712 SER B C 1
ATOM 12423 O O . SER B 1 712 ? -14.422 -92.25 -46.688 1 75.69 712 SER B O 1
ATOM 12425 N N . LYS B 1 713 ? -15.922 -93.688 -46.406 1 77.31 713 LYS B N 1
ATOM 12426 C CA . LYS B 1 713 ? -15.133 -94.5 -45.5 1 77.31 713 LYS B CA 1
ATOM 12427 C C . LYS B 1 713 ? -13.969 -95.188 -46.219 1 77.31 713 LYS B C 1
ATOM 12429 O O . LYS B 1 713 ? -12.859 -95.312 -45.688 1 77.31 713 LYS B O 1
ATOM 12434 N N . GLN B 1 714 ? -14.234 -95.625 -47.5 1 79 714 GLN B N 1
ATOM 12435 C CA . GLN B 1 714 ? -13.211 -96.375 -48.25 1 79 714 GLN B CA 1
ATOM 12436 C C . GLN B 1 714 ? -12.117 -95.438 -48.75 1 79 714 GLN B C 1
ATOM 12438 O O . GLN B 1 714 ? -10.945 -95.812 -48.812 1 79 714 GLN B O 1
ATOM 12443 N N . LEU B 1 715 ? -12.461 -94.312 -49.125 1 76.81 715 LEU B N 1
ATOM 12444 C CA . LEU B 1 715 ? -11.492 -93.375 -49.75 1 76.81 715 LEU B CA 1
ATOM 12445 C C . LEU B 1 715 ? -11.078 -92.312 -48.75 1 76.81 715 LEU B C 1
ATOM 12447 O O . LEU B 1 715 ? -10.211 -91.5 -49.062 1 76.81 715 LEU B O 1
ATOM 12451 N N . ASP B 1 716 ? -11.484 -92.375 -47.5 1 76.44 716 ASP B N 1
ATOM 12452 C CA . ASP B 1 716 ? -11.242 -91.438 -46.375 1 76.44 716 ASP B CA 1
ATOM 12453 C C . ASP B 1 716 ? -11.477 -90 -46.812 1 76.44 716 ASP B C 1
ATOM 12455 O O . ASP B 1 716 ? -10.609 -89.188 -46.625 1 76.44 716 ASP B O 1
ATOM 12459 N N . VAL B 1 717 ? -12.594 -89.938 -47.531 1 75.12 717 VAL B N 1
ATOM 12460 C CA . VAL B 1 717 ? -13.055 -88.625 -47.969 1 75.12 717 VAL B CA 1
ATOM 12461 C C . VAL B 1 717 ? -14.406 -88.312 -47.312 1 75.12 717 VAL B C 1
ATOM 12463 O O . VAL B 1 717 ? -15.234 -89.188 -47.125 1 75.12 717 VAL B O 1
ATOM 12466 N N . PRO B 1 718 ? -14.586 -87.125 -46.719 1 77.31 718 PRO B N 1
ATOM 12467 C CA . PRO B 1 718 ? -15.867 -86.812 -46.062 1 77.31 718 PRO B CA 1
ATOM 12468 C C . PRO B 1 718 ? -17.062 -86.938 -47.031 1 77.31 718 PRO B C 1
ATOM 12470 O O . PRO B 1 718 ? -16.938 -86.688 -48.219 1 77.31 718 PRO B O 1
ATOM 12473 N N . VAL B 1 719 ? -18.156 -87.312 -46.438 1 80.44 719 VAL B N 1
ATOM 12474 C CA . VAL B 1 719 ? -19.359 -87.688 -47.188 1 80.44 719 VAL B CA 1
ATOM 12475 C C . VAL B 1 719 ? -19.859 -86.438 -47.969 1 80.44 719 VAL B C 1
ATOM 12477 O O . VAL B 1 719 ? -20.344 -86.562 -49.094 1 80.44 719 VAL B O 1
ATOM 12480 N N . THR B 1 720 ? -19.656 -85.375 -47.375 1 79.44 720 THR B N 1
ATOM 12481 C CA . THR B 1 720 ? -20.141 -84.125 -48.062 1 79.44 720 THR B CA 1
ATOM 12482 C C . THR B 1 720 ? -19.328 -83.875 -49.344 1 79.44 720 THR B C 1
ATOM 12484 O O . THR B 1 720 ? -19.875 -83.5 -50.375 1 79.44 720 THR B O 1
ATOM 12487 N N . THR B 1 721 ? -18.062 -84.188 -49.375 1 77.94 721 THR B N 1
ATOM 12488 C CA . THR B 1 721 ? -17.203 -84 -50.531 1 77.94 721 THR B CA 1
ATOM 12489 C C . THR B 1 721 ? -17.531 -85 -51.625 1 77.94 721 THR B C 1
ATOM 12491 O O . THR B 1 721 ? -17.547 -84.688 -52.812 1 77.94 721 THR B O 1
ATOM 12494 N N . VAL B 1 722 ? -17.75 -86.25 -51.188 1 81.94 722 VAL B N 1
ATOM 12495 C CA . VAL B 1 722 ? -18.172 -87.25 -52.125 1 81.94 722 VAL B CA 1
ATOM 12496 C C . VAL B 1 722 ? -19.469 -86.875 -52.812 1 81.94 722 VAL B C 1
ATOM 12498 O O . VAL B 1 722 ? -19.594 -86.938 -54.031 1 81.94 722 VAL B O 1
ATOM 12501 N N . ALA B 1 723 ? -20.359 -86.188 -51.969 1 81.88 723 ALA B N 1
ATOM 12502 C CA . ALA B 1 723 ? -21.656 -85.75 -52.5 1 81.88 723 ALA B CA 1
ATOM 12503 C C . ALA B 1 723 ? -21.484 -84.625 -53.469 1 81.88 723 ALA B C 1
ATOM 12505 O O . ALA B 1 723 ? -22.109 -84.562 -54.531 1 81.88 723 ALA B O 1
ATOM 12506 N N . ASN B 1 724 ? -20.578 -83.812 -53.125 1 79.44 724 ASN B N 1
ATOM 12507 C CA . ASN B 1 724 ? -20.391 -82.688 -54 1 79.44 724 ASN B CA 1
ATOM 12508 C C . ASN B 1 724 ? -19.703 -83.062 -55.312 1 79.44 724 ASN B C 1
ATOM 12510 O O . ASN B 1 724 ? -20.062 -82.5 -56.344 1 79.44 724 ASN B O 1
ATOM 12514 N N . ILE B 1 725 ? -18.797 -83.875 -55.281 1 79.19 725 ILE B N 1
ATOM 12515 C CA . ILE B 1 725 ? -18.109 -84.312 -56.5 1 79.19 725 ILE B CA 1
ATOM 12516 C C . ILE B 1 725 ? -19.094 -85.062 -57.406 1 79.19 725 ILE B C 1
ATOM 12518 O O . ILE B 1 725 ? -19.094 -84.875 -58.625 1 79.19 725 ILE B O 1
ATOM 12522 N N . ILE B 1 726 ? -20 -85.875 -56.75 1 83.19 726 ILE B N 1
ATOM 12523 C CA . ILE B 1 726 ? -20.984 -86.625 -57.5 1 83.19 726 ILE B CA 1
ATOM 12524 C C . ILE B 1 726 ? -22.031 -85.688 -58.094 1 83.19 726 ILE B C 1
ATOM 12526 O O . ILE B 1 726 ? -22.422 -85.75 -59.25 1 83.19 726 ILE B O 1
ATOM 12530 N N . LYS B 1 727 ? -22.297 -84.688 -57.312 1 83.56 727 LYS B N 1
ATOM 12531 C CA . LYS B 1 727 ? -23.234 -83.688 -57.812 1 83.56 727 LYS B CA 1
ATOM 12532 C C . LYS B 1 727 ? -22.625 -82.875 -58.938 1 83.56 727 LYS B C 1
ATOM 12534 O O . LYS B 1 727 ? -23.281 -82.625 -59.969 1 83.56 727 LYS B O 1
ATOM 12539 N N . LYS B 1 728 ? -21.453 -82.5 -58.75 1 75.81 728 LYS B N 1
ATOM 12540 C CA . LYS B 1 728 ? -20.734 -81.75 -59.812 1 75.81 728 LYS B CA 1
ATOM 12541 C C . LYS B 1 728 ? -20.641 -82.625 -61.094 1 75.81 728 LYS B C 1
ATOM 12543 O O . LYS B 1 728 ? -20.844 -82.125 -62.188 1 75.81 728 LYS B O 1
ATOM 12548 N N . PHE B 1 729 ? -20.391 -83.812 -61 1 76.81 729 PHE B N 1
ATOM 12549 C CA . PHE B 1 729 ? -20.281 -84.75 -62.156 1 76.81 729 PHE B CA 1
ATOM 12550 C C . PHE B 1 729 ? -21.641 -84.938 -62.812 1 76.81 729 PHE B C 1
ATOM 12552 O O . PHE B 1 729 ? -21.734 -85 -64.062 1 76.81 729 PHE B O 1
ATOM 12559 N N . LYS B 1 730 ? -22.641 -85 -61.969 1 78.06 730 LYS B N 1
ATOM 12560 C CA . LYS B 1 730 ? -23.984 -85.188 -62.531 1 78.06 730 LYS B CA 1
ATOM 12561 C C . LYS B 1 730 ? -24.422 -83.938 -63.312 1 78.06 730 LYS B C 1
ATOM 12563 O O . LYS B 1 730 ? -25.062 -84.062 -64.375 1 78.06 730 LYS B O 1
ATOM 12568 N N . VAL B 1 731 ? -23.812 -82.875 -62.875 1 78.06 731 VAL B N 1
ATOM 12569 C CA . VAL B 1 731 ? -24.297 -81.625 -63.531 1 78.06 731 VAL B CA 1
ATOM 12570 C C . VAL B 1 731 ? -23.359 -81.25 -64.688 1 78.06 731 VAL B C 1
ATOM 12572 O O . VAL B 1 731 ? -23.812 -80.875 -65.75 1 78.06 731 VAL B O 1
ATOM 12575 N N . HIS B 1 732 ? -22.078 -81.25 -64.562 1 75 732 HIS B N 1
ATOM 12576 C CA . HIS B 1 732 ? -21.156 -80.688 -65.5 1 75 732 HIS B CA 1
ATOM 12577 C C . HIS B 1 732 ? -20.391 -81.812 -66.25 1 75 732 HIS B C 1
ATOM 12579 O O . HIS B 1 732 ? -19.688 -81.5 -67.25 1 75 732 HIS B O 1
ATOM 12585 N N . GLY B 1 733 ? -20.578 -83.062 -65.938 1 76.06 733 GLY B N 1
ATOM 12586 C CA . GLY B 1 733 ? -19.984 -84.25 -66.562 1 76.06 733 GLY B CA 1
ATOM 12587 C C . GLY B 1 733 ? -18.469 -84.25 -66.5 1 76.06 733 GLY B C 1
ATOM 12588 O O . GLY B 1 733 ? -17.797 -84.938 -67.25 1 76.06 733 GLY B O 1
ATOM 12589 N N . THR B 1 734 ? -17.922 -83.25 -65.938 1 70.44 734 THR B N 1
ATOM 12590 C CA . THR B 1 734 ? -16.469 -83.188 -65.812 1 70.44 734 THR B CA 1
ATOM 12591 C C . THR B 1 734 ? -16.047 -82.938 -64.375 1 70.44 734 THR B C 1
ATOM 12593 O O . THR B 1 734 ? -16.812 -82.438 -63.562 1 70.44 734 THR B O 1
ATOM 12596 N N . VAL B 1 735 ? -14.828 -83.5 -63.969 1 71.56 735 VAL B N 1
ATOM 12597 C CA . VAL B 1 735 ? -14.273 -83.312 -62.625 1 71.56 735 VAL B CA 1
ATOM 12598 C C . VAL B 1 735 ? -13.297 -82.188 -62.625 1 71.56 735 VAL B C 1
ATOM 12600 O O . VAL B 1 735 ? -12.805 -81.75 -61.562 1 71.56 735 VAL B O 1
ATOM 12603 N N . ALA B 1 736 ? -13 -81.312 -63.969 1 70.56 736 ALA B N 1
ATOM 12604 C CA . ALA B 1 736 ? -12.008 -80.25 -64.125 1 70.56 736 ALA B CA 1
ATOM 12605 C C . ALA B 1 736 ? -12.609 -78.875 -63.781 1 70.56 736 ALA B C 1
ATOM 12607 O O . ALA B 1 736 ? -13.836 -78.688 -63.812 1 70.56 736 ALA B O 1
ATOM 12608 N N . ASN B 1 737 ? -11.828 -77.438 -63.812 1 60.69 737 ASN B N 1
ATOM 12609 C CA . ASN B 1 737 ? -12.258 -76.062 -63.469 1 60.69 737 ASN B CA 1
ATOM 12610 C C . ASN B 1 737 ? -12.805 -75.312 -64.688 1 60.69 737 ASN B C 1
ATOM 12612 O O . ASN B 1 737 ? -12.312 -75.5 -65.812 1 60.69 737 ASN B O 1
ATOM 12616 N N . LEU B 1 738 ? -13.82 -74 -65 1 65 738 LEU B N 1
ATOM 12617 C CA . LEU B 1 738 ? -14.492 -73.188 -66.062 1 65 738 LEU B CA 1
ATOM 12618 C C . LEU B 1 738 ? -13.742 -71.938 -66.312 1 65 738 LEU B C 1
ATOM 12620 O O . LEU B 1 738 ? -13.109 -71.375 -65.438 1 65 738 LEU B O 1
ATOM 12624 N N . PRO B 1 739 ? -13.547 -70.875 -67.938 1 52.97 739 PRO B N 1
ATOM 12625 C CA . PRO B 1 739 ? -12.766 -69.75 -68.438 1 52.97 739 PRO B CA 1
ATOM 12626 C C . PRO B 1 739 ? -13.32 -68.438 -68 1 52.97 739 PRO B C 1
ATOM 12628 O O . PRO B 1 739 ? -14.531 -68.25 -67.812 1 52.97 739 PRO B O 1
ATOM 12631 N N . GLY B 1 740 ? -12.531 -66.625 -68.062 1 39.75 740 GLY B N 1
ATOM 12632 C CA . GLY B 1 740 ? -12.859 -65.312 -67.562 1 39.75 740 GLY B CA 1
ATOM 12633 C C . GLY B 1 740 ? -13.008 -64.25 -68.625 1 39.75 740 GLY B C 1
ATOM 12634 O O . GLY B 1 740 ? -12.555 -64.5 -69.75 1 39.75 740 GLY B O 1
ATOM 12635 N N . HIS B 1 741 ? -13.742 -62.406 -69.125 1 42.41 741 HIS B N 1
ATOM 12636 C CA . HIS B 1 741 ? -14.172 -61.375 -70.062 1 42.41 741 HIS B CA 1
ATOM 12637 C C . HIS B 1 741 ? -13.156 -60.25 -70.125 1 42.41 741 HIS B C 1
ATOM 12639 O O . HIS B 1 741 ? -12.516 -59.906 -69.125 1 42.41 741 HIS B O 1
ATOM 12645 N N . GLY B 1 742 ? -12.68 -58.844 -71.625 1 34 742 GLY B N 1
ATOM 12646 C CA . GLY B 1 742 ? -11.617 -57.938 -72.062 1 34 742 GLY B CA 1
ATOM 12647 C C . GLY B 1 742 ? -11.906 -56.469 -71.688 1 34 742 GLY B C 1
ATOM 12648 O O . GLY B 1 742 ? -12.992 -56.156 -71.188 1 34 742 GLY B O 1
ATOM 12649 N N . HIS B 1 743 ? -11.18 -53.969 -73.062 1 36.09 743 HIS B N 1
ATOM 12650 C CA . HIS B 1 743 ? -10.805 -52.719 -72.438 1 36.09 743 HIS B CA 1
ATOM 12651 C C . HIS B 1 743 ? -11.617 -51.562 -73.062 1 36.09 743 HIS B C 1
ATOM 12653 O O . HIS B 1 743 ? -11.883 -51.531 -74.25 1 36.09 743 HIS B O 1
ATOM 12659 N N . THR B 1 744 ? -11.867 -49.031 -73.25 1 47.5 744 THR B N 1
ATOM 12660 C CA . THR B 1 744 ? -12.766 -47.875 -73.062 1 47.5 744 THR B CA 1
ATOM 12661 C C . THR B 1 744 ? -12.219 -46.656 -73.812 1 47.5 744 THR B C 1
ATOM 12663 O O . THR B 1 744 ? -11.055 -46.312 -73.688 1 47.5 744 THR B O 1
ATOM 12666 N N . ARG B 1 745 ? -12.727 -45.25 -75.125 1 52 745 ARG B N 1
ATOM 12667 C CA . ARG B 1 745 ? -12.211 -44 -75.75 1 52 745 ARG B CA 1
ATOM 12668 C C . ARG B 1 745 ? -12.461 -42.812 -74.812 1 52 745 ARG B C 1
ATOM 12670 O O . ARG B 1 745 ? -13.469 -42.781 -74.125 1 52 745 ARG B O 1
ATOM 12677 N N . LYS B 1 746 ? -11.734 -40.656 -75.5 1 53.94 746 LYS B N 1
ATOM 12678 C CA . LYS B 1 746 ? -11.641 -39.75 -74.375 1 53.94 746 LYS B CA 1
ATOM 12679 C C . LYS B 1 746 ? -12.531 -38.531 -74.562 1 53.94 746 LYS B C 1
ATOM 12681 O O . LYS B 1 746 ? -13.102 -38 -73.625 1 53.94 746 LYS B O 1
ATOM 12686 N N . ILE B 1 747 ? -12.609 -37.375 -76.062 1 55.78 747 ILE B N 1
ATOM 12687 C CA . ILE B 1 747 ? -13.359 -36.125 -76.125 1 55.78 747 ILE B CA 1
ATOM 12688 C C . ILE B 1 747 ? -14.648 -36.312 -76.938 1 55.78 747 ILE B C 1
ATOM 12690 O O . ILE B 1 747 ? -14.609 -36.656 -78.125 1 55.78 747 ILE B O 1
ATOM 12694 N N . ASN B 1 748 ? -15.797 -35.625 -76.688 1 64.5 748 ASN B N 1
ATOM 12695 C CA . ASN B 1 748 ? -17.141 -36 -77.188 1 64.5 748 ASN B CA 1
ATOM 12696 C C . ASN B 1 748 ? -17.875 -34.781 -77.75 1 64.5 748 ASN B C 1
ATOM 12698 O O . ASN B 1 748 ? -17.562 -33.656 -77.438 1 64.5 748 ASN B O 1
ATOM 12702 N N . PRO B 1 749 ? -18.5 -34.656 -78.938 1 67.81 749 PRO B N 1
ATOM 12703 C CA . PRO B 1 749 ? -19.328 -33.594 -79.5 1 67.81 749 PRO B CA 1
ATOM 12704 C C . PRO B 1 749 ? -20.031 -32.75 -78.5 1 67.81 749 PRO B C 1
ATOM 12706 O O . PRO B 1 749 ? -20.25 -31.547 -78.75 1 67.81 749 PRO B O 1
ATOM 12709 N N . ARG B 1 750 ? -20.094 -33.219 -77.312 1 68.69 750 ARG B N 1
ATOM 12710 C CA . ARG B 1 750 ? -20.734 -32.438 -76.25 1 68.69 750 ARG B CA 1
ATOM 12711 C C . ARG B 1 750 ? -19.828 -31.312 -75.75 1 68.69 750 ARG B C 1
ATOM 12713 O O . ARG B 1 750 ? -20.281 -30.188 -75.562 1 68.69 750 ARG B O 1
ATOM 12720 N N . LEU B 1 751 ? -18.594 -31.594 -75.875 1 67.5 751 LEU B N 1
ATOM 12721 C CA . LEU B 1 751 ? -17.656 -30.625 -75.375 1 67.5 751 LEU B CA 1
ATOM 12722 C C . LEU B 1 751 ? -17.469 -29.453 -76.312 1 67.5 751 LEU B C 1
ATOM 12724 O O . LEU B 1 751 ? -17.344 -28.297 -75.875 1 67.5 751 LEU B O 1
ATOM 12728 N N . ASN B 1 752 ? -17.625 -29.547 -77.562 1 69.38 752 ASN B N 1
ATOM 12729 C CA . ASN B 1 752 ? -17.531 -28.516 -78.625 1 69.38 752 ASN B CA 1
ATOM 12730 C C . ASN B 1 752 ? -18.672 -27.5 -78.5 1 69.38 752 ASN B C 1
ATOM 12732 O O . ASN B 1 752 ? -18.453 -26.297 -78.562 1 69.38 752 ASN B O 1
ATOM 12736 N N . ARG B 1 753 ? -19.812 -28.016 -78.312 1 73.38 753 ARG B N 1
ATOM 12737 C CA . ARG B 1 753 ? -20.953 -27.125 -78.125 1 73.38 753 ARG B CA 1
ATOM 12738 C C . ARG B 1 753 ? -20.797 -26.266 -76.875 1 73.38 753 ARG B C 1
ATOM 12740 O O . ARG B 1 753 ? -21.156 -25.094 -76.875 1 73.38 753 ARG B O 1
ATOM 12747 N N . ARG B 1 754 ? -20.016 -26.812 -76 1 73.12 754 ARG B N 1
ATOM 12748 C CA . ARG B 1 754 ? -19.812 -26.078 -74.75 1 73.12 754 ARG B CA 1
ATOM 12749 C C . ARG B 1 754 ? -18.875 -24.891 -74.938 1 73.12 754 ARG B C 1
ATOM 12751 O O . ARG B 1 754 ? -19.109 -23.797 -74.438 1 73.12 754 ARG B O 1
ATOM 12758 N N . ILE B 1 755 ? -17.938 -25.109 -75.75 1 71.88 755 ILE B N 1
ATOM 12759 C CA . ILE B 1 755 ? -16.938 -24.047 -75.938 1 71.88 755 ILE B CA 1
ATOM 12760 C C . ILE B 1 755 ? -17.562 -22.906 -76.75 1 71.88 755 ILE B C 1
ATOM 12762 O O . ILE B 1 755 ? -17.344 -21.734 -76.438 1 71.88 755 ILE B O 1
ATOM 12766 N N . VAL B 1 756 ? -18.438 -23.141 -77.75 1 72.94 756 VAL B N 1
ATOM 12767 C CA . VAL B 1 756 ? -19.125 -22.141 -78.562 1 72.94 756 VAL B CA 1
ATOM 12768 C C . VAL B 1 756 ? -20.078 -21.344 -77.688 1 72.94 756 VAL B C 1
ATOM 12770 O O . VAL B 1 756 ? -20.172 -20.109 -77.812 1 72.94 756 VAL B O 1
ATOM 12773 N N . ARG B 1 757 ? -20.609 -22.047 -76.75 1 75.5 757 ARG B N 1
ATOM 12774 C CA . ARG B 1 757 ? -21.516 -21.359 -75.812 1 75.5 757 ARG B CA 1
ATOM 12775 C C . ARG B 1 757 ? -20.734 -20.406 -74.875 1 75.5 757 ARG B C 1
ATOM 12777 O O . ARG B 1 757 ? -21.203 -19.312 -74.562 1 75.5 757 ARG B O 1
ATOM 12784 N N . MET B 1 758 ? -19.594 -20.766 -74.625 1 74.12 758 MET B N 1
ATOM 12785 C CA . MET B 1 758 ? -18.797 -19.938 -73.75 1 74.12 758 MET B CA 1
ATOM 12786 C C . MET B 1 758 ? -18.359 -18.641 -74.438 1 74.12 758 MET B C 1
ATOM 12788 O O . MET B 1 758 ? -18.375 -17.578 -73.812 1 74.12 758 MET B O 1
ATOM 12792 N N . VAL B 1 759 ? -18.125 -18.766 -75.625 1 69.25 759 VAL B N 1
ATOM 12793 C CA . VAL B 1 759 ? -17.672 -17.609 -76.438 1 69.25 759 VAL B CA 1
ATOM 12794 C C . VAL B 1 759 ? -18.828 -16.656 -76.625 1 69.25 759 VAL B C 1
ATOM 12796 O O . VAL B 1 759 ? -18.672 -15.438 -76.625 1 69.25 759 VAL B O 1
ATOM 12799 N N . GLU B 1 760 ? -19.969 -17.266 -76.875 1 73.75 760 GLU B N 1
ATOM 12800 C CA . GLU B 1 760 ? -21.172 -16.453 -77.062 1 73.75 760 GLU B CA 1
ATOM 12801 C C . GLU B 1 760 ? -21.578 -15.742 -75.75 1 73.75 760 GLU B C 1
ATOM 12803 O O . GLU B 1 760 ? -22.078 -14.625 -75.812 1 73.75 760 GLU B O 1
ATOM 12808 N N . LYS B 1 761 ? -21.078 -16.281 -74.625 1 73.56 761 LYS B N 1
ATOM 12809 C CA . LYS B 1 761 ? -21.422 -15.664 -73.312 1 73.56 761 LYS B CA 1
ATOM 12810 C C . LYS B 1 761 ? -20.406 -14.578 -73 1 73.56 761 LYS B C 1
ATOM 12812 O O . LYS B 1 761 ? -20.781 -13.516 -72.5 1 73.56 761 LYS B O 1
ATOM 12817 N N . LYS B 1 762 ? -19.203 -14.914 -73.25 1 71.75 762 LYS B N 1
ATOM 12818 C CA . LYS B 1 762 ? -18.188 -13.93 -72.938 1 71.75 762 LYS B CA 1
ATOM 12819 C C . LYS B 1 762 ? -17.25 -13.688 -74.125 1 71.75 762 LYS B C 1
ATOM 12821 O O . LYS B 1 762 ? -16.109 -14.141 -74.125 1 71.75 762 LYS B O 1
ATOM 12826 N N . PRO B 1 763 ? -17.781 -12.898 -75.062 1 71.06 763 PRO B N 1
ATOM 12827 C CA . PRO B 1 763 ? -17.047 -12.742 -76.312 1 71.06 763 PRO B CA 1
ATOM 12828 C C . PRO B 1 763 ? -15.766 -11.922 -76.188 1 71.06 763 PRO B C 1
ATOM 12830 O O . PRO B 1 763 ? -14.883 -11.953 -77.062 1 71.06 763 PRO B O 1
ATOM 12833 N N . LYS B 1 764 ? -15.555 -11.336 -75 1 65.38 764 LYS B N 1
ATOM 12834 C CA . LYS B 1 764 ? -14.398 -10.469 -74.812 1 65.38 764 LYS B CA 1
ATOM 12835 C C . LYS B 1 764 ? -13.203 -11.258 -74.25 1 65.38 764 LYS B C 1
ATOM 12837 O O . LYS B 1 764 ? -12.102 -10.727 -74.188 1 65.38 764 LYS B O 1
ATOM 12842 N N . ASP B 1 765 ? -13.508 -12.453 -73.938 1 67.75 765 ASP B N 1
ATOM 12843 C CA . ASP B 1 765 ? -12.445 -13.227 -73.312 1 67.75 765 ASP B CA 1
ATOM 12844 C C . ASP B 1 765 ? -11.484 -13.805 -74.312 1 67.75 765 ASP B C 1
ATOM 12846 O O . ASP B 1 765 ? -11.867 -14.055 -75.5 1 67.75 765 ASP B O 1
ATOM 12850 N N . ASN B 1 766 ? -10.133 -13.93 -73.875 1 65 766 ASN B N 1
ATOM 12851 C CA . ASN B 1 766 ? -9.094 -14.492 -74.75 1 65 766 ASN B CA 1
ATOM 12852 C C . ASN B 1 766 ? -9.234 -16 -74.875 1 65 766 ASN B C 1
ATOM 12854 O O . ASN B 1 766 ? -9.812 -16.656 -74 1 65 766 ASN B O 1
ATOM 12858 N N . CYS B 1 767 ? -8.828 -16.641 -76 1 64.62 767 CYS B N 1
ATOM 12859 C CA . CYS B 1 767 ? -8.898 -18.062 -76.312 1 64.62 767 CYS B CA 1
ATOM 12860 C C . CYS B 1 767 ? -8.312 -18.891 -75.188 1 64.62 767 CYS B C 1
ATOM 12862 O O . CYS B 1 767 ? -8.773 -20.016 -74.938 1 64.62 767 CYS B O 1
ATOM 12864 N N . GLN B 1 768 ? -7.332 -18.422 -74.625 1 67.44 768 GLN B N 1
ATOM 12865 C CA . GLN B 1 768 ? -6.711 -19.125 -73.562 1 67.44 768 GLN B CA 1
ATOM 12866 C C . GLN B 1 768 ? -7.703 -19.328 -72.375 1 67.44 768 GLN B C 1
ATOM 12868 O O . GLN B 1 768 ? -7.707 -20.375 -71.75 1 67.44 768 GLN B O 1
ATOM 12873 N N . LYS B 1 769 ? -8.531 -18.484 -72.188 1 67 769 LYS B N 1
ATOM 12874 C CA . LYS B 1 769 ? -9.531 -18.578 -71.188 1 67 769 LYS B CA 1
ATOM 12875 C C . LYS B 1 769 ? -10.641 -19.562 -71.562 1 67 769 LYS B C 1
ATOM 12877 O O . LYS B 1 769 ? -11.195 -20.25 -70.688 1 67 769 LYS B O 1
ATOM 12882 N N . TYR B 1 770 ? -10.906 -19.625 -72.75 1 67.88 770 TYR B N 1
ATOM 12883 C CA . TYR B 1 770 ? -11.867 -20.641 -73.188 1 67.88 770 TYR B CA 1
ATOM 12884 C C . TYR B 1 770 ? -11.336 -22.047 -72.875 1 67.88 770 TYR B C 1
ATOM 12886 O O . TYR B 1 770 ? -12.086 -22.922 -72.5 1 67.88 770 TYR B O 1
ATOM 12894 N N . LYS B 1 771 ? -10.102 -22.203 -73.25 1 64.25 771 LYS B N 1
ATOM 12895 C CA . LYS B 1 771 ? -9.414 -23.453 -73 1 64.25 771 LYS B CA 1
ATOM 12896 C C . LYS B 1 771 ? -9.453 -23.828 -71.562 1 64.25 771 LYS B C 1
ATOM 12898 O O . LYS B 1 771 ? -9.742 -24.969 -71.188 1 64.25 771 LYS B O 1
ATOM 12903 N N . LEU B 1 772 ? -9.18 -23.078 -70.688 1 63.22 772 LEU B N 1
ATOM 12904 C CA . LEU B 1 772 ? -9.117 -23.312 -69.25 1 63.22 772 LEU B CA 1
ATOM 12905 C C . LEU B 1 772 ? -10.492 -23.641 -68.688 1 63.22 772 LEU B C 1
ATOM 12907 O O . LEU B 1 772 ? -10.633 -24.516 -67.875 1 63.22 772 LEU B O 1
ATOM 12911 N N . ASN B 1 773 ? -11.328 -23.094 -69.25 1 65 773 ASN B N 1
ATOM 12912 C CA . ASN B 1 773 ? -12.664 -23.312 -68.75 1 65 773 ASN B CA 1
ATOM 12913 C C . ASN B 1 773 ? -13.305 -24.562 -69.312 1 65 773 ASN B C 1
ATOM 12915 O O . ASN B 1 773 ? -14.219 -25.141 -68.75 1 65 773 ASN B O 1
ATOM 12919 N N . SER B 1 774 ? -12.859 -24.922 -70.375 1 64.44 774 SER B N 1
ATOM 12920 C CA . SER B 1 774 ? -13.438 -26.125 -70.938 1 64.44 774 SER B CA 1
ATOM 12921 C C . SER B 1 774 ? -12.734 -27.375 -70.438 1 64.44 774 SER B C 1
ATOM 12923 O O . SER B 1 774 ? -13.219 -28.5 -70.625 1 64.44 774 SER B O 1
ATOM 12925 N N . LYS B 1 775 ? -11.742 -27.422 -69.688 1 54.88 775 LYS B N 1
ATOM 12926 C CA . LYS B 1 775 ? -10.953 -28.484 -69.062 1 54.88 775 LYS B CA 1
ATOM 12927 C C . LYS B 1 775 ? -10.5 -29.5 -70.062 1 54.88 775 LYS B C 1
ATOM 12929 O O . LYS B 1 775 ? -10.414 -30.703 -69.812 1 54.88 775 LYS B O 1
ATOM 12934 N N . VAL B 1 776 ? -10.484 -29.109 -71.125 1 60.59 776 VAL B N 1
ATOM 12935 C CA . VAL B 1 776 ? -10.031 -30.047 -72.125 1 60.59 776 VAL B CA 1
ATOM 12936 C C . VAL B 1 776 ? -8.531 -29.906 -72.312 1 60.59 776 VAL B C 1
ATOM 12938 O O . VAL B 1 776 ? -8 -28.797 -72.312 1 60.59 776 VAL B O 1
ATOM 12941 N N . LYS B 1 777 ? -7.883 -30.906 -72.125 1 58.72 777 LYS B N 1
ATOM 12942 C CA . LYS B 1 777 ? -6.434 -30.953 -72.25 1 58.72 777 LYS B CA 1
ATOM 12943 C C . LYS B 1 777 ? -6.039 -30.922 -73.75 1 58.72 777 LYS B C 1
ATOM 12945 O O . LYS B 1 777 ? -5.66 -31.953 -74.312 1 58.72 777 LYS B O 1
ATOM 12950 N N . VAL B 1 778 ? -6.477 -29.859 -74.5 1 62.47 778 VAL B N 1
ATOM 12951 C CA . VAL B 1 778 ? -6.035 -29.672 -75.875 1 62.47 778 VAL B CA 1
ATOM 12952 C C . VAL B 1 778 ? -5.25 -28.375 -76 1 62.47 778 VAL B C 1
ATOM 12954 O O . VAL B 1 778 ? -5.363 -27.484 -75.188 1 62.47 778 VAL B O 1
ATOM 12957 N N . ARG B 1 779 ? -4.41 -28.453 -76.875 1 60.81 779 ARG B N 1
ATOM 12958 C CA . ARG B 1 779 ? -3.564 -27.281 -77.125 1 60.81 779 ARG B CA 1
ATOM 12959 C C . ARG B 1 779 ? -4.406 -26.078 -77.5 1 60.81 779 ARG B C 1
ATOM 12961 O O . ARG B 1 779 ? -5.398 -26.203 -78.25 1 60.81 779 ARG B O 1
ATOM 12968 N N . GLN B 1 780 ? -4.199 -24.828 -77.25 1 62.94 780 GLN B N 1
ATOM 12969 C CA . GLN B 1 780 ? -4.879 -23.531 -77.312 1 62.94 780 GLN B CA 1
ATOM 12970 C C . GLN B 1 780 ? -5.16 -23.125 -78.75 1 62.94 780 GLN B C 1
ATOM 12972 O O . GLN B 1 780 ? -6.23 -22.594 -79.062 1 62.94 780 GLN B O 1
ATOM 12977 N N . PHE B 1 781 ? -4.07 -23.094 -79.562 1 57.47 781 PHE B N 1
ATOM 12978 C CA . PHE B 1 781 ? -4.137 -22.656 -80.938 1 57.47 781 PHE B CA 1
ATOM 12979 C C . PHE B 1 781 ? -5.262 -23.375 -81.688 1 57.47 781 PHE B C 1
ATOM 12981 O O . PHE B 1 781 ? -5.895 -22.797 -82.562 1 57.47 781 PHE B O 1
ATOM 12988 N N . LEU B 1 782 ? -5.449 -24.578 -81.375 1 55.97 782 LEU B N 1
ATOM 12989 C CA . LEU B 1 782 ? -6.449 -25.359 -82.125 1 55.97 782 LEU B CA 1
ATOM 12990 C C . LEU B 1 782 ? -7.855 -24.844 -81.812 1 55.97 782 LEU B C 1
ATOM 12992 O O . LEU B 1 782 ? -8.75 -24.938 -82.625 1 55.97 782 LEU B O 1
ATOM 12996 N N . ILE B 1 783 ? -8.078 -24.344 -80.625 1 60.66 783 ILE B N 1
ATOM 12997 C CA . ILE B 1 783 ? -9.391 -23.812 -80.25 1 60.66 783 ILE B CA 1
ATOM 12998 C C . ILE B 1 783 ? -9.711 -22.594 -81.125 1 60.66 783 ILE B C 1
ATOM 13000 O O . ILE B 1 783 ? -10.82 -22.469 -81.625 1 60.66 783 ILE B O 1
ATOM 13004 N N . ALA B 1 784 ? -8.789 -21.656 -81.062 1 57.44 784 ALA B N 1
ATOM 13005 C CA . ALA B 1 784 ? -9 -20.406 -81.812 1 57.44 784 ALA B CA 1
ATOM 13006 C C . ALA B 1 784 ? -9.141 -20.625 -83.312 1 57.44 784 ALA B C 1
ATOM 13008 O O . ALA B 1 784 ? -10.055 -20.094 -83.938 1 57.44 784 ALA B O 1
ATOM 13009 N N . ARG B 1 785 ? -7.996 -21.156 -83.938 1 57.94 785 ARG B N 1
ATOM 13010 C CA . ARG B 1 785 ? -7.914 -21.219 -85.438 1 57.94 785 ARG B CA 1
ATOM 13011 C C . ARG B 1 785 ? -8.914 -22.219 -86 1 57.94 785 ARG B C 1
ATOM 13013 O O . ARG B 1 785 ? -9.5 -21.984 -87.062 1 57.94 785 ARG B O 1
ATOM 13020 N N . CYS B 1 786 ? -8.992 -23.188 -85.312 1 57.09 786 CYS B N 1
ATOM 13021 C CA . CYS B 1 786 ? -9.766 -24.219 -86 1 57.09 786 CYS B CA 1
ATOM 13022 C C . CYS B 1 786 ? -11.219 -24.219 -85.5 1 57.09 786 CYS B C 1
ATOM 13024 O O . CYS B 1 786 ? -12.141 -24.156 -86.312 1 57.09 786 CYS B O 1
ATOM 13026 N N . PHE B 1 787 ? -11.461 -24.172 -84.188 1 61.31 787 PHE B N 1
ATOM 13027 C CA . PHE B 1 787 ? -12.82 -24.469 -83.812 1 61.31 787 PHE B CA 1
ATOM 13028 C C . PHE B 1 787 ? -13.695 -23.219 -83.812 1 61.31 787 PHE B C 1
ATOM 13030 O O . PHE B 1 787 ? -14.82 -23.266 -84.312 1 61.31 787 PHE B O 1
ATOM 13037 N N . LEU B 1 788 ? -13.156 -22.141 -83.5 1 66.62 788 LEU B N 1
ATOM 13038 C CA . LEU B 1 788 ? -13.992 -20.953 -83.438 1 66.62 788 LEU B CA 1
ATOM 13039 C C . LEU B 1 788 ? -14.203 -20.375 -84.875 1 66.62 788 LEU B C 1
ATOM 13041 O O . LEU B 1 788 ? -15.305 -19.953 -85.188 1 66.62 788 LEU B O 1
ATOM 13045 N N . SER B 1 789 ? -13.164 -20.391 -85.688 1 65.75 789 SER B N 1
ATOM 13046 C CA . SER B 1 789 ? -13.297 -19.969 -87.062 1 65.75 789 SER B CA 1
ATOM 13047 C C . SER B 1 789 ? -14.281 -20.844 -87.875 1 65.75 789 SER B C 1
ATOM 13049 O O . SER B 1 789 ? -15.055 -20.344 -88.688 1 65.75 789 SER B O 1
ATOM 13051 N N . GLU B 1 790 ? -14.211 -21.922 -87.5 1 71.75 790 GLU B N 1
ATOM 13052 C CA . GLU B 1 790 ? -15.109 -22.828 -88.188 1 71.75 790 GLU B CA 1
ATOM 13053 C C . GLU B 1 790 ? -16.562 -22.609 -87.75 1 71.75 790 GLU B C 1
ATOM 13055 O O . GLU B 1 790 ? -17.469 -22.859 -88.562 1 71.75 790 GLU B O 1
ATOM 13060 N N . SER B 1 791 ? -16.688 -22.047 -86.562 1 71.88 791 SER B N 1
ATOM 13061 C CA . SER B 1 791 ? -18.047 -21.781 -86.125 1 71.88 791 SER B CA 1
ATOM 13062 C C . SER B 1 791 ? -18.484 -20.359 -86.5 1 71.88 791 SER B C 1
ATOM 13064 O O . SER B 1 791 ? -19.547 -19.906 -86.062 1 71.88 791 SER B O 1
ATOM 13066 N N . GLY B 1 792 ? -17.531 -19.547 -87.125 1 72 792 GLY B N 1
ATOM 13067 C CA . GLY B 1 792 ? -17.891 -18.234 -87.688 1 72 792 GLY B CA 1
ATOM 13068 C C . GLY B 1 792 ? -17.641 -17.094 -86.688 1 72 792 GLY B C 1
ATOM 13069 O O . GLY B 1 792 ? -18.203 -16.016 -86.875 1 72 792 GLY B O 1
ATOM 13070 N N . LEU B 1 793 ? -17 -17.328 -85.688 1 69.44 793 LEU B N 1
ATOM 13071 C CA . LEU B 1 793 ? -16.688 -16.281 -84.688 1 69.44 793 LEU B CA 1
ATOM 13072 C C . LEU B 1 793 ? -15.297 -15.719 -84.938 1 69.44 793 LEU B C 1
ATOM 13074 O O . LEU B 1 793 ? -14.312 -16.469 -84.938 1 69.44 793 LEU B O 1
ATOM 13078 N N . HIS B 1 794 ? -15.25 -13.969 -85.188 1 74.25 794 HIS B N 1
ATOM 13079 C CA . HIS B 1 794 ? -13.984 -13.297 -85.5 1 74.25 794 HIS B CA 1
ATOM 13080 C C . HIS B 1 794 ? -13.727 -12.164 -84.5 1 74.25 794 HIS B C 1
ATOM 13082 O O . HIS B 1 794 ? -14.664 -11.562 -84 1 74.25 794 HIS B O 1
ATOM 13088 N N . GLY B 1 795 ? -12.656 -11.609 -84.188 1 63.12 795 GLY B N 1
ATOM 13089 C CA . GLY B 1 795 ? -12.273 -10.484 -83.312 1 63.12 795 GLY B CA 1
ATOM 13090 C C . GLY B 1 795 ? -12.445 -9.141 -84 1 63.12 795 GLY B C 1
ATOM 13091 O O . GLY B 1 795 ? -11.875 -8.898 -85.062 1 63.12 795 GLY B O 1
ATOM 13092 N N . ARG B 1 796 ? -13.516 -8.109 -83.438 1 69.94 796 ARG B N 1
ATOM 13093 C CA . ARG B 1 796 ? -13.797 -6.785 -83.938 1 69.94 796 ARG B CA 1
ATOM 13094 C C . ARG B 1 796 ? -13.828 -5.73 -82.875 1 69.94 796 ARG B C 1
ATOM 13096 O O . ARG B 1 796 ? -14.047 -6.051 -81.688 1 69.94 796 ARG B O 1
ATOM 13103 N N . ARG B 1 797 ? -13.625 -4.438 -83.188 1 59.5 797 ARG B N 1
ATOM 13104 C CA . ARG B 1 797 ? -13.602 -3.314 -82.25 1 59.5 797 ARG B CA 1
ATOM 13105 C C . ARG B 1 797 ? -15.016 -2.969 -81.812 1 59.5 797 ARG B C 1
ATOM 13107 O O . ARG B 1 797 ? -15.93 -2.852 -82.625 1 59.5 797 ARG B O 1
ATOM 13114 N N . PRO B 1 798 ? -15.281 -2.508 -80.438 1 64.25 798 PRO B N 1
ATOM 13115 C CA . PRO B 1 798 ? -16.625 -2.225 -79.875 1 64.25 798 PRO B CA 1
ATOM 13116 C C . PRO B 1 798 ? -17.062 -0.786 -80.125 1 64.25 798 PRO B C 1
ATOM 13118 O O . PRO B 1 798 ? -16.234 0.131 -80.125 1 64.25 798 PRO B O 1
ATOM 13121 N N . ARG B 1 799 ? -18.359 -0.333 -80.375 1 65.56 799 ARG B N 1
ATOM 13122 C CA . ARG B 1 799 ? -18.922 0.993 -80.625 1 65.56 799 ARG B CA 1
ATOM 13123 C C . ARG B 1 799 ? -19.234 1.716 -79.312 1 65.56 799 ARG B C 1
ATOM 13125 O O . ARG B 1 799 ? -19.766 1.115 -78.375 1 65.56 799 ARG B O 1
ATOM 13132 N N . ARG B 1 800 ? -19.031 3.143 -79.125 1 48.81 800 ARG B N 1
ATOM 13133 C CA . ARG B 1 800 ? -19.234 3.98 -77.938 1 48.81 800 ARG B CA 1
ATOM 13134 C C . ARG B 1 800 ? -20.641 4.586 -77.938 1 48.81 800 ARG B C 1
ATOM 13136 O O . ARG B 1 800 ? -21.047 5.234 -78.938 1 48.81 800 ARG B O 1
ATOM 13143 N N . THR B 1 801 ? -21.516 4.34 -77 1 64.06 801 THR B N 1
ATOM 13144 C CA . THR B 1 801 ? -22.875 4.867 -76.875 1 64.06 801 THR B CA 1
ATOM 13145 C C . THR B 1 801 ? -23.109 5.457 -75.5 1 64.06 801 THR B C 1
ATOM 13147 O O . THR B 1 801 ? -22.531 4.992 -74.5 1 64.06 801 THR B O 1
ATOM 13150 N N . PRO B 1 802 ? -23.812 6.652 -75.25 1 52.41 802 PRO B N 1
ATOM 13151 C CA . PRO B 1 802 ? -24.125 7.195 -73.875 1 52.41 802 PRO B CA 1
ATOM 13152 C C . PRO B 1 802 ? -24.766 6.164 -72.938 1 52.41 802 PRO B C 1
ATOM 13154 O O . PRO B 1 802 ? -25.516 5.293 -73.438 1 52.41 802 PRO B O 1
ATOM 13157 N N . LEU B 1 803 ? -24.422 6.492 -71.625 1 57.69 803 LEU B N 1
ATOM 13158 C CA . LEU B 1 803 ? -24.969 5.527 -70.688 1 57.69 803 LEU B CA 1
ATOM 13159 C C . LEU B 1 803 ? -26.438 5.824 -70.375 1 57.69 803 LEU B C 1
ATOM 13161 O O . LEU B 1 803 ? -26.75 6.867 -69.812 1 57.69 803 LEU B O 1
ATOM 13165 N N . VAL B 1 804 ? -27.359 5.359 -70.875 1 58.12 804 VAL B N 1
ATOM 13166 C CA . VAL B 1 804 ? -28.797 5.52 -70.625 1 58.12 804 VAL B CA 1
ATOM 13167 C C . VAL B 1 804 ? -29.375 4.246 -70.062 1 58.12 804 VAL B C 1
ATOM 13169 O O . VAL B 1 804 ? -29.25 3.166 -70.625 1 58.12 804 VAL B O 1
ATOM 13172 N N . LYS B 1 805 ? -29.828 4.535 -68.875 1 58.69 805 LYS B N 1
ATOM 13173 C CA . LYS B 1 805 ? -30.5 3.412 -68.188 1 58.69 805 LYS B CA 1
ATOM 13174 C C . LYS B 1 805 ? -31.828 3.098 -68.875 1 58.69 805 LYS B C 1
ATOM 13176 O O . LYS B 1 805 ? -32.375 3.928 -69.562 1 58.69 805 LYS B O 1
ATOM 13181 N N . GLU B 1 806 ? -32.125 1.892 -68.688 1 66.06 806 GLU B N 1
ATOM 13182 C CA . GLU B 1 806 ? -33.344 1.418 -69.312 1 66.06 806 GLU B CA 1
ATOM 13183 C C . GLU B 1 806 ? -34.531 2.311 -68.938 1 66.06 806 GLU B C 1
ATOM 13185 O O . GLU B 1 806 ? -35.375 2.596 -69.812 1 66.06 806 GLU B O 1
ATOM 13190 N N . LYS B 1 807 ? -34.562 2.766 -67.688 1 66 807 LYS B N 1
ATOM 13191 C CA . LYS B 1 807 ? -35.656 3.631 -67.25 1 66 807 LYS B CA 1
ATOM 13192 C C . LYS B 1 807 ? -35.625 4.965 -68 1 66 807 LYS B C 1
ATOM 13194 O O . LYS B 1 807 ? -36.656 5.488 -68.375 1 66 807 LYS B O 1
ATOM 13199 N N . HIS B 1 808 ? -34.5 5.473 -68.188 1 62.75 808 HIS B N 1
ATOM 13200 C CA . HIS B 1 808 ? -34.375 6.746 -68.875 1 62.75 808 HIS B CA 1
ATOM 13201 C C . HIS B 1 808 ? -34.75 6.613 -70.375 1 62.75 808 HIS B C 1
ATOM 13203 O O . HIS B 1 808 ? -35.281 7.547 -70.938 1 62.75 808 HIS B O 1
ATOM 13209 N N . LYS B 1 809 ? -34.469 5.523 -70.875 1 66.81 809 LYS B N 1
ATOM 13210 C CA . LYS B 1 809 ? -34.875 5.285 -72.25 1 66.81 809 LYS B CA 1
ATOM 13211 C C . LYS B 1 809 ? -36.406 5.262 -72.375 1 66.81 809 LYS B C 1
ATOM 13213 O O . LYS B 1 809 ? -36.969 5.84 -73.312 1 66.81 809 LYS B O 1
ATOM 13218 N N . LYS B 1 810 ? -37.031 4.625 -71.375 1 70.12 810 LYS B N 1
ATOM 13219 C CA . LYS B 1 810 ? -38.469 4.574 -71.375 1 70.12 810 LYS B CA 1
ATOM 13220 C C . LYS B 1 810 ? -39.094 5.957 -71.125 1 70.12 810 LYS B C 1
ATOM 13222 O O . LYS B 1 810 ? -40.062 6.336 -71.812 1 70.12 810 LYS B O 1
ATOM 13227 N N . ASP B 1 811 ? -38.531 6.668 -70.188 1 67.69 811 ASP B N 1
ATOM 13228 C CA . ASP B 1 811 ? -39.062 8 -69.938 1 67.69 811 ASP B CA 1
ATOM 13229 C C . ASP B 1 811 ? -38.875 8.93 -71.125 1 67.69 811 ASP B C 1
ATOM 13231 O O . ASP B 1 811 ? -39.781 9.742 -71.438 1 67.69 811 ASP B O 1
ATOM 13235 N N . GLY B 1 812 ? -37.938 8.82 -71.812 1 62.34 812 GLY B N 1
ATOM 13236 C CA . GLY B 1 812 ? -37.688 9.609 -73 1 62.34 812 GLY B CA 1
ATOM 13237 C C . GLY B 1 812 ? -38.656 9.289 -74.125 1 62.34 812 GLY B C 1
ATOM 13238 O O . GLY B 1 812 ? -39.125 10.188 -74.812 1 62.34 812 GLY B O 1
ATOM 13239 N N . LEU B 1 813 ? -38.875 8.086 -74.125 1 71.62 813 LEU B N 1
ATOM 13240 C CA . LEU B 1 813 ? -39.812 7.688 -75.125 1 71.62 813 LEU B CA 1
ATOM 13241 C C . LEU B 1 813 ? -41.219 8.172 -74.812 1 71.62 813 LEU B C 1
ATOM 13243 O O . LEU B 1 813 ? -41.969 8.594 -75.688 1 71.62 813 LEU B O 1
ATOM 13247 N N . GLU B 1 814 ? -41.594 8.117 -73.562 1 70.94 814 GLU B N 1
ATOM 13248 C CA . GLU B 1 814 ? -42.906 8.586 -73.125 1 70.94 814 GLU B CA 1
ATOM 13249 C C . GLU B 1 814 ? -43.062 10.086 -73.375 1 70.94 814 GLU B C 1
ATOM 13251 O O . GLU B 1 814 ? -44.125 10.555 -73.75 1 70.94 814 GLU B O 1
ATOM 13256 N N . PHE B 1 815 ? -41.969 10.812 -73.25 1 65.44 815 PHE B N 1
ATOM 13257 C CA . PHE B 1 815 ? -42.062 12.25 -73.5 1 65.44 815 PHE B CA 1
ATOM 13258 C C . PHE B 1 815 ? -42.094 12.539 -75 1 65.44 815 PHE B C 1
ATOM 13260 O O . PHE B 1 815 ? -42.75 13.492 -75.375 1 65.44 815 PHE B O 1
ATOM 13267 N N . GLY B 1 816 ? -41.562 11.836 -75.688 1 65.38 816 GLY B N 1
ATOM 13268 C CA . GLY B 1 816 ? -41.625 11.984 -77.125 1 65.38 816 GLY B CA 1
ATOM 13269 C C . GLY B 1 816 ? -43.031 11.836 -77.688 1 65.38 816 GLY B C 1
ATOM 13270 O O . GLY B 1 816 ? -43.344 12.344 -78.75 1 65.38 816 GLY B O 1
ATOM 13271 N N . LYS B 1 817 ? -43.906 11.203 -76.875 1 66.31 817 LYS B N 1
ATOM 13272 C CA . LYS B 1 817 ? -45.281 11.016 -77.312 1 66.31 817 LYS B CA 1
ATOM 13273 C C . LYS B 1 817 ? -46.062 12.32 -77.25 1 66.31 817 LYS B C 1
ATOM 13275 O O . LYS B 1 817 ? -47.125 12.445 -77.875 1 66.31 817 LYS B O 1
ATOM 13280 N N . HIS B 1 818 ? -45.656 13.258 -76.5 1 66.62 818 HIS B N 1
ATOM 13281 C CA . HIS B 1 818 ? -46.406 14.5 -76.438 1 66.62 818 HIS B CA 1
ATOM 13282 C C . HIS B 1 818 ? -46.156 15.406 -77.625 1 66.62 818 HIS B C 1
ATOM 13284 O O . HIS B 1 818 ? -46.5 16.594 -77.562 1 66.62 818 HIS B O 1
ATOM 13290 N N . ILE B 1 819 ? -45.594 14.938 -78.5 1 65.19 819 ILE B N 1
ATOM 13291 C CA . ILE B 1 819 ? -45.25 15.711 -79.75 1 65.19 819 ILE B CA 1
ATOM 13292 C C . ILE B 1 819 ? -46.531 16.25 -80.375 1 65.19 819 ILE B C 1
ATOM 13294 O O . ILE B 1 819 ? -46.531 17.328 -80.938 1 65.19 819 ILE B O 1
ATOM 13298 N N . ASP B 1 820 ? -47.562 15.461 -80.125 1 69.88 820 ASP B N 1
ATOM 13299 C CA . ASP B 1 820 ? -48.812 15.867 -80.812 1 69.88 820 ASP B CA 1
ATOM 13300 C C . ASP B 1 820 ? -49.531 16.953 -80 1 69.88 820 ASP B C 1
ATOM 13302 O O . ASP B 1 820 ? -50.625 17.359 -80.375 1 69.88 820 ASP B O 1
ATOM 13306 N N . LYS B 1 821 ? -49.031 17.5 -78.938 1 74.75 821 LYS B N 1
ATOM 13307 C CA . LYS B 1 821 ? -49.719 18.531 -78.188 1 74.75 821 LYS B CA 1
ATOM 13308 C C . LYS B 1 821 ? -49.656 19.875 -78.938 1 74.75 821 LYS B C 1
ATOM 13310 O O . LYS B 1 821 ? -48.688 20.141 -79.625 1 74.75 821 LYS B O 1
ATOM 13315 N N . PRO B 1 822 ? -50.719 20.516 -78.938 1 76.94 822 PRO B N 1
ATOM 13316 C CA . PRO B 1 822 ? -50.781 21.766 -79.688 1 76.94 822 PRO B CA 1
ATOM 13317 C C . PRO B 1 822 ? -49.719 22.781 -79.25 1 76.94 822 PRO B C 1
ATOM 13319 O O . PRO B 1 822 ? -49.156 22.641 -78.188 1 76.94 822 PRO B O 1
ATOM 13322 N N . GLN B 1 823 ? -49.469 23.656 -80 1 73.75 823 GLN B N 1
ATOM 13323 C CA . GLN B 1 823 ? -48.406 24.656 -79.812 1 73.75 823 GLN B CA 1
ATOM 13324 C C . GLN B 1 823 ? -48.625 25.438 -78.5 1 73.75 823 GLN B C 1
ATOM 13326 O O . GLN B 1 823 ? -47.656 25.859 -77.875 1 73.75 823 GLN B O 1
ATOM 13331 N N . SER B 1 824 ? -49.938 25.641 -78.188 1 73.62 824 SER B N 1
ATOM 13332 C CA . SER B 1 824 ? -50.25 26.375 -77 1 73.62 824 SER B CA 1
ATOM 13333 C C . SER B 1 824 ? -49.656 25.656 -75.75 1 73.62 824 SER B C 1
ATOM 13335 O O . SER B 1 824 ? -49.312 26.297 -74.75 1 73.62 824 SER B O 1
ATOM 13337 N N . PHE B 1 825 ? -49.531 24.453 -75.812 1 72 825 PHE B N 1
ATOM 13338 C CA . PHE B 1 825 ? -48.969 23.641 -74.75 1 72 825 PHE B CA 1
ATOM 13339 C C . PHE B 1 825 ? -47.469 23.891 -74.625 1 72 825 PHE B C 1
ATOM 13341 O O . PHE B 1 825 ? -46.969 24.109 -73.5 1 72 825 PHE B O 1
ATOM 13348 N N . TRP B 1 826 ? -46.906 23.906 -75.75 1 71 826 TRP B N 1
ATOM 13349 C CA . TRP B 1 826 ? -45.438 24.062 -75.688 1 71 826 TRP B CA 1
ATOM 13350 C C . TRP B 1 826 ? -45.062 25.484 -75.25 1 71 826 TRP B C 1
ATOM 13352 O O . TRP B 1 826 ? -43.969 25.703 -74.75 1 71 826 TRP B O 1
ATOM 13362 N N . GLU B 1 827 ? -45.969 26.281 -75.438 1 76.25 827 GLU B N 1
ATOM 13363 C CA . GLU B 1 827 ? -45.688 27.672 -75.062 1 76.25 827 GLU B CA 1
ATOM 13364 C C . GLU B 1 827 ? -45.719 27.844 -73.562 1 76.25 827 GLU B C 1
ATOM 13366 O O . GLU B 1 827 ? -45.156 28.812 -73 1 76.25 827 GLU B O 1
ATOM 13371 N N . ASN B 1 828 ? -46.406 26.891 -72.875 1 76.88 828 ASN B N 1
ATOM 13372 C CA . ASN B 1 828 ? -46.562 26.984 -71.438 1 76.88 828 ASN B CA 1
ATOM 13373 C C . ASN B 1 828 ? -45.656 25.969 -70.75 1 76.88 828 ASN B C 1
ATOM 13375 O O . ASN B 1 828 ? -45.938 25.594 -69.562 1 76.88 828 ASN B O 1
ATOM 13379 N N . VAL B 1 829 ? -44.719 25.484 -71.375 1 76.88 829 VAL B N 1
ATOM 13380 C CA . VAL B 1 829 ? -43.812 24.531 -70.75 1 76.88 829 VAL B CA 1
ATOM 13381 C C . VAL B 1 829 ? -42.5 25.219 -70.375 1 76.88 829 VAL B C 1
ATOM 13383 O O . VAL B 1 829 ? -41.875 25.906 -71.188 1 76.88 829 VAL B O 1
ATOM 13386 N N . LEU B 1 830 ? -42.188 24.984 -69.125 1 76.56 830 LEU B N 1
ATOM 13387 C CA . LEU B 1 830 ? -40.906 25.484 -68.625 1 76.56 830 LEU B CA 1
ATOM 13388 C C . LEU B 1 830 ? -39.844 24.391 -68.688 1 76.56 830 LEU B C 1
ATOM 13390 O O . LEU B 1 830 ? -39.938 23.391 -67.938 1 76.56 830 LEU B O 1
ATOM 13394 N N . TRP B 1 831 ? -38.875 24.625 -69.562 1 78.06 831 TRP B N 1
ATOM 13395 C CA . TRP B 1 831 ? -37.781 23.688 -69.75 1 78.06 831 TRP B CA 1
ATOM 13396 C C . TRP B 1 831 ? -36.625 24.016 -68.812 1 78.06 831 TRP B C 1
ATOM 13398 O O . TRP B 1 831 ? -36.156 25.156 -68.812 1 78.06 831 TRP B O 1
ATOM 13408 N N . THR B 1 832 ? -36.312 23.016 -68 1 74.19 832 THR B N 1
ATOM 13409 C CA . THR B 1 832 ? -35.188 23.203 -67.125 1 74.19 832 THR B CA 1
ATOM 13410 C C . THR B 1 832 ? -34.031 22.297 -67.5 1 74.19 832 THR B C 1
ATOM 13412 O O . THR B 1 832 ? -34.25 21.203 -68.062 1 74.19 832 THR B O 1
ATOM 13415 N N . ALA B 1 833 ? -32.781 22.797 -67.625 1 72.44 833 ALA B N 1
ATOM 13416 C CA . ALA B 1 833 ? -31.625 21.953 -67.938 1 72.44 833 ALA B CA 1
ATOM 13417 C C . ALA B 1 833 ? -30.422 22.359 -67.062 1 72.44 833 ALA B C 1
ATOM 13419 O O . ALA B 1 833 ? -30.359 23.5 -66.562 1 72.44 833 ALA B O 1
ATOM 13420 N N . GLU B 1 834 ? -29.703 21.328 -66.75 1 65.88 834 GLU B N 1
ATOM 13421 C CA . GLU B 1 834 ? -28.422 21.547 -66.062 1 65.88 834 GLU B CA 1
ATOM 13422 C C . GLU B 1 834 ? -27.266 21.375 -67.062 1 65.88 834 GLU B C 1
ATOM 13424 O O . GLU B 1 834 ? -27.312 20.547 -67.938 1 65.88 834 GLU B O 1
ATOM 13429 N N . SER B 1 835 ? -26.422 22.375 -67.375 1 61.38 835 SER B N 1
ATOM 13430 C CA . SER B 1 835 ? -25.266 22.25 -68.25 1 61.38 835 SER B CA 1
ATOM 13431 C C . SER B 1 835 ? -23.969 22.297 -67.438 1 61.38 835 SER B C 1
ATOM 13433 O O . SER B 1 835 ? -23.797 23.141 -66.562 1 61.38 835 SER B O 1
ATOM 13435 N N . LYS B 1 836 ? -23.188 21.141 -67.562 1 53.34 836 LYS B N 1
ATOM 13436 C CA . LYS B 1 836 ? -21.859 21.078 -67 1 53.34 836 LYS B CA 1
ATOM 13437 C C . LYS B 1 836 ? -20.797 21.516 -68 1 53.34 836 LYS B C 1
ATOM 13439 O O . LYS B 1 836 ? -20.797 21.031 -69.125 1 53.34 836 LYS B O 1
ATOM 13444 N N . LEU B 1 837 ? -19.953 22.531 -67.812 1 48.38 837 LEU B N 1
ATOM 13445 C CA . LEU B 1 837 ? -18.859 23 -68.688 1 48.38 837 LEU B CA 1
ATOM 13446 C C . LEU B 1 837 ? -17.531 22.359 -68.25 1 48.38 837 LEU B C 1
ATOM 13448 O O . LEU B 1 837 ? -17.078 22.562 -67.125 1 48.38 837 LEU B O 1
ATOM 13452 N N . GLU B 1 838 ? -17.078 21.141 -69.062 1 44.12 838 GLU B N 1
ATOM 13453 C CA . GLU B 1 838 ? -15.82 20.484 -68.75 1 44.12 838 GLU B CA 1
ATOM 13454 C C . GLU B 1 838 ? -14.664 21.109 -69.5 1 44.12 838 GLU B C 1
ATOM 13456 O O . GLU B 1 838 ? -14.82 21.453 -70.688 1 44.12 838 GLU B O 1
ATOM 13461 N N . LEU B 1 839 ? -13.43 21.281 -69.062 1 37.03 839 LEU B N 1
ATOM 13462 C CA . LEU B 1 839 ? -12.273 21.938 -69.688 1 37.03 839 LEU B CA 1
ATOM 13463 C C . LEU B 1 839 ? -11.508 20.953 -70.562 1 37.03 839 LEU B C 1
ATOM 13465 O O . LEU B 1 839 ? -11.102 21.312 -71.688 1 37.03 839 LEU B O 1
ATOM 13469 N N . PHE B 1 840 ? -10.508 19.781 -70.375 1 34.62 840 PHE B N 1
ATOM 13470 C CA . PHE B 1 840 ? -9.492 19.094 -71.125 1 34.62 840 PHE B CA 1
ATOM 13471 C C . PHE B 1 840 ? -9.93 17.672 -71.438 1 34.62 840 PHE B C 1
ATOM 13473 O O . PHE B 1 840 ? -10.438 16.953 -70.562 1 34.62 840 PHE B O 1
ATOM 13480 N N . GLY B 1 841 ? -10.398 17.047 -72.625 1 36.06 841 GLY B N 1
ATOM 13481 C CA . GLY B 1 841 ? -10.992 15.82 -73.125 1 36.06 841 GLY B CA 1
ATOM 13482 C C . GLY B 1 841 ? -9.969 14.742 -73.438 1 36.06 841 GLY B C 1
ATOM 13483 O O . GLY B 1 841 ? -8.922 15.008 -74 1 36.06 841 GLY B O 1
ATOM 13484 N N . LYS B 1 842 ? -9.789 13.477 -72.812 1 37.5 842 LYS B N 1
ATOM 13485 C CA . LYS B 1 842 ? -8.961 12.281 -72.938 1 37.5 842 LYS B CA 1
ATOM 13486 C C . LYS B 1 842 ? -9.422 11.422 -74.125 1 37.5 842 LYS B C 1
ATOM 13488 O O . LYS B 1 842 ? -10.586 11.023 -74.188 1 37.5 842 LYS B O 1
ATOM 13493 N N . SER B 1 843 ? -9.016 11.289 -75.312 1 34.84 843 SER B N 1
ATOM 13494 C CA . SER B 1 843 ? -9.43 10.5 -76.438 1 34.84 843 SER B CA 1
ATOM 13495 C C . SER B 1 843 ? -8.867 9.078 -76.375 1 34.84 843 SER B C 1
ATOM 13497 O O . SER B 1 843 ? -8.992 8.312 -77.312 1 34.84 843 SER B O 1
ATOM 13499 N N . HIS B 1 844 ? -9.062 8.055 -75.562 1 32.88 844 HIS B N 1
ATOM 13500 C CA . HIS B 1 844 ? -8.445 6.734 -75.625 1 32.88 844 HIS B CA 1
ATOM 13501 C C . HIS B 1 844 ? -9.188 5.848 -76.625 1 32.88 844 HIS B C 1
ATOM 13503 O O . HIS B 1 844 ? -10.422 5.895 -76.688 1 32.88 844 HIS B O 1
ATOM 13509 N N . GLN B 1 845 ? -8.617 5.008 -77.625 1 36.28 845 GLN B N 1
ATOM 13510 C CA . GLN B 1 845 ? -9.062 4.207 -78.75 1 36.28 845 GLN B CA 1
ATOM 13511 C C . GLN B 1 845 ? -9.227 2.742 -78.375 1 36.28 845 GLN B C 1
ATOM 13513 O O . GLN B 1 845 ? -8.305 2.129 -77.812 1 36.28 845 GLN B O 1
ATOM 13518 N N . LEU B 1 846 ? -10.32 2.002 -78.062 1 46.84 846 LEU B N 1
ATOM 13519 C CA . LEU B 1 846 ? -10.602 0.621 -77.688 1 46.84 846 LEU B CA 1
ATOM 13520 C C . LEU B 1 846 ? -11.227 -0.144 -78.812 1 46.84 846 LEU B C 1
ATOM 13522 O O . LEU B 1 846 ? -11.922 0.441 -79.688 1 46.84 846 LEU B O 1
ATOM 13526 N N . TYR B 1 847 ? -10.797 -1.647 -79 1 56.28 847 TYR B N 1
ATOM 13527 C CA . TYR B 1 847 ? -11.289 -2.471 -80.125 1 56.28 847 TYR B CA 1
ATOM 13528 C C . TYR B 1 847 ? -12.172 -3.602 -79.625 1 56.28 847 TYR B C 1
ATOM 13530 O O . TYR B 1 847 ? -11.961 -4.109 -78.5 1 56.28 847 TYR B O 1
ATOM 13538 N N . VAL B 1 848 ? -13.414 -4.297 -80.25 1 63.53 848 VAL B N 1
ATOM 13539 C CA . VAL B 1 848 ? -14.336 -5.363 -79.875 1 63.53 848 VAL B CA 1
ATOM 13540 C C . VAL B 1 848 ? -14.477 -6.359 -81.062 1 63.53 848 VAL B C 1
ATOM 13542 O O . VAL B 1 848 ? -14.375 -5.984 -82.188 1 63.53 848 VAL B O 1
ATOM 13545 N N . HIS B 1 849 ? -14.57 -7.711 -80.75 1 65.81 849 HIS B N 1
ATOM 13546 C CA . HIS B 1 849 ? -14.805 -8.75 -81.75 1 65.81 849 HIS B CA 1
ATOM 13547 C C . HIS B 1 849 ? -16.297 -8.961 -81.938 1 65.81 849 HIS B C 1
ATOM 13549 O O . HIS B 1 849 ? -17.016 -9.383 -81.062 1 65.81 849 HIS B O 1
ATOM 13555 N N . ARG B 1 850 ? -16.922 -8.531 -83.125 1 61.66 850 ARG B N 1
ATOM 13556 C CA . ARG B 1 850 ? -18.344 -8.57 -83.438 1 61.66 850 ARG B CA 1
ATOM 13557 C C . ARG B 1 850 ? -18.594 -8.953 -84.875 1 61.66 850 ARG B C 1
ATOM 13559 O O . ARG B 1 850 ? -17.688 -8.836 -85.75 1 61.66 850 ARG B O 1
ATOM 13566 N N . GLY B 1 851 ? -19.75 -9.562 -85.25 1 63.38 851 GLY B N 1
ATOM 13567 C CA . GLY B 1 851 ? -20.172 -9.812 -86.625 1 63.38 851 GLY B CA 1
ATOM 13568 C C . GLY B 1 851 ? -20.5 -8.539 -87.375 1 63.38 851 GLY B C 1
ATOM 13569 O O . GLY B 1 851 ? -20.562 -7.453 -86.75 1 63.38 851 GLY B O 1
ATOM 13570 N N . LYS B 1 852 ? -20.594 -8.422 -88.5 1 62.19 852 LYS B N 1
ATOM 13571 C CA . LYS B 1 852 ? -20.797 -7.273 -89.375 1 62.19 852 LYS B CA 1
ATOM 13572 C C . LYS B 1 852 ? -21.969 -6.418 -88.938 1 62.19 852 LYS B C 1
ATOM 13574 O O . LYS B 1 852 ? -21.891 -5.188 -88.938 1 62.19 852 LYS B O 1
ATOM 13579 N N . LYS B 1 853 ? -22.922 -6.984 -88.562 1 61.38 853 LYS B N 1
ATOM 13580 C CA . LYS B 1 853 ? -24.125 -6.215 -88.25 1 61.38 853 LYS B CA 1
ATOM 13581 C C . LYS B 1 853 ? -24.281 -6.023 -86.75 1 61.38 853 LYS B C 1
ATOM 13583 O O . LYS B 1 853 ? -25.312 -5.527 -86.25 1 61.38 853 LYS B O 1
ATOM 13588 N N . GLY B 1 854 ? -23.266 -6.336 -86 1 58.69 854 GLY B N 1
ATOM 13589 C CA . GLY B 1 854 ? -23.484 -6.305 -84.562 1 58.69 854 GLY B CA 1
ATOM 13590 C C . GLY B 1 854 ? -22.812 -5.121 -83.875 1 58.69 854 GLY B C 1
ATOM 13591 O O . GLY B 1 854 ? -22.578 -5.145 -82.688 1 58.69 854 GLY B O 1
ATOM 13592 N N . ALA B 1 855 ? -22.484 -4.094 -84.562 1 64.94 855 ALA B N 1
ATOM 13593 C CA . ALA B 1 855 ? -21.656 -2.992 -84.062 1 64.94 855 ALA B CA 1
ATOM 13594 C C . ALA B 1 855 ? -22.344 -2.238 -82.938 1 64.94 855 ALA B C 1
ATOM 13596 O O . ALA B 1 855 ? -21.672 -1.739 -82.062 1 64.94 855 ALA B O 1
ATOM 13597 N N . PHE B 1 856 ? -23.672 -2.201 -83 1 66.44 856 PHE B N 1
ATOM 13598 C CA . PHE B 1 856 ? -24.359 -1.291 -82.125 1 66.44 856 PHE B CA 1
ATOM 13599 C C . PHE B 1 856 ? -25.031 -2.059 -81 1 66.44 856 PHE B C 1
ATOM 13601 O O . PHE B 1 856 ? -25.781 -1.484 -80.188 1 66.44 856 PHE B O 1
ATOM 13608 N N . LYS B 1 857 ? -24.656 -3.279 -80.938 1 67.62 857 LYS B N 1
ATOM 13609 C CA . LYS B 1 857 ? -25.141 -4.02 -79.812 1 67.62 857 LYS B CA 1
ATOM 13610 C C . LYS B 1 857 ? -24.422 -3.578 -78.5 1 67.62 857 LYS B C 1
ATOM 13612 O O . LYS B 1 857 ? -23.234 -3.25 -78.562 1 67.62 857 LYS B O 1
ATOM 13617 N N . GLU B 1 858 ? -25.078 -3.477 -77.5 1 64.25 858 GLU B N 1
ATOM 13618 C CA . GLU B 1 858 ? -24.641 -2.906 -76.188 1 64.25 858 GLU B CA 1
ATOM 13619 C C . GLU B 1 858 ? -23.312 -3.484 -75.75 1 64.25 858 GLU B C 1
ATOM 13621 O O . GLU B 1 858 ? -22.438 -2.756 -75.312 1 64.25 858 GLU B O 1
ATOM 13626 N N . LYS B 1 859 ? -23.266 -4.762 -76 1 66.56 859 LYS B N 1
ATOM 13627 C CA . LYS B 1 859 ? -22.047 -5.43 -75.562 1 66.56 859 LYS B CA 1
ATOM 13628 C C . LYS B 1 859 ? -20.844 -5.039 -76.375 1 66.56 859 LYS B C 1
ATOM 13630 O O . LYS B 1 859 ? -19.703 -5.168 -75.938 1 66.56 859 LYS B O 1
ATOM 13635 N N . ASN B 1 860 ? -21.156 -4.508 -77.562 1 67.12 860 ASN B N 1
ATOM 13636 C CA . ASN B 1 860 ? -20.078 -4.113 -78.438 1 67.12 860 ASN B CA 1
ATOM 13637 C C . ASN B 1 860 ? -19.812 -2.615 -78.375 1 67.12 860 ASN B C 1
ATOM 13639 O O . ASN B 1 860 ? -19.047 -2.08 -79.188 1 67.12 860 ASN B O 1
ATOM 13643 N N . THR B 1 861 ? -20.516 -1.79 -77.5 1 65.69 861 THR B N 1
ATOM 13644 C CA . THR B 1 861 ? -20.344 -0.343 -77.438 1 65.69 861 THR B CA 1
ATOM 13645 C C . THR B 1 861 ? -19.703 0.067 -76.125 1 65.69 861 THR B C 1
ATOM 13647 O O . THR B 1 861 ? -19.719 -0.693 -75.125 1 65.69 861 THR B O 1
ATOM 13650 N N . ILE B 1 862 ? -18.969 1.307 -76.062 1 57.22 862 ILE B N 1
ATOM 13651 C CA . ILE B 1 862 ? -18.406 1.885 -74.812 1 57.22 862 ILE B CA 1
ATOM 13652 C C . ILE B 1 862 ? -19.281 3.037 -74.312 1 57.22 862 ILE B C 1
ATOM 13654 O O . ILE B 1 862 ? -19.406 4.059 -75 1 57.22 862 ILE B O 1
ATOM 13658 N N . PRO B 1 863 ? -19.953 2.99 -73.25 1 55.94 863 PRO B N 1
ATOM 13659 C CA . PRO B 1 863 ? -20.781 4.066 -72.688 1 55.94 863 PRO B CA 1
ATOM 13660 C C . PRO B 1 863 ? -19.953 5.223 -72.125 1 55.94 863 PRO B C 1
ATOM 13662 O O . PRO B 1 863 ? -18.922 4.996 -71.5 1 55.94 863 PRO B O 1
ATOM 13665 N N . THR B 1 864 ? -20.078 6.473 -72.625 1 48.41 864 THR B N 1
ATOM 13666 C CA . THR B 1 864 ? -19.344 7.656 -72.188 1 48.41 864 THR B CA 1
ATOM 13667 C C . THR B 1 864 ? -20.172 8.453 -71.188 1 48.41 864 THR B C 1
ATOM 13669 O O . THR B 1 864 ? -21.406 8.508 -71.312 1 48.41 864 THR B O 1
ATOM 13672 N N . VAL B 1 865 ? -19.688 8.828 -69.938 1 45.19 865 VAL B N 1
ATOM 13673 C CA . VAL B 1 865 ? -20.359 9.625 -68.875 1 45.19 865 VAL B CA 1
ATOM 13674 C C . VAL B 1 865 ? -19.812 11.055 -68.875 1 45.19 865 VAL B C 1
ATOM 13676 O O . VAL B 1 865 ? -18.641 11.273 -69.188 1 45.19 865 VAL B O 1
ATOM 13679 N N . LYS B 1 866 ? -20.547 11.805 -69.188 1 38.81 866 LYS B N 1
ATOM 13680 C CA . LYS B 1 866 ? -20.25 13.234 -69.188 1 38.81 866 LYS B CA 1
ATOM 13681 C C . LYS B 1 866 ? -19.547 13.656 -67.875 1 38.81 866 LYS B C 1
ATOM 13683 O O . LYS B 1 866 ? -19.078 14.797 -67.75 1 38.81 866 LYS B O 1
ATOM 13688 N N . HIS B 1 867 ? -19.641 13.016 -66.812 1 36.28 867 HIS B N 1
ATOM 13689 C CA . HIS B 1 867 ? -19.109 13.367 -65.5 1 36.28 867 HIS B CA 1
ATOM 13690 C C . HIS B 1 867 ? -17.672 12.891 -65.312 1 36.28 867 HIS B C 1
ATOM 13692 O O . HIS B 1 867 ? -17.281 11.867 -65.875 1 36.28 867 HIS B O 1
ATOM 13698 N N . GLY B 1 868 ? -16.703 13.953 -65 1 39.72 868 GLY B N 1
ATOM 13699 C CA . GLY B 1 868 ? -15.383 13.789 -64.438 1 39.72 868 GLY B CA 1
ATOM 13700 C C . GLY B 1 868 ? -14.547 15.055 -64.438 1 39.72 868 GLY B C 1
ATOM 13701 O O . GLY B 1 868 ? -13.531 15.164 -63.75 1 39.72 868 GLY B O 1
ATOM 13702 N N . GLY B 1 869 ? -14.328 15.703 -65.562 1 39.66 869 GLY B N 1
ATOM 13703 C CA . GLY B 1 869 ? -13.258 16.641 -65.25 1 39.66 869 GLY B CA 1
ATOM 13704 C C . GLY B 1 869 ? -13.703 17.812 -64.438 1 39.66 869 GLY B C 1
ATOM 13705 O O . GLY B 1 869 ? -14.859 17.875 -63.969 1 39.66 869 GLY B O 1
ATOM 13706 N N . ASP B 1 870 ? -13.133 18.953 -64 1 41.75 870 ASP B N 1
ATOM 13707 C CA . ASP B 1 870 ? -13.516 20.172 -63.281 1 41.75 870 ASP B CA 1
ATOM 13708 C C . ASP B 1 870 ? -14.625 20.922 -64.062 1 41.75 870 ASP B C 1
ATOM 13710 O O . ASP B 1 870 ? -14.391 21.438 -65.125 1 41.75 870 ASP B O 1
ATOM 13714 N N . SER B 1 871 ? -15.82 20.594 -64 1 49 871 SER B N 1
ATOM 13715 C CA . SER B 1 871 ? -16.906 21.203 -64.75 1 49 871 SER B CA 1
ATOM 13716 C C . SER B 1 871 ? -17.891 21.922 -63.844 1 49 871 SER B C 1
ATOM 13718 O O . SER B 1 871 ? -18.016 21.578 -62.656 1 49 871 SER B O 1
ATOM 13720 N N . VAL B 1 872 ? -18.328 23.188 -63.844 1 57.66 872 VAL B N 1
ATOM 13721 C CA . VAL B 1 872 ? -19.375 23.938 -63.156 1 57.66 872 VAL B CA 1
ATOM 13722 C C . VAL B 1 872 ? -20.734 23.625 -63.812 1 57.66 872 VAL B C 1
ATOM 13724 O O . VAL B 1 872 ? -20.875 23.656 -65 1 57.66 872 VAL B O 1
ATOM 13727 N N . LEU B 1 873 ? -21.609 23.5 -62.719 1 59.66 873 LEU B N 1
ATOM 13728 C CA . LEU B 1 873 ? -22.953 23.109 -63.125 1 59.66 873 LEU B CA 1
ATOM 13729 C C . LEU B 1 873 ? -23.891 24.297 -63.062 1 59.66 873 LEU B C 1
ATOM 13731 O O . LEU B 1 873 ? -23.938 25.031 -62.062 1 59.66 873 LEU B O 1
ATOM 13735 N N . PHE B 1 874 ? -24.422 24.656 -64.062 1 70.5 874 PHE B N 1
ATOM 13736 C CA . PHE B 1 874 ? -25.438 25.703 -64.188 1 70.5 874 PHE B CA 1
ATOM 13737 C C . PHE B 1 874 ? -26.812 25.094 -64.375 1 70.5 874 PHE B C 1
ATOM 13739 O O . PHE B 1 874 ? -26.984 24.125 -65.062 1 70.5 874 PHE B O 1
ATOM 13746 N N . TRP B 1 875 ? -27.688 25.703 -63.5 1 74.5 875 TRP B N 1
ATOM 13747 C CA . TRP B 1 875 ? -29.094 25.422 -63.75 1 74.5 875 TRP B CA 1
ATOM 13748 C C . TRP B 1 875 ? -29.781 26.594 -64.438 1 74.5 875 TRP B C 1
ATOM 13750 O O . TRP B 1 875 ? -29.547 27.75 -64.125 1 74.5 875 TRP B O 1
ATOM 13760 N N . GLY B 1 876 ? -30.484 26.297 -65.438 1 77.56 876 GLY B N 1
ATOM 13761 C CA . GLY B 1 876 ? -31.234 27.312 -66.188 1 77.56 876 GLY B CA 1
ATOM 13762 C C . GLY B 1 876 ? -32.562 26.812 -66.688 1 77.56 876 GLY B C 1
ATOM 13763 O O . GLY B 1 876 ? -32.844 25.609 -66.625 1 77.56 876 GLY B O 1
ATOM 13764 N N . CYS B 1 877 ? -33.406 27.75 -66.938 1 77.19 877 CYS B N 1
ATOM 13765 C CA . CYS B 1 877 ? -34.688 27.391 -67.5 1 77.19 877 CYS B CA 1
ATOM 13766 C C . CYS B 1 877 ? -35.062 28.328 -68.688 1 77.19 877 CYS B C 1
ATOM 13768 O O . CYS B 1 877 ? -34.562 29.469 -68.75 1 77.19 877 CYS B O 1
ATOM 13770 N N . PHE B 1 878 ? -35.719 27.797 -69.688 1 79.31 878 PHE B N 1
ATOM 13771 C CA . PHE B 1 878 ? -36.219 28.641 -70.75 1 79.31 878 PHE B CA 1
ATOM 13772 C C . PHE B 1 878 ? -37.625 28.203 -71.188 1 79.31 878 PHE B C 1
ATOM 13774 O O . PHE B 1 878 ? -38.031 27.078 -70.938 1 79.31 878 PHE B O 1
ATOM 13781 N N . ALA B 1 879 ? -38.375 29.094 -71.625 1 79.25 879 ALA B N 1
ATOM 13782 C CA . ALA B 1 879 ? -39.688 28.875 -72.25 1 79.25 879 ALA B CA 1
ATOM 13783 C C . ALA B 1 879 ? -39.812 29.656 -73.562 1 79.25 879 ALA B C 1
ATOM 13785 O O . ALA B 1 879 ? -38.906 30.422 -73.938 1 79.25 879 ALA B O 1
ATOM 13786 N N . VAL B 1 880 ? -40.875 29.391 -74.188 1 78.62 880 VAL B N 1
ATOM 13787 C CA . VAL B 1 880 ? -41.062 30.016 -75.5 1 78.62 880 VAL B CA 1
ATOM 13788 C C . VAL B 1 880 ? -40.906 31.531 -75.375 1 78.62 880 VAL B C 1
ATOM 13790 O O . VAL B 1 880 ? -40.25 32.156 -76.188 1 78.62 880 VAL B O 1
ATOM 13793 N N . PRO B 1 881 ? -41.375 32.062 -74.312 1 77.38 881 PRO B N 1
ATOM 13794 C CA . PRO B 1 881 ? -41.25 33.531 -74.312 1 77.38 881 PRO B CA 1
ATOM 13795 C C . PRO B 1 881 ? -39.812 33.969 -74 1 77.38 881 PRO B C 1
ATOM 13797 O O . PRO B 1 881 ? -39.469 35.125 -74.312 1 77.38 881 PRO B O 1
ATOM 13800 N N . GLY B 1 882 ? -39.031 33.062 -73.312 1 79.5 882 GLY B N 1
ATOM 13801 C CA . GLY B 1 882 ? -37.656 33.469 -73.062 1 79.5 882 GLY B CA 1
ATOM 13802 C C . GLY B 1 882 ? -36.969 32.625 -72 1 79.5 882 GLY B C 1
ATOM 13803 O O . GLY B 1 882 ? -37.375 31.484 -71.75 1 79.5 882 GLY B O 1
ATOM 13804 N N . THR B 1 883 ? -35.812 33.156 -71.562 1 78.81 883 THR B N 1
ATOM 13805 C CA . THR B 1 883 ? -35 32.469 -70.562 1 78.81 883 THR B CA 1
ATOM 13806 C C . THR B 1 883 ? -35.406 32.875 -69.125 1 78.81 883 THR B C 1
ATOM 13808 O O . THR B 1 883 ? -35.719 34.062 -68.875 1 78.81 883 THR B O 1
ATOM 13811 N N . GLY B 1 884 ? -35.5 31.891 -68.312 1 77 884 GLY B N 1
ATOM 13812 C CA . GLY B 1 884 ? -35.844 32.219 -66.938 1 77 884 GLY B CA 1
ATOM 13813 C C . GLY B 1 884 ? -34.625 32.438 -66.062 1 77 884 GLY B C 1
ATOM 13814 O O . GLY B 1 884 ? -33.594 32.906 -66.5 1 77 884 GLY B O 1
ATOM 13815 N N . CYS B 1 885 ? -34.812 32.031 -64.75 1 76.31 885 CYS B N 1
ATOM 13816 C CA . CYS B 1 885 ? -33.75 32.25 -63.781 1 76.31 885 CYS B CA 1
ATOM 13817 C C . CYS B 1 885 ? -32.594 31.281 -63.969 1 76.31 885 CYS B C 1
ATOM 13819 O O . CYS B 1 885 ? -32.812 30.156 -64.438 1 76.31 885 CYS B O 1
ATOM 13821 N N . LEU B 1 886 ? -31.281 31.703 -63.969 1 73.19 886 LEU B N 1
ATOM 13822 C CA . LEU B 1 886 ? -30.047 30.922 -64 1 73.19 886 LEU B CA 1
ATOM 13823 C C . LEU B 1 886 ? -29.391 30.844 -62.625 1 73.19 886 LEU B C 1
ATOM 13825 O O . LEU B 1 886 ? -29.25 31.859 -61.938 1 73.19 886 LEU B O 1
ATOM 13829 N N . GLU B 1 887 ? -29.219 29.656 -62.219 1 74.81 887 GLU B N 1
ATOM 13830 C CA . GLU B 1 887 ? -28.594 29.438 -60.906 1 74.81 887 GLU B CA 1
ATOM 13831 C C . GLU B 1 887 ? -27.344 28.594 -61.031 1 74.81 887 GLU B C 1
ATOM 13833 O O . GLU B 1 887 ? -27.344 27.547 -61.656 1 74.81 887 GLU B O 1
ATOM 13838 N N . SER B 1 888 ? -26.188 29.109 -60.594 1 70.81 888 SER B N 1
ATOM 13839 C CA . SER B 1 888 ? -24.922 28.375 -60.531 1 70.81 888 SER B CA 1
ATOM 13840 C C . SER B 1 888 ? -24.906 27.438 -59.344 1 70.81 888 SER B C 1
ATOM 13842 O O . SER B 1 888 ? -25.219 27.828 -58.219 1 70.81 888 SER B O 1
ATOM 13844 N N . VAL B 1 889 ? -24.844 26.266 -59.594 1 62.84 889 VAL B N 1
ATOM 13845 C CA . VAL B 1 889 ? -24.828 25.297 -58.5 1 62.84 889 VAL B CA 1
ATOM 13846 C C . VAL B 1 889 ? -23.391 24.953 -58.156 1 62.84 889 VAL B C 1
ATOM 13848 O O . VAL B 1 889 ? -22.625 24.469 -58.969 1 62.84 889 VAL B O 1
ATOM 13851 N N . LEU B 1 890 ? -23.016 25.609 -57.031 1 60.59 890 LEU B N 1
ATOM 13852 C CA . LEU B 1 890 ? -21.688 25.328 -56.5 1 60.59 890 LEU B CA 1
ATOM 13853 C C . LEU B 1 890 ? -21.641 23.953 -55.812 1 60.59 890 LEU B C 1
ATOM 13855 O O . LEU B 1 890 ? -22.422 23.672 -54.906 1 60.59 890 LEU B O 1
ATOM 13859 N N . GLY B 1 891 ? -20.875 23.094 -56.312 1 62.84 891 GLY B N 1
ATOM 13860 C CA . GLY B 1 891 ? -20.625 21.766 -55.781 1 62.84 891 GLY B CA 1
ATOM 13861 C C . GLY B 1 891 ? -21.547 20.703 -56.375 1 62.84 891 GLY B C 1
ATOM 13862 O O . GLY B 1 891 ? -22.094 20.891 -57.469 1 62.84 891 GLY B O 1
ATOM 13863 N N . THR B 1 892 ? -21.656 19.625 -55.656 1 60.47 892 THR B N 1
ATOM 13864 C CA . THR B 1 892 ? -22.438 18.5 -56.156 1 60.47 892 THR B CA 1
ATOM 13865 C C . THR B 1 892 ? -23.906 18.672 -55.781 1 60.47 892 THR B C 1
ATOM 13867 O O . THR B 1 892 ? -24.25 18.891 -54.625 1 60.47 892 THR B O 1
ATOM 13870 N N . MET B 1 893 ? -24.812 18.953 -56.625 1 60.19 893 MET B N 1
ATOM 13871 C CA . MET B 1 893 ? -26.234 19.219 -56.438 1 60.19 893 MET B CA 1
ATOM 13872 C C . MET B 1 893 ? -26.969 17.984 -55.938 1 60.19 893 MET B C 1
ATOM 13874 O O . MET B 1 893 ? -27.031 16.969 -56.656 1 60.19 893 MET B O 1
ATOM 13878 N N . LYS B 1 894 ? -27.219 18.062 -54.781 1 62.66 894 LYS B N 1
ATOM 13879 C CA . LYS B 1 894 ? -28.062 17.016 -54.219 1 62.66 894 LYS B CA 1
ATOM 13880 C C . LYS B 1 894 ? -29.531 17.25 -54.531 1 62.66 894 LYS B C 1
ATOM 13882 O O . LYS B 1 894 ? -29.906 18.344 -54.969 1 62.66 894 LYS B O 1
ATOM 13887 N N . SER B 1 895 ? -30.312 16.219 -54.375 1 70.12 895 SER B N 1
ATOM 13888 C CA . SER B 1 895 ? -31.734 16.25 -54.719 1 70.12 895 SER B CA 1
ATOM 13889 C C . SER B 1 895 ? -32.469 17.359 -53.969 1 70.12 895 SER B C 1
ATOM 13891 O O . SER B 1 895 ? -33.312 18.047 -54.531 1 70.12 895 SER B O 1
ATOM 13893 N N . GLN B 1 896 ? -32.156 17.562 -52.781 1 71.12 896 GLN B N 1
ATOM 13894 C CA . GLN B 1 896 ? -32.812 18.578 -51.969 1 71.12 896 GLN B CA 1
ATOM 13895 C C . GLN B 1 896 ? -32.438 19.984 -52.438 1 71.12 896 GLN B C 1
ATOM 13897 O O . GLN B 1 896 ? -33.281 20.891 -52.406 1 71.12 896 GLN B O 1
ATOM 13902 N N . ASP B 1 897 ? -31.078 20.141 -52.812 1 71.69 897 ASP B N 1
ATOM 13903 C CA . ASP B 1 897 ? -30.609 21.422 -53.344 1 71.69 897 ASP B CA 1
ATOM 13904 C C . ASP B 1 897 ? -31.312 21.75 -54.656 1 71.69 897 ASP B C 1
ATOM 13906 O O . ASP B 1 897 ? -31.656 22.906 -54.906 1 71.69 897 ASP B O 1
ATOM 13910 N N . TYR B 1 898 ? -31.438 20.734 -55.375 1 71.19 898 TYR B N 1
ATOM 13911 C CA . TYR B 1 898 ? -32.156 20.938 -56.625 1 71.19 898 TYR B CA 1
ATOM 13912 C C . TYR B 1 898 ? -33.594 21.328 -56.375 1 71.19 898 TYR B C 1
ATOM 13914 O O . TYR B 1 898 ? -34.125 22.219 -57.062 1 71.19 898 TYR B O 1
ATOM 13922 N N . GLN B 1 899 ? -34.219 20.672 -55.469 1 74.19 899 GLN B N 1
ATOM 13923 C CA . GLN B 1 899 ? -35.594 21.031 -55.094 1 74.19 899 GLN B CA 1
ATOM 13924 C C . GLN B 1 899 ? -35.656 22.469 -54.594 1 74.19 899 GLN B C 1
ATOM 13926 O O . GLN B 1 899 ? -36.594 23.203 -54.906 1 74.19 899 GLN B O 1
ATOM 13931 N N . GLY B 1 900 ? -34.719 22.812 -53.844 1 75.06 900 GLY B N 1
ATOM 13932 C CA . GLY B 1 900 ? -34.656 24.188 -53.375 1 75.06 900 GLY B CA 1
ATOM 13933 C C . GLY B 1 900 ? -34.469 25.172 -54.531 1 75.06 900 GLY B C 1
ATOM 13934 O O . GLY B 1 900 ? -35.031 26.266 -54.531 1 75.06 900 GLY B O 1
ATOM 13935 N N . ILE B 1 901 ? -33.594 24.766 -55.375 1 72.88 901 ILE B N 1
ATOM 13936 C CA . ILE B 1 901 ? -33.344 25.625 -56.531 1 72.88 901 ILE B CA 1
ATOM 13937 C C . ILE B 1 901 ? -34.625 25.75 -57.344 1 72.88 901 ILE B C 1
ATOM 13939 O O . ILE B 1 901 ? -34.969 26.844 -57.781 1 72.88 901 ILE B O 1
ATOM 13943 N N . LEU B 1 902 ? -35.438 24.688 -57.438 1 75.38 902 LEU B N 1
ATOM 13944 C CA . LEU B 1 902 ? -36.688 24.734 -58.188 1 75.38 902 LEU B CA 1
ATOM 13945 C C . LEU B 1 902 ? -37.75 25.547 -57.438 1 75.38 902 LEU B C 1
ATOM 13947 O O . LEU B 1 902 ? -38.469 26.328 -58.062 1 75.38 902 LEU B O 1
ATOM 13951 N N . GLU B 1 903 ? -37.75 25.359 -56.156 1 75.12 903 GLU B N 1
ATOM 13952 C CA . GLU B 1 903 ? -38.75 26.062 -55.312 1 75.12 903 GLU B CA 1
ATOM 13953 C C . GLU B 1 903 ? -38.5 27.562 -55.344 1 75.12 903 GLU B C 1
ATOM 13955 O O . GLU B 1 903 ? -39.469 28.344 -55.375 1 75.12 903 GLU B O 1
ATOM 13960 N N . GLN B 1 904 ? -37.219 27.906 -55.594 1 76.31 904 GLN B N 1
ATOM 13961 C CA . GLN B 1 904 ? -36.906 29.328 -55.531 1 76.31 904 GLN B CA 1
ATOM 13962 C C . GLN B 1 904 ? -36.906 29.969 -56.906 1 76.31 904 GLN B C 1
ATOM 13964 O O . GLN B 1 904 ? -37.156 31.156 -57.062 1 76.31 904 GLN B O 1
ATOM 13969 N N . ASN B 1 905 ? -36.5 29.172 -57.781 1 77.62 905 ASN B N 1
ATOM 13970 C CA . ASN B 1 905 ? -36.25 29.828 -59.062 1 77.62 905 ASN B CA 1
ATOM 13971 C C . ASN B 1 905 ? -37.375 29.531 -60.062 1 77.62 905 ASN B C 1
ATOM 13973 O O . ASN B 1 905 ? -37.531 30.266 -61.031 1 77.62 905 ASN B O 1
ATOM 13977 N N . VAL B 1 906 ? -38.344 28.547 -59.812 1 79.44 906 VAL B N 1
ATOM 13978 C CA . VAL B 1 906 ? -39.25 28.125 -60.875 1 79.44 906 VAL B CA 1
ATOM 13979 C C . VAL B 1 906 ? -40.438 29.062 -60.938 1 79.44 906 VAL B C 1
ATOM 13981 O O . VAL B 1 906 ? -40.781 29.562 -62.031 1 79.44 906 VAL B O 1
ATOM 13984 N N . LEU B 1 907 ? -41 29.359 -59.781 1 75.75 907 LEU B N 1
ATOM 13985 C CA . LEU B 1 907 ? -42.188 30.203 -59.781 1 75.75 907 LEU B CA 1
ATOM 13986 C C . LEU B 1 907 ? -41.812 31.625 -60.219 1 75.75 907 LEU B C 1
ATOM 13988 O O . LEU B 1 907 ? -42.531 32.25 -61 1 75.75 907 LEU B O 1
ATOM 13992 N N . PRO B 1 908 ? -40.719 32.094 -59.688 1 78.44 908 PRO B N 1
ATOM 13993 C CA . PRO B 1 908 ? -40.375 33.406 -60.188 1 78.44 908 PRO B CA 1
ATOM 13994 C C . PRO B 1 908 ? -40.094 33.406 -61.719 1 78.44 908 PRO B C 1
ATOM 13996 O O . PRO B 1 908 ? -40.406 34.375 -62.375 1 78.44 908 PRO B O 1
ATOM 13999 N N . SER B 1 909 ? -39.531 32.406 -62.125 1 77.31 909 SER B N 1
ATOM 14000 C CA . SER B 1 909 ? -39.312 32.375 -63.562 1 77.31 909 SER B CA 1
ATOM 14001 C C . SER B 1 909 ? -40.625 32.25 -64.312 1 77.31 909 SER B C 1
ATOM 14003 O O . SER B 1 909 ? -40.781 32.844 -65.375 1 77.31 909 SER B O 1
ATOM 14005 N N . VAL B 1 910 ? -41.688 31.703 -63.781 1 79.81 910 VAL B N 1
ATOM 14006 C CA . VAL B 1 910 ? -43 31.578 -64.375 1 79.81 910 VAL B CA 1
ATOM 14007 C C . VAL B 1 910 ? -43.688 32.938 -64.438 1 79.81 910 VAL B C 1
ATOM 14009 O O . VAL B 1 910 ? -44.312 33.281 -65.438 1 79.81 910 VAL B O 1
ATOM 14012 N N . ARG B 1 911 ? -43.594 33.688 -63.375 1 75.88 911 ARG B N 1
ATOM 14013 C CA . ARG B 1 911 ? -44.188 35.031 -63.375 1 75.88 911 ARG B CA 1
ATOM 14014 C C . ARG B 1 911 ? -43.438 35.969 -64.312 1 75.88 911 ARG B C 1
ATOM 14016 O O . ARG B 1 911 ? -44.062 36.75 -65.062 1 75.88 911 ARG B O 1
ATOM 14023 N N . LYS B 1 912 ? -42 35.75 -64.25 1 78.56 912 LYS B N 1
ATOM 14024 C CA . LYS B 1 912 ? -41.219 36.594 -65.125 1 78.56 912 LYS B CA 1
ATOM 14025 C C . LYS B 1 912 ? -41.562 36.312 -66.625 1 78.56 912 LYS B C 1
ATOM 14027 O O . LYS B 1 912 ? -41.625 37.25 -67.438 1 78.56 912 LYS B O 1
ATOM 14032 N N . LEU B 1 913 ? -41.781 35.094 -66.938 1 76.62 913 LEU B N 1
ATOM 14033 C CA . LEU B 1 913 ? -42 34.75 -68.375 1 76.62 913 LEU B CA 1
ATOM 14034 C C . LEU B 1 913 ? -43.469 34.688 -68.688 1 76.62 913 LEU B C 1
ATOM 14036 O O . LEU B 1 913 ? -43.844 34.375 -69.812 1 76.62 913 LEU B O 1
ATOM 14040 N N . CYS B 1 914 ? -44.344 35.281 -67.625 1 75.75 914 CYS B N 1
ATOM 14041 C CA . CYS B 1 914 ? -45.812 35.406 -67.75 1 75.75 914 CYS B CA 1
ATOM 14042 C C . CYS B 1 914 ? -46.406 34.125 -68.312 1 75.75 914 CYS B C 1
ATOM 14044 O O . CYS B 1 914 ? -47.188 34.188 -69.25 1 75.75 914 CYS B O 1
ATOM 14046 N N . LEU B 1 915 ? -46.031 33.094 -67.75 1 75.06 915 LEU B N 1
ATOM 14047 C CA . LEU B 1 915 ? -46.656 31.859 -68.188 1 75.06 915 LEU B CA 1
ATOM 14048 C C . LEU B 1 915 ? -48 31.672 -67.562 1 75.06 915 LEU B C 1
ATOM 14050 O O . LEU B 1 915 ? -48.25 32.188 -66.438 1 75.06 915 LEU B O 1
ATOM 14054 N N . CYS B 1 916 ? -48.938 31.141 -68.188 1 68.31 916 CYS B N 1
ATOM 14055 C CA . CYS B 1 916 ? -50.312 31.016 -67.688 1 68.31 916 CYS B CA 1
ATOM 14056 C C . CYS B 1 916 ? -50.312 30.312 -66.312 1 68.31 916 CYS B C 1
ATOM 14058 O O . CYS B 1 916 ? -49.75 29.219 -66.188 1 68.31 916 CYS B O 1
ATOM 14060 N N . LEU B 1 917 ? -50.594 31.047 -65.188 1 59.41 917 LEU B N 1
ATOM 14061 C CA . LEU B 1 917 ? -50.5 30.641 -63.781 1 59.41 917 LEU B CA 1
ATOM 14062 C C . LEU B 1 917 ? -51.094 29.25 -63.562 1 59.41 917 LEU B C 1
ATOM 14064 O O . LEU B 1 917 ? -50.625 28.469 -62.719 1 59.41 917 LEU B O 1
ATOM 14068 N N . ARG B 1 918 ? -52.156 29.078 -64.125 1 61.62 918 ARG B N 1
ATOM 14069 C CA . ARG B 1 918 ? -52.906 27.891 -63.688 1 61.62 918 ARG B CA 1
ATOM 14070 C C . ARG B 1 918 ? -52.438 26.656 -64.5 1 61.62 918 ARG B C 1
ATOM 14072 O O . ARG B 1 918 ? -52.75 25.531 -64.125 1 61.62 918 ARG B O 1
ATOM 14079 N N . SER B 1 919 ? -51.719 26.828 -65.688 1 73.44 919 SER B N 1
ATOM 14080 C CA . SER B 1 919 ? -51.5 25.625 -66.5 1 73.44 919 SER B CA 1
ATOM 14081 C C . SER B 1 919 ? -50.062 25.516 -66.938 1 73.44 919 SER B C 1
ATOM 14083 O O . SER B 1 919 ? -49.75 24.953 -68 1 73.44 919 SER B O 1
ATOM 14085 N N . TRP B 1 920 ? -49.062 25.938 -66.375 1 74.69 920 TRP B N 1
ATOM 14086 C CA . TRP B 1 920 ? -47.688 25.766 -66.875 1 74.69 920 TRP B CA 1
ATOM 14087 C C . TRP B 1 920 ? -47.094 24.438 -66.438 1 74.69 920 TRP B C 1
ATOM 14089 O O . TRP B 1 920 ? -47.5 23.891 -65.375 1 74.69 920 TRP B O 1
ATOM 14099 N N . VAL B 1 921 ? -46.438 23.844 -67.25 1 77.31 921 VAL B N 1
ATOM 14100 C CA . VAL B 1 921 ? -45.844 22.531 -67 1 77.31 921 VAL B CA 1
ATOM 14101 C C . VAL B 1 921 ? -44.312 22.672 -66.938 1 77.31 921 VAL B C 1
ATOM 14103 O O . VAL B 1 921 ? -43.719 23.375 -67.75 1 77.31 921 VAL B O 1
ATOM 14106 N N . LEU B 1 922 ? -43.719 21.969 -65.875 1 77.19 922 LEU B N 1
ATOM 14107 C CA . LEU B 1 922 ? -42.281 21.969 -65.688 1 77.19 922 LEU B CA 1
ATOM 14108 C C . LEU B 1 922 ? -41.656 20.719 -66.25 1 77.19 922 LEU B C 1
ATOM 14110 O O . LEU B 1 922 ? -42.094 19.594 -66 1 77.19 922 LEU B O 1
ATOM 14114 N N . GLN B 1 923 ? -40.656 21.031 -67.188 1 73.12 923 GLN B N 1
ATOM 14115 C CA . GLN B 1 923 ? -39.844 19.953 -67.75 1 73.12 923 GLN B CA 1
ATOM 14116 C C . GLN B 1 923 ? -38.375 20.125 -67.375 1 73.12 923 GLN B C 1
ATOM 14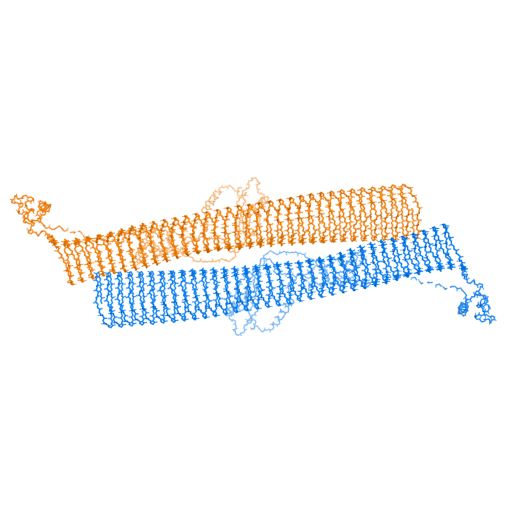118 O O . GLN B 1 923 ? -37.781 21.188 -67.562 1 73.12 923 GLN B O 1
#

Secondary structure (DSSP, 8-state):
-EEES-EEEEEEEEE-SEEEEEEES-EEEEEEEEEEEEEEEEEES-EEEEEEEEEEEEEEEEEES-EEEEEEEEEEEEEEEEEES-EEEEEEEEEEEEEEEEEES-EEEEEEEEEEEEEEEEEEEEEEEEEEEEEEEEEEEEEEEEEEEEEEEEEEEEEEEEEEEEEEEEEEEEEEEEEEEEEEEEEEEEEEEEEEEEEEEEEEEEEEEEEEEEEEEEEEEEEEEEEEEEEEEEEEEEEEEEEES-EEEEEEEEEEEEEEEEEES-EEEEEEEEEEEEEEEEEES-EEEEEEEEEEEEEEEEEES-EEEEEEEEEEEEEEEEEES-EEEEEEEEE-SEEEEEEES-EEEEEEEEEEEEEEEEEES-EEEEEEEEEEEEEEEEEES-EEEEEEEEEEEEEEEEEES-EEEEEEEEEEEEEEEEEES-EEEEEEEEEEEEEEEEEES-EEEEEEEEEEEEEEEEEES-EEEEEEEEE-SEEEEEEES-EEEEEEEEE-SEEEEEEEEEEEEEEEEEE-SEEEEEEEEEEEEEEEEEEEEEEEEEEEEEEEEEEEEEEEEEEEEEEES-EEEEEEEEEEEEEEEEEES-EEEEEEEEEEEEEEEEEES-EEEEEEEEEEEEEEEEEES-EEEEEEEEEEEEEEEEEES-EEEEEEEEEEEEEEEEEES-EEEEEEEEEEEEEEEEE--------HHHHHHHHHHHHTT--HHHHHHHHT--HHHHHHHHHHHHHHS-SS------------HHHHHHHHHHHHH-TTS-HHHHHHHHT----HHIIIIIIIHHTT----PPEEEE---HHHHHHHHHHHGGGGS-HHHHHTEEEEEEEEEE-------------TT-TTSGGGEEEEPS-SSSEEEEEEEEETTEEEEEEEE-S---HHHHHHHHHHHHHHHHHHTT--TTS-EE-/-EEES-EEEEEEEEE-SEEEEEEES-EEEEEEEEEEEEEEEEEES-EEEEEEEEEEEEEEEEEES-EEEEEEEEEEEEEEEEEES-EEEEEEEEEEEEEEEEEES-EEEEEEEEEEEEEEEEEES-EEEEEEEEEEEEEEEEEEEEEEEEEEEEEEEEEEEEEEEEEEEEEEEEEEEEEEEEEEEEEEEEEEEEEEEEEEEEEEEEEEEEEEEEEEEEEEEEEEEEEEEEEEEEEEEEEEEEEES-EEEEEEEEEEEEEEEEEES-EEEEEEEEEEEEEEEEEES-EEEEEEEEEEEEEEEEEES-EEEEEEEEEEEEEEEEEES-EEEEEEEEE-SEEEEEEES-EEEEEEEEEEEEEEEEEES-EEEEEEEEEEEEEEEEEES-EEEEEEEEEEEEEEEEEES-EEEEEEEEEEEEEEEEEES-EEEEEEEEEEEEEEEEEES-EEEEEEEEEEEEEEEEEES-EEEEEEEEE-SEEEEEEEEEEEEEEEEEE-SEEEEEEEEEEEEEEEEEE-SEEEEEEEEEEEEEEEEEEEEEEEEEEEEEEEEEEEEEEEEEEEEEEES-EEEEEEEEEEEEEEEEEES-EEEEEEEEEEEEEEEEEES-EEEEEEEEEEEEEEEEEES-EEEEEEEEEEEEEEEEEES-EEEEEEEEEEEEEEEEEES-EEEEEEEEEEEEEEEEE--------HHHHHHHHHHHHTT--HHHHHHHHT--HHHHHHHHHHHHHHS-SSPPP---------HHHHHHHHHHHHH-TTS-HHHHHHHHT----HHIIIIIIIHHTT----PPEEEE---HHHHHHHHHHHGGGGS-HHHHHTEEEEEEEEEE-------------TT-TTSGGGEEEE-S--SSEEEEEEEEETTEEEEEEEE-S---HHHHHHHHHHHHHHHHHHTT--TTT-EE-

Nearest PDB structures (foldseek):
  5cr4-assembly1_A  TM=6.363E-01  e=5.952E-07  synthetic construct
  6n2c-assembly2_B  TM=4.489E-01  e=2.381E+00  Caldicellulosiruptor hydrothermalis 108
  3g06-assembly1_A  TM=4.111E-01  e=6.643E+00  Salmonella enterica subsp. enterica serovar Typhimurium
  4ow2-assembly1_A  TM=2.902E-01  e=2.169E+00  Yersinia enterocolitica subsp. enterocolitica WA-314
  5cr4-assembly1_A  TM=6.297E-01  e=5.344E-07  synthetic construct

InterPro domains:
  IPR002492 Transposase, Tc1-like [PF01498] (753-817)
  IPR009057 Homedomain-like superfamily [SSF46689] (686-764)
  IPR036388 Winged helix-like DNA-binding domain superfamily [G3DSA:1.10.10.10] (685-737)
  IPR036397 Ribonuclease H superfamily [G3DSA:3.30.420.10] (793-923)
  IPR052338 Transposase_5 [PTHR23022] (718-912)
  IPR057667 Sleeping Beauty transposase, HTH domain [PF25787] (687-735)

pLDDT: mean 85.27, std 13.14, range [32.88, 96.19]